Protein 6R3A (pdb70)

Foldseek 3Di:
DDPDCVPPDDDDDDDDDDDDDDDFDFDPDDAPVDDADVVLVVAFDDDPHDFWDKDKAWDDDDDDDDDDDPPDDDDDDDTDMGMFIFGWDWDKDKDKDFDVCQVVVRHHPVVVCVVVVVCVCRVVVVLLVLLLVLQQPPPDVLCVLQEAEPDPPDDAPDDPVVVCNQCSVPPDGPLFAEKFDEDLQLVLHQVVVQDPPHDPDDDDRDDPPDPNHHYDYGHDADWDADPPGFIKGKIKGFSHPYFYKDFHADPCQKDKDADPPGGMIMIMGIGIMTGDFLWWHADDDDADDPPDGDSCRSRPHDIGGPDDRADRDIHMYMDTHDD/DDPPVVPDDDDDDDDDDDDDDDDQDFDPDDEPVDDADVQLVVAFEDDPHDDWDKDKDKDDDDDDDDDDDPPDDDDDDDTDMDMFIFGWDWDKDKDKDADVCCVPVPHHVCVVCVVVVPCVVRVVVVVQVQQLVLQVPPPDVVCVLQEAEPDPPDDAPDDPVVVCNQCSLPPDHPLFAEWEDEDLQLVLHQVVPQDPPHDPDDDDRDDPDDPNHGYDYGHDFDWDADPVGFIKGKIKRFSHPYFYKDWHADPCQWDKDADPVHGMIMIMGMGIMIGDFPAWHADDDPADDDPDGDRVRSHDHGIGGPDDSQDRDIHMYMDTHHD/DDPDPVVDDDDDDDDDDDDDDDDFDFDPDDAPVDDADVVLVVAFDDDPHDFWDKDKAWDDDDDDDDDDDPPDDDDDDDTDMGMFIFGWDWDKDKDKDFDVCQVVVRHHPVVVCVVVVVCVCRVVVVLLVLLLVLQQPPPDVLCVLQEAEPDPPDDAPDDPVVVCNQCSVPPDGPLFAEKFDEDLQLVLHQVVVQDPPHDPDDDDRDDPPDPNHHYDYGHDADWDADPPGFIKGKIKGFSHPYFYKDFHADPCQKDKDADDVHGMIMIMGIGIMTGDFLWWHADDDDADDPPDGDSCRSRPHDIGGPDDRADRDIHMYMDTHDD/DDPPCVPDDDDDDDDDDDDDDDDFDFDPDDAPVDDADVVLVVAFDDDPHDFWDKDKAWDDDDDDDDDDDPPDDDDDDDTDMGMFIFGWDWDKDKDKDFDVCQVVVRHHPVVVCVVVVVCVCRVVVVLLVLLLVLQQPPPDVLCVLQEAEPDPPDDAPDDPVVVCNQCSVPPDGPLFAEKFDEDLQLVLHQVVVQDPPHDPDDDDRDDPPDPNHHYDYGHDADWDADPPGFIKGKIKGFSHPYFYKDFHADPCQKDKDADDVGGMIMIMGIGIMTGDFLWWHADDDDADDPPDGDSCRSRPHDIGGPDDRADRDIHMYMDTHDD/DDCDVVDDDDDDDDDDDDDDDDDFDFDPDDAPVDDADVVLVVAFDDDPHDFWDKDKAWDDDDDDDDDDDPPDDDDDDDTDMGMFIFGWDWDKDKDKDFDVCQVVVRHHPVVVCVVVVVCVCRVVVVLLVLLLVLQQPPPDVLCVLQEAEPDPPDDAPDDPVVVCNQCSVPPDGPLFAEKFDEDLQLVLHQVVVQDPPHDPDDDDRDDPPDPNHHYDYGHDADWDADPPGFIKGKIKGFSHPYFYKDFHADPCQKDKDADDVGGMIMIMGIGIMTGDFLWWHADDDDADDPPDGDSCRSRPHDIGGPDDRADRDIHMYMDTHDD/DDVDPPPDDDDDDDDDDDDDDDDFDFDPDDAPVDDADVVLVVAFDDDPHDFWDKDKAWDDDDDDDDDDDPPDDDDDDDTDMGMFIFGWDWDKDKDKDFDVCQVVVRHHPVVVCVVVVVCVCRVVVVLLVLLLVLQQPPPDVLCVLQEAEPDPPDDAPDDPVVVCNQCSVPPDGPLFAEKFDEDLQLVLHQVVVQDPPHDPDDDDRDDPPDPNHHYDYGHDADWDADPPGFIKGKIKGFSHPYFYKDFHADPCQKDKDADDVGGMIMIMGIGIMTGDFLWWHADDDDADDPPDGDSCRSRPHDIGGPDDRADRDIHMYMDTHDD/DDPDPVDDDDDDDDDDDDDDDDDDDDDPPDEVVDDADCVVVVAFADDPYDFKDKDKDKDDDDDDDDDDDPPDDDDDDDTDMDMFIFGWDWDKDKDKDFPPCCVVVPHHVVVVVVVVVPCVCRVVVVLLVQQLVLQVVPPDVVCVLFEAEPDPPDDAPDDPVVVCNQCSPPPDHPLAAEWFDEDVQVVLVVVDHPFDFDADPPGDPTQIHRPNHGYDYHHDHDKDADPPGFIKGKTKRGSHPYFHKDFHADPCQWDKDADVVHGMIMIIGITIMTHDFLDWHADPDPADDPDDGDSCRSHDHDIGHDDDDDDSTIHIYMDGHDD

Structure (mmCIF, N/CA/C/O backbone):
data_6R3A
#
_entry.id   6R3A
#
_cell.length_a   1.00
_cell.length_b   1.00
_cell.length_c   1.00
_cell.angle_alpha   90.00
_cell.angle_beta   90.00
_cell.angle_gamma   90.00
#
_symmetry.space_group_name_H-M   'P 1'
#
loop_
_atom_site.group_PDB
_atom_site.id
_atom_site.type_symbol
_atom_site.label_atom_id
_atom_site.label_alt_id
_atom_site.label_comp_id
_atom_site.label_asym_id
_atom_site.label_entity_id
_atom_site.label_seq_id
_atom_site.pdbx_PDB_ins_code
_atom_site.Cartn_x
_atom_site.Cartn_y
_atom_site.Cartn_z
_atom_site.occupancy
_atom_site.B_iso_or_equiv
_atom_site.auth_seq_id
_atom_site.auth_comp_id
_atom_site.auth_asym_id
_atom_site.auth_atom_id
_atom_site.pdbx_PDB_model_num
ATOM 1 N N . ALA A 1 1 ? 128.788 142.907 237.323 0.00 0.00 2 ALA A N 1
ATOM 2 C CA . ALA A 1 1 ? 129.367 141.603 237.054 0.00 0.00 2 ALA A CA 1
ATOM 3 C C . ALA A 1 1 ? 128.277 140.555 236.919 0.00 0.00 2 ALA A C 1
ATOM 4 O O . ALA A 1 1 ? 128.385 139.627 236.129 0.00 0.00 2 ALA A O 1
ATOM 6 N N . TYR A 1 2 ? 127.219 140.713 237.701 0.00 0.00 3 TYR A N 1
ATOM 7 C CA . TYR A 1 2 ? 126.082 139.814 237.669 0.00 0.00 3 TYR A CA 1
ATOM 8 C C . TYR A 1 2 ? 124.814 140.637 237.597 0.00 0.00 3 TYR A C 1
ATOM 9 O O . TYR A 1 2 ? 124.826 141.860 237.741 0.00 0.00 3 TYR A O 1
ATOM 18 N N . THR A 1 3 ? 123.708 139.946 237.369 0.00 0.00 4 THR A N 1
ATOM 19 C CA . THR A 1 3 ? 122.416 140.562 237.599 0.00 0.00 4 THR A CA 1
ATOM 20 C C . THR A 1 3 ? 122.091 140.628 239.087 0.00 0.00 4 THR A C 1
ATOM 21 O O . THR A 1 3 ? 121.379 141.538 239.517 0.00 0.00 4 THR A O 1
ATOM 25 N N . LYS A 1 4 ? 122.605 139.684 239.881 0.00 0.00 5 LYS A N 1
ATOM 26 C CA . LYS A 1 4 ? 122.713 139.841 241.330 0.00 0.00 5 LYS A CA 1
ATOM 27 C C . LYS A 1 4 ? 121.385 140.069 242.049 0.00 0.00 5 LYS A C 1
ATOM 28 O O . LYS A 1 4 ? 121.000 141.216 242.286 0.00 0.00 5 LYS A O 1
ATOM 34 N N . ILE A 1 5 ? 120.669 138.990 242.372 0.00 0.00 6 ILE A N 1
ATOM 35 C CA . ILE A 1 5 ? 119.292 139.037 242.859 0.00 0.00 6 ILE A CA 1
ATOM 36 C C . ILE A 1 5 ? 119.066 140.103 243.920 0.00 0.00 6 ILE A C 1
ATOM 37 O O . ILE A 1 5 ? 117.989 140.704 243.970 0.00 0.00 6 ILE A O 1
ATOM 42 N N . SER A 1 6 ? 120.056 140.349 244.777 0.00 0.00 7 SER A N 1
ATOM 43 C CA . SER A 1 6 ? 119.868 141.413 245.750 0.00 0.00 7 SER A CA 1
ATOM 44 C C . SER A 1 6 ? 119.424 142.693 245.088 0.00 0.00 7 SER A C 1
ATOM 45 O O . SER A 1 6 ? 118.595 143.415 245.648 0.00 0.00 7 SER A O 1
ATOM 48 N N . ASP A 1 7 ? 119.927 142.969 243.894 0.00 0.00 8 ASP A N 1
ATOM 49 C CA . ASP A 1 7 ? 119.424 144.070 243.101 0.00 0.00 8 ASP A CA 1
ATOM 50 C C . ASP A 1 7 ? 117.961 143.891 242.746 0.00 0.00 8 ASP A C 1
ATOM 51 O O . ASP A 1 7 ? 117.250 144.887 242.609 0.00 0.00 8 ASP A O 1
ATOM 56 N N . VAL A 1 8 ? 117.474 142.664 242.568 0.00 0.00 9 VAL A N 1
ATOM 57 C CA . VAL A 1 8 ? 116.151 142.675 241.963 0.00 0.00 9 VAL A CA 1
ATOM 58 C C . VAL A 1 8 ? 115.087 142.438 243.021 0.00 0.00 9 VAL A C 1
ATOM 59 O O . VAL A 1 8 ? 115.287 141.678 243.972 0.00 0.00 9 VAL A O 1
ATOM 63 N N . ILE A 1 9 ? 113.912 143.049 242.756 0.00 0.00 10 ILE A N 1
ATOM 64 C CA . ILE A 1 9 ? 112.739 143.123 243.623 0.00 0.00 10 ILE A CA 1
ATOM 65 C C . ILE A 1 9 ? 112.066 141.769 243.740 0.00 0.00 10 ILE A C 1
ATOM 66 O O . ILE A 1 9 ? 111.690 141.174 242.725 0.00 0.00 10 ILE A O 1
ATOM 71 N N . VAL A 1 10 ? 111.813 141.319 244.965 0.00 0.00 11 VAL A N 1
ATOM 72 C CA . VAL A 1 10 ? 110.965 140.136 245.022 0.00 0.00 11 VAL A CA 1
ATOM 73 C C . VAL A 1 10 ? 109.545 140.545 245.383 0.00 0.00 11 VAL A C 1
ATOM 74 O O . VAL A 1 10 ? 109.345 141.294 246.346 0.00 0.00 11 VAL A O 1
ATOM 78 N N . PRO A 1 11 ? 108.559 140.111 244.644 0.00 0.00 12 PRO A N 1
ATOM 79 C CA . PRO A 1 11 ? 107.174 140.405 245.013 0.00 0.00 12 PRO A CA 1
ATOM 80 C C . PRO A 1 11 ? 106.712 139.568 246.189 0.00 0.00 12 PRO A C 1
ATOM 81 O O . PRO A 1 11 ? 107.519 138.889 246.827 0.00 0.00 12 PRO A O 1
ATOM 85 N N . GLU A 1 12 ? 105.420 139.626 246.490 0.00 0.00 13 GLU A N 1
ATOM 86 C CA . GLU A 1 12 ? 104.768 138.718 247.419 0.00 0.00 13 GLU A CA 1
ATOM 87 C C . GLU A 1 12 ? 103.461 138.265 246.791 0.00 0.00 13 GLU A C 1
ATOM 88 O O . GLU A 1 12 ? 103.105 138.691 245.692 0.00 0.00 13 GLU A O 1
ATOM 94 N N . LEU A 1 13 ? 102.734 137.394 247.481 0.00 0.00 14 LEU A N 1
ATOM 95 C CA . LEU A 1 13 ? 101.566 136.782 246.867 0.00 0.00 14 LEU A CA 1
ATOM 96 C C . LEU A 1 13 ? 100.433 136.647 247.867 0.00 0.00 14 LEU A C 1
ATOM 97 O O . LEU A 1 13 ? 100.638 136.697 249.078 0.00 0.00 14 LEU A O 1
ATOM 102 N N . PHE A 1 14 ? 99.229 136.468 247.333 0.00 0.00 15 PHE A N 1
ATOM 103 C CA . PHE A 1 14 ? 98.029 136.244 248.121 0.00 0.00 15 PHE A CA 1
ATOM 104 C C . PHE A 1 14 ? 97.036 135.450 247.292 0.00 0.00 15 PHE A C 1
ATOM 105 O O . PHE A 1 14 ? 97.145 135.370 246.068 0.00 0.00 15 PHE A O 1
ATOM 113 N N . ASN A 1 15 ? 96.073 134.857 247.979 0.00 0.00 16 ASN A N 1
ATOM 114 C CA . ASN A 1 15 ? 94.950 134.163 247.375 0.00 0.00 16 ASN A CA 1
ATOM 115 C C . ASN A 1 15 ? 93.709 134.474 248.191 0.00 0.00 16 ASN A C 1
ATOM 116 O O . ASN A 1 15 ? 93.818 134.969 249.315 0.00 0.00 16 ASN A O 1
ATOM 121 N N . PRO A 1 16 ? 92.525 134.204 247.662 0.00 0.00 17 PRO A N 1
ATOM 122 C CA . PRO A 1 16 ? 91.308 134.615 248.369 0.00 0.00 17 PRO A CA 1
ATOM 123 C C . PRO A 1 16 ? 91.128 133.934 249.712 0.00 0.00 17 PRO A C 1
ATOM 124 O O . PRO A 1 16 ? 91.910 133.065 250.102 0.00 0.00 17 PRO A O 1
ATOM 128 N N . TYR A 1 17 ? 90.076 134.329 250.415 0.00 0.00 18 TYR A N 1
ATOM 129 C CA . TYR A 1 17 ? 89.779 133.782 251.726 0.00 0.00 18 TYR A CA 1
ATOM 130 C C . TYR A 1 17 ? 89.146 132.402 251.622 0.00 0.00 18 TYR A C 1
ATOM 131 O O . TYR A 1 17 ? 88.565 132.027 250.605 0.00 0.00 18 TYR A O 1
ATOM 140 N N . VAL A 1 18 ? 89.271 131.643 252.705 0.00 0.00 19 VAL A N 1
ATOM 141 C CA . VAL A 1 18 ? 88.637 130.340 252.847 0.00 0.00 19 VAL A CA 1
ATOM 142 C C . VAL A 1 18 ? 88.048 130.254 254.243 0.00 0.00 19 VAL A C 1
ATOM 143 O O . VAL A 1 18 ? 88.681 130.660 255.220 0.00 0.00 19 VAL A O 1
ATOM 147 N N . ILE A 1 19 ? 86.837 129.721 254.342 0.00 0.00 20 ILE A N 1
AT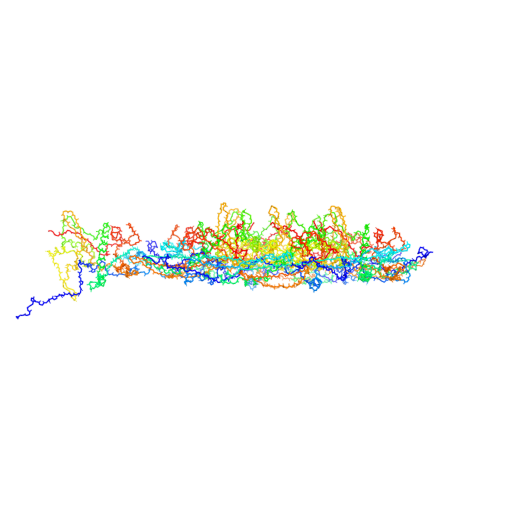OM 148 C CA . ILE A 1 19 ? 86.100 129.725 255.598 0.00 0.00 20 ILE A CA 1
ATOM 149 C C . ILE A 1 19 ? 86.575 128.567 256.461 0.00 0.00 20 ILE A C 1
ATOM 150 O O . ILE A 1 19 ? 86.466 127.404 256.067 0.00 0.00 20 ILE A O 1
ATOM 155 N N . ASN A 1 20 ? 87.090 128.884 257.640 0.00 0.00 21 ASN A N 1
ATOM 156 C CA . ASN A 1 20 ? 87.377 127.861 258.630 0.00 0.00 21 ASN A CA 1
ATOM 157 C C . ASN A 1 20 ? 86.089 127.359 259.263 0.00 0.00 21 ASN A C 1
ATOM 158 O O . ASN A 1 20 ? 85.055 128.028 259.241 0.00 0.00 21 ASN A O 1
ATOM 163 N N . THR A 1 21 ? 86.152 126.161 259.832 0.00 0.00 22 THR A N 1
ATOM 164 C CA . THR A 1 21 ? 85.017 125.594 260.547 0.00 0.00 22 THR A CA 1
ATOM 165 C C . THR A 1 21 ? 85.472 125.120 261.913 0.00 0.00 22 THR A C 1
ATOM 166 O O . THR A 1 21 ? 86.264 124.180 262.010 0.00 0.00 22 THR A O 1
ATOM 170 N N . THR A 1 22 ? 84.962 125.750 262.961 0.00 0.00 23 THR A N 1
ATOM 171 C CA . THR A 1 22 ? 85.219 125.253 264.303 0.00 0.00 23 THR A CA 1
ATOM 172 C C . THR A 1 22 ? 84.509 123.929 264.478 0.00 0.00 23 THR A C 1
ATOM 173 O O . THR A 1 22 ? 83.346 123.784 264.098 0.00 0.00 23 THR A O 1
ATOM 177 N N . THR A 1 23 ? 85.210 122.955 265.028 0.00 0.00 24 THR A N 1
ATOM 178 C CA . THR A 1 23 ? 84.646 121.626 265.176 0.00 0.00 24 THR A CA 1
ATOM 179 C C . THR A 1 23 ? 84.635 121.233 266.638 0.00 0.00 24 THR A C 1
ATOM 180 O O . THR A 1 23 ? 85.686 120.954 267.220 0.00 0.00 24 THR A O 1
ATOM 184 N N . GLN A 1 24 ? 83.449 121.216 267.222 0.00 0.00 25 GLN A N 1
ATOM 185 C CA . GLN A 1 24 ? 83.077 120.200 268.193 0.00 0.00 25 GLN A CA 1
ATOM 186 C C . GLN A 1 24 ? 81.720 119.716 267.719 0.00 0.00 25 GLN A C 1
ATOM 187 O O . GLN A 1 24 ? 80.752 120.479 267.697 0.00 0.00 25 GLN A O 1
ATOM 193 N N . LEU A 1 25 ? 81.667 118.474 267.267 0.00 0.00 26 LEU A N 1
ATOM 194 C CA . LEU A 1 25 ? 80.453 117.995 266.636 0.00 0.00 26 LEU A CA 1
ATOM 195 C C . LEU A 1 25 ? 79.322 118.013 267.640 0.00 0.00 26 LEU A C 1
ATOM 196 O O . LEU A 1 25 ? 79.426 117.429 268.719 0.00 0.00 26 LEU A O 1
ATOM 201 N N . SER A 1 26 ? 78.248 118.688 267.295 0.00 0.00 27 SER A N 1
ATOM 202 C CA . SER A 1 26 ? 77.093 118.764 268.169 0.00 0.00 27 SER A CA 1
ATOM 203 C C . SER A 1 26 ? 76.032 117.846 267.602 0.00 0.00 27 SER A C 1
ATOM 204 O O . SER A 1 26 ? 75.424 118.152 266.573 0.00 0.00 27 SER A O 1
ATOM 207 N N . ALA A 1 27 ? 75.821 116.718 268.259 0.00 0.00 28 ALA A N 1
ATOM 208 C CA . ALA A 1 27 ? 74.655 115.928 267.926 0.00 0.00 28 ALA A CA 1
ATOM 209 C C . ALA A 1 27 ? 73.825 115.672 269.165 0.00 0.00 28 ALA A C 1
ATOM 210 O O . ALA A 1 27 ? 72.818 116.342 269.412 0.00 0.00 28 ALA A O 1
ATOM 212 N N . PHE A 1 28 ? 74.265 114.699 269.949 0.00 0.00 29 PHE A N 1
ATOM 213 C CA . PHE A 1 28 ? 73.487 114.147 271.042 0.00 0.00 29 PHE A CA 1
ATOM 214 C C . PHE A 1 28 ? 72.052 113.956 270.574 0.00 0.00 29 PHE A C 1
ATOM 215 O O . PHE A 1 28 ? 71.109 114.042 271.361 0.00 0.00 29 PHE A O 1
ATOM 223 N N . PHE A 1 29 ? 71.898 113.687 269.285 0.00 0.00 30 PHE A N 1
ATOM 224 C CA . PHE A 1 29 ? 70.621 113.491 268.627 0.00 0.00 30 PHE A CA 1
ATOM 225 C C . PHE A 1 29 ? 70.771 112.202 267.836 0.00 0.00 30 PHE A C 1
ATOM 226 O O . PHE A 1 29 ? 71.871 111.889 267.393 0.00 0.00 30 PHE A O 1
ATOM 234 N N . GLN A 1 30 ? 69.699 111.439 267.664 0.00 0.00 31 GLN A N 1
ATOM 235 C CA . GLN A 1 30 ? 68.384 111.815 268.129 0.00 0.00 31 GLN A CA 1
ATOM 236 C C . GLN A 1 30 ? 68.058 111.056 269.388 0.00 0.00 31 GLN A C 1
ATOM 237 O O . GLN A 1 30 ? 68.504 109.933 269.594 0.00 0.00 31 GLN A O 1
ATOM 243 N N . SER A 1 31 ? 67.276 111.705 270.231 0.00 0.00 32 SER A N 1
ATOM 244 C CA . SER A 1 31 ? 67.013 111.267 271.588 0.00 0.00 32 SER A CA 1
ATOM 245 C C . SER A 1 31 ? 65.828 112.058 272.098 0.00 0.00 32 SER A C 1
ATOM 246 O O . SER A 1 31 ? 65.163 112.766 271.340 0.00 0.00 32 SER A O 1
ATOM 249 N N . GLY A 1 32 ? 65.548 111.914 273.379 0.00 0.00 33 GLY A N 1
ATOM 250 C CA . GLY A 1 32 ? 64.951 113.017 274.078 0.00 0.00 33 GLY A CA 1
ATOM 251 C C . GLY A 1 32 ? 66.097 113.983 273.946 0.00 0.00 33 GLY A C 1
ATOM 252 O O . GLY A 1 32 ? 67.208 113.671 274.365 0.00 0.00 33 GLY A O 1
ATOM 253 N N . ILE A 1 33 ? 65.850 115.152 273.376 0.00 0.00 34 ILE A N 1
ATOM 254 C CA . ILE A 1 33 ? 64.510 115.642 273.120 0.00 0.00 34 ILE A CA 1
ATOM 255 C C . ILE A 1 33 ? 64.090 115.317 271.695 0.00 0.00 34 ILE A C 1
ATOM 256 O O . ILE A 1 33 ? 64.900 115.387 270.777 0.00 0.00 34 ILE A O 1
ATOM 261 N N . ALA A 1 34 ? 62.832 114.958 271.510 0.00 0.00 35 ALA A N 1
ATOM 262 C CA . ALA A 1 34 ? 62.253 114.814 270.180 0.00 0.00 35 ALA A CA 1
ATOM 263 C C . ALA A 1 34 ? 60.741 114.828 270.342 0.00 0.00 35 ALA A C 1
ATOM 264 O O . ALA A 1 34 ? 60.221 115.173 271.407 0.00 0.00 35 ALA A O 1
ATOM 266 N N . ALA A 1 35 ? 60.030 114.488 269.268 0.00 0.00 36 ALA A N 1
ATOM 267 C CA . ALA A 1 35 ? 58.627 114.083 269.340 0.00 0.00 36 ALA A CA 1
ATOM 268 C C . ALA A 1 35 ? 57.745 115.187 269.937 0.00 0.00 36 ALA A C 1
ATOM 269 O O . ALA A 1 35 ? 57.249 115.101 271.062 0.00 0.00 36 ALA A O 1
ATOM 271 N N . THR A 1 36 ? 57.573 116.235 269.140 0.00 0.00 37 THR A N 1
ATOM 272 C CA . THR A 1 36 ? 56.610 117.276 269.464 0.00 0.00 37 THR A CA 1
ATOM 273 C C . THR A 1 36 ? 55.203 116.696 269.570 0.00 0.00 37 THR A C 1
ATOM 274 O O . THR A 1 36 ? 54.790 115.877 268.745 0.00 0.00 37 THR A O 1
ATOM 278 N N . ASP A 1 37 ? 54.461 117.121 270.592 0.00 0.00 38 ASP A N 1
ATOM 279 C CA . ASP A 1 37 ? 53.060 116.747 270.705 0.00 0.00 38 ASP A CA 1
ATOM 280 C C . ASP A 1 37 ? 52.193 117.825 270.066 0.00 0.00 38 ASP A C 1
ATOM 281 O O . ASP A 1 37 ? 52.681 118.839 269.563 0.00 0.00 38 ASP A O 1
ATOM 286 N N . ASP A 1 38 ? 50.882 117.608 270.101 0.00 0.00 39 ASP A N 1
ATOM 287 C CA . ASP A 1 38 ? 49.967 118.683 269.751 0.00 0.00 39 ASP A CA 1
ATOM 288 C C . ASP A 1 38 ? 49.800 119.656 270.909 0.00 0.00 39 ASP A C 1
ATOM 289 O O . ASP A 1 38 ? 49.456 120.825 270.700 0.00 0.00 39 ASP A O 1
ATOM 294 N N . GLU A 1 39 ? 50.033 119.196 272.135 0.00 0.00 40 GLU A N 1
ATOM 295 C CA . GLU A 1 39 ? 49.749 120.047 273.277 0.00 0.00 40 GLU A CA 1
ATOM 296 C C . GLU A 1 39 ? 50.763 121.173 273.389 0.00 0.00 40 GLU A C 1
ATOM 297 O O . GLU A 1 39 ? 50.409 122.361 273.401 0.00 0.00 40 GLU A O 1
ATOM 303 N N . LEU A 1 40 ? 52.039 120.821 273.448 0.00 0.00 41 LEU A N 1
ATOM 304 C CA . LEU A 1 40 ? 53.040 121.870 273.450 0.00 0.00 41 LEU A CA 1
ATOM 305 C C . LEU A 1 40 ? 52.898 122.753 272.220 0.00 0.00 41 LEU A C 1
ATOM 306 O O . LEU A 1 40 ? 53.358 123.900 272.234 0.00 0.00 41 LEU A O 1
ATOM 311 N N . ASN A 1 41 ? 52.240 122.257 271.171 0.00 0.00 42 ASN A N 1
ATOM 312 C CA . ASN A 1 41 ? 51.807 123.149 270.107 0.00 0.00 42 ASN A CA 1
ATOM 313 C C . ASN A 1 41 ? 50.759 124.122 270.621 0.00 0.00 42 ASN A C 1
ATOM 314 O O . ASN A 1 41 ? 50.789 125.310 270.283 0.00 0.00 42 ASN A O 1
ATOM 319 N N . ALA A 1 42 ? 49.831 123.646 271.452 0.00 0.00 43 ALA A N 1
ATOM 320 C CA . ALA A 1 42 ? 48.871 124.573 272.037 0.00 0.00 43 ALA A CA 1
ATOM 321 C C . ALA A 1 42 ? 49.565 125.637 272.866 0.00 0.00 43 ALA A C 1
ATOM 322 O O . ALA A 1 42 ? 49.015 126.723 273.058 0.00 0.00 43 ALA A O 1
ATOM 324 N N . LEU A 1 43 ? 50.768 125.357 273.357 0.00 0.00 44 LEU A N 1
ATOM 325 C CA . LEU A 1 43 ? 51.605 126.451 273.832 0.00 0.00 44 LEU A CA 1
ATOM 326 C C . LEU A 1 43 ? 52.191 127.251 272.692 0.00 0.00 44 LEU A C 1
ATOM 327 O O . LEU A 1 43 ? 52.408 128.458 272.829 0.00 0.00 44 LEU A O 1
ATOM 332 N N . ALA A 1 44 ? 52.471 126.600 271.572 0.00 0.00 45 ALA A N 1
ATOM 333 C CA . ALA A 1 44 ? 53.332 127.208 270.573 0.00 0.00 45 ALA A CA 1
ATOM 334 C C . ALA A 1 44 ? 52.620 128.340 269.862 0.00 0.00 45 ALA A C 1
ATOM 335 O O . ALA A 1 44 ? 52.956 129.512 270.055 0.00 0.00 45 ALA A O 1
ATOM 337 N N . LYS A 1 45 ? 51.626 128.004 269.058 0.00 0.00 46 LYS A N 1
ATOM 338 C CA . LYS A 1 45 ? 50.973 129.005 268.234 0.00 0.00 46 LYS A CA 1
ATOM 339 C C . LYS A 1 45 ? 50.147 129.954 269.087 0.00 0.00 46 LYS A C 1
ATOM 340 O O . LYS A 1 45 ? 49.519 129.552 270.068 0.00 0.00 46 LYS A O 1
ATOM 346 N N . LYS A 1 46 ? 50.164 131.225 268.708 0.00 0.00 47 LYS A N 1
ATOM 347 C CA . LYS A 1 46 ? 49.203 132.192 269.206 0.00 0.00 47 LYS A CA 1
ATOM 348 C C . LYS A 1 46 ? 47.842 131.767 268.663 0.00 0.00 47 LYS A C 1
ATOM 349 O O . LYS A 1 46 ? 47.795 131.053 267.664 0.00 0.00 47 LYS A O 1
ATOM 355 N N . ALA A 1 47 ? 46.734 132.181 269.275 0.00 0.00 48 ALA A N 1
ATOM 356 C CA . ALA A 1 47 ? 46.677 133.079 270.423 0.00 0.00 48 ALA A CA 1
ATOM 357 C C . ALA A 1 47 ? 46.656 132.325 271.737 0.00 0.00 48 ALA A C 1
ATOM 358 O O . ALA A 1 47 ? 46.949 131.137 271.790 0.00 0.00 48 ALA A O 1
ATOM 360 N N . GLY A 1 48 ? 46.309 133.035 272.804 0.00 0.00 49 GLY A N 1
ATOM 361 C CA . GLY A 1 48 ? 46.324 132.439 274.118 0.00 0.00 49 GLY A CA 1
ATOM 362 C C . GLY A 1 48 ? 47.743 132.168 274.548 0.00 0.00 49 GLY A C 1
ATOM 363 O O . GLY A 1 48 ? 48.109 131.029 274.842 0.00 0.00 49 GLY A O 1
ATOM 364 N N . GLY A 1 49 ? 48.554 133.213 274.577 0.00 0.00 50 GLY A N 1
ATOM 365 C CA . GLY A 1 49 ? 49.973 133.061 274.791 0.00 0.00 50 GLY A CA 1
ATOM 366 C C . GLY A 1 49 ? 50.318 132.644 276.204 0.00 0.00 50 GLY A C 1
ATOM 367 O O . GLY A 1 49 ? 49.463 132.287 277.016 0.00 0.00 50 GLY A O 1
ATOM 368 N N . GLY A 1 50 ? 51.611 132.698 276.497 0.00 0.00 51 GLY A N 1
ATOM 369 C CA . GLY A 1 50 ? 52.143 132.241 277.762 0.00 0.00 51 GLY A CA 1
ATOM 370 C C . GLY A 1 50 ? 51.660 133.066 278.930 0.00 0.00 51 GLY A C 1
ATOM 371 O O . GLY A 1 50 ? 50.911 134.020 278.743 0.00 0.00 51 GLY A O 1
ATOM 372 N N . SER A 1 51 ? 52.074 132.710 280.139 0.00 0.00 52 SER A N 1
ATOM 373 C CA . SER A 1 51 ? 53.042 131.653 280.356 0.00 0.00 52 SER A CA 1
ATOM 374 C C . SER A 1 51 ? 52.392 130.297 280.282 0.00 0.00 52 SER A C 1
ATOM 375 O O . SER A 1 51 ? 51.259 130.149 279.842 0.00 0.00 52 SER A O 1
ATOM 378 N N . THR A 1 52 ? 53.132 129.305 280.731 0.00 0.00 53 THR A N 1
ATOM 379 C CA . THR A 1 52 ? 52.931 127.955 280.257 0.00 0.00 53 THR A CA 1
ATOM 380 C C . THR A 1 52 ? 51.730 127.288 280.919 0.00 0.00 53 THR A C 1
ATOM 381 O O . THR A 1 52 ? 51.321 127.633 282.028 0.00 0.00 53 THR A O 1
ATOM 385 N N . LEU A 1 53 ? 51.173 126.310 280.207 0.00 0.00 54 LEU A N 1
ATOM 386 C CA . LEU A 1 53 ? 49.935 125.643 280.568 0.00 0.00 54 LEU A CA 1
ATOM 387 C C . LEU A 1 53 ? 50.159 124.601 281.651 0.00 0.00 54 LEU A C 1
ATOM 388 O O . LEU A 1 53 ? 51.259 124.422 282.177 0.00 0.00 54 LEU A O 1
ATOM 393 N N . ASN A 1 54 ? 49.090 123.870 281.948 0.00 0.00 55 ASN A N 1
ATOM 394 C CA . ASN A 1 54 ? 49.121 122.775 282.899 0.00 0.00 55 ASN A CA 1
ATOM 395 C C . ASN A 1 54 ? 48.071 121.745 282.507 0.00 0.00 55 ASN A C 1
ATOM 396 O O . ASN A 1 54 ? 47.047 122.086 281.912 0.00 0.00 55 ASN A O 1
ATOM 401 N N . MET A 1 55 ? 48.329 120.480 282.844 0.00 0.00 56 MET A N 1
ATOM 402 C CA . MET A 1 55 ? 47.470 119.391 282.403 0.00 0.00 56 MET A CA 1
ATOM 403 C C . MET A 1 55 ? 47.162 118.427 283.537 0.00 0.00 56 MET A C 1
ATOM 404 O O . MET A 1 55 ? 48.024 118.156 284.383 0.00 0.00 56 MET A O 1
ATOM 409 N N . PRO A 1 56 ? 45.938 117.924 283.603 0.00 0.00 57 PRO A N 1
ATOM 410 C CA . PRO A 1 56 ? 45.533 117.068 284.714 0.00 0.00 57 PRO A CA 1
ATOM 411 C C . PRO A 1 56 ? 45.678 115.585 284.408 0.00 0.00 57 PRO A C 1
ATOM 412 O O . PRO A 1 56 ? 46.029 115.191 283.295 0.00 0.00 57 PRO A O 1
ATOM 416 N N . TYR A 1 57 ? 45.360 114.763 285.406 0.00 0.00 58 TYR A N 1
ATOM 417 C CA . TYR A 1 57 ? 45.286 113.321 285.225 0.00 0.00 58 TYR A CA 1
ATOM 418 C C . TYR A 1 57 ? 44.475 112.706 286.354 0.00 0.00 58 TYR A C 1
ATOM 419 O O . TYR A 1 57 ? 44.288 113.315 287.409 0.00 0.00 58 TYR A O 1
ATOM 428 N N . TRP A 1 58 ? 44.016 111.476 286.124 0.00 0.00 59 TRP A N 1
ATOM 429 C CA . TRP A 1 58 ? 43.285 110.685 287.110 0.00 0.00 59 TRP A CA 1
ATOM 430 C C . TRP A 1 58 ? 44.050 109.422 287.466 0.00 0.00 59 TRP A C 1
ATOM 431 O O . TRP A 1 58 ? 44.180 108.514 286.641 0.00 0.00 59 TRP A O 1
ATOM 442 N N . ASN A 1 59 ? 44.531 109.361 288.701 0.00 0.00 60 ASN A N 1
ATOM 443 C CA . ASN A 1 59 ? 45.237 108.194 289.188 0.00 0.00 60 ASN A CA 1
ATOM 444 C C . ASN A 1 59 ? 44.271 107.037 289.378 0.00 0.00 60 ASN A C 1
ATOM 445 O O . ASN A 1 59 ? 43.101 107.221 289.707 0.00 0.00 60 ASN A O 1
ATOM 450 N N . ASP A 1 60 ? 44.776 105.836 289.147 0.00 0.00 61 ASP A N 1
ATOM 451 C CA . ASP A 1 60 ? 43.960 104.635 289.136 0.00 0.00 61 ASP A CA 1
ATOM 452 C C . ASP A 1 60 ? 43.646 104.165 290.548 0.00 0.00 61 ASP A C 1
ATOM 453 O O . ASP A 1 60 ? 44.332 104.504 291.513 0.00 0.00 61 ASP A O 1
ATOM 458 N N . LEU A 1 61 ? 42.591 103.366 290.649 0.00 0.00 62 LEU A N 1
ATOM 459 C CA . LEU A 1 61 ? 42.076 102.908 291.926 0.00 0.00 62 LEU A CA 1
ATOM 460 C C . LEU A 1 61 ? 42.912 101.770 292.488 0.00 0.00 62 LEU A C 1
ATOM 461 O O . LEU A 1 61 ? 43.578 101.037 291.756 0.00 0.00 62 LEU A O 1
ATOM 466 N N . ASP A 1 62 ? 42.862 101.624 293.808 0.00 0.00 63 ASP A N 1
ATOM 467 C CA . ASP A 1 62 ? 43.502 100.510 294.492 0.00 0.00 63 ASP A CA 1
ATOM 468 C C . ASP A 1 62 ? 42.855 100.334 295.856 0.00 0.00 63 ASP A C 1
ATOM 469 O O . ASP A 1 62 ? 42.247 101.260 296.396 0.00 0.00 63 ASP A O 1
ATOM 474 N N . GLY A 1 63 ? 42.996 99.144 296.410 0.00 0.00 64 GLY A N 1
ATOM 475 C CA . GLY A 1 63 ? 42.535 98.903 297.762 0.00 0.00 64 GLY A CA 1
ATOM 476 C C . GLY A 1 63 ? 42.185 97.449 297.982 0.00 0.00 64 GLY A C 1
ATOM 477 O O . GLY A 1 63 ? 42.174 96.635 297.063 0.00 0.00 64 GLY A O 1
ATOM 478 N N . ASP A 1 64 ? 41.880 97.143 299.236 0.00 0.00 65 ASP A N 1
ATOM 479 C CA . ASP A 1 64 ? 41.522 95.796 299.643 0.00 0.00 65 ASP A CA 1
ATOM 480 C C . ASP A 1 64 ? 40.152 95.411 299.102 0.00 0.00 65 ASP A C 1
ATOM 481 O O . ASP A 1 64 ? 39.375 96.251 298.645 0.00 0.00 65 ASP A O 1
ATOM 486 N N . SER A 1 65 ? 39.864 94.116 299.146 0.00 0.00 66 SER A N 1
ATOM 487 C CA . SER A 1 65 ? 38.554 93.645 298.737 0.00 0.00 66 SER A CA 1
ATOM 488 C C . SER A 1 65 ? 37.557 93.861 299.872 0.00 0.00 66 SER A C 1
ATOM 489 O O . SER A 1 65 ? 37.511 94.937 300.454 0.00 0.00 66 SER A O 1
ATOM 492 N N . GLN A 1 66 ? 36.477 93.112 299.466 0.00 0.00 67 GLN A N 1
ATOM 493 C CA . GLN A 1 66 ? 35.118 92.818 299.964 0.00 0.00 67 GLN A CA 1
ATOM 494 C C . GLN A 1 66 ? 34.594 91.512 299.332 0.00 0.00 67 GLN A C 1
ATOM 495 O O . GLN A 1 66 ? 35.151 91.025 298.345 0.00 0.00 67 GLN A O 1
ATOM 501 N N . VAL A 1 67 ? 33.492 90.969 299.877 0.00 0.00 68 VAL A N 1
ATOM 502 C CA . VAL A 1 67 ? 32.929 89.694 299.396 0.00 0.00 68 VAL A CA 1
ATOM 503 C C . VAL A 1 67 ? 31.465 89.864 298.997 0.00 0.00 68 VAL A C 1
ATOM 504 O O . VAL A 1 67 ? 30.804 90.817 299.421 0.00 0.00 68 VAL A O 1
ATOM 508 N N . LEU A 1 68 ? 30.936 88.928 298.191 0.00 0.00 69 LEU A N 1
ATOM 509 C CA . LEU A 1 68 ? 29.532 88.939 297.759 0.00 0.00 69 LEU A CA 1
ATOM 510 C C . LEU A 1 68 ? 28.706 87.897 298.511 0.00 0.00 69 LEU A C 1
ATOM 511 O O . LEU A 1 68 ? 29.009 86.703 298.464 0.00 0.00 69 LEU A O 1
ATOM 516 N N . ASN A 1 69 ? 27.641 88.343 299.169 0.00 0.00 70 ASN A N 1
ATOM 517 C CA . ASN A 1 69 ? 26.744 87.449 299.886 0.00 0.00 70 ASN A CA 1
ATOM 518 C C . ASN A 1 69 ? 25.409 88.134 300.128 0.00 0.00 70 ASN A C 1
ATOM 519 O O . ASN A 1 69 ? 25.301 89.356 300.024 0.00 0.00 70 ASN A O 1
ATOM 524 N N . ASP A 1 70 ? 24.396 87.345 300.478 0.00 0.00 71 ASP A N 1
ATOM 525 C CA . ASP A 1 70 ? 23.096 87.927 300.761 0.00 0.00 71 ASP A CA 1
ATOM 526 C C . ASP A 1 70 ? 23.126 88.672 302.093 0.00 0.00 71 ASP A C 1
ATOM 527 O O . ASP A 1 70 ? 24.129 88.689 302.810 0.00 0.00 71 ASP A O 1
ATOM 532 N N . THR A 1 71 ? 21.994 89.287 302.420 0.00 0.00 72 THR A N 1
ATOM 533 C CA . THR A 1 71 ? 21.806 90.094 303.624 0.00 0.00 72 THR A CA 1
ATOM 534 C C . THR A 1 71 ? 22.800 91.248 303.722 0.00 0.00 72 THR A C 1
ATOM 535 O O . THR A 1 71 ? 23.076 91.732 304.822 0.00 0.00 72 THR A O 1
ATOM 539 N N . ASP A 1 72 ? 23.357 91.696 302.595 0.00 0.00 73 ASP A N 1
ATOM 540 C CA . ASP A 1 72 ? 24.282 92.823 302.608 0.00 0.00 73 ASP A CA 1
ATOM 541 C C . ASP A 1 72 ? 24.427 93.397 301.199 0.00 0.00 73 ASP A C 1
ATOM 542 O O . ASP A 1 72 ? 24.061 92.757 300.212 0.00 0.00 73 ASP A O 1
ATOM 547 N N . ASP A 1 73 ? 24.969 94.616 301.122 0.00 0.00 74 ASP A N 1
ATOM 548 C CA . ASP A 1 73 ? 25.311 95.287 299.868 0.00 0.00 74 ASP A CA 1
ATOM 549 C C . ASP A 1 73 ? 26.650 95.995 300.058 0.00 0.00 74 ASP A C 1
ATOM 550 O O . ASP A 1 73 ? 27.178 96.052 301.168 0.00 0.00 74 ASP A O 1
ATOM 555 N N . LEU A 1 74 ? 27.225 96.528 298.978 0.00 0.00 75 LEU A N 1
ATOM 556 C CA . LEU A 1 74 ? 28.635 96.919 298.996 0.00 0.00 75 LEU A CA 1
ATOM 557 C C . LEU A 1 74 ? 28.853 98.297 299.651 0.00 0.00 75 LEU A C 1
ATOM 558 O O . LEU A 1 74 ? 27.910 99.051 299.891 0.00 0.00 75 LEU A O 1
ATOM 563 N N . VAL A 1 75 ? 30.121 98.651 299.910 0.00 0.00 76 VAL A N 1
ATOM 564 C CA . VAL A 1 75 ? 30.499 99.757 300.810 0.00 0.00 76 VAL A CA 1
ATOM 565 C C . VAL A 1 75 ? 31.734 100.494 300.280 0.00 0.00 76 VAL A C 1
ATOM 566 O O . VAL A 1 75 ? 32.670 99.816 299.836 0.00 0.00 76 VAL A O 1
ATOM 570 N N . PRO A 1 76 ? 31.796 101.839 300.244 0.00 0.00 77 PRO A N 1
ATOM 571 C CA . PRO A 1 76 ? 32.399 102.422 299.039 0.00 0.00 77 PRO A CA 1
ATOM 572 C C . PRO A 1 76 ? 33.743 103.112 299.286 0.00 0.00 77 PRO A C 1
ATOM 573 O O . PRO A 1 76 ? 34.233 103.203 300.408 0.00 0.00 77 PRO A O 1
ATOM 577 N N . GLN A 1 77 ? 34.327 103.625 298.196 0.00 0.00 78 GLN A N 1
ATOM 578 C CA . GLN A 1 77 ? 35.653 104.243 298.179 0.00 0.00 78 GLN A CA 1
ATOM 579 C C . GLN A 1 77 ? 35.666 105.365 297.142 0.00 0.00 78 GLN A C 1
ATOM 580 O O . GLN A 1 77 ? 34.623 105.753 296.612 0.00 0.00 78 GLN A O 1
ATOM 586 N N . LYS A 1 78 ? 36.859 105.889 296.841 0.00 0.00 79 LYS A N 1
ATOM 587 C CA . LYS A 1 78 ? 36.957 107.143 296.098 0.00 0.00 79 LYS A CA 1
ATOM 588 C C . LYS A 1 78 ? 37.981 107.118 294.970 0.00 0.00 79 LYS A C 1
ATOM 589 O O . LYS A 1 78 ? 38.553 106.076 294.649 0.00 0.00 79 LYS A O 1
ATOM 595 N N . ILE A 1 79 ? 38.198 108.285 294.358 0.00 0.00 80 ILE A N 1
ATOM 596 C CA . ILE A 1 79 ? 39.175 108.488 293.295 0.00 0.00 80 ILE A CA 1
ATOM 597 C C . ILE A 1 79 ? 39.851 109.830 293.556 0.00 0.00 80 ILE A C 1
ATOM 598 O O . ILE A 1 79 ? 39.298 110.685 294.249 0.00 0.00 80 ILE A O 1
ATOM 603 N N . ASN A 1 80 ? 41.050 110.017 293.013 0.00 0.00 81 ASN A N 1
ATOM 604 C CA . ASN A 1 80 ? 41.782 111.263 293.179 0.00 0.00 81 ASN A CA 1
ATOM 605 C C . ASN A 1 80 ? 42.058 111.901 291.828 0.00 0.00 81 ASN A C 1
ATOM 606 O O . ASN A 1 80 ? 41.633 111.406 290.788 0.00 0.00 81 ASN A O 1
ATOM 611 N N . ALA A 1 81 ? 42.788 113.014 291.848 0.00 0.00 82 ALA A N 1
ATOM 612 C CA . ALA A 1 81 ? 43.220 113.687 290.631 0.00 0.00 82 ALA A CA 1
ATOM 613 C C . ALA A 1 81 ? 44.625 114.227 290.848 0.00 0.00 82 ALA A C 1
ATOM 614 O O . ALA A 1 81 ? 45.182 114.134 291.943 0.00 0.00 82 ALA A O 1
ATOM 616 N N . GLY A 1 82 ? 45.197 114.818 289.801 0.00 0.00 83 GLY A N 1
ATOM 617 C CA . GLY A 1 82 ? 46.564 115.287 289.882 0.00 0.00 83 GLY A CA 1
ATOM 618 C C . GLY A 1 82 ? 46.884 116.322 288.827 0.00 0.00 83 GLY A C 1
ATOM 619 O O . GLY A 1 82 ? 46.136 116.522 287.869 0.00 0.00 83 GLY A O 1
ATOM 620 N N . GLN A 1 83 ? 48.040 116.954 288.998 0.00 0.00 84 GLN A N 1
ATOM 621 C CA . GLN A 1 83 ? 48.409 118.155 288.271 0.00 0.00 84 GLN A CA 1
ATOM 622 C C . GLN A 1 83 ? 49.691 117.910 287.487 0.00 0.00 84 GLN A C 1
ATOM 623 O O . GLN A 1 83 ? 50.477 117.023 287.818 0.00 0.00 84 GLN A O 1
ATOM 629 N N . ASP A 1 84 ? 49.899 118.705 286.441 0.00 0.00 85 ASP A N 1
ATOM 630 C CA . ASP A 1 84 ? 51.172 118.713 285.729 0.00 0.00 85 ASP A CA 1
ATOM 631 C C . ASP A 1 84 ? 51.378 120.083 285.102 0.00 0.00 85 ASP A C 1
ATOM 632 O O . ASP A 1 84 ? 50.419 120.752 284.730 0.00 0.00 85 ASP A O 1
ATOM 637 N N . LYS A 1 85 ? 52.644 120.486 284.963 0.00 0.00 86 LYS A N 1
ATOM 638 C CA . LYS A 1 85 ? 52.994 121.810 284.454 0.00 0.00 86 LYS A CA 1
ATOM 639 C C . LYS A 1 85 ? 53.956 121.677 283.282 0.00 0.00 86 LYS A C 1
ATOM 640 O O . LYS A 1 85 ? 54.273 120.575 282.831 0.00 0.00 86 LYS A O 1
ATOM 646 N N . ALA A 1 86 ? 54.426 122.821 282.799 0.00 0.00 87 ALA A N 1
ATOM 647 C CA . ALA A 1 86 ? 55.473 122.909 281.786 0.00 0.00 87 ALA A CA 1
ATOM 648 C C . ALA A 1 86 ? 56.009 124.337 281.814 0.00 0.00 87 ALA A C 1
ATOM 649 O O . ALA A 1 86 ? 55.602 125.145 282.652 0.00 0.00 87 ALA A O 1
ATOM 651 N N . VAL A 1 87 ? 56.919 124.660 280.894 0.00 0.00 88 VAL A N 1
ATOM 652 C CA . VAL A 1 87 ? 57.501 125.997 280.823 0.00 0.00 88 VAL A CA 1
ATOM 653 C C . VAL A 1 87 ? 57.670 126.409 279.372 0.00 0.00 88 VAL A C 1
ATOM 654 O O . VAL A 1 87 ? 57.978 125.583 278.510 0.00 0.00 88 VAL A O 1
ATOM 658 N N . LEU A 1 88 ? 57.455 127.692 279.105 0.00 0.00 89 LEU A N 1
ATOM 659 C CA . LEU A 1 88 ? 57.834 128.312 277.846 0.00 0.00 89 LEU A CA 1
ATOM 660 C C . LEU A 1 88 ? 59.110 129.109 278.053 0.00 0.00 89 LEU A C 1
ATOM 661 O O . LEU A 1 88 ? 59.270 129.778 279.076 0.00 0.00 89 LEU A O 1
ATOM 666 N N . ILE A 1 89 ? 60.014 129.049 277.081 0.00 0.00 90 ILE A N 1
ATOM 667 C CA . ILE A 1 89 ? 61.255 129.811 277.129 0.00 0.00 90 ILE A CA 1
ATOM 668 C C . ILE A 1 89 ? 61.511 130.399 275.753 0.00 0.00 90 ILE A C 1
ATOM 669 O O . ILE A 1 89 ? 61.008 129.897 274.745 0.00 0.00 90 ILE A O 1
ATOM 674 N N . LEU A 1 90 ? 62.306 131.464 275.708 0.00 0.00 91 LEU A N 1
ATOM 675 C CA . LEU A 1 90 ? 62.582 132.125 274.442 0.00 0.00 91 LEU A CA 1
ATOM 676 C C . LEU A 1 90 ? 63.921 132.850 274.480 0.00 0.00 91 LEU A C 1
ATOM 677 O O . LEU A 1 90 ? 64.335 133.347 275.528 0.00 0.00 91 LEU A O 1
ATOM 682 N N . ARG A 1 91 ? 64.588 132.906 273.325 0.00 0.00 92 ARG A N 1
ATOM 683 C CA . ARG A 1 91 ? 65.977 133.336 273.227 0.00 0.00 92 ARG A CA 1
ATOM 684 C C . ARG A 1 91 ? 66.237 133.965 271.866 0.00 0.00 92 ARG A C 1
ATOM 685 O O . ARG A 1 91 ? 65.448 133.820 270.931 0.00 0.00 92 ARG A O 1
ATOM 693 N N . GLY A 1 92 ? 67.367 134.656 271.763 0.00 0.00 93 GLY A N 1
ATOM 694 C CA . GLY A 1 92 ? 67.835 135.184 270.490 0.00 0.00 93 GLY A CA 1
ATOM 695 C C . GLY A 1 92 ? 69.087 136.007 270.702 0.00 0.00 93 GLY A C 1
ATOM 696 O O . GLY A 1 92 ? 69.435 136.362 271.829 0.00 0.00 93 GLY A O 1
ATOM 697 N N . ASN A 1 93 ? 69.767 136.308 269.595 0.00 0.00 94 ASN A N 1
ATOM 698 C CA . ASN A 1 93 ? 70.944 137.173 269.638 0.00 0.00 94 ASN A CA 1
ATOM 699 C C . ASN A 1 93 ? 71.108 137.855 268.287 0.00 0.00 94 ASN A C 1
ATOM 700 O O . ASN A 1 93 ? 70.209 137.826 267.443 0.00 0.00 94 ASN A O 1
ATOM 705 N N . ALA A 1 94 ? 72.264 138.483 268.091 0.00 0.00 95 ALA A N 1
ATOM 706 C CA . ALA A 1 94 ? 72.486 139.334 266.932 0.00 0.00 95 ALA A CA 1
ATOM 707 C C . ALA A 1 94 ? 73.979 139.470 266.681 0.00 0.00 95 ALA A C 1
ATOM 708 O O . ALA A 1 94 ? 74.798 139.140 267.539 0.00 0.00 95 ALA A O 1
ATOM 710 N N . TRP A 1 95 ? 74.324 139.956 265.493 0.00 0.00 96 TRP A N 1
ATOM 711 C CA . TRP A 1 95 ? 75.687 140.401 265.224 0.00 0.00 96 TRP A CA 1
ATOM 712 C C . TRP A 1 95 ? 75.720 141.324 264.016 0.00 0.00 96 TRP A C 1
ATOM 713 O O . TRP A 1 95 ? 74.718 141.513 263.322 0.00 0.00 96 TRP A O 1
ATOM 724 N N . SER A 1 96 ? 76.905 141.882 263.764 0.00 0.00 97 SER A N 1
ATOM 725 C CA . SER A 1 96 ? 77.059 143.019 262.867 0.00 0.00 97 SER A CA 1
ATOM 726 C C . SER A 1 96 ? 78.485 143.094 262.349 0.00 0.00 97 SER A C 1
ATOM 727 O O . SER A 1 96 ? 79.282 142.174 262.530 0.00 0.00 97 SER A O 1
ATOM 730 N N . SER A 1 97 ? 78.803 144.216 261.715 0.00 0.00 98 SER A N 1
ATOM 731 C CA . SER A 1 97 ? 80.116 144.448 261.139 0.00 0.00 98 SER A CA 1
ATOM 732 C C . SER A 1 97 ? 80.323 145.932 260.872 0.00 0.00 98 SER A C 1
ATOM 733 O O . SER A 1 97 ? 79.418 146.750 261.050 0.00 0.00 98 SER A O 1
ATOM 736 N N . HIS A 1 98 ? 81.520 146.287 260.418 0.00 0.00 99 HIS A N 1
ATOM 737 C CA . HIS A 1 98 ? 81.758 147.581 259.797 0.00 0.00 99 HIS A CA 1
ATOM 738 C C . HIS A 1 98 ? 81.613 147.448 258.296 0.00 0.00 99 HIS A C 1
ATOM 739 O O . HIS A 1 98 ? 81.138 146.432 257.788 0.00 0.00 99 HIS A O 1
ATOM 746 N N . ASP A 1 99 ? 82.035 148.487 257.591 0.00 0.00 100 ASP A N 1
ATOM 747 C CA . ASP A 1 99 ? 81.808 148.565 256.162 0.00 0.00 100 ASP A CA 1
ATOM 748 C C . ASP A 1 99 ? 83.122 148.769 255.433 0.00 0.00 100 ASP A C 1
ATOM 749 O O . ASP A 1 99 ? 83.528 147.954 254.592 0.00 0.00 100 ASP A O 1
ATOM 754 N N . LEU A 1 100 ? 83.771 149.897 255.678 0.00 0.00 101 LEU A N 1
ATOM 755 C CA . LEU A 1 100 ? 85.028 150.103 254.986 0.00 0.00 101 LEU A CA 1
ATOM 756 C C . LEU A 1 100 ? 85.997 148.949 255.225 0.00 0.00 101 LEU A C 1
ATOM 757 O O . LEU A 1 100 ? 86.819 148.669 254.353 0.00 0.00 101 LEU A O 1
ATOM 762 N N . ALA A 1 101 ? 85.928 148.251 256.364 0.00 0.00 102 ALA A N 1
ATOM 763 C CA . ALA A 1 101 ? 86.681 147.011 256.466 0.00 0.00 102 ALA A CA 1
ATOM 764 C C . ALA A 1 101 ? 86.273 146.044 255.369 0.00 0.00 102 ALA A C 1
ATOM 765 O O . ALA A 1 101 ? 87.124 145.412 254.736 0.00 0.00 102 ALA A O 1
ATOM 767 N N . ALA A 1 102 ? 84.973 145.929 255.120 0.00 0.00 103 ALA A N 1
ATOM 768 C CA . ALA A 1 102 ? 84.516 145.006 254.094 0.00 0.00 103 ALA A CA 1
ATOM 769 C C . ALA A 1 102 ? 85.118 145.360 252.747 0.00 0.00 103 ALA A C 1
ATOM 770 O O . ALA A 1 102 ? 85.681 144.499 252.064 0.00 0.00 103 ALA A O 1
ATOM 772 N N . THR A 1 103 ? 85.032 146.627 252.350 0.00 0.00 104 THR A N 1
ATOM 773 C CA . THR A 1 103 ? 85.557 146.961 251.031 0.00 0.00 104 THR A CA 1
ATOM 774 C C . THR A 1 103 ? 87.068 146.897 250.978 0.00 0.00 104 THR A C 1
ATOM 775 O O . THR A 1 103 ? 87.632 146.716 249.896 0.00 0.00 104 THR A O 1
ATOM 779 N N . LEU A 1 104 ? 87.738 147.066 252.103 0.00 0.00 105 LEU A N 1
ATOM 780 C CA . LEU A 1 104 ? 89.184 147.085 252.079 0.00 0.00 105 LEU A CA 1
ATOM 781 C C . LEU A 1 104 ? 89.786 145.695 252.190 0.00 0.00 105 LEU A C 1
ATOM 782 O O . LEU A 1 104 ? 90.960 145.515 251.858 0.00 0.00 105 LEU A O 1
ATOM 787 N N . SER A 1 105 ? 89.008 144.707 252.624 0.00 0.00 106 SER A N 1
ATOM 788 C CA . SER A 1 105 ? 89.528 143.381 252.927 0.00 0.00 106 SER A CA 1
ATOM 789 C C . SER A 1 105 ? 89.506 142.418 251.752 0.00 0.00 106 SER A C 1
ATOM 790 O O . SER A 1 105 ? 90.159 141.376 251.821 0.00 0.00 106 SER A O 1
ATOM 793 N N . GLY A 1 106 ? 88.774 142.714 250.691 0.00 0.00 107 GLY A N 1
ATOM 794 C CA . GLY A 1 106 ? 88.757 141.844 249.540 0.00 0.00 107 GLY A CA 1
ATOM 795 C C . GLY A 1 106 ? 87.608 140.863 249.474 0.00 0.00 107 GLY A C 1
ATOM 796 O O . GLY A 1 106 ? 87.460 140.184 248.454 0.00 0.00 107 GLY A O 1
ATOM 797 N N . SER A 1 107 ? 86.794 140.760 250.516 0.00 0.00 108 SER A N 1
ATOM 798 C CA . SER A 1 107 ? 85.603 139.922 250.470 0.00 0.00 108 SER A CA 1
ATOM 799 C C . SER A 1 107 ? 84.637 140.410 251.541 0.00 0.00 108 SER A C 1
ATOM 800 O O . SER A 1 107 ? 84.943 141.332 252.300 0.00 0.00 108 SER A O 1
ATOM 803 N N . ASP A 1 108 ? 83.471 139.779 251.614 0.00 0.00 109 ASP A N 1
ATOM 804 C CA . ASP A 1 108 ? 82.369 140.333 252.393 0.00 0.00 109 ASP A CA 1
ATOM 805 C C . ASP A 1 108 ? 82.141 139.542 253.666 0.00 0.00 109 ASP A C 1
ATOM 806 O O . ASP A 1 108 ? 81.720 138.378 253.600 0.00 0.00 109 ASP A O 1
ATOM 811 N N . PRO A 1 109 ? 82.380 140.123 254.836 0.00 0.00 110 PRO A N 1
ATOM 812 C CA . PRO A 1 109 ? 82.123 139.385 256.076 0.00 0.00 110 PRO A CA 1
ATOM 813 C C . PRO A 1 109 ? 80.679 138.975 256.228 0.00 0.00 110 PRO A C 1
ATOM 814 O O . PRO A 1 109 ? 80.385 137.813 256.552 0.00 0.00 110 PRO A O 1
ATOM 818 N N . MET A 1 110 ? 79.762 139.910 255.991 0.00 0.00 111 MET A N 1
ATOM 819 C CA . MET A 1 110 ? 78.356 139.634 256.225 0.00 0.00 111 MET A CA 1
ATOM 820 C C . MET A 1 110 ? 77.906 138.405 255.455 0.00 0.00 111 MET A C 1
ATOM 821 O O . MET A 1 110 ? 77.148 137.582 255.977 0.00 0.00 111 MET A O 1
ATOM 826 N N . GLN A 1 111 ? 78.389 138.247 254.225 0.00 0.00 112 GLN A N 1
ATOM 827 C CA . GLN A 1 111 ? 78.042 137.066 253.449 0.00 0.00 112 GLN A CA 1
ATOM 828 C C . GLN A 1 111 ? 78.441 135.799 254.180 0.00 0.00 112 GLN A C 1
ATOM 829 O O . GLN A 1 111 ? 77.622 134.898 254.379 0.00 0.00 112 GLN A O 1
ATOM 835 N N . ALA A 1 112 ? 79.700 135.718 254.596 0.00 0.00 113 ALA A N 1
ATOM 836 C CA . ALA A 1 112 ? 80.182 134.506 255.238 0.00 0.00 113 ALA A CA 1
ATOM 837 C C . ALA A 1 112 ? 79.379 134.202 256.489 0.00 0.00 113 ALA A C 1
ATOM 838 O O . ALA A 1 112 ? 78.796 133.119 256.626 0.00 0.00 113 ALA A O 1
ATOM 840 N N . ILE A 1 113 ? 79.324 135.161 257.410 0.00 0.00 114 ILE A N 1
ATOM 841 C CA . ILE A 1 113 ? 78.664 134.889 258.678 0.00 0.00 114 ILE A CA 1
ATOM 842 C C . ILE A 1 113 ? 77.214 134.502 258.452 0.00 0.00 114 ILE A C 1
ATOM 843 O O . ILE A 1 113 ? 76.698 133.566 259.080 0.00 0.00 114 ILE A O 1
ATOM 848 N N . GLY A 1 114 ? 76.541 135.186 257.533 0.00 0.00 115 GLY A N 1
ATOM 849 C CA . GLY A 1 114 ? 75.204 134.769 257.177 0.00 0.00 115 GLY A CA 1
ATOM 850 C C . GLY A 1 114 ? 75.171 133.338 256.694 0.00 0.00 115 GLY A C 1
ATOM 851 O O . GLY A 1 114 ? 74.231 132.600 256.983 0.00 0.00 115 GLY A O 1
ATOM 852 N N . SER A 1 115 ? 76.204 132.921 255.972 0.00 0.00 116 SER A N 1
ATOM 853 C CA . SER A 1 115 ? 76.229 131.552 255.481 0.00 0.00 116 SER A CA 1
ATOM 854 C C . SER A 1 115 ? 76.352 130.565 256.625 0.00 0.00 116 SER A C 1
ATOM 855 O O . SER A 1 115 ? 75.759 129.483 256.588 0.00 0.00 116 SER A O 1
ATOM 858 N N . ARG A 1 116 ? 77.111 130.915 257.648 0.00 0.00 117 ARG A N 1
ATOM 859 C CA . ARG A 1 116 ? 77.324 129.972 258.729 0.00 0.00 117 ARG A CA 1
ATOM 860 C C . ARG A 1 116 ? 76.198 129.964 259.753 0.00 0.00 117 ARG A C 1
ATOM 861 O O . ARG A 1 116 ? 76.062 128.979 260.483 0.00 0.00 117 ARG A O 1
ATOM 869 N N . VAL A 1 117 ? 75.355 130.998 259.791 0.00 0.00 118 VAL A N 1
ATOM 870 C CA . VAL 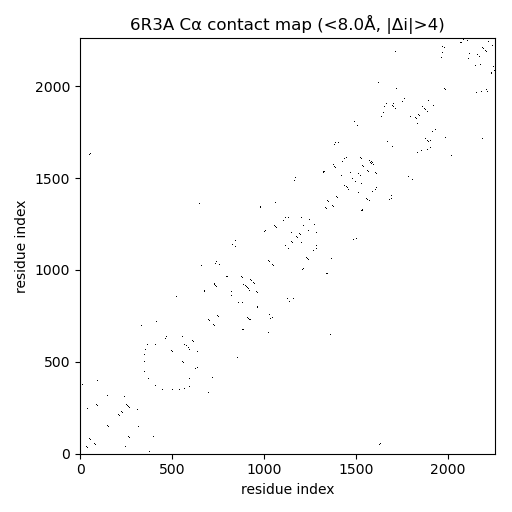A 1 117 ? 74.444 131.172 260.925 0.00 0.00 118 VAL A CA 1
ATOM 871 C C . VAL A 1 117 ? 73.641 129.911 261.219 0.00 0.00 118 VAL A C 1
ATOM 872 O O . VAL A 1 117 ? 73.329 129.622 262.377 0.00 0.00 118 VAL A O 1
ATOM 876 N N . ALA A 1 118 ? 73.304 129.136 260.190 0.00 0.00 119 ALA A N 1
ATOM 877 C CA . ALA A 1 118 ? 72.301 128.091 260.355 0.00 0.00 119 ALA A CA 1
ATOM 878 C C . ALA A 1 118 ? 72.702 127.073 261.413 0.00 0.00 119 ALA A C 1
ATOM 879 O O . ALA A 1 118 ? 72.004 126.904 262.416 0.00 0.00 119 ALA A O 1
ATOM 881 N N . ALA A 1 119 ? 73.831 126.403 261.224 0.00 0.00 120 ALA A N 1
ATOM 882 C CA . ALA A 1 119 ? 74.207 125.332 262.131 0.00 0.00 120 ALA A CA 1
ATOM 883 C C . ALA A 1 119 ? 74.520 125.827 263.527 0.00 0.00 120 ALA A C 1
ATOM 884 O O . ALA A 1 119 ? 74.666 125.010 264.438 0.00 0.00 120 ALA A O 1
ATOM 886 N N . TYR A 1 120 ? 74.626 127.137 263.715 0.00 0.00 121 TYR A N 1
ATOM 887 C CA . TYR A 1 120 ? 74.957 127.672 265.025 0.00 0.00 121 TYR A CA 1
ATOM 888 C C . TYR A 1 120 ? 73.965 127.228 266.088 0.00 0.00 121 TYR A C 1
ATOM 889 O O . TYR A 1 120 ? 74.365 126.757 267.156 0.00 0.00 121 TYR A O 1
ATOM 898 N N . TRP A 1 121 ? 72.667 127.368 265.819 0.00 0.00 122 TRP A N 1
ATOM 899 C CA . TRP A 1 121 ? 71.688 127.159 266.880 0.00 0.00 122 TRP A CA 1
ATOM 900 C C . TRP A 1 121 ? 71.767 125.770 267.486 0.00 0.00 122 TRP A C 1
ATOM 901 O O . TRP A 1 121 ? 71.412 125.593 268.658 0.00 0.00 122 TRP A O 1
ATOM 912 N N . ALA A 1 122 ? 72.217 124.784 266.717 0.00 0.00 123 ALA A N 1
ATOM 913 C CA . ALA A 1 122 ? 72.281 123.422 267.216 0.00 0.00 123 ALA A CA 1
ATOM 914 C C . ALA A 1 122 ? 72.954 123.377 268.577 0.00 0.00 123 ALA A C 1
ATOM 915 O O . ALA A 1 122 ? 72.320 123.057 269.592 0.00 0.00 123 ALA A O 1
ATOM 917 N N . ARG A 1 123 ? 74.236 123.730 268.617 0.00 0.00 124 ARG A N 1
ATOM 918 C CA . ARG A 1 123 ? 74.978 123.612 269.861 0.00 0.00 124 ARG A CA 1
ATOM 919 C C . ARG A 1 123 ? 74.327 124.396 270.988 0.00 0.00 124 ARG A C 1
ATOM 920 O O . ARG A 1 123 ? 74.454 124.010 272.154 0.00 0.00 124 ARG A O 1
ATOM 928 N N . GLU A 1 124 ? 73.598 125.463 270.673 0.00 0.00 125 GLU A N 1
ATOM 929 C CA . GLU A 1 124 ? 72.844 126.146 271.713 0.00 0.00 125 GLU A CA 1
ATOM 930 C C . GLU A 1 124 ? 71.766 125.241 272.280 0.00 0.00 125 GLU A C 1
ATOM 931 O O . GLU A 1 124 ? 71.685 125.039 273.498 0.00 0.00 125 GLU A O 1
ATOM 937 N N . MET A 1 125 ? 70.929 124.686 271.407 0.00 0.00 126 MET A N 1
ATOM 938 C CA . MET A 1 125 ? 69.892 123.772 271.865 0.00 0.00 126 MET A CA 1
ATOM 939 C C . MET A 1 125 ? 70.489 122.700 272.759 0.00 0.00 126 MET A C 1
ATOM 940 O O . MET A 1 125 ? 70.009 122.458 273.873 0.00 0.00 126 MET A O 1
ATOM 945 N N . GLN A 1 126 ? 71.566 122.068 272.295 0.00 0.00 127 GLN A N 1
ATOM 946 C CA . GLN A 1 126 ? 72.225 121.052 273.106 0.00 0.00 127 GLN A CA 1
ATOM 947 C C . GLN A 1 126 ? 72.588 121.601 274.476 0.00 0.00 127 GLN A C 1
ATOM 948 O O . GLN A 1 126 ? 72.270 120.994 275.513 0.00 0.00 127 GLN A O 1
ATOM 954 N N . LYS A 1 127 ? 73.231 122.765 274.496 0.00 0.00 128 LYS A N 1
ATOM 955 C CA . LYS A 1 127 ? 73.603 123.394 275.752 0.00 0.00 128 LYS A CA 1
ATOM 956 C C . LYS A 1 127 ? 72.413 123.483 276.690 0.00 0.00 128 LYS A C 1
ATOM 957 O O . LYS A 1 127 ? 72.525 123.151 277.877 0.00 0.00 128 LYS A O 1
ATOM 963 N N . ILE A 1 128 ? 71.259 123.889 276.169 0.00 0.00 129 ILE A N 1
ATOM 964 C CA . ILE A 1 128 ? 70.050 123.907 276.982 0.00 0.00 129 ILE A CA 1
ATOM 965 C C . ILE A 1 128 ? 69.749 122.522 277.521 0.00 0.00 129 ILE A C 1
ATOM 966 O O . ILE A 1 128 ? 69.485 122.348 278.715 0.00 0.00 129 ILE A O 1
ATOM 971 N N . VAL A 1 129 ? 69.778 121.516 276.651 0.00 0.00 130 VAL A N 1
ATOM 972 C CA . VAL A 1 129 ? 69.326 120.190 277.054 0.00 0.00 130 VAL A CA 1
ATOM 973 C C . VAL A 1 129 ? 70.141 119.684 278.232 0.00 0.00 130 VAL A C 1
ATOM 974 O O . VAL A 1 129 ? 69.591 119.336 279.286 0.00 0.00 130 VAL A O 1
ATOM 978 N N . PHE A 1 130 ? 71.465 119.633 278.075 0.00 0.00 131 PHE A N 1
ATOM 979 C CA . PHE A 1 130 ? 72.290 119.150 279.178 0.00 0.00 131 PHE A CA 1
ATOM 980 C C . PHE A 1 130 ? 72.016 119.928 280.446 0.00 0.00 131 PHE A C 1
ATOM 981 O O . PHE A 1 130 ? 71.903 119.347 281.534 0.00 0.00 131 PHE A O 1
ATOM 989 N N . ALA A 1 131 ? 71.887 121.245 280.325 0.00 0.00 132 ALA A N 1
ATOM 990 C CA . ALA A 1 131 ? 71.519 122.039 281.484 0.00 0.00 132 ALA A CA 1
ATOM 991 C C . ALA A 1 131 ? 70.287 121.460 282.159 0.00 0.00 132 ALA A C 1
ATOM 992 O O . ALA A 1 131 ? 70.309 121.123 283.350 0.00 0.00 132 ALA A O 1
ATOM 994 N N . GLU A 1 132 ? 69.218 121.274 281.394 0.00 0.00 133 GLU A N 1
ATOM 995 C CA . GLU A 1 132 ? 67.945 120.943 282.013 0.00 0.00 133 GLU A CA 1
ATOM 996 C C . GLU A 1 132 ? 67.972 119.560 282.640 0.00 0.00 133 GLU A C 1
ATOM 997 O O . GLU A 1 132 ? 67.475 119.376 283.752 0.00 0.00 133 GLU A O 1
ATOM 1003 N N . LEU A 1 133 ? 68.536 118.570 281.951 0.00 0.00 134 LEU A N 1
ATOM 1004 C CA . LEU A 1 133 ? 68.675 117.270 282.597 0.00 0.00 134 LEU A CA 1
ATOM 1005 C C . LEU A 1 133 ? 69.425 117.407 283.907 0.00 0.00 134 LEU A C 1
ATOM 1006 O O . LEU A 1 133 ? 68.971 116.923 284.957 0.00 0.00 134 LEU A O 1
ATOM 1011 N N . ALA A 1 134 ? 70.570 118.092 283.863 0.00 0.00 135 ALA A N 1
ATOM 1012 C CA . ALA A 1 134 ? 71.336 118.321 285.078 0.00 0.00 135 ALA A CA 1
ATOM 1013 C C . ALA A 1 134 ? 70.448 118.857 286.177 0.00 0.00 135 ALA A C 1
ATOM 1014 O O . ALA A 1 134 ? 70.572 118.453 287.335 0.00 0.00 135 ALA A O 1
ATOM 1016 N N . GLY A 1 135 ? 69.516 119.738 285.829 0.00 0.00 136 GLY A N 1
ATOM 1017 C CA . GLY A 1 135 ? 68.564 120.200 286.818 0.00 0.00 136 GLY A CA 1
ATOM 1018 C C . GLY A 1 135 ? 67.661 119.090 287.317 0.00 0.00 136 GLY A C 1
ATOM 1019 O O . GLY A 1 135 ? 67.506 118.900 288.524 0.00 0.00 136 GLY A O 1
ATOM 1020 N N . VAL A 1 136 ? 67.055 118.346 286.392 0.00 0.00 137 VAL A N 1
ATOM 1021 C CA . VAL A 1 136 ? 66.071 117.339 286.771 0.00 0.00 137 VAL A CA 1
ATOM 1022 C C . VAL A 1 136 ? 66.643 116.412 287.818 0.00 0.00 137 VAL A C 1
ATOM 1023 O O . VAL A 1 136 ? 66.046 116.195 288.875 0.00 0.00 137 VAL A O 1
ATOM 1027 N N . PHE A 1 137 ? 67.815 115.865 287.557 0.00 0.00 138 PHE A N 1
ATOM 1028 C CA . PHE A 1 137 ? 68.320 114.925 288.539 0.00 0.00 138 PHE A CA 1
ATOM 1029 C C . PHE A 1 137 ? 69.038 115.602 289.681 0.00 0.00 138 PHE A C 1
ATOM 1030 O O . PHE A 1 137 ? 69.535 114.910 290.573 0.00 0.00 138 PHE A O 1
ATOM 1038 N N . SER A 1 138 ? 69.105 116.923 289.687 0.00 0.00 139 SER A N 1
ATOM 1039 C CA . SER A 1 138 ? 69.901 117.597 290.694 0.00 0.00 139 SER A CA 1
ATOM 1040 C C . SER A 1 138 ? 69.317 117.350 292.070 0.00 0.00 139 SER A C 1
ATOM 1041 O O . SER A 1 138 ? 68.134 117.608 292.307 0.00 0.00 139 SER A O 1
ATOM 1044 N N . ASN A 1 139 ? 70.138 116.791 292.952 0.00 0.00 140 ASN A N 1
ATOM 1045 C CA . ASN A 1 139 ? 70.014 116.958 294.393 0.00 0.00 140 ASN A CA 1
ATOM 1046 C C . ASN A 1 139 ? 68.584 116.815 294.892 0.00 0.00 140 ASN A C 1
ATOM 1047 O O . ASN A 1 139 ? 68.190 117.472 295.857 0.00 0.00 140 ASN A O 1
ATOM 1052 N N . ASP A 1 140 ? 67.791 115.972 294.250 0.00 0.00 141 ASP A N 1
ATOM 1053 C CA . ASP A 1 140 ? 66.419 115.760 294.682 0.00 0.00 141 ASP A CA 1
ATOM 1054 C C . ASP A 1 140 ? 66.238 114.292 295.007 0.00 0.00 141 ASP A C 1
ATOM 1055 O O . ASP A 1 140 ? 66.237 113.446 294.109 0.00 0.00 141 ASP A O 1
ATOM 1060 N N . ASP A 1 141 ? 66.068 114.002 296.291 0.00 0.00 142 ASP A N 1
ATOM 1061 C CA . ASP A 1 141 ? 65.941 112.624 296.725 0.00 0.00 142 ASP A CA 1
ATOM 1062 C C . ASP A 1 141 ? 64.773 111.928 296.061 0.00 0.00 142 ASP A C 1
ATOM 1063 O O . ASP A 1 141 ? 64.783 110.699 295.948 0.00 0.00 142 ASP A O 1
ATOM 1068 N N . MET A 1 142 ? 63.783 112.687 295.598 0.00 0.00 143 MET A N 1
ATOM 1069 C CA . MET A 1 142 ? 62.647 112.096 294.912 0.00 0.00 143 MET A CA 1
ATOM 1070 C C . MET A 1 142 ? 63.065 111.274 293.707 0.00 0.00 143 MET A C 1
ATOM 1071 O O . MET A 1 142 ? 62.307 110.406 293.271 0.00 0.00 143 MET A O 1
ATOM 1076 N N . LYS A 1 143 ? 64.243 111.522 293.154 0.00 0.00 144 LYS A N 1
ATOM 1077 C CA . LYS A 1 143 ? 64.678 110.805 291.971 0.00 0.00 144 LYS A CA 1
ATOM 1078 C C . LYS A 1 143 ? 65.613 109.645 292.263 0.00 0.00 144 LYS A C 1
ATOM 1079 O O . LYS A 1 143 ? 66.028 108.968 291.320 0.00 0.00 144 LYS A O 1
ATOM 1085 N N . ASP A 1 144 ? 65.945 109.389 293.529 0.00 0.00 145 ASP A N 1
ATOM 1086 C CA . ASP A 1 144 ? 67.060 108.494 293.823 0.00 0.00 145 ASP A CA 1
ATOM 1087 C C . ASP A 1 144 ? 66.950 107.165 293.100 0.00 0.00 145 ASP A C 1
ATOM 1088 O O . ASP A 1 144 ? 67.974 106.576 292.743 0.00 0.00 145 ASP A O 1
ATOM 1093 N N . ASN A 1 145 ? 65.737 106.693 292.847 0.00 0.00 146 ASN A N 1
ATOM 1094 C CA . ASN A 1 145 ? 65.571 105.377 292.261 0.00 0.00 146 ASN A CA 1
ATOM 1095 C C . ASN A 1 145 ? 66.078 105.293 290.836 0.00 0.00 146 ASN A C 1
ATOM 1096 O O . ASN A 1 145 ? 66.329 104.189 290.350 0.00 0.00 146 ASN A O 1
ATOM 1101 N N . LYS A 1 146 ? 66.221 106.414 290.145 0.00 0.00 147 LYS A N 1
ATOM 1102 C CA . LYS A 1 146 ? 66.669 106.377 288.765 0.00 0.00 147 LYS A CA 1
ATOM 1103 C C . LYS A 1 146 ? 68.149 106.675 288.591 0.00 0.00 147 LYS A C 1
ATOM 1104 O O . LYS A 1 146 ? 68.610 106.765 287.452 0.00 0.00 147 LYS A O 1
ATOM 1110 N N . LEU A 1 147 ? 68.905 106.846 289.666 0.00 0.00 148 LEU A N 1
ATOM 1111 C CA . LEU A 1 147 ? 70.314 107.180 289.543 0.00 0.00 148 LEU A CA 1
ATOM 1112 C C . LEU A 1 147 ? 71.174 106.151 290.259 0.00 0.00 148 LEU A C 1
ATOM 1113 O O . LEU A 1 147 ? 70.686 105.331 291.036 0.00 0.00 148 LEU A O 1
ATOM 1118 N N . ASP A 1 148 ? 72.467 106.198 289.967 0.00 0.00 149 ASP A N 1
ATOM 1119 C CA . ASP A 1 148 ? 73.445 105.291 290.542 0.00 0.00 149 ASP A CA 1
ATOM 1120 C C . ASP A 1 148 ? 74.766 106.034 290.654 0.00 0.00 149 ASP A C 1
ATOM 1121 O O . ASP A 1 148 ? 75.071 106.874 289.808 0.00 0.00 149 ASP A O 1
ATOM 1126 N N . ILE A 1 149 ? 75.545 105.740 291.688 0.00 0.00 150 ILE A N 1
ATOM 1127 C CA . ILE A 1 149 ? 76.816 106.424 291.908 0.00 0.00 150 ILE A CA 1
ATOM 1128 C C . ILE A 1 149 ? 77.892 105.395 292.215 0.00 0.00 150 ILE A C 1
ATOM 1129 O O . ILE A 1 149 ? 77.738 104.560 293.112 0.00 0.00 150 ILE A O 1
ATOM 1134 N N . SER A 1 150 ? 78.954 105.416 291.424 0.00 0.00 151 SER A N 1
ATOM 1135 C CA . SER A 1 150 ? 80.101 104.554 291.628 0.00 0.00 151 SER A CA 1
ATOM 1136 C C . SER A 1 150 ? 81.266 105.255 292.310 0.00 0.00 151 SER A C 1
ATOM 1137 O O . SER A 1 150 ? 82.343 104.664 292.404 0.00 0.00 151 SER A O 1
ATOM 1140 N N . GLY A 1 151 ? 81.098 106.497 292.760 0.00 0.00 152 GLY A N 1
ATOM 1141 C CA . GLY A 1 151 ? 82.216 107.243 293.314 0.00 0.00 152 GLY A CA 1
ATOM 1142 C C . GLY A 1 151 ? 82.786 106.566 294.547 0.00 0.00 152 GLY A C 1
ATOM 1143 O O . GLY A 1 151 ? 82.306 105.509 294.956 0.00 0.00 152 GLY A O 1
ATOM 1144 N N . THR A 1 152 ? 83.822 107.181 295.142 0.00 0.00 153 THR A N 1
ATOM 1145 C CA . THR A 1 152 ? 84.605 106.671 296.279 0.00 0.00 153 THR A CA 1
ATOM 1146 C C . THR A 1 152 ? 85.793 105.795 295.885 0.00 0.00 153 THR A C 1
ATOM 1147 O O . THR A 1 152 ? 86.367 105.126 296.750 0.00 0.00 153 THR A O 1
ATOM 1151 N N . ALA A 1 153 ? 86.110 105.712 294.593 0.00 0.00 154 ALA A N 1
ATOM 1152 C CA . ALA A 1 153 ? 87.373 105.199 294.023 0.00 0.00 154 ALA A CA 1
ATOM 1153 C C . ALA A 1 153 ? 87.399 103.709 293.722 0.00 0.00 154 ALA A C 1
ATOM 1154 O O . ALA A 1 153 ? 88.425 103.223 293.245 0.00 0.00 154 ALA A O 1
ATOM 1156 N N . ASP A 1 154 ? 86.342 102.967 293.995 0.00 0.00 155 ASP A N 1
ATOM 1157 C CA . ASP A 1 154 ? 86.237 101.598 293.517 0.00 0.00 155 ASP A CA 1
ATOM 1158 C C . ASP A 1 154 ? 85.125 101.494 292.479 0.00 0.00 155 ASP A C 1
ATOM 1159 O O . ASP A 1 154 ? 84.080 102.138 292.601 0.00 0.00 155 ASP A O 1
ATOM 1164 N N . GLY A 1 155 ? 85.368 100.684 291.458 0.00 0.00 156 GLY A N 1
ATOM 1165 C CA . GLY A 1 155 ? 84.468 100.433 290.348 0.00 0.00 156 GLY A CA 1
ATOM 1166 C C . GLY A 1 155 ? 84.840 101.211 289.104 0.00 0.00 156 GLY A C 1
ATOM 1167 O O . GLY A 1 155 ? 85.091 102.416 289.141 0.00 0.00 156 GLY A O 1
ATOM 1168 N N . ILE A 1 156 ? 84.844 100.499 287.981 0.00 0.00 157 ILE A N 1
ATOM 1169 C CA . ILE A 1 156 ? 85.545 100.932 286.782 0.00 0.00 157 ILE A CA 1
ATOM 1170 C C . ILE A 1 156 ? 84.636 101.291 285.627 0.00 0.00 157 ILE A C 1
ATOM 1171 O O . ILE A 1 156 ? 85.147 101.696 284.576 0.00 0.00 157 ILE A O 1
ATOM 1176 N N . TYR A 1 157 ? 83.322 101.137 285.755 0.00 0.00 158 TYR A N 1
ATOM 1177 C CA . TYR A 1 157 ? 82.472 101.074 284.568 0.00 0.00 158 TYR A CA 1
ATOM 1178 C C . TYR A 1 157 ? 82.889 99.922 283.665 0.00 0.00 158 TYR A C 1
ATOM 1179 O O . TYR A 1 157 ? 83.617 100.106 282.691 0.00 0.00 158 TYR A O 1
ATOM 1188 N N . SER A 1 158 ? 82.528 98.708 284.044 0.00 0.00 159 SER A N 1
ATOM 1189 C CA . SER A 1 158 ? 82.664 97.596 283.120 0.00 0.00 159 SER A CA 1
ATOM 1190 C C . SER A 1 158 ? 81.506 96.641 283.308 0.00 0.00 159 SER A C 1
ATOM 1191 O O . SER A 1 158 ? 81.160 96.313 284.444 0.00 0.00 159 SER A O 1
ATOM 1194 N N . ALA A 1 159 ? 80.841 96.290 282.217 0.00 0.00 160 ALA A N 1
ATOM 1195 C CA . ALA A 1 159 ? 80.331 94.942 282.013 0.00 0.00 160 ALA A CA 1
ATOM 1196 C C . ALA A 1 159 ? 79.370 94.459 283.089 0.00 0.00 160 ALA A C 1
ATOM 1197 O O . ALA A 1 159 ? 78.690 93.448 282.902 0.00 0.00 160 ALA A O 1
ATOM 1199 N N . GLU A 1 160 ? 79.302 95.158 284.211 0.00 0.00 161 GLU A N 1
ATOM 1200 C CA . GLU A 1 160 ? 78.430 94.754 285.301 0.00 0.00 161 GLU A CA 1
ATOM 1201 C C . GLU A 1 160 ? 77.605 95.937 285.749 0.00 0.00 161 GLU A C 1
ATOM 1202 O O . GLU A 1 160 ? 76.375 95.935 285.638 0.00 0.00 161 GLU A O 1
ATOM 1208 N N . THR A 1 161 ? 78.292 96.946 286.273 0.00 0.00 162 THR A N 1
ATOM 1209 C CA . THR A 1 161 ? 77.620 98.177 286.638 0.00 0.00 162 THR A CA 1
ATOM 1210 C C . THR A 1 161 ? 76.685 98.611 285.531 0.00 0.00 162 THR A C 1
ATOM 1211 O O . THR A 1 161 ? 75.557 99.044 285.791 0.00 0.00 162 THR A O 1
ATOM 1215 N N . PHE A 1 162 ? 77.124 98.456 284.287 0.00 0.00 163 PHE A N 1
ATOM 1216 C CA . PHE A 1 162 ? 76.240 98.713 283.165 0.00 0.00 163 PHE A CA 1
ATOM 1217 C C . PHE A 1 162 ? 74.968 97.898 283.280 0.00 0.00 163 PHE A C 1
ATOM 1218 O O . PHE A 1 162 ? 73.871 98.398 283.010 0.00 0.00 163 PHE A O 1
ATOM 1226 N N . VAL A 1 163 ? 75.087 96.639 283.689 0.00 0.00 164 VAL A N 1
ATOM 1227 C CA . VAL A 1 163 ? 73.892 95.825 283.829 0.00 0.00 164 VAL A CA 1
ATOM 1228 C C . VAL A 1 163 ? 73.007 96.384 284.928 0.00 0.00 164 VAL A C 1
ATOM 1229 O O . VAL A 1 163 ? 71.788 96.496 284.765 0.00 0.00 164 VAL A O 1
ATOM 1233 N N . ASP A 1 164 ? 73.606 96.762 286.056 0.00 0.00 165 ASP A N 1
ATOM 1234 C CA . ASP A 1 164 ? 72.814 97.363 287.123 0.00 0.00 165 ASP A CA 1
ATOM 1235 C C . ASP A 1 164 ? 72.019 98.546 286.607 0.00 0.00 165 ASP A C 1
ATOM 1236 O O . ASP A 1 164 ? 70.796 98.604 286.768 0.00 0.00 165 ASP A O 1
ATOM 1241 N N . ALA A 1 165 ? 72.699 99.494 285.968 0.00 0.00 166 ALA A N 1
ATOM 1242 C CA . ALA A 1 165 ? 71.992 100.626 285.393 0.00 0.00 166 ALA A CA 1
ATOM 1243 C C . ALA A 1 165 ? 70.878 100.159 284.479 0.00 0.00 166 ALA A C 1
ATOM 1244 O O . ALA A 1 165 ? 69.784 100.727 284.481 0.00 0.00 166 ALA A O 1
ATOM 1246 N N . SER A 1 166 ? 71.128 99.106 283.710 0.00 0.00 167 SER A N 1
ATOM 1247 C CA . SER A 1 166 ? 70.108 98.630 282.791 0.00 0.00 167 SER A CA 1
ATOM 1248 C C . SER A 1 166 ? 68.865 98.182 283.538 0.00 0.00 167 SER A C 1
ATOM 1249 O O . SER A 1 166 ? 67.746 98.555 283.176 0.00 0.00 167 SER A O 1
ATOM 1252 N N . TYR A 1 167 ? 69.038 97.406 284.597 0.00 0.00 168 TYR A N 1
ATOM 1253 C CA . TYR A 1 167 ? 67.899 96.882 285.334 0.00 0.00 168 TYR A CA 1
ATOM 1254 C C . TYR A 1 167 ? 67.408 97.808 286.422 0.00 0.00 168 TYR A C 1
ATOM 1255 O O . TYR A 1 167 ? 66.535 97.409 287.195 0.00 0.00 168 TYR A O 1
ATOM 1264 N N . LYS A 1 168 ? 67.938 99.021 286.517 0.00 0.00 169 LYS A N 1
ATOM 1265 C CA . LYS A 1 168 ? 67.478 99.898 287.578 0.00 0.00 169 LYS A CA 1
ATOM 1266 C C . LYS A 1 168 ? 65.990 100.181 287.457 0.00 0.00 169 LYS A C 1
ATOM 1267 O O . LYS A 1 168 ? 65.375 100.646 288.419 0.00 0.00 169 LYS A O 1
ATOM 1273 N N . LEU A 1 169 ? 65.397 99.907 286.304 0.00 0.00 170 LEU A N 1
ATOM 1274 C CA . LEU A 1 169 ? 63.954 99.779 286.184 0.00 0.00 170 LEU A CA 1
ATOM 1275 C C . LEU A 1 169 ? 63.625 98.303 286.321 0.00 0.00 170 LEU A C 1
ATOM 1276 O O . LEU A 1 169 ? 63.931 97.513 285.425 0.00 0.00 170 LEU A O 1
ATOM 1281 N N . GLY A 1 170 ? 62.983 97.929 287.422 0.00 0.00 171 GLY A N 1
ATOM 1282 C CA . GLY A 1 170 ? 62.936 96.527 287.786 0.00 0.00 171 GLY A CA 1
ATOM 1283 C C . GLY A 1 170 ? 62.177 95.624 286.838 0.00 0.00 171 GLY A C 1
ATOM 1284 O O . GLY A 1 170 ? 62.756 94.700 286.263 0.00 0.00 171 GLY A O 1
ATOM 1285 N N . ASP A 1 171 ? 60.892 95.882 286.635 0.00 0.00 172 ASP A N 1
ATOM 1286 C CA . ASP A 1 171 ? 60.119 94.992 285.780 0.00 0.00 172 ASP A CA 1
ATOM 1287 C C . ASP A 1 171 ? 60.193 95.444 284.333 0.00 0.00 172 ASP A C 1
ATOM 1288 O O . ASP A 1 171 ? 60.776 94.762 283.488 0.00 0.00 172 ASP A O 1
ATOM 1293 N N . HIS A 1 172 ? 59.585 96.584 284.040 0.00 0.00 173 HIS A N 1
ATOM 1294 C CA . HIS A 1 172 ? 59.747 97.184 282.732 0.00 0.00 173 HIS A CA 1
ATOM 1295 C C . HIS A 1 172 ? 61.222 97.298 282.409 0.00 0.00 173 HIS A C 1
ATOM 1296 O O . HIS A 1 172 ? 62.021 97.754 283.229 0.00 0.00 173 HIS A O 1
ATOM 1303 N N . GLU A 1 173 ? 61.575 96.844 281.221 0.00 0.00 174 GLU A N 1
ATOM 1304 C CA . GLU A 1 173 ? 62.921 96.963 280.699 0.00 0.00 174 GLU A CA 1
ATOM 1305 C C . GLU A 1 173 ? 62.775 96.984 279.192 0.00 0.00 174 GLU A C 1
ATOM 1306 O O . GLU A 1 173 ? 61.665 96.892 278.664 0.00 0.00 174 GLU A O 1
ATOM 1312 N N . SER A 1 174 ? 63.891 97.121 278.497 0.00 0.00 175 SER A N 1
ATOM 1313 C CA . SER A 1 174 ? 63.888 97.257 277.049 0.00 0.00 175 SER A CA 1
ATOM 1314 C C . SER A 1 174 ? 63.044 98.431 276.607 0.00 0.00 175 SER A C 1
ATOM 1315 O O . SER A 1 174 ? 62.615 98.499 275.455 0.00 0.00 175 SER A O 1
ATOM 1318 N N . LEU A 1 175 ? 62.791 99.354 277.513 0.00 0.00 176 LEU A N 1
ATOM 1319 C CA . LEU A 1 175 ? 62.398 100.690 277.135 0.00 0.00 176 LEU A CA 1
ATOM 1320 C C . LEU A 1 175 ? 63.616 101.574 277.041 0.00 0.00 176 LEU A C 1
ATOM 1321 O O . LEU A 1 175 ? 63.492 102.777 276.809 0.00 0.00 176 LEU A O 1
ATOM 1326 N N . LEU A 1 176 ? 64.785 100.987 277.228 0.00 0.00 177 LEU A N 1
ATOM 1327 C CA . LEU A 1 176 ? 66.056 101.652 277.052 0.00 0.00 177 LEU A CA 1
ATOM 1328 C C . LEU A 1 176 ? 66.648 101.171 275.738 0.00 0.00 177 LEU A C 1
ATOM 1329 O O . LEU A 1 176 ? 66.551 99.991 275.399 0.00 0.00 177 LEU A O 1
ATOM 1334 N N . THR A 1 177 ? 67.237 102.090 274.992 0.00 0.00 178 THR A N 1
ATOM 1335 C CA . THR A 1 177 ? 67.720 101.802 273.652 0.00 0.00 178 THR A CA 1
ATOM 1336 C C . THR A 1 177 ? 69.141 102.304 273.430 0.00 0.00 178 THR A C 1
ATOM 1337 O O . THR A 1 177 ? 70.033 101.517 273.121 0.00 0.00 178 THR A O 1
ATOM 1341 N N . ALA A 1 178 ? 69.362 103.605 273.532 0.00 0.00 179 ALA A N 1
ATOM 1342 C CA . ALA A 1 178 ? 70.648 104.192 273.193 0.00 0.00 179 ALA A CA 1
ATOM 1343 C C . ALA A 1 178 ? 71.350 104.723 274.435 0.00 0.00 179 ALA A C 1
ATOM 1344 O O . ALA A 1 178 ? 70.715 105.113 275.415 0.00 0.00 179 ALA A O 1
ATOM 1346 N N . ILE A 1 179 ? 72.677 104.754 274.369 0.00 0.00 180 ILE A N 1
ATOM 1347 C CA . ILE A 1 179 ? 73.524 105.083 275.503 0.00 0.00 180 ILE A CA 1
ATOM 1348 C C . ILE A 1 179 ? 74.316 106.335 275.177 0.00 0.00 180 ILE A C 1
ATOM 1349 O O . ILE A 1 179 ? 74.888 106.446 274.089 0.00 0.00 180 ILE A O 1
ATOM 1354 N N . GLY A 1 180 ? 74.360 107.269 276.115 0.00 0.00 181 GLY A N 1
ATOM 1355 C CA . GLY A 1 180 ? 75.272 108.384 275.995 0.00 0.00 181 GLY A CA 1
ATOM 1356 C C . GLY A 1 180 ? 76.682 107.960 276.344 0.00 0.00 181 GLY A C 1
ATOM 1357 O O . GLY A 1 180 ? 76.902 106.957 277.012 0.00 0.00 181 GLY A O 1
ATOM 1358 N N . MET A 1 181 ? 77.658 108.727 275.876 0.00 0.00 182 MET A N 1
ATOM 1359 C CA . MET A 1 181 ? 79.026 108.271 276.043 0.00 0.00 182 MET A CA 1
ATOM 1360 C C . MET A 1 181 ? 79.965 109.457 275.929 0.00 0.00 182 MET A C 1
ATOM 1361 O O . MET A 1 181 ? 79.601 110.509 275.403 0.00 0.00 182 MET A O 1
ATOM 1366 N N . HIS A 1 182 ? 81.178 109.277 276.432 0.00 0.00 183 HIS A N 1
ATOM 1367 C CA . HIS A 1 182 ? 82.285 110.169 276.139 0.00 0.00 183 HIS A CA 1
ATOM 1368 C C . HIS A 1 182 ? 83.440 109.360 275.576 0.00 0.00 183 HIS A C 1
ATOM 1369 O O . HIS A 1 182 ? 83.549 108.155 275.812 0.00 0.00 183 HIS A O 1
ATOM 1376 N N . SER A 1 183 ? 84.305 110.042 274.832 0.00 0.00 184 SER A N 1
ATOM 1377 C CA . SER A 1 183 ? 85.422 109.406 274.156 0.00 0.00 184 SER A CA 1
ATOM 1378 C C . SER A 1 183 ? 86.178 108.457 275.068 0.00 0.00 184 SER A C 1
ATOM 1379 O O . SER A 1 183 ? 86.099 107.235 274.905 0.00 0.00 184 SER A O 1
ATOM 1382 N N . ALA A 1 184 ? 86.888 109.019 276.044 0.00 0.00 185 ALA A N 1
ATOM 1383 C CA . ALA A 1 184 ? 87.768 108.213 276.880 0.00 0.00 185 ALA A CA 1
ATOM 1384 C C . ALA A 1 184 ? 87.039 107.013 277.450 0.00 0.00 185 ALA A C 1
ATOM 1385 O O . ALA A 1 184 ? 87.614 105.927 277.579 0.00 0.00 185 ALA A O 1
ATOM 1387 N N . THR A 1 185 ? 85.763 107.183 277.779 0.00 0.00 186 THR A N 1
ATOM 1388 C CA . THR A 1 185 ? 84.982 106.053 278.248 0.00 0.00 186 THR A CA 1
ATOM 1389 C C . THR A 1 185 ? 84.999 104.941 277.219 0.00 0.00 186 THR A C 1
ATOM 1390 O O . THR A 1 185 ? 85.458 103.827 277.492 0.00 0.00 186 THR A O 1
ATOM 1394 N N . MET A 1 186 ? 84.536 105.243 276.009 0.00 0.00 187 MET A N 1
ATOM 1395 C CA . MET A 1 186 ? 84.523 104.233 274.964 0.00 0.00 187 MET A CA 1
ATOM 1396 C C . MET A 1 186 ? 85.898 103.627 274.779 0.00 0.00 187 MET A C 1
ATOM 1397 O O . MET A 1 186 ? 86.027 102.422 274.542 0.00 0.00 187 MET A O 1
ATOM 1402 N N . ALA A 1 187 ? 86.940 104.442 274.910 0.00 0.00 188 ALA A N 1
ATOM 1403 C CA . ALA A 1 187 ? 88.290 103.907 274.861 0.00 0.00 188 ALA A CA 1
ATOM 1404 C C . ALA A 1 187 ? 88.462 102.787 275.874 0.00 0.00 188 ALA A C 1
ATOM 1405 O O . ALA A 1 187 ? 88.689 101.628 275.506 0.00 0.00 188 ALA A O 1
ATOM 1407 N N . SER A 1 188 ? 88.339 103.116 277.160 0.00 0.00 189 SER A N 1
ATOM 1408 C CA . SER A 1 188 ? 88.525 102.105 278.192 0.00 0.00 189 SER A CA 1
ATOM 1409 C C . SER A 1 188 ? 87.682 100.878 277.913 0.00 0.00 189 SER A C 1
ATOM 1410 O O . SER A 1 188 ? 88.143 99.742 278.083 0.00 0.00 189 SER A O 1
ATOM 1413 N N . ALA A 1 189 ? 86.450 101.087 277.459 0.00 0.00 190 ALA A N 1
ATOM 1414 C CA . ALA A 1 189 ? 85.640 99.958 277.036 0.00 0.00 190 ALA A CA 1
ATOM 1415 C C . ALA A 1 189 ? 86.412 99.090 276.063 0.00 0.00 190 ALA A C 1
ATOM 1416 O O . ALA A 1 189 ? 86.577 97.888 276.286 0.00 0.00 190 ALA A O 1
ATOM 1418 N N . VAL A 1 190 ? 86.948 99.698 275.008 0.00 0.00 191 VAL A N 1
ATOM 1419 C CA . VAL A 1 190 ? 87.677 98.927 274.012 0.00 0.00 191 VAL A CA 1
ATOM 1420 C C . VAL A 1 190 ? 88.819 98.169 274.659 0.00 0.00 191 VAL A C 1
ATOM 1421 O O . VAL A 1 190 ? 88.975 96.963 274.450 0.00 0.00 191 VAL A O 1
ATOM 1425 N N . LYS A 1 191 ? 89.633 98.852 275.458 0.00 0.00 192 LYS A N 1
ATOM 1426 C CA . LYS A 1 191 ? 90.802 98.145 275.960 0.00 0.00 192 LYS A CA 1
ATOM 1427 C C . LYS A 1 191 ? 90.429 97.012 276.898 0.00 0.00 192 LYS A C 1
ATOM 1428 O O . LYS A 1 191 ? 91.231 96.093 277.077 0.00 0.00 192 LYS A O 1
ATOM 1434 N N . GLN A 1 192 ? 89.240 97.029 277.490 0.00 0.00 193 GLN A N 1
ATOM 1435 C CA . GLN A 1 192 ? 88.790 95.804 278.132 0.00 0.00 193 GLN A CA 1
ATOM 1436 C C . GLN A 1 192 ? 88.122 94.855 277.164 0.00 0.00 193 GLN A C 1
ATOM 1437 O O . GLN A 1 192 ? 87.948 93.679 277.490 0.00 0.00 193 GLN A O 1
ATOM 1443 N N . ASP A 1 193 ? 87.753 95.324 275.983 0.00 0.00 194 ASP A N 1
ATOM 1444 C CA . ASP A 1 193 ? 87.065 94.465 275.040 0.00 0.00 194 ASP A CA 1
ATOM 1445 C C . ASP A 1 193 ? 87.972 93.415 274.430 0.00 0.00 194 ASP A C 1
ATOM 1446 O O . ASP A 1 193 ? 87.473 92.507 273.763 0.00 0.00 194 ASP A O 1
ATOM 1451 N N . LEU A 1 194 ? 89.282 93.510 274.622 0.00 0.00 195 LEU A N 1
ATOM 1452 C CA . LEU A 1 194 ? 90.187 92.651 273.874 0.00 0.00 195 LEU A CA 1
ATOM 1453 C C . LEU A 1 194 ? 90.048 91.225 274.382 0.00 0.00 195 LEU A C 1
ATOM 1454 O O . LEU A 1 194 ? 90.216 90.949 275.573 0.00 0.00 195 LEU A O 1
ATOM 1459 N N . ILE A 1 195 ? 89.708 90.328 273.471 0.00 0.00 196 ILE A N 1
ATOM 1460 C CA . ILE A 1 195 ? 89.528 88.931 273.808 0.00 0.00 196 ILE A CA 1
ATOM 1461 C C . ILE A 1 195 ? 90.896 88.292 273.998 0.00 0.00 196 ILE A C 1
ATOM 1462 O O . ILE A 1 195 ? 91.921 88.817 273.559 0.00 0.00 196 ILE A O 1
ATOM 1467 N N . GLU A 1 196 ? 90.924 87.159 274.681 0.00 0.00 197 GLU A N 1
ATOM 1468 C CA . GLU A 1 196 ? 92.147 86.385 274.795 0.00 0.00 197 GLU A CA 1
ATOM 1469 C C . GLU A 1 196 ? 92.222 85.250 273.776 0.00 0.00 197 GLU A C 1
ATOM 1470 O O . GLU A 1 196 ? 93.142 84.433 273.840 0.00 0.00 197 GLU A O 1
ATOM 1476 N N . PHE A 1 197 ? 91.281 85.158 272.847 0.00 0.00 198 PHE A N 1
ATOM 1477 C CA . PHE A 1 197 ? 91.112 83.872 272.190 0.00 0.00 198 PHE A CA 1
ATOM 1478 C C . PHE A 1 197 ? 92.076 83.529 271.026 0.00 0.00 198 PHE A C 1
ATOM 1479 O O . PHE A 1 197 ? 92.798 82.564 271.230 0.00 0.00 198 PHE A O 1
ATOM 1487 N N . VAL A 1 198 ? 92.184 84.183 269.853 0.00 0.00 199 VAL A N 1
ATOM 1488 C CA . VAL A 1 198 ? 91.492 85.359 269.312 0.00 0.00 199 VAL A CA 1
ATOM 1489 C C . VAL A 1 198 ? 91.524 86.556 270.232 0.00 0.00 199 VAL A C 1
ATOM 1490 O O . VAL A 1 198 ? 90.677 86.670 271.095 0.00 0.00 199 VAL A O 1
ATOM 1494 N N . LYS A 1 199 ? 92.551 87.405 270.146 0.00 0.00 200 LYS A N 1
ATOM 1495 C CA . LYS A 1 199 ? 93.587 87.457 269.100 0.00 0.00 200 LYS A CA 1
ATOM 1496 C C . LYS A 1 199 ? 94.432 88.684 269.379 0.00 0.00 200 LYS A C 1
ATOM 1497 O O . LYS A 1 199 ? 93.979 89.598 270.051 0.00 0.00 200 LYS A O 1
ATOM 1503 N N . ASP A 1 200 ? 95.644 88.725 268.849 0.00 0.00 201 ASP A N 1
ATOM 1504 C CA . ASP A 1 200 ? 96.300 89.999 268.617 0.00 0.00 201 ASP A CA 1
ATOM 1505 C C . ASP A 1 200 ? 96.935 90.053 267.243 0.00 0.00 201 ASP A C 1
ATOM 1506 O O . ASP A 1 200 ? 97.874 89.319 266.950 0.00 0.00 201 ASP A O 1
ATOM 1511 N N . SER A 1 201 ? 96.414 90.933 266.403 0.00 0.00 202 SER A N 1
ATOM 1512 C CA . SER A 1 201 ? 95.224 91.680 266.745 0.00 0.00 202 SER A CA 1
ATOM 1513 C C . SER A 1 201 ? 94.335 91.727 265.535 0.00 0.00 202 SER A C 1
ATOM 1514 O O . SER A 1 201 ? 94.818 91.846 264.419 0.00 0.00 202 SER A O 1
ATOM 1517 N N . GLN A 1 202 ? 93.029 91.618 265.753 0.00 0.00 203 GLN A N 1
ATOM 1518 C CA . GLN A 1 202 ? 92.076 91.744 264.661 0.00 0.00 203 GLN A CA 1
ATOM 1519 C C . GLN A 1 202 ? 91.004 92.761 265.018 0.00 0.00 203 GLN A C 1
ATOM 1520 O O . GLN A 1 202 ? 90.917 93.813 264.382 0.00 0.00 203 GLN A O 1
ATOM 1526 N N . SER A 1 203 ? 90.187 92.475 266.018 0.00 0.00 204 SER A N 1
ATOM 1527 C CA . SER A 1 203 ? 89.274 93.480 266.519 0.00 0.00 204 SER A CA 1
ATOM 1528 C C . SER A 1 203 ? 90.008 94.176 267.634 0.00 0.00 204 SER A C 1
ATOM 1529 O O . SER A 1 203 ? 90.764 93.539 268.361 0.00 0.00 204 SER A O 1
ATOM 1532 N N . GLY A 1 204 ? 89.813 95.480 267.767 0.00 0.00 205 GLY A N 1
ATOM 1533 C CA . GLY A 1 204 ? 88.913 96.257 266.937 0.00 0.00 205 GLY A CA 1
ATOM 1534 C C . GLY A 1 204 ? 88.867 97.609 267.610 0.00 0.00 205 GLY A C 1
ATOM 1535 O O . GLY A 1 204 ? 89.475 97.773 268.659 0.00 0.00 205 GLY A O 1
ATOM 1536 N N . ILE A 1 205 ? 88.179 98.591 267.041 0.00 0.00 206 ILE A N 1
ATOM 1537 C CA . ILE A 1 205 ? 88.149 99.883 267.709 0.00 0.00 206 ILE A CA 1
ATOM 1538 C C . ILE A 1 205 ? 86.724 100.347 267.980 0.00 0.00 206 ILE A C 1
ATOM 1539 O O . ILE A 1 205 ? 86.262 100.289 269.122 0.00 0.00 206 ILE A O 1
ATOM 1544 N N . ARG A 1 206 ? 85.998 100.786 266.957 0.00 0.00 207 ARG A N 1
ATOM 1545 C CA . ARG A 1 206 ? 84.655 101.304 267.163 0.00 0.00 207 ARG A CA 1
ATOM 1546 C C . ARG A 1 206 ? 83.649 100.156 267.133 0.00 0.00 207 ARG A C 1
ATOM 1547 O O . ARG A 1 206 ? 83.721 99.291 266.261 0.00 0.00 207 ARG A O 1
ATOM 1555 N N . PHE A 1 207 ? 82.699 100.152 268.067 0.00 0.00 208 PHE A N 1
ATOM 1556 C CA . PHE A 1 207 ? 81.833 98.994 268.288 0.00 0.00 208 PHE A CA 1
ATOM 1557 C C . PHE A 1 207 ? 80.394 99.402 268.583 0.00 0.00 208 PHE A C 1
ATOM 1558 O O . PHE A 1 207 ? 79.878 99.174 269.675 0.00 0.00 208 PHE A O 1
ATOM 1566 N N . PRO A 1 208 ? 79.707 100.015 267.625 0.00 0.00 209 PRO A N 1
ATOM 1567 C CA . PRO A 1 208 ? 78.258 99.933 267.817 0.00 0.00 209 PRO A CA 1
ATOM 1568 C C . PRO A 1 208 ? 77.783 98.572 267.354 0.00 0.00 209 PRO A C 1
ATOM 1569 O O . PRO A 1 208 ? 78.366 98.086 266.393 0.00 0.00 209 PRO A O 1
ATOM 1573 N N . THR A 1 209 ? 76.796 97.945 267.983 0.00 0.00 210 THR A N 1
ATOM 1574 C CA . THR A 1 209 ? 76.208 98.334 269.254 0.00 0.00 210 THR A CA 1
ATOM 1575 C C . THR A 1 209 ? 77.036 97.895 270.441 0.00 0.00 210 THR A C 1
ATOM 1576 O O . THR A 1 209 ? 78.113 97.345 270.272 0.00 0.00 210 THR A O 1
ATOM 1580 N N . TYR A 1 210 ? 76.513 98.091 271.650 0.00 0.00 211 TYR A N 1
ATOM 1581 C CA . TYR A 1 210 ? 77.240 97.661 272.841 0.00 0.00 211 TYR A CA 1
ATOM 1582 C C . TYR A 1 210 ? 76.681 96.330 273.318 0.00 0.00 211 TYR A C 1
ATOM 1583 O O . TYR A 1 210 ? 77.306 95.285 273.123 0.00 0.00 211 TYR A O 1
ATOM 1592 N N . MET A 1 211 ? 75.509 96.348 273.939 0.00 0.00 212 MET A N 1
ATOM 1593 C CA . MET A 1 211 ? 74.680 95.153 274.007 0.00 0.00 212 MET A CA 1
ATOM 1594 C C . MET A 1 211 ? 73.303 95.543 273.512 0.00 0.00 212 MET A C 1
ATOM 1595 O O . MET A 1 211 ? 72.545 96.190 274.237 0.00 0.00 212 MET A O 1
ATOM 1600 N N . ASN A 1 212 ? 72.973 95.113 272.302 0.00 0.00 213 ASN A N 1
ATOM 1601 C CA . ASN A 1 212 ? 71.653 95.324 271.729 0.00 0.00 213 ASN A CA 1
ATOM 1602 C C . ASN A 1 212 ? 71.165 96.751 271.940 0.00 0.00 213 ASN A C 1
ATOM 1603 O O . ASN A 1 212 ? 69.968 96.989 272.100 0.00 0.00 213 ASN A O 1
ATOM 1608 N N . LYS A 1 213 ? 72.082 97.712 271.952 0.00 0.00 214 LYS A N 1
ATOM 1609 C CA . LYS A 1 213 ? 71.735 99.084 272.289 0.00 0.00 214 LYS A CA 1
ATOM 1610 C C . LYS A 1 213 ? 72.566 100.061 271.476 0.00 0.00 214 LYS A C 1
ATOM 1611 O O . LYS A 1 213 ? 73.781 99.901 271.370 0.00 0.00 214 LYS A O 1
ATOM 1617 N N . ARG A 1 214 ? 71.920 101.089 270.940 0.00 0.00 215 ARG A N 1
ATOM 1618 C CA . ARG A 1 214 ? 72.651 102.079 270.169 0.00 0.00 215 ARG A CA 1
ATOM 1619 C C . ARG A 1 214 ? 73.669 102.794 271.043 0.00 0.00 215 ARG A C 1
ATOM 1620 O O . ARG A 1 214 ? 73.548 102.847 272.268 0.00 0.00 215 ARG A O 1
ATOM 1628 N N . VAL A 1 215 ? 74.684 103.352 270.399 0.00 0.00 216 VAL A N 1
ATOM 1629 C CA . VAL A 1 215 ? 75.704 104.121 271.089 0.00 0.00 216 VAL A CA 1
ATOM 1630 C C . VAL A 1 215 ? 75.981 105.384 270.293 0.00 0.00 216 VAL A C 1
ATOM 1631 O O . VAL A 1 215 ? 76.065 105.351 269.063 0.00 0.00 216 VAL A O 1
ATOM 1635 N N . ILE A 1 216 ? 76.099 106.501 270.995 0.00 0.00 217 ILE A N 1
ATOM 1636 C CA . ILE A 1 216 ? 76.344 107.794 270.381 0.00 0.00 217 ILE A CA 1
ATOM 1637 C C . ILE A 1 216 ? 77.560 108.401 271.047 0.00 0.00 217 ILE A C 1
ATOM 1638 O O . ILE A 1 216 ? 77.579 108.578 272.269 0.00 0.00 217 ILE A O 1
ATOM 1643 N N . VAL A 1 217 ? 78.561 108.733 270.254 0.00 0.00 218 VAL A N 1
ATOM 1644 C CA . VAL A 1 217 ? 79.824 109.224 270.774 0.00 0.00 218 VAL A CA 1
ATOM 1645 C C . VAL A 1 217 ? 79.844 110.733 270.637 0.00 0.00 218 VAL A C 1
ATOM 1646 O O . VAL A 1 217 ? 79.544 111.270 269.568 0.00 0.00 218 VAL A O 1
ATOM 1650 N N . ASP A 1 218 ? 80.206 111.419 271.711 0.00 0.00 219 ASP A N 1
ATOM 1651 C CA . ASP A 1 218 ? 80.394 112.857 271.660 0.00 0.00 219 ASP A CA 1
ATOM 1652 C C . ASP A 1 218 ? 81.490 113.274 272.619 0.00 0.00 219 ASP A C 1
ATOM 1653 O O . ASP A 1 218 ? 81.703 112.647 273.658 0.00 0.00 219 ASP A O 1
ATOM 1658 N N . ASP A 1 219 ? 82.179 114.351 272.265 0.00 0.00 220 ASP A N 1
ATOM 1659 C CA . ASP A 1 219 ? 83.247 114.862 273.100 0.00 0.00 220 ASP A CA 1
ATOM 1660 C C . ASP A 1 219 ? 82.752 115.724 274.247 0.00 0.00 220 ASP A C 1
ATOM 1661 O O . ASP A 1 219 ? 83.437 115.815 275.267 0.00 0.00 220 ASP A O 1
ATOM 1666 N N . SER A 1 220 ? 81.596 116.359 274.119 0.00 0.00 221 SER A N 1
ATOM 1667 C CA . SER A 1 220 ? 81.133 117.309 275.122 0.00 0.00 221 SER A CA 1
ATOM 1668 C C . SER A 1 220 ? 80.077 116.645 275.991 0.00 0.00 221 SER A C 1
ATOM 1669 O O . SER A 1 220 ? 78.939 116.443 275.560 0.00 0.00 221 SER A O 1
ATOM 1672 N N . MET A 1 221 ? 80.453 116.336 277.220 0.00 0.00 222 MET A N 1
ATOM 1673 C CA . MET A 1 221 ? 79.588 115.786 278.246 0.00 0.00 222 MET A CA 1
ATOM 1674 C C . MET A 1 221 ? 80.005 116.381 279.572 0.00 0.00 222 MET A C 1
ATOM 1675 O O . MET A 1 221 ? 81.168 116.759 279.746 0.00 0.00 222 MET A O 1
ATOM 1680 N N . PRO A 1 222 ? 79.093 116.480 280.525 0.00 0.00 223 PRO A N 1
ATOM 1681 C CA . PRO A 1 222 ? 79.471 117.024 281.825 0.00 0.00 223 PRO A CA 1
ATOM 1682 C C . PRO A 1 222 ? 80.621 116.222 282.399 0.00 0.00 223 PRO A C 1
ATOM 1683 O O . PRO A 1 222 ? 80.565 114.996 282.474 0.00 0.00 223 PRO A O 1
ATOM 1687 N N . VAL A 1 223 ? 81.679 116.923 282.775 0.00 0.00 224 VAL A N 1
ATOM 1688 C CA . VAL A 1 223 ? 82.830 116.313 283.416 0.00 0.00 224 VAL A CA 1
ATOM 1689 C C . VAL A 1 223 ? 83.260 117.207 284.564 0.00 0.00 224 VAL A C 1
ATOM 1690 O O . VAL A 1 223 ? 83.613 118.372 284.358 0.00 0.00 224 VAL A O 1
ATOM 1694 N N . GLU A 1 224 ? 83.211 116.677 285.772 0.00 0.00 225 GLU A N 1
ATOM 1695 C CA . GLU A 1 224 ? 83.604 117.453 286.931 0.00 0.00 225 GLU A CA 1
ATOM 1696 C C . GLU A 1 224 ? 85.054 117.158 287.264 0.00 0.00 225 GLU A C 1
ATOM 1697 O O . GLU A 1 224 ? 85.702 116.319 286.640 0.00 0.00 225 GLU A O 1
ATOM 1703 N N . THR A 1 225 ? 85.567 117.864 288.262 0.00 0.00 226 THR A N 1
ATOM 1704 C CA . THR A 1 225 ? 86.948 117.681 288.674 0.00 0.00 226 THR A CA 1
ATOM 1705 C C . THR A 1 225 ? 87.034 117.805 290.181 0.00 0.00 226 THR A C 1
ATOM 1706 O O . THR A 1 225 ? 86.550 118.784 290.754 0.00 0.00 226 THR A O 1
ATOM 1710 N N . LEU A 1 226 ? 87.653 116.826 290.818 0.00 0.00 227 LEU A N 1
ATOM 1711 C CA . LEU A 1 226 ? 88.005 116.956 292.217 0.00 0.00 227 LEU A CA 1
ATOM 1712 C C . LEU A 1 226 ? 89.489 117.263 292.328 0.00 0.00 227 LEU A C 1
ATOM 1713 O O . LEU A 1 226 ? 90.196 117.412 291.330 0.00 0.00 227 LEU A O 1
ATOM 1718 N N . GLU A 1 227 ? 89.974 117.348 293.559 0.00 0.00 228 GLU A N 1
ATOM 1719 C CA . GLU A 1 227 ? 91.408 117.401 293.758 0.00 0.00 228 GLU A CA 1
ATOM 1720 C C . GLU A 1 227 ? 92.004 116.037 293.433 0.00 0.00 228 GLU A C 1
ATOM 1721 O O . GLU A 1 227 ? 91.309 115.102 293.026 0.00 0.00 228 GLU A O 1
ATOM 1727 N N . ASP A 1 228 ? 93.316 115.928 293.602 0.00 0.00 229 ASP A N 1
ATOM 1728 C CA . ASP A 1 228 ? 94.049 114.695 293.346 0.00 0.00 229 ASP A CA 1
ATOM 1729 C C . ASP A 1 228 ? 93.931 114.247 291.896 0.00 0.00 229 ASP A C 1
ATOM 1730 O O . ASP A 1 228 ? 94.143 113.071 291.591 0.00 0.00 229 ASP A O 1
ATOM 1735 N N . GLY A 1 229 ? 93.610 115.173 290.995 0.00 0.00 230 GLY A N 1
ATOM 1736 C CA . GLY A 1 229 ? 93.483 114.872 289.583 0.00 0.00 230 GLY A CA 1
ATOM 1737 C C . GLY A 1 229 ? 92.617 113.670 289.269 0.00 0.00 230 GLY A C 1
ATOM 1738 O O . GLY A 1 229 ? 93.013 112.807 288.483 0.00 0.00 230 GLY A O 1
ATOM 1739 N N . THR A 1 230 ? 91.438 113.594 289.875 0.00 0.00 231 THR A N 1
ATOM 1740 C CA . THR A 1 230 ? 90.532 112.473 289.667 0.00 0.00 231 THR A CA 1
ATOM 1741 C C . THR A 1 230 ? 89.351 112.950 288.843 0.00 0.00 231 THR A C 1
ATOM 1742 O O . THR A 1 230 ? 88.520 113.719 289.334 0.00 0.00 231 THR A O 1
ATOM 1746 N N . LYS A 1 231 ? 89.274 112.499 287.600 0.00 0.00 232 LYS A N 1
ATOM 1747 C CA . LYS A 1 231 ? 88.161 112.878 286.752 0.00 0.00 232 LYS A CA 1
ATOM 1748 C C . LYS A 1 231 ? 86.926 112.048 287.074 0.00 0.00 232 LYS A C 1
ATOM 1749 O O . LYS A 1 231 ? 87.011 110.941 287.608 0.00 0.00 232 LYS A O 1
ATOM 1755 N N . VAL A 1 232 ? 85.761 112.607 286.752 0.00 0.00 233 VAL A N 1
ATOM 1756 C CA . VAL A 1 232 ? 84.475 111.947 286.946 0.00 0.00 233 VAL A CA 1
ATOM 1757 C C . VAL A 1 232 ? 83.625 112.179 285.709 0.00 0.00 233 VAL A C 1
ATOM 1758 O O . VAL A 1 232 ? 83.598 113.288 285.167 0.00 0.00 233 VAL A O 1
ATOM 1762 N N . PHE A 1 233 ? 82.918 111.144 285.270 0.00 0.00 234 PHE A N 1
ATOM 1763 C CA . PHE A 1 233 ? 82.132 111.197 284.049 0.00 0.00 234 PHE A CA 1
ATOM 1764 C C . PHE A 1 233 ? 80.668 110.904 284.344 0.00 0.00 234 PHE A C 1
ATOM 1765 O O . PHE A 1 233 ? 80.322 110.352 285.389 0.00 0.00 234 PHE A O 1
ATOM 1773 N N . THR A 1 234 ? 79.802 111.281 283.403 0.00 0.00 235 THR A N 1
ATOM 1774 C CA . THR A 1 234 ? 78.358 111.210 283.606 0.00 0.00 235 THR A CA 1
ATOM 1775 C C . THR A 1 234 ? 77.699 110.169 282.714 0.00 0.00 235 THR A C 1
ATOM 1776 O O . THR A 1 234 ? 77.230 109.146 283.213 0.00 0.00 235 THR A O 1
ATOM 1780 N N . SER A 1 235 ? 77.624 110.403 281.406 0.00 0.00 236 SER A N 1
ATOM 1781 C CA . SER A 1 235 ? 77.121 109.410 280.462 0.00 0.00 236 SER A CA 1
ATOM 1782 C C . SER A 1 235 ? 75.675 109.012 280.761 0.00 0.00 236 SER A C 1
ATOM 1783 O O . SER A 1 235 ? 75.403 107.933 281.285 0.00 0.00 236 SER A O 1
ATOM 1786 N N . TYR A 1 236 ? 74.754 109.917 280.441 0.00 0.00 237 TYR A N 1
ATOM 1787 C CA . TYR A 1 236 ? 73.335 109.600 280.510 0.00 0.00 237 TYR A CA 1
ATOM 1788 C C . TYR A 1 236 ? 73.003 108.351 279.712 0.00 0.00 237 TYR A C 1
ATOM 1789 O O . TYR A 1 236 ? 73.498 108.142 278.606 0.00 0.00 237 TYR A O 1
ATOM 1798 N N . LEU A 1 237 ? 72.154 107.518 280.294 0.00 0.00 238 LEU A N 1
ATOM 1799 C CA . LEU A 1 237 ? 71.571 106.368 279.621 0.00 0.00 238 LEU A CA 1
ATOM 1800 C C . LEU A 1 237 ? 70.081 106.617 279.496 0.00 0.00 238 LEU A C 1
ATOM 1801 O O . LEU A 1 237 ? 69.353 106.540 280.488 0.00 0.00 238 LEU A O 1
ATOM 1806 N N . PHE A 1 238 ? 69.621 106.890 278.281 0.00 0.00 239 PHE A N 1
ATOM 1807 C CA . PHE A 1 238 ? 68.234 107.283 278.085 0.00 0.00 239 PHE A CA 1
ATOM 1808 C C . PHE A 1 238 ? 67.450 106.210 277.347 0.00 0.00 239 PHE A C 1
ATOM 1809 O O . PHE A 1 238 ? 66.475 105.684 277.881 0.00 0.00 239 PHE A O 1
ATOM 1817 N N . GLY A 1 239 ? 67.839 105.897 276.121 0.00 0.00 240 GLY A N 1
ATOM 1818 C CA . GLY A 1 239 ? 67.073 105.013 275.282 0.00 0.00 240 GLY A CA 1
ATOM 1819 C C . GLY A 1 239 ? 65.613 105.380 275.213 0.00 0.00 240 GLY A C 1
ATOM 1820 O O . GLY A 1 239 ? 64.764 104.516 274.981 0.00 0.00 240 GLY A O 1
ATOM 1821 N N . ALA A 1 240 ? 65.302 106.653 275.414 0.00 0.00 241 ALA A N 1
ATOM 1822 C CA . ALA A 1 240 ? 63.911 107.032 275.592 0.00 0.00 241 ALA A CA 1
ATOM 1823 C C . ALA A 1 240 ? 63.178 107.048 274.263 0.00 0.00 241 ALA A C 1
ATOM 1824 O O . ALA A 1 240 ? 62.368 106.163 273.980 0.00 0.00 241 ALA A O 1
ATOM 1826 N N . GLY A 1 241 ? 63.476 108.031 273.432 0.00 0.00 242 GLY A N 1
ATOM 1827 C CA . GLY A 1 241 ? 62.621 108.279 272.302 0.00 0.00 242 GLY A CA 1
ATOM 1828 C C . GLY A 1 241 ? 61.203 108.522 272.791 0.00 0.00 242 GLY A C 1
ATOM 1829 O O . GLY A 1 241 ? 60.318 107.759 272.414 0.00 0.00 242 GLY A O 1
ATOM 1830 N N . ALA A 1 242 ? 60.948 109.544 273.616 0.00 0.00 243 ALA A N 1
ATOM 1831 C CA . ALA A 1 242 ? 61.873 110.628 273.945 0.00 0.00 243 ALA A CA 1
ATOM 1832 C C . ALA A 1 242 ? 61.331 111.477 275.090 0.00 0.00 243 ALA A C 1
ATOM 1833 O O . ALA A 1 242 ? 60.375 111.106 275.757 0.00 0.00 243 ALA A O 1
ATOM 1835 N N . LEU A 1 243 ? 61.988 112.607 275.325 0.00 0.00 244 LEU A N 1
ATOM 1836 C CA . LEU A 1 243 ? 61.346 113.774 275.914 0.00 0.00 244 LEU A CA 1
ATOM 1837 C C . LEU A 1 243 ? 60.632 114.525 274.796 0.00 0.00 244 LEU A C 1
ATOM 1838 O O . LEU A 1 243 ? 60.440 113.973 273.712 0.00 0.00 244 LEU A O 1
ATOM 1843 N N . GLY A 1 244 ? 60.223 115.769 275.017 0.00 0.00 245 GLY A N 1
ATOM 1844 C CA . GLY A 1 244 ? 59.470 116.466 273.986 0.00 0.00 245 GLY A CA 1
ATOM 1845 C C . GLY A 1 244 ? 59.719 117.956 273.946 0.00 0.00 245 GLY A C 1
ATOM 1846 O O . GLY A 1 244 ? 60.133 118.565 274.936 0.00 0.00 245 GLY A O 1
ATOM 1847 N N . TYR A 1 245 ? 59.477 118.540 272.771 0.00 0.00 246 TYR A N 1
ATOM 1848 C CA . TYR A 1 245 ? 59.577 119.981 272.595 0.00 0.00 246 TYR A CA 1
ATOM 1849 C C . TYR A 1 245 ? 58.781 120.368 271.360 0.00 0.00 246 TYR A C 1
ATOM 1850 O O . TYR A 1 245 ? 58.541 119.542 270.482 0.00 0.00 246 TYR A O 1
ATOM 1859 N N . ALA A 1 246 ? 58.428 121.647 271.276 0.00 0.00 247 ALA A N 1
ATOM 1860 C CA . ALA A 1 246 ? 57.674 122.176 270.149 0.00 0.00 247 ALA A CA 1
ATOM 1861 C C . ALA A 1 246 ? 58.328 123.451 269.645 0.00 0.00 247 ALA A C 1
ATOM 1862 O O . ALA A 1 246 ? 58.951 124.189 270.412 0.00 0.00 247 ALA A O 1
ATOM 1864 N N . GLU A 1 247 ? 58.172 123.709 268.347 0.00 0.00 248 GLU A N 1
ATOM 1865 C CA . GLU A 1 247 ? 58.901 124.806 267.721 0.00 0.00 248 GLU A CA 1
ATOM 1866 C C . GLU A 1 247 ? 58.422 126.171 268.204 0.00 0.00 248 GLU A C 1
ATOM 1867 O O . GLU A 1 247 ? 59.202 126.939 268.767 0.00 0.00 248 GLU A O 1
ATOM 1873 N N . GLY A 1 248 ? 57.147 126.491 268.014 0.00 0.00 249 GLY A N 1
ATOM 1874 C CA . GLY A 1 248 ? 56.671 127.826 268.325 0.00 0.00 249 GLY A CA 1
ATOM 1875 C C . GLY A 1 248 ? 57.148 128.852 267.316 0.00 0.00 249 GLY A C 1
ATOM 1876 O O . GLY A 1 248 ? 58.054 128.584 266.526 0.00 0.00 249 GLY A O 1
ATOM 1877 N N . GLN A 1 249 ? 56.542 130.041 267.330 0.00 0.00 250 GLN A N 1
ATOM 1878 C CA . GLN A 1 249 ? 56.949 131.094 266.416 0.00 0.00 250 GLN A CA 1
ATOM 1879 C C . GLN A 1 249 ? 56.859 132.477 267.045 0.00 0.00 250 GLN A C 1
ATOM 1880 O O . GLN A 1 249 ? 55.937 132.752 267.824 0.00 0.00 250 GLN A O 1
ATOM 1886 N N . PRO A 1 250 ? 57.787 133.343 266.733 0.00 0.00 251 PRO A N 1
ATOM 1887 C CA . PRO A 1 250 ? 57.645 134.753 267.094 0.00 0.00 251 PRO A CA 1
ATOM 1888 C C . PRO A 1 250 ? 56.927 135.495 265.999 0.00 0.00 251 PRO A C 1
ATOM 1889 O O . PRO A 1 250 ? 56.404 134.889 265.063 0.00 0.00 251 PRO A O 1
ATOM 1893 N N . GLU A 1 251 ? 56.934 136.816 266.149 0.00 0.00 252 GLU A N 1
ATOM 1894 C CA . GLU A 1 251 ? 56.786 137.782 265.078 0.00 0.00 252 GLU A CA 1
ATOM 1895 C C . GLU A 1 251 ? 58.139 138.405 264.782 0.00 0.00 252 GLU A C 1
ATOM 1896 O O . GLU A 1 251 ? 58.975 138.551 265.689 0.00 0.00 252 GLU A O 1
ATOM 1902 N N . VAL A 1 252 ? 58.336 138.778 263.506 0.00 0.00 253 VAL A N 1
ATOM 1903 C CA . VAL A 1 252 ? 59.633 139.288 263.074 0.00 0.00 253 VAL A CA 1
ATOM 1904 C C . VAL A 1 252 ? 60.694 138.237 263.377 0.00 0.00 253 VAL A C 1
ATOM 1905 O O . VAL A 1 252 ? 61.493 138.406 264.306 0.00 0.00 253 VAL A O 1
ATOM 1909 N N . PRO A 1 253 ? 60.705 137.115 262.660 0.00 0.00 254 PRO A N 1
ATOM 1910 C CA . PRO A 1 253 ? 61.744 136.109 262.897 0.00 0.00 254 PRO A CA 1
ATOM 1911 C C . PRO A 1 253 ? 63.110 136.531 262.417 0.00 0.00 254 PRO A C 1
ATOM 1912 O O . PRO A 1 253 ? 64.110 136.022 262.927 0.00 0.00 254 PRO A O 1
ATOM 1916 N N . THR A 1 254 ? 63.197 137.405 261.421 0.00 0.00 255 THR A N 1
ATOM 1917 C CA . THR A 1 254 ? 64.489 137.830 260.909 0.00 0.00 255 THR A CA 1
ATOM 1918 C C . THR A 1 254 ? 64.361 139.247 260.380 0.00 0.00 255 THR A C 1
ATOM 1919 O O . THR A 1 254 ? 63.348 139.599 259.774 0.00 0.00 255 THR A O 1
ATOM 1923 N N . GLU A 1 255 ? 65.392 140.053 260.602 0.00 0.00 256 GLU A N 1
ATOM 1924 C CA . GLU A 1 255 ? 65.311 141.454 260.236 0.00 0.00 256 GLU A CA 1
ATOM 1925 C C . GLU A 1 255 ? 66.720 141.980 260.044 0.00 0.00 256 GLU A C 1
ATOM 1926 O O . GLU A 1 255 ? 67.686 141.399 260.537 0.00 0.00 256 GLU A O 1
ATOM 1932 N N . THR A 1 256 ? 66.825 143.081 259.310 0.00 0.00 257 THR A N 1
ATOM 1933 C CA . THR A 1 256 ? 68.107 143.706 259.040 0.00 0.00 257 THR A CA 1
ATOM 1934 C C . THR A 1 256 ? 67.938 145.214 259.071 0.00 0.00 257 THR A C 1
ATOM 1935 O O . THR A 1 256 ? 67.015 145.752 258.457 0.00 0.00 257 THR A O 1
ATOM 1939 N N . ALA A 1 257 ? 68.829 145.893 259.781 0.00 0.00 258 ALA A N 1
ATOM 1940 C CA . ALA A 1 257 ? 68.793 147.343 259.843 0.00 0.00 258 ALA A CA 1
ATOM 1941 C C . ALA A 1 257 ? 70.203 147.874 259.692 0.00 0.00 258 ALA A C 1
ATOM 1942 O O . ALA A 1 257 ? 71.168 147.113 259.600 0.00 0.00 258 ALA A O 1
ATOM 1944 N N . ARG A 1 258 ? 70.319 149.196 259.676 0.00 0.00 259 ARG A N 1
ATOM 1945 C CA . ARG A 1 258 ? 71.629 149.805 259.561 0.00 0.00 259 ARG A CA 1
ATOM 1946 C C . ARG A 1 258 ? 71.608 151.194 260.172 0.00 0.00 259 ARG A C 1
ATOM 1947 O O . ARG A 1 258 ? 70.583 151.875 260.190 0.00 0.00 259 ARG A O 1
ATOM 1955 N N . ASN A 1 259 ? 72.766 151.601 260.663 0.00 0.00 260 ASN A N 1
ATOM 1956 C CA . ASN A 1 259 ? 73.027 152.971 261.071 0.00 0.00 260 ASN A CA 1
ATOM 1957 C C . ASN A 1 259 ? 73.389 153.747 259.815 0.00 0.00 260 ASN A C 1
ATOM 1958 O O . ASN A 1 259 ? 74.196 153.286 259.008 0.00 0.00 260 ASN A O 1
ATOM 1963 N N . ALA A 1 260 ? 72.609 154.780 259.505 0.00 0.00 261 ALA A N 1
ATOM 1964 C CA . ALA A 1 260 ? 72.736 155.368 258.175 0.00 0.00 261 ALA A CA 1
ATOM 1965 C C . ALA A 1 260 ? 73.931 156.298 258.102 0.00 0.00 261 ALA A C 1
ATOM 1966 O O . ALA A 1 260 ? 74.595 156.397 257.069 0.00 0.00 261 ALA A O 1
ATOM 1968 N N . LEU A 1 261 ? 74.218 156.990 259.192 0.00 0.00 262 LEU A N 1
ATOM 1969 C CA . LEU A 1 261 ? 75.332 157.923 259.197 0.00 0.00 262 LEU A CA 1
ATOM 1970 C C . LEU A 1 261 ? 76.644 157.205 259.480 0.00 0.00 262 LEU A C 1
ATOM 1971 O O . LEU A 1 261 ? 77.565 157.247 258.658 0.00 0.00 262 LEU A O 1
ATOM 1976 N N . GLY A 1 262 ? 76.766 156.541 260.631 0.00 0.00 263 GLY A N 1
ATOM 1977 C CA . GLY A 1 262 ? 77.886 155.637 260.720 0.00 0.00 263 GLY A CA 1
ATOM 1978 C C . GLY A 1 262 ? 77.707 154.547 259.686 0.00 0.00 263 GLY A C 1
ATOM 1979 O O . GLY A 1 262 ? 76.681 154.462 259.010 0.00 0.00 263 GLY A O 1
ATOM 1980 N N . SER A 1 263 ? 78.718 153.701 259.551 0.00 0.00 264 SER A N 1
ATOM 1981 C CA . SER A 1 263 ? 78.642 152.613 258.585 0.00 0.00 264 SER A CA 1
ATOM 1982 C C . SER A 1 263 ? 78.583 151.300 259.339 0.00 0.00 264 SER A C 1
ATOM 1983 O O . SER A 1 263 ? 79.601 150.826 259.851 0.00 0.00 264 SER A O 1
ATOM 1986 N N . GLN A 1 264 ? 77.401 150.700 259.373 0.00 0.00 265 GLN A N 1
ATOM 1987 C CA . GLN A 1 264 ? 77.185 149.426 260.035 0.00 0.00 265 GLN A CA 1
ATOM 1988 C C . GLN A 1 264 ? 76.003 148.738 259.380 0.00 0.00 265 GLN A C 1
ATOM 1989 O O . GLN A 1 264 ? 75.215 149.355 258.663 0.00 0.00 265 GLN A O 1
ATOM 1995 N N . ASP A 1 265 ? 75.902 147.440 259.629 0.00 0.00 266 ASP A N 1
ATOM 1996 C CA . ASP A 1 265 ? 74.720 146.669 259.293 0.00 0.00 266 ASP A CA 1
ATOM 1997 C C . ASP A 1 265 ? 74.688 145.469 260.221 0.00 0.00 266 ASP A C 1
ATOM 1998 O O . ASP A 1 265 ? 75.721 145.041 260.732 0.00 0.00 266 ASP A O 1
ATOM 2003 N N . ILE A 1 266 ? 73.492 144.941 260.450 0.00 0.00 267 ILE A N 1
ATOM 2004 C CA . ILE A 1 266 ? 73.259 144.027 261.555 0.00 0.00 267 ILE A CA 1
ATOM 2005 C C . ILE A 1 266 ? 72.375 142.873 261.099 0.00 0.00 267 ILE A C 1
ATOM 2006 O O . ILE A 1 266 ? 71.739 142.925 260.047 0.00 0.00 267 ILE A O 1
ATOM 2011 N N . LEU A 1 267 ? 72.351 141.818 261.909 0.00 0.00 268 LEU A N 1
ATOM 2012 C CA . LEU A 1 267 ? 71.391 140.734 261.766 0.00 0.00 268 LEU A CA 1
ATOM 2013 C C . LEU A 1 267 ? 70.860 140.355 263.136 0.00 0.00 268 LEU A C 1
ATOM 2014 O O . LEU A 1 267 ? 71.496 140.618 264.153 0.00 0.00 268 LEU A O 1
ATOM 2019 N N . ILE A 1 268 ? 69.688 139.719 263.149 0.00 0.00 269 ILE A N 1
ATOM 2020 C CA . ILE A 1 268 ? 69.015 139.311 264.373 0.00 0.00 269 ILE A CA 1
ATOM 2021 C C . ILE A 1 268 ? 68.253 138.019 264.103 0.00 0.00 269 ILE A C 1
ATOM 2022 O O . ILE A 1 268 ? 67.957 137.682 262.957 0.00 0.00 269 ILE A O 1
ATOM 2027 N N . ASN A 1 269 ? 67.932 137.290 265.171 0.00 0.00 270 ASN A N 1
ATOM 2028 C CA . ASN A 1 269 ? 67.213 136.032 264.993 0.00 0.00 270 ASN A CA 1
ATOM 2029 C C . ASN A 1 269 ? 66.000 135.845 265.901 0.00 0.00 270 ASN A C 1
ATOM 2030 O O . ASN A 1 269 ? 64.888 135.670 265.402 0.00 0.00 270 ASN A O 1
ATOM 2035 N N . ARG A 1 270 ? 66.201 135.796 267.218 0.00 0.00 271 ARG A N 1
ATOM 2036 C CA . ARG A 1 270 ? 65.109 135.812 268.194 0.00 0.00 271 ARG A CA 1
ATOM 2037 C C . ARG A 1 270 ? 64.037 134.744 267.955 0.00 0.00 271 ARG A C 1
ATOM 2038 O O . ARG A 1 270 ? 62.955 135.041 267.446 0.00 0.00 271 ARG A O 1
ATOM 2046 N N . LYS A 1 271 ? 64.322 133.489 268.290 0.00 0.00 272 LYS A N 1
ATOM 2047 C CA . LYS A 1 271 ? 63.353 132.415 268.112 0.00 0.00 272 LYS A CA 1
ATOM 2048 C C . LYS A 1 271 ? 62.849 131.875 269.447 0.00 0.00 272 LYS A C 1
ATOM 2049 O O . LYS A 1 271 ? 63.566 131.885 270.451 0.00 0.00 272 LYS A O 1
ATOM 2055 N N . HIS A 1 272 ? 61.602 131.395 269.446 0.00 0.00 273 HIS A N 1
ATOM 2056 C CA . HIS A 1 272 ? 60.963 130.778 270.604 0.00 0.00 273 HIS A CA 1
ATOM 2057 C C . HIS A 1 272 ? 60.990 129.264 270.468 0.00 0.00 273 HIS A C 1
ATOM 2058 O O . HIS A 1 272 ? 60.943 128.736 269.358 0.00 0.00 273 HIS A O 1
ATOM 2065 N N . PHE A 1 273 ? 61.072 128.563 271.599 0.00 0.00 274 PHE A N 1
ATOM 2066 C CA . PHE A 1 273 ? 60.747 127.142 271.603 0.00 0.00 274 PHE A CA 1
ATOM 2067 C C . PHE A 1 273 ? 60.427 126.690 273.017 0.00 0.00 274 PHE A C 1
ATOM 2068 O O . PHE A 1 273 ? 60.874 127.291 273.995 0.00 0.00 274 PHE A O 1
ATOM 2076 N N . VAL A 1 274 ? 59.687 125.586 273.107 0.00 0.00 275 VAL A N 1
ATOM 2077 C CA . VAL A 1 274 ? 59.195 125.045 274.370 0.00 0.00 275 VAL A CA 1
ATOM 2078 C C . VAL A 1 274 ? 59.674 123.613 274.511 0.00 0.00 275 VAL A C 1
ATOM 2079 O O . VAL A 1 274 ? 59.486 122.809 273.597 0.00 0.00 275 VAL A O 1
ATOM 2083 N N . LEU A 1 275 ? 60.261 123.286 275.662 0.00 0.00 276 LEU A N 1
ATOM 2084 C CA . LEU A 1 275 ? 60.877 121.982 275.860 0.00 0.00 276 LEU A CA 1
ATOM 2085 C C . LEU A 1 275 ? 60.761 121.555 277.313 0.00 0.00 276 LEU A C 1
ATOM 2086 O O . LEU A 1 275 ? 61.025 122.361 278.206 0.00 0.00 276 LEU A O 1
ATOM 2091 N N . HIS A 1 276 ? 60.441 120.271 277.546 0.00 0.00 277 HIS A N 1
ATOM 2092 C CA . HIS A 1 276 ? 60.499 119.713 278.897 0.00 0.00 277 HIS A CA 1
ATOM 2093 C C . HIS A 1 276 ? 60.146 118.234 278.887 0.00 0.00 277 HIS A C 1
ATOM 2094 O O . HIS A 1 276 ? 59.447 117.766 277.984 0.00 0.00 277 HIS A O 1
ATOM 2101 N N . PRO A 1 277 ? 60.607 117.473 279.872 0.00 0.00 278 PRO A N 1
ATOM 2102 C CA . PRO A 1 277 ? 60.174 116.082 280.008 0.00 0.00 278 PRO A CA 1
ATOM 2103 C C . PRO A 1 277 ? 58.821 115.992 280.675 0.00 0.00 278 PRO A C 1
ATOM 2104 O O . PRO A 1 277 ? 58.507 116.773 281.572 0.00 0.00 278 PRO A O 1
ATOM 2108 N N . ARG A 1 278 ? 58.028 115.003 280.277 0.00 0.00 279 ARG A N 1
ATOM 2109 C CA . ARG A 1 278 ? 56.903 114.676 281.134 0.00 0.00 279 ARG A CA 1
ATOM 2110 C C . ARG A 1 278 ? 56.834 113.199 281.453 0.00 0.00 279 ARG A C 1
ATOM 2111 O O . ARG A 1 278 ? 56.544 112.363 280.606 0.00 0.00 279 ARG A O 1
ATOM 2119 N N . GLY A 1 279 ? 57.172 112.884 282.691 0.00 0.00 280 GLY A N 1
ATOM 2120 C CA . GLY A 1 279 ? 58.042 113.761 283.439 0.00 0.00 280 GLY A CA 1
ATOM 2121 C C . GLY A 1 279 ? 57.598 114.596 284.612 0.00 0.00 280 GLY A C 1
ATOM 2122 O O . GLY A 1 279 ? 56.424 114.823 284.869 0.00 0.00 280 GLY A O 1
ATOM 2123 N N . VAL A 1 280 ? 58.630 115.052 285.318 0.00 0.00 281 VAL A N 1
ATOM 2124 C CA . VAL A 1 280 ? 58.488 115.877 286.503 0.00 0.00 281 VAL A CA 1
ATOM 2125 C C . VAL A 1 280 ? 57.662 117.119 286.215 0.00 0.00 281 VAL A C 1
ATOM 2126 O O . VAL A 1 280 ? 57.736 117.711 285.134 0.00 0.00 281 VAL A O 1
ATOM 2130 N N . LYS A 1 281 ? 56.856 117.512 287.195 0.00 0.00 282 LYS A N 1
ATOM 2131 C CA . LYS A 1 281 ? 56.119 118.763 287.136 0.00 0.00 282 LYS A CA 1
ATOM 2132 C C . LYS A 1 281 ? 57.040 119.931 287.434 0.00 0.00 282 LYS A C 1
ATOM 2133 O O . LYS A 1 281 ? 57.877 119.863 288.335 0.00 0.00 282 LYS A O 1
ATOM 2139 N N . PHE A 1 282 ? 56.878 121.009 286.679 0.00 0.00 283 PHE A N 1
ATOM 2140 C CA . PHE A 1 282 ? 57.649 122.214 286.930 0.00 0.00 283 PHE A CA 1
ATOM 2141 C C . PHE A 1 282 ? 57.030 122.988 288.083 0.00 0.00 283 PHE A C 1
ATOM 2142 O O . PHE A 1 282 ? 55.827 122.902 288.330 0.00 0.00 283 PHE A O 1
ATOM 2150 N N . THR A 1 283 ? 57.854 123.748 288.793 0.00 0.00 284 THR A N 1
ATOM 2151 C CA . THR A 1 283 ? 57.385 124.503 289.943 0.00 0.00 284 THR A CA 1
ATOM 2152 C C . THR A 1 283 ? 57.873 125.934 289.855 0.00 0.00 284 THR A C 1
ATOM 2153 O O . THR A 1 283 ? 58.862 126.237 289.190 0.00 0.00 284 THR A O 1
ATOM 2157 N N . GLU A 1 284 ? 57.194 126.808 290.580 0.00 0.00 285 GLU A N 1
ATOM 2158 C CA . GLU A 1 284 ? 57.532 128.221 290.602 0.00 0.00 285 GLU A CA 1
ATOM 2159 C C . GLU A 1 284 ? 58.132 128.547 291.959 0.00 0.00 285 GLU A C 1
ATOM 2160 O O . GLU A 1 284 ? 57.416 128.578 292.962 0.00 0.00 285 GLU A O 1
ATOM 2166 N N . ASN A 1 285 ? 59.437 128.785 291.984 0.00 0.00 286 ASN A N 1
ATOM 2167 C CA . ASN A 1 285 ? 60.136 129.285 293.155 0.00 0.00 286 ASN A CA 1
ATOM 2168 C C . ASN A 1 285 ? 61.441 129.912 292.711 0.00 0.00 286 ASN A C 1
ATOM 2169 O O . ASN A 1 285 ? 61.947 129.624 291.625 0.00 0.00 286 ASN A O 1
ATOM 2174 N N . ALA A 1 286 ? 61.972 130.775 293.572 0.00 0.00 287 ALA A N 1
ATOM 2175 C CA . ALA A 1 286 ? 63.354 131.232 293.503 0.00 0.00 287 ALA A CA 1
ATOM 2176 C C . ALA A 1 286 ? 63.728 131.739 292.116 0.00 0.00 287 ALA A C 1
ATOM 2177 O O . ALA A 1 286 ? 64.875 131.623 291.687 0.00 0.00 287 ALA A O 1
ATOM 2179 N N . MET A 1 287 ? 62.767 132.314 291.408 0.00 0.00 288 MET A N 1
ATOM 2180 C CA . MET A 1 287 ? 63.036 132.800 290.066 0.00 0.00 288 MET A CA 1
ATOM 2181 C C . MET A 1 287 ? 62.570 134.238 289.923 0.00 0.00 288 MET A C 1
ATOM 2182 O O . MET A 1 287 ? 61.472 134.595 290.356 0.00 0.00 288 MET A O 1
ATOM 2187 N N . ALA A 1 288 ? 63.426 135.062 289.336 0.00 0.00 289 ALA A N 1
ATOM 2188 C CA . ALA A 1 288 ? 62.994 136.339 288.799 0.00 0.00 289 ALA A CA 1
ATOM 2189 C C . ALA A 1 288 ? 62.303 136.055 287.474 0.00 0.00 289 ALA A C 1
ATOM 2190 O O . ALA A 1 288 ? 62.011 134.906 287.138 0.00 0.00 289 ALA A O 1
ATOM 2192 N N . GLY A 1 289 ? 62.008 137.090 286.708 0.00 0.00 290 GLY A N 1
ATOM 2193 C CA . GLY A 1 289 ? 61.363 136.857 285.438 0.00 0.00 290 GLY A CA 1
ATOM 2194 C C . GLY A 1 289 ? 60.504 138.019 285.016 0.00 0.00 290 GLY A C 1
ATOM 2195 O O . GLY A 1 289 ? 60.781 139.156 285.385 0.00 0.00 290 GLY A O 1
ATOM 2196 N N . THR A 1 290 ? 59.461 137.743 284.241 0.00 0.00 291 THR A N 1
ATOM 2197 C CA . THR A 1 290 ? 59.117 136.395 283.822 0.00 0.00 291 THR A CA 1
ATOM 2198 C C . THR A 1 290 ? 58.236 136.542 282.601 0.00 0.00 291 THR A C 1
ATOM 2199 O O . THR A 1 290 ? 57.638 137.596 282.412 0.00 0.00 291 THR A O 1
ATOM 2203 N N . THR A 1 291 ? 58.151 135.529 281.749 0.00 0.00 292 THR A N 1
ATOM 2204 C CA . THR A 1 291 ? 59.056 134.395 281.702 0.00 0.00 292 THR A CA 1
ATOM 2205 C C . THR A 1 291 ? 60.156 134.850 280.765 0.00 0.00 292 THR A C 1
ATOM 2206 O O . THR A 1 291 ? 60.180 136.023 280.410 0.00 0.00 292 THR A O 1
ATOM 2210 N N . PRO A 1 292 ? 61.095 133.976 280.368 0.00 0.00 293 PRO A N 1
ATOM 2211 C CA . PRO A 1 292 ? 61.511 132.593 280.617 0.00 0.00 293 PRO A CA 1
ATOM 2212 C C . PRO A 1 292 ? 62.124 132.479 281.966 0.00 0.00 293 PRO A C 1
ATOM 2213 O O . PRO A 1 292 ? 61.965 133.372 282.786 0.00 0.00 293 PRO A O 1
ATOM 2217 N N . THR A 1 293 ? 62.794 131.368 282.212 0.00 0.00 294 THR A N 1
ATOM 2218 C CA . THR A 1 293 ? 63.624 131.325 283.396 0.00 0.00 294 THR A CA 1
ATOM 2219 C C . THR A 1 293 ? 65.014 131.910 283.169 0.00 0.00 294 THR A C 1
ATOM 2220 O O . THR A 1 293 ? 65.225 133.091 283.447 0.00 0.00 294 THR A O 1
ATOM 2224 N N . ASP A 1 294 ? 65.933 131.124 282.613 0.00 0.00 295 ASP A N 1
ATOM 2225 C CA . ASP A 1 294 ? 67.358 131.424 282.474 0.00 0.00 295 ASP A CA 1
ATOM 2226 C C . ASP A 1 294 ? 68.089 130.172 282.044 0.00 0.00 295 ASP A C 1
ATOM 2227 O O . ASP A 1 294 ? 67.465 129.146 281.777 0.00 0.00 295 ASP A O 1
ATOM 2232 N N . GLU A 1 295 ? 69.404 130.252 281.939 0.00 0.00 296 GLU A N 1
ATOM 2233 C CA . GLU A 1 295 ? 70.196 129.032 281.930 0.00 0.00 296 GLU A CA 1
ATOM 2234 C C . GLU A 1 295 ? 70.413 128.585 283.369 0.00 0.00 296 GLU A C 1
ATOM 2235 O O . GLU A 1 295 ? 69.817 127.602 283.825 0.00 0.00 296 GLU A O 1
ATOM 2241 N N . GLU A 1 296 ? 71.239 129.336 284.098 0.00 0.00 297 GLU A N 1
ATOM 2242 C CA . GLU A 1 296 ? 71.535 128.999 285.483 0.00 0.00 297 GLU A CA 1
ATOM 2243 C C . GLU A 1 296 ? 70.264 128.747 286.273 0.00 0.00 297 GLU A C 1
ATOM 2244 O O . GLU A 1 296 ? 70.121 127.716 286.940 0.00 0.00 297 GLU A O 1
ATOM 2250 N N . LEU A 1 297 ? 69.320 129.675 286.191 0.00 0.00 298 LEU A N 1
ATOM 2251 C CA . LEU A 1 297 ? 68.097 129.516 286.955 0.00 0.00 298 LEU A CA 1
ATOM 2252 C C . LEU A 1 297 ? 67.318 128.291 286.503 0.00 0.00 298 LEU A C 1
ATOM 2253 O O . LEU A 1 297 ? 66.773 127.565 287.340 0.00 0.00 298 LEU A O 1
ATOM 2258 N N . ALA A 1 298 ? 67.279 128.019 285.197 0.00 0.00 299 ALA A N 1
ATOM 2259 C CA . ALA A 1 298 ? 66.653 126.783 284.747 0.00 0.00 299 ALA A CA 1
ATOM 2260 C C . ALA A 1 298 ? 67.342 125.570 285.325 0.00 0.00 299 ALA A C 1
ATOM 2261 O O . ALA A 1 298 ? 66.757 124.486 285.342 0.00 0.00 299 ALA A O 1
ATOM 2263 N N . ASN A 1 299 ? 68.581 125.715 285.769 0.00 0.00 300 ASN A N 1
ATOM 2264 C CA . ASN A 1 299 ? 69.259 124.596 286.397 0.00 0.00 300 ASN A CA 1
ATOM 2265 C C . ASN A 1 299 ? 69.218 124.643 287.912 0.00 0.00 300 ASN A C 1
ATOM 2266 O O . ASN A 1 299 ? 69.679 123.698 288.557 0.00 0.00 300 ASN A O 1
ATOM 2271 N N . GLY A 1 300 ? 68.677 125.702 288.496 0.00 0.00 301 GLY A N 1
ATOM 2272 C CA . GLY A 1 300 ? 68.995 125.957 289.885 0.00 0.00 301 GLY A CA 1
ATOM 2273 C C . GLY A 1 300 ? 68.523 124.926 290.884 0.00 0.00 301 GLY A C 1
ATOM 2274 O O . GLY A 1 300 ? 69.349 124.286 291.536 0.00 0.00 301 GLY A O 1
ATOM 2275 N N . ALA A 1 301 ? 67.218 124.721 290.991 0.00 0.00 302 ALA A N 1
ATOM 2276 C CA . ALA A 1 301 ? 66.685 123.794 291.979 0.00 0.00 302 ALA A CA 1
ATOM 2277 C C . ALA A 1 301 ? 65.190 123.657 291.768 0.00 0.00 302 ALA A C 1
ATOM 2278 O O . ALA A 1 301 ? 64.612 124.247 290.851 0.00 0.00 302 ALA A O 1
ATOM 2280 N N . ASN A 1 302 ? 64.562 122.885 292.645 0.00 0.00 303 ASN A N 1
ATOM 2281 C CA . ASN A 1 302 ? 63.117 122.905 292.810 0.00 0.00 303 ASN A CA 1
ATOM 2282 C C . ASN A 1 302 ? 62.381 122.489 291.535 0.00 0.00 303 ASN A C 1
ATOM 2283 O O . ASN A 1 302 ? 61.700 123.287 290.891 0.00 0.00 303 ASN A O 1
ATOM 2288 N N . TRP A 1 303 ? 62.526 121.212 291.195 0.00 0.00 304 TRP A N 1
ATOM 2289 C CA . TRP A 1 303 ? 61.542 120.500 290.394 0.00 0.00 304 TRP A CA 1
ATOM 2290 C C . TRP A 1 303 ? 60.988 119.345 291.213 0.00 0.00 304 TRP A C 1
ATOM 2291 O O . TRP A 1 303 ? 61.697 118.762 292.035 0.00 0.00 304 TRP A O 1
ATOM 2302 N N . GLN A 1 304 ? 59.720 119.024 290.990 0.00 0.00 305 GLN A N 1
ATOM 2303 C CA . GLN A 1 304 ? 59.008 118.044 291.798 0.00 0.00 305 GLN A CA 1
ATOM 2304 C C . GLN A 1 304 ? 58.273 117.088 290.878 0.00 0.00 305 GLN A C 1
ATOM 2305 O O . GLN A 1 304 ? 57.372 117.500 290.145 0.00 0.00 305 GLN A O 1
ATOM 2311 N N . ARG A 1 305 ? 58.658 115.823 290.906 0.00 0.00 306 ARG A N 1
ATOM 2312 C CA . ARG A 1 305 ? 58.061 114.834 290.027 0.00 0.00 306 ARG A CA 1
ATOM 2313 C C . ARG A 1 305 ? 56.735 114.347 290.579 0.00 0.00 306 ARG A C 1
ATOM 2314 O O . ARG A 1 305 ? 56.518 114.342 291.791 0.00 0.00 306 ARG A O 1
ATOM 2322 N N . VAL A 1 306 ? 55.825 113.962 289.686 0.00 0.00 307 VAL A N 1
ATOM 2323 C CA . VAL A 1 306 ? 54.756 113.054 290.071 0.00 0.00 307 VAL A CA 1
ATOM 2324 C C . VAL A 1 306 ? 54.469 112.072 288.940 0.00 0.00 307 VAL A C 1
ATOM 2325 O O . VAL A 1 306 ? 53.979 112.465 287.877 0.00 0.00 307 VAL A O 1
ATOM 2329 N N . TYR A 1 307 ? 54.793 110.806 289.160 0.00 0.00 308 TYR A N 1
ATOM 2330 C CA . TYR A 1 307 ? 54.107 109.673 288.551 0.00 0.00 308 TYR A CA 1
ATOM 2331 C C . TYR A 1 307 ? 53.879 108.607 289.616 0.00 0.00 308 TYR A C 1
ATOM 2332 O O . TYR A 1 307 ? 52.746 108.169 289.779 0.00 0.00 308 TYR A O 1
ATOM 2341 N N . ASP A 1 308 ? 54.904 108.150 290.341 0.00 0.00 309 ASP A N 1
ATOM 2342 C CA . ASP A 1 308 ? 56.341 108.134 290.035 0.00 0.00 309 ASP A CA 1
ATOM 2343 C C . ASP A 1 308 ? 56.907 107.045 289.142 0.00 0.00 309 ASP A C 1
ATOM 2344 O O . ASP A 1 308 ? 57.522 107.295 288.111 0.00 0.00 309 ASP A O 1
ATOM 2349 N N . PRO A 1 309 ? 56.659 105.808 289.565 0.00 0.00 310 PRO A N 1
ATOM 2350 C CA . PRO A 1 309 ? 57.661 104.750 289.662 0.00 0.00 310 PRO A CA 1
ATOM 2351 C C . PRO A 1 309 ? 58.534 104.567 288.456 0.00 0.00 310 PRO A C 1
ATOM 2352 O O . PRO A 1 309 ? 59.713 104.299 288.584 0.00 0.00 310 PRO A O 1
ATOM 2356 N N . LYS A 1 310 ? 57.949 104.702 287.282 0.00 0.00 311 LYS A N 1
ATOM 2357 C CA . LYS A 1 310 ? 58.607 104.270 286.070 0.00 0.00 311 LYS A CA 1
ATOM 2358 C C . LYS A 1 310 ? 58.226 105.243 284.978 0.00 0.00 311 LYS A C 1
ATOM 2359 O O . LYS A 1 310 ? 57.768 106.354 285.252 0.00 0.00 311 LYS A O 1
ATOM 2365 N N . LYS A 1 311 ? 58.464 104.834 283.741 0.00 0.00 312 LYS A N 1
ATOM 2366 C CA . LYS A 1 311 ? 58.024 105.549 282.551 0.00 0.00 312 LYS A CA 1
ATOM 2367 C C . LYS A 1 311 ? 58.407 107.023 282.625 0.00 0.00 312 LYS A C 1
ATOM 2368 O O . LYS A 1 311 ? 57.580 107.924 282.502 0.00 0.00 312 LYS A O 1
ATOM 2374 N N . ILE A 1 312 ? 59.691 107.259 282.838 0.00 0.00 313 ILE A N 1
ATOM 2375 C CA . ILE A 1 312 ? 60.185 108.614 282.817 0.00 0.00 313 ILE A CA 1
ATOM 2376 C C . ILE A 1 312 ? 60.626 109.078 281.419 0.00 0.00 313 ILE A C 1
ATOM 2377 O O . ILE A 1 312 ? 60.048 110.049 280.935 0.00 0.00 313 ILE A O 1
ATOM 2382 N N . ARG A 1 313 ? 61.596 108.462 280.733 0.00 0.00 314 ARG A N 1
ATOM 2383 C CA . ARG A 1 313 ? 62.351 107.281 281.106 0.00 0.00 314 ARG A CA 1
ATOM 2384 C C . ARG A 1 313 ? 63.812 107.584 280.889 0.00 0.00 314 ARG A C 1
ATOM 2385 O O . ARG A 1 313 ? 64.257 107.528 279.756 0.00 0.00 314 ARG A O 1
ATOM 2393 N N . ILE A 1 314 ? 64.591 107.814 281.940 0.00 0.00 315 ILE A N 1
ATOM 2394 C CA . ILE A 1 314 ? 66.011 108.109 281.786 0.00 0.00 315 ILE A CA 1
ATOM 2395 C C . ILE A 1 314 ? 66.713 107.736 283.076 0.00 0.00 315 ILE A C 1
ATOM 2396 O O . ILE A 1 314 ? 66.118 107.776 284.153 0.00 0.00 315 ILE A O 1
ATOM 2401 N N . VAL A 1 315 ? 67.990 107.392 282.969 0.00 0.00 316 VAL A N 1
ATOM 2402 C CA . VAL A 1 315 ? 68.819 107.084 284.126 0.00 0.00 316 VAL A CA 1
ATOM 2403 C C . VAL A 1 315 ? 70.229 107.574 283.858 0.00 0.00 316 VAL A C 1
ATOM 2404 O O . VAL A 1 315 ? 70.722 107.499 282.730 0.00 0.00 316 VAL A O 1
ATOM 2408 N N . GLN A 1 316 ? 70.886 108.075 284.896 0.00 0.00 317 GLN A N 1
ATOM 2409 C CA . GLN A 1 316 ? 72.281 108.465 284.793 0.00 0.00 317 GLN A CA 1
ATOM 2410 C C . GLN A 1 316 ? 73.072 107.737 285.860 0.00 0.00 317 GLN A C 1
ATOM 2411 O O . GLN A 1 316 ? 72.534 107.386 286.912 0.00 0.00 317 GLN A O 1
ATOM 2417 N N . PHE A 1 317 ? 74.350 107.493 285.587 0.00 0.00 318 PHE A N 1
ATOM 2418 C CA . PHE A 1 317 ? 75.224 106.979 286.629 0.00 0.00 318 PHE A CA 1
ATOM 2419 C C . PHE A 1 317 ? 76.618 107.548 286.445 0.00 0.00 318 PHE A C 1
ATOM 2420 O O . PHE A 1 317 ? 77.145 107.559 285.332 0.00 0.00 318 PHE A O 1
ATOM 2428 N N . LYS A 1 318 ? 77.213 107.996 287.542 0.00 0.00 319 LYS A N 1
ATOM 2429 C CA . LYS A 1 318 ? 78.546 108.571 287.530 0.00 0.00 319 LYS A CA 1
ATOM 2430 C C . LYS A 1 318 ? 79.575 107.493 287.833 0.00 0.00 319 LYS A C 1
ATOM 2431 O O . LYS A 1 318 ? 79.344 106.619 288.670 0.00 0.00 319 LYS A O 1
ATOM 2437 N N . HIS A 1 319 ? 80.716 107.558 287.154 0.00 0.00 320 HIS A N 1
ATOM 2438 C CA . HIS A 1 319 ? 81.735 106.539 287.346 0.00 0.00 320 HIS A CA 1
ATOM 2439 C C . HIS A 1 319 ? 83.115 107.101 287.060 0.00 0.00 320 HIS A C 1
ATOM 2440 O O . HIS A 1 319 ? 83.279 107.965 286.198 0.00 0.00 320 HIS A O 1
ATOM 2447 N N . ARG A 1 320 ? 84.103 106.578 287.777 0.00 0.00 321 ARG A N 1
ATOM 2448 C CA . ARG A 1 320 ? 85.496 106.847 287.465 0.00 0.00 321 ARG A CA 1
ATOM 2449 C C . ARG A 1 320 ? 85.937 106.004 286.282 0.00 0.00 321 ARG A C 1
ATOM 2450 O O . ARG A 1 320 ? 85.449 104.895 286.062 0.00 0.00 321 ARG A O 1
ATOM 2458 N N . LEU A 1 321 ? 86.886 106.535 285.530 0.00 0.00 322 LEU A N 1
ATOM 2459 C CA . LEU A 1 321 ? 87.416 105.844 284.375 0.00 0.00 322 LEU A CA 1
ATOM 2460 C C . LEU A 1 321 ? 88.417 104.793 284.830 0.00 0.00 322 LEU A C 1
ATOM 2461 O O . LEU A 1 321 ? 89.017 104.910 285.898 0.00 0.00 322 LEU A O 1
ATOM 2466 N N . GLN A 1 322 ? 88.582 103.755 284.018 0.00 0.00 323 GLN A N 1
ATOM 2467 C CA . GLN A 1 322 ? 89.555 102.714 284.323 0.00 0.00 323 GLN A CA 1
ATOM 2468 C C . GLN A 1 322 ? 90.937 103.295 284.545 0.00 0.00 323 GLN A C 1
ATOM 2469 O O . GLN A 1 322 ? 91.442 104.068 283.728 0.00 0.00 323 GLN A O 1
ATOM 2475 N N . ALA A 1 323 ? 91.509 102.909 285.676 0.00 0.00 324 ALA A N 1
ATOM 2476 C CA . ALA A 1 323 ? 92.836 103.242 286.111 0.00 0.00 324 ALA A CA 1
ATOM 2477 C C . ALA A 1 323 ? 93.167 102.282 287.261 0.00 0.00 324 ALA A C 1
ATOM 2478 O O . ALA A 1 323 ? 92.551 101.210 287.359 0.00 0.00 324 ALA A O 1
ATOM 2481 N N . ALA B 1 1 ? 166.206 68.423 245.184 0.00 0.00 2 ALA B N 1
ATOM 2482 C CA . ALA B 1 1 ? 165.453 67.240 245.564 0.00 0.00 2 ALA B CA 1
ATOM 2483 C C . ALA B 1 1 ? 164.037 67.319 245.025 0.00 0.00 2 ALA B C 1
ATOM 2484 O O . ALA B 1 1 ? 163.457 66.319 244.631 0.00 0.00 2 ALA B O 1
ATOM 2486 N N . TYR B 1 2 ? 163.491 68.527 244.998 0.00 0.00 3 TYR B N 1
ATOM 2487 C CA . TYR B 1 2 ? 162.133 68.756 244.546 0.00 0.00 3 TYR B CA 1
ATOM 2488 C C . TYR B 1 2 ? 162.086 70.016 243.705 0.00 0.00 3 TYR B C 1
ATOM 2489 O O . TYR B 1 2 ? 163.056 70.769 243.614 0.00 0.00 3 TYR B O 1
ATOM 2498 N N . THR B 1 3 ? 160.939 70.231 243.079 0.00 0.00 4 THR B N 1
ATOM 2499 C CA . THR B 1 3 ? 160.648 71.537 242.513 0.00 0.00 4 THR B CA 1
ATOM 2500 C C . THR B 1 3 ? 160.175 72.510 243.586 0.00 0.00 4 THR B C 1
ATOM 2501 O O . THR B 1 3 ? 160.432 73.712 243.484 0.00 0.00 4 THR B O 1
ATOM 2505 N N . LYS B 1 4 ? 159.486 72.013 244.618 0.00 0.00 5 LYS B N 1
ATOM 2506 C CA . LYS B 1 4 ? 159.384 72.731 245.887 0.00 0.00 5 LYS B CA 1
ATOM 2507 C C . LYS B 1 4 ? 158.722 74.101 245.771 0.00 0.00 5 LYS B C 1
ATOM 2508 O O . LYS B 1 4 ? 159.410 75.116 245.634 0.00 0.00 5 LYS B O 1
ATOM 2514 N N . ILE B 1 5 ? 157.390 74.137 245.815 0.00 0.00 6 ILE B N 1
ATOM 2515 C CA . ILE B 1 5 ? 156.554 75.275 245.433 0.00 0.00 6 ILE B CA 1
ATOM 2516 C C . ILE B 1 5 ? 157.072 76.605 245.957 0.00 0.00 6 ILE B C 1
ATOM 2517 O O . ILE B 1 5 ? 156.772 77.662 245.395 0.00 0.00 6 ILE B O 1
ATOM 2522 N N . SER B 1 6 ? 157.865 76.577 247.021 0.00 0.00 7 SER B N 1
ATOM 2523 C CA . SER B 1 6 ? 158.440 77.812 247.528 0.00 0.00 7 SER B CA 1
ATOM 2524 C C . SER B 1 6 ? 159.248 78.567 246.483 0.00 0.00 7 SER B C 1
ATOM 2525 O O . SER B 1 6 ? 159.621 79.716 246.731 0.00 0.00 7 SER B O 1
ATOM 2528 N N . ASP B 1 7 ? 159.538 77.960 245.339 0.00 0.00 8 ASP B N 1
ATOM 2529 C CA . ASP B 1 7 ? 160.347 78.624 244.330 0.00 0.00 8 ASP B CA 1
ATOM 2530 C C . ASP B 1 7 ? 159.523 79.207 243.196 0.00 0.00 8 ASP B C 1
ATOM 2531 O O . ASP B 1 7 ? 159.474 80.427 243.029 0.00 0.00 8 ASP B O 1
ATOM 2536 N N . VAL B 1 8 ? 158.879 78.344 242.411 0.00 0.00 9 VAL B N 1
ATOM 2537 C CA . VAL B 1 8 ? 158.254 78.786 241.174 0.00 0.00 9 VAL B CA 1
ATOM 2538 C C . VAL B 1 8 ? 157.278 79.924 241.433 0.00 0.00 9 VAL B C 1
ATOM 2539 O O . VAL B 1 8 ? 156.597 79.968 242.463 0.00 0.00 9 VAL B O 1
ATOM 2543 N N . ILE B 1 9 ? 157.228 80.870 240.497 0.00 0.00 10 ILE B N 1
ATOM 2544 C CA . ILE B 1 9 ? 156.418 82.063 240.667 0.00 0.00 10 ILE B CA 1
ATOM 2545 C C . ILE B 1 9 ? 154.946 81.716 240.558 0.00 0.00 10 ILE B C 1
ATOM 2546 O O . ILE B 1 9 ? 154.538 80.932 239.693 0.00 0.00 10 ILE B O 1
ATOM 2551 N N . VAL B 1 10 ? 154.135 82.318 241.421 0.00 0.00 11 VAL B N 1
ATOM 2552 C CA . VAL B 1 10 ? 152.685 82.178 241.335 0.00 0.00 11 VAL B CA 1
ATOM 2553 C C . VAL B 1 10 ? 152.082 83.463 240.787 0.00 0.00 11 VAL B C 1
ATOM 2554 O O . VAL B 1 10 ? 152.355 84.554 241.305 0.00 0.00 11 VAL B O 1
ATOM 2558 N N . PRO B 1 11 ? 151.297 83.392 239.748 0.00 0.00 12 PRO B N 1
ATOM 2559 C CA . PRO B 1 11 ? 150.636 84.595 239.249 0.00 0.00 12 PRO B CA 1
ATOM 2560 C C . PRO B 1 11 ? 149.534 85.044 240.182 0.00 0.00 12 PRO B C 1
ATOM 2561 O O . PRO B 1 11 ? 149.401 84.524 241.290 0.00 0.00 12 PRO B O 1
ATOM 2565 N N . GLU B 1 12 ? 148.744 86.015 239.742 0.00 0.00 13 GLU B N 1
ATOM 2566 C CA . GLU B 1 12 ? 147.522 86.412 240.424 0.00 0.00 13 GLU B CA 1
ATOM 2567 C C . GLU B 1 12 ? 146.478 86.657 239.348 0.00 0.00 13 GLU B C 1
ATOM 2568 O O . GLU B 1 12 ? 146.706 86.363 238.172 0.00 0.00 13 GLU B O 1
ATOM 2574 N N . LEU B 1 13 ? 145.340 87.223 239.735 0.00 0.00 14 LEU B N 1
ATOM 2575 C CA . LEU B 1 13 ? 144.313 87.509 238.744 0.00 0.00 14 LEU B CA 1
ATOM 2576 C C . LEU B 1 13 ? 143.168 88.260 239.404 0.00 0.00 14 LEU B C 1
ATOM 2577 O O . LEU B 1 13 ? 142.995 88.212 240.623 0.00 0.00 14 LEU B O 1
ATOM 2582 N N . PHE B 1 14 ? 142.373 88.929 238.574 0.00 0.00 15 PHE B N 1
ATOM 2583 C CA . PHE B 1 14 ? 141.227 89.712 239.007 0.00 0.00 15 PHE B CA 1
ATOM 2584 C C . PHE B 1 14 ? 140.045 89.337 238.136 0.00 0.00 15 PHE B C 1
ATOM 2585 O O . PHE B 1 14 ? 140.233 88.903 236.999 0.00 0.00 15 PHE B O 1
ATOM 2593 N N . ASN B 1 15 ? 138.833 89.509 238.649 0.00 0.00 16 ASN B N 1
ATOM 2594 C CA . ASN B 1 15 ? 137.649 89.463 237.793 0.00 0.00 16 ASN B CA 1
ATOM 2595 C C . ASN B 1 15 ? 136.927 90.797 237.812 0.00 0.00 16 ASN B C 1
ATOM 2596 O O . ASN B 1 15 ? 136.288 91.151 238.816 0.00 0.00 16 ASN B O 1
ATOM 2601 N N . PRO B 1 16 ? 136.985 91.571 236.742 0.00 0.00 17 PRO B N 1
ATOM 2602 C CA . PRO B 1 16 ? 136.090 92.713 236.662 0.00 0.00 17 PRO B CA 1
ATOM 2603 C C . PRO B 1 16 ? 134.729 92.214 236.237 0.00 0.00 17 PRO B C 1
ATOM 2604 O O . PRO B 1 16 ? 134.687 91.131 235.682 0.00 0.00 17 PRO B O 1
ATOM 2608 N N . TYR B 1 17 ? 133.641 92.919 236.518 0.00 0.00 18 TYR B N 1
ATOM 2609 C CA . TYR B 1 17 ? 133.618 94.024 237.458 0.00 0.00 18 TYR B CA 1
ATOM 2610 C C . TYR B 1 17 ? 132.194 94.185 238.040 0.00 0.00 18 TYR B C 1
ATOM 2611 O O . TYR B 1 17 ? 131.227 93.967 237.322 0.00 0.00 18 TYR B O 1
ATOM 2620 N N . VAL B 1 18 ? 132.040 94.612 239.301 0.00 0.00 19 VAL B N 1
ATOM 2621 C CA . VAL B 1 18 ? 130.738 94.604 239.970 0.00 0.00 19 VAL B CA 1
ATOM 2622 C C . VAL B 1 18 ? 130.515 95.893 240.750 0.00 0.00 19 VAL B C 1
ATOM 2623 O O . VAL B 1 18 ? 131.448 96.437 241.346 0.00 0.00 19 VAL B O 1
ATOM 2627 N N . ILE B 1 19 ? 129.265 96.359 240.773 0.00 0.00 20 ILE B N 1
ATOM 2628 C CA . ILE B 1 19 ? 128.874 97.568 241.492 0.00 0.00 20 ILE B CA 1
ATOM 2629 C C . ILE B 1 19 ? 128.117 97.182 242.753 0.00 0.00 20 ILE B C 1
ATOM 2630 O O . ILE B 1 19 ? 127.075 96.533 242.687 0.00 0.00 20 ILE B O 1
ATOM 2635 N N . ASN B 1 20 ? 128.611 97.628 243.900 0.00 0.00 21 ASN B N 1
ATOM 2636 C CA . ASN B 1 20 ? 127.913 97.393 245.150 0.00 0.00 21 ASN B CA 1
ATOM 2637 C C . ASN B 1 20 ? 126.694 98.296 245.261 0.00 0.00 21 ASN B C 1
ATOM 2638 O O . ASN B 1 20 ? 126.565 99.297 244.555 0.00 0.00 21 ASN B O 1
ATOM 2643 N N . THR B 1 21 ? 125.790 97.925 246.154 0.00 0.00 22 THR B N 1
ATOM 2644 C CA . THR B 1 21 ? 124.668 98.765 246.522 0.00 0.00 22 THR B CA 1
ATOM 2645 C C . THR B 1 21 ? 124.810 99.120 247.996 0.00 0.00 22 THR B C 1
ATOM 2646 O O . THR B 1 21 ? 125.678 98.601 248.696 0.00 0.00 22 THR B O 1
ATOM 2650 N N . THR B 1 22 ? 123.940 100.002 248.467 0.00 0.00 23 THR B N 1
ATOM 2651 C CA . THR B 1 22 ? 123.773 100.291 249.877 0.00 0.00 23 THR B CA 1
ATOM 2652 C C . THR B 1 22 ? 122.350 99.946 250.245 0.00 0.00 23 THR B C 1
ATOM 2653 O O . THR B 1 22 ? 121.422 100.264 249.501 0.00 0.00 23 THR B O 1
ATOM 2657 N N . THR B 1 23 ? 122.168 99.292 251.370 0.00 0.00 24 THR B N 1
ATOM 2658 C CA . THR B 1 23 ? 120.826 99.068 251.864 0.00 0.00 24 THR B CA 1
ATOM 2659 C C . THR B 1 23 ? 120.627 99.977 253.057 0.00 0.00 24 THR B C 1
ATOM 2660 O O . THR B 1 23 ? 121.070 99.679 254.167 0.00 0.00 24 THR B O 1
ATOM 2664 N N . GLN B 1 24 ? 119.949 101.085 252.812 0.00 0.00 25 GLN B N 1
ATOM 2665 C CA . GLN B 1 24 ? 119.171 101.796 253.810 0.00 0.00 25 GLN B CA 1
ATOM 2666 C C . GLN B 1 24 ? 117.868 102.041 253.071 0.00 0.00 25 GLN B C 1
ATOM 2667 O O . GLN B 1 24 ? 117.802 102.906 252.197 0.00 0.00 25 GLN B O 1
ATOM 2673 N N . LEU B 1 25 ? 116.827 101.313 253.423 0.00 0.00 26 LEU B N 1
ATOM 2674 C CA . LEU B 1 25 ? 115.655 101.293 252.569 0.00 0.00 26 LEU B CA 1
ATOM 2675 C C . LEU B 1 25 ? 114.850 102.547 252.828 0.00 0.00 26 LEU B C 1
ATOM 2676 O O . LEU B 1 25 ? 114.379 102.762 253.946 0.00 0.00 26 LEU B O 1
ATOM 2681 N N . SER B 1 26 ? 114.683 103.372 251.815 0.00 0.00 27 SER B N 1
ATOM 2682 C CA . SER B 1 26 ? 114.045 104.662 252.008 0.00 0.00 27 SER B CA 1
ATOM 2683 C C . SER B 1 26 ? 112.620 104.571 251.504 0.00 0.00 27 SER B C 1
ATOM 2684 O O . SER B 1 26 ? 112.380 104.566 250.295 0.00 0.00 27 SER B O 1
ATOM 2687 N N . ALA B 1 27 ? 111.677 104.500 252.429 0.00 0.00 28 ALA B N 1
ATOM 2688 C CA . ALA B 1 27 ? 110.300 104.690 252.026 0.00 0.00 28 ALA B CA 1
ATOM 2689 C C . ALA B 1 27 ? 109.632 105.753 252.875 0.00 0.00 28 ALA B C 1
ATOM 2690 O O . ALA B 1 27 ? 109.562 106.923 252.490 0.00 0.00 28 ALA B O 1
ATOM 2692 N N . PHE B 1 28 ? 109.172 105.345 254.054 0.00 0.00 29 PHE B N 1
ATOM 2693 C CA . PHE B 1 28 ? 108.286 106.164 254.866 0.00 0.00 29 PHE B CA 1
ATOM 2694 C C . PHE B 1 28 ? 107.159 106.694 253.983 0.00 0.00 29 PHE B C 1
ATOM 2695 O O . PHE B 1 28 ? 106.536 107.711 254.287 0.00 0.00 29 PHE B O 1
ATOM 2703 N N . PHE B 1 29 ? 106.852 105.976 252.911 0.00 0.00 30 PHE B N 1
ATOM 2704 C CA . PHE B 1 29 ? 105.877 106.420 251.928 0.00 0.00 30 PHE B CA 1
ATOM 2705 C C . PHE B 1 29 ? 104.869 105.301 251.716 0.00 0.00 30 PHE B C 1
ATOM 2706 O O . PHE B 1 29 ? 105.173 104.142 251.984 0.00 0.00 30 PHE B O 1
ATOM 2714 N N . GLN B 1 30 ? 103.671 105.629 251.251 0.00 0.00 31 GLN B N 1
ATOM 2715 C CA . GLN B 1 30 ? 103.203 106.998 251.167 0.00 0.00 31 GLN B CA 1
ATOM 2716 C C . GLN B 1 30 ? 102.645 107.439 252.490 0.00 0.00 31 GLN B C 1
ATOM 2717 O O . GLN B 1 30 ? 102.244 106.625 253.310 0.00 0.00 31 GLN B O 1
ATOM 2723 N N . SER B 1 31 ? 102.632 108.743 252.677 0.00 0.00 32 SER B N 1
ATOM 2724 C CA . SER B 1 31 ? 102.178 109.397 253.892 0.00 0.00 32 SER B CA 1
ATOM 2725 C C . SER B 1 31 ? 102.028 110.871 253.588 0.00 0.00 32 SER B C 1
ATOM 2726 O O . SER B 1 31 ? 102.139 111.297 252.435 0.00 0.00 32 SER B O 1
ATOM 2729 N N . GLY B 1 32 ? 101.757 111.646 254.621 0.00 0.00 33 GLY B N 1
ATOM 2730 C CA . GLY B 1 32 ? 102.213 113.006 254.604 0.00 0.00 33 GLY B CA 1
ATOM 2731 C C . GLY B 1 32 ? 103.681 112.700 254.549 0.00 0.00 33 GLY B C 1
ATOM 2732 O O . GLY B 1 32 ? 104.188 111.987 255.410 0.00 0.00 33 GLY B O 1
ATOM 2733 N N . ILE B 1 33 ? 104.365 113.230 253.549 0.00 0.00 34 ILE B N 1
ATOM 2734 C CA . ILE B 1 33 ? 103.814 114.262 252.696 0.00 0.00 34 ILE B CA 1
ATOM 2735 C C . ILE B 1 33 ? 103.290 113.649 251.395 0.00 0.00 34 ILE B C 1
ATOM 2736 O O . ILE B 1 33 ? 103.886 112.711 250.867 0.00 0.00 34 ILE B O 1
ATOM 2741 N N . ALA B 1 34 ? 102.186 114.177 250.883 0.00 0.00 35 ALA B N 1
ATOM 2742 C CA . ALA B 1 34 ? 101.617 113.788 249.590 0.00 0.00 35 ALA B CA 1
ATOM 2743 C C . ALA B 1 34 ? 100.653 114.895 249.171 0.00 0.00 35 ALA B C 1
ATOM 2744 O O . ALA B 1 34 ? 100.668 115.988 249.742 0.00 0.00 35 ALA B O 1
ATOM 2746 N N . ALA B 1 35 ? 99.854 114.640 248.135 0.00 0.00 36 ALA B N 1
ATOM 2747 C CA . ALA B 1 35 ? 98.610 115.377 247.885 0.00 0.00 36 ALA B CA 1
ATOM 2748 C C . ALA B 1 35 ? 98.844 116.891 247.795 0.00 0.00 36 ALA B C 1
ATOM 2749 O O . ALA B 1 35 ? 98.513 117.662 248.697 0.00 0.00 36 ALA B O 1
ATOM 2751 N N . THR B 1 36 ? 99.439 117.288 246.676 0.00 0.00 37 THR B N 1
ATOM 2752 C CA . THR B 1 36 ? 99.633 118.701 246.374 0.00 0.00 37 THR B CA 1
ATOM 2753 C C . THR B 1 36 ? 98.300 119.450 246.359 0.00 0.00 37 THR B C 1
ATOM 2754 O O . THR B 1 36 ? 97.273 118.921 245.928 0.00 0.00 37 THR B O 1
ATOM 2758 N N . ASP B 1 37 ? 98.320 120.698 246.835 0.00 0.00 38 ASP B N 1
ATOM 2759 C CA . ASP B 1 37 ? 97.157 121.567 246.753 0.00 0.00 38 ASP B CA 1
ATOM 2760 C C . ASP B 1 37 ? 97.304 122.511 245.564 0.00 0.00 38 ASP B C 1
ATOM 2761 O O . ASP B 1 37 ? 98.303 122.485 244.842 0.00 0.00 38 ASP B O 1
ATOM 2766 N N . ASP B 1 38 ? 96.317 123.382 245.372 0.00 0.00 39 ASP B N 1
ATOM 2767 C CA . ASP B 1 38 ? 96.445 124.397 244.336 0.00 0.00 39 ASP B CA 1
ATOM 2768 C C . ASP B 1 38 ? 97.318 125.562 244.782 0.00 0.00 39 ASP B C 1
ATOM 2769 O O . ASP B 1 38 ? 97.950 126.214 243.943 0.00 0.00 39 ASP B O 1
ATOM 2774 N N . GLU B 1 39 ? 97.369 125.851 246.081 0.00 0.00 40 GLU B N 1
ATOM 2775 C CA . GLU B 1 39 ? 98.129 127.014 246.512 0.00 0.00 40 GLU B CA 1
ATOM 2776 C C . GLU B 1 39 ? 99.618 126.771 246.329 0.00 0.00 40 GLU B C 1
ATOM 2777 O O . GLU B 1 39 ? 100.318 127.548 245.661 0.00 0.00 40 GLU B O 1
ATOM 2783 N N . LEU B 1 40 ? 100.110 125.665 246.878 0.00 0.00 41 LEU B N 1
ATOM 2784 C CA . LEU B 1 40 ? 101.497 125.318 246.638 0.00 0.00 41 LEU B CA 1
ATOM 2785 C C . LEU B 1 40 ? 101.787 125.232 245.150 0.00 0.00 41 LEU B C 1
ATOM 2786 O O . LEU B 1 40 ? 102.939 125.405 244.740 0.00 0.00 41 LEU B O 1
ATOM 2791 N N . ASN B 1 41 ? 100.765 124.997 244.326 0.00 0.00 42 ASN B N 1
ATOM 2792 C CA . ASN B 1 41 ? 100.951 125.130 242.887 0.00 0.00 42 ASN B CA 1
ATOM 2793 C C . ASN B 1 41 ? 101.194 126.579 242.500 0.00 0.00 42 ASN B C 1
ATOM 2794 O O . ASN B 1 41 ? 102.079 126.868 241.688 0.00 0.00 42 ASN B O 1
ATOM 2799 N N . ALA B 1 42 ? 100.423 127.506 243.071 0.00 0.00 43 ALA B N 1
ATOM 2800 C CA . ALA B 1 42 ? 100.676 128.913 242.798 0.00 0.00 43 ALA B CA 1
ATOM 2801 C C . ALA B 1 42 ? 102.105 129.293 243.148 0.00 0.00 43 ALA B C 1
ATOM 2802 O O . ALA B 1 42 ? 102.673 130.200 242.537 0.00 0.00 43 ALA B O 1
ATOM 2804 N N . LEU B 1 43 ? 102.705 128.613 244.116 0.00 0.00 44 LEU B N 1
ATOM 2805 C CA . LEU B 1 43 ? 104.140 128.770 244.284 0.00 0.00 44 LEU B CA 1
ATOM 2806 C C . LEU B 1 43 ? 104.942 127.991 243.270 0.00 0.00 44 LEU B C 1
ATOM 2807 O O . LEU B 1 43 ? 106.080 128.365 242.984 0.00 0.00 44 LEU B O 1
ATOM 2812 N N . ALA B 1 44 ? 104.388 126.909 242.738 0.00 0.00 45 ALA B N 1
ATOM 2813 C CA . ALA B 1 44 ? 105.222 125.947 242.036 0.00 0.00 45 ALA B CA 1
ATOM 2814 C C . ALA B 1 44 ? 105.729 126.492 240.715 0.00 0.00 45 ALA B C 1
ATOM 2815 O O . ALA B 1 44 ? 106.850 126.176 240.310 0.00 0.00 45 ALA B O 1
ATOM 2817 N N . LYS B 1 45 ? 104.939 127.306 240.036 0.00 0.00 46 LYS B N 1
ATOM 2818 C CA . LYS B 1 45 ? 105.265 127.721 238.686 0.00 0.00 46 LYS B CA 1
ATOM 2819 C C . LYS B 1 45 ? 105.471 129.224 238.626 0.00 0.00 46 LYS B C 1
ATOM 2820 O O . LYS B 1 45 ? 104.741 129.987 239.262 0.00 0.00 46 LYS B O 1
ATOM 2826 N N . LYS B 1 46 ? 106.468 129.633 237.856 0.00 0.00 47 LYS B N 1
ATOM 2827 C CA . LYS B 1 46 ? 106.699 131.031 237.557 0.00 0.00 47 LYS B CA 1
ATOM 2828 C C . LYS B 1 46 ? 105.498 131.543 236.778 0.00 0.00 47 LYS B C 1
ATOM 2829 O O . LYS B 1 46 ? 104.800 130.747 236.158 0.00 0.00 47 LYS B O 1
ATOM 2835 N N . ALA B 1 47 ? 105.229 132.846 236.791 0.00 0.00 48 ALA B N 1
ATOM 2836 C CA . ALA B 1 47 ? 106.024 133.853 237.480 0.00 0.00 48 ALA B CA 1
ATOM 2837 C C . ALA B 1 47 ? 105.500 134.104 238.872 0.00 0.00 48 ALA B C 1
ATOM 2838 O O . ALA B 1 47 ? 104.686 133.347 239.386 0.00 0.00 48 ALA B O 1
ATOM 2840 N N . GLY B 1 48 ? 105.977 135.182 239.479 0.00 0.00 49 GLY B N 1
ATOM 2841 C CA . GLY B 1 48 ? 105.620 135.465 240.846 0.00 0.00 49 GLY B CA 1
ATOM 2842 C C . GLY B 1 48 ? 106.222 134.425 241.758 0.00 0.00 49 GLY B C 1
ATOM 2843 O O . GLY B 1 48 ? 105.509 133.735 242.488 0.00 0.00 49 GLY B O 1
ATOM 2844 N N . GLY B 1 49 ? 107.534 134.284 241.705 0.00 0.00 50 GLY B N 1
ATOM 2845 C CA . GLY B 1 49 ? 108.216 133.257 242.459 0.00 0.00 50 GLY B CA 1
ATOM 2846 C C . GLY B 1 49 ? 108.422 133.638 243.909 0.00 0.00 50 GLY B C 1
ATOM 2847 O O . GLY B 1 49 ? 107.700 134.457 244.482 0.00 0.00 50 GLY B O 1
ATOM 2848 N N . GLY B 1 50 ? 109.437 133.023 244.504 0.00 0.00 51 GLY B N 1
ATOM 2849 C CA . GLY B 1 50 ? 109.776 133.242 245.893 0.00 0.00 51 GLY B CA 1
ATOM 2850 C C . GLY B 1 50 ? 110.031 134.703 246.186 0.00 0.00 51 GLY B C 1
ATOM 2851 O O . GLY B 1 50 ? 110.258 135.488 245.270 0.00 0.00 51 GLY B O 1
ATOM 2852 N N . SER B 1 51 ? 109.987 135.081 247.456 0.00 0.00 52 SER B N 1
ATOM 2853 C CA . SER B 1 51 ? 109.793 134.136 248.533 0.00 0.00 52 SER B CA 1
ATOM 2854 C C . SER B 1 51 ? 108.344 133.747 248.648 0.00 0.00 52 SER B C 1
ATOM 2855 O O . SER B 1 51 ? 107.524 134.091 247.811 0.00 0.00 52 SER B O 1
ATOM 2858 N N . THR B 1 52 ? 108.048 133.027 249.709 0.00 0.00 53 THR B N 1
ATOM 2859 C CA . THR B 1 52 ? 106.833 132.248 249.760 0.00 0.00 53 THR B CA 1
ATOM 2860 C C . THR B 1 52 ? 105.633 133.107 250.148 0.00 0.00 53 THR B C 1
ATOM 2861 O O . THR B 1 52 ? 105.760 134.142 250.803 0.00 0.00 53 THR B O 1
ATOM 2865 N N . LEU B 1 53 ? 104.455 132.649 249.729 0.00 0.00 54 LEU B N 1
ATOM 2866 C CA . LEU B 1 53 ? 103.194 133.349 249.898 0.00 0.00 54 LEU B CA 1
ATOM 2867 C C . LEU B 1 53 ? 102.577 133.089 251.262 0.00 0.00 54 LEU B C 1
ATOM 2868 O O . LEU B 1 53 ? 103.174 132.476 252.148 0.00 0.00 54 LEU B O 1
ATOM 2873 N N . ASN B 1 54 ? 101.330 133.526 251.404 0.00 0.00 55 ASN B N 1
ATOM 2874 C CA . ASN B 1 54 ? 100.553 133.367 252.615 0.00 0.00 55 ASN B CA 1
ATOM 2875 C C . ASN B 1 54 ? 99.090 133.182 252.241 0.00 0.00 55 ASN B C 1
ATOM 2876 O O . ASN B 1 54 ? 98.692 133.448 251.105 0.00 0.00 55 ASN B O 1
ATOM 2881 N N . MET B 1 55 ? 98.280 132.716 253.201 0.00 0.00 56 MET B N 1
ATOM 2882 C CA . MET B 1 55 ? 96.845 132.610 252.964 0.00 0.00 56 MET B CA 1
ATOM 2883 C C . MET B 1 55 ? 96.033 133.196 254.112 0.00 0.00 56 MET B C 1
ATOM 2884 O O . MET B 1 55 ? 96.362 132.986 255.284 0.00 0.00 56 MET B O 1
ATOM 2889 N N . PRO B 1 56 ? 94.995 133.955 253.794 0.00 0.00 57 PRO B N 1
ATOM 2890 C CA . PRO B 1 56 ? 94.053 134.434 254.807 0.00 0.00 57 PRO B CA 1
ATOM 2891 C C . PRO B 1 56 ? 92.952 133.430 255.109 0.00 0.00 57 PRO B C 1
ATOM 2892 O O . PRO B 1 56 ? 92.667 132.526 254.326 0.00 0.00 57 PRO B O 1
ATOM 2896 N N . TYR B 1 57 ? 92.304 133.631 256.257 0.00 0.00 58 TYR B N 1
ATOM 2897 C CA . TYR B 1 57 ? 91.117 132.864 256.614 0.00 0.00 58 TYR B CA 1
ATOM 2898 C C . TYR B 1 57 ? 90.265 133.645 257.605 0.00 0.00 58 TYR B C 1
ATOM 2899 O O . TYR B 1 57 ? 90.770 134.512 258.320 0.00 0.00 58 TYR B O 1
ATOM 2908 N N . TRP B 1 58 ? 88.979 133.300 257.667 0.00 0.00 59 TRP B N 1
ATOM 2909 C CA . TRP B 1 58 ? 88.034 133.897 258.607 0.00 0.00 59 TRP B CA 1
ATOM 2910 C C . TRP B 1 58 ? 87.627 132.862 259.644 0.00 0.00 59 TRP B C 1
ATOM 2911 O O . TRP B 1 58 ? 87.015 131.847 259.299 0.00 0.00 59 TRP B O 1
ATOM 2922 N N . ASN B 1 59 ? 87.942 133.124 260.908 0.00 0.00 60 ASN B N 1
ATOM 2923 C CA . ASN B 1 59 ? 87.610 132.171 261.952 0.00 0.00 60 ASN B CA 1
ATOM 2924 C C . ASN B 1 59 ? 86.148 132.295 262.347 0.00 0.00 60 ASN B C 1
ATOM 2925 O O . ASN B 1 59 ? 85.524 133.344 262.183 0.00 0.00 60 ASN B O 1
ATOM 2930 N N . ASP B 1 60 ? 85.603 131.203 262.863 0.00 0.00 61 ASP B N 1
ATOM 2931 C CA . ASP B 1 60 ? 84.181 131.109 263.131 0.00 0.00 61 ASP B CA 1
ATOM 2932 C C . ASP B 1 60 ? 83.817 131.847 264.406 0.00 0.00 61 ASP B C 1
ATOM 2933 O O . ASP B 1 60 ? 84.639 132.064 265.294 0.00 0.00 61 ASP B O 1
ATOM 2938 N N . LEU B 1 61 ? 82.550 132.223 264.485 0.00 0.00 62 LEU B N 1
ATOM 2939 C CA . LEU B 1 61 ? 82.040 132.935 265.635 0.00 0.00 62 LEU B CA 1
ATOM 2940 C C . LEU B 1 61 ? 81.863 131.994 266.808 0.00 0.00 62 LEU B C 1
ATOM 2941 O O . LEU B 1 61 ? 81.643 130.795 266.638 0.00 0.00 62 LEU B O 1
ATOM 2946 N N . ASP B 1 62 ? 81.967 132.553 268.005 0.00 0.00 63 ASP B N 1
ATOM 2947 C CA . ASP B 1 62 ? 81.630 131.833 269.221 0.00 0.00 63 ASP B CA 1
ATOM 2948 C C . ASP B 1 62 ? 81.357 132.842 270.320 0.00 0.00 63 ASP B C 1
ATOM 2949 O O . ASP B 1 62 ? 81.714 134.016 270.213 0.00 0.00 63 ASP B O 1
ATOM 2954 N N . GLY B 1 63 ? 80.731 132.365 271.376 0.00 0.00 64 GLY B N 1
ATOM 2955 C CA . GLY B 1 63 ? 80.339 133.218 272.482 0.00 0.00 64 GLY B CA 1
ATOM 2956 C C . GLY B 1 63 ? 79.297 132.506 273.317 0.00 0.00 64 GLY B C 1
ATOM 2957 O O . GLY B 1 63 ? 79.225 131.279 273.322 0.00 0.00 64 GLY B O 1
ATOM 2958 N N . ASP B 1 64 ? 78.496 133.296 274.018 0.00 0.00 65 ASP B N 1
ATOM 2959 C CA . ASP B 1 64 ? 77.358 132.768 274.748 0.00 0.00 65 ASP B CA 1
ATOM 2960 C C . ASP B 1 64 ? 76.106 133.527 274.358 0.00 0.00 65 ASP B C 1
ATOM 2961 O O . ASP B 1 64 ? 76.158 134.707 274.009 0.00 0.00 65 ASP B O 1
ATOM 2966 N N . SER B 1 65 ? 74.980 132.837 274.419 0.00 0.00 66 SER B N 1
ATOM 2967 C CA . SER B 1 65 ? 73.718 133.506 274.190 0.00 0.00 66 SER B CA 1
ATOM 2968 C C . SER B 1 65 ? 73.468 134.532 275.289 0.00 0.00 66 SER B C 1
ATOM 2969 O O . SER B 1 65 ? 74.023 134.455 276.385 0.00 0.00 66 SER B O 1
ATOM 2972 N N . GLN B 1 66 ? 72.632 135.514 274.979 0.00 0.00 67 GLN B N 1
ATOM 2973 C CA . GLN B 1 66 ? 72.302 136.577 275.914 0.00 0.00 67 GLN B CA 1
ATOM 2974 C C . GLN B 1 66 ? 70.900 136.350 276.443 0.00 0.00 67 GLN B C 1
ATOM 2975 O O . GLN B 1 66 ? 69.997 136.003 275.680 0.00 0.00 67 GLN B O 1
ATOM 2981 N N . VAL B 1 67 ? 70.724 136.538 277.749 0.00 0.00 68 VAL B N 1
ATOM 2982 C CA . VAL B 1 67 ? 69.402 136.420 278.339 0.00 0.00 68 VAL B CA 1
ATOM 2983 C C . VAL B 1 67 ? 68.486 137.439 277.706 0.00 0.00 68 VAL B C 1
ATOM 2984 O O . VAL B 1 67 ? 68.802 138.630 277.657 0.00 0.00 68 VAL B O 1
ATOM 2988 N N . LEU B 1 68 ? 67.347 136.985 277.219 0.00 0.00 69 LEU B N 1
ATOM 2989 C CA . LEU B 1 68 ? 66.415 137.875 276.557 0.00 0.00 69 LEU B CA 1
ATOM 2990 C C . LEU B 1 68 ? 65.498 138.484 277.606 0.00 0.00 69 LEU B C 1
ATOM 2991 O O . LEU B 1 68 ? 64.808 137.762 278.326 0.00 0.00 69 LEU B O 1
ATOM 2996 N N . ASN B 1 69 ? 65.521 139.805 277.716 0.00 0.00 70 ASN B N 1
ATOM 2997 C CA . ASN B 1 69 ? 64.753 140.496 278.740 0.00 0.00 70 ASN B CA 1
ATOM 2998 C C . ASN B 1 69 ? 64.569 141.942 278.317 0.00 0.00 70 ASN B C 1
ATOM 2999 O O . ASN B 1 69 ? 65.236 142.430 277.404 0.00 0.00 70 ASN B O 1
ATOM 3004 N N . ASP B 1 70 ? 63.649 142.622 278.981 0.00 0.00 71 ASP B N 1
ATOM 3005 C CA . ASP B 1 70 ? 63.484 144.049 278.776 0.00 0.00 71 ASP B CA 1
ATOM 3006 C C . ASP B 1 70 ? 64.510 144.806 279.614 0.00 0.00 71 ASP B C 1
ATOM 3007 O O . ASP B 1 70 ? 65.448 144.221 280.163 0.00 0.00 71 ASP B O 1
ATOM 3012 N N . THR B 1 71 ? 64.342 146.127 279.699 0.00 0.00 72 THR B N 1
ATOM 3013 C CA . THR B 1 71 ? 65.190 147.029 280.474 0.00 0.00 72 THR B CA 1
ATOM 3014 C C . THR B 1 71 ? 66.605 147.100 279.918 0.00 0.00 72 THR B C 1
ATOM 3015 O O . THR B 1 71 ? 67.439 147.844 280.437 0.00 0.00 72 THR B O 1
ATOM 3019 N N . ASP B 1 72 ? 66.894 146.325 278.882 0.00 0.00 73 ASP B N 1
ATOM 3020 C CA . ASP B 1 72 ? 68.209 146.339 278.270 0.00 0.00 73 ASP B CA 1
ATOM 3021 C C . ASP B 1 72 ? 68.057 146.008 276.791 0.00 0.00 73 ASP B C 1
ATOM 3022 O O . ASP B 1 72 ? 66.969 145.681 276.319 0.00 0.00 73 ASP B O 1
ATOM 3027 N N . ASP B 1 73 ? 69.164 146.081 276.063 0.00 0.00 74 ASP B N 1
ATOM 3028 C CA . ASP B 1 73 ? 69.221 145.611 274.689 0.00 0.00 74 ASP B CA 1
ATOM 3029 C C . ASP B 1 73 ? 70.558 144.929 274.490 0.00 0.00 74 ASP B C 1
ATOM 3030 O O . ASP B 1 73 ? 71.539 145.249 275.159 0.00 0.00 74 ASP B O 1
ATOM 3035 N N . LEU B 1 74 ? 70.591 143.998 273.550 0.00 0.00 75 LEU B N 1
ATOM 3036 C CA . LEU B 1 74 ? 71.787 143.206 273.370 0.00 0.00 75 LEU B CA 1
ATOM 3037 C C . LEU B 1 74 ? 72.898 144.062 272.772 0.00 0.00 75 LEU B C 1
ATOM 3038 O O . LEU B 1 74 ? 72.719 145.243 272.477 0.00 0.00 75 LEU B O 1
ATOM 3043 N N . VAL B 1 75 ? 74.064 143.453 272.602 0.00 0.00 76 VAL B N 1
ATOM 3044 C CA . VAL B 1 75 ? 75.158 144.103 271.892 0.00 0.00 76 VAL B CA 1
ATOM 3045 C C . VAL B 1 75 ? 75.762 143.091 270.932 0.00 0.00 76 VAL B C 1
ATOM 3046 O O . VAL B 1 75 ? 75.950 141.925 271.306 0.00 0.00 76 VAL B O 1
ATOM 3050 N N . PRO B 1 76 ? 76.101 143.480 269.724 0.00 0.00 77 PRO B N 1
ATOM 3051 C CA . PRO B 1 76 ? 76.646 142.512 268.769 0.00 0.00 77 PRO B CA 1
ATOM 3052 C C . PRO B 1 76 ? 78.120 142.257 269.002 0.00 0.00 77 PRO B C 1
ATOM 3053 O O . PRO B 1 76 ? 78.686 142.758 269.976 0.00 0.00 77 PRO B O 1
ATOM 3057 N N . GLN B 1 77 ? 78.753 141.485 268.123 0.00 0.00 78 GLN B N 1
ATOM 3058 C CA . GLN B 1 77 ? 80.160 141.143 268.259 0.00 0.00 78 GLN B CA 1
ATOM 3059 C C . GLN B 1 77 ? 80.822 141.190 266.890 0.00 0.00 78 GLN B C 1
ATOM 3060 O O . GLN B 1 77 ? 80.182 141.498 265.881 0.00 0.00 78 GLN B O 1
ATOM 3066 N N . LYS B 1 78 ? 82.105 140.868 266.849 0.00 0.00 79 LYS B N 1
ATOM 3067 C CA . LYS B 1 78 ? 82.943 141.088 265.680 0.00 0.00 79 LYS B CA 1
ATOM 3068 C C . LYS B 1 78 ? 83.378 139.761 265.071 0.00 0.00 79 LYS B C 1
ATOM 3069 O O . LYS B 1 78 ? 82.953 138.686 265.493 0.00 0.00 79 LYS B O 1
ATOM 3075 N N . ILE B 1 79 ? 84.228 139.843 264.050 0.00 0.00 80 ILE B N 1
ATOM 3076 C CA . ILE B 1 79 ? 84.816 138.668 263.418 0.00 0.00 80 ILE B CA 1
ATOM 3077 C C . ILE B 1 79 ? 86.280 138.958 263.141 0.00 0.00 80 ILE B C 1
ATOM 3078 O O . ILE B 1 79 ? 86.598 139.955 262.488 0.00 0.00 80 ILE B O 1
ATOM 3083 N N . ASN B 1 80 ? 87.167 138.084 263.601 0.00 0.00 81 ASN B N 1
ATOM 3084 C CA . ASN B 1 80 ? 88.591 138.291 263.397 0.00 0.00 81 ASN B CA 1
ATOM 3085 C C . ASN B 1 80 ? 89.047 137.675 262.083 0.00 0.00 81 ASN B C 1
ATOM 3086 O O . ASN B 1 80 ? 88.256 137.139 261.307 0.00 0.00 81 ASN B O 1
ATOM 3091 N N . ALA B 1 81 ? 90.349 137.755 261.828 0.00 0.00 82 ALA B N 1
ATOM 3092 C CA . ALA B 1 81 ? 90.934 137.113 260.663 0.00 0.00 82 ALA B CA 1
ATOM 3093 C C . ALA B 1 81 ? 92.371 136.729 260.973 0.00 0.00 82 ALA B C 1
ATOM 3094 O O . ALA B 1 81 ? 93.085 137.477 261.640 0.00 0.00 82 ALA B O 1
ATOM 3096 N N . GLY B 1 82 ? 92.786 135.559 260.489 0.00 0.00 83 GLY B N 1
ATOM 3097 C CA . GLY B 1 82 ? 94.130 135.073 260.678 0.00 0.00 83 GLY B CA 1
ATOM 3098 C C . GLY B 1 82 ? 94.943 135.051 259.399 0.00 0.00 83 GLY B C 1
ATOM 3099 O O . GLY B 1 82 ? 94.567 135.615 258.371 0.00 0.00 83 GLY B O 1
ATOM 3100 N N . GLN B 1 83 ? 96.081 134.373 259.476 0.00 0.00 84 GLN B N 1
ATOM 3101 C CA . GLN B 1 83 ? 96.998 134.308 258.352 0.00 0.00 84 GLN B CA 1
ATOM 3102 C C . GLN B 1 83 ? 97.857 133.062 258.503 0.00 0.00 84 GLN B C 1
ATOM 3103 O O . GLN B 1 83 ? 98.072 132.587 259.617 0.00 0.00 84 GLN B O 1
ATOM 3109 N N . ASP B 1 84 ? 98.348 132.534 257.384 0.00 0.00 85 ASP B N 1
ATOM 3110 C CA . ASP B 1 84 ? 99.303 131.437 257.454 0.00 0.00 85 ASP B CA 1
ATOM 3111 C C . ASP B 1 84 ? 100.255 131.516 256.274 0.00 0.00 85 ASP B C 1
ATOM 3112 O O . ASP B 1 84 ? 99.889 131.993 255.202 0.00 0.00 85 ASP B O 1
ATOM 3117 N N . LYS B 1 85 ? 101.474 131.033 256.474 0.00 0.00 86 LYS B N 1
ATOM 3118 C CA . LYS B 1 85 ? 102.538 131.172 255.491 0.00 0.00 86 LYS B CA 1
ATOM 3119 C C . LYS B 1 85 ? 103.053 129.807 255.059 0.00 0.00 86 LYS B C 1
ATOM 3120 O O . LYS B 1 85 ? 102.523 128.763 255.433 0.00 0.00 86 LYS B O 1
ATOM 3126 N N . ALA B 1 86 ? 104.104 129.834 254.246 0.00 0.00 87 ALA B N 1
ATOM 3127 C CA . ALA B 1 86 ? 104.750 128.628 253.760 0.00 0.00 87 ALA B CA 1
ATOM 3128 C C . ALA B 1 86 ? 106.213 128.944 253.488 0.00 0.00 87 ALA B C 1
ATOM 3129 O O . ALA B 1 86 ? 106.708 130.020 253.824 0.00 0.00 87 ALA B O 1
ATOM 3131 N N . VAL B 1 87 ? 106.919 128.009 252.865 0.00 0.00 88 VAL B N 1
ATOM 3132 C CA . VAL B 1 87 ? 108.323 128.207 252.539 0.00 0.00 88 VAL B CA 1
ATOM 3133 C C . VAL B 1 87 ? 108.589 127.610 251.172 0.00 0.00 88 VAL B C 1
ATOM 3134 O O . VAL B 1 87 ? 108.080 126.535 250.847 0.00 0.00 88 VAL B O 1
ATOM 3138 N N . LEU B 1 88 ? 109.389 128.299 250.376 0.00 0.00 89 LEU B N 1
ATOM 3139 C CA . LEU B 1 88 ? 109.946 127.727 249.163 0.00 0.00 89 LEU B CA 1
ATOM 3140 C C . LEU B 1 88 ? 111.410 127.419 249.412 0.00 0.00 89 LEU B C 1
ATOM 3141 O O . LEU B 1 88 ? 112.154 128.286 249.871 0.00 0.00 89 LEU B O 1
ATOM 3146 N N . ILE B 1 89 ? 111.825 126.196 249.109 0.00 0.00 90 ILE B N 1
ATOM 3147 C CA . ILE B 1 89 ? 113.211 125.810 249.315 0.00 0.00 90 ILE B CA 1
ATOM 3148 C C . ILE B 1 89 ? 113.783 125.309 248.001 0.00 0.00 90 ILE B C 1
ATOM 3149 O O . ILE B 1 89 ? 113.054 124.982 247.065 0.00 0.00 90 ILE B O 1
ATOM 3154 N N . LEU B 1 90 ? 115.109 125.252 247.935 0.00 0.00 91 LEU B N 1
ATOM 3155 C CA . LEU B 1 90 ? 115.758 124.795 246.719 0.00 0.00 91 LEU B CA 1
ATOM 3156 C C . LEU B 1 90 ? 117.114 124.184 247.037 0.00 0.00 91 LEU B C 1
ATOM 3157 O O . LEU B 1 90 ? 117.790 124.597 247.980 0.00 0.00 91 LEU B O 1
ATOM 3162 N N . ARG B 1 91 ? 117.504 123.196 246.232 0.00 0.00 92 ARG B N 1
ATOM 3163 C CA . ARG B 1 91 ? 118.647 122.344 246.522 0.00 0.00 92 ARG B CA 1
ATOM 3164 C C . ARG B 1 91 ? 119.241 121.826 245.223 0.00 0.00 92 ARG B C 1
ATOM 3165 O O . ARG B 1 91 ? 118.626 121.906 244.158 0.00 0.00 92 ARG B O 1
ATOM 3173 N N . GLY B 1 92 ? 120.448 121.280 245.329 0.00 0.00 93 GLY B N 1
ATOM 3174 C CA . GLY B 1 92 ? 121.087 120.578 244.231 0.00 0.00 93 GLY B CA 1
ATOM 3175 C C . GLY B 1 92 ? 122.551 120.371 244.541 0.00 0.00 93 GLY B C 1
ATOM 3176 O O . GLY B 1 92 ? 123.106 120.982 245.453 0.00 0.00 93 GLY B O 1
ATOM 3177 N N . ASN B 1 93 ? 123.182 119.496 243.766 0.00 0.00 94 ASN B N 1
ATOM 3178 C CA . ASN B 1 93 ? 124.610 119.271 243.959 0.00 0.00 94 ASN B CA 1
ATOM 3179 C C . ASN B 1 93 ? 125.243 118.892 242.634 0.00 0.00 94 ASN B C 1
ATOM 3180 O O . ASN B 1 93 ? 124.562 118.708 241.623 0.00 0.00 94 ASN B O 1
ATOM 3185 N N . ALA B 1 94 ? 126.563 118.750 242.666 0.00 0.00 95 ALA B N 1
ATOM 3186 C CA . ALA B 1 94 ? 127.336 118.326 241.516 0.00 0.00 95 ALA B CA 1
ATOM 3187 C C . ALA B 1 94 ? 128.597 117.634 242.000 0.00 0.00 95 ALA B C 1
ATOM 3188 O O . ALA B 1 94 ? 129.232 118.087 242.955 0.00 0.00 95 ALA B O 1
ATOM 3190 N N . TRP B 1 95 ? 128.979 116.567 241.317 0.00 0.00 96 TRP B N 1
ATOM 3191 C CA . TRP B 1 95 ? 130.211 115.860 241.624 0.00 0.00 96 TRP B CA 1
ATOM 3192 C C . TRP B 1 95 ? 130.915 115.582 240.311 0.00 0.00 96 TRP B C 1
ATOM 3193 O O . TRP B 1 95 ? 130.265 115.269 239.310 0.00 0.00 96 TRP B O 1
ATOM 3204 N N . SER B 1 96 ? 132.229 115.725 240.308 0.00 0.00 97 SER B N 1
ATOM 3205 C CA . SER B 1 96 ? 132.999 115.504 239.097 0.00 0.00 97 SER B CA 1
ATOM 3206 C C . SER B 1 96 ? 133.463 114.061 239.065 0.00 0.00 97 SER B C 1
ATOM 3207 O O . SER B 1 96 ? 133.067 113.231 239.882 0.00 0.00 97 SER B O 1
ATOM 3210 N N . SER B 1 97 ? 134.328 113.755 238.117 0.00 0.00 98 SER B N 1
ATOM 3211 C CA . SER B 1 97 ? 134.962 112.459 238.057 0.00 0.00 98 SER B CA 1
ATOM 3212 C C . SER B 1 97 ? 136.441 112.678 237.827 0.00 0.00 98 SER B C 1
ATOM 3213 O O . SER B 1 97 ? 136.912 113.809 237.709 0.00 0.00 98 SER B O 1
ATOM 3216 N N . HIS B 1 98 ? 137.172 111.584 237.756 0.00 0.00 99 HIS B N 1
ATOM 3217 C CA . HIS B 1 98 ? 138.585 111.620 237.442 0.00 0.00 99 HIS B CA 1
ATOM 3218 C C . HIS B 1 98 ? 138.767 111.020 236.054 0.00 0.00 99 HIS B C 1
ATOM 3219 O O . HIS B 1 98 ? 137.984 110.164 235.635 0.00 0.00 99 HIS B O 1
ATOM 3226 N N . ASP B 1 99 ? 139.772 111.484 235.319 0.00 0.00 100 ASP B N 1
ATOM 3227 C CA . ASP B 1 99 ? 139.872 111.023 233.942 0.00 0.00 100 ASP B CA 1
ATOM 3228 C C . ASP B 1 99 ? 140.882 109.901 233.769 0.00 0.00 100 ASP B C 1
ATOM 3229 O O . ASP B 1 99 ? 140.531 108.778 233.378 0.00 0.00 100 ASP B O 1
ATOM 3234 N N . LEU B 1 100 ? 142.150 110.212 234.017 0.00 0.00 101 LEU B N 1
ATOM 3235 C CA . LEU B 1 100 ? 143.168 109.182 233.946 0.00 0.00 101 LEU B CA 1
ATOM 3236 C C . LEU B 1 100 ? 142.792 107.978 234.787 0.00 0.00 101 LEU B C 1
ATOM 3237 O O . LEU B 1 100 ? 143.186 106.857 234.460 0.00 0.00 101 LEU B O 1
ATOM 3242 N N . ALA B 1 101 ? 142.031 108.179 235.858 0.00 0.00 102 ALA B N 1
ATOM 3243 C CA . ALA B 1 101 ? 141.458 107.045 236.567 0.00 0.00 102 ALA B CA 1
ATOM 3244 C C . ALA B 1 101 ? 140.607 106.210 235.629 0.00 0.00 102 ALA B C 1
ATOM 3245 O O . ALA B 1 101 ? 140.833 105.008 235.462 0.00 0.00 102 ALA B O 1
ATOM 3247 N N . ALA B 1 102 ? 139.632 106.845 234.988 0.00 0.00 103 ALA B N 1
ATOM 3248 C CA . ALA B 1 102 ? 138.743 106.123 234.094 0.00 0.00 103 ALA B CA 1
ATOM 3249 C C . ALA B 1 102 ? 139.514 105.334 233.053 0.00 0.00 103 ALA B C 1
ATOM 3250 O O . ALA B 1 102 ? 139.128 104.213 232.714 0.00 0.00 103 ALA B O 1
ATOM 3252 N N . THR B 1 103 ? 140.605 105.884 232.534 0.00 0.00 104 THR B N 1
ATOM 3253 C CA . THR B 1 103 ? 141.323 105.087 231.549 0.00 0.00 104 THR B CA 1
ATOM 3254 C C . THR B 1 103 ? 142.166 104.009 232.198 0.00 0.00 104 THR B C 1
ATOM 3255 O O . THR B 1 103 ? 142.457 102.990 231.569 0.00 0.00 104 THR B O 1
ATOM 3259 N N . LEU B 1 104 ? 142.583 104.218 233.435 0.00 0.00 105 LEU B N 1
ATOM 3260 C CA . LEU B 1 104 ? 143.537 103.303 234.034 0.00 0.00 105 LEU B CA 1
ATOM 3261 C C . LEU B 1 104 ? 142.860 102.077 234.632 0.00 0.00 105 LEU B C 1
ATOM 3262 O O . LEU B 1 104 ? 143.399 100.970 234.550 0.00 0.00 105 LEU B O 1
ATOM 3267 N N . SER B 1 105 ? 141.685 102.246 235.230 0.00 0.00 106 SER B N 1
ATOM 3268 C CA . SER B 1 105 ? 141.139 101.232 236.123 0.00 0.00 106 SER B CA 1
ATOM 3269 C C . SER B 1 105 ? 140.227 100.218 235.452 0.00 0.00 106 SER B C 1
ATOM 3270 O O . SER B 1 105 ? 139.861 99.233 236.094 0.00 0.00 106 SER B O 1
ATOM 3273 N N . GLY B 1 106 ? 139.832 100.421 234.207 0.00 0.00 107 GLY B N 1
ATOM 3274 C CA . GLY B 1 106 ? 139.125 99.392 233.474 0.00 0.00 107 GLY B CA 1
ATOM 3275 C C . GLY B 1 106 ? 137.649 99.623 233.266 0.00 0.00 107 GLY B C 1
ATOM 3276 O O . GLY B 1 106 ? 137.037 98.887 232.487 0.00 0.00 107 GLY B O 1
ATOM 3277 N N . SER B 1 107 ? 137.046 100.605 233.924 0.00 0.00 108 SER B N 1
ATOM 3278 C CA . SER B 1 107 ? 135.651 100.920 233.664 0.00 0.00 108 SER B CA 1
ATOM 3279 C C . SER B 1 107 ? 135.429 102.400 233.922 0.00 0.00 108 SER B C 1
ATOM 3280 O O . SER B 1 107 ? 136.330 103.113 234.362 0.00 0.00 108 SER B O 1
ATOM 3283 N N . ASP B 1 108 ? 134.210 102.860 233.659 0.00 0.00 109 ASP B N 1
ATOM 3284 C CA . ASP B 1 108 ? 133.944 104.288 233.710 0.00 0.00 109 ASP B CA 1
ATOM 3285 C C . ASP B 1 108 ? 133.200 104.640 234.979 0.00 0.00 109 ASP B C 1
ATOM 3286 O O . ASP B 1 108 ? 131.990 104.385 235.063 0.00 0.00 109 ASP B O 1
ATOM 3291 N N . PRO B 1 109 ? 133.851 105.262 235.959 0.00 0.00 110 PRO B N 1
ATOM 3292 C CA . PRO B 1 109 ? 133.125 105.667 237.162 0.00 0.00 110 PRO B CA 1
ATOM 3293 C C . PRO B 1 109 ? 131.947 106.547 236.840 0.00 0.00 110 PRO B C 1
ATOM 3294 O O . PRO B 1 109 ? 130.877 106.405 237.445 0.00 0.00 110 PRO B O 1
ATOM 3298 N N . MET B 1 110 ? 132.119 107.449 235.877 0.00 0.00 111 MET B N 1
ATOM 3299 C CA . MET B 1 110 ? 131.019 108.310 235.481 0.00 0.00 111 MET B CA 1
ATOM 3300 C C . MET B 1 110 ? 129.792 107.493 235.126 0.00 0.00 111 MET B C 1
ATOM 3301 O O . MET B 1 110 ? 128.673 107.842 235.511 0.00 0.00 111 MET B O 1
ATOM 3306 N N . GLN B 1 111 ? 129.981 106.381 234.419 0.00 0.00 112 GLN B N 1
ATOM 3307 C CA . GLN B 1 111 ? 128.837 105.561 234.045 0.00 0.00 112 GLN B CA 1
ATOM 3308 C C . GLN B 1 111 ? 128.134 105.011 235.273 0.00 0.00 112 GLN B C 1
ATOM 3309 O O . GLN B 1 111 ? 126.922 105.184 235.437 0.00 0.00 112 GLN B O 1
ATOM 3315 N N . ALA B 1 112 ? 128.882 104.345 236.145 0.00 0.00 113 ALA B N 1
ATOM 3316 C CA . ALA B 1 112 ? 128.302 103.804 237.364 0.00 0.00 113 ALA B CA 1
ATOM 3317 C C . ALA B 1 112 ? 127.519 104.871 238.110 0.00 0.00 113 ALA B C 1
ATOM 3318 O O . ALA B 1 112 ? 126.305 104.754 238.307 0.00 0.00 113 ALA B O 1
ATOM 3320 N N . ILE B 1 113 ? 128.210 105.927 238.530 0.00 0.00 114 ILE B N 1
ATOM 3321 C CA . ILE B 1 113 ? 127.572 106.920 239.380 0.00 0.00 114 ILE B CA 1
ATOM 3322 C C . ILE B 1 113 ? 126.355 107.511 238.686 0.00 0.00 114 ILE B C 1
ATOM 3323 O O . ILE B 1 113 ? 125.279 107.640 239.286 0.00 0.00 114 ILE B O 1
ATOM 3328 N N . GLY B 1 114 ? 126.479 107.805 237.396 0.00 0.00 115 GLY B N 1
ATOM 3329 C CA . GLY B 1 114 ? 125.336 108.286 236.653 0.00 0.00 115 GLY B CA 1
ATOM 3330 C C . GLY B 1 114 ? 124.174 107.324 236.694 0.00 0.00 115 GLY B C 1
ATOM 3331 O O . GLY B 1 114 ? 123.017 107.740 236.642 0.00 0.00 115 GLY B O 1
ATOM 3332 N N . SER B 1 115 ? 124.455 106.028 236.783 0.00 0.00 116 SER B N 1
ATOM 3333 C CA . SER B 1 115 ? 123.364 105.073 236.916 0.00 0.00 116 SER B CA 1
ATOM 3334 C C . SER B 1 115 ? 122.736 105.155 238.297 0.00 0.00 116 SER B C 1
ATOM 3335 O O . SER B 1 115 ? 121.519 105.313 238.431 0.00 0.00 116 SER B O 1
ATOM 3338 N N . ARG B 1 116 ? 123.555 105.060 239.336 0.00 0.00 117 ARG B N 1
ATOM 3339 C CA . ARG B 1 116 ? 123.017 104.997 240.682 0.00 0.00 117 ARG B CA 1
ATOM 3340 C C . ARG B 1 116 ? 122.299 106.273 241.100 0.00 0.00 117 ARG B C 1
ATOM 3341 O O . ARG B 1 116 ? 121.501 106.226 242.039 0.00 0.00 117 ARG B O 1
ATOM 3349 N N . VAL B 1 117 ? 122.530 107.398 240.419 0.00 0.00 118 VAL B N 1
ATOM 3350 C CA . VAL B 1 117 ? 122.067 108.685 240.939 0.00 0.00 118 VAL B CA 1
ATOM 3351 C C . VAL B 1 117 ? 120.571 108.673 241.209 0.00 0.00 118 VAL B C 1
ATOM 3352 O O . VAL B 1 117 ? 120.099 109.279 242.175 0.00 0.00 118 VAL B O 1
ATOM 3356 N N . ALA B 1 118 ? 119.807 107.970 240.379 0.00 0.00 119 ALA B N 1
ATOM 3357 C CA . ALA B 1 118 ? 118.366 108.182 240.335 0.00 0.00 119 ALA B CA 1
ATOM 3358 C C . ALA B 1 118 ? 117.720 108.069 241.704 0.00 0.00 119 ALA B C 1
ATOM 3359 O O . ALA B 1 118 ? 116.802 108.830 242.019 0.00 0.00 119 ALA B O 1
ATOM 3361 N N . ALA B 1 119 ? 118.173 107.144 242.529 0.00 0.00 120 ALA B N 1
ATOM 3362 C CA . ALA B 1 119 ? 117.564 106.959 243.830 0.00 0.00 120 ALA B CA 1
ATOM 3363 C C . ALA B 1 119 ? 118.162 107.858 244.887 0.00 0.00 120 ALA B C 1
ATOM 3364 O O . ALA B 1 119 ? 117.630 107.917 245.995 0.00 0.00 120 ALA B O 1
ATOM 3366 N N . TYR B 1 120 ? 119.256 108.548 244.580 0.00 0.00 121 TYR B N 1
ATOM 3367 C CA . TYR B 1 120 ? 119.899 109.365 245.600 0.00 0.00 121 TYR B CA 1
ATOM 3368 C C . TYR B 1 120 ? 118.931 110.352 246.209 0.00 0.00 121 TYR B C 1
ATOM 3369 O O . TYR B 1 120 ? 118.984 110.613 247.415 0.00 0.00 121 TYR B O 1
ATOM 3378 N N . TRP B 1 121 ? 118.031 110.893 245.404 0.00 0.00 122 TRP B N 1
ATOM 3379 C CA . TRP B 1 121 ? 117.194 111.972 245.893 0.00 0.00 122 TRP B CA 1
ATOM 3380 C C . TRP B 1 121 ? 116.228 111.486 246.953 0.00 0.00 122 TRP B C 1
ATOM 3381 O O . TRP B 1 121 ? 115.944 112.213 247.910 0.00 0.00 122 TRP B O 1
ATOM 3392 N N . ALA B 1 122 ? 115.733 110.263 246.813 0.00 0.00 123 ALA B N 1
ATOM 3393 C CA . ALA B 1 122 ? 114.757 109.737 247.750 0.00 0.00 123 ALA B CA 1
ATOM 3394 C C . ALA B 1 122 ? 115.196 109.997 249.180 0.00 0.00 123 ALA B C 1
ATOM 3395 O O . ALA B 1 122 ? 114.588 110.807 249.894 0.00 0.00 123 ALA B O 1
ATOM 3397 N N . ARG B 1 123 ? 116.284 109.349 249.586 0.00 0.00 124 ARG B N 1
ATOM 3398 C CA . ARG B 1 123 ? 116.711 109.463 250.969 0.00 0.00 124 ARG B CA 1
ATOM 3399 C C . ARG B 1 123 ? 116.983 110.903 251.364 0.00 0.00 124 ARG B C 1
ATOM 3400 O O . ARG B 1 123 ? 116.953 111.223 252.555 0.00 0.00 124 ARG B O 1
ATOM 3408 N N . GLU B 1 124 ? 117.215 111.788 250.402 0.00 0.00 125 GLU B N 1
ATOM 3409 C CA . GLU B 1 124 ? 117.350 113.187 250.769 0.00 0.00 125 GLU B CA 1
ATOM 3410 C C . GLU B 1 124 ? 116.004 113.800 251.104 0.00 0.00 125 GLU B C 1
ATOM 3411 O O . GLU B 1 124 ? 115.875 114.502 252.110 0.00 0.00 125 GLU B O 1
ATOM 3417 N N . MET B 1 125 ? 114.995 113.552 250.273 0.00 0.00 126 MET B N 1
ATOM 3418 C CA . MET B 1 125 ? 113.655 114.013 250.600 0.00 0.00 126 MET B CA 1
ATOM 3419 C C . MET B 1 125 ? 113.251 113.531 251.979 0.00 0.00 126 MET B C 1
ATOM 3420 O O . MET B 1 125 ? 112.881 114.327 252.850 0.00 0.00 126 MET B O 1
ATOM 3425 N N . GLN B 1 126 ? 113.340 112.222 252.202 0.00 0.00 127 GLN B N 1
ATOM 3426 C CA . GLN B 1 126 ? 113.028 111.692 253.520 0.00 0.00 127 GLN B CA 1
ATOM 3427 C C . GLN B 1 126 ? 113.826 112.415 254.591 0.00 0.00 127 GLN B C 1
ATOM 3428 O O . GLN B 1 126 ? 113.267 112.873 255.602 0.00 0.00 127 GLN B O 1
ATOM 3434 N N . LYS B 1 127 ? 115.127 112.568 254.354 0.00 0.00 128 LYS B N 1
ATOM 3435 C CA . LYS B 1 127 ? 115.982 113.289 255.281 0.00 0.00 128 LYS B CA 1
ATOM 3436 C C . LYS B 1 127 ? 115.403 114.646 255.626 0.00 0.00 128 LYS B C 1
ATOM 3437 O O . LYS B 1 127 ? 115.513 115.095 256.769 0.00 0.00 128 LYS B O 1
ATOM 3443 N N . ILE B 1 128 ? 114.769 115.307 254.664 0.00 0.00 129 ILE B N 1
ATOM 3444 C CA . ILE B 1 128 ? 114.118 116.568 254.977 0.00 0.00 129 ILE B CA 1
ATOM 3445 C C . ILE B 1 128 ? 112.914 116.329 255.865 0.00 0.00 129 ILE B C 1
ATOM 3446 O O . ILE B 1 128 ? 112.753 116.975 256.905 0.00 0.00 129 ILE B O 1
ATOM 3451 N N . VAL B 1 129 ? 112.057 115.387 255.476 0.00 0.00 130 VAL B N 1
ATOM 3452 C CA . VAL B 1 129 ? 110.789 115.216 256.176 0.00 0.00 130 VAL B CA 1
ATOM 3453 C C . VAL B 1 129 ? 111.023 115.014 257.662 0.00 0.00 130 VAL B C 1
ATOM 3454 O O . VAL B 1 129 ? 110.463 115.738 258.497 0.00 0.00 130 VAL B O 1
ATOM 3458 N N . PHE B 1 130 ? 111.861 114.036 258.015 0.00 0.00 131 PHE B N 1
ATOM 3459 C CA . PHE B 1 130 ? 112.111 113.788 259.432 0.00 0.00 131 PHE B CA 1
ATOM 3460 C C . PHE B 1 130 ? 112.516 115.064 260.135 0.00 0.00 131 PHE B C 1
ATOM 3461 O O . PHE B 1 130 ? 111.959 115.423 261.178 0.00 0.00 131 PHE B O 1
ATOM 3469 N N . ALA B 1 131 ? 113.489 115.765 259.565 0.00 0.00 132 ALA B N 1
ATOM 3470 C CA . ALA B 1 131 ? 113.931 117.017 260.148 0.00 0.00 132 ALA B CA 1
ATOM 3471 C C . ALA B 1 131 ? 112.744 117.924 260.426 0.00 0.00 132 ALA B C 1
ATOM 3472 O O . ALA B 1 131 ? 112.551 118.395 261.552 0.00 0.00 132 ALA B O 1
ATOM 3474 N N . GLU B 1 132 ? 111.904 118.131 259.418 0.00 0.00 133 GLU B N 1
ATOM 3475 C CA . GLU B 1 132 ? 110.815 119.082 259.566 0.00 0.00 133 GLU B CA 1
ATOM 3476 C C . GLU B 1 132 ? 109.902 118.689 260.711 0.00 0.00 133 GLU B C 1
ATOM 3477 O O . GLU B 1 132 ? 109.700 119.470 261.642 0.00 0.00 133 GLU B O 1
ATOM 3483 N N . LEU B 1 133 ? 109.357 117.473 260.675 0.00 0.00 134 LEU B N 1
ATOM 3484 C CA . LEU B 1 133 ? 108.452 117.059 261.744 0.00 0.00 134 LEU B CA 1
ATOM 3485 C C . LEU B 1 133 ? 109.105 117.242 263.099 0.00 0.00 134 LEU B C 1
ATOM 3486 O O . LEU B 1 133 ? 108.558 117.910 263.993 0.00 0.00 134 LEU B O 1
ATOM 3491 N N . ALA B 1 134 ? 110.309 116.687 263.247 0.00 0.00 135 ALA B N 1
ATOM 3492 C CA . ALA B 1 134 ? 111.046 116.834 264.491 0.00 0.00 135 ALA B CA 1
ATOM 3493 C C . ALA B 1 134 ? 111.124 118.288 264.898 0.00 0.00 135 ALA B C 1
ATOM 3494 O O . ALA B 1 134 ? 111.227 118.596 266.086 0.00 0.00 135 ALA B O 1
ATOM 3496 N N . GLY B 1 135 ? 111.055 119.196 263.930 0.00 0.00 136 GLY B N 1
ATOM 3497 C CA . GLY B 1 135 ? 110.874 120.592 264.270 0.00 0.00 136 GLY B CA 1
ATOM 3498 C C . GLY B 1 135 ? 109.473 120.891 264.763 0.00 0.00 136 GLY B C 1
ATOM 3499 O O . GLY B 1 135 ? 109.300 121.544 265.793 0.00 0.00 136 GLY B O 1
ATOM 3500 N N . VAL B 1 136 ? 108.457 120.418 264.037 0.00 0.00 137 VAL B N 1
ATOM 3501 C CA . VAL B 1 136 ? 107.081 120.764 264.371 0.00 0.00 137 VAL B CA 1
ATOM 3502 C C . VAL B 1 136 ? 106.823 120.515 265.837 0.00 0.00 137 VAL B C 1
ATOM 3503 O O . VAL B 1 136 ? 106.211 121.336 266.526 0.00 0.00 137 VAL B O 1
ATOM 3507 N N . PHE B 1 137 ? 107.288 119.390 266.341 0.00 0.00 138 PHE B N 1
ATOM 3508 C CA . PHE B 1 137 ? 106.990 119.062 267.722 0.00 0.00 138 PHE B CA 1
ATOM 3509 C C . PHE B 1 137 ? 108.076 119.490 268.680 0.00 0.00 138 PHE B C 1
ATOM 3510 O O . PHE B 1 137 ? 107.989 119.183 269.871 0.00 0.00 138 PHE B O 1
ATOM 3518 N N . SER B 1 138 ? 109.088 120.193 268.208 0.00 0.00 139 SER B N 1
ATOM 3519 C CA . SER B 1 138 ? 110.201 120.504 269.083 0.00 0.00 139 SER B CA 1
ATOM 3520 C C . SER B 1 138 ? 109.784 121.573 270.076 0.00 0.00 139 SER B C 1
ATOM 3521 O O . SER B 1 138 ? 109.373 122.669 269.685 0.00 0.00 139 SER B O 1
ATOM 3524 N N . ASN B 1 139 ? 109.835 121.221 271.356 0.00 0.00 140 ASN B N 1
ATOM 3525 C CA . ASN B 1 139 ? 109.898 122.178 272.457 0.00 0.00 140 ASN B CA 1
ATOM 3526 C C . ASN B 1 139 ? 108.858 123.282 272.330 0.00 0.00 140 ASN B C 1
ATOM 3527 O O . ASN B 1 139 ? 109.058 124.398 272.810 0.00 0.00 140 ASN B O 1
ATOM 3532 N N . ASP B 1 140 ? 107.738 122.996 271.688 0.00 0.00 141 ASP B N 1
ATOM 3533 C CA . ASP B 1 140 ? 106.663 123.971 271.604 0.00 0.00 141 ASP B CA 1
ATOM 3534 C C . ASP B 1 140 ? 105.467 123.408 272.341 0.00 0.00 141 ASP B C 1
ATOM 3535 O O . ASP B 1 140 ? 104.784 122.512 271.838 0.00 0.00 141 ASP B O 1
ATOM 3540 N N . ASP B 1 141 ? 105.192 123.961 273.518 0.00 0.00 142 ASP B N 1
ATOM 3541 C CA . ASP B 1 141 ? 104.077 123.461 274.295 0.00 0.00 142 ASP B CA 1
ATOM 3542 C C . ASP B 1 141 ? 102.759 123.644 273.581 0.00 0.00 142 ASP B C 1
ATOM 3543 O O . ASP B 1 141 ? 101.756 123.066 274.006 0.00 0.00 142 ASP B O 1
ATOM 3548 N N . MET B 1 142 ? 102.735 124.423 272.508 0.00 0.00 143 MET B N 1
ATOM 3549 C CA . MET B 1 142 ? 101.529 124.502 271.715 0.00 0.00 143 MET B CA 1
ATOM 3550 C C . MET B 1 142 ? 101.082 123.131 271.235 0.00 0.00 143 MET B C 1
ATOM 3551 O O . MET B 1 142 ? 99.887 122.836 271.271 0.00 0.00 143 MET B O 1
ATOM 3556 N N . LYS B 1 143 ? 102.005 122.261 270.854 0.00 0.00 144 LYS B N 1
ATOM 3557 C CA . LYS B 1 143 ? 101.633 120.990 270.255 0.00 0.00 144 LYS B CA 1
ATOM 3558 C C . LYS B 1 143 ? 101.316 119.896 271.263 0.00 0.00 144 LYS B C 1
ATOM 3559 O O . LYS B 1 143 ? 100.952 118.794 270.843 0.00 0.00 144 LYS B O 1
ATOM 3565 N N . ASP B 1 144 ? 101.424 120.163 272.568 0.00 0.00 145 ASP B N 1
ATOM 3566 C CA . ASP B 1 144 ? 101.486 119.072 273.542 0.00 0.00 145 ASP B CA 1
ATOM 3567 C C . ASP B 1 144 ? 100.330 118.097 273.388 0.00 0.00 145 ASP B C 1
ATOM 3568 O O . ASP B 1 144 ? 100.527 116.879 273.438 0.00 0.00 145 ASP B O 1
ATOM 3573 N N . ASN B 1 145 ? 99.121 118.607 273.163 0.00 0.00 146 ASN B N 1
ATOM 3574 C CA . ASN B 1 145 ? 97.962 117.730 273.123 0.00 0.00 146 ASN B CA 1
ATOM 3575 C C . ASN B 1 145 ? 98.054 116.677 272.042 0.00 0.00 146 ASN B C 1
ATOM 3576 O O . ASN B 1 145 ? 97.233 115.759 272.031 0.00 0.00 146 ASN B O 1
ATOM 3581 N N . LYS B 1 146 ? 98.988 116.796 271.114 0.00 0.00 147 LYS B N 1
ATOM 3582 C CA . LYS B 1 146 ? 99.188 115.745 270.136 0.00 0.00 147 LYS B CA 1
ATOM 3583 C C . LYS B 1 146 ? 100.365 114.838 270.451 0.00 0.00 147 LYS B C 1
ATOM 3584 O O . LYS B 1 146 ? 100.645 113.927 269.668 0.00 0.00 147 LYS B O 1
ATOM 3590 N N . LEU B 1 147 ? 101.062 115.050 271.559 0.00 0.00 148 LEU B N 1
ATOM 3591 C CA . LEU B 1 147 ? 102.188 114.200 271.908 0.00 0.00 148 LEU B CA 1
ATOM 3592 C C . LEU B 1 147 ? 101.918 113.486 273.220 0.00 0.00 148 LEU B C 1
ATOM 3593 O O . LEU B 1 147 ? 101.162 113.968 274.063 0.00 0.00 148 LEU B O 1
ATOM 3598 N N . ASP B 1 148 ? 102.531 112.320 273.371 0.00 0.00 149 ASP B N 1
ATOM 3599 C CA . ASP B 1 148 ? 102.377 111.498 274.562 0.00 0.00 149 ASP B CA 1
ATOM 3600 C C . ASP B 1 148 ? 103.723 110.891 274.909 0.00 0.00 149 ASP B C 1
ATOM 3601 O O . ASP B 1 148 ? 104.300 110.179 274.090 0.00 0.00 149 ASP B O 1
ATOM 3606 N N . ILE B 1 149 ? 104.216 111.133 276.118 0.00 0.00 150 ILE B N 1
ATOM 3607 C CA . ILE B 1 149 ? 105.516 110.610 276.529 0.00 0.00 150 ILE B CA 1
ATOM 3608 C C . ILE B 1 149 ? 105.296 109.622 277.665 0.00 0.00 150 ILE B C 1
ATOM 3609 O O . ILE B 1 149 ? 104.710 109.962 278.699 0.00 0.00 150 ILE B O 1
ATOM 3614 N N . SER B 1 150 ? 105.689 108.376 277.438 0.00 0.00 151 SER B N 1
ATOM 3615 C CA . SER B 1 150 ? 105.534 107.318 278.418 0.00 0.00 151 SER B CA 1
ATOM 3616 C C . SER B 1 150 ? 106.812 107.000 279.183 0.00 0.00 151 SER B C 1
ATOM 3617 O O . SER B 1 150 ? 106.833 106.009 279.916 0.00 0.00 151 SER B O 1
ATOM 3620 N N . GLY B 1 151 ? 107.880 107.782 279.022 0.00 0.00 152 GLY B N 1
ATOM 3621 C CA . GLY B 1 151 ? 109.143 107.463 279.675 0.00 0.00 152 GLY B CA 1
ATOM 3622 C C . GLY B 1 151 ? 109.000 107.509 281.184 0.00 0.00 152 GLY B C 1
ATOM 3623 O O . GLY B 1 151 ? 107.880 107.731 281.648 0.00 0.00 152 GLY B O 1
ATOM 3624 N N . THR B 1 152 ? 110.099 107.350 281.948 0.00 0.00 153 THR B N 1
ATOM 3625 C CA . THR B 1 152 ? 110.140 107.074 283.397 0.00 0.00 153 THR B CA 1
ATOM 3626 C C . THR B 1 152 ? 110.203 105.593 283.765 0.00 0.00 153 THR B C 1
ATOM 3627 O O . THR B 1 152 ? 109.937 105.239 284.917 0.00 0.00 153 THR B O 1
ATOM 3631 N N . ALA B 1 153 ? 110.453 104.722 282.790 0.00 0.00 154 ALA B N 1
ATOM 3632 C CA . ALA B 1 153 ? 111.001 103.363 282.961 0.00 0.00 154 ALA B CA 1
ATOM 3633 C C . ALA B 1 153 ? 110.007 102.216 283.106 0.00 0.00 154 ALA B C 1
ATOM 3634 O O . ALA B 1 153 ? 110.459 101.080 283.264 0.00 0.00 154 ALA B O 1
ATOM 3636 N N . ASP B 1 154 ? 108.704 102.443 283.083 0.00 0.00 155 ASP B N 1
ATOM 3637 C CA . ASP B 1 154 ? 107.792 101.331 282.872 0.00 0.00 155 ASP B CA 1
ATOM 3638 C C . ASP B 1 154 ? 106.840 101.639 281.724 0.00 0.00 155 ASP B C 1
ATOM 3639 O O . ASP B 1 154 ? 106.715 102.778 281.268 0.00 0.00 155 ASP B O 1
ATOM 3644 N N . GLY B 1 155 ? 106.186 100.589 281.252 0.00 0.00 156 GLY B N 1
ATOM 3645 C CA . GLY B 1 155 ? 105.294 100.592 280.109 0.00 0.00 156 GLY B CA 1
ATOM 3646 C C . GLY B 1 155 ? 105.993 100.073 278.874 0.00 0.00 156 GLY B C 1
ATOM 3647 O O . GLY B 1 155 ? 107.106 100.484 278.543 0.00 0.00 156 GLY B O 1
ATOM 3648 N N . ILE B 1 156 ? 105.312 99.178 278.167 0.00 0.00 157 ILE B N 1
ATOM 3649 C CA . ILE B 1 156 ? 105.960 98.300 277.206 0.00 0.00 157 ILE B CA 1
ATOM 3650 C C . ILE B 1 156 ? 105.616 98.606 275.764 0.00 0.00 157 ILE B C 1
ATOM 3651 O O . ILE B 1 156 ? 106.153 97.938 274.872 0.00 0.00 157 ILE B O 1
ATOM 3656 N N . TYR B 1 157 ? 104.734 99.561 275.494 0.00 0.00 158 TYR B N 1
ATOM 3657 C CA . TYR B 1 157 ? 104.121 99.630 274.172 0.00 0.00 158 TYR B CA 1
ATOM 3658 C C . TYR B 1 157 ? 103.399 98.338 273.844 0.00 0.00 158 TYR B C 1
ATOM 3659 O O . TYR B 1 157 ? 103.935 97.485 273.140 0.00 0.00 158 TYR B O 1
ATOM 3668 N N . SER B 1 158 ? 102.235 98.122 274.426 0.00 0.00 159 SER B N 1
ATOM 3669 C CA . SER B 1 158 ? 101.380 97.072 273.909 0.00 0.00 159 SER B CA 1
ATOM 3670 C C . SER B 1 158 ? 99.949 97.461 274.176 0.00 0.00 159 SER B C 1
ATOM 3671 O O . SER B 1 158 ? 99.670 98.139 275.163 0.00 0.00 159 SER B O 1
ATOM 3674 N N . ALA B 1 159 ? 99.073 97.154 273.233 0.00 0.00 160 ALA B N 1
ATOM 3675 C CA . ALA B 1 159 ? 97.714 96.738 273.542 0.00 0.00 160 ALA B CA 1
ATOM 3676 C C . ALA B 1 159 ? 96.922 97.747 274.357 0.00 0.00 160 ALA B C 1
ATOM 3677 O O . ALA B 1 159 ? 95.698 97.650 274.447 0.00 0.00 160 ALA B O 1
ATOM 3679 N N . GLU B 1 160 ? 97.601 98.703 274.969 0.00 0.00 161 GLU B N 1
ATOM 3680 C CA . GLU B 1 160 ? 96.926 99.703 275.770 0.00 0.00 161 GLU B CA 1
ATOM 3681 C C . GLU B 1 160 ? 97.474 101.064 275.413 0.00 0.00 161 GLU B C 1
ATOM 3682 O O . GLU B 1 160 ? 96.755 101.920 274.895 0.00 0.00 161 GLU B O 1
ATOM 3688 N N . THR B 1 161 ? 98.751 101.271 275.714 0.00 0.00 162 THR B N 1
ATOM 3689 C CA . THR B 1 161 ? 99.379 102.533 275.375 0.00 0.00 162 THR B CA 1
ATOM 3690 C C . THR B 1 161 ? 99.097 102.902 273.930 0.00 0.00 162 THR B C 1
ATOM 3691 O O . THR B 1 161 ? 98.762 104.051 273.626 0.00 0.00 162 THR B O 1
ATOM 3695 N N . PHE B 1 162 ? 99.181 101.927 273.031 0.00 0.00 163 PHE B N 1
ATOM 3696 C CA . PHE B 1 162 ? 98.834 102.190 271.643 0.00 0.00 163 PHE B CA 1
ATOM 3697 C C . PHE B 1 162 ? 97.400 102.667 271.525 0.00 0.00 163 PHE B C 1
ATOM 3698 O O . PHE B 1 162 ? 97.092 103.562 270.731 0.00 0.00 163 PHE B O 1
ATOM 3706 N N . VAL B 1 163 ? 96.510 102.072 272.305 0.00 0.00 164 VAL B N 1
ATOM 3707 C CA . VAL B 1 163 ? 95.119 102.487 272.279 0.00 0.00 164 VAL B CA 1
ATOM 3708 C C . VAL B 1 163 ? 94.998 103.951 272.672 0.00 0.00 164 VAL B C 1
ATOM 3709 O O . VAL B 1 163 ? 94.526 104.782 271.885 0.00 0.00 164 VAL B O 1
ATOM 3713 N N . ASP B 1 164 ? 95.467 104.296 273.871 0.00 0.00 165 ASP B N 1
ATOM 3714 C CA . ASP B 1 164 ? 95.394 105.681 274.325 0.00 0.00 165 ASP B CA 1
ATOM 3715 C C . ASP B 1 164 ? 95.962 106.630 273.288 0.00 0.00 165 ASP B C 1
ATOM 3716 O O . ASP B 1 164 ? 95.356 107.660 272.971 0.00 0.00 165 ASP B O 1
ATOM 3721 N N . ALA B 1 165 ? 97.130 106.298 272.748 0.00 0.00 166 ALA B N 1
ATOM 3722 C CA . ALA B 1 165 ? 97.679 107.105 271.671 0.00 0.00 166 ALA B CA 1
ATOM 3723 C C . ALA B 1 165 ? 96.639 107.311 270.586 0.00 0.00 166 ALA B C 1
ATOM 3724 O O . ALA B 1 165 ? 96.323 108.445 270.215 0.00 0.00 166 ALA B O 1
ATOM 3726 N N . SER B 1 166 ? 96.049 106.221 270.107 0.00 0.00 167 SER B N 1
ATOM 3727 C CA . SER B 1 166 ? 95.096 106.338 269.017 0.00 0.00 167 SER B CA 1
ATOM 3728 C C . SER B 1 166 ? 93.879 107.162 269.393 0.00 0.00 167 SER B C 1
ATOM 3729 O O . SER B 1 166 ? 93.195 107.666 268.501 0.00 0.00 167 SER B O 1
ATOM 3732 N N . TYR B 1 167 ? 93.571 107.302 270.676 0.00 0.00 168 TYR B N 1
ATOM 3733 C CA . TYR B 1 167 ? 92.462 108.159 271.072 0.00 0.00 168 TYR B CA 1
ATOM 3734 C C . TYR B 1 167 ? 92.897 109.542 271.501 0.00 0.00 168 TYR B C 1
ATOM 3735 O O . TYR B 1 167 ? 92.048 110.337 271.905 0.00 0.00 168 TYR B O 1
ATOM 3744 N N . LYS B 1 168 ? 94.188 109.853 271.440 0.00 0.00 169 LYS B N 1
ATOM 3745 C CA . LYS B 1 168 ? 94.609 111.157 271.927 0.00 0.00 169 LYS B CA 1
ATOM 3746 C C . LYS B 1 168 ? 93.896 112.296 271.213 0.00 0.00 169 LYS B C 1
ATOM 3747 O O . LYS B 1 168 ? 93.826 113.398 271.759 0.00 0.00 169 LYS B O 1
ATOM 3753 N N . LEU B 1 169 ? 93.333 112.052 270.037 0.00 0.00 170 LEU B N 1
ATOM 3754 C CA . LEU B 1 169 ? 92.327 112.937 269.472 0.00 0.00 170 LEU B CA 1
ATOM 3755 C C . LEU B 1 169 ? 90.994 112.454 270.003 0.00 0.00 170 LEU B C 1
ATOM 3756 O O . LEU B 1 169 ? 90.528 111.378 269.626 0.00 0.00 170 LEU B O 1
ATOM 3761 N N . GLY B 1 170 ? 90.370 113.248 270.860 0.00 0.00 171 GLY B N 1
ATOM 3762 C CA . GLY B 1 170 ? 89.322 112.690 271.686 0.00 0.00 171 GLY B CA 1
ATOM 3763 C C . GLY B 1 170 ? 88.080 112.244 270.951 0.00 0.00 171 GLY B C 1
ATOM 3764 O O . GLY B 1 170 ? 87.766 111.052 270.928 0.00 0.00 171 GLY B O 1
ATOM 3765 N N . ASP B 1 171 ? 87.385 113.167 270.303 0.00 0.00 172 ASP B N 1
ATOM 3766 C CA . ASP B 1 171 ? 86.172 112.763 269.611 0.00 0.00 172 ASP B CA 1
ATOM 3767 C C . ASP B 1 171 ? 86.495 112.142 268.271 0.00 0.00 172 ASP B C 1
ATOM 3768 O O . ASP B 1 171 ? 85.972 111.081 267.923 0.00 0.00 172 ASP B O 1
ATOM 3773 N N . HIS B 1 172 ? 87.351 112.794 267.507 0.00 0.00 173 HIS B N 1
ATOM 3774 C CA . HIS B 1 172 ? 87.664 112.321 266.177 0.00 0.00 173 HIS B CA 1
ATOM 3775 C C . HIS B 1 172 ? 88.671 111.196 266.269 0.00 0.00 173 HIS B C 1
ATOM 3776 O O . HIS B 1 172 ? 89.784 111.377 266.771 0.00 0.00 173 HIS B O 1
ATOM 3783 N N . GLU B 1 173 ? 88.267 110.035 265.800 0.00 0.00 174 GLU B N 1
ATOM 3784 C CA . GLU B 1 173 ? 89.190 108.960 265.531 0.00 0.00 174 GLU B CA 1
ATOM 3785 C C . GLU B 1 173 ? 88.854 108.556 264.115 0.00 0.00 174 GLU B C 1
ATOM 3786 O O . GLU B 1 173 ? 88.046 109.222 263.467 0.00 0.00 174 GLU B O 1
ATOM 3792 N N . SER B 1 174 ? 89.477 107.507 263.610 0.00 0.00 175 SER B N 1
ATOM 3793 C CA . SER B 1 174 ? 89.231 107.030 262.259 0.00 0.00 175 SER B CA 1
ATOM 3794 C C . SER B 1 174 ? 89.475 108.121 261.238 0.00 0.00 175 SER B C 1
ATOM 3795 O O . SER B 1 174 ? 89.001 108.038 260.104 0.00 0.00 175 SER B O 1
ATOM 3798 N N . LEU B 1 175 ? 90.204 109.151 261.632 0.00 0.00 176 LEU B N 1
ATOM 3799 C CA . LEU B 1 175 ? 90.899 109.999 260.691 0.00 0.00 176 LEU B CA 1
ATOM 3800 C C . LEU B 1 175 ? 92.348 109.590 260.590 0.00 0.00 176 LEU B C 1
ATOM 3801 O O . LEU B 1 175 ? 93.100 110.175 259.807 0.00 0.00 176 LEU B O 1
ATOM 3806 N N . LEU B 1 176 ? 92.746 108.599 261.370 0.00 0.00 177 LEU B N 1
ATOM 3807 C CA . LEU B 1 176 ? 94.090 108.070 261.365 0.00 0.00 177 LEU B CA 1
ATOM 3808 C C . LEU B 1 176 ? 94.056 106.675 260.768 0.00 0.00 177 LEU B C 1
ATOM 3809 O O . LEU B 1 176 ? 93.134 105.904 261.039 0.00 0.00 177 LEU B O 1
ATOM 3814 N N . THR B 1 177 ? 95.047 106.356 259.948 0.00 0.00 178 THR B N 1
ATOM 3815 C CA . THR B 1 177 ? 95.096 105.034 259.348 0.00 0.00 178 THR B CA 1
ATOM 3816 C C . THR B 1 177 ? 96.459 104.372 259.485 0.00 0.00 178 THR B C 1
ATOM 3817 O O . THR B 1 177 ? 96.614 103.414 260.237 0.00 0.00 178 THR B O 1
ATOM 3821 N N . ALA B 1 178 ? 97.457 104.867 258.772 0.00 0.00 179 ALA B N 1
ATOM 3822 C CA . ALA B 1 178 ? 98.753 104.214 258.776 0.00 0.00 179 ALA B CA 1
ATOM 3823 C C . ALA B 1 178 ? 99.484 104.448 260.095 0.00 0.00 179 ALA B C 1
ATOM 3824 O O . ALA B 1 178 ? 99.168 105.358 260.862 0.00 0.00 179 ALA B O 1
ATOM 3826 N N . ILE B 1 179 ? 100.482 103.602 260.349 0.00 0.00 180 ILE B N 1
ATOM 3827 C CA . ILE B 1 179 ? 101.249 103.617 261.588 0.00 0.00 180 ILE B CA 1
ATOM 3828 C C . ILE B 1 179 ? 102.726 103.532 261.255 0.00 0.00 180 ILE B C 1
ATOM 3829 O O . ILE B 1 179 ? 103.155 102.602 260.566 0.00 0.00 180 ILE B O 1
ATOM 3834 N N . GLY B 1 180 ? 103.506 104.476 261.753 0.00 0.00 181 GLY B N 1
ATOM 3835 C CA . GLY B 1 180 ? 104.943 104.343 261.673 0.00 0.00 181 GLY B CA 1
ATOM 3836 C C . GLY B 1 180 ? 105.466 103.353 262.689 0.00 0.00 181 GLY B C 1
ATOM 3837 O O . GLY B 1 180 ? 104.822 103.052 263.689 0.00 0.00 181 GLY B O 1
ATOM 3838 N N . MET B 1 181 ? 106.657 102.827 262.437 0.00 0.00 182 MET B N 1
ATOM 3839 C CA . MET B 1 181 ? 107.125 101.713 263.244 0.00 0.00 182 MET B CA 1
ATOM 3840 C C . MET B 1 181 ? 108.638 101.629 263.141 0.00 0.00 182 MET B C 1
ATOM 3841 O O . MET B 1 181 ? 109.248 102.205 262.239 0.00 0.00 182 MET B O 1
ATOM 3846 N N . HIS B 1 182 ? 109.243 100.916 264.085 0.00 0.00 183 HIS B N 1
ATOM 3847 C CA . HIS B 1 182 ? 110.611 100.448 263.930 0.00 0.00 183 HIS B CA 1
ATOM 3848 C C . HIS B 1 182 ? 110.665 98.950 264.175 0.00 0.00 183 HIS B C 1
ATOM 3849 O O . HIS B 1 182 ? 109.816 98.379 264.863 0.00 0.00 183 HIS B O 1
ATOM 3856 N N . SER B 1 183 ? 111.693 98.329 263.607 0.00 0.00 184 SER B N 1
ATOM 3857 C CA . SER B 1 183 ? 111.872 96.888 263.638 0.00 0.00 184 SER B CA 1
ATOM 3858 C C . SER B 1 183 ? 111.659 96.307 265.023 0.00 0.00 184 SER B C 1
ATOM 3859 O O . SER B 1 183 ? 110.647 95.645 265.275 0.00 0.00 184 SER B O 1
ATOM 3862 N N . ALA B 1 184 ? 112.600 96.577 265.929 0.00 0.00 185 ALA B N 1
ATOM 3863 C CA . ALA B 1 184 ? 112.603 95.897 267.216 0.00 0.00 185 ALA B CA 1
ATOM 3864 C C . ALA B 1 184 ? 111.244 95.987 267.885 0.00 0.00 185 ALA B C 1
ATOM 3865 O O . ALA B 1 184 ? 110.793 95.040 268.541 0.00 0.00 185 ALA B O 1
ATOM 3867 N N . THR B 1 185 ? 110.567 97.112 267.706 0.00 0.00 186 THR B N 1
ATOM 3868 C CA . THR B 1 185 ? 109.213 97.249 268.202 0.00 0.00 186 THR B CA 1
ATOM 3869 C C . THR B 1 185 ? 108.365 96.130 267.637 0.00 0.00 186 THR B C 1
ATOM 3870 O O . THR B 1 185 ? 107.878 95.279 268.384 0.00 0.00 186 THR B O 1
ATOM 3874 N N . MET B 1 186 ? 108.210 96.115 266.314 0.00 0.00 187 MET B N 1
ATOM 3875 C CA . MET B 1 186 ? 107.378 95.101 265.685 0.00 0.00 187 MET B CA 1
ATOM 3876 C C . MET B 1 186 ? 107.741 93.717 266.183 0.00 0.00 187 MET B C 1
ATOM 3877 O O . MET B 1 186 ? 106.869 92.860 266.356 0.00 0.00 187 MET B O 1
ATOM 3882 N N . ALA B 1 187 ? 109.023 93.491 266.455 0.00 0.00 188 ALA B N 1
ATOM 3883 C CA . ALA B 1 187 ? 109.419 92.238 267.079 0.00 0.00 188 ALA B CA 1
ATOM 3884 C C . ALA B 1 187 ? 108.675 92.038 268.389 0.00 0.00 188 ALA B C 1
ATOM 3885 O O . ALA B 1 187 ? 107.990 91.028 268.587 0.00 0.00 188 ALA B O 1
ATOM 3887 N N . SER B 1 188 ? 108.784 93.011 269.293 0.00 0.00 189 SER B N 1
ATOM 3888 C CA . SER B 1 188 ? 108.098 92.881 270.572 0.00 0.00 189 SER B CA 1
ATOM 3889 C C . SER B 1 188 ? 106.612 92.642 270.373 0.00 0.00 189 SER B C 1
ATOM 3890 O O . SER B 1 188 ? 106.011 91.806 271.061 0.00 0.00 189 SER B O 1
ATOM 3893 N N . ALA B 1 189 ? 106.008 93.349 269.423 0.00 0.00 190 ALA B N 1
ATOM 3894 C CA . ALA B 1 189 ? 104.615 93.090 269.102 0.00 0.00 190 ALA B CA 1
ATOM 3895 C C . ALA B 1 189 ? 104.400 91.612 268.843 0.00 0.00 190 ALA B C 1
ATOM 3896 O O . ALA B 1 189 ? 103.565 90.974 269.490 0.00 0.00 190 ALA B O 1
ATOM 3898 N N . VAL B 1 190 ? 105.178 91.043 267.925 0.00 0.00 191 VAL B N 1
ATOM 3899 C CA . VAL B 1 190 ? 105.028 89.626 267.617 0.00 0.00 191 VAL B CA 1
ATOM 3900 C C . VAL B 1 190 ? 105.100 88.806 268.889 0.00 0.00 191 VAL B C 1
ATOM 3901 O O . VAL B 1 190 ? 104.171 88.072 269.233 0.00 0.00 191 VAL B O 1
ATOM 3905 N N . LYS B 1 191 ? 106.196 88.947 269.629 0.00 0.00 192 LYS B N 1
ATOM 3906 C CA . LYS B 1 191 ? 106.402 88.035 270.741 0.00 0.00 192 LYS B CA 1
ATOM 3907 C C . LYS B 1 191 ? 105.348 88.205 271.815 0.00 0.00 192 LYS B C 1
ATOM 3908 O O . LYS B 1 191 ? 105.168 87.305 272.637 0.00 0.00 192 LYS B O 1
ATOM 3914 N N . GLN B 1 192 ? 104.637 89.320 271.830 0.00 0.00 193 GLN B N 1
ATOM 3915 C CA . GLN B 1 192 ? 103.528 89.437 272.758 0.00 0.00 193 GLN B CA 1
ATOM 3916 C C . GLN B 1 192 ? 102.220 88.967 272.161 0.00 0.00 193 GLN B C 1
ATOM 3917 O O . GLN B 1 192 ? 101.191 89.033 272.836 0.00 0.00 193 GLN B O 1
ATOM 3923 N N . ASP B 1 193 ? 102.231 88.501 270.917 0.00 0.00 194 ASP B N 1
ATOM 3924 C CA . ASP B 1 193 ? 100.975 88.152 270.271 0.00 0.00 194 ASP B CA 1
ATOM 3925 C C . ASP B 1 193 ? 100.484 86.770 270.664 0.00 0.00 194 ASP B C 1
ATOM 3926 O O . ASP B 1 193 ? 99.290 86.592 270.916 0.00 0.00 194 ASP B O 1
ATOM 3931 N N . LEU B 1 194 ? 101.374 85.785 270.717 0.00 0.00 195 LEU B N 1
ATOM 3932 C CA . LEU B 1 194 ? 100.934 84.399 270.629 0.00 0.00 195 LEU B CA 1
ATOM 3933 C C . LEU B 1 194 ? 100.039 84.030 271.798 0.00 0.00 195 LEU B C 1
ATOM 3934 O O . LEU B 1 194 ? 100.394 84.221 272.962 0.00 0.00 195 LEU B O 1
ATOM 3939 N N . ILE B 1 195 ? 98.851 83.561 271.474 0.00 0.00 196 ILE B N 1
ATOM 3940 C CA . ILE B 1 195 ? 97.905 83.146 272.489 0.00 0.00 196 ILE B CA 1
ATOM 3941 C C . ILE B 1 195 ? 98.176 81.706 272.897 0.00 0.00 196 ILE B C 1
ATOM 3942 O O . ILE B 1 195 ? 98.696 80.898 272.130 0.00 0.00 196 ILE B O 1
ATOM 3947 N N . GLU B 1 196 ? 97.810 81.389 274.128 0.00 0.00 197 GLU B N 1
ATOM 3948 C CA . GLU B 1 196 ? 98.014 80.078 274.709 0.00 0.00 197 GLU B CA 1
ATOM 3949 C C . GLU B 1 196 ? 97.097 79.010 274.131 0.00 0.00 197 GLU B C 1
ATOM 3950 O O . GLU B 1 196 ? 97.354 77.821 274.341 0.00 0.00 197 GLU B O 1
ATOM 3956 N N . PHE B 1 197 ? 96.063 79.381 273.391 0.00 0.00 198 PHE B N 1
ATOM 3957 C CA . PHE B 1 197 ? 94.932 78.469 273.266 0.00 0.00 198 PHE B CA 1
ATOM 3958 C C . PHE B 1 197 ? 95.086 77.238 272.326 0.00 0.00 198 PHE B C 1
ATOM 3959 O O . PHE B 1 197 ? 95.056 76.140 272.874 0.00 0.00 198 PHE B O 1
ATOM 3967 N N . VAL B 1 198 ? 95.255 77.282 270.991 0.00 0.00 199 VAL B N 1
ATOM 3968 C CA . VAL B 1 198 ? 95.457 78.388 270.049 0.00 0.00 199 VAL B CA 1
ATOM 3969 C C . VAL B 1 198 ? 96.424 79.433 270.555 0.00 0.00 199 VAL B C 1
ATOM 3970 O O . VAL B 1 198 ? 96.022 80.423 271.150 0.00 0.00 199 VAL B O 1
ATOM 3974 N N . LYS B 1 199 ? 97.717 79.169 270.417 0.00 0.00 200 LYS B N 1
ATOM 3975 C CA . LYS B 1 199 ? 98.284 78.033 269.689 0.00 0.00 200 LYS B CA 1
ATOM 3976 C C . LYS B 1 199 ? 99.775 78.179 269.821 0.00 0.00 200 LYS B C 1
ATOM 3977 O O . LYS B 1 199 ? 100.272 79.297 269.895 0.00 0.00 200 LYS B O 1
ATOM 3983 N N . ASP B 1 200 ? 100.494 77.070 269.763 0.00 0.00 201 ASP B N 1
ATOM 3984 C CA . ASP B 1 200 ? 101.939 77.091 269.650 0.00 0.00 201 ASP B CA 1
ATOM 3985 C C . ASP B 1 200 ? 102.315 75.921 268.775 0.00 0.00 201 ASP B C 1
ATOM 3986 O O . ASP B 1 200 ? 101.873 74.806 269.024 0.00 0.00 201 ASP B O 1
ATOM 3991 N N . SER B 1 201 ? 103.106 76.156 267.742 0.00 0.00 202 SER B N 1
ATOM 3992 C CA . SER B 1 201 ? 103.388 77.489 267.275 0.00 0.00 202 SER B CA 1
ATOM 3993 C C . SER B 1 201 ? 103.221 77.445 265.785 0.00 0.00 202 SER B C 1
ATOM 3994 O O . SER B 1 201 ? 103.893 76.676 265.104 0.00 0.00 202 SER B O 1
ATOM 3997 N N . GLN B 1 202 ? 102.289 78.241 265.278 0.00 0.00 203 GLN B N 1
ATOM 3998 C CA . GLN B 1 202 ? 102.053 78.261 263.846 0.00 0.00 203 GLN B CA 1
ATOM 3999 C C . GLN B 1 202 ? 102.206 79.666 263.296 0.00 0.00 203 GLN B C 1
ATOM 4000 O O . GLN B 1 202 ? 103.215 79.985 262.664 0.00 0.00 203 GLN B O 1
ATOM 4006 N N . SER B 1 203 ? 101.224 80.516 263.532 0.00 0.00 204 SER B N 1
ATOM 4007 C CA . SER B 1 203 ? 101.391 81.908 263.186 0.00 0.00 204 SER B CA 1
ATOM 4008 C C . SER B 1 203 ? 102.183 82.509 264.315 0.00 0.00 204 SER B C 1
ATOM 4009 O O . SER B 1 203 ? 102.058 82.063 265.450 0.00 0.00 204 SER B O 1
ATOM 4012 N N . GLY B 1 204 ? 103.022 83.491 264.025 0.00 0.00 205 GLY B N 1
ATOM 4013 C CA . GLY B 1 204 ? 103.250 84.008 262.691 0.00 0.00 205 GLY B CA 1
ATOM 4014 C C . GLY B 1 204 ? 104.161 85.181 262.942 0.00 0.00 205 GLY B C 1
ATOM 4015 O O . GLY B 1 204 ? 104.252 85.627 264.079 0.00 0.00 205 GLY B O 1
ATOM 4016 N N . ILE B 1 205 ? 104.848 85.697 261.932 0.00 0.00 206 ILE B N 1
ATOM 4017 C CA . ILE B 1 205 ? 105.793 86.761 262.232 0.00 0.00 206 ILE B CA 1
ATOM 4018 C C . ILE B 1 205 ? 105.335 88.092 261.650 0.00 0.00 206 ILE B C 1
ATOM 4019 O O . ILE B 1 205 ? 104.912 88.981 262.392 0.00 0.00 206 ILE B O 1
ATOM 4024 N N . ARG B 1 206 ? 105.397 88.246 260.338 0.00 0.00 207 ARG B N 1
ATOM 4025 C CA . ARG B 1 206 ? 105.005 89.499 259.713 0.00 0.00 207 ARG B CA 1
ATOM 4026 C C . ARG B 1 206 ? 103.488 89.635 259.753 0.00 0.00 207 ARG B C 1
ATOM 4027 O O . ARG B 1 206 ? 102.773 88.717 259.348 0.00 0.00 207 ARG B O 1
ATOM 4035 N N . PHE B 1 207 ? 102.979 90.765 260.248 0.00 0.00 208 PHE B N 1
ATOM 4036 C CA . PHE B 1 207 ? 101.542 90.913 260.489 0.00 0.00 208 PHE B CA 1
ATOM 4037 C C . PHE B 1 207 ? 100.997 92.249 260.004 0.00 0.00 208 PHE B C 1
ATOM 4038 O O . PHE B 1 207 ? 100.436 93.023 260.776 0.00 0.00 208 PHE B O 1
ATOM 4046 N N . PRO B 1 208 ? 101.093 92.534 258.709 0.00 0.00 209 PRO B N 1
ATOM 4047 C CA . PRO B 1 208 ? 100.138 93.595 258.384 0.00 0.00 209 PRO B CA 1
ATOM 4048 C C . PRO B 1 208 ? 98.756 92.986 258.318 0.00 0.00 209 PRO B C 1
ATOM 4049 O O . PRO B 1 208 ? 98.654 91.847 257.880 0.00 0.00 209 PRO B O 1
ATOM 4053 N N . THR B 1 209 ? 97.712 93.678 258.757 0.00 0.00 210 THR B N 1
ATOM 4054 C CA . THR B 1 209 ? 97.787 94.959 259.431 0.00 0.00 210 THR B CA 1
ATOM 4055 C C . THR B 1 209 ? 97.827 94.803 260.942 0.00 0.00 210 THR B C 1
ATOM 4056 O O . THR B 1 209 ? 97.961 93.692 261.440 0.00 0.00 210 THR B O 1
ATOM 4060 N N . TYR B 1 210 ? 97.680 95.899 261.687 0.00 0.00 211 TYR B N 1
ATOM 4061 C CA . TYR B 1 210 ? 97.711 95.767 263.138 0.00 0.00 211 TYR B CA 1
ATOM 4062 C C . TYR B 1 210 ? 96.312 95.786 263.728 0.00 0.00 211 TYR B C 1
ATOM 4063 O O . TYR B 1 210 ? 95.796 94.734 264.111 0.00 0.00 211 TYR B O 1
ATOM 4072 N N . MET B 1 211 ? 95.683 96.951 263.829 0.00 0.00 212 MET B N 1
ATOM 4073 C CA . MET B 1 211 ? 94.241 96.994 264.047 0.00 0.00 212 MET B CA 1
ATOM 4074 C C . MET B 1 211 ? 93.652 97.934 263.012 0.00 0.00 212 MET B C 1
ATOM 4075 O O . MET B 1 211 ? 93.683 99.151 263.196 0.00 0.00 212 MET B O 1
ATOM 4080 N N . ASN B 1 212 ? 93.058 97.365 261.970 0.00 0.00 213 ASN B N 1
ATOM 4081 C CA . ASN B 1 212 ? 92.392 98.138 260.933 0.00 0.00 213 ASN B CA 1
ATOM 4082 C C . ASN B 1 212 ? 93.205 99.360 260.542 0.00 0.00 213 ASN B C 1
ATOM 4083 O O . ASN B 1 212 ? 92.643 100.399 260.189 0.00 0.00 213 ASN B O 1
ATOM 4088 N N . LYS B 1 213 ? 94.526 99.253 260.623 0.00 0.00 214 LYS B N 1
ATOM 4089 C CA . LYS B 1 213 ? 95.412 100.379 260.389 0.00 0.00 214 LYS B CA 1
ATOM 4090 C C . LYS B 1 213 ? 96.677 99.872 259.722 0.00 0.00 214 LYS B C 1
ATOM 4091 O O . LYS B 1 213 ? 97.289 98.919 260.205 0.00 0.00 214 LYS B O 1
ATOM 4097 N N . ARG B 1 214 ? 97.084 100.519 258.640 0.00 0.00 215 ARG B N 1
ATOM 4098 C CA . ARG B 1 214 ? 98.235 100.025 257.905 0.00 0.00 215 ARG B CA 1
ATOM 4099 C C . ARG B 1 214 ? 99.490 100.123 258.756 0.00 0.00 215 ARG B C 1
ATOM 4100 O O . ARG B 1 214 ? 99.558 100.879 259.726 0.00 0.00 215 ARG B O 1
ATOM 4108 N N . VAL B 1 215 ? 100.497 99.344 258.387 0.00 0.00 216 VAL B N 1
ATOM 4109 C CA . VAL B 1 215 ? 101.762 99.355 259.105 0.00 0.00 216 VAL B CA 1
ATOM 4110 C C . VAL B 1 215 ? 102.890 99.495 258.100 0.00 0.00 216 VAL B C 1
ATOM 4111 O O . VAL B 1 215 ? 102.899 98.823 257.066 0.00 0.00 216 VAL B O 1
ATOM 4115 N N . ILE B 1 216 ? 103.826 100.388 258.390 0.00 0.00 217 ILE B N 1
ATOM 4116 C CA . ILE B 1 216 ? 104.958 100.661 257.522 0.00 0.00 217 ILE B CA 1
ATOM 4117 C C . ILE B 1 216 ? 106.223 100.463 258.328 0.00 0.00 217 ILE B C 1
ATOM 4118 O O . ILE B 1 216 ? 106.379 101.056 259.399 0.00 0.00 217 ILE B O 1
ATOM 4123 N N . VAL B 1 217 ? 107.126 99.641 257.817 0.00 0.00 218 VAL B N 1
ATOM 4124 C CA . VAL B 1 217 ? 108.328 99.261 258.537 0.00 0.00 218 VAL B CA 1
ATOM 4125 C C . VAL B 1 217 ? 109.511 99.979 257.924 0.00 0.00 218 VAL B C 1
ATOM 4126 O O . VAL B 1 217 ? 109.672 99.987 256.700 0.00 0.00 218 VAL B O 1
ATOM 4130 N N . ASP B 1 218 ? 110.338 100.581 258.770 0.00 0.00 219 ASP B N 1
ATOM 4131 C CA . ASP B 1 218 ? 111.633 101.077 258.335 0.00 0.00 219 ASP B CA 1
ATOM 4132 C C . ASP B 1 218 ? 112.593 101.056 259.507 0.00 0.00 219 ASP B C 1
ATOM 4133 O O . ASP B 1 218 ? 112.186 101.163 260.664 0.00 0.00 219 ASP B O 1
ATOM 4138 N N . ASP B 1 219 ? 113.873 100.935 259.195 0.00 0.00 220 ASP B N 1
ATOM 4139 C CA . ASP B 1 219 ? 114.872 100.883 260.241 0.00 0.00 220 ASP B CA 1
ATOM 4140 C C . ASP B 1 219 ? 115.368 102.252 260.671 0.00 0.00 220 ASP B C 1
ATOM 4141 O O . ASP B 1 219 ? 115.993 102.356 261.728 0.00 0.00 220 ASP B O 1
ATOM 4146 N N . SER B 1 220 ? 115.107 103.303 259.909 0.00 0.00 221 SER B N 1
ATOM 4147 C CA . SER B 1 220 ? 115.583 104.628 260.276 0.00 0.00 221 SER B CA 1
ATOM 4148 C C . SER B 1 220 ? 114.410 105.435 260.796 0.00 0.00 221 SER B C 1
ATOM 4149 O O . SER B 1 220 ? 113.548 105.864 260.025 0.00 0.00 221 SER B O 1
ATOM 4152 N N . MET B 1 221 ? 114.387 105.635 262.105 0.00 0.00 222 MET B N 1
ATOM 4153 C CA . MET B 1 221 ? 113.490 106.536 262.803 0.00 0.00 222 MET B CA 1
ATOM 4154 C C . MET B 1 221 ? 114.287 107.063 263.971 0.00 0.00 222 MET B C 1
ATOM 4155 O O . MET B 1 221 ? 115.158 106.354 264.481 0.00 0.00 222 MET B O 1
ATOM 4160 N N . PRO B 1 222 ? 114.033 108.281 264.413 0.00 0.00 223 PRO B N 1
ATOM 4161 C CA . PRO B 1 222 ? 114.870 108.868 265.456 0.00 0.00 223 PRO B CA 1
ATOM 4162 C C . PRO B 1 222 ? 114.954 107.949 266.659 0.00 0.00 223 PRO B C 1
ATOM 4163 O O . PRO B 1 222 ? 113.950 107.412 267.125 0.00 0.00 223 PRO B O 1
ATOM 4167 N N . VAL B 1 223 ? 116.169 107.727 267.132 0.00 0.00 224 VAL B N 1
ATOM 4168 C CA . VAL B 1 223 ? 116.400 107.009 268.369 0.00 0.00 224 VAL B CA 1
ATOM 4169 C C . VAL B 1 223 ? 117.421 107.793 269.174 0.00 0.00 224 VAL B C 1
ATOM 4170 O O . VAL B 1 223 ? 118.561 107.972 268.737 0.00 0.00 224 VAL B O 1
ATOM 4174 N N . GLU B 1 224 ? 117.007 108.295 270.326 0.00 0.00 225 GLU B N 1
ATOM 4175 C CA . GLU B 1 224 ? 117.948 108.930 271.223 0.00 0.00 225 GLU B CA 1
ATOM 4176 C C . GLU B 1 224 ? 118.553 107.868 272.126 0.00 0.00 225 GLU B C 1
ATOM 4177 O O . GLU B 1 224 ? 118.228 106.684 272.034 0.00 0.00 225 GLU B O 1
ATOM 4183 N N . THR B 1 225 ? 119.467 108.284 272.994 0.00 0.00 226 THR B N 1
ATOM 4184 C CA . THR B 1 225 ? 120.012 107.373 273.985 0.00 0.00 226 THR B CA 1
ATOM 4185 C C . THR B 1 225 ? 120.314 108.150 275.252 0.00 0.00 226 THR B C 1
ATOM 4186 O O . THR B 1 225 ? 120.930 109.215 275.192 0.00 0.00 226 THR B O 1
ATOM 4190 N N . LEU B 1 226 ? 119.893 107.613 276.387 0.00 0.00 227 LEU B N 1
ATOM 4191 C CA . LEU B 1 226 ? 120.270 108.167 277.676 0.00 0.00 227 LEU B CA 1
ATOM 4192 C C . LEU B 1 226 ? 121.637 107.613 278.052 0.00 0.00 227 LEU B C 1
ATOM 4193 O O . LEU B 1 226 ? 122.330 107.005 277.234 0.00 0.00 227 LEU B O 1
ATOM 4198 N N . GLU B 1 227 ? 122.054 107.824 279.290 0.00 0.00 228 GLU B N 1
ATOM 4199 C CA . GLU B 1 227 ? 123.025 106.915 279.866 0.00 0.00 228 GLU B CA 1
ATOM 4200 C C . GLU B 1 227 ? 122.261 105.732 280.451 0.00 0.00 228 GLU B C 1
ATOM 4201 O O . GLU B 1 227 ? 121.043 105.615 280.296 0.00 0.00 228 GLU B O 1
ATOM 4207 N N . ASP B 1 228 ? 122.976 104.830 281.114 0.00 0.00 229 ASP B N 1
ATOM 4208 C CA . ASP B 1 228 ? 122.423 103.563 281.587 0.00 0.00 229 ASP B CA 1
ATOM 4209 C C . ASP B 1 228 ? 121.885 102.710 280.447 0.00 0.00 229 ASP B C 1
ATOM 4210 O O . ASP B 1 228 ? 121.068 101.818 280.677 0.00 0.00 229 ASP B O 1
ATOM 4215 N N . GLY B 1 229 ? 122.335 102.968 279.222 0.00 0.00 230 GLY B N 1
ATOM 4216 C CA . GLY B 1 229 ? 122.022 102.137 278.075 0.00 0.00 230 GLY B CA 1
ATOM 4217 C C . GLY B 1 229 ? 120.570 101.748 277.883 0.00 0.00 230 GLY B C 1
ATOM 4218 O O . GLY B 1 229 ? 120.272 100.575 277.652 0.00 0.00 230 GLY B O 1
ATOM 4219 N N . THR B 1 230 ? 119.655 102.703 277.975 0.00 0.00 231 THR B N 1
ATOM 4220 C CA . THR B 1 230 ? 118.234 102.436 277.796 0.00 0.00 231 THR B CA 1
ATOM 4221 C C . THR B 1 230 ? 117.764 103.158 276.544 0.00 0.00 231 THR B C 1
ATOM 4222 O O . THR B 1 230 ? 117.674 104.388 276.532 0.00 0.00 231 THR B O 1
ATOM 4226 N N . LYS B 1 231 ? 117.446 102.398 275.505 0.00 0.00 232 LYS B N 1
ATOM 4227 C CA . LYS B 1 231 ? 117.061 103.005 274.244 0.00 0.00 232 LYS B CA 1
ATOM 4228 C C . LYS B 1 231 ? 115.655 103.594 274.327 0.00 0.00 232 LYS B C 1
ATOM 4229 O O . LYS B 1 231 ? 114.843 103.218 275.171 0.00 0.00 232 LYS B O 1
ATOM 4235 N N . VAL B 1 232 ? 115.379 104.540 273.433 0.00 0.00 233 VAL B N 1
ATOM 4236 C CA . VAL B 1 232 ? 114.101 105.241 273.374 0.00 0.00 233 VAL B CA 1
ATOM 4237 C C . VAL B 1 232 ? 113.721 105.408 271.913 0.00 0.00 233 VAL B C 1
ATOM 4238 O O . VAL B 1 232 ? 114.557 105.798 271.096 0.00 0.00 233 VAL B O 1
ATOM 4242 N N . PHE B 1 233 ? 112.459 105.151 271.587 0.00 0.00 234 PHE B N 1
ATOM 4243 C CA . PHE B 1 233 ? 111.994 105.161 270.212 0.00 0.00 234 PHE B CA 1
ATOM 4244 C C . PHE B 1 233 ? 110.883 106.186 270.044 0.00 0.00 234 PHE B C 1
ATOM 4245 O O . PHE B 1 233 ? 110.308 106.667 271.019 0.00 0.00 234 PHE B O 1
ATOM 4253 N N . THR B 1 234 ? 110.587 106.527 268.791 0.00 0.00 235 THR B N 1
ATOM 4254 C CA . THR B 1 234 ? 109.658 107.607 268.481 0.00 0.00 235 THR B CA 1
ATOM 4255 C C . THR B 1 234 ? 108.361 107.114 267.854 0.00 0.00 235 THR B C 1
ATOM 4256 O O . THR B 1 234 ? 107.288 107.336 268.414 0.00 0.00 235 THR B O 1
ATOM 4260 N N . SER B 1 235 ? 108.424 106.498 266.680 0.00 0.00 236 SER B N 1
ATOM 4261 C CA . SER B 1 235 ? 107.244 105.881 266.086 0.00 0.00 236 SER B CA 1
ATOM 4262 C C . SER B 1 235 ? 106.106 106.863 265.849 0.00 0.00 236 SER B C 1
ATOM 4263 O O . SER B 1 235 ? 105.124 106.858 266.593 0.00 0.00 236 SER B O 1
ATOM 4266 N N . TYR B 1 236 ? 106.242 107.723 264.845 0.00 0.00 237 TYR B N 1
ATOM 4267 C CA . TYR B 1 236 ? 105.148 108.603 264.461 0.00 0.00 237 TYR B CA 1
ATOM 4268 C C . TYR B 1 236 ? 103.908 107.807 264.117 0.00 0.00 237 TYR B C 1
ATOM 4269 O O . TYR B 1 236 ? 103.957 106.871 263.318 0.00 0.00 237 TYR B O 1
ATOM 4278 N N . LEU B 1 237 ? 102.792 108.191 264.708 0.00 0.00 238 LEU B N 1
ATOM 4279 C CA . LEU B 1 237 ? 101.487 107.703 264.300 0.00 0.00 238 LEU B CA 1
ATOM 4280 C C . LEU B 1 237 ? 100.813 108.822 263.528 0.00 0.00 238 LEU B C 1
ATOM 4281 O O . LEU B 1 237 ? 100.336 109.790 264.124 0.00 0.00 238 LEU B O 1
ATOM 4286 N N . PHE B 1 238 ? 100.747 108.684 262.208 0.00 0.00 239 PHE B N 1
ATOM 4287 C CA . PHE B 1 238 ? 100.268 109.765 261.358 0.00 0.00 239 PHE B CA 1
ATOM 4288 C C . PHE B 1 238 ? 98.917 109.432 260.748 0.00 0.00 239 PHE B C 1
ATOM 4289 O O . PHE B 1 238 ? 97.971 110.202 260.901 0.00 0.00 239 PHE B O 1
ATOM 4297 N N . GLY B 1 239 ? 98.836 108.345 259.999 0.00 0.00 240 GLY B N 1
ATOM 4298 C CA . GLY B 1 239 ? 97.611 107.934 259.362 0.00 0.00 240 GLY B CA 1
ATOM 4299 C C . GLY B 1 239 ? 96.984 109.067 258.596 0.00 0.00 240 GLY B C 1
ATOM 4300 O O . GLY B 1 239 ? 95.767 109.101 258.402 0.00 0.00 240 GLY B O 1
ATOM 4301 N N . ALA B 1 240 ? 97.812 110.004 258.154 0.00 0.00 241 ALA B N 1
ATOM 4302 C CA . ALA B 1 240 ? 97.279 111.278 257.710 0.00 0.00 241 ALA B CA 1
ATOM 4303 C C . ALA B 1 240 ? 96.650 111.163 256.336 0.00 0.00 241 ALA B C 1
ATOM 4304 O O . ALA B 1 240 ? 95.423 111.172 256.204 0.00 0.00 241 ALA B O 1
ATOM 4306 N N . GLY B 1 241 ? 97.475 111.022 255.315 0.00 0.00 242 GLY B N 1
ATOM 4307 C CA . GLY B 1 241 ? 96.966 111.147 253.975 0.00 0.00 242 GLY B CA 1
ATOM 4308 C C . GLY B 1 241 ? 96.264 112.483 253.808 0.00 0.00 242 GLY B C 1
ATOM 4309 O O . GLY B 1 241 ? 95.078 112.483 253.502 0.00 0.00 242 GLY B O 1
ATOM 4310 N N . ALA B 1 242 ? 96.935 113.622 254.005 0.00 0.00 243 ALA B N 1
ATOM 4311 C CA . ALA B 1 242 ? 98.380 113.758 254.199 0.00 0.00 243 ALA B CA 1
ATOM 4312 C C . ALA B 1 242 ? 98.717 115.180 254.650 0.00 0.00 243 ALA B C 1
ATOM 4313 O O . ALA B 1 242 ? 97.838 115.944 255.025 0.00 0.00 243 ALA B O 1
ATOM 4315 N N . LEU B 1 243 ? 100.011 115.496 254.657 0.00 0.00 244 LEU B N 1
ATOM 4316 C CA . LEU B 1 243 ? 100.509 116.861 254.512 0.00 0.00 244 LEU B CA 1
ATOM 4317 C C . LEU B 1 243 ? 100.685 117.110 253.019 0.00 0.00 244 LEU B C 1
ATOM 4318 O O . LEU B 1 243 ? 100.190 116.302 252.234 0.00 0.00 244 LEU B O 1
ATOM 4323 N N . GLY B 1 244 ? 101.381 118.165 252.581 0.00 0.00 245 GLY B N 1
ATOM 4324 C CA . GLY B 1 244 ? 101.430 118.426 251.148 0.00 0.00 245 GLY B CA 1
ATOM 4325 C C . GLY B 1 244 ? 102.714 119.030 250.614 0.00 0.00 245 GLY B C 1
ATOM 4326 O O . GLY B 1 244 ? 103.475 119.675 251.342 0.00 0.00 245 GLY B O 1
ATOM 4327 N N . TYR B 1 245 ? 102.943 118.808 249.314 0.00 0.00 246 TYR B N 1
ATOM 4328 C CA . TYR B 1 245 ? 104.091 119.361 248.599 0.00 0.00 246 TYR B CA 1
ATOM 4329 C C . TYR B 1 245 ? 103.786 119.458 247.116 0.00 0.00 246 TYR B C 1
ATOM 4330 O O . TYR B 1 245 ? 102.964 118.717 246.584 0.00 0.00 246 TYR B O 1
ATOM 4339 N N . ALA B 1 246 ? 104.517 120.347 246.452 0.00 0.00 247 ALA B N 1
ATOM 4340 C CA . ALA B 1 246 ? 104.451 120.525 245.012 0.00 0.00 247 ALA B CA 1
ATOM 4341 C C . ALA B 1 246 ? 105.862 120.590 244.461 0.00 0.00 247 ALA B C 1
ATOM 4342 O O . ALA B 1 246 ? 106.794 121.006 245.154 0.00 0.00 247 ALA B O 1
ATOM 4344 N N . GLU B 1 247 ? 106.016 120.196 243.200 0.00 0.00 248 GLU B N 1
ATOM 4345 C CA . GLU B 1 247 ? 107.360 120.066 242.643 0.00 0.00 248 GLU B CA 1
ATOM 4346 C C . GLU B 1 247 ? 107.903 121.405 242.143 0.00 0.00 248 GLU B C 1
ATOM 4347 O O . GLU B 1 247 ? 108.833 121.961 242.732 0.00 0.00 248 GLU B O 1
ATOM 4353 N N . GLY B 1 248 ? 107.336 121.942 241.075 0.00 0.00 249 GLY B N 1
ATOM 4354 C CA . GLY B 1 248 ? 107.878 123.127 240.451 0.00 0.00 249 GLY B CA 1
ATOM 4355 C C . GLY B 1 248 ? 109.050 122.815 239.538 0.00 0.00 249 GLY B C 1
ATOM 4356 O O . GLY B 1 248 ? 109.660 121.749 239.598 0.00 0.00 249 GLY B O 1
ATOM 4357 N N . GLN B 1 249 ? 109.361 123.777 238.669 0.00 0.00 250 GLN B N 1
ATOM 4358 C CA . GLN B 1 249 ? 110.438 123.545 237.730 0.00 0.00 250 GLN B CA 1
ATOM 4359 C C . GLN B 1 249 ? 111.438 124.693 237.732 0.00 0.00 250 GLN B C 1
ATOM 4360 O O . GLN B 1 249 ? 111.046 125.863 237.779 0.00 0.00 250 GLN B O 1
ATOM 4366 N N . PRO B 1 250 ? 112.723 124.392 237.689 0.00 0.00 251 PRO B N 1
ATOM 4367 C CA . PRO B 1 250 ? 113.724 125.431 237.485 0.00 0.00 251 PRO B CA 1
ATOM 4368 C C . PRO B 1 250 ? 113.957 125.626 236.008 0.00 0.00 251 PRO B C 1
ATOM 4369 O O . PRO B 1 250 ? 113.262 125.028 235.185 0.00 0.00 251 PRO B O 1
ATOM 4373 N N . GLU B 1 251 ? 114.949 126.434 235.662 0.00 0.00 252 GLU B N 1
ATOM 4374 C CA . GLU B 1 251 ? 115.552 126.387 234.343 0.00 0.00 252 GLU B CA 1
ATOM 4375 C C . GLU B 1 251 ? 116.903 125.705 234.464 0.00 0.00 252 GLU B C 1
ATOM 4376 O O . GLU B 1 251 ? 117.563 125.784 235.501 0.00 0.00 252 GLU B O 1
ATOM 4382 N N . VAL B 1 252 ? 117.296 125.019 233.399 0.00 0.00 253 VAL B N 1
ATOM 4383 C CA . VAL B 1 252 ? 118.473 124.157 233.407 0.00 0.00 253 VAL B CA 1
ATOM 4384 C C . VAL B 1 252 ? 118.318 123.142 234.533 0.00 0.00 253 VAL B C 1
ATOM 4385 O O . VAL B 1 252 ? 119.000 123.242 235.561 0.00 0.00 253 VAL B O 1
ATOM 4389 N N . PRO B 1 253 ? 117.394 122.189 234.417 0.00 0.00 254 PRO B N 1
ATOM 4390 C CA . PRO B 1 253 ? 117.339 121.111 235.404 0.00 0.00 254 PRO B CA 1
ATOM 4391 C C . PRO B 1 253 ? 118.481 120.138 235.295 0.00 0.00 254 PRO B C 1
ATOM 4392 O O . PRO B 1 253 ? 118.687 119.354 236.223 0.00 0.00 254 PRO B O 1
ATOM 4396 N N . THR B 1 254 ? 119.194 120.103 234.177 0.00 0.00 255 THR B N 1
ATOM 4397 C CA . THR B 1 254 ? 120.331 119.199 234.074 0.00 0.00 255 THR B CA 1
ATOM 4398 C C . THR B 1 254 ? 121.318 119.760 233.066 0.00 0.00 255 THR B C 1
ATOM 4399 O O . THR B 1 254 ? 120.925 120.383 232.078 0.00 0.00 255 THR B O 1
ATOM 4403 N N . GLU B 1 255 ? 122.601 119.527 233.318 0.00 0.00 256 GLU B N 1
ATOM 4404 C CA . GLU B 1 255 ? 123.634 120.074 232.457 0.00 0.00 256 GLU B CA 1
ATOM 4405 C C . GLU B 1 255 ? 124.893 119.245 232.642 0.00 0.00 256 GLU B C 1
ATOM 4406 O O . GLU B 1 255 ? 125.033 118.513 233.622 0.00 0.00 256 GLU B O 1
ATOM 4412 N N . THR B 1 256 ? 125.795 119.358 231.675 0.00 0.00 257 THR B N 1
ATOM 4413 C CA . THR B 1 256 ? 127.078 118.680 231.727 0.00 0.00 257 THR B CA 1
ATOM 4414 C C . THR B 1 256 ? 128.119 119.568 231.070 0.00 0.00 257 THR B C 1
ATOM 4415 O O . THR B 1 256 ? 127.849 120.190 230.043 0.00 0.00 257 THR B O 1
ATOM 4419 N N . ALA B 1 257 ? 129.308 119.621 231.661 0.00 0.00 258 ALA B N 1
ATOM 4420 C CA . ALA B 1 257 ? 130.380 120.435 231.116 0.00 0.00 258 ALA B CA 1
ATOM 4421 C C . ALA B 1 257 ? 131.704 119.797 231.482 0.00 0.00 258 ALA B C 1
ATOM 4422 O O . ALA B 1 257 ? 131.773 118.929 232.354 0.00 0.00 258 ALA B O 1
ATOM 4424 N N . ARG B 1 258 ? 132.762 120.233 230.803 0.00 0.00 259 ARG B N 1
ATOM 4425 C CA . ARG B 1 258 ? 134.078 119.658 231.020 0.00 0.00 259 ARG B CA 1
ATOM 4426 C C . ARG B 1 258 ? 135.143 120.738 230.981 0.00 0.00 259 ARG B C 1
ATOM 4427 O O . ARG B 1 258 ? 135.010 121.754 230.298 0.00 0.00 259 ARG B O 1
ATOM 4435 N N . ASN B 1 259 ? 136.213 120.496 231.724 0.00 0.00 260 ASN B N 1
ATOM 4436 C CA . ASN B 1 259 ? 137.363 121.382 231.763 0.00 0.00 260 ASN B CA 1
ATOM 4437 C C . ASN B 1 259 ? 138.339 120.943 230.682 0.00 0.00 260 ASN B C 1
ATOM 4438 O O . ASN B 1 259 ? 138.755 119.783 230.655 0.00 0.00 260 ASN B O 1
ATOM 4443 N N . ALA B 1 260 ? 138.689 121.856 229.784 0.00 0.00 261 ALA B N 1
ATOM 4444 C CA . ALA B 1 260 ? 139.501 121.469 228.640 0.00 0.00 261 ALA B CA 1
ATOM 4445 C C . ALA B 1 260 ? 140.954 121.237 229.021 0.00 0.00 261 ALA B C 1
ATOM 4446 O O . ALA B 1 260 ? 141.506 120.168 228.756 0.00 0.00 261 ALA B O 1
ATOM 4448 N N . LEU B 1 261 ? 141.589 122.226 229.643 0.00 0.00 262 LEU B N 1
ATOM 4449 C CA . LEU B 1 261 ? 143.023 122.141 229.877 0.00 0.00 262 LEU B CA 1
ATOM 4450 C C . LEU B 1 261 ? 143.351 120.977 230.793 0.00 0.00 262 LEU B C 1
ATOM 4451 O O . LEU B 1 261 ? 144.112 120.077 230.429 0.00 0.00 262 LEU B O 1
ATOM 4456 N N . GLY B 1 262 ? 142.782 120.975 231.986 0.00 0.00 263 GLY B N 1
ATOM 4457 C CA . GLY B 1 262 ? 142.788 119.784 232.795 0.00 0.00 263 GLY B CA 1
ATOM 4458 C C . GLY B 1 262 ? 141.866 118.767 232.171 0.00 0.00 263 GLY B C 1
ATOM 4459 O O . GLY B 1 262 ? 141.198 119.019 231.170 0.00 0.00 263 GLY B O 1
ATOM 4460 N N . SER B 1 263 ? 141.838 117.581 232.760 0.00 0.00 264 SER B N 1
ATOM 4461 C CA . SER B 1 263 ? 140.930 116.539 232.303 0.00 0.00 264 SER B CA 1
ATOM 4462 C C . SER B 1 263 ? 139.937 116.249 233.415 0.00 0.00 264 SER B C 1
ATOM 4463 O O . SER B 1 263 ? 140.279 115.583 234.397 0.00 0.00 264 SER B O 1
ATOM 4466 N N . GLN B 1 264 ? 138.705 116.721 233.246 0.00 0.00 265 GLN B N 1
ATOM 4467 C CA . GLN B 1 264 ? 137.645 116.555 234.229 0.00 0.00 265 GLN B CA 1
ATOM 4468 C C . GLN B 1 264 ? 136.311 116.641 233.512 0.00 0.00 265 GLN B C 1
ATOM 4469 O O . GLN B 1 264 ? 136.229 117.100 232.374 0.00 0.00 265 GLN B O 1
ATOM 4475 N N . ASP B 1 265 ? 135.264 116.201 234.201 0.00 0.00 266 ASP B N 1
ATOM 4476 C CA . ASP B 1 265 ? 133.906 116.451 233.743 0.00 0.00 266 ASP B CA 1
ATOM 4477 C C . ASP B 1 265 ? 132.971 116.354 234.936 0.00 0.00 266 ASP B C 1
ATOM 4478 O O . ASP B 1 265 ? 133.327 115.806 235.979 0.00 0.00 266 ASP B O 1
ATOM 4483 N N . ILE B 1 266 ? 131.772 116.911 234.776 0.00 0.00 267 ILE B N 1
ATOM 4484 C CA . ILE B 1 266 ? 130.873 117.127 235.898 0.00 0.00 267 ILE B CA 1
ATOM 4485 C C . ILE B 1 266 ? 129.433 116.839 235.496 0.00 0.00 267 ILE B C 1
ATOM 4486 O O . ILE B 1 266 ? 129.091 116.789 234.315 0.00 0.00 267 ILE B O 1
ATOM 4491 N N . LEU B 1 267 ? 128.585 116.660 236.509 0.00 0.00 268 LEU B N 1
ATOM 4492 C CA . LEU B 1 267 ? 127.145 116.516 236.350 0.00 0.00 268 LEU B CA 1
ATOM 4493 C C . LEU B 1 267 ? 126.447 117.340 237.418 0.00 0.00 268 LEU B C 1
ATOM 4494 O O . LEU B 1 267 ? 126.935 117.444 238.542 0.00 0.00 268 LEU B O 1
ATOM 4499 N N . ILE B 1 268 ? 125.288 117.906 237.072 0.00 0.00 269 ILE B N 1
ATOM 4500 C CA . ILE B 1 268 ? 124.555 118.794 237.969 0.00 0.00 269 ILE B CA 1
ATOM 4501 C C . ILE B 1 268 ? 123.077 118.426 237.967 0.00 0.00 269 ILE B C 1
ATOM 4502 O O . ILE B 1 268 ? 122.585 117.761 237.056 0.00 0.00 269 ILE B O 1
ATOM 4507 N N . ASN B 1 269 ? 122.361 118.873 239.003 0.00 0.00 270 ASN B N 1
ATOM 4508 C CA . ASN B 1 269 ? 120.937 118.567 239.119 0.00 0.00 270 ASN B CA 1
ATOM 4509 C C . ASN B 1 269 ? 120.036 119.752 239.467 0.00 0.00 270 ASN B C 1
ATOM 4510 O O . ASN B 1 269 ? 119.173 120.117 238.669 0.00 0.00 270 ASN B O 1
ATOM 4515 N N . ARG B 1 270 ? 120.168 120.310 240.672 0.00 0.00 271 ARG B N 1
ATOM 4516 C CA . ARG B 1 270 ? 119.527 121.570 241.065 0.00 0.00 271 ARG B CA 1
ATOM 4517 C C . ARG B 1 270 ? 118.006 121.619 240.885 0.00 0.00 271 ARG B C 1
ATOM 4518 O O . ARG B 1 270 ? 117.510 122.201 239.918 0.00 0.00 271 ARG B O 1
ATOM 4526 N N . LYS B 1 271 ? 117.244 121.004 241.788 0.00 0.00 272 LYS B N 1
ATOM 4527 C CA . LYS B 1 271 ? 115.788 121.016 241.699 0.00 0.00 272 LYS B CA 1
ATOM 4528 C C . LYS B 1 271 ? 115.141 121.808 242.833 0.00 0.00 272 LYS B C 1
ATOM 4529 O O . LYS B 1 271 ? 115.704 121.936 243.923 0.00 0.00 272 LYS B O 1
ATOM 4535 N N . HIS B 1 272 ? 113.939 122.328 242.565 0.00 0.00 273 HIS B N 1
ATOM 4536 C CA . HIS B 1 272 ? 113.124 123.081 243.513 0.00 0.00 273 HIS B CA 1
ATOM 4537 C C . HIS B 1 272 ? 111.965 122.235 244.025 0.00 0.00 273 HIS B C 1
ATOM 4538 O O . HIS B 1 272 ? 111.463 121.368 243.311 0.00 0.00 273 HIS B O 1
ATOM 4545 N N . PHE B 1 273 ? 111.534 122.490 245.262 0.00 0.00 274 PHE B N 1
ATOM 4546 C CA . PHE B 1 273 ? 110.218 122.023 245.686 0.00 0.00 274 PHE B CA 1
ATOM 4547 C C . PHE B 1 273 ? 109.743 122.795 246.908 0.00 0.00 274 PHE B C 1
ATOM 4548 O O . PHE B 1 273 ? 110.528 123.456 247.589 0.00 0.00 274 PHE B O 1
ATOM 4556 N N . VAL B 1 274 ? 108.440 122.689 247.178 0.00 0.00 275 VAL B N 1
ATOM 4557 C CA . VAL B 1 274 ? 107.765 123.415 248.250 0.00 0.00 275 VAL B CA 1
ATOM 4558 C C . VAL B 1 274 ? 106.980 122.431 249.097 0.00 0.00 275 VAL B C 1
ATOM 4559 O O . VAL B 1 274 ? 106.164 121.679 248.563 0.00 0.00 275 VAL B O 1
ATOM 4563 N N . LEU B 1 275 ? 107.198 122.452 250.410 0.00 0.00 276 LEU B N 1
ATOM 4564 C CA . LEU B 1 275 ? 106.596 121.447 251.271 0.00 0.00 276 LEU B CA 1
ATOM 4565 C C . LEU B 1 275 ? 106.385 121.988 252.674 0.00 0.00 276 LEU B C 1
ATOM 4566 O O . LEU B 1 275 ? 107.248 122.696 253.194 0.00 0.00 276 LEU B O 1
ATOM 4571 N N . HIS B 1 276 ? 105.258 121.596 253.306 0.00 0.00 277 HIS B N 1
ATOM 4572 C CA . HIS B 1 276 ? 104.964 121.890 254.713 0.00 0.00 277 HIS B CA 1
ATOM 4573 C C . HIS B 1 276 ? 103.570 121.445 255.126 0.00 0.00 277 HIS B C 1
ATOM 4574 O O . HIS B 1 276 ? 102.656 121.423 254.293 0.00 0.00 277 HIS B O 1
ATOM 4581 N N . PRO B 1 277 ? 103.357 121.156 256.405 0.00 0.00 278 PRO B N 1
ATOM 4582 C CA . PRO B 1 277 ? 102.004 120.901 256.897 0.00 0.00 278 PRO B CA 1
ATOM 4583 C C . PRO B 1 277 ? 101.156 122.151 256.817 0.00 0.00 278 PRO B C 1
ATOM 4584 O O . PRO B 1 277 ? 101.641 123.263 257.031 0.00 0.00 278 PRO B O 1
ATOM 4588 N N . ARG B 1 278 ? 99.883 121.975 256.493 0.00 0.00 279 ARG B N 1
ATOM 4589 C CA . ARG B 1 278 ? 98.950 123.021 256.852 0.00 0.00 279 ARG B CA 1
ATOM 4590 C C . ARG B 1 278 ? 97.662 122.496 257.443 0.00 0.00 279 ARG B C 1
ATOM 4591 O O . ARG B 1 278 ? 96.851 121.864 256.780 0.00 0.00 279 ARG B O 1
ATOM 4599 N N . GLY B 1 279 ? 97.522 122.714 258.736 0.00 0.00 280 GLY B N 1
ATOM 4600 C CA . GLY B 1 279 ? 98.700 122.821 259.571 0.00 0.00 280 GLY B CA 1
ATOM 4601 C C . GLY B 1 279 ? 99.311 124.141 259.963 0.00 0.00 280 GLY B C 1
ATOM 4602 O O . GLY B 1 279 ? 98.882 125.214 259.566 0.00 0.00 280 GLY B O 1
ATOM 4603 N N . VAL B 1 280 ? 100.386 124.002 260.726 0.00 0.00 281 VAL B N 1
ATOM 4604 C CA . VAL B 1 280 ? 101.012 125.101 261.422 0.00 0.00 281 VAL B CA 1
ATOM 4605 C C . VAL B 1 280 ? 101.526 126.143 260.435 0.00 0.00 281 VAL B C 1
ATOM 4606 O O . VAL B 1 280 ? 101.753 125.869 259.254 0.00 0.00 281 VAL B O 1
ATOM 4610 N N . LYS B 1 281 ? 101.679 127.368 260.925 0.00 0.00 282 LYS B N 1
ATOM 4611 C CA . LYS B 1 281 ? 102.206 128.483 260.156 0.00 0.00 282 LYS B CA 1
ATOM 4612 C C . LYS B 1 281 ? 103.692 128.670 260.417 0.00 0.00 282 LYS B C 1
ATOM 4613 O O . LYS B 1 281 ? 104.175 128.478 261.533 0.00 0.00 282 LYS B O 1
ATOM 4619 N N . PHE B 1 282 ? 104.411 129.063 259.372 0.00 0.00 283 PHE B N 1
ATOM 4620 C CA . PHE B 1 282 ? 105.837 129.336 259.438 0.00 0.00 283 PHE B CA 1
ATOM 4621 C C . PHE B 1 282 ? 106.075 130.836 259.496 0.00 0.00 283 PHE B C 1
ATOM 4622 O O . PHE B 1 282 ? 105.404 131.604 258.805 0.00 0.00 283 PHE B O 1
ATOM 4630 N N . THR B 1 283 ? 107.042 131.251 260.310 0.00 0.00 284 THR B N 1
ATOM 4631 C CA . THR B 1 283 ? 107.347 132.671 260.424 0.00 0.00 284 THR B CA 1
ATOM 4632 C C . THR B 1 283 ? 108.824 132.924 260.218 0.00 0.00 284 THR B C 1
ATOM 4633 O O . THR B 1 283 ? 109.570 132.027 259.829 0.00 0.00 284 THR B O 1
ATOM 4637 N N . GLU B 1 284 ? 109.244 134.152 260.466 0.00 0.00 285 GLU B N 1
ATOM 4638 C CA . GLU B 1 284 ? 110.635 134.548 260.326 0.00 0.00 285 GLU B CA 1
ATOM 4639 C C . GLU B 1 284 ? 111.113 135.071 261.668 0.00 0.00 285 GLU B C 1
ATOM 4640 O O . GLU B 1 284 ? 110.756 136.183 262.062 0.00 0.00 285 GLU B O 1
ATOM 4646 N N . ASN B 1 285 ? 111.953 134.297 262.338 0.00 0.00 286 ASN B N 1
ATOM 4647 C CA . ASN B 1 285 ? 112.628 134.721 263.553 0.00 0.00 286 ASN B CA 1
ATOM 4648 C C . ASN B 1 285 ? 113.918 133.939 263.633 0.00 0.00 286 ASN B C 1
ATOM 4649 O O . ASN B 1 285 ? 114.037 132.863 263.043 0.00 0.00 286 ASN B O 1
ATOM 4654 N N . ALA B 1 286 ? 114.875 134.488 264.378 0.00 0.00 287 ALA B N 1
ATOM 4655 C CA . ALA B 1 286 ? 116.055 133.748 264.812 0.00 0.00 287 ALA B CA 1
ATOM 4656 C C . ALA B 1 286 ? 116.653 132.924 263.685 0.00 0.00 287 ALA B C 1
ATOM 4657 O O . ALA B 1 286 ? 117.084 131.788 263.899 0.00 0.00 287 ALA B O 1
ATOM 4659 N N . MET B 1 287 ? 116.661 133.470 262.478 0.00 0.00 288 MET B N 1
ATOM 4660 C CA . MET B 1 287 ? 117.074 132.692 261.328 0.00 0.00 288 MET B CA 1
ATOM 4661 C C . MET B 1 287 ? 117.887 133.541 260.370 0.00 0.00 288 MET B C 1
ATOM 4662 O O . MET B 1 287 ? 117.516 134.677 260.058 0.00 0.00 288 MET B O 1
ATOM 4667 N N . ALA B 1 288 ? 118.997 132.982 259.913 0.00 0.00 289 ALA B N 1
ATOM 4668 C CA . ALA B 1 288 ? 119.792 133.611 258.877 0.00 0.00 289 ALA B CA 1
ATOM 4669 C C . ALA B 1 288 ? 119.132 133.316 257.542 0.00 0.00 289 ALA B C 1
ATOM 4670 O O . ALA B 1 288 ? 117.996 132.841 257.470 0.00 0.00 289 ALA B O 1
ATOM 4672 N N . GLY B 1 289 ? 119.835 133.617 256.468 0.00 0.00 290 GLY B N 1
ATOM 4673 C CA . GLY B 1 289 ? 119.308 133.372 255.150 0.00 0.00 290 GLY B CA 1
ATOM 4674 C C . GLY B 1 289 ? 119.926 134.386 254.231 0.00 0.00 290 GLY B C 1
ATOM 4675 O O . GLY B 1 289 ? 121.012 134.881 254.523 0.00 0.00 290 GLY B O 1
ATOM 4676 N N . THR B 1 290 ? 119.239 134.738 253.149 0.00 0.00 291 THR B N 1
ATOM 4677 C CA . THR B 1 290 ? 117.905 134.245 252.831 0.00 0.00 291 THR B CA 1
ATOM 4678 C C . THR B 1 290 ? 117.709 134.544 251.353 0.00 0.00 291 THR B C 1
ATOM 4679 O O . THR B 1 290 ? 118.438 135.366 250.817 0.00 0.00 291 THR B O 1
ATOM 4683 N N . THR B 1 291 ? 116.781 133.902 250.654 0.00 0.00 292 THR B N 1
ATOM 4684 C CA . THR B 1 291 ? 116.074 132.704 251.048 0.00 0.00 292 THR B CA 1
ATOM 4685 C C . THR B 1 291 ? 116.851 131.603 250.365 0.00 0.00 292 THR B C 1
ATOM 4686 O O . THR B 1 291 ? 117.884 131.896 249.771 0.00 0.00 292 THR B O 1
ATOM 4690 N N . PRO B 1 292 ? 116.406 130.338 250.440 0.00 0.00 293 PRO B N 1
ATOM 4691 C CA . PRO B 1 292 ? 115.433 129.535 251.187 0.00 0.00 293 PRO B CA 1
ATOM 4692 C C . PRO B 1 292 ? 115.954 129.263 252.553 0.00 0.00 293 PRO B C 1
ATOM 4693 O O . PRO B 1 292 ? 116.935 129.902 252.895 0.00 0.00 293 PRO B O 1
ATOM 4697 N N . THR B 1 293 ? 115.367 128.362 253.329 0.00 0.00 294 THR B N 1
ATOM 4698 C CA . THR B 1 293 ? 115.864 128.353 254.687 0.00 0.00 294 THR B CA 1
ATOM 4699 C C . THR B 1 293 ? 117.155 127.550 254.865 0.00 0.00 294 THR B C 1
ATOM 4700 O O . THR B 1 293 ? 118.232 128.110 254.664 0.00 0.00 294 THR B O 1
ATOM 4704 N N . ASP B 1 294 ? 117.090 126.244 255.084 0.00 0.00 295 ASP B N 1
ATOM 4705 C CA . ASP B 1 294 ? 118.215 125.491 255.645 0.00 0.00 295 ASP B CA 1
ATOM 4706 C C . ASP B 1 294 ? 117.774 124.079 255.944 0.00 0.00 295 ASP B C 1
ATOM 4707 O O . ASP B 1 294 ? 116.618 123.727 255.706 0.00 0.00 295 ASP B O 1
ATOM 4712 N N . GLU B 1 295 ? 118.680 123.266 256.467 0.00 0.00 296 GLU B N 1
ATOM 4713 C CA . GLU B 1 295 ? 118.266 122.066 257.198 0.00 0.00 296 GLU B CA 1
ATOM 4714 C C . GLU B 1 295 ? 118.147 122.402 258.679 0.00 0.00 296 GLU B C 1
ATOM 4715 O O . GLU B 1 295 ? 117.044 122.474 259.231 0.00 0.00 296 GLU B O 1
ATOM 4721 N N . GLU B 1 296 ? 119.294 122.606 259.323 0.00 0.00 297 GLU B N 1
ATOM 4722 C CA . GLU B 1 296 ? 119.325 122.887 260.749 0.00 0.00 297 GLU B CA 1
ATOM 4723 C C . GLU B 1 296 ? 118.332 123.972 261.117 0.00 0.00 297 GLU B C 1
ATOM 4724 O O . GLU B 1 296 ? 117.583 123.853 262.093 0.00 0.00 297 GLU B O 1
ATOM 4730 N N . LEU B 1 297 ? 118.301 125.040 260.332 0.00 0.00 298 LEU B N 1
ATOM 4731 C CA . LEU B 1 297 ? 117.337 126.088 260.607 0.00 0.00 298 LEU B CA 1
ATOM 4732 C C . LEU B 1 297 ? 115.921 125.598 260.362 0.00 0.00 298 LEU B C 1
ATOM 4733 O O . LEU B 1 297 ? 115.000 125.954 261.102 0.00 0.00 298 LEU B O 1
ATOM 4738 N N . ALA B 1 298 ? 115.729 124.744 259.357 0.00 0.00 299 ALA B N 1
ATOM 4739 C CA . ALA B 1 298 ? 114.418 124.136 259.191 0.00 0.00 299 ALA B CA 1
ATOM 4740 C C . ALA B 1 298 ? 114.055 123.264 260.373 0.00 0.00 299 ALA B C 1
ATOM 4741 O O . ALA B 1 298 ? 112.922 122.785 260.446 0.00 0.00 299 ALA B O 1
ATOM 4743 N N . ASN B 1 299 ? 114.989 123.041 261.290 0.00 0.00 300 ASN B N 1
ATOM 4744 C CA . ASN B 1 299 ? 114.694 122.346 262.535 0.00 0.00 300 ASN B CA 1
ATOM 4745 C C . ASN B 1 299 ? 114.401 123.307 263.679 0.00 0.00 300 ASN B C 1
ATOM 4746 O O . ASN B 1 299 ? 113.323 123.259 264.273 0.00 0.00 300 ASN B O 1
ATOM 4751 N N . GLY B 1 300 ? 115.350 124.178 263.997 0.00 0.00 301 GLY B N 1
ATOM 4752 C CA . GLY B 1 300 ? 115.497 124.685 265.348 0.00 0.00 301 GLY B CA 1
ATOM 4753 C C . GLY B 1 300 ? 114.289 125.179 266.113 0.00 0.00 301 GLY B C 1
ATOM 4754 O O . GLY B 1 300 ? 114.017 124.652 267.191 0.00 0.00 301 GLY B O 1
ATOM 4755 N N . ALA B 1 301 ? 113.536 126.141 265.600 0.00 0.00 302 ALA B N 1
ATOM 4756 C CA . ALA B 1 301 ? 112.494 126.737 266.425 0.00 0.00 302 ALA B CA 1
ATOM 4757 C C . ALA B 1 301 ? 111.590 127.607 265.567 0.00 0.00 302 ALA B C 1
ATOM 4758 O O . ALA B 1 301 ? 111.682 127.615 264.336 0.00 0.00 302 ALA B O 1
ATOM 4760 N N . ASN B 1 302 ? 110.710 128.345 266.237 0.00 0.00 303 ASN B N 1
ATOM 4761 C CA . ASN B 1 302 ? 109.893 129.385 265.629 0.00 0.00 303 ASN B CA 1
ATOM 4762 C C . ASN B 1 302 ? 108.949 128.821 264.565 0.00 0.00 303 ASN B C 1
ATOM 4763 O O . ASN B 1 302 ? 108.999 129.188 263.396 0.00 0.00 303 ASN B O 1
ATOM 4768 N N . TRP B 1 303 ? 108.053 127.954 265.027 0.00 0.00 304 TRP B N 1
ATOM 4769 C CA . TRP B 1 303 ? 106.862 127.557 264.286 0.00 0.00 304 TRP B CA 1
ATOM 4770 C C . TRP B 1 303 ? 105.681 127.684 265.236 0.00 0.00 304 TRP B C 1
ATOM 4771 O O . TRP B 1 303 ? 105.799 127.329 266.410 0.00 0.00 304 TRP B O 1
ATOM 4782 N N . GLN B 1 304 ? 104.553 128.182 264.741 0.00 0.00 305 GLN B N 1
ATOM 4783 C CA . GLN B 1 304 ? 103.441 128.550 265.610 0.00 0.00 305 GLN B CA 1
ATOM 4784 C C . GLN B 1 304 ? 102.135 128.120 264.970 0.00 0.00 305 GLN B C 1
ATOM 4785 O O . GLN B 1 304 ? 101.879 128.452 263.812 0.00 0.00 305 GLN B O 1
ATOM 4791 N N . ARG B 1 305 ? 101.311 127.397 265.718 0.00 0.00 306 ARG B N 1
ATOM 4792 C CA . ARG B 1 305 ? 100.130 126.787 265.135 0.00 0.00 306 ARG B CA 1
ATOM 4793 C C . ARG B 1 305 ? 98.879 127.616 265.379 0.00 0.00 306 ARG B C 1
ATOM 4794 O O . ARG B 1 305 ? 98.705 128.221 266.437 0.00 0.00 306 ARG B O 1
ATOM 4802 N N . VAL B 1 306 ? 98.018 127.683 264.365 0.00 0.00 307 VAL B N 1
ATOM 4803 C CA . VAL B 1 306 ? 96.661 128.136 264.633 0.00 0.00 307 VAL B CA 1
ATOM 4804 C C . VAL B 1 306 ? 95.599 127.309 263.906 0.00 0.00 307 VAL B C 1
ATOM 4805 O O . VAL B 1 306 ? 95.409 127.439 262.693 0.00 0.00 307 VAL B O 1
ATOM 4809 N N . TYR B 1 307 ? 94.893 126.457 264.649 0.00 0.00 308 TYR B N 1
ATOM 4810 C CA . TYR B 1 307 ? 93.573 125.948 264.282 0.00 0.00 308 TYR B CA 1
ATOM 4811 C C . TYR B 1 307 ? 92.660 125.928 265.530 0.00 0.00 308 TYR B C 1
ATOM 4812 O O . TYR B 1 307 ? 91.588 126.532 265.477 0.00 0.00 308 TYR B O 1
ATOM 4821 N N . ASP B 1 308 ? 93.021 125.244 266.631 0.00 0.00 309 ASP B N 1
ATOM 4822 C CA . ASP B 1 308 ? 93.802 124.000 266.725 0.00 0.00 309 ASP B CA 1
ATOM 4823 C C . ASP B 1 308 ? 93.179 122.641 266.639 0.00 0.00 309 ASP B C 1
ATOM 4824 O O . ASP B 1 308 ? 93.569 121.834 265.805 0.00 0.00 309 ASP B O 1
ATOM 4829 N N . PRO B 1 309 ? 92.226 122.401 267.538 0.00 0.00 310 PRO B N 1
ATOM 4830 C CA . PRO B 1 309 ? 92.250 121.161 268.334 0.00 0.00 310 PRO B CA 1
ATOM 4831 C C . PRO B 1 309 ? 92.487 119.897 267.552 0.00 0.00 310 PRO B C 1
ATOM 4832 O O . PRO B 1 309 ? 93.051 118.941 268.089 0.00 0.00 310 PRO B O 1
ATOM 4836 N N . LYS B 1 310 ? 92.081 119.856 266.298 0.00 0.00 311 LYS B N 1
ATOM 4837 C CA . LYS B 1 310 ? 92.068 118.636 265.528 0.00 0.00 311 LYS B CA 1
ATOM 4838 C C . LYS B 1 310 ? 92.559 118.983 264.140 0.00 0.00 311 LYS B C 1
ATOM 4839 O O . LYS B 1 310 ? 93.167 120.032 263.923 0.00 0.00 311 LYS B O 1
ATOM 4845 N N . LYS B 1 311 ? 92.337 118.064 263.216 0.00 0.00 312 LYS B N 1
ATOM 4846 C CA . LYS B 1 311 ? 92.590 118.269 261.798 0.00 0.00 312 LYS B CA 1
ATOM 4847 C C . LYS B 1 311 ? 93.981 118.852 261.584 0.00 0.00 312 LYS B C 1
ATOM 4848 O O . LYS B 1 311 ? 94.172 119.890 260.955 0.00 0.00 312 LYS B O 1
ATOM 4854 N N . ILE B 1 312 ? 94.962 118.159 262.139 0.00 0.00 313 ILE B N 1
ATOM 4855 C CA . ILE B 1 312 ? 96.330 118.548 261.919 0.00 0.00 313 ILE B CA 1
ATOM 4856 C C . ILE B 1 312 ? 96.975 117.774 260.752 0.00 0.00 313 ILE B C 1
ATOM 4857 O O . ILE B 1 312 ? 97.409 118.436 259.814 0.00 0.00 313 ILE B O 1
ATOM 4862 N N . ARG B 1 313 ? 97.087 116.438 260.736 0.00 0.00 314 ARG B N 1
ATOM 4863 C CA . ARG B 1 313 ? 96.792 115.483 261.789 0.00 0.00 314 ARG B CA 1
ATOM 4864 C C . ARG B 1 313 ? 97.946 114.530 261.953 0.00 0.00 314 ARG B C 1
ATOM 4865 O O . ARG B 1 313 ? 98.103 113.646 261.127 0.00 0.00 314 ARG B O 1
ATOM 4873 N N . ILE B 1 314 ? 98.699 114.624 263.040 0.00 0.00 315 ILE B N 1
ATOM 4874 C CA . ILE B 1 314 ? 99.727 113.642 263.344 0.00 0.00 315 ILE B CA 1
ATOM 4875 C C . ILE B 1 314 ? 99.900 113.621 264.848 0.00 0.00 315 ILE B C 1
ATOM 4876 O O . ILE B 1 314 ? 99.630 114.610 265.528 0.00 0.00 315 ILE B O 1
ATOM 4881 N N . VAL B 1 315 ? 100.342 112.487 265.372 0.00 0.00 316 VAL B N 1
ATOM 4882 C CA . VAL B 1 315 ? 100.660 112.377 266.790 0.00 0.00 316 VAL B CA 1
ATOM 4883 C C . VAL B 1 315 ? 101.899 111.519 266.927 0.00 0.00 316 VAL B C 1
ATOM 4884 O O . VAL B 1 315 ? 102.136 110.621 266.118 0.00 0.00 316 VAL B O 1
ATOM 4888 N N . GLN B 1 316 ? 102.689 111.791 267.954 0.00 0.00 317 GLN B N 1
ATOM 4889 C CA . GLN B 1 316 ? 103.887 111.017 268.218 0.00 0.00 317 GLN B CA 1
ATOM 4890 C C . GLN B 1 316 ? 103.913 110.598 269.675 0.00 0.00 317 GLN B C 1
ATOM 4891 O O . GLN B 1 316 ? 103.470 111.340 270.554 0.00 0.00 317 GLN B O 1
ATOM 4897 N N . PHE B 1 317 ? 104.429 109.401 269.935 0.00 0.00 318 PHE B N 1
ATOM 4898 C CA . PHE B 1 317 ? 104.641 109.003 271.315 0.00 0.00 318 PHE B CA 1
ATOM 4899 C C . PHE B 1 317 ? 105.937 108.233 271.469 0.00 0.00 318 PHE B C 1
ATOM 4900 O O . PHE B 1 317 ? 106.165 107.239 270.779 0.00 0.00 318 PHE B O 1
ATOM 4908 N N . LYS B 1 318 ? 106.769 108.693 272.392 0.00 0.00 319 LYS B N 1
ATOM 4909 C CA . LYS B 1 318 ? 107.994 108.002 272.742 0.00 0.00 319 LYS B CA 1
ATOM 4910 C C . LYS B 1 318 ? 107.694 106.890 273.733 0.00 0.00 319 LYS B C 1
ATOM 4911 O O . LYS B 1 318 ? 106.818 107.020 274.588 0.00 0.00 319 LYS B O 1
ATOM 4917 N N . HIS B 1 319 ? 108.428 105.787 273.620 0.00 0.00 320 HIS B N 1
ATOM 4918 C CA . HIS B 1 319 ? 108.201 104.682 274.537 0.00 0.00 320 HIS B CA 1
ATOM 4919 C C . HIS B 1 319 ? 109.420 103.781 274.584 0.00 0.00 320 HIS B C 1
ATOM 4920 O O . HIS B 1 319 ? 110.236 103.763 273.662 0.00 0.00 320 HIS B O 1
ATOM 4927 N N . ARG B 1 320 ? 109.508 103.005 275.659 0.00 0.00 321 ARG B N 1
ATOM 4928 C CA . ARG B 1 320 ? 110.586 102.049 275.847 0.00 0.00 321 ARG B CA 1
ATOM 4929 C C . ARG B 1 320 ? 110.237 100.713 275.221 0.00 0.00 321 ARG B C 1
ATOM 4930 O O . ARG B 1 320 ? 109.081 100.289 275.230 0.00 0.00 321 ARG B O 1
ATOM 4938 N N . LEU B 1 321 ? 111.256 100.053 274.690 0.00 0.00 322 LEU B N 1
ATOM 4939 C CA . LEU B 1 321 ? 111.107 98.726 274.131 0.00 0.00 322 LEU B CA 1
ATOM 4940 C C . LEU B 1 321 ? 110.889 97.709 275.243 0.00 0.00 322 LEU B C 1
ATOM 4941 O O . LEU B 1 321 ? 111.228 97.936 276.404 0.00 0.00 322 LEU B O 1
ATOM 4946 N N . GLN B 1 322 ? 110.300 96.577 274.872 0.00 0.00 323 GLN B N 1
ATOM 4947 C CA . GLN B 1 322 ? 110.048 95.503 275.821 0.00 0.00 323 GLN B CA 1
ATOM 4948 C C . GLN B 1 322 ? 111.326 95.066 276.511 0.00 0.00 323 GLN B C 1
ATOM 4949 O O . GLN B 1 322 ? 112.303 94.694 275.860 0.00 0.00 323 GLN B O 1
ATOM 4955 N N . ALA B 1 323 ? 111.299 95.071 277.833 0.00 0.00 324 ALA B N 1
ATOM 4956 C CA . ALA B 1 323 ? 112.466 94.689 278.606 0.00 0.00 324 ALA B CA 1
ATOM 4957 C C . ALA B 1 323 ? 112.078 94.469 280.056 0.00 0.00 324 ALA B C 1
ATOM 4958 O O . ALA B 1 323 ? 110.935 94.714 280.437 0.00 0.00 324 ALA B O 1
ATOM 4961 N N . ALA C 1 1 ? 122.769 0.509 274.192 0.00 0.00 2 ALA C N 1
ATOM 4962 C CA . ALA C 1 1 ? 121.471 0.868 274.751 0.00 0.00 2 ALA C CA 1
ATOM 4963 C C . ALA C 1 1 ? 120.722 1.882 273.890 0.00 0.00 2 ALA C C 1
ATOM 4964 O O . ALA C 1 1 ? 119.501 1.871 273.817 0.00 0.00 2 ALA C O 1
ATOM 4966 N N . TYR C 1 2 ? 121.489 2.682 273.164 0.00 0.00 3 TYR C N 1
ATOM 4967 C CA . TYR C 1 2 ? 121.057 3.942 272.596 0.00 0.00 3 TYR C CA 1
ATOM 4968 C C . TYR C 1 2 ? 122.193 4.481 271.741 0.00 0.00 3 TYR C C 1
ATOM 4969 O O . TYR C 1 2 ? 123.349 4.154 271.970 0.00 0.00 3 TYR C O 1
ATOM 4978 N N . THR C 1 3 ? 121.889 5.378 270.803 0.00 0.00 4 THR C N 1
ATOM 4979 C CA . THR C 1 3 ? 122.982 6.043 270.098 0.00 0.00 4 THR C CA 1
ATOM 4980 C C . THR C 1 3 ? 123.568 7.202 270.897 0.00 0.00 4 THR C C 1
ATOM 4981 O O . THR C 1 3 ? 124.778 7.436 270.841 0.00 0.00 4 THR C O 1
ATOM 4985 N N . LYS C 1 4 ? 122.750 7.915 271.669 0.00 0.00 5 LYS C N 1
ATOM 4986 C CA . LYS C 1 4 ? 123.287 8.862 272.643 0.00 0.00 5 LYS C CA 1
ATOM 4987 C C . LYS C 1 4 ? 124.106 9.999 272.036 0.00 0.00 5 LYS C C 1
ATOM 4988 O O . LYS C 1 4 ? 125.328 9.897 271.893 0.00 0.00 5 LYS C O 1
ATOM 4994 N N . ILE C 1 5 ? 123.415 11.077 271.680 0.00 0.00 6 ILE C N 1
ATOM 4995 C CA . ILE C 1 5 ? 123.921 12.276 271.019 0.00 0.00 6 ILE C CA 1
ATOM 4996 C C . ILE C 1 5 ? 125.304 12.681 271.505 0.00 0.00 6 ILE C C 1
ATOM 4997 O O . ILE C 1 5 ? 126.085 13.271 270.755 0.00 0.00 6 ILE C O 1
ATOM 5002 N N . SER C 1 6 ? 125.614 12.382 272.764 0.00 0.00 7 SER C N 1
ATOM 5003 C CA . SER C 1 6 ? 126.915 12.706 273.328 0.00 0.00 7 SER C CA 1
ATOM 5004 C C . SER C 1 6 ? 128.091 12.116 272.556 0.00 0.00 7 SER C C 1
ATOM 5005 O O . SER C 1 6 ? 129.193 12.659 272.648 0.00 0.00 7 SER C O 1
ATOM 5008 N N . ASP C 1 7 ? 127.906 11.021 271.824 0.00 0.00 8 ASP C N 1
ATOM 5009 C CA . ASP C 1 7 ? 129.008 10.317 271.179 0.00 0.00 8 ASP C CA 1
ATOM 5010 C C . ASP C 1 7 ? 129.409 10.914 269.835 0.00 0.00 8 ASP C C 1
ATOM 5011 O O . ASP C 1 7 ? 130.589 10.918 269.475 0.00 0.00 8 ASP C O 1
ATOM 5016 N N . VAL C 1 8 ? 128.438 11.415 269.093 0.00 0.00 9 VAL C N 1
ATOM 5017 C CA . VAL C 1 8 ? 128.514 11.822 267.698 0.00 0.00 9 VAL C CA 1
ATOM 5018 C C . VAL C 1 8 ? 128.934 13.279 267.597 0.00 0.00 9 VAL C C 1
ATOM 5019 O O . VAL C 1 8 ? 128.563 14.111 268.429 0.00 0.00 9 VAL C O 1
ATOM 5023 N N . ILE C 1 9 ? 129.715 13.588 266.580 0.00 0.00 10 ILE C N 1
ATOM 5024 C CA . ILE C 1 9 ? 130.395 14.864 266.469 0.00 0.00 10 ILE C CA 1
ATOM 5025 C C . ILE C 1 9 ? 129.452 15.880 265.859 0.00 0.00 10 ILE C C 1
ATOM 5026 O O . ILE C 1 9 ? 128.796 15.602 264.849 0.00 0.00 10 ILE C O 1
ATOM 5031 N N . VAL C 1 10 ? 129.382 17.059 266.472 0.00 0.00 11 VAL C N 1
ATOM 5032 C CA . VAL C 1 10 ? 128.524 18.124 265.966 0.00 0.00 11 VAL C CA 1
ATOM 5033 C C . VAL C 1 10 ? 129.343 19.061 265.090 0.00 0.00 11 VAL C C 1
ATOM 5034 O O . VAL C 1 10 ? 130.422 19.501 265.500 0.00 0.00 11 VAL C O 1
ATOM 5038 N N . PRO C 1 11 ? 128.893 19.363 263.901 0.00 0.00 12 PRO C N 1
ATOM 5039 C CA . PRO C 1 11 ? 129.602 20.333 263.067 0.00 0.00 12 PRO C CA 1
ATOM 5040 C C . PRO C 1 11 ? 129.393 21.753 263.550 0.00 0.00 12 PRO C C 1
ATOM 5041 O O . PRO C 1 11 ? 128.842 21.972 264.630 0.00 0.00 12 PRO C O 1
ATOM 5045 N N . GLU C 1 12 ? 129.844 22.722 262.761 0.00 0.00 13 GLU C N 1
ATOM 5046 C CA . GLU C 1 12 ? 129.519 24.127 262.946 0.00 0.00 13 GLU C CA 1
ATOM 5047 C C . GLU C 1 12 ? 129.164 24.708 261.587 0.00 0.00 13 GLU C C 1
ATOM 5048 O O . GLU C 1 12 ? 129.215 24.017 260.571 0.00 0.00 13 GLU C O 1
ATOM 5054 N N . LEU C 1 13 ? 128.801 25.985 261.557 0.00 0.00 14 LEU C N 1
ATOM 5055 C CA . LEU C 1 13 ? 128.278 26.557 260.327 0.00 0.00 14 LEU C CA 1
ATOM 5056 C C . LEU C 1 13 ? 128.781 27.975 260.128 0.00 0.00 14 LEU C C 1
ATOM 5057 O O . LEU C 1 13 ? 129.236 28.630 261.064 0.00 0.00 14 LEU C O 1
ATOM 5062 N N . PHE C 1 14 ? 128.687 28.436 258.885 0.00 0.00 15 PHE C N 1
ATOM 5063 C CA . PHE C 1 14 ? 129.047 29.793 258.507 0.00 0.00 15 PHE C CA 1
ATOM 5064 C C . PHE C 1 14 ? 128.241 30.192 257.284 0.00 0.00 15 PHE C C 1
ATOM 5065 O O . PHE C 1 14 ? 127.687 29.348 256.579 0.00 0.00 15 PHE C O 1
ATOM 5073 N N . ASN C 1 15 ? 128.178 31.494 257.050 0.00 0.00 16 ASN C N 1
ATOM 5074 C CA . ASN C 1 15 ? 127.575 32.080 255.866 0.00 0.00 16 ASN C CA 1
ATOM 5075 C C . ASN C 1 15 ? 128.436 33.250 255.430 0.00 0.00 16 ASN C C 1
ATOM 5076 O O . ASN C 1 15 ? 129.279 33.718 256.199 0.00 0.00 16 ASN C O 1
ATOM 5081 N N . PRO C 1 16 ? 128.257 33.744 254.213 0.00 0.00 17 PRO C N 1
ATOM 5082 C CA . PRO C 1 16 ? 129.161 34.785 253.715 0.00 0.00 17 PRO C CA 1
ATOM 5083 C C . PRO C 1 16 ? 129.092 36.076 254.507 0.00 0.00 17 PRO C C 1
ATOM 5084 O O . PRO C 1 16 ? 128.284 36.226 255.424 0.00 0.00 17 PRO C O 1
ATOM 5088 N N . TYR C 1 17 ? 129.943 37.021 254.132 0.00 0.00 18 TYR C N 1
ATOM 5089 C CA . TYR C 1 17 ? 130.009 38.305 254.801 0.00 0.00 18 TYR C CA 1
ATOM 5090 C C . TYR C 1 17 ? 128.868 39.216 254.372 0.00 0.00 18 TYR C C 1
ATOM 5091 O O . TYR C 1 17 ? 128.278 39.059 253.304 0.00 0.00 18 TYR C O 1
ATOM 5100 N N . VAL C 1 18 ? 128.563 40.182 255.231 0.00 0.00 19 VAL C N 1
ATOM 5101 C CA . VAL C 1 18 ? 127.584 41.222 254.952 0.00 0.00 19 VAL C CA 1
ATOM 5102 C C . VAL C 1 18 ? 128.160 42.546 255.418 0.00 0.00 19 VAL C C 1
ATOM 5103 O O . VAL C 1 18 ? 128.752 42.631 256.497 0.00 0.00 19 VAL C O 1
ATOM 5107 N N . ILE C 1 19 ? 127.986 43.583 254.611 0.00 0.00 20 ILE C N 1
ATOM 5108 C CA . ILE C 1 19 ? 128.625 44.868 254.866 0.00 0.00 20 ILE C CA 1
ATOM 5109 C C . ILE C 1 19 ? 127.800 45.643 255.881 0.00 0.00 20 ILE C C 1
ATOM 5110 O O . ILE C 1 19 ? 126.629 45.947 255.642 0.00 0.00 20 ILE C O 1
ATOM 5115 N N . ASN C 1 20 ? 128.413 45.974 257.008 0.00 0.00 21 ASN C N 1
ATOM 5116 C CA . ASN C 1 20 ? 127.802 46.890 257.953 0.00 0.00 21 ASN C CA 1
ATOM 5117 C C . ASN C 1 20 ? 127.872 48.316 257.430 0.00 0.00 21 ASN C C 1
ATOM 5118 O O . ASN C 1 20 ? 128.694 48.651 256.577 0.00 0.00 21 ASN C O 1
ATOM 5123 N N . THR C 1 21 ? 126.993 49.167 257.948 0.00 0.00 22 THR C N 1
ATOM 5124 C CA . THR C 1 21 ? 127.002 50.580 257.599 0.00 0.00 22 THR C CA 1
ATOM 5125 C C . THR C 1 21 ? 126.987 51.409 258.868 0.00 0.00 22 THR C C 1
ATOM 5126 O O . THR C 1 21 ? 126.002 51.387 259.610 0.00 0.00 22 THR C O 1
ATOM 5130 N N . THR C 1 22 ? 128.060 52.148 259.109 0.00 0.00 23 THR C N 1
ATOM 5131 C CA . THR C 1 22 ? 128.060 53.092 260.213 0.00 0.00 23 THR C CA 1
ATOM 5132 C C . THR C 1 22 ? 127.091 54.210 259.901 0.00 0.00 23 THR C C 1
ATOM 5133 O O . THR C 1 22 ? 127.075 54.735 258.787 0.00 0.00 23 THR C O 1
ATOM 5137 N N . THR C 1 23 ? 126.265 54.561 260.870 0.00 0.00 24 THR C N 1
ATOM 5138 C CA . THR C 1 23 ? 125.248 55.573 260.650 0.00 0.00 24 THR C CA 1
ATOM 5139 C C . THR C 1 23 ? 125.447 56.717 261.623 0.00 0.00 24 THR C C 1
ATOM 5140 O O . THR C 1 23 ? 125.181 56.576 262.819 0.00 0.00 24 THR C O 1
ATOM 5144 N N . GLN C 1 24 ? 125.912 57.841 261.104 0.00 0.00 25 GLN C N 1
ATOM 5145 C CA . GLN C 1 24 ? 125.445 59.146 261.536 0.00 0.00 25 GLN C CA 1
ATOM 5146 C C . GLN C 1 24 ? 125.131 59.874 260.242 0.00 0.00 25 GLN C C 1
ATOM 5147 O O . GLN C 1 24 ? 126.024 60.129 259.432 0.00 0.00 25 GLN C O 1
ATOM 5153 N N . LEU C 1 25 ? 123.856 60.138 260.013 0.00 0.00 26 LEU C N 1
ATOM 5154 C CA . LEU C 1 25 ? 123.455 60.671 258.727 0.00 0.00 26 LEU C CA 1
ATOM 5155 C C . LEU C 1 25 ? 124.099 62.023 258.518 0.00 0.00 26 LEU C C 1
ATOM 5156 O O . LEU C 1 25 ? 123.955 62.925 259.345 0.00 0.00 26 LEU C O 1
ATOM 5161 N N . SER C 1 26 ? 124.815 62.166 257.425 0.00 0.00 27 SER C N 1
ATOM 5162 C CA . SER C 1 26 ? 125.467 63.423 257.110 0.00 0.00 27 SER C CA 1
ATOM 5163 C C . SER C 1 26 ? 124.663 64.092 256.017 0.00 0.00 27 SER C C 1
ATOM 5164 O O . SER C 1 26 ? 124.686 63.653 254.864 0.00 0.00 27 SER C O 1
ATOM 5167 N N . ALA C 1 27 ? 123.941 65.140 256.378 0.00 0.00 28 ALA C N 1
ATOM 5168 C CA . ALA C 1 27 ? 123.363 65.973 255.346 0.00 0.00 28 ALA C CA 1
ATOM 5169 C C . ALA C 1 27 ? 123.781 67.415 255.541 0.00 0.00 28 ALA C C 1
ATOM 5170 O O . ALA C 1 27 ? 124.700 67.910 254.883 0.00 0.00 28 ALA C O 1
ATOM 5172 N N . PHE C 1 28 ? 123.101 68.079 256.464 0.00 0.00 29 PHE C N 1
ATOM 5173 C CA . PHE C 1 28 ? 123.188 69.519 256.629 0.00 0.00 29 PHE C CA 1
ATOM 5174 C C . PHE C 1 28 ? 123.158 70.171 255.256 0.00 0.00 29 PHE C C 1
ATOM 5175 O O . PHE C 1 28 ? 123.739 71.235 255.044 0.00 0.00 29 PHE C O 1
ATOM 5183 N N . PHE C 1 29 ? 122.465 69.527 254.326 0.00 0.00 30 PHE C N 1
ATOM 5184 C CA . PHE C 1 29 ? 122.325 69.959 252.949 0.00 0.00 30 PHE C CA 1
ATOM 5185 C C . PHE C 1 29 ? 120.834 69.894 252.660 0.00 0.00 30 PHE C C 1
ATOM 5186 O O . PHE C 1 29 ? 120.143 69.057 253.231 0.00 0.00 30 PHE C O 1
ATOM 5194 N N . GLN C 1 30 ? 120.320 70.764 251.800 0.00 0.00 31 GLN C N 1
ATOM 5195 C CA . GLN C 1 30 ? 121.124 71.720 251.075 0.00 0.00 31 GLN C CA 1
ATOM 5196 C C . GLN C 1 30 ? 120.985 73.080 251.706 0.00 0.00 31 GLN C C 1
ATOM 5197 O O . GLN C 1 30 ? 119.953 73.422 252.273 0.00 0.00 31 GLN C O 1
ATOM 5203 N N . SER C 1 31 ? 122.060 73.841 251.607 0.00 0.00 32 SER C N 1
ATOM 5204 C CA . SER C 1 31 ? 122.232 75.090 252.323 0.00 0.00 32 SER C CA 1
ATOM 5205 C C . SER C 1 31 ? 123.398 75.818 251.690 0.00 0.00 32 SER C C 1
ATOM 5206 O O . SER C 1 31 ? 123.898 75.422 250.636 0.00 0.00 32 SER C O 1
ATOM 5209 N N . GLY C 1 32 ? 123.810 76.901 252.321 0.00 0.00 33 GLY C N 1
ATOM 5210 C CA . GLY C 1 32 ? 125.199 77.261 252.228 0.00 0.00 33 GLY C CA 1
ATOM 5211 C C . GLY C 1 32 ? 125.764 76.055 252.931 0.00 0.00 33 GLY C C 1
ATOM 5212 O O . GLY C 1 32 ? 125.395 75.783 254.069 0.00 0.00 33 GLY C O 1
ATOM 5213 N N . ILE C 1 33 ? 126.657 75.330 252.275 0.00 0.00 34 ILE C N 1
ATOM 5214 C CA . ILE C 1 33 ? 127.299 75.775 251.054 0.00 0.00 34 ILE C CA 1
ATOM 5215 C C . ILE C 1 33 ? 126.566 75.226 249.840 0.00 0.00 34 ILE C C 1
ATOM 5216 O O . ILE C 1 33 ? 126.104 74.091 249.853 0.00 0.00 34 ILE C O 1
ATOM 5221 N N . ALA C 1 34 ? 126.451 76.030 248.798 0.00 0.00 35 ALA C N 1
ATOM 5222 C CA . ALA C 1 34 ? 125.950 75.566 247.510 0.00 0.00 35 ALA C CA 1
ATOM 5223 C C . ALA C 1 34 ? 126.358 76.597 246.469 0.00 0.00 35 ALA C C 1
ATOM 5224 O O . ALA C 1 34 ? 127.183 77.475 246.737 0.00 0.00 35 ALA C O 1
ATOM 5226 N N . ALA C 1 35 ? 125.808 76.468 245.263 0.00 0.00 36 ALA C N 1
ATOM 5227 C CA . ALA C 1 35 ? 125.780 77.551 244.280 0.00 0.00 36 ALA C CA 1
ATOM 5228 C C . ALA C 1 35 ? 127.192 78.016 243.908 0.00 0.00 36 ALA C C 1
ATOM 5229 O O . ALA C 1 35 ? 127.647 79.104 244.268 0.00 0.00 36 ALA C O 1
ATOM 5231 N N . THR C 1 36 ? 127.875 77.147 243.173 0.00 0.00 37 THR C N 1
ATOM 5232 C CA . THR C 1 36 ? 129.147 77.508 242.566 0.00 0.00 37 THR C CA 1
ATOM 5233 C C . THR C 1 36 ? 128.976 78.691 241.619 0.00 0.00 37 THR C C 1
ATOM 5234 O O . THR C 1 36 ? 128.021 78.748 240.840 0.00 0.00 37 THR C O 1
ATOM 5238 N N . ASP C 1 37 ? 129.906 79.643 241.684 0.00 0.00 38 ASP C N 1
ATOM 5239 C CA . ASP C 1 37 ? 129.922 80.738 240.727 0.00 0.00 38 ASP C CA 1
ATOM 5240 C C . ASP C 1 37 ? 130.844 80.387 239.566 0.00 0.00 38 ASP C C 1
ATOM 5241 O O . ASP C 1 37 ? 131.460 79.321 239.526 0.00 0.00 38 ASP C O 1
ATOM 5246 N N . ASP C 1 38 ? 130.952 81.309 238.615 0.00 0.00 39 ASP C N 1
ATOM 5247 C CA . ASP C 1 38 ? 131.991 81.180 237.606 0.00 0.00 39 ASP C CA 1
ATOM 5248 C C . ASP C 1 38 ? 133.338 81.635 238.148 0.00 0.00 39 ASP C C 1
ATOM 5249 O O . ASP C 1 38 ? 134.389 81.208 237.653 0.00 0.00 39 ASP C O 1
ATOM 5254 N N . GLU C 1 39 ? 133.332 82.501 239.158 0.00 0.00 40 GLU C N 1
ATOM 5255 C CA . GLU C 1 39 ? 134.590 83.068 239.611 0.00 0.00 40 GLU C CA 1
ATOM 5256 C C . GLU C 1 39 ? 135.422 82.039 240.356 0.00 0.00 40 GLU C C 1
ATOM 5257 O O . GLU C 1 39 ? 136.574 81.756 239.996 0.00 0.00 40 GLU C O 1
ATOM 5263 N N . LEU C 1 40 ? 134.845 81.444 241.391 0.00 0.00 41 LEU C N 1
ATOM 5264 C CA . LEU C 1 40 ? 135.568 80.382 242.061 0.00 0.00 41 LEU C CA 1
ATOM 5265 C C . LEU C 1 40 ? 135.932 79.276 241.084 0.00 0.00 41 LEU C C 1
ATOM 5266 O O . LEU C 1 40 ? 136.869 78.512 241.344 0.00 0.00 41 LEU C O 1
ATOM 5271 N N . ASN C 1 41 ? 135.238 79.197 239.946 0.00 0.00 42 ASN C N 1
ATOM 5272 C CA . ASN C 1 41 ? 135.738 78.375 238.855 0.00 0.00 42 ASN C CA 1
ATOM 5273 C C . ASN C 1 41 ? 137.038 78.945 238.312 0.00 0.00 42 ASN C C 1
ATOM 5274 O O . ASN C 1 41 ? 137.974 78.195 238.017 0.00 0.00 42 ASN C O 1
ATOM 5279 N N . ALA C 1 42 ? 137.127 80.271 238.189 0.00 0.00 43 ALA C N 1
ATOM 5280 C CA . ALA C 1 42 ? 138.393 80.852 237.763 0.00 0.00 43 ALA C CA 1
ATOM 5281 C C . ALA C 1 42 ? 139.508 80.519 238.736 0.00 0.00 43 ALA C C 1
ATOM 5282 O O . ALA C 1 42 ? 140.679 80.522 238.352 0.00 0.00 43 ALA C O 1
ATOM 5284 N N . LEU C 1 43 ? 139.175 80.226 239.989 0.00 0.00 44 LEU C N 1
ATOM 5285 C CA . LEU C 1 43 ? 140.152 79.558 240.839 0.00 0.00 44 LEU C CA 1
ATOM 5286 C C . LEU C 1 43 ? 140.315 78.101 240.476 0.00 0.00 44 LEU C C 1
ATOM 5287 O O . LEU C 1 43 ? 141.404 77.542 240.627 0.00 0.00 44 LEU C O 1
ATOM 5292 N N . ALA C 1 44 ? 139.247 77.465 240.017 0.00 0.00 45 ALA C N 1
ATOM 5293 C CA . ALA C 1 44 ? 139.229 76.013 239.971 0.00 0.00 45 ALA C CA 1
ATOM 5294 C C . ALA C 1 44 ? 140.139 75.496 238.876 0.00 0.00 45 ALA C C 1
ATOM 5295 O O . ALA C 1 44 ? 141.191 74.917 239.156 0.00 0.00 45 ALA C O 1
ATOM 5297 N N . LYS C 1 45 ? 139.754 75.717 237.630 0.00 0.00 46 LYS C N 1
ATOM 5298 C CA . LYS C 1 45 ? 140.490 75.144 236.520 0.00 0.00 46 LYS C CA 1
ATOM 5299 C C . LYS C 1 45 ? 141.848 75.811 236.366 0.00 0.00 46 LYS C C 1
ATOM 5300 O O . LYS C 1 45 ? 141.993 77.020 236.560 0.00 0.00 46 LYS C O 1
ATOM 5306 N N . LYS C 1 46 ? 142.845 75.007 236.027 0.00 0.00 47 LYS C N 1
ATOM 5307 C CA . LYS C 1 46 ? 144.116 75.514 235.541 0.00 0.00 47 LYS C CA 1
ATOM 5308 C C . LYS C 1 46 ? 143.831 76.172 234.194 0.00 0.00 47 LYS C C 1
ATOM 5309 O O . LYS C 1 46 ? 142.824 75.845 233.571 0.00 0.00 47 LYS C O 1
ATOM 5315 N N . ALA C 1 47 ? 144.678 77.083 233.717 0.00 0.00 48 ALA C N 1
ATOM 5316 C CA . ALA C 1 47 ? 145.930 77.494 234.342 0.00 0.00 48 ALA C CA 1
ATOM 5317 C C . ALA C 1 47 ? 145.749 78.701 235.241 0.00 0.00 48 ALA C C 1
ATOM 5318 O O . ALA C 1 47 ? 144.635 79.064 235.597 0.00 0.00 48 ALA C O 1
ATOM 5320 N N . GLY C 1 48 ? 146.866 79.318 235.610 0.00 0.00 49 GLY C N 1
ATOM 5321 C CA . GLY C 1 48 ? 146.818 80.434 236.522 0.00 0.00 49 GLY C CA 1
ATOM 5322 C C . GLY C 1 48 ? 146.422 79.963 237.898 0.00 0.00 49 GLY C C 1
ATOM 5323 O O . GLY C 1 48 ? 145.426 80.420 238.462 0.00 0.00 49 GLY C O 1
ATOM 5324 N N . GLY C 1 49 ? 147.193 79.037 238.445 0.00 0.00 50 GLY C N 1
ATOM 5325 C CA . GLY C 1 49 ? 146.824 78.372 239.669 0.00 0.00 50 GLY C CA 1
ATOM 5326 C C . GLY C 1 49 ? 146.902 79.275 240.881 0.00 0.00 50 GLY C C 1
ATOM 5327 O O . GLY C 1 49 ? 147.074 80.491 240.790 0.00 0.00 50 GLY C O 1
ATOM 5328 N N . GLY C 1 50 ? 146.775 78.651 242.045 0.00 0.00 51 GLY C N 1
ATOM 5329 C CA . GLY C 1 50 ? 146.719 79.358 243.306 0.00 0.00 51 GLY C CA 1
ATOM 5330 C C . GLY C 1 50 ? 148.007 80.077 243.627 0.00 0.00 51 GLY C C 1
ATOM 5331 O O . GLY C 1 50 ? 148.961 80.005 242.860 0.00 0.00 51 GLY C O 1
ATOM 5332 N N . SER C 1 51 ? 148.049 80.776 244.755 0.00 0.00 52 SER C N 1
ATOM 5333 C CA . SER C 1 51 ? 146.965 80.777 245.716 0.00 0.00 52 SER C CA 1
ATOM 5334 C C . SER C 1 51 ? 145.859 81.706 245.289 0.00 0.00 52 SER C C 1
ATOM 5335 O O . SER C 1 51 ? 145.812 82.176 244.160 0.00 0.00 52 SER C O 1
ATOM 5338 N N . THR C 1 52 ? 144.971 81.974 246.225 0.00 0.00 53 THR C N 1
ATOM 5339 C CA . THR C 1 52 ? 143.622 82.360 245.879 0.00 0.00 53 THR C CA 1
ATOM 5340 C C . THR C 1 52 ? 143.536 83.822 245.454 0.00 0.00 53 THR C C 1
ATOM 5341 O O . THR C 1 52 ? 144.354 84.662 245.834 0.00 0.00 53 THR C O 1
ATOM 5345 N N . LEU C 1 53 ? 142.512 84.111 244.653 0.00 0.00 54 LEU C N 1
ATOM 5346 C CA . LEU C 1 53 ? 142.321 85.396 244.006 0.00 0.00 54 LEU C CA 1
ATOM 5347 C C . LEU C 1 53 ? 141.740 86.422 244.965 0.00 0.00 54 LEU C C 1
ATOM 5348 O O . LEU C 1 53 ? 141.533 86.170 246.153 0.00 0.00 54 LEU C O 1
ATOM 5353 N N . ASN C 1 54 ? 141.430 87.589 244.409 0.00 0.00 55 ASN C N 1
ATOM 5354 C CA . ASN C 1 54 ? 140.794 88.667 245.140 0.00 0.00 55 ASN C CA 1
ATOM 5355 C C . ASN C 1 54 ? 139.953 89.493 244.177 0.00 0.00 55 ASN C C 1
ATOM 5356 O O . ASN C 1 54 ? 140.264 89.582 242.988 0.00 0.00 55 ASN C O 1
ATOM 5361 N N . MET C 1 55 ? 138.884 90.099 244.698 0.00 0.00 56 MET C N 1
ATOM 5362 C CA . MET C 1 55 ? 137.927 90.799 243.853 0.00 0.00 56 MET C CA 1
ATOM 5363 C C . MET C 1 55 ? 137.554 92.153 244.436 0.00 0.00 56 MET C C 1
ATOM 5364 O O . MET C 1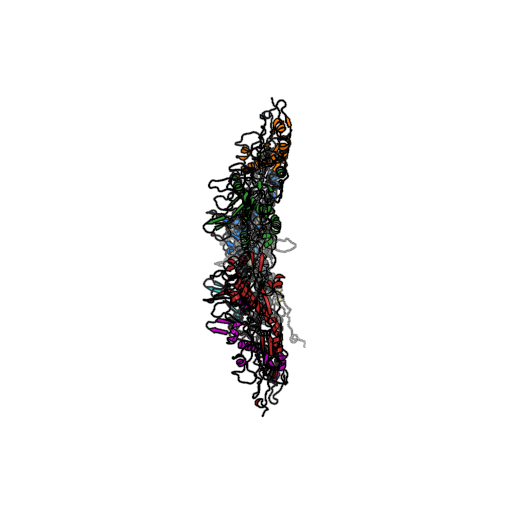 55 ? 137.436 92.300 245.659 0.00 0.00 56 MET C O 1
ATOM 5369 N N . PRO C 1 56 ? 137.397 93.164 243.594 0.00 0.00 57 PRO C N 1
ATOM 5370 C CA . PRO C 1 56 ? 137.132 94.516 244.078 0.00 0.00 57 PRO C CA 1
ATOM 5371 C C . PRO C 1 56 ? 135.651 94.857 244.114 0.00 0.00 57 PRO C C 1
ATOM 5372 O O . PRO C 1 56 ? 134.801 94.072 243.692 0.00 0.00 57 PRO C O 1
ATOM 5376 N N . TYR C 1 57 ? 135.355 96.065 244.589 0.00 0.00 58 TYR C N 1
ATOM 5377 C CA . TYR C 1 57 ? 134.006 96.608 244.536 0.00 0.00 58 TYR C CA 1
ATOM 5378 C C . TYR C 1 57 ? 134.054 98.118 244.706 0.00 0.00 58 TYR C C 1
ATOM 5379 O O . TYR C 1 57 ? 135.040 98.672 245.197 0.00 0.00 58 TYR C O 1
ATOM 5388 N N . TRP C 1 58 ? 132.964 98.773 244.312 0.00 0.00 59 TRP C N 1
ATOM 5389 C CA . TRP C 1 58 ? 132.783 100.214 244.464 0.00 0.00 59 TRP C CA 1
ATOM 5390 C C . TRP C 1 58 ? 131.611 100.519 245.380 0.00 0.00 59 TRP C C 1
ATOM 5391 O O . TRP C 1 58 ? 130.455 100.281 245.020 0.00 0.00 59 TRP C O 1
ATOM 5402 N N . ASN C 1 59 ? 131.913 101.069 246.549 0.00 0.00 60 ASN C N 1
ATOM 5403 C CA . ASN C 1 59 ? 130.888 101.455 247.497 0.00 0.00 60 ASN C CA 1
ATOM 5404 C C . ASN C 1 59 ? 130.132 102.670 246.986 0.00 0.00 60 ASN C C 1
ATOM 5405 O O . ASN C 1 59 ? 130.680 103.530 246.298 0.00 0.00 60 ASN C O 1
ATOM 5410 N N . ASP C 1 60 ? 128.852 102.721 247.319 0.00 0.00 61 ASP C N 1
ATOM 5411 C CA . ASP C 1 60 ? 127.947 103.728 246.795 0.00 0.00 61 ASP C CA 1
ATOM 5412 C C . ASP C 1 60 ? 128.124 105.059 247.512 0.00 0.00 61 ASP C C 1
ATOM 5413 O O . ASP C 1 60 ? 128.639 105.132 248.628 0.00 0.00 61 ASP C O 1
ATOM 5418 N N . LEU C 1 61 ? 127.677 106.115 246.846 0.00 0.00 62 LEU C N 1
ATOM 5419 C CA . LEU C 1 61 ? 127.857 107.473 247.321 0.00 0.00 62 LEU C CA 1
ATOM 5420 C C . LEU C 1 61 ? 126.859 107.819 248.415 0.00 0.00 62 LEU C C 1
ATOM 5421 O O . LEU C 1 61 ? 125.777 107.237 248.505 0.00 0.00 62 LEU C O 1
ATOM 5426 N N . ASP C 1 62 ? 127.233 108.788 249.244 0.00 0.00 63 ASP C N 1
ATOM 5427 C CA . ASP C 1 62 ? 126.346 109.323 250.264 0.00 0.00 63 ASP C CA 1
ATOM 5428 C C . ASP C 1 62 ? 126.842 110.700 250.674 0.00 0.00 63 ASP C C 1
ATOM 5429 O O . ASP C 1 62 ? 128.012 111.036 250.485 0.00 0.00 63 ASP C O 1
ATOM 5434 N N . GLY C 1 63 ? 125.946 111.490 251.239 0.00 0.00 64 GLY C N 1
ATOM 5435 C CA . GLY C 1 63 ? 126.340 112.772 251.787 0.00 0.00 64 GLY C CA 1
ATOM 5436 C C . GLY C 1 63 ? 125.191 113.754 251.786 0.00 0.00 64 GLY C C 1
ATOM 5437 O O . GLY C 1 63 ? 124.117 113.500 251.249 0.00 0.00 64 GLY C O 1
ATOM 5438 N N . ASP C 1 64 ? 125.454 114.905 252.392 0.00 0.00 65 ASP C N 1
ATOM 5439 C CA . ASP C 1 64 ? 124.473 115.970 252.498 0.00 0.00 65 ASP C CA 1
ATOM 5440 C C . ASP C 1 64 ? 124.227 116.618 251.143 0.00 0.00 65 ASP C C 1
ATOM 5441 O O . ASP C 1 64 ? 124.983 116.434 250.189 0.00 0.00 65 ASP C O 1
ATOM 5446 N N . SER C 1 65 ? 123.142 117.377 251.062 0.00 0.00 66 SER C N 1
ATOM 5447 C CA . SER C 1 65 ? 122.853 118.114 249.844 0.00 0.00 66 SER C CA 1
ATOM 5448 C C . SER C 1 65 ? 123.695 119.387 249.808 0.00 0.00 66 SER C C 1
ATOM 5449 O O . SER C 1 65 ? 124.893 119.340 250.060 0.00 0.00 66 SER C O 1
ATOM 5452 N N . GLN C 1 66 ? 123.217 120.451 249.158 0.00 0.00 67 GLN C N 1
ATOM 5453 C CA . GLN C 1 66 ? 123.755 121.792 249.406 0.00 0.00 67 GLN C CA 1
ATOM 5454 C C . GLN C 1 66 ? 122.672 122.848 249.328 0.00 0.00 67 GLN C C 1
ATOM 5455 O O . GLN C 1 66 ? 121.607 122.642 248.747 0.00 0.00 67 GLN C O 1
ATOM 5461 N N . VAL C 1 67 ? 123.015 124.021 249.840 0.00 0.00 68 VAL C N 1
ATOM 5462 C CA . VAL C 1 67 ? 122.137 125.176 249.785 0.00 0.00 68 VAL C CA 1
ATOM 5463 C C . VAL C 1 67 ? 122.477 125.936 248.520 0.00 0.00 68 VAL C C 1
ATOM 5464 O O . VAL C 1 67 ? 123.507 126.606 248.446 0.00 0.00 68 VAL C O 1
ATOM 5468 N N . LEU C 1 68 ? 121.588 125.876 247.544 0.00 0.00 69 LEU C N 1
ATOM 5469 C CA . LEU C 1 68 ? 121.845 126.521 246.270 0.00 0.00 69 LEU C CA 1
ATOM 5470 C C . LEU C 1 68 ? 121.558 128.002 246.422 0.00 0.00 69 LEU C C 1
ATOM 5471 O O . LEU C 1 68 ? 120.538 128.390 246.988 0.00 0.00 69 LEU C O 1
ATOM 5476 N N . ASN C 1 69 ? 122.485 128.828 245.967 0.00 0.00 70 ASN C N 1
ATOM 5477 C CA . ASN C 1 69 ? 122.419 130.245 246.265 0.00 0.00 70 ASN C CA 1
ATOM 5478 C C . ASN C 1 69 ? 123.258 130.987 245.247 0.00 0.00 70 ASN C C 1
ATOM 5479 O O . ASN C 1 69 ? 124.106 130.398 244.577 0.00 0.00 70 ASN C O 1
ATOM 5484 N N . ASP C 1 70 ? 123.024 132.287 245.136 0.00 0.00 71 ASP C N 1
ATOM 5485 C CA . ASP C 1 70 ? 123.919 133.105 244.333 0.00 0.00 71 ASP C CA 1
ATOM 5486 C C . ASP C 1 70 ? 125.145 133.436 245.171 0.00 0.00 71 ASP C C 1
ATOM 5487 O O . ASP C 1 70 ? 125.323 132.925 246.280 0.00 0.00 71 ASP C O 1
ATOM 5492 N N . THR C 1 71 ? 125.989 134.325 244.654 0.00 0.00 72 THR C N 1
ATOM 5493 C CA . THR C 1 71 ? 127.203 134.756 245.344 0.00 0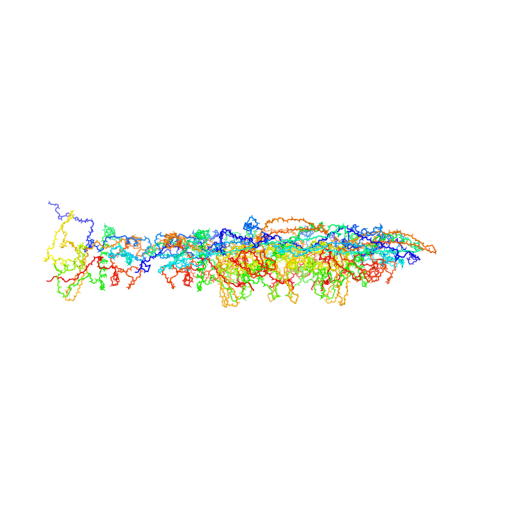.00 72 THR C CA 1
ATOM 5494 C C . THR C 1 71 ? 128.024 133.568 245.829 0.00 0.00 72 THR C C 1
ATOM 5495 O O . THR C 1 71 ? 128.640 133.621 246.894 0.00 0.00 72 THR C O 1
ATOM 5499 N N . ASP C 1 72 ? 128.036 132.492 245.045 0.00 0.00 73 ASP C N 1
ATOM 5500 C CA . ASP C 1 72 ? 128.697 131.249 245.419 0.00 0.00 73 ASP C CA 1
ATOM 5501 C C . ASP C 1 72 ? 128.519 130.246 244.288 0.00 0.00 73 ASP C C 1
ATOM 5502 O O . ASP C 1 72 ? 127.643 130.407 243.437 0.00 0.00 73 ASP C O 1
ATOM 5507 N N . ASP C 1 73 ? 129.350 129.208 244.291 0.00 0.00 74 ASP C N 1
ATOM 5508 C CA . ASP C 1 73 ? 129.179 128.078 243.388 0.00 0.00 74 ASP C CA 1
ATOM 5509 C C . ASP C 1 73 ? 129.161 126.804 244.220 0.00 0.00 74 ASP C C 1
ATOM 5510 O O . ASP C 1 73 ? 129.343 126.835 245.439 0.00 0.00 74 ASP C O 1
ATOM 5515 N N . LEU C 1 74 ? 128.948 125.672 243.563 0.00 0.00 75 LEU C N 1
ATOM 5516 C CA . LEU C 1 74 ? 128.786 124.413 244.264 0.00 0.00 75 LEU C CA 1
ATOM 5517 C C . LEU C 1 74 ? 130.133 123.729 244.474 0.00 0.00 75 LEU C C 1
ATOM 5518 O O . LEU C 1 74 ? 131.172 124.187 244.002 0.00 0.00 75 LEU C O 1
ATOM 5523 N N . VAL C 1 75 ? 130.121 122.607 245.186 0.00 0.00 76 VAL C N 1
ATOM 5524 C CA . VAL C 1 75 ? 131.366 121.947 245.570 0.00 0.00 76 VAL C CA 1
ATOM 5525 C C . VAL C 1 75 ? 131.242 120.431 245.454 0.00 0.00 76 VAL C C 1
ATOM 5526 O O . VAL C 1 75 ? 130.193 119.854 245.762 0.00 0.00 76 VAL C O 1
ATOM 5530 N N . PRO C 1 76 ? 132.291 119.763 245.018 0.00 0.00 77 PRO C N 1
ATOM 5531 C CA . PRO C 1 76 ? 132.230 118.346 244.645 0.00 0.00 77 PRO C CA 1
ATOM 5532 C C . PRO C 1 76 ? 132.646 117.387 245.764 0.00 0.00 77 PRO C C 1
ATOM 5533 O O . PRO C 1 76 ? 133.041 117.791 246.854 0.00 0.00 77 PRO C O 1
ATOM 5537 N N . GLN C 1 77 ? 132.570 116.088 245.457 0.00 0.00 78 GLN C N 1
ATOM 5538 C CA . GLN C 1 77 ? 132.827 114.998 246.398 0.00 0.00 78 GLN C CA 1
ATOM 5539 C C . GLN C 1 77 ? 133.445 113.822 245.642 0.00 0.00 78 GLN C C 1
ATOM 5540 O O . GLN C 1 77 ? 133.826 113.945 244.476 0.00 0.00 78 GLN C O 1
ATOM 5546 N N . LYS C 1 78 ? 133.540 112.665 246.306 0.00 0.00 79 LYS C N 1
ATOM 5547 C CA . LYS C 1 78 ? 134.367 111.576 245.793 0.00 0.00 79 LYS C CA 1
ATOM 5548 C C . LYS C 1 78 ? 133.695 110.209 245.840 0.00 0.00 79 LYS C C 1
ATOM 5549 O O . LYS C 1 78 ? 132.510 110.090 246.153 0.00 0.00 79 LYS C O 1
ATOM 5555 N N . ILE C 1 79 ? 134.468 109.173 245.510 0.00 0.00 80 ILE C N 1
ATOM 5556 C CA . ILE C 1 79 ? 134.036 107.780 245.544 0.00 0.00 80 ILE C CA 1
ATOM 5557 C C . ILE C 1 79 ? 135.191 106.964 246.113 0.00 0.00 80 ILE C C 1
ATOM 5558 O O . ILE C 1 79 ? 136.345 107.397 246.071 0.00 0.00 80 ILE C O 1
ATOM 5563 N N . ASN C 1 80 ? 134.892 105.787 246.652 0.00 0.00 81 ASN C N 1
ATOM 5564 C CA . ASN C 1 80 ? 135.913 104.914 247.210 0.00 0.00 81 ASN C CA 1
ATOM 5565 C C . ASN C 1 80 ? 135.920 103.576 246.490 0.00 0.00 81 ASN C C 1
ATOM 5566 O O . ASN C 1 80 ? 135.176 103.359 245.536 0.00 0.00 81 ASN C O 1
ATOM 5571 N N . ALA C 1 81 ? 136.767 102.665 246.962 0.00 0.00 82 ALA C N 1
ATOM 5572 C CA . ALA C 1 81 ? 136.821 101.305 246.445 0.00 0.00 82 ALA C CA 1
ATOM 5573 C C . ALA C 1 81 ? 137.077 100.354 247.604 0.00 0.00 82 ALA C C 1
ATOM 5574 O O . ALA C 1 81 ? 137.282 100.777 248.743 0.00 0.00 82 ALA C O 1
ATOM 5576 N N . GLY C 1 82 ? 137.090 99.057 247.308 0.00 0.00 83 GLY C N 1
ATOM 5577 C CA . GLY C 1 82 ? 137.240 98.069 248.356 0.00 0.00 83 GLY C CA 1
ATOM 5578 C C . GLY C 1 82 ? 137.704 96.730 247.828 0.00 0.00 83 GLY C C 1
ATOM 5579 O O . GLY C 1 82 ? 137.691 96.470 246.624 0.00 0.00 83 GLY C O 1
ATOM 5580 N N . GLN C 1 83 ? 138.082 95.864 248.762 0.00 0.00 84 GLN C N 1
ATOM 5581 C CA . GLN C 1 83 ? 138.809 94.641 248.470 0.00 0.00 84 GLN C CA 1
ATOM 5582 C C . GLN C 1 83 ? 138.009 93.439 248.952 0.00 0.00 84 GLN C C 1
ATOM 5583 O O . GLN C 1 83 ? 137.162 93.553 249.837 0.00 0.00 84 GLN C O 1
ATOM 5589 N N . ASP C 1 84 ? 138.287 92.276 248.365 0.00 0.00 85 ASP C N 1
ATOM 5590 C CA . ASP C 1 84 ? 137.745 91.019 248.867 0.00 0.00 85 ASP C CA 1
ATOM 5591 C C . ASP C 1 84 ? 138.698 89.891 248.502 0.00 0.00 85 ASP C C 1
ATOM 5592 O O . ASP C 1 84 ? 139.373 89.949 247.479 0.00 0.00 85 ASP C O 1
ATOM 5597 N N . LYS C 1 85 ? 138.728 88.849 249.336 0.00 0.00 86 LYS C N 1
ATOM 5598 C CA . LYS C 1 85 ? 139.652 87.731 249.161 0.00 0.00 86 LYS C CA 1
ATOM 5599 C C . LYS C 1 85 ? 138.879 86.419 249.142 0.00 0.00 86 LYS C C 1
ATOM 5600 O O . LYS C 1 85 ? 137.648 86.397 249.181 0.00 0.00 86 LYS C O 1
ATOM 5606 N N . ALA C 1 86 ? 139.625 85.321 249.088 0.00 0.00 87 ALA C N 1
ATOM 5607 C CA . ALA C 1 86 ? 139.092 83.968 249.217 0.00 0.00 87 ALA C CA 1
ATOM 5608 C C . ALA C 1 86 ? 140.269 83.047 249.522 0.00 0.00 87 ALA C C 1
ATOM 5609 O O . ALA C 1 86 ? 141.402 83.507 249.688 0.00 0.00 87 ALA C O 1
ATOM 5611 N N . VAL C 1 87 ? 140.013 81.740 249.587 0.00 0.00 88 VAL C N 1
ATOM 5612 C CA . VAL C 1 87 ? 141.062 80.763 249.870 0.00 0.00 88 VAL C CA 1
ATOM 5613 C C . VAL C 1 87 ? 140.850 79.521 249.023 0.00 0.00 88 VAL C C 1
ATOM 5614 O O . VAL C 1 87 ? 139.715 79.113 248.767 0.00 0.00 88 VAL C O 1
ATOM 5618 N N . LEU C 1 88 ? 141.953 78.928 248.580 0.00 0.00 89 LEU C N 1
ATOM 5619 C CA . LEU C 1 88 ? 141.955 77.596 247.998 0.00 0.00 89 LEU C CA 1
ATOM 5620 C C . LEU C 1 88 ? 142.468 76.607 249.032 0.00 0.00 89 LEU C C 1
ATOM 5621 O O . LEU C 1 88 ? 143.418 76.902 249.759 0.00 0.00 89 LEU C O 1
ATOM 5626 N N . ILE C 1 89 ? 141.848 75.433 249.092 0.00 0.00 90 ILE C N 1
ATOM 5627 C CA . ILE C 1 89 ? 142.278 74.376 249.998 0.00 0.00 90 ILE C CA 1
ATOM 5628 C C . ILE C 1 89 ? 142.234 73.056 249.251 0.00 0.00 90 ILE C C 1
ATOM 5629 O O . ILE C 1 89 ? 141.516 72.912 248.260 0.00 0.00 90 ILE C O 1
ATOM 5634 N N . LEU C 1 90 ? 143.000 72.082 249.735 0.00 0.00 91 LEU C N 1
ATOM 5635 C CA . LEU C 1 90 ? 143.059 70.791 249.067 0.00 0.00 91 LEU C CA 1
ATOM 5636 C C . LEU C 1 90 ? 143.430 69.684 250.045 0.00 0.00 91 LEU C C 1
ATOM 5637 O O . LEU C 1 90 ? 144.179 69.911 250.996 0.00 0.00 91 LEU C O 1
ATOM 5642 N N . ARG C 1 91 ? 142.899 68.483 249.798 0.00 0.00 92 ARG C N 1
ATOM 5643 C CA . ARG C 1 91 ? 142.942 67.381 250.750 0.00 0.00 92 ARG C CA 1
ATOM 5644 C C . ARG C 1 91 ? 142.939 66.050 250.012 0.00 0.00 92 ARG C C 1
ATOM 5645 O O . ARG C 1 91 ? 142.633 65.976 248.821 0.00 0.00 92 ARG C O 1
ATOM 5653 N N . GLY C 1 92 ? 143.273 64.992 250.743 0.00 0.00 93 GLY C N 1
ATOM 5654 C CA . GLY C 1 92 ? 143.167 63.634 250.228 0.00 0.00 93 GLY C CA 1
ATOM 5655 C C . GLY C 1 92 ? 143.710 62.654 251.244 0.00 0.00 93 GLY C C 1
ATOM 5656 O O . GLY C 1 92 ? 144.376 63.035 252.208 0.00 0.00 93 GLY C O 1
ATOM 5657 N N . ASN C 1 93 ? 143.415 61.373 251.017 0.00 0.00 94 ASN C N 1
ATOM 5658 C CA . ASN C 1 93 ? 143.950 60.308 251.863 0.00 0.00 94 ASN C CA 1
ATOM 5659 C C . ASN C 1 93 ? 144.020 59.020 251.054 0.00 0.00 94 ASN C C 1
ATOM 5660 O O . ASN C 1 93 ? 143.876 59.026 249.829 0.00 0.00 94 ASN C O 1
ATOM 5665 N N . ALA C 1 94 ? 144.256 57.911 251.750 0.00 0.00 95 ALA C N 1
ATOM 5666 C CA . ALA C 1 94 ? 144.538 56.643 251.096 0.00 0.00 95 ALA C CA 1
ATOM 5667 C C . ALA C 1 94 ? 144.236 55.501 252.053 0.00 0.00 95 ALA C C 1
ATOM 5668 O O . ALA C 1 94 ? 144.080 55.707 253.256 0.00 0.00 95 ALA C O 1
ATOM 5670 N N . TRP C 1 95 ? 144.153 54.292 251.503 0.00 0.00 96 TRP C N 1
ATOM 5671 C CA . TRP C 1 95 ? 144.150 53.087 252.323 0.00 0.00 96 TRP C CA 1
ATOM 5672 C C . TRP C 1 95 ? 144.520 51.871 251.488 0.00 0.00 96 TRP C C 1
ATOM 5673 O O . TRP C 1 95 ? 144.651 51.947 250.265 0.00 0.00 96 TRP C O 1
ATOM 5684 N N . SER C 1 96 ? 144.665 50.737 252.175 0.00 0.00 97 SER C N 1
ATOM 5685 C CA . SER C 1 96 ? 145.319 49.562 251.615 0.00 0.00 97 SER C CA 1
ATOM 5686 C C . SER C 1 96 ? 144.877 48.310 252.354 0.00 0.00 97 SER C C 1
ATOM 5687 O O . SER C 1 96 ? 143.940 48.334 253.152 0.00 0.00 97 SER C O 1
ATOM 5690 N N . SER C 1 97 ? 145.578 47.215 252.089 0.00 0.00 98 SER C N 1
ATOM 5691 C CA . SER C 1 97 ? 145.280 45.927 252.690 0.00 0.00 98 SER C CA 1
ATOM 5692 C C . SER C 1 97 ? 146.469 44.988 252.549 0.00 0.00 98 SER C C 1
ATOM 5693 O O . SER C 1 97 ? 147.473 45.312 251.912 0.00 0.00 98 SER C O 1
ATOM 5696 N N . HIS C 1 98 ? 146.354 43.799 253.132 0.00 0.00 99 HIS C N 1
ATOM 5697 C CA . HIS C 1 98 ? 147.234 42.688 252.801 0.00 0.00 99 HIS C CA 1
ATOM 5698 C C . HIS C 1 98 ? 146.583 41.840 251.731 0.00 0.00 99 HIS C C 1
ATOM 5699 O O . HIS C 1 98 ? 145.583 42.230 251.126 0.00 0.00 99 HIS C O 1
ATOM 5706 N N . ASP C 1 99 ? 147.160 40.669 251.506 0.00 0.00 100 ASP C N 1
ATOM 5707 C CA . ASP C 1 99 ? 146.744 39.827 250.402 0.00 0.00 100 ASP C CA 1
ATOM 5708 C C . ASP C 1 99 ? 146.364 38.449 250.907 0.00 0.00 100 ASP C C 1
ATOM 5709 O O . ASP C 1 99 ? 145.225 37.991 250.738 0.00 0.00 100 ASP C O 1
ATOM 5714 N N . LEU C 1 100 ? 147.347 37.798 251.528 0.00 0.00 101 LEU C N 1
ATOM 5715 C CA . LEU C 1 100 ? 147.150 36.497 252.149 0.00 0.00 101 LEU C CA 1
ATOM 5716 C C . LEU C 1 100 ? 145.877 36.478 252.965 0.00 0.00 101 LEU C C 1
ATOM 5717 O O . LEU C 1 100 ? 145.110 35.509 252.934 0.00 0.00 101 LEU C O 1
ATOM 5722 N N . ALA C 1 101 ? 145.626 37.563 253.677 0.00 0.00 102 ALA C N 1
ATOM 5723 C CA . ALA C 1 101 ? 144.381 37.697 254.418 0.00 0.00 102 ALA C CA 1
ATOM 5724 C C . ALA C 1 101 ? 143.190 37.636 253.480 0.00 0.00 102 ALA C C 1
ATOM 5725 O O . ALA C 1 101 ? 142.194 36.962 253.766 0.00 0.00 102 ALA C O 1
ATOM 5727 N N . ALA C 1 102 ? 143.280 38.319 252.344 0.00 0.00 103 ALA C N 1
ATOM 5728 C CA . ALA C 1 102 ? 142.165 38.314 251.411 0.00 0.00 103 ALA C CA 1
ATOM 5729 C C . ALA C 1 102 ? 141.846 36.899 250.963 0.00 0.00 103 ALA C C 1
ATOM 5730 O O . ALA C 1 102 ? 140.690 36.468 251.020 0.00 0.00 103 ALA C O 1
ATOM 5732 N N . THR C 1 103 ? 142.856 36.147 250.535 0.00 0.00 104 THR C N 1
ATOM 5733 C CA . THR C 1 103 ? 142.546 34.808 250.050 0.00 0.00 104 THR C CA 1
ATOM 5734 C C . THR C 1 103 ? 142.134 33.870 251.165 0.00 0.00 104 THR C C 1
ATOM 5735 O O . THR C 1 103 ? 141.440 32.885 250.907 0.00 0.00 104 THR C O 1
ATOM 5739 N N . LEU C 1 104 ? 142.560 34.132 252.386 0.00 0.00 105 LEU C N 1
ATOM 5740 C CA . LEU C 1 104 ? 142.249 33.219 253.465 0.00 0.00 105 LEU C CA 1
ATOM 5741 C C . LEU C 1 104 ? 140.904 33.518 254.108 0.00 0.00 105 LEU C C 1
ATOM 5742 O O . LEU C 1 104 ? 140.359 32.652 254.797 0.00 0.00 105 LEU C O 1
ATOM 5747 N N . SER C 1 105 ? 140.350 34.705 253.885 0.00 0.00 106 SER C N 1
ATOM 5748 C CA . SER C 1 105 ? 139.156 35.152 254.586 0.00 0.00 106 SER C CA 1
ATOM 5749 C C . SER C 1 105 ? 137.852 34.799 253.888 0.00 0.00 106 SER C C 1
ATOM 5750 O O . SER C 1 105 ? 136.797 34.889 254.514 0.00 0.00 106 SER C O 1
ATOM 5753 N N . GLY C 1 106 ? 137.884 34.419 252.622 0.00 0.00 107 GLY C N 1
ATOM 5754 C CA . GLY C 1 106 ? 136.672 34.038 251.936 0.00 0.00 107 GLY C CA 1
ATOM 5755 C C . GLY C 1 106 ? 136.019 35.121 251.106 0.00 0.00 107 GLY C C 1
ATOM 5756 O O . GLY C 1 106 ? 135.058 34.826 250.390 0.00 0.00 107 GLY C O 1
ATOM 5757 N N . SER C 1 107 ? 136.496 36.356 251.174 0.00 0.00 108 SER C N 1
ATOM 5758 C CA . SER C 1 107 ? 135.989 37.415 250.311 0.00 0.00 108 SER C CA 1
ATOM 5759 C C . SER C 1 107 ? 137.044 38.511 250.234 0.00 0.00 108 SER C C 1
ATOM 5760 O O . SER C 1 107 ? 138.091 38.433 250.879 0.00 0.00 108 SER C O 1
ATOM 5763 N N . ASP C 1 108 ? 136.761 39.546 249.450 0.00 0.00 109 ASP C N 1
ATOM 5764 C CA . ASP C 1 108 ? 137.796 40.502 249.075 0.00 0.00 109 ASP C CA 1
ATOM 5765 C C . ASP C 1 108 ? 137.612 41.825 249.793 0.00 0.00 109 ASP C C 1
ATOM 5766 O O . ASP C 1 108 ? 136.633 42.537 249.529 0.00 0.00 109 ASP C O 1
ATOM 5771 N N . PRO C 1 109 ? 138.522 42.206 250.684 0.00 0.00 110 PRO C N 1
ATOM 5772 C CA . PRO C 1 109 ? 138.379 43.501 251.354 0.00 0.00 110 PRO C CA 1
ATOM 5773 C C . PRO C 1 109 ? 138.386 44.665 250.394 0.00 0.00 110 PRO C C 1
ATOM 5774 O O . PRO C 1 109 ? 137.527 45.556 250.479 0.00 0.00 110 PRO C O 1
ATOM 5778 N N . MET C 1 110 ? 139.342 44.671 249.468 0.00 0.00 111 MET C N 1
ATOM 5779 C CA . MET C 1 110 ? 139.493 45.808 248.578 0.00 0.00 111 MET C CA 1
ATOM 5780 C C . MET C 1 110 ? 138.197 46.100 247.842 0.00 0.00 111 MET C C 1
ATOM 5781 O O . MET C 1 110 ? 137.820 47.263 247.675 0.00 0.00 111 MET C O 1
ATOM 5786 N N . GLN C 1 111 ? 137.488 45.055 247.423 0.00 0.00 112 GLN C N 1
ATOM 5787 C CA . GLN C 1 111 ? 136.209 45.258 246.757 0.00 0.00 112 GLN C CA 1
ATOM 5788 C C . GLN C 1 111 ? 135.255 46.040 247.639 0.00 0.00 112 GLN C C 1
ATOM 5789 O O . GLN C 1 111 ? 134.699 47.061 247.223 0.00 0.00 112 GLN C O 1
ATOM 5795 N N . ALA C 1 112 ? 135.059 45.577 248.868 0.00 0.00 113 ALA C N 1
ATOM 5796 C CA . ALA C 1 112 ? 134.103 46.224 249.751 0.00 0.00 113 ALA C CA 1
ATOM 5797 C C . ALA C 1 112 ? 134.476 47.677 249.979 0.00 0.00 113 ALA C C 1
ATOM 5798 O O . ALA C 1 112 ? 133.681 48.588 249.718 0.00 0.00 113 ALA C O 1
ATOM 5800 N N . ILE C 1 113 ? 135.697 47.910 250.454 0.00 0.00 114 ILE C N 1
ATOM 5801 C CA . ILE C 1 113 ? 136.074 49.274 250.799 0.00 0.00 114 ILE C CA 1
ATOM 5802 C C . ILE C 1 113 ? 135.961 50.180 249.587 0.00 0.00 114 ILE C C 1
ATOM 5803 O O . ILE C 1 113 ? 135.469 51.313 249.681 0.00 0.00 114 ILE C O 1
ATOM 5808 N N . GLY C 1 114 ? 136.380 49.692 248.424 0.00 0.00 115 GLY C N 1
ATOM 5809 C CA . GLY C 1 114 ? 136.169 50.457 247.217 0.00 0.00 115 GLY C CA 1
ATOM 5810 C C . GLY C 1 114 ? 134.707 50.768 246.999 0.00 0.00 115 GLY C C 1
ATOM 5811 O O . GLY C 1 114 ? 134.359 51.854 246.537 0.00 0.00 115 GLY C O 1
ATOM 5812 N N . SER C 1 115 ? 133.830 49.832 247.348 0.00 0.00 116 SER C N 1
ATOM 5813 C CA . SER C 1 115 ? 132.410 50.076 247.163 0.00 0.00 116 SER C CA 1
ATOM 5814 C C . SER C 1 115 ? 131.923 51.181 248.081 0.00 0.00 116 SER C C 1
ATOM 5815 O O . SER C 1 115 ? 131.067 51.983 247.699 0.00 0.00 116 SER C O 1
ATOM 5818 N N . ARG C 1 116 ? 132.454 51.244 249.289 0.00 0.00 117 ARG C N 1
ATOM 5819 C CA . ARG C 1 116 ? 131.964 52.233 250.230 0.00 0.00 117 ARG C CA 1
ATOM 5820 C C . ARG C 1 116 ? 132.589 53.608 250.041 0.00 0.00 117 ARG C C 1
ATOM 5821 O O . ARG C 1 116 ? 132.006 54.596 250.494 0.00 0.00 117 ARG C O 1
ATOM 5829 N N . VAL C 1 117 ? 133.721 53.709 249.340 0.00 0.00 118 VAL C N 1
ATOM 5830 C CA . VAL C 1 117 ? 134.505 54.946 249.371 0.00 0.00 118 VAL C CA 1
ATOM 5831 C C . VAL C 1 117 ? 133.658 56.173 249.058 0.00 0.00 118 VAL C C 1
ATOM 5832 O O . VAL C 1 117 ? 133.901 57.256 249.597 0.00 0.00 118 VAL C O 1
ATOM 5836 N N . ALA C 1 118 ? 132.648 56.029 248.203 0.00 0.00 119 ALA C N 1
ATOM 5837 C CA . ALA C 1 118 ? 131.992 57.203 247.638 0.00 0.00 119 ALA C CA 1
ATOM 5838 C C . ALA C 1 118 ? 131.384 58.092 248.712 0.00 0.00 119 ALA C C 1
ATOM 5839 O O . ALA C 1 118 ? 131.762 59.258 248.847 0.00 0.00 119 ALA C O 1
ATOM 5841 N N . ALA C 1 119 ? 130.461 57.560 249.500 0.00 0.00 120 ALA C N 1
ATOM 5842 C CA . ALA C 1 119 ? 129.752 58.387 250.462 0.00 0.00 120 ALA C CA 1
ATOM 5843 C C . ALA C 1 119 ? 130.653 58.908 251.563 0.00 0.00 120 ALA C C 1
ATOM 5844 O O . ALA C 1 119 ? 130.228 59.773 252.332 0.00 0.00 120 ALA C O 1
ATOM 5846 N N . TYR C 1 120 ? 131.879 58.407 251.654 0.00 0.00 121 TYR C N 1
ATOM 5847 C CA . TYR C 1 120 ? 132.779 58.845 252.710 0.00 0.00 121 TYR C CA 1
ATOM 5848 C C . TYR C 1 120 ? 132.997 60.349 252.685 0.00 0.00 121 TYR C C 1
ATOM 5849 O O . TYR C 1 120 ? 132.885 61.013 253.719 0.00 0.00 121 TYR C O 1
ATOM 5858 N N . TRP C 1 121 ? 133.309 60.909 251.515 0.00 0.00 122 TRP C N 1
ATOM 5859 C CA . TRP C 1 121 ? 133.737 62.302 251.480 0.00 0.00 122 TRP C CA 1
ATOM 5860 C C . TRP C 1 121 ? 132.696 63.249 252.048 0.00 0.00 122 TRP C C 1
ATOM 5861 O O . TRP C 1 121 ? 133.054 64.320 252.554 0.00 0.00 122 TRP C O 1
ATOM 5872 N N . ALA C 1 122 ? 131.420 62.884 251.973 0.00 0.00 123 ALA C N 1
ATOM 5873 C CA . ALA C 1 122 ? 130.367 63.758 252.460 0.00 0.00 123 ALA C CA 1
ATOM 5874 C C . ALA C 1 122 ? 130.688 64.267 253.855 0.00 0.00 123 ALA C C 1
ATOM 5875 O O . ALA C 1 122 ? 130.922 65.465 254.058 0.00 0.00 123 ALA C O 1
ATOM 5877 N N . ARG C 1 123 ? 130.737 63.354 254.822 0.00 0.00 124 ARG C N 1
ATOM 5878 C CA . ARG C 1 123 ? 130.933 63.773 256.199 0.00 0.00 124 ARG C CA 1
ATOM 5879 C C . ARG C 1 123 ? 132.207 64.585 256.370 0.00 0.00 124 ARG C C 1
ATOM 5880 O O . ARG C 1 123 ? 132.268 65.445 257.255 0.00 0.00 124 ARG C O 1
ATOM 5888 N N . GLU C 1 124 ? 133.211 64.367 255.525 0.00 0.00 125 GLU C N 1
ATOM 5889 C CA . GLU C 1 124 ? 134.382 65.229 255.572 0.00 0.00 125 GLU C CA 1
ATOM 5890 C C . GLU C 1 124 ? 134.019 66.654 255.198 0.00 0.00 125 GLU C C 1
ATOM 5891 O O . GLU C 1 124 ? 134.312 67.598 255.943 0.00 0.00 125 GLU C O 1
ATOM 5897 N N . MET C 1 125 ? 133.377 66.828 254.045 0.00 0.00 126 MET C N 1
ATOM 5898 C CA . MET C 1 125 ? 132.955 68.159 253.634 0.00 0.00 126 MET C CA 1
ATOM 5899 C C . MET C 1 125 ? 132.194 68.844 254.755 0.00 0.00 126 MET C C 1
ATOM 5900 O O . MET C 1 125 ? 132.500 69.980 255.133 0.00 0.00 126 MET C O 1
ATOM 5905 N N . GLN C 1 126 ? 131.212 68.144 255.323 0.00 0.00 127 GLN C N 1
ATOM 5906 C CA . GLN C 1 126 ? 130.456 68.710 256.432 0.00 0.00 127 GLN C CA 1
ATOM 5907 C C . GLN C 1 126 ? 131.383 69.162 257.548 0.00 0.00 127 GLN C C 1
ATOM 5908 O O . GLN C 1 126 ? 131.297 70.303 258.030 0.00 0.00 127 GLN C O 1
ATOM 5914 N N . LYS C 1 127 ? 132.297 68.280 257.950 0.00 0.00 128 LYS C N 1
ATOM 5915 C CA . LYS C 1 127 ? 133.252 68.618 258.994 0.00 0.00 128 LYS C CA 1
ATOM 5916 C C . LYS C 1 127 ? 133.948 69.933 258.693 0.00 0.00 128 LYS C C 1
ATOM 5917 O O . LYS C 1 127 ? 134.069 70.792 259.574 0.00 0.00 128 LYS C O 1
ATOM 5923 N N . ILE C 1 128 ? 134.374 70.123 257.447 0.00 0.00 129 ILE C N 1
ATOM 5924 C CA . ILE C 1 128 ? 134.962 71.396 257.057 0.00 0.00 129 ILE C CA 1
ATOM 5925 C C . ILE C 1 128 ? 133.983 72.531 257.294 0.00 0.00 129 ILE C C 1
ATOM 5926 O O . ILE C 1 128 ? 134.333 73.559 257.883 0.00 0.00 129 ILE C O 1
ATOM 5931 N N . VAL C 1 129 ? 132.745 72.366 256.838 0.00 0.00 130 VAL C N 1
ATOM 5932 C CA . VAL C 1 129 ? 131.803 73.479 256.868 0.00 0.00 130 VAL C CA 1
ATOM 5933 C C . VAL C 1 129 ? 131.609 73.975 258.290 0.00 0.00 130 VAL C C 1
ATOM 5934 O O . VAL C 1 129 ? 131.814 75.160 258.586 0.00 0.00 130 VAL C O 1
ATOM 5938 N N . PHE C 1 130 ? 131.211 73.079 259.194 0.00 0.00 131 PHE C N 1
ATOM 5939 C CA . PHE C 1 130 ? 131.008 73.509 260.574 0.00 0.00 131 PHE C CA 1
ATOM 5940 C C . PHE C 1 130 ? 132.245 74.186 261.124 0.00 0.00 131 PHE C C 1
ATOM 5941 O O . PHE C 1 130 ? 132.154 75.224 261.793 0.00 0.00 131 PHE C O 1
ATOM 5949 N N . ALA C 1 131 ? 133.413 73.622 260.836 0.00 0.00 132 ALA C N 1
ATOM 5950 C CA . ALA C 1 131 ? 134.644 74.276 261.242 0.00 0.00 132 ALA C CA 1
ATOM 5951 C C . ALA C 1 131 ? 134.649 75.730 260.796 0.00 0.00 132 ALA C C 1
ATOM 5952 O O . ALA C 1 131 ? 134.787 76.649 261.613 0.00 0.00 132 ALA C O 1
ATOM 5954 N N . GLU C 1 132 ? 134.431 75.958 259.506 0.00 0.00 133 GLU C N 1
ATOM 5955 C CA . GLU C 1 132 ? 134.647 77.293 258.971 0.00 0.00 133 GLU C CA 1
ATOM 5956 C C . GLU C 1 132 ? 133.631 78.282 259.514 0.00 0.00 133 GLU C C 1
ATOM 5957 O O . GLU C 1 132 ? 133.994 79.404 259.873 0.00 0.00 133 GLU C O 1
ATOM 5963 N N . LEU C 1 133 ? 132.356 77.902 259.578 0.00 0.00 134 LEU C N 1
ATOM 5964 C CA . LEU C 1 133 ? 131.399 78.801 260.212 0.00 0.00 134 LEU C CA 1
ATOM 5965 C C . LEU C 1 133 ? 131.848 79.150 261.616 0.00 0.00 134 LEU C C 1
ATOM 5966 O O . LEU C 1 133 ? 131.906 80.332 261.992 0.00 0.00 134 LEU C O 1
ATOM 5971 N N . ALA C 1 134 ? 132.193 78.124 262.397 0.00 0.00 135 ALA C N 1
ATOM 5972 C CA . ALA C 1 134 ? 132.686 78.361 263.744 0.00 0.00 135 ALA C CA 1
ATOM 5973 C C . ALA C 1 134 ? 133.778 79.406 263.738 0.00 0.00 135 ALA C C 1
ATOM 5974 O O . ALA C 1 134 ? 133.821 80.269 264.617 0.00 0.00 135 ALA C O 1
ATOM 5976 N N . GLY C 1 135 ? 134.647 79.371 262.734 0.00 0.00 136 GLY C N 1
ATOM 5977 C CA . GLY C 1 135 ? 135.644 80.415 262.616 0.00 0.00 136 GLY C CA 1
ATOM 5978 C C . GLY C 1 135 ? 135.032 81.775 262.348 0.00 0.00 136 GLY C C 1
ATOM 5979 O O . GLY C 1 135 ? 135.349 82.752 263.029 0.00 0.00 136 GLY C O 1
ATOM 5980 N N . VAL C 1 136 ? 134.149 81.853 261.353 0.00 0.00 137 VAL C N 1
ATOM 5981 C CA . VAL C 1 136 ? 133.603 83.139 260.937 0.00 0.00 137 VAL C CA 1
ATOM 5982 C C . VAL C 1 136 ? 133.034 83.878 262.127 0.00 0.00 137 VAL C C 1
ATOM 5983 O O . VAL C 1 136 ? 133.368 85.039 262.378 0.00 0.00 137 VAL C O 1
ATOM 5987 N N . PHE C 1 137 ? 132.185 83.218 262.891 0.00 0.00 138 PHE C N 1
ATOM 5988 C CA . PHE C 1 137 ? 131.594 83.961 263.988 0.00 0.00 138 PHE C CA 1
ATOM 5989 C C . PHE C 1 137 ? 132.474 83.987 265.215 0.00 0.00 138 PHE C C 1
ATOM 5990 O O . PHE C 1 137 ? 132.075 84.568 266.227 0.00 0.00 138 PHE C O 1
ATOM 5998 N N . SER C 1 138 ? 133.651 83.386 265.159 0.00 0.00 139 SER C N 1
ATOM 5999 C CA . SER C 1 138 ? 134.458 83.275 266.358 0.00 0.00 139 SER C CA 1
ATOM 6000 C C . SER C 1 138 ? 134.882 84.652 266.828 0.00 0.00 139 SER C C 1
ATOM 6001 O O . SER C 1 138 ? 135.465 85.426 266.063 0.00 0.00 139 SER C O 1
ATOM 6004 N N . ASN C 1 139 ? 134.528 84.971 268.067 0.00 0.00 140 ASN C N 1
ATOM 6005 C CA . ASN C 1 139 ? 135.247 85.931 268.893 0.00 0.00 140 ASN C CA 1
ATOM 6006 C C . ASN C 1 139 ? 135.622 87.202 268.146 0.00 0.00 140 ASN C C 1
ATOM 6007 O O . ASN C 1 139 ? 136.663 87.804 268.417 0.00 0.00 140 ASN C O 1
ATOM 6012 N N . ASP C 1 140 ? 134.798 87.624 267.199 0.00 0.00 141 ASP C N 1
ATOM 6013 C CA . ASP C 1 140 ? 135.073 88.844 266.459 0.00 0.00 141 ASP C CA 1
ATOM 6014 C C . ASP C 1 140 ? 133.913 89.799 266.656 0.00 0.00 141 ASP C C 1
ATOM 6015 O O . ASP C 1 140 ? 132.814 89.567 266.143 0.00 0.00 141 ASP C O 1
ATOM 6020 N N . ASP C 1 141 ? 134.171 90.879 267.383 0.00 0.00 142 ASP C N 1
ATOM 6021 C CA . ASP C 1 141 ? 133.122 91.833 267.684 0.00 0.00 142 ASP C CA 1
ATOM 6022 C C . ASP C 1 141 ? 132.505 92.409 266.427 0.00 0.00 142 ASP C C 1
ATOM 6023 O O . ASP C 1 141 ? 131.353 92.853 266.465 0.00 0.00 142 ASP C O 1
ATOM 6028 N N . MET C 1 142 ? 133.233 92.386 265.314 0.00 0.00 143 MET C N 1
ATOM 6029 C CA . MET C 1 142 ? 132.695 92.881 264.060 0.00 0.00 143 MET C CA 1
ATOM 6030 C C . MET C 1 142 ? 131.411 92.178 263.665 0.00 0.00 143 MET C C 1
ATOM 6031 O O . MET C 1 142 ? 130.633 92.726 262.881 0.00 0.00 143 MET C O 1
ATOM 6036 N N . LYS C 1 143 ? 131.166 90.981 264.177 0.00 0.00 144 LYS C N 1
ATOM 6037 C CA . LYS C 1 143 ? 129.980 90.235 263.801 0.00 0.00 144 LYS C CA 1
ATOM 6038 C C . LYS C 1 143 ? 128.839 90.351 264.794 0.00 0.00 144 LYS C C 1
ATOM 6039 O O . LYS C 1 143 ? 127.783 89.759 264.555 0.00 0.00 144 LYS C O 1
ATOM 6045 N N . ASP C 1 144 ? 129.009 91.096 265.888 0.00 0.00 145 ASP C N 1
ATOM 6046 C CA . ASP C 1 144 ? 128.068 90.988 266.997 0.00 0.00 145 ASP C CA 1
ATOM 6047 C C . ASP C 1 144 ? 126.624 91.143 266.557 0.00 0.00 145 ASP C C 1
ATOM 6048 O O . ASP C 1 144 ? 125.734 90.529 267.152 0.00 0.00 145 ASP C O 1
ATOM 6053 N N . ASN C 1 145 ? 126.374 91.922 265.514 0.00 0.00 146 ASN C N 1
ATOM 6054 C CA . ASN C 1 145 ? 125.006 92.199 265.119 0.00 0.00 146 ASN C CA 1
ATOM 6055 C C . ASN C 1 145 ? 124.283 90.978 264.587 0.00 0.00 146 ASN C C 1
ATOM 6056 O O . ASN C 1 145 ? 123.051 90.973 264.555 0.00 0.00 146 ASN C O 1
ATOM 6061 N N . LYS C 1 146 ? 125.002 89.954 264.154 0.00 0.00 147 LYS C N 1
ATOM 6062 C CA . LYS C 1 146 ? 124.352 88.779 263.603 0.00 0.00 147 LYS C CA 1
ATOM 6063 C C . LYS C 1 146 ? 124.226 87.627 264.585 0.00 0.00 147 LYS C C 1
ATOM 6064 O O . LYS C 1 146 ? 123.778 86.550 264.187 0.00 0.00 147 LYS C O 1
ATOM 6070 N N . LEU C 1 147 ? 124.616 87.801 265.840 0.00 0.00 148 LEU C N 1
ATOM 6071 C CA . LEU C 1 147 ? 124.559 86.711 266.798 0.00 0.00 148 LEU C CA 1
ATOM 6072 C C . LEU C 1 147 ? 123.711 87.097 268.000 0.00 0.00 148 LEU C C 1
ATOM 6073 O O . LEU C 1 147 ? 123.372 88.262 268.203 0.00 0.00 148 LEU C O 1
ATOM 6078 N N . ASP C 1 148 ? 123.357 86.089 268.786 0.00 0.00 149 ASP C N 1
ATOM 6079 C CA . ASP C 1 148 ? 122.540 86.256 269.975 0.00 0.00 149 ASP C CA 1
ATOM 6080 C C . ASP C 1 148 ? 122.959 85.201 270.984 0.00 0.00 149 ASP C C 1
ATOM 6081 O O . ASP C 1 148 ? 123.330 84.093 270.596 0.00 0.00 149 ASP C O 1
ATOM 6086 N N . ILE C 1 149 ? 122.910 85.534 272.270 0.00 0.00 150 ILE C N 1
ATOM 6087 C CA . ILE C 1 149 ? 123.326 84.606 273.316 0.00 0.00 150 ILE C CA 1
ATOM 6088 C C . ILE C 1 149 ? 122.278 84.587 274.417 0.00 0.00 150 ILE C C 1
ATOM 6089 O O . ILE C 1 149 ? 121.897 85.634 274.952 0.00 0.00 150 ILE C O 1
ATOM 6094 N N . SER C 1 150 ? 121.766 83.401 274.706 0.00 0.00 151 SER C N 1
ATOM 6095 C CA . SER C 1 150 ? 120.811 83.199 275.779 0.00 0.00 151 SER C CA 1
ATOM 6096 C C . SER C 1 150 ? 121.440 82.636 277.044 0.00 0.00 151 SER C C 1
ATOM 6097 O O . SER C 1 150 ? 120.706 82.289 277.970 0.00 0.00 151 SER C O 1
ATOM 6100 N N . GLY C 1 151 ? 122.764 82.508 277.105 0.00 0.00 152 GLY C N 1
ATOM 6101 C CA . GLY C 1 151 ? 123.396 81.868 278.247 0.00 0.00 152 GLY C CA 1
ATOM 6102 C C . GLY C 1 151 ? 123.124 82.625 279.534 0.00 0.00 152 GLY C C 1
ATOM 6103 O O . GLY C 1 151 ? 122.431 83.643 279.525 0.00 0.00 152 GLY C O 1
ATOM 6104 N N . THR C 1 152 ? 123.670 82.120 280.653 0.00 0.00 153 THR C N 1
ATOM 6105 C CA . THR C 1 152 ? 123.465 82.610 282.026 0.00 0.00 153 THR C CA 1
ATOM 6106 C C . THR C 1 152 ? 122.265 81.993 282.742 0.00 0.00 153 THR C C 1
ATOM 6107 O O . THR C 1 152 ? 121.862 82.499 283.793 0.00 0.00 153 THR C O 1
ATOM 6111 N N . ALA C 1 153 ? 121.636 80.977 282.153 0.00 0.00 154 ALA C N 1
ATOM 6112 C CA . ALA C 1 153 ? 120.682 80.043 282.783 0.00 0.00 154 ALA C CA 1
ATOM 6113 C C . ALA C 1 153 ? 119.221 80.464 282.732 0.00 0.00 154 ALA C C 1
ATOM 6114 O O . ALA C 1 153 ? 118.378 79.725 283.240 0.00 0.00 154 ALA C O 1
ATOM 6116 N N . ASP C 1 154 ? 118.890 81.611 282.170 0.00 0.00 155 ASP C N 1
ATOM 6117 C CA . ASP C 1 154 ? 117.502 81.945 281.896 0.00 0.00 155 ASP C CA 1
ATOM 6118 C C . ASP C 1 154 ? 117.264 81.983 280.390 0.00 0.00 155 ASP C C 1
ATOM 6119 O O . ASP C 1 154 ? 118.121 82.431 279.625 0.00 0.00 155 ASP C O 1
ATOM 6124 N N . GLY C 1 155 ? 116.098 81.505 279.981 0.00 0.00 156 GLY C N 1
ATOM 6125 C CA . GLY C 1 155 ? 115.655 81.428 278.602 0.00 0.00 156 GLY C CA 1
ATOM 6126 C C . GLY C 1 155 ? 115.806 80.043 278.012 0.00 0.00 156 GLY C C 1
ATOM 6127 O O . GLY C 1 155 ? 116.849 79.397 278.125 0.00 0.00 156 GLY C O 1
ATOM 6128 N N . ILE C 1 156 ? 114.743 79.600 277.347 0.00 0.00 157 ILE C N 1
ATOM 6129 C CA . ILE C 1 156 ? 114.528 78.190 277.066 0.00 0.00 157 ILE C CA 1
ATOM 6130 C C . ILE C 1 156 ? 114.618 77.829 275.598 0.00 0.00 157 ILE C C 1
ATOM 6131 O O . ILE C 1 156 ? 114.477 76.645 275.270 0.00 0.00 157 ILE C O 1
ATOM 6136 N N . TYR C 1 157 ? 114.820 78.788 274.699 0.00 0.00 158 TYR C N 1
ATOM 6137 C CA . TYR C 1 157 ? 114.505 78.550 273.291 0.00 0.00 158 TYR C CA 1
ATOM 6138 C C . TYR C 1 157 ? 113.037 78.187 273.119 0.00 0.00 158 TYR C C 1
ATOM 6139 O O . TYR C 1 157 ? 112.677 77.015 273.024 0.00 0.00 158 TYR C O 1
ATOM 6148 N N . SER C 1 158 ? 112.166 79.178 273.194 0.00 0.00 159 SER C N 1
ATOM 6149 C CA . SER C 1 158 ? 110.789 78.958 272.791 0.00 0.00 159 SER C CA 1
ATOM 6150 C C . SER C 1 158 ? 110.256 80.203 272.117 0.00 0.00 159 SER C C 1
ATOM 6151 O O . SER C 1 158 ? 110.464 81.309 272.617 0.00 0.00 159 SER C O 1
ATOM 6154 N N . ALA C 1 159 ? 109.678 80.038 270.935 0.00 0.00 160 ALA C N 1
ATOM 6155 C CA . ALA C 1 159 ? 108.502 80.793 270.530 0.00 0.00 160 ALA C CA 1
ATOM 6156 C C . ALA C 1 159 ? 108.682 82.303 270.540 0.00 0.00 160 ALA C C 1
ATOM 6157 O O . ALA C 1 159 ? 107.853 83.029 269.989 0.00 0.00 160 ALA C O 1
ATOM 6159 N N . GLU C 1 160 ? 109.748 82.791 271.157 0.00 0.00 161 GLU C N 1
ATOM 6160 C CA . GLU C 1 160 ? 109.986 84.222 271.237 0.00 0.00 161 GLU C CA 1
ATOM 6161 C C . GLU C 1 160 ? 111.402 84.520 270.803 0.00 0.00 161 GLU C C 1
ATOM 6162 O O . GLU C 1 160 ? 111.631 85.203 269.799 0.00 0.00 161 GLU C O 1
ATOM 6168 N N . THR C 1 161 ? 112.355 84.014 271.578 0.00 0.00 162 THR C N 1
ATOM 6169 C CA . THR C 1 161 ? 113.748 84.144 271.202 0.00 0.00 162 THR C CA 1
ATOM 6170 C C . THR C 1 161 ? 113.930 83.798 269.741 0.00 0.00 162 THR C C 1
ATOM 6171 O O . THR C 1 161 ? 114.667 84.478 269.020 0.00 0.00 162 THR C O 1
ATOM 6175 N N . PHE C 1 162 ? 113.227 82.769 269.281 0.00 0.00 163 PHE C N 1
ATOM 6176 C CA . PHE C 1 162 ? 113.233 82.458 267.863 0.00 0.00 163 PHE C CA 1
ATOM 6177 C C . PHE C 1 162 ? 112.824 83.667 267.043 0.00 0.00 163 PHE C C 1
ATOM 6178 O O . PHE C 1 162 ? 113.415 83.947 265.995 0.00 0.00 163 PHE C O 1
ATOM 6186 N N . VAL C 1 163 ? 111.818 84.402 267.503 0.00 0.00 164 VAL C N 1
ATOM 6187 C CA . VAL C 1 163 ? 111.402 85.579 266.758 0.00 0.00 164 VAL C CA 1
ATOM 6188 C C . VAL C 1 163 ? 112.513 86.611 266.753 0.00 0.00 164 VAL C C 1
ATOM 6189 O O . VAL C 1 163 ? 112.823 87.204 265.715 0.00 0.00 164 VAL C O 1
ATOM 6193 N N . ASP C 1 164 ? 113.145 86.829 267.905 0.00 0.00 165 ASP C N 1
ATOM 6194 C CA . ASP C 1 164 ? 114.261 87.766 267.947 0.00 0.00 165 ASP C CA 1
ATOM 6195 C C . ASP C 1 164 ? 115.308 87.407 266.911 0.00 0.00 165 ASP C C 1
ATOM 6196 O O . ASP C 1 164 ? 115.692 88.241 266.084 0.00 0.00 165 ASP C O 1
ATOM 6201 N N . ALA C 1 165 ? 115.771 86.162 266.933 0.00 0.00 166 ALA C N 1
ATOM 6202 C CA . ALA C 1 165 ? 116.731 85.730 265.930 0.00 0.00 166 ALA C CA 1
ATOM 6203 C C . ALA C 1 165 ? 116.214 86.008 264.534 0.00 0.00 166 ALA C C 1
ATOM 6204 O O . ALA C 1 165 ? 116.969 86.440 263.659 0.00 0.00 166 ALA C O 1
ATOM 6206 N N . SER C 1 166 ? 114.923 85.795 264.312 0.00 0.00 167 SER C N 1
ATOM 6207 C CA . SER C 1 166 ? 114.375 86.015 262.985 0.00 0.00 167 SER C CA 1
ATOM 6208 C C . SER C 1 166 ? 114.527 87.466 262.565 0.00 0.00 167 SER C C 1
ATOM 6209 O O . SER C 1 166 ? 114.975 87.755 261.453 0.00 0.00 167 SER C O 1
ATOM 6212 N N . TYR C 1 167 ? 114.188 88.395 263.447 0.00 0.00 168 TYR C N 1
ATOM 6213 C CA . TYR C 1 167 ? 114.245 89.807 263.107 0.00 0.00 168 TYR C CA 1
ATOM 6214 C C . TYR C 1 167 ? 115.595 90.434 263.362 0.00 0.00 168 TYR C C 1
ATOM 6215 O O . TYR C 1 167 ? 115.720 91.654 263.236 0.00 0.00 168 TYR C O 1
ATOM 6224 N N . LYS C 1 168 ? 116.605 89.653 263.724 0.00 0.00 169 LYS C N 1
ATOM 6225 C CA . LYS C 1 168 ? 117.895 90.264 263.988 0.00 0.00 169 LYS C CA 1
ATOM 6226 C C . LYS C 1 168 ? 118.433 90.978 262.760 0.00 0.00 169 LYS C C 1
ATOM 6227 O O . LYS C 1 168 ? 119.348 91.794 262.878 0.00 0.00 169 LYS C O 1
ATOM 6233 N N . LEU C 1 169 ? 117.885 90.695 261.587 0.00 0.00 170 LEU C N 1
ATOM 6234 C CA . LEU C 1 169 ? 118.045 91.557 260.427 0.00 0.00 170 LEU C CA 1
ATOM 6235 C C . LEU C 1 169 ? 116.839 92.481 260.391 0.00 0.00 170 LEU C C 1
ATOM 6236 O O . LEU C 1 169 ? 115.724 92.036 260.109 0.00 0.00 170 LEU C O 1
ATOM 6241 N N . GLY C 1 170 ? 117.058 93.764 260.649 0.00 0.00 171 GLY C N 1
ATOM 6242 C CA . GLY C 1 170 ? 115.944 94.635 260.967 0.00 0.00 171 GLY C CA 1
ATOM 6243 C C . GLY C 1 170 ? 114.943 94.858 259.854 0.00 0.00 171 GLY C C 1
ATOM 6244 O O . GLY C 1 170 ? 113.768 94.517 259.998 0.00 0.00 171 GLY C O 1
ATOM 6245 N N . ASP C 1 171 ? 115.383 95.403 258.729 0.00 0.00 172 ASP C N 1
ATOM 6246 C CA . ASP C 1 171 ? 114.433 95.693 257.663 0.00 0.00 172 ASP C CA 1
ATOM 6247 C C . ASP C 1 171 ? 114.280 94.495 256.746 0.00 0.00 172 ASP C C 1
ATOM 6248 O O . ASP C 1 171 ? 113.220 93.868 256.695 0.00 0.00 172 ASP C O 1
ATOM 6253 N N . HIS C 1 172 ? 115.330 94.187 255.998 0.00 0.00 173 HIS C N 1
ATOM 6254 C CA . HIS C 1 172 ? 115.344 92.964 255.223 0.00 0.00 173 HIS C CA 1
ATOM 6255 C C . HIS C 1 172 ? 115.000 91.794 256.121 0.00 0.00 173 HIS C C 1
ATOM 6256 O O . HIS C 1 172 ? 115.541 91.652 257.220 0.00 0.00 173 HIS C O 1
ATOM 6263 N N . GLU C 1 173 ? 114.067 90.984 255.658 0.00 0.00 174 GLU C N 1
ATOM 6264 C CA . GLU C 1 173 ? 113.680 89.760 256.328 0.00 0.00 174 GLU C CA 1
ATOM 6265 C C . GLU C 1 173 ? 113.167 88.841 255.239 0.00 0.00 174 GLU C C 1
ATOM 6266 O O . GLU C 1 173 ? 113.131 89.213 254.065 0.00 0.00 174 GLU C O 1
ATOM 6272 N N . SER C 1 174 ? 112.782 87.636 255.622 0.00 0.00 175 SER C N 1
ATOM 6273 C CA . SER C 1 174 ? 112.361 86.620 254.671 0.00 0.00 175 SER C CA 1
ATOM 6274 C C . SER C 1 174 ? 113.440 86.344 253.647 0.00 0.00 175 SER C C 1
ATOM 6275 O O . SER C 1 174 ? 113.164 85.814 252.570 0.00 0.00 175 SER C O 1
ATOM 6278 N N . LEU C 1 175 ? 114.666 86.705 253.966 0.00 0.00 176 LEU C N 1
ATOM 6279 C CA . LEU C 1 175 ? 115.814 86.126 253.311 0.00 0.00 176 LEU C CA 1
ATOM 6280 C C . LEU C 1 175 ? 116.305 84.937 254.097 0.00 0.00 176 LEU C C 1
ATOM 6281 O O . LEU C 1 175 ? 117.329 84.343 253.753 0.00 0.00 176 LEU C O 1
ATOM 6286 N N . LEU C 1 176 ? 115.588 84.592 255.153 0.00 0.00 177 LEU C N 1
ATOM 6287 C CA . LEU C 1 176 ? 115.840 83.410 255.945 0.00 0.00 177 LEU C CA 1
ATOM 6288 C C . LEU C 1 176 ? 114.782 82.381 255.583 0.00 0.00 177 LEU C C 1
ATOM 6289 O O . LEU C 1 176 ? 113.614 82.720 255.389 0.00 0.00 177 LEU C O 1
ATOM 6294 N N . THR C 1 177 ? 115.199 81.131 255.468 0.00 0.00 178 THR C N 1
ATOM 6295 C CA . THR C 1 177 ? 114.331 80.070 254.990 0.00 0.00 178 THR C CA 1
ATOM 6296 C C . THR C 1 177 ? 114.384 78.834 255.880 0.00 0.00 178 THR C C 1
ATOM 6297 O O . THR C 1 177 ? 113.363 78.417 256.421 0.00 0.00 178 THR C O 1
ATOM 6301 N N . ALA C 1 178 ? 115.546 78.210 256.004 0.00 0.00 179 ALA C N 1
ATOM 6302 C CA . ALA C 1 178 ? 115.661 76.944 256.709 0.00 0.00 179 ALA C CA 1
ATOM 6303 C C . ALA C 1 178 ? 116.450 77.108 258.000 0.00 0.00 179 ALA C C 1
ATOM 6304 O O . ALA C 1 178 ? 117.309 77.983 258.122 0.00 0.00 179 ALA C O 1
ATOM 6306 N N . ILE C 1 179 ? 116.159 76.236 258.959 0.00 0.00 180 ILE C N 1
ATOM 6307 C CA . ILE C 1 179 ? 116.693 76.328 260.308 0.00 0.00 180 ILE C CA 1
ATOM 6308 C C . ILE C 1 179 ? 117.522 75.089 260.591 0.00 0.00 180 ILE C C 1
ATOM 6309 O O . ILE C 1 179 ? 117.088 73.968 260.310 0.00 0.00 180 ILE C O 1
ATOM 6314 N N . GLY C 1 180 ? 118.705 75.284 261.154 0.00 0.00 181 GLY C N 1
ATOM 6315 C CA . GLY C 1 180 ? 119.463 74.168 261.673 0.00 0.00 181 GLY C CA 1
ATOM 6316 C C . GLY C 1 180 ? 118.900 73.712 263.003 0.00 0.00 181 GLY C C 1
ATOM 6317 O O . GLY C 1 180 ? 118.200 74.449 263.685 0.00 0.00 181 GLY C O 1
ATOM 6318 N N . MET C 1 181 ? 119.200 72.476 263.374 0.00 0.00 182 MET C N 1
ATOM 6319 C CA . MET C 1 181 ? 118.548 71.940 264.556 0.00 0.00 182 MET C CA 1
ATOM 6320 C C . MET C 1 181 ? 119.365 70.781 265.094 0.00 0.00 182 MET C C 1
ATOM 6321 O O . MET C 1 181 ? 120.195 70.206 264.390 0.00 0.00 182 MET C O 1
ATOM 6326 N N . HIS C 1 182 ? 119.122 70.446 266.354 0.00 0.00 183 HIS C N 1
ATOM 6327 C CA . HIS C 1 182 ? 119.571 69.189 266.926 0.00 0.00 183 HIS C CA 1
ATOM 6328 C C . HIS C 1 182 ? 118.376 68.452 267.505 0.00 0.00 183 HIS C C 1
ATOM 6329 O O . HIS C 1 182 ? 117.356 69.057 267.840 0.00 0.00 183 HIS C O 1
ATOM 6336 N N . SER C 1 183 ? 118.520 67.136 267.619 0.00 0.00 184 SER C N 1
ATOM 6337 C CA . SER C 1 183 ? 117.446 66.273 268.080 0.00 0.00 184 SER C CA 1
ATOM 6338 C C . SER C 1 183 ? 116.767 66.818 269.323 0.00 0.00 184 SER C C 1
ATOM 6339 O O . SER C 1 183 ? 115.623 67.281 269.261 0.00 0.00 184 SER C O 1
ATOM 6342 N N . ALA C 1 184 ? 117.482 66.788 270.446 0.00 0.00 185 ALA C N 1
ATOM 6343 C CA . ALA C 1 184 ? 116.876 67.145 271.721 0.00 0.00 185 ALA C CA 1
ATOM 6344 C C . ALA C 1 184 ? 116.170 68.486 271.640 0.00 0.00 185 ALA C C 1
ATOM 6345 O O . ALA C 1 184 ? 115.113 68.682 272.250 0.00 0.00 185 ALA C O 1
ATOM 6347 N N . THR C 1 185 ? 116.729 69.414 270.873 0.00 0.00 186 THR C N 1
ATOM 6348 C CA . THR C 1 185 ? 116.061 70.689 270.681 0.00 0.00 186 THR C CA 1
ATOM 6349 C C . THR C 1 185 ? 114.670 70.472 270.120 0.00 0.00 186 THR C C 1
ATOM 6350 O O . THR C 1 185 ? 113.668 70.847 270.738 0.00 0.00 186 THR C O 1
ATOM 6354 N N . MET C 1 186 ? 114.590 69.824 268.960 0.00 0.00 187 MET C N 1
ATOM 6355 C CA . MET C 1 186 ? 113.292 69.572 268.356 0.00 0.00 187 MET C CA 1
ATOM 6356 C C . MET C 1 186 ? 112.373 68.863 269.330 0.00 0.00 187 MET C C 1
ATOM 6357 O O . MET C 1 186 ? 111.171 69.142 269.374 0.00 0.00 187 MET C O 1
ATOM 6362 N N . ALA C 1 187 ? 112.925 67.962 270.136 0.00 0.00 188 ALA C N 1
ATOM 6363 C CA . ALA C 1 187 ? 112.126 67.326 271.171 0.00 0.00 188 ALA C CA 1
ATOM 6364 C C . ALA C 1 187 ? 111.460 68.372 272.050 0.00 0.00 188 ALA C C 1
ATOM 6365 O O . ALA C 1 187 ? 110.228 68.485 272.081 0.00 0.00 188 ALA C O 1
ATOM 6367 N N . SER C 1 188 ? 112.266 69.160 272.763 0.00 0.00 189 SER C N 1
ATOM 6368 C CA . SER C 1 188 ? 111.702 70.162 273.657 0.00 0.00 189 SER C CA 1
ATOM 6369 C C . SER C 1 188 ? 110.679 71.018 272.941 0.00 0.00 189 SER C C 1
ATOM 6370 O O . SER C 1 188 ? 109.618 71.334 273.496 0.00 0.00 189 SER C O 1
ATOM 6373 N N . ALA C 1 189 ? 110.969 71.386 271.696 0.00 0.00 190 ALA C N 1
ATOM 6374 C CA . ALA C 1 189 ? 109.975 72.086 270.904 0.00 0.00 190 ALA C CA 1
ATOM 6375 C C . ALA C 1 189 ? 108.657 71.338 270.932 0.00 0.00 190 ALA C C 1
ATOM 6376 O O . ALA C 1 189 ? 107.621 71.898 271.301 0.00 0.00 190 ALA C O 1
ATOM 6378 N N . VAL C 1 190 ? 108.690 70.049 270.602 0.00 0.00 191 VAL C N 1
ATOM 6379 C CA . VAL C 1 190 ? 107.461 69.271 270.573 0.00 0.00 191 VAL C CA 1
ATOM 6380 C C . VAL C 1 190 ? 106.768 69.321 271.920 0.00 0.00 191 VAL C C 1
ATOM 6381 O O . VAL C 1 190 ? 105.570 69.601 272.006 0.00 0.00 191 VAL C O 1
ATOM 6385 N N . LYS C 1 191 ? 107.503 69.058 272.998 0.00 0.00 192 LYS C N 1
ATOM 6386 C CA . LYS C 1 191 ? 106.796 68.975 274.267 0.00 0.00 192 LYS C CA 1
ATOM 6387 C C . LYS C 1 191 ? 106.210 70.311 274.687 0.00 0.00 192 LYS C C 1
ATOM 6388 O O . LYS C 1 191 ? 105.273 70.329 275.487 0.00 0.00 192 LYS C O 1
ATOM 6394 N N . GLN C 1 192 ? 106.711 71.426 274.170 0.00 0.00 193 GLN C N 1
ATOM 6395 C CA . GLN C 1 192 ? 105.948 72.652 274.348 0.00 0.00 193 GLN C CA 1
ATOM 6396 C C . GLN C 1 192 ? 104.879 72.827 273.294 0.00 0.00 193 GLN C C 1
ATOM 6397 O O . GLN C 1 192 ? 103.981 73.652 273.473 0.00 0.00 193 GLN C O 1
ATOM 6403 N N . ASP C 1 193 ? 104.940 72.070 272.211 0.00 0.00 194 ASP C N 1
ATOM 6404 C CA . ASP C 1 193 ? 103.965 72.235 271.151 0.00 0.00 194 ASP C CA 1
ATOM 6405 C C . ASP C 1 193 ? 102.590 71.723 271.532 0.00 0.00 194 ASP C C 1
ATOM 6406 O O . ASP C 1 193 ? 101.633 71.975 270.797 0.00 0.00 194 ASP C O 1
ATOM 6411 N N . LEU C 1 194 ? 102.458 71.002 272.638 0.00 0.00 195 LEU C N 1
ATOM 6412 C CA . LEU C 1 194 ? 101.204 70.319 272.911 0.00 0.00 195 LEU C CA 1
ATOM 6413 C C . LEU C 1 194 ? 100.141 71.350 273.255 0.00 0.00 195 LEU C C 1
ATOM 6414 O O . LEU C 1 194 ? 100.303 72.154 274.177 0.00 0.00 195 LEU C O 1
ATOM 6419 N N . ILE C 1 195 ? 99.068 71.339 272.482 0.00 0.00 196 ILE C N 1
ATOM 6420 C CA . ILE C 1 195 ? 97.975 72.270 272.681 0.00 0.00 196 ILE C CA 1
ATOM 6421 C C . ILE C 1 195 ? 97.170 71.828 273.895 0.00 0.00 196 ILE C C 1
ATOM 6422 O O . ILE C 1 195 ? 97.251 70.683 274.341 0.00 0.00 196 ILE C O 1
ATOM 6427 N N . GLU C 1 196 ? 96.400 72.748 274.452 0.00 0.00 197 GLU C N 1
ATOM 6428 C CA . GLU C 1 196 ? 95.475 72.402 275.517 0.00 0.00 197 GLU C CA 1
ATOM 6429 C C . GLU C 1 196 ? 94.055 72.166 275.009 0.00 0.00 197 GLU C C 1
ATOM 6430 O O . GLU C 1 196 ? 93.141 71.992 275.816 0.00 0.00 197 GLU C O 1
ATOM 6436 N N . PHE C 1 197 ? 93.831 72.167 273.702 0.00 0.00 198 PHE C N 1
ATOM 6437 C CA . PHE C 1 197 ? 92.465 72.385 273.257 0.00 0.00 198 PHE C CA 1
ATOM 6438 C C . PHE C 1 197 ? 91.507 71.168 273.262 0.00 0.00 198 PHE C C 1
ATOM 6439 O O . PHE C 1 197 ? 90.555 71.272 274.021 0.00 0.00 198 PHE C O 1
ATOM 6447 N N . VAL C 1 198 ? 91.631 70.045 272.527 0.00 0.00 199 VAL C N 1
ATOM 6448 C CA . VAL C 1 198 ? 92.640 69.608 271.556 0.00 0.00 199 VAL C CA 1
ATOM 6449 C C . VAL C 1 198 ? 94.056 69.687 272.074 0.00 0.00 199 VAL C C 1
ATOM 6450 O O . VAL C 1 198 ? 94.669 70.733 271.984 0.00 0.00 199 VAL C O 1
ATOM 6454 N N . LYS C 1 199 ? 94.559 68.636 272.726 0.00 0.00 200 LYS C N 1
ATOM 6455 C CA . LYS C 1 199 ? 93.986 67.284 272.827 0.00 0.00 200 LYS C CA 1
ATOM 6456 C C . LYS C 1 199 ? 95.006 66.425 273.546 0.00 0.00 200 LYS C C 1
ATOM 6457 O O . LYS C 1 199 ? 96.182 66.758 273.561 0.00 0.00 200 LYS C O 1
ATOM 6463 N N . ASP C 1 200 ? 94.577 65.311 274.117 0.00 0.00 201 ASP C N 1
ATOM 6464 C CA . ASP C 1 200 ? 95.492 64.210 274.356 0.00 0.00 201 ASP C CA 1
ATOM 6465 C C . ASP C 1 200 ? 94.885 62.884 273.942 0.00 0.00 201 ASP C C 1
ATOM 6466 O O . ASP C 1 200 ? 93.907 62.427 274.524 0.00 0.00 201 ASP C O 1
ATOM 6471 N N . SER C 1 201 ? 95.477 62.272 272.928 0.00 0.00 202 SER C N 1
ATOM 6472 C CA . SER C 1 201 ? 96.541 62.911 272.188 0.00 0.00 202 SER C CA 1
ATOM 6473 C C . SER C 1 201 ? 96.326 62.635 270.727 0.00 0.00 202 SER C C 1
ATOM 6474 O O . SER C 1 201 ? 95.907 61.548 270.359 0.00 0.00 202 SER C O 1
ATOM 6477 N N . GLN C 1 202 ? 96.599 63.629 269.889 0.00 0.00 203 GLN C N 1
ATOM 6478 C CA . GLN C 1 202 ? 96.513 63.437 268.448 0.00 0.00 203 GLN C CA 1
ATOM 6479 C C . GLN C 1 202 ? 97.799 63.898 267.783 0.00 0.00 203 GLN C C 1
ATOM 6480 O O . GLN C 1 202 ? 98.528 63.081 267.217 0.00 0.00 203 GLN C O 1
ATOM 6486 N N . SER C 1 203 ? 98.098 65.185 267.836 0.00 0.00 204 SER C N 1
ATOM 6487 C CA . SER C 1 203 ? 99.392 65.649 267.386 0.00 0.00 204 SER C CA 1
ATOM 6488 C C . SER C 1 203 ? 100.275 65.640 268.604 0.00 0.00 204 SER C C 1
ATOM 6489 O O . SER C 1 203 ? 99.807 65.929 269.702 0.00 0.00 204 SER C O 1
ATOM 6492 N N . GLY C 1 204 ? 101.542 65.291 268.434 0.00 0.00 205 GLY C N 1
ATOM 6493 C CA . GLY C 1 204 ? 102.130 64.962 267.149 0.00 0.00 205 GLY C CA 1
ATOM 6494 C C . GLY C 1 204 ? 103.609 64.858 267.437 0.00 0.00 205 GLY C C 1
ATOM 6495 O O . GLY C 1 204 ? 104.016 65.110 268.563 0.00 0.00 205 GLY C O 1
ATOM 6496 N N . ILE C 1 205 ? 104.431 64.484 266.466 0.00 0.00 206 ILE C N 1
ATOM 6497 C CA . ILE C 1 205 ? 105.852 64.393 266.768 0.00 0.00 206 ILE C CA 1
ATOM 6498 C C . ILE C 1 205 ? 106.687 65.250 265.825 0.00 0.00 206 ILE C C 1
ATOM 6499 O O . ILE C 1 205 ? 107.164 66.316 266.220 0.00 0.00 206 ILE C O 1
ATOM 6504 N N . ARG C 1 206 ? 106.880 64.829 264.586 0.00 0.00 207 ARG C N 1
ATOM 6505 C CA . ARG C 1 206 ? 107.715 65.621 263.700 0.00 0.00 207 ARG C CA 1
ATOM 6506 C C . ARG C 1 206 ? 106.871 66.678 263.020 0.00 0.00 207 ARG C C 1
ATOM 6507 O O . ARG C 1 206 ? 105.721 66.426 262.661 0.00 0.00 207 ARG C O 1
ATOM 6515 N N . PHE C 1 207 ? 107.434 67.865 262.851 0.00 0.00 208 PHE C N 1
ATOM 6516 C CA . PHE C 1 207 ? 106.667 69.038 262.435 0.00 0.00 208 PHE C CA 1
ATOM 6517 C C . PHE C 1 207 ? 107.463 69.944 261.503 0.00 0.00 208 PHE C C 1
ATOM 6518 O O . PHE C 1 207 ? 107.781 71.083 261.838 0.00 0.00 208 PHE C O 1
ATOM 6526 N N . PRO C 1 208 ? 107.807 69.470 260.310 0.00 0.00 209 PRO C N 1
ATOM 6527 C CA . PRO C 1 208 ? 108.126 70.524 259.344 0.00 0.00 209 PRO C CA 1
ATOM 6528 C C . PRO C 1 208 ? 106.833 71.090 258.799 0.00 0.00 209 PRO C C 1
ATOM 6529 O O . PRO C 1 208 ? 105.906 70.303 258.658 0.00 0.00 209 PRO C O 1
ATOM 6533 N N . THR C 1 209 ? 106.723 72.381 258.512 0.00 0.00 210 THR C N 1
ATOM 6534 C CA . THR C 1 209 ? 107.681 73.419 258.858 0.00 0.00 210 THR C CA 1
ATOM 6535 C C . THR C 1 209 ? 107.547 73.884 260.290 0.00 0.00 210 THR C C 1
ATOM 6536 O O . THR C 1 209 ? 106.749 73.346 261.043 0.00 0.00 210 THR C O 1
ATOM 6540 N N . TYR C 1 210 ? 108.293 74.923 260.662 0.00 0.00 211 TYR C N 1
ATOM 6541 C CA . TYR C 1 210 ? 108.190 75.451 262.019 0.00 0.00 211 TYR C CA 1
ATOM 6542 C C . TYR C 1 210 ? 107.296 76.679 262.017 0.00 0.00 211 TYR C C 1
ATOM 6543 O O . TYR C 1 210 ? 106.144 76.612 262.451 0.00 0.00 211 TYR C O 1
ATOM 6552 N N . MET C 1 211 ? 107.805 77.803 261.531 0.00 0.00 212 MET C N 1
ATOM 6553 C CA . MET C 1 211 ? 106.938 78.869 261.048 0.00 0.00 212 MET C CA 1
ATOM 6554 C C . MET C 1 211 ? 107.408 79.221 259.651 0.00 0.00 212 MET C C 1
ATOM 6555 O O . MET C 1 211 ? 108.429 79.889 259.492 0.00 0.00 212 MET C O 1
ATOM 6560 N N . ASN C 1 212 ? 106.640 78.805 258.653 0.00 0.00 213 ASN C N 1
ATOM 6561 C CA . ASN C 1 212 ? 106.907 79.147 257.265 0.00 0.00 213 ASN C CA 1
ATOM 6562 C C . ASN C 1 212 ? 108.379 78.976 256.912 0.00 0.00 213 ASN C C 1
ATOM 6563 O O . ASN C 1 212 ? 108.918 79.717 256.090 0.00 0.00 213 ASN C O 1
ATOM 6568 N N . LYS C 1 213 ? 109.045 78.009 257.534 0.00 0.00 214 LYS C N 1
ATOM 6569 C CA . LYS C 1 213 ? 110.483 77.859 257.374 0.00 0.00 214 LYS C CA 1
ATOM 6570 C C . LYS C 1 213 ? 110.874 76.393 257.395 0.00 0.00 214 LYS C C 1
ATOM 6571 O O . LYS C 1 213 ? 110.422 75.642 258.260 0.00 0.00 214 LYS C O 1
ATOM 6577 N N . ARG C 1 214 ? 111.741 75.995 256.473 0.00 0.00 215 ARG C N 1
ATOM 6578 C CA . ARG C 1 214 ? 112.182 74.611 256.443 0.00 0.00 215 ARG C CA 1
ATOM 6579 C C . ARG C 1 214 ? 112.927 74.260 257.720 0.00 0.00 215 ARG C C 1
ATOM 6580 O O . ARG C 1 214 ? 113.462 75.124 258.417 0.00 0.00 215 ARG C O 1
ATOM 6588 N N . VAL C 1 215 ? 112.964 72.970 258.024 0.00 0.00 216 VAL C N 1
ATOM 6589 C CA . VAL C 1 215 ? 113.690 72.472 259.180 0.00 0.00 216 VAL C CA 1
ATOM 6590 C C . VAL C 1 215 ? 114.466 71.235 258.767 0.00 0.00 216 VAL C C 1
ATOM 6591 O O . VAL C 1 215 ? 113.957 70.381 258.037 0.00 0.00 216 VAL C O 1
ATOM 6595 N N . ILE C 1 216 ? 115.709 71.149 259.218 0.00 0.00 217 ILE C N 1
ATOM 6596 C CA . ILE C 1 216 ? 116.588 70.039 258.897 0.00 0.00 217 ILE C CA 1
ATOM 6597 C C . ILE C 1 216 ? 117.115 69.474 260.198 0.00 0.00 217 ILE C C 1
ATOM 6598 O O . ILE C 1 216 ? 117.729 70.196 260.990 0.00 0.00 217 ILE C O 1
ATOM 6603 N N . VAL C 1 217 ? 116.896 68.191 260.414 0.00 0.00 218 VAL C N 1
ATOM 6604 C CA . VAL C 1 217 ? 117.254 67.549 261.666 0.00 0.00 218 VAL C CA 1
ATOM 6605 C C . VAL C 1 217 ? 118.555 66.801 261.467 0.00 0.00 218 VAL C C 1
ATOM 6606 O O . VAL C 1 217 ? 118.703 66.047 260.501 0.00 0.00 218 VAL C O 1
ATOM 6610 N N . ASP C 1 218 ? 119.496 66.998 262.378 0.00 0.00 219 ASP C N 1
ATOM 6611 C CA . ASP C 1 218 ? 120.729 66.233 262.367 0.00 0.00 219 ASP C CA 1
ATOM 6612 C C . ASP C 1 218 ? 121.223 66.017 263.783 0.00 0.00 219 ASP C C 1
ATOM 6613 O O . ASP C 1 218 ? 121.000 66.842 264.671 0.00 0.00 219 ASP C O 1
ATOM 6618 N N . ASP C 1 219 ? 121.906 64.899 263.984 0.00 0.00 220 ASP C N 1
ATOM 6619 C CA . ASP C 1 219 ? 122.442 64.578 265.292 0.00 0.00 220 ASP C CA 1
ATOM 6620 C C . ASP C 1 219 ? 123.758 65.274 265.588 0.00 0.00 220 ASP C C 1
ATOM 6621 O O . ASP C 1 219 ? 124.072 65.489 266.761 0.00 0.00 220 ASP C O 1
ATOM 6626 N N . SER C 1 220 ? 124.538 65.628 264.575 0.00 0.00 221 SER C N 1
ATOM 6627 C CA . SER C 1 220 ? 125.872 66.171 264.796 0.00 0.00 221 SER C CA 1
ATOM 6628 C C . SER C 1 220 ? 125.833 67.681 264.616 0.00 0.00 221 SER C C 1
ATOM 6629 O O . SER C 1 220 ? 125.742 68.181 263.492 0.00 0.00 221 SER C O 1
ATOM 6632 N N . MET C 1 221 ? 125.933 68.395 265.723 0.00 0.00 222 MET C N 1
ATOM 6633 C CA . MET C 1 221 ? 126.016 69.843 265.778 0.00 0.00 222 MET C CA 1
ATOM 6634 C C . MET C 1 221 ? 126.956 70.212 266.904 0.00 0.00 222 MET C C 1
ATOM 6635 O O . MET C 1 221 ? 127.103 69.450 267.865 0.00 0.00 222 MET C O 1
ATOM 6640 N N . PRO C 1 222 ? 127.605 71.361 266.822 0.00 0.00 223 PRO C N 1
ATOM 6641 C CA . PRO C 1 222 ? 128.498 71.759 267.905 0.00 0.00 223 PRO C CA 1
ATOM 6642 C C . PRO C 1 222 ? 127.738 71.776 269.214 0.00 0.00 223 PRO C C 1
ATOM 6643 O O . PRO C 1 222 ? 126.674 72.383 269.324 0.00 0.00 223 PRO C O 1
ATOM 6647 N N . VAL C 1 223 ? 128.275 71.074 270.201 0.00 0.00 224 VAL C N 1
ATOM 6648 C CA . VAL C 1 223 ? 127.712 71.052 271.539 0.00 0.00 224 VAL C CA 1
ATOM 6649 C C . VAL C 1 223 ? 128.852 71.166 272.533 0.00 0.00 224 VAL C C 1
ATOM 6650 O O . VAL C 1 223 ? 129.745 70.316 272.569 0.00 0.00 224 VAL C O 1
ATOM 6654 N N . GLU C 1 224 ? 128.839 72.225 273.323 0.00 0.00 225 GLU C N 1
ATOM 6655 C CA . GLU C 1 224 ? 129.884 72.420 274.305 0.00 0.00 225 GLU C CA 1
ATOM 6656 C C . GLU C 1 224 ? 129.423 71.875 275.644 0.00 0.00 225 GLU C C 1
ATOM 6657 O O . GLU C 1 224 ? 128.290 71.421 275.801 0.00 0.00 225 GLU C O 1
ATOM 6663 N N . THR C 1 225 ? 130.320 71.920 276.619 0.00 0.00 226 THR C N 1
ATOM 6664 C CA . THR C 1 225 ? 130.003 71.422 277.947 0.00 0.00 226 THR C CA 1
ATOM 6665 C C . THR C 1 225 ? 130.663 72.315 278.978 0.00 0.00 226 THR C C 1
ATOM 6666 O O . THR C 1 225 ? 131.865 72.575 278.901 0.00 0.00 226 THR C O 1
ATOM 6670 N N . LEU C 1 226 ? 129.883 72.776 279.943 0.00 0.00 227 LEU C N 1
ATOM 6671 C CA . LEU C 1 226 ? 130.447 73.431 281.105 0.00 0.00 227 LEU C CA 1
ATOM 6672 C C . LEU C 1 226 ? 130.436 72.461 282.275 0.00 0.00 227 LEU C C 1
ATOM 6673 O O . LEU C 1 226 ? 130.040 71.301 282.150 0.00 0.00 227 LEU C O 1
ATOM 6678 N N . GLU C 1 227 ? 130.868 72.943 283.431 0.00 0.00 228 GLU C N 1
ATOM 6679 C CA . GLU C 1 227 ? 130.672 72.171 284.642 0.00 0.00 228 GLU C CA 1
ATOM 6680 C C . GLU C 1 227 ? 129.190 72.172 284.997 0.00 0.00 228 GLU C C 1
ATOM 6681 O O . GLU C 1 227 ? 128.350 72.730 284.287 0.00 0.00 228 GLU C O 1
ATOM 6687 N N . ASP C 1 228 ? 128.866 71.524 286.108 0.00 0.00 229 ASP C N 1
ATOM 6688 C CA . ASP C 1 228 ? 127.497 71.432 286.602 0.00 0.00 229 ASP C CA 1
ATOM 6689 C C . ASP C 1 228 ? 126.576 70.732 285.610 0.00 0.00 229 ASP C C 1
ATOM 6690 O O . ASP C 1 228 ? 125.356 70.904 285.671 0.00 0.00 229 ASP C O 1
ATOM 6695 N N . GLY C 1 229 ? 127.143 69.938 284.705 0.00 0.00 230 GLY C N 1
ATOM 6696 C CA . GLY C 1 229 ? 126.370 69.209 283.721 0.00 0.00 230 GLY C CA 1
ATOM 6697 C C . GLY C 1 229 ? 125.362 70.046 282.962 0.00 0.00 230 GLY C C 1
ATOM 6698 O O . GLY C 1 229 ? 124.203 69.651 282.825 0.00 0.00 230 GLY C O 1
ATOM 6699 N N . THR C 1 230 ? 125.782 71.205 282.468 0.00 0.00 231 THR C N 1
ATOM 6700 C CA . THR C 1 230 ? 124.895 72.104 281.741 0.00 0.00 231 THR C CA 1
ATOM 6701 C C . THR C 1 230 ? 125.277 72.079 280.274 0.00 0.00 231 THR C C 1
ATOM 6702 O O . THR C 1 230 ? 126.337 72.586 279.898 0.00 0.00 231 THR C O 1
ATOM 6706 N N . LYS C 1 231 ? 124.421 71.495 279.448 0.00 0.00 232 LYS C N 1
ATOM 6707 C CA . LYS C 1 231 ? 124.691 71.455 278.024 0.00 0.00 232 LYS C CA 1
ATOM 6708 C C . LYS C 1 231 ? 124.338 72.784 277.366 0.00 0.00 232 LYS C C 1
ATOM 6709 O O . LYS C 1 231 ? 123.524 73.558 277.871 0.00 0.00 232 LYS C O 1
ATOM 6715 N N . VAL C 1 232 ? 124.977 73.047 276.230 0.00 0.00 233 VAL C N 1
ATOM 6716 C CA . VAL C 1 232 ? 124.742 74.248 275.437 0.00 0.00 233 VAL C CA 1
ATOM 6717 C C . VAL C 1 232 ? 124.675 73.851 273.972 0.00 0.00 233 VAL C C 1
ATOM 6718 O O . VAL C 1 232 ? 125.475 73.034 273.508 0.00 0.00 233 VAL C O 1
ATOM 6722 N N . PHE C 1 233 ? 123.735 74.437 273.241 0.00 0.00 234 PHE C N 1
ATOM 6723 C CA . PHE C 1 233 ? 123.499 74.087 271.849 0.00 0.00 234 PHE C CA 1
ATOM 6724 C C . PHE C 1 233 ? 123.669 75.308 270.957 0.00 0.00 234 PHE C C 1
ATOM 6725 O O . PHE C 1 233 ? 123.641 76.450 271.418 0.00 0.00 234 PHE C O 1
ATOM 6733 N N . THR C 1 234 ? 123.846 75.056 269.660 0.00 0.00 235 THR C N 1
ATOM 6734 C CA . THR C 1 234 ? 124.179 76.108 268.703 0.00 0.00 235 THR C CA 1
ATOM 6735 C C . THR C 1 234 ? 123.052 76.367 267.714 0.00 0.00 235 THR C C 1
ATOM 6736 O O . THR C 1 234 ? 122.424 77.423 267.769 0.00 0.00 235 THR C O 1
ATOM 6740 N N . SER C 1 235 ? 122.790 75.445 266.791 0.00 0.00 236 SER C N 1
ATOM 6741 C CA . SER C 1 235 ? 121.653 75.554 265.881 0.00 0.00 236 SER C CA 1
ATOM 6742 C C . SER C 1 235 ? 121.727 76.811 265.013 0.00 0.00 236 SER C C 1
ATOM 6743 O O . SER C 1 235 ? 121.012 77.787 265.237 0.00 0.00 236 SER C O 1
ATOM 6746 N N . TYR C 1 236 ? 122.625 76.778 264.032 0.00 0.00 237 TYR C N 1
ATOM 6747 C CA . TYR C 1 236 ? 122.680 77.832 263.030 0.00 0.00 237 TYR C CA 1
ATOM 6748 C C . TYR C 1 236 ? 121.330 78.040 262.368 0.00 0.00 237 TYR C C 1
ATOM 6749 O O . TYR C 1 236 ? 120.616 77.092 262.042 0.00 0.00 237 TYR C O 1
ATOM 6758 N N . LEU C 1 237 ? 120.986 79.304 262.170 0.00 0.00 238 LEU C N 1
ATOM 6759 C CA . LEU C 1 237 ? 119.827 79.708 261.389 0.00 0.00 238 LEU C CA 1
ATOM 6760 C C . LEU C 1 237 ? 120.334 80.434 260.160 0.00 0.00 238 LEU C C 1
ATOM 6761 O O . LEU C 1 237 ? 120.798 81.572 260.257 0.00 0.00 238 LEU C O 1
ATOM 6766 N N . PHE C 1 238 ? 120.226 79.795 259.001 0.00 0.00 239 PHE C N 1
ATOM 6767 C CA . PHE C 1 238 ? 120.814 80.350 257.792 0.00 0.00 239 PHE C CA 1
ATOM 6768 C C . PHE C 1 238 ? 119.744 80.801 256.810 0.00 0.00 239 PHE C C 1
ATOM 6769 O O . PHE C 1 238 ? 119.687 81.980 256.462 0.00 0.00 239 PHE C O 1
ATOM 6777 N N . GLY C 1 239 ? 118.917 79.883 256.336 0.00 0.00 240 GLY C N 1
ATOM 6778 C CA . GLY C 1 239 ? 117.975 80.175 255.286 0.00 0.00 240 GLY C CA 1
ATOM 6779 C C . GLY C 1 239 ? 118.602 80.870 254.106 0.00 0.00 240 GLY C C 1
ATOM 6780 O O . GLY C 1 239 ? 117.926 81.607 253.385 0.00 0.00 240 GLY C O 1
ATOM 6781 N N . ALA C 1 240 ? 119.892 80.651 253.894 0.00 0.00 241 ALA C N 1
ATOM 6782 C CA . ALA C 1 240 ? 120.610 81.460 252.924 0.00 0.00 241 ALA C CA 1
ATOM 6783 C C . ALA C 1 240 ? 120.287 81.024 251.507 0.00 0.00 241 ALA C C 1
ATOM 6784 O O . ALA C 1 240 ? 119.563 81.713 250.784 0.00 0.00 241 ALA C O 1
ATOM 6786 N N . GLY C 1 241 ? 120.793 79.869 251.111 0.00 0.00 242 GLY C N 1
ATOM 6787 C CA . GLY C 1 241 ? 120.782 79.540 249.711 0.00 0.00 242 GLY C CA 1
ATOM 6788 C C . GLY C 1 241 ? 121.499 80.632 248.934 0.00 0.00 242 GLY C C 1
ATOM 6789 O O . GLY C 1 241 ? 120.865 81.253 248.084 0.00 0.00 242 GLY C O 1
ATOM 6790 N N . ALA C 1 242 ? 122.785 80.899 249.190 0.00 0.00 243 ALA C N 1
ATOM 6791 C CA . ALA C 1 242 ? 123.680 80.085 250.013 0.00 0.00 243 ALA C CA 1
ATOM 6792 C C . ALA C 1 242 ? 124.993 80.815 250.272 0.00 0.00 243 ALA C C 1
ATOM 6793 O O . ALA C 1 242 ? 125.121 82.003 250.012 0.00 0.00 243 ALA C O 1
ATOM 6795 N N . LEU C 1 243 ? 125.952 80.084 250.828 0.00 0.00 244 LEU C N 1
ATOM 6796 C CA . LEU C 1 243 ? 127.367 80.369 250.626 0.00 0.00 244 LEU C CA 1
ATOM 6797 C C . LEU C 1 243 ? 127.780 79.746 249.298 0.00 0.00 244 LEU C C 1
ATOM 6798 O O . LEU C 1 243 ? 126.920 79.382 248.497 0.00 0.00 244 LEU C O 1
ATOM 6803 N N . GLY C 1 244 ? 129.073 79.612 249.026 0.00 0.00 245 GLY C N 1
ATOM 6804 C CA . GLY C 1 244 ? 129.481 79.094 247.731 0.00 0.00 245 GLY C CA 1
ATOM 6805 C C . GLY C 1 244 ? 130.752 78.277 247.768 0.00 0.00 245 GLY C C 1
ATOM 6806 O O . GLY C 1 244 ? 131.581 78.419 248.671 0.00 0.00 245 GLY C O 1
ATOM 6807 N N . TYR C 1 245 ? 130.890 77.397 246.774 0.00 0.00 246 TYR C N 1
ATOM 6808 C CA . TYR C 1 245 ? 132.100 76.604 246.614 0.00 0.00 246 TYR C CA 1
ATOM 6809 C C . TYR C 1 245 ? 132.161 76.109 245.181 0.00 0.00 246 TYR C C 1
ATOM 6810 O O . TYR C 1 245 ? 131.142 76.028 244.498 0.00 0.00 246 TYR C O 1
ATOM 6819 N N . ALA C 1 246 ? 133.359 75.723 244.750 0.00 0.00 247 ALA C N 1
ATOM 6820 C CA . ALA C 1 246 ? 133.578 75.213 243.406 0.00 0.00 247 ALA C CA 1
ATOM 6821 C C . ALA C 1 246 ? 134.393 73.933 243.467 0.00 0.00 247 ALA C C 1
ATOM 6822 O O . ALA C 1 246 ? 135.207 73.742 244.373 0.00 0.00 247 ALA C O 1
ATOM 6824 N N . GLU C 1 247 ? 134.171 73.057 242.487 0.00 0.00 248 GLU C N 1
ATOM 6825 C CA . GLU C 1 247 ? 134.764 71.727 242.541 0.00 0.00 248 GLU C CA 1
ATOM 6826 C C . GLU C 1 247 ? 136.280 71.757 242.375 0.00 0.00 248 GLU C C 1
ATOM 6827 O O . GLU C 1 247 ? 137.010 71.322 243.267 0.00 0.00 248 GLU C O 1
ATOM 6833 N N . GLY C 1 248 ? 136.779 72.278 241.261 0.00 0.00 249 GLY C N 1
ATOM 6834 C CA . GLY C 1 248 ? 138.203 72.206 240.990 0.00 0.00 249 GLY C CA 1
ATOM 6835 C C . GLY C 1 248 ? 138.643 70.806 240.613 0.00 0.00 249 GLY C C 1
ATOM 6836 O O . GLY C 1 248 ? 137.904 69.840 240.808 0.00 0.00 249 GLY C O 1
ATOM 6837 N N . GLN C 1 249 ? 139.851 70.679 240.062 0.00 0.00 250 GLN C N 1
ATOM 6838 C CA . GLN C 1 249 ? 140.367 69.373 239.689 0.00 0.00 250 GLN C CA 1
ATOM 6839 C C . GLN C 1 249 ? 141.867 69.255 239.913 0.00 0.00 250 GLN C C 1
ATOM 6840 O O . GLN C 1 249 ? 142.611 70.219 239.696 0.00 0.00 250 GLN C O 1
ATOM 6846 N N . PRO C 1 250 ? 142.325 68.107 240.341 0.00 0.00 251 PRO C N 1
ATOM 6847 C CA . PRO C 1 250 ? 143.761 67.831 240.349 0.00 0.00 251 PRO C CA 1
ATOM 6848 C C . PRO C 1 250 ? 144.176 67.228 239.034 0.00 0.00 251 PRO C C 1
ATOM 6849 O O . PRO C 1 250 ? 143.395 67.189 238.082 0.00 0.00 251 PRO C O 1
ATOM 6853 N N . GLU C 1 251 ? 145.415 66.754 238.990 0.00 0.00 252 GLU C N 1
ATOM 6854 C CA . GLU C 1 251 ? 145.845 65.728 238.053 0.00 0.00 252 GLU C CA 1
ATOM 6855 C C . GLU C 1 251 ? 146.104 64.452 238.840 0.00 0.00 252 GLU C C 1
ATOM 6856 O O . GLU C 1 251 ? 146.498 64.509 240.001 0.00 0.00 252 GLU C O 1
ATOM 6862 N N . VAL C 1 252 ? 145.885 63.307 238.209 0.00 0.00 253 VAL C N 1
ATOM 6863 C CA . VAL C 1 252 ? 145.895 62.005 238.870 0.00 0.00 253 VAL C CA 1
ATOM 6864 C C . VAL C 1 252 ? 144.827 62.003 239.957 0.00 0.00 253 VAL C C 1
ATOM 6865 O O . VAL C 1 252 ? 145.151 62.056 241.151 0.00 0.00 253 VAL C O 1
ATOM 6869 N N . PRO C 1 253 ? 143.545 62.001 239.595 0.00 0.00 254 PRO C N 1
ATOM 6870 C CA . PRO C 1 253 ? 142.499 61.949 240.619 0.00 0.00 254 PRO C CA 1
ATOM 6871 C C . PRO C 1 253 ? 142.396 60.610 241.308 0.00 0.00 254 PRO C C 1
ATOM 6872 O O . PRO C 1 253 ? 141.908 60.552 242.438 0.00 0.00 254 PRO C O 1
ATOM 6876 N N . THR C 1 254 ? 142.791 59.524 240.655 0.00 0.00 255 THR C N 1
ATOM 6877 C CA . THR C 1 254 ? 142.695 58.207 241.265 0.00 0.00 255 THR C CA 1
ATOM 6878 C C . THR C 1 254 ? 143.800 57.330 240.707 0.00 0.00 255 THR C C 1
ATOM 6879 O O . THR C 1 254 ? 144.115 57.401 239.518 0.00 0.00 255 THR C O 1
ATOM 6883 N N . GLU C 1 255 ? 144.381 56.499 241.564 0.00 0.00 256 GLU C N 1
ATOM 6884 C CA . GLU C 1 255 ? 145.524 55.708 241.148 0.00 0.00 256 GLU C CA 1
ATOM 6885 C C . GLU C 1 255 ? 145.612 54.490 242.046 0.00 0.00 256 GLU C C 1
ATOM 6886 O O . GLU C 1 255 ? 145.061 54.471 243.147 0.00 0.00 256 GLU C O 1
ATOM 6892 N N . THR C 1 256 ? 146.305 53.468 241.558 0.00 0.00 257 THR C N 1
ATOM 6893 C CA . THR C 1 256 ? 146.482 52.233 242.300 0.00 0.00 257 THR C CA 1
ATOM 6894 C C . THR C 1 256 ? 147.888 51.714 242.066 0.00 0.00 257 THR C C 1
ATOM 6895 O O . THR C 1 256 ? 148.347 51.645 240.925 0.00 0.00 257 THR C O 1
ATOM 6899 N N . ALA C 1 257 ? 148.570 51.347 243.145 0.00 0.00 258 ALA C N 1
ATOM 6900 C CA . ALA C 1 257 ? 149.906 50.790 243.035 0.00 0.00 258 ALA C CA 1
ATOM 6901 C C . ALA C 1 257 ? 150.015 49.595 243.960 0.00 0.00 258 ALA C C 1
ATOM 6902 O O . ALA C 1 257 ? 149.081 49.268 244.695 0.00 0.00 258 ALA C O 1
ATOM 6904 N N . ARG C 1 258 ? 151.173 48.950 243.927 0.00 0.00 259 ARG C N 1
ATOM 6905 C CA . ARG C 1 258 ? 151.389 47.807 244.794 0.00 0.00 259 ARG C CA 1
ATOM 6906 C C . ARG C 1 258 ? 152.872 47.632 245.056 0.00 0.00 259 ARG C C 1
ATOM 6907 O O . ARG C 1 258 ? 153.719 47.983 244.235 0.00 0.00 259 ARG C O 1
ATOM 6915 N N . ASN C 1 259 ? 153.167 47.071 246.218 0.00 0.00 260 ASN C N 1
ATOM 6916 C CA . ASN C 1 259 ? 154.495 46.596 246.564 0.00 0.00 260 ASN C CA 1
ATOM 6917 C C . ASN C 1 259 ? 154.643 45.210 245.960 0.00 0.00 260 ASN C C 1
ATOM 6918 O O . ASN C 1 259 ? 153.745 44.375 246.087 0.00 0.00 260 ASN C O 1
ATOM 6923 N N . ALA C 1 260 ? 155.863 44.900 245.525 0.00 0.00 261 ALA C N 1
ATOM 6924 C CA . ALA C 1 260 ? 156.201 43.539 245.131 0.00 0.00 261 ALA C CA 1
ATOM 6925 C C . ALA C 1 260 ? 156.959 42.801 246.228 0.00 0.00 261 ALA C C 1
ATOM 6926 O O . ALA C 1 260 ? 156.570 41.689 246.597 0.00 0.00 261 ALA C O 1
ATOM 6928 N N . LEU C 1 261 ? 158.046 43.382 246.761 0.00 0.00 262 LEU C N 1
ATOM 6929 C CA . LEU C 1 261 ? 158.856 42.688 247.766 0.00 0.00 262 LEU C CA 1
ATOM 6930 C C . LEU C 1 261 ? 157.972 42.085 248.833 0.00 0.00 262 LEU C C 1
ATOM 6931 O O . LEU C 1 261 ? 158.407 41.281 249.653 0.00 0.00 262 LEU C O 1
ATOM 6936 N N . GLY C 1 262 ? 156.716 42.480 248.811 0.00 0.00 263 GLY C N 1
ATOM 6937 C CA . GLY C 1 262 ? 155.688 42.238 249.791 0.00 0.00 263 GLY C CA 1
ATOM 6938 C C . GLY C 1 262 ? 154.358 42.127 249.078 0.00 0.00 263 GLY C C 1
ATOM 6939 O O . GLY C 1 262 ? 154.255 42.346 247.869 0.00 0.00 263 GLY C O 1
ATOM 6940 N N . SER C 1 263 ? 153.323 41.778 249.827 0.00 0.00 264 SER C N 1
ATOM 6941 C CA . SER C 1 263 ? 151.999 41.648 249.234 0.00 0.00 264 SER C CA 1
ATOM 6942 C C . SER C 1 263 ? 151.112 42.747 249.790 0.00 0.00 264 SER C C 1
ATOM 6943 O O . SER C 1 263 ? 150.652 42.663 250.930 0.00 0.00 264 SER C O 1
ATOM 6946 N N . GLN C 1 264 ? 150.847 43.752 248.966 0.00 0.00 265 GLN C N 1
ATOM 6947 C CA . GLN C 1 264 ? 149.995 44.868 249.339 0.00 0.00 265 GLN C CA 1
ATOM 6948 C C . GLN C 1 264 ? 149.392 45.455 248.076 0.00 0.00 265 GLN C C 1
ATOM 6949 O O . GLN C 1 264 ? 149.854 45.200 246.964 0.00 0.00 265 GLN C O 1
ATOM 6955 N N . ASP C 1 265 ? 148.339 46.237 248.271 0.00 0.00 266 ASP C N 1
ATOM 6956 C CA . ASP C 1 265 ? 147.781 47.070 247.223 0.00 0.00 266 ASP C CA 1
ATOM 6957 C C . ASP C 1 265 ? 147.055 48.218 247.899 0.00 0.00 266 ASP C C 1
ATOM 6958 O O . ASP C 1 265 ? 146.633 48.105 249.050 0.00 0.00 266 ASP C O 1
ATOM 6963 N N . ILE C 1 266 ? 146.931 49.331 247.187 0.00 0.00 267 ILE C N 1
ATOM 6964 C CA . ILE C 1 266 ? 146.575 50.597 247.804 0.00 0.00 267 ILE C CA 1
ATOM 6965 C C . ILE C 1 266 ? 145.560 51.331 246.936 0.00 0.00 267 ILE C C 1
ATOM 6966 O O . ILE C 1 266 ? 145.352 51.003 245.769 0.00 0.00 267 ILE C O 1
ATOM 6971 N N . LEU C 1 267 ? 144.921 52.334 247.531 0.00 0.00 268 LEU C N 1
ATOM 6972 C CA . LEU C 1 267 ? 144.104 53.293 246.803 0.00 0.00 268 LEU C CA 1
ATOM 6973 C C . LEU C 1 267 ? 144.393 54.689 247.319 0.00 0.00 268 LEU C C 1
ATOM 6974 O O . LEU C 1 267 ? 144.872 54.860 248.438 0.00 0.00 268 LEU C O 1
ATOM 6979 N N . ILE C 1 268 ? 144.085 55.689 246.494 0.00 0.00 269 ILE C N 1
ATOM 6980 C CA . ILE C 1 268 ? 144.326 57.091 246.812 0.00 0.00 269 ILE C CA 1
ATOM 6981 C C . ILE C 1 268 ? 143.231 57.930 246.168 0.00 0.00 269 ILE C C 1
ATOM 6982 O O . ILE C 1 268 ? 142.563 57.497 245.231 0.00 0.00 269 ILE C O 1
ATOM 6987 N N . ASN C 1 269 ? 143.046 59.148 246.678 0.00 0.00 270 ASN C N 1
ATOM 6988 C CA . ASN C 1 269 ? 142.006 60.011 246.124 0.00 0.00 270 ASN C CA 1
ATOM 6989 C C . ASN C 1 269 ? 142.446 61.438 245.810 0.00 0.00 270 ASN C C 1
ATOM 6990 O O . ASN C 1 269 ? 142.349 61.865 244.659 0.00 0.00 270 ASN C O 1
ATOM 6995 N N . ARG C 1 270 ? 142.853 62.207 246.820 0.00 0.00 271 ARG C N 1
ATOM 6996 C CA . ARG C 1 270 ? 143.474 63.519 246.624 0.00 0.00 271 ARG C CA 1
ATOM 6997 C C . ARG C 1 270 ? 142.660 64.476 245.747 0.00 0.00 271 ARG C C 1
ATOM 6998 O O . ARG C 1 270 ? 142.976 64.677 244.573 0.00 0.00 271 ARG C O 1
ATOM 7006 N N . LYS C 1 271 ? 141.593 65.060 246.286 0.00 0.00 272 LYS C N 1
ATOM 7007 C CA . LYS C 1 271 ? 140.775 65.996 245.527 0.00 0.00 272 LYS C CA 1
ATOM 7008 C C . LYS C 1 271 ? 140.901 67.422 246.055 0.00 0.00 272 LYS C C 1
ATOM 7009 O O . LYS C 1 271 ? 141.128 67.642 247.246 0.00 0.00 272 LYS C O 1
ATOM 7015 N N . HIS C 1 272 ? 140.744 68.392 245.150 0.00 0.00 273 HIS C N 1
ATOM 7016 C CA . HIS C 1 272 ? 140.765 69.816 245.469 0.00 0.00 273 HIS C CA 1
ATOM 7017 C C . HIS C 1 272 ? 139.344 70.357 245.528 0.00 0.00 273 HIS C C 1
ATOM 7018 O O . HIS C 1 272 ? 138.463 69.876 244.818 0.00 0.00 273 HIS C O 1
ATOM 7025 N N . PHE C 1 273 ? 139.120 71.356 246.381 0.00 0.00 274 PHE C N 1
ATOM 7026 C CA . PHE C 1 273 ? 137.914 72.166 246.257 0.00 0.00 274 PHE C CA 1
ATOM 7027 C C . PHE C 1 273 ? 138.109 73.494 246.969 0.00 0.00 274 PHE C C 1
ATOM 7028 O O . PHE C 1 273 ? 138.917 73.610 247.891 0.00 0.00 274 PHE C O 1
ATOM 7036 N N . VAL C 1 274 ? 137.314 74.480 246.560 0.00 0.00 275 VAL C N 1
ATOM 7037 C CA . VAL C 1 274 ? 137.408 75.850 247.050 0.00 0.00 275 VAL C CA 1
ATOM 7038 C C . VAL C 1 274 ? 136.068 76.262 247.625 0.00 0.00 275 VAL C C 1
ATOM 7039 O O . VAL C 1 274 ? 135.042 76.115 246.958 0.00 0.00 275 VAL C O 1
ATOM 7043 N N . LEU C 1 275 ? 136.075 76.803 248.843 0.00 0.00 276 LEU C N 1
ATOM 7044 C CA . LEU C 1 275 ? 134.839 77.115 249.547 0.00 0.00 276 LEU C CA 1
ATOM 7045 C C . LEU C 1 275 ? 135.024 78.331 250.436 0.00 0.00 276 LEU C C 1
ATOM 7046 O O . LEU C 1 275 ? 136.026 78.417 251.147 0.00 0.00 276 LEU C O 1
ATOM 7051 N N . HIS C 1 276 ? 134.027 79.230 250.452 0.00 0.00 277 HIS C N 1
ATOM 7052 C CA . HIS C 1 276 ? 134.018 80.328 251.418 0.00 0.00 277 HIS C CA 1
ATOM 7053 C C . HIS C 1 276 ? 132.761 81.172 251.269 0.00 0.00 277 HIS C C 1
ATOM 7054 O O . HIS C 1 276 ? 132.157 81.203 250.194 0.00 0.00 277 HIS C O 1
ATOM 7061 N N . PRO C 1 277 ? 132.343 81.867 252.320 0.00 0.00 278 PRO C N 1
ATOM 7062 C CA . PRO C 1 277 ? 131.239 82.818 252.197 0.00 0.00 278 PRO C CA 1
ATOM 7063 C C . PRO C 1 277 ? 131.708 84.131 251.611 0.00 0.00 278 PRO C C 1
ATOM 7064 O O . PRO C 1 277 ? 132.818 84.585 251.891 0.00 0.00 278 PRO C O 1
ATOM 7068 N N . ARG C 1 278 ? 130.843 84.776 250.837 0.00 0.00 279 ARG C N 1
ATOM 7069 C CA . ARG C 1 278 ? 131.121 86.175 250.567 0.00 0.00 279 ARG C CA 1
ATOM 7070 C C . ARG C 1 278 ? 129.925 87.061 250.846 0.00 0.00 279 ARG C C 1
ATOM 7071 O O . ARG C 1 278 ? 128.919 87.036 250.148 0.00 0.00 279 ARG C O 1
ATOM 7079 N N . GLY C 1 279 ? 130.032 87.808 251.930 0.00 0.00 280 GLY C N 1
ATOM 7080 C CA . GLY C 1 279 ? 130.909 87.394 253.000 0.00 0.00 280 GLY C CA 1
ATOM 7081 C C . GLY C 1 279 ? 132.199 88.087 253.355 0.00 0.00 280 GLY C C 1
ATOM 7082 O O . GLY C 1 279 ? 132.759 88.884 252.614 0.00 0.00 280 GLY C O 1
ATOM 7083 N N . VAL C 1 280 ? 132.645 87.727 254.554 0.00 0.00 281 VAL C N 1
ATOM 7084 C CA . VAL C 1 280 ? 133.864 88.247 255.145 0.00 0.00 281 VAL C CA 1
ATOM 7085 C C . VAL C 1 280 ? 135.058 88.034 254.229 0.00 0.00 281 VAL C C 1
ATOM 7086 O O . VAL C 1 280 ? 135.169 87.018 253.535 0.00 0.00 281 VAL C O 1
ATOM 7090 N N . LYS C 1 281 ? 135.956 89.010 254.221 0.00 0.00 282 LYS C N 1
ATOM 7091 C CA . LYS C 1 281 ? 137.224 88.890 253.520 0.00 0.00 282 LYS C CA 1
ATOM 7092 C C . LYS C 1 281 ? 138.184 88.021 254.312 0.00 0.00 282 LYS C C 1
ATOM 7093 O O . LYS C 1 281 ? 138.275 88.134 255.535 0.00 0.00 282 LYS C O 1
ATOM 7099 N N . PHE C 1 282 ? 138.907 87.160 253.610 0.00 0.00 283 PHE C N 1
ATOM 7100 C CA . PHE C 1 282 ? 139.914 86.338 254.256 0.00 0.00 283 PHE C CA 1
ATOM 7101 C C . PHE C 1 282 ? 141.181 87.152 254.469 0.00 0.00 283 PHE C C 1
ATOM 7102 O O . PHE C 1 282 ? 141.463 88.092 253.725 0.00 0.00 283 PHE C O 1
ATOM 7110 N N . THR C 1 283 ? 141.950 86.790 255.488 0.00 0.00 284 THR C N 1
ATOM 7111 C CA . THR C 1 283 ? 143.164 87.519 255.815 0.00 0.00 284 THR C CA 1
ATOM 7112 C C . THR C 1 283 ? 144.312 86.550 256.008 0.00 0.00 284 THR C C 1
ATOM 7113 O O . THR C 1 283 ? 144.116 85.370 256.300 0.00 0.00 284 THR C O 1
ATOM 7117 N N . GLU C 1 284 ? 145.520 87.074 255.890 0.00 0.00 285 GLU C N 1
ATOM 7118 C CA . GLU C 1 284 ? 146.724 86.276 256.042 0.00 0.00 285 GLU C CA 1
ATOM 7119 C C . GLU C 1 284 ? 147.394 86.668 257.348 0.00 0.00 285 GLU C C 1
ATOM 7120 O O . GLU C 1 284 ? 147.957 87.760 257.454 0.00 0.00 285 GLU C O 1
ATOM 7126 N N . ASN C 1 285 ? 147.330 85.780 258.332 0.00 0.00 286 ASN C N 1
ATOM 7127 C CA . ASN C 1 285 ? 148.065 85.913 259.578 0.00 0.00 286 ASN C CA 1
ATOM 7128 C C . ASN C 1 285 ? 148.174 84.549 260.226 0.00 0.00 286 ASN C C 1
ATOM 7129 O O . ASN C 1 285 ? 147.394 83.640 259.931 0.00 0.00 286 ASN C O 1
ATOM 7134 N N . ALA C 1 286 ? 149.156 84.425 261.114 0.00 0.00 287 ALA C N 1
ATOM 7135 C CA . ALA C 1 286 ? 149.236 83.333 262.076 0.00 0.00 287 ALA C CA 1
ATOM 7136 C C . ALA C 1 286 ? 149.089 81.968 261.419 0.00 0.00 287 ALA C C 1
ATOM 7137 O O . ALA C 1 286 ? 148.570 81.028 262.020 0.00 0.00 287 ALA C O 1
ATOM 7139 N N . MET C 1 287 ? 149.553 81.843 260.184 0.00 0.00 288 MET C N 1
ATOM 7140 C CA . MET C 1 287 ? 149.428 80.582 259.479 0.00 0.00 288 MET C CA 1
ATOM 7141 C C . MET C 1 287 ? 150.771 80.158 258.912 0.00 0.00 288 MET C C 1
ATOM 7142 O O . MET C 1 287 ? 151.498 80.967 258.331 0.00 0.00 288 MET C O 1
ATOM 7147 N N . ALA C 1 288 ? 151.104 78.891 259.110 0.00 0.00 289 ALA C N 1
ATOM 7148 C CA . ALA C 1 288 ? 152.149 78.254 258.328 0.00 0.00 289 ALA C CA 1
ATOM 7149 C C . ALA C 1 288 ? 151.547 77.921 256.970 0.00 0.00 289 ALA C C 1
ATOM 7150 O O . ALA C 1 288 ? 150.452 78.369 256.627 0.00 0.00 289 ALA C O 1
ATOM 7152 N N . GLY C 1 289 ? 152.258 77.153 256.163 0.00 0.00 290 GLY C N 1
ATOM 7153 C CA . GLY C 1 289 ? 151.713 76.807 254.873 0.00 0.00 290 GLY C CA 1
ATOM 7154 C C . GLY C 1 289 ? 152.791 76.558 253.852 0.00 0.00 290 GLY C C 1
ATOM 7155 O O . GLY C 1 289 ? 153.893 76.147 254.205 0.00 0.00 290 GLY C O 1
ATOM 7156 N N . THR C 1 290 ? 152.484 76.804 252.582 0.00 0.00 291 THR C N 1
ATOM 7157 C CA . THR C 1 290 ? 151.189 77.314 252.164 0.00 0.00 291 THR C CA 1
ATOM 7158 C C . THR C 1 290 ? 151.058 76.982 250.693 0.00 0.00 291 THR C C 1
ATOM 7159 O O . THR C 1 290 ? 152.068 76.775 250.030 0.00 0.00 291 THR C O 1
ATOM 7163 N N . THR C 1 291 ? 149.845 76.903 250.162 0.00 0.00 292 THR C N 1
ATOM 7164 C CA . THR C 1 291 ? 148.607 76.801 250.911 0.00 0.00 292 THR C CA 1
ATOM 7165 C C . THR C 1 291 ? 148.422 75.309 251.100 0.00 0.00 292 THR C C 1
ATOM 7166 O O . THR C 1 291 ? 149.339 74.557 250.789 0.00 0.00 292 THR C O 1
ATOM 7170 N N . PRO C 1 292 ? 147.277 74.842 251.626 0.00 0.00 293 PRO C N 1
ATOM 7171 C CA . PRO C 1 292 ? 146.035 75.342 252.218 0.00 0.00 293 PRO C CA 1
ATOM 7172 C C . PRO C 1 292 ? 146.302 75.909 253.566 0.00 0.00 293 PRO C C 1
ATOM 7173 O O . PRO C 1 292 ? 147.448 76.168 253.902 0.00 0.00 293 PRO C O 1
ATOM 7177 N N . THR C 1 293 ? 145.246 76.135 254.326 0.00 0.00 294 THR C N 1
ATOM 7178 C CA . THR C 1 293 ? 145.468 76.428 255.725 0.00 0.00 294 THR C CA 1
ATOM 7179 C C . THR C 1 293 ? 145.602 75.172 256.581 0.00 0.00 294 THR C C 1
ATOM 7180 O O . THR C 1 293 ? 146.722 74.722 256.822 0.00 0.00 294 THR C O 1
ATOM 7184 N N . ASP C 1 294 ? 144.482 74.575 256.983 0.00 0.00 295 ASP C N 1
ATOM 7185 C CA . ASP C 1 294 ? 144.385 73.479 257.947 0.00 0.00 295 ASP C CA 1
ATOM 7186 C C . ASP C 1 294 ? 142.935 73.280 258.326 0.00 0.00 295 ASP C C 1
ATOM 7187 O O . ASP C 1 294 ? 142.048 73.925 257.767 0.00 0.00 295 ASP C O 1
ATOM 7192 N N . GLU C 1 295 ? 142.676 72.368 259.247 0.00 0.00 296 GLU C N 1
ATOM 7193 C CA . GLU C 1 295 ? 141.399 72.397 259.944 0.00 0.00 296 GLU C CA 1
ATOM 7194 C C . GLU C 1 295 ? 141.488 73.408 261.077 0.00 0.00 296 GLU C C 1
ATOM 7195 O O . GLU C 1 295 ? 140.906 74.497 261.003 0.00 0.00 296 GLU C O 1
ATOM 7201 N N . GLU C 1 296 ? 142.255 73.062 262.112 0.00 0.00 297 GLU C N 1
ATOM 7202 C CA . GLU C 1 296 ? 142.405 73.943 263.261 0.00 0.00 297 GLU C CA 1
ATOM 7203 C C . GLU C 1 296 ? 142.757 75.355 262.833 0.00 0.00 297 GLU C C 1
ATOM 7204 O O . GLU C 1 296 ? 142.111 76.326 263.243 0.00 0.00 297 GLU C O 1
ATOM 7210 N N . LEU C 1 297 ? 143.770 75.485 261.986 0.00 0.00 298 LEU C N 1
ATOM 7211 C CA . LEU C 1 297 ? 144.184 76.812 261.569 0.00 0.00 298 LEU C CA 1
ATOM 7212 C C . LEU C 1 297 ? 143.085 77.514 260.789 0.00 0.00 298 LEU C C 1
ATOM 7213 O O . LEU C 1 297 ? 142.865 78.713 260.981 0.00 0.00 298 LEU C O 1
ATOM 7218 N N . ALA C 1 298 ? 142.358 76.788 259.937 0.00 0.00 299 ALA C N 1
ATOM 7219 C CA . ALA C 1 298 ? 141.216 77.403 259.275 0.00 0.00 299 ALA C CA 1
ATOM 7220 C C . ALA C 1 298 ? 140.188 77.882 260.273 0.00 0.00 299 ALA C C 1
ATOM 7221 O O . ALA C 1 298 ? 139.348 78.715 259.931 0.00 0.00 299 ALA C O 1
ATOM 7223 N N . ASN C 1 299 ? 140.211 77.353 261.486 0.00 0.00 300 ASN C N 1
ATOM 7224 C CA . ASN C 1 299 ? 139.289 77.830 262.500 0.00 0.00 300 ASN C CA 1
ATOM 7225 C C . ASN C 1 299 ? 139.908 78.840 263.448 0.00 0.00 300 ASN C C 1
ATOM 7226 O O . ASN C 1 299 ? 139.198 79.387 264.293 0.00 0.00 300 ASN C O 1
ATOM 7231 N N . GLY C 1 300 ? 141.200 79.107 263.327 0.00 0.00 301 GLY C N 1
ATOM 7232 C CA . GLY C 1 300 ? 141.882 79.723 264.446 0.00 0.00 301 GLY C CA 1
ATOM 7233 C C . GLY C 1 300 ? 141.432 81.116 264.822 0.00 0.00 301 GLY C C 1
ATOM 7234 O O . GLY C 1 300 ? 140.918 81.314 265.924 0.00 0.00 301 GLY C O 1
ATOM 7235 N N . ALA C 1 301 ? 141.577 82.076 263.921 0.00 0.00 302 ALA C N 1
ATOM 7236 C CA . ALA C 1 301 ? 141.231 83.455 264.235 0.00 0.00 302 ALA C CA 1
ATOM 7237 C C . ALA C 1 301 ? 141.359 84.294 262.978 0.00 0.00 302 ALA C C 1
ATOM 7238 O O . ALA C 1 301 ? 141.675 83.788 261.897 0.00 0.00 302 ALA C O 1
ATOM 7240 N N . ASN C 1 302 ? 141.132 85.591 263.135 0.00 0.00 303 ASN C N 1
ATOM 7241 C CA . ASN C 1 302 ? 141.532 86.578 262.147 0.00 0.00 303 ASN C CA 1
ATOM 7242 C C . ASN C 1 302 ? 140.842 86.365 260.799 0.00 0.00 303 ASN C C 1
ATOM 7243 O O . ASN C 1 302 ? 141.470 86.015 259.799 0.00 0.00 303 ASN C O 1
ATOM 7248 N N . TRP C 1 303 ? 139.533 86.595 260.795 0.00 0.00 304 TRP C N 1
ATOM 7249 C CA . TRP C 1 303 ? 138.808 86.974 259.590 0.00 0.00 304 TRP C CA 1
ATOM 7250 C C . TRP C 1 303 ? 138.200 88.351 259.799 0.00 0.00 304 TRP C C 1
ATOM 7251 O O . TRP C 1 303 ? 137.826 88.709 260.917 0.00 0.00 304 TRP C O 1
ATOM 7262 N N . GLN C 1 304 ? 138.108 89.120 258.721 0.00 0.00 305 GLN C N 1
ATOM 7263 C CA . GLN C 1 304 ? 137.686 90.512 258.788 0.00 0.00 305 GLN C CA 1
ATOM 7264 C C . GLN C 1 304 ? 136.643 90.763 257.716 0.00 0.00 305 GLN C C 1
ATOM 7265 O O . GLN C 1 304 ? 136.939 90.654 256.524 0.00 0.00 305 GLN C O 1
ATOM 7271 N N . ARG C 1 305 ? 135.430 91.085 258.132 0.00 0.00 306 ARG C N 1
ATOM 7272 C CA . ARG C 1 305 ? 134.342 91.293 257.192 0.00 0.00 306 ARG C CA 1
ATOM 7273 C C . ARG C 1 305 ? 134.405 92.682 256.587 0.00 0.00 306 ARG C C 1
ATOM 7274 O O . ARG C 1 305 ? 134.902 93.620 257.208 0.00 0.00 306 ARG C O 1
ATOM 7282 N N . VAL C 1 306 ? 133.924 92.812 255.353 0.00 0.00 307 VAL C N 1
ATOM 7283 C CA . VAL C 1 306 ? 133.488 94.113 254.868 0.00 0.00 307 VAL C CA 1
ATOM 7284 C C . VAL C 1 306 ? 132.243 93.960 254.001 0.00 0.00 307 VAL C C 1
ATOM 7285 O O . VAL C 1 306 ? 132.306 93.389 252.908 0.00 0.00 307 VAL C O 1
ATOM 7289 N N . TYR C 1 307 ? 131.114 94.448 254.494 0.00 0.00 308 TYR C N 1
ATOM 7290 C CA . TYR C 1 307 ? 130.018 94.949 253.676 0.00 0.00 308 TYR C CA 1
ATOM 7291 C C . TYR C 1 307 ? 129.508 96.252 254.283 0.00 0.00 308 TYR C C 1
ATOM 7292 O O . TYR C 1 307 ? 129.427 97.244 253.568 0.00 0.00 308 TYR C O 1
ATOM 7301 N N . ASP C 1 308 ? 129.142 96.298 255.567 0.00 0.00 309 ASP C N 1
ATOM 7302 C CA . ASP C 1 308 ? 128.694 95.218 256.457 0.00 0.00 309 ASP C CA 1
ATOM 7303 C C . ASP C 1 308 ? 127.254 94.744 256.399 0.00 0.00 309 ASP C C 1
ATOM 7304 O O . ASP C 1 308 ? 126.957 93.575 256.176 0.00 0.00 309 ASP C O 1
ATOM 7309 N N . PRO C 1 309 ? 126.355 95.705 256.589 0.00 0.00 310 PRO C N 1
ATOM 7310 C CA . PRO C 1 309 ? 125.217 95.607 257.500 0.00 0.00 310 PRO C CA 1
ATOM 7311 C C . PRO C 1 309 ? 124.407 94.348 257.395 0.00 0.00 310 PRO C C 1
ATOM 7312 O O . PRO C 1 309 ? 123.951 93.823 258.392 0.00 0.00 310 PRO C O 1
ATOM 7316 N N . LYS C 1 310 ? 124.217 93.872 256.180 0.00 0.00 311 LYS C N 1
ATOM 7317 C CA . LYS C 1 310 ? 123.227 92.849 255.929 0.00 0.00 311 LYS C CA 1
ATOM 7318 C C . LYS C 1 310 ? 123.779 91.943 254.851 0.00 0.00 311 LYS C C 1
ATOM 7319 O O . LYS C 1 310 ? 124.983 91.931 254.589 0.00 0.00 311 LYS C O 1
ATOM 7325 N N . LYS C 1 311 ? 122.892 91.152 254.264 0.00 0.00 312 LYS C N 1
ATOM 7326 C CA . LYS C 1 311 ? 123.187 90.327 253.101 0.00 0.00 312 LYS C CA 1
ATOM 7327 C C . LYS C 1 311 ? 124.458 89.511 253.315 0.00 0.00 312 LYS C C 1
ATOM 7328 O O . LYS C 1 311 ? 125.406 89.553 252.534 0.00 0.00 312 LYS C O 1
ATOM 7334 N N . ILE C 1 312 ? 124.466 88.762 254.405 0.00 0.00 313 ILE C N 1
ATOM 7335 C CA . ILE C 1 312 ? 125.567 87.865 254.652 0.00 0.00 313 ILE C CA 1
ATOM 7336 C C . ILE C 1 312 ? 125.364 86.470 254.040 0.00 0.00 313 ILE C C 1
ATOM 7337 O O . ILE C 1 312 ? 126.185 86.089 253.209 0.00 0.00 313 ILE C O 1
ATOM 7342 N N . ARG C 1 313 ? 124.337 85.681 254.382 0.00 0.00 314 ARG C N 1
ATOM 7343 C CA . ARG C 1 313 ? 123.247 85.969 255.293 0.00 0.00 314 ARG C CA 1
ATOM 7344 C C . ARG C 1 313 ? 123.115 84.798 256.235 0.00 0.00 314 ARG C C 1
ATOM 7345 O O . ARG C 1 313 ? 122.541 83.797 255.842 0.00 0.00 314 ARG C O 1
ATOM 7353 N N . ILE C 1 314 ? 123.544 84.918 257.486 0.00 0.00 315 ILE C N 1
ATOM 7354 C CA . ILE C 1 314 ? 123.438 83.816 258.436 0.00 0.00 315 ILE C CA 1
ATOM 7355 C C . ILE C 1 314 ? 123.430 84.400 259.835 0.00 0.00 315 ILE C C 1
ATOM 7356 O O . ILE C 1 314 ? 124.001 85.462 260.079 0.00 0.00 315 ILE C O 1
ATOM 7361 N N . VAL C 1 315 ? 122.798 83.691 260.763 0.00 0.00 316 VAL C N 1
ATOM 7362 C CA . VAL C 1 315 ? 122.771 84.080 262.165 0.00 0.00 316 VAL C CA 1
ATOM 7363 C C . VAL C 1 315 ? 122.799 82.826 263.018 0.00 0.00 316 VAL C C 1
ATOM 7364 O O . VAL C 1 315 ? 122.199 81.807 262.667 0.00 0.00 316 VAL C O 1
ATOM 7368 N N . GLN C 1 316 ? 123.496 82.897 264.145 0.00 0.00 317 GLN C N 1
ATOM 7369 C CA . GLN C 1 316 ? 123.498 81.805 265.102 0.00 0.00 317 GLN C CA 1
ATOM 7370 C C . GLN C 1 316 ? 123.068 82.336 266.454 0.00 0.00 317 GLN C C 1
ATOM 7371 O O . GLN C 1 316 ? 123.267 83.515 266.757 0.00 0.00 317 GLN C O 1
ATOM 7377 N N . PHE C 1 317 ? 122.463 81.474 267.265 0.00 0.00 318 PHE C N 1
ATOM 7378 C CA . PHE C 1 317 ? 122.197 81.847 268.645 0.00 0.00 318 PHE C CA 1
ATOM 7379 C C . PHE C 1 317 ? 122.333 80.624 269.532 0.00 0.00 318 PHE C C 1
ATOM 7380 O O . PHE C 1 317 ? 121.809 79.558 269.210 0.00 0.00 318 PHE C O 1
ATOM 7388 N N . LYS C 1 318 ? 123.016 80.795 270.657 0.00 0.00 319 LYS C N 1
ATOM 7389 C CA . LYS C 1 318 ? 123.235 79.723 271.610 0.00 0.00 319 LYS C CA 1
ATOM 7390 C C . LYS C 1 318 ? 122.150 79.751 272.675 0.00 0.00 319 LYS C C 1
ATOM 7391 O O . LYS C 1 318 ? 121.727 80.821 273.117 0.00 0.00 319 LYS C O 1
ATOM 7397 N N . HIS C 1 319 ? 121.701 78.572 273.094 0.00 0.00 320 HIS C N 1
ATOM 7398 C CA . HIS C 1 319 ? 120.630 78.508 274.076 0.00 0.00 320 HIS C CA 1
ATOM 7399 C C . HIS C 1 319 ? 120.723 77.231 274.888 0.00 0.00 320 HIS C C 1
ATOM 7400 O O . HIS C 1 319 ? 121.141 76.189 274.381 0.00 0.00 320 HIS C O 1
ATOM 7407 N N . ARG C 1 320 ? 120.304 77.322 276.145 0.00 0.00 321 ARG C N 1
ATOM 7408 C CA . ARG C 1 320 ? 120.120 76.144 276.973 0.00 0.00 321 ARG C CA 1
ATOM 7409 C C . ARG C 1 320 ? 118.819 75.449 276.612 0.00 0.00 321 ARG C C 1
ATOM 7410 O O . ARG C 1 320 ? 117.846 76.078 276.193 0.00 0.00 321 ARG C O 1
ATOM 7418 N N . LEU C 1 321 ? 118.805 74.140 276.799 0.00 0.00 322 LEU C N 1
ATOM 7419 C CA . LEU C 1 321 ? 117.633 73.344 276.510 0.00 0.00 322 LEU C CA 1
ATOM 7420 C C . LEU C 1 321 ? 116.637 73.479 277.651 0.00 0.00 322 LEU C C 1
ATOM 7421 O O . LEU C 1 321 ? 117.009 73.769 278.787 0.00 0.00 322 LEU C O 1
ATOM 7426 N N . GLN C 1 322 ? 115.360 73.284 277.337 0.00 0.00 323 GLN C N 1
ATOM 7427 C CA . GLN C 1 322 ? 114.322 73.332 278.358 0.00 0.00 323 GLN C CA 1
ATOM 7428 C C . GLN C 1 322 ? 114.623 72.382 279.499 0.00 0.00 323 GLN C C 1
ATOM 7429 O O . GLN C 1 322 ? 114.900 71.200 279.288 0.00 0.00 323 GLN C O 1
ATOM 7435 N N . ALA C 1 323 ? 114.657 72.905 280.714 0.00 0.00 324 ALA C N 1
ATOM 7436 C CA . ALA C 1 323 ? 115.233 72.145 281.820 0.00 0.00 324 ALA C CA 1
ATOM 7437 C C . ALA C 1 323 ? 115.147 72.886 283.146 0.00 0.00 324 ALA C C 1
ATOM 7438 O O . ALA C 1 323 ? 115.204 74.110 283.220 0.00 0.00 324 ALA C O 1
ATOM 7441 N N . ALA D 1 1 ? 40.694 12.300 299.212 0.00 0.00 2 ALA D N 1
ATOM 7442 C CA . ALA D 1 1 ? 41.473 13.489 299.523 0.00 0.00 2 ALA D CA 1
ATOM 7443 C C . ALA D 1 1 ? 42.004 14.176 298.265 0.00 0.00 2 ALA D C 1
ATOM 7444 O O . ALA D 1 1 ? 41.357 15.059 297.720 0.00 0.00 2 ALA D O 1
ATOM 7446 N N . TYR D 1 2 ? 43.134 13.700 297.759 0.00 0.00 3 TYR D N 1
ATOM 7447 C CA . TYR D 1 2 ? 43.935 14.384 296.754 0.00 0.00 3 TYR D CA 1
ATOM 7448 C C . TYR D 1 2 ? 45.017 13.444 296.270 0.00 0.00 3 TYR D C 1
ATOM 7449 O O . TYR D 1 2 ? 45.424 12.530 296.979 0.00 0.00 3 TYR D O 1
ATOM 7458 N N . THR D 1 3 ? 45.570 13.741 295.100 0.00 0.00 4 THR D N 1
ATOM 7459 C CA . THR D 1 3 ? 46.720 12.976 294.646 0.00 0.00 4 THR D CA 1
ATOM 7460 C C . THR D 1 3 ? 48.002 13.425 295.331 0.00 0.00 4 THR D C 1
ATOM 7461 O O . THR D 1 3 ? 48.870 12.593 295.604 0.00 0.00 4 THR D O 1
ATOM 7465 N N . LYS D 1 4 ? 48.142 14.719 295.620 0.00 0.00 5 LYS D N 1
ATOM 7466 C CA . LYS D 1 4 ? 49.162 15.169 296.565 0.00 0.00 5 LYS D CA 1
ATOM 7467 C C . LYS D 1 4 ? 50.592 14.818 296.163 0.00 0.00 5 LYS D C 1
ATOM 7468 O O . LYS D 1 4 ? 51.094 13.750 296.524 0.00 0.00 5 LYS D O 1
ATOM 7474 N N . ILE D 1 5 ? 51.247 15.709 295.422 0.00 0.00 6 ILE D N 1
ATOM 7475 C CA . ILE D 1 5 ? 52.500 15.480 294.706 0.00 0.00 6 ILE D CA 1
ATOM 7476 C C . ILE D 1 5 ? 53.469 14.574 295.454 0.00 0.00 6 ILE D C 1
ATOM 7477 O O . ILE D 1 5 ? 54.269 13.868 294.835 0.00 0.00 6 ILE D O 1
ATOM 7482 N N . SER D 1 6 ? 53.391 14.559 296.777 0.00 0.00 7 SER D N 1
ATOM 7483 C CA . SER D 1 6 ? 54.253 13.713 297.584 0.00 0.00 7 SER D CA 1
ATOM 7484 C C . SER D 1 6 ? 54.245 12.252 297.153 0.00 0.00 7 SER D C 1
ATOM 7485 O O . SER D 1 6 ? 55.139 11.495 297.535 0.00 0.00 7 SER D O 1
ATOM 7488 N N . ASP D 1 7 ? 53.241 11.832 296.391 0.00 0.00 8 ASP D N 1
ATOM 7489 C CA . ASP D 1 7 ? 53.143 10.431 295.985 0.00 0.00 8 ASP D CA 1
ATOM 7490 C C . ASP D 1 7 ? 54.005 10.078 294.776 0.00 0.00 8 ASP D C 1
ATOM 7491 O O . ASP D 1 7 ? 54.539 8.970 294.689 0.00 0.00 8 ASP D O 1
ATOM 7496 N N . VAL D 1 8 ? 54.148 11.006 293.838 0.00 0.00 9 VAL D N 1
ATOM 7497 C CA . VAL D 1 8 ? 54.589 10.651 292.498 0.00 0.00 9 VAL D CA 1
ATOM 7498 C C . VAL D 1 8 ? 56.047 11.033 292.305 0.00 0.00 9 VAL D C 1
ATOM 7499 O O . VAL D 1 8 ? 56.517 12.049 292.825 0.00 0.00 9 VAL D O 1
ATOM 7503 N N . ILE D 1 9 ? 56.761 10.208 291.558 0.00 0.00 10 ILE D N 1
ATOM 7504 C CA . ILE D 1 9 ? 58.206 10.301 291.453 0.00 0.00 10 ILE D CA 1
ATOM 7505 C C . ILE D 1 9 ? 58.574 11.359 290.433 0.00 0.00 10 ILE D C 1
ATOM 7506 O O . ILE D 1 9 ? 58.018 11.394 289.332 0.00 0.00 10 ILE D O 1
ATOM 7511 N N . VAL D 1 10 ? 59.522 12.213 290.794 0.00 0.00 11 VAL D N 1
ATOM 7512 C CA . VAL D 1 10 ? 59.983 13.243 289.872 0.00 0.00 11 VAL D CA 1
ATOM 7513 C C . VAL D 1 10 ? 61.247 12.769 289.172 0.00 0.00 11 VAL D C 1
ATOM 7514 O O . VAL D 1 10 ? 62.180 12.302 289.834 0.00 0.00 11 VAL D O 1
ATOM 7518 N N . PRO D 1 11 ? 61.311 12.844 287.869 0.00 0.00 12 PRO D N 1
ATOM 7519 C CA . PRO D 1 11 ? 62.544 12.487 287.167 0.00 0.00 12 PRO D CA 1
ATOM 7520 C C . PRO D 1 11 ? 63.610 13.552 287.319 0.00 0.00 12 PRO D C 1
ATOM 7521 O O . PRO D 1 11 ? 63.455 14.484 288.111 0.00 0.00 12 PRO D O 1
ATOM 7525 N N . GLU D 1 12 ? 64.702 13.412 286.576 0.00 0.00 13 GLU D N 1
ATOM 7526 C CA . GLU D 1 12 ? 65.706 14.450 286.415 0.00 0.00 13 GLU D CA 1
ATOM 7527 C C . GLU D 1 12 ? 66.062 14.534 284.941 0.00 0.00 13 GLU D C 1
ATOM 7528 O O . GLU D 1 12 ? 65.548 13.773 284.121 0.00 0.00 13 GLU D O 1
ATOM 7534 N N . LEU D 1 13 ? 66.946 15.460 284.587 0.00 0.00 14 LEU D N 1
ATOM 7535 C CA . LEU D 1 13 ? 67.200 15.716 283.180 0.00 0.00 14 LEU D CA 1
ATOM 7536 C C . LEU D 1 13 ? 68.674 15.977 282.930 0.00 0.00 14 LEU D C 1
ATOM 7537 O O . LEU D 1 13 ? 69.431 16.296 283.843 0.00 0.00 14 LEU D O 1
ATOM 7542 N N . PHE D 1 14 ? 69.064 15.838 281.667 0.00 0.00 15 PHE D N 1
ATOM 7543 C CA . PHE D 1 14 ? 70.416 16.115 281.212 0.00 0.00 15 PHE D CA 1
ATOM 7544 C C . PHE D 1 14 ? 70.373 16.506 279.747 0.00 0.00 15 PHE D C 1
ATOM 7545 O O . PHE D 1 14 ? 69.393 16.252 279.045 0.00 0.00 15 PHE D O 1
ATOM 7553 N N . ASN D 1 15 ? 71.447 17.137 279.299 0.00 0.00 16 ASN D N 1
ATOM 7554 C CA . ASN D 1 15 ? 71.667 17.479 277.905 0.00 0.00 16 ASN D CA 1
ATOM 7555 C C . ASN D 1 15 ? 73.133 17.250 277.590 0.00 0.00 16 ASN D C 1
ATOM 7556 O O . ASN D 1 15 ? 73.947 17.110 278.507 0.00 0.00 16 ASN D O 1
ATOM 7561 N N . PRO D 1 16 ? 73.504 17.203 276.320 0.00 0.00 17 PRO D N 1
ATOM 7562 C CA . PRO D 1 16 ? 74.886 16.851 275.982 0.00 0.00 17 PRO D CA 1
ATOM 7563 C C . PRO D 1 16 ? 75.907 17.851 276.489 0.00 0.00 17 PRO D C 1
ATOM 7564 O O . PRO D 1 16 ? 75.563 18.890 277.055 0.00 0.00 17 PRO D O 1
ATOM 7568 N N . TYR D 1 17 ? 77.176 17.536 276.265 0.00 0.00 18 TYR D N 1
ATOM 7569 C CA . TYR D 1 17 ? 78.267 18.384 276.704 0.00 0.00 18 TYR D CA 1
ATOM 7570 C C . TYR D 1 17 ? 78.442 19.585 275.785 0.00 0.00 18 TYR D C 1
ATOM 7571 O O . TYR D 1 17 ? 78.038 19.578 274.622 0.00 0.00 18 TYR D O 1
ATOM 7580 N N . VAL D 1 18 ? 79.059 20.628 276.330 0.00 0.00 19 VAL D N 1
ATOM 7581 C CA . VAL D 1 18 ? 79.424 21.822 275.584 0.00 0.00 19 VAL D CA 1
ATOM 7582 C C . VAL D 1 18 ? 80.831 22.219 275.992 0.00 0.00 19 VAL D C 1
ATOM 7583 O O . VAL D 1 18 ? 81.175 22.190 277.175 0.00 0.00 19 VAL D O 1
ATOM 7587 N N . ILE D 1 19 ? 81.646 22.594 275.016 0.00 0.00 20 ILE D N 1
ATOM 7588 C CA . ILE D 1 19 ? 83.061 22.846 275.255 0.00 0.00 20 ILE D CA 1
ATOM 7589 C C . ILE D 1 19 ? 83.233 24.252 275.807 0.00 0.00 20 ILE D C 1
ATOM 7590 O O . ILE D 1 19 ? 82.872 25.234 275.154 0.00 0.00 20 ILE D O 1
ATOM 7595 N N . ASN D 1 20 ? 83.793 24.350 277.004 0.00 0.00 21 ASN D N 1
ATOM 7596 C CA . ASN D 1 20 ? 84.200 25.638 277.536 0.00 0.00 21 ASN D CA 1
ATOM 7597 C C . ASN D 1 20 ? 85.463 26.124 276.842 0.00 0.00 21 ASN D C 1
ATOM 7598 O O . ASN D 1 20 ? 86.220 25.347 276.262 0.00 0.00 21 ASN D O 1
ATOM 7603 N N . THR D 1 21 ? 85.688 27.431 276.900 0.00 0.00 22 THR D N 1
ATOM 7604 C CA . THR D 1 21 ? 86.900 28.022 276.352 0.00 0.00 22 THR D CA 1
ATOM 7605 C C . THR D 1 21 ? 87.539 28.916 277.395 0.00 0.00 22 THR D C 1
ATOM 7606 O O . THR D 1 21 ? 86.964 29.940 277.769 0.00 0.00 22 THR D O 1
ATOM 7610 N N . THR D 1 22 ? 88.728 28.545 277.850 0.00 0.00 23 THR D N 1
ATOM 7611 C CA . THR D 1 22 ? 89.478 29.426 278.727 0.00 0.00 23 THR D CA 1
ATOM 7612 C C . THR D 1 22 ? 89.916 30.642 277.940 0.00 0.00 23 THR D C 1
ATOM 7613 O O . THR D 1 22 ? 90.396 30.521 276.812 0.00 0.00 23 THR D O 1
ATOM 7617 N N . THR D 1 23 ? 89.731 31.815 278.517 0.00 0.00 24 THR D N 1
ATOM 7618 C CA . THR D 1 23 ? 90.049 33.046 277.818 0.00 0.00 24 THR D CA 1
ATOM 7619 C C . THR D 1 23 ? 91.081 33.828 278.604 0.00 0.00 24 THR D C 1
ATOM 7620 O O . THR D 1 23 ? 90.771 34.395 279.655 0.00 0.00 24 THR D O 1
ATOM 7624 N N . GLN D 1 24 ? 92.300 33.853 278.092 0.00 0.00 25 GLN D N 1
ATOM 7625 C CA . GLN D 1 24 ? 93.133 35.042 278.133 0.00 0.00 25 GLN D CA 1
ATOM 7626 C C . GLN D 1 24 ? 93.633 35.192 276.707 0.00 0.00 25 GLN D C 1
ATOM 7627 O O . GLN D 1 24 ? 94.359 34.333 276.201 0.00 0.00 25 GLN D O 1
ATOM 7633 N N . LEU D 1 25 ? 93.183 36.238 276.036 0.00 0.00 26 LEU D N 1
ATOM 7634 C CA . LEU D 1 25 ? 93.472 36.358 274.621 0.00 0.00 26 LEU D CA 1
ATOM 7635 C C . LEU D 1 25 ? 94.966 36.474 274.418 0.00 0.00 26 LEU D C 1
ATOM 7636 O O . LEU D 1 25 ? 95.614 37.346 274.996 0.00 0.00 26 LEU D O 1
ATOM 7641 N N . SER D 1 26 ? 95.514 35.593 273.610 0.00 0.00 27 SER D N 1
ATOM 7642 C CA . SER D 1 26 ? 96.936 35.615 273.327 0.00 0.00 27 SER D CA 1
ATOM 7643 C C . SER D 1 26 ? 97.115 36.189 271.938 0.00 0.00 27 SER D C 1
ATOM 7644 O O . SER D 1 26 ? 96.805 35.530 270.942 0.00 0.00 27 SER D O 1
ATOM 7647 N N . ALA D 1 27 ? 97.599 37.419 271.871 0.00 0.00 28 ALA D N 1
ATOM 7648 C CA . ALA D 1 27 ? 98.035 37.924 270.586 0.00 0.00 28 ALA D CA 1
ATOM 7649 C C . ALA D 1 27 ? 99.467 38.406 270.673 0.00 0.00 28 ALA D C 1
ATOM 7650 O O . ALA D 1 27 ? 100.404 37.706 270.278 0.00 0.00 28 ALA D O 1
ATOM 7652 N N . PHE D 1 28 ? 99.626 39.610 271.203 0.00 0.00 29 PHE D N 1
ATOM 7653 C CA . PHE D 1 28 ? 100.880 40.339 271.153 0.00 0.00 29 PHE D CA 1
ATOM 7654 C C . PHE D 1 28 ? 101.471 40.200 269.759 0.00 0.00 29 PHE D C 1
ATOM 7655 O O . PHE D 1 28 ? 102.689 40.216 269.580 0.00 0.00 29 PHE D O 1
ATOM 7663 N N . PHE D 1 29 ? 100.595 40.075 268.771 0.00 0.00 30 PHE D N 1
ATOM 7664 C CA . PHE D 1 29 ? 100.943 39.907 267.374 0.00 0.00 30 PHE D CA 1
ATOM 7665 C C . PHE D 1 29 ? 100.101 40.931 266.629 0.00 0.00 30 PHE D C 1
ATOM 7666 O O . PHE D 1 29 ? 99.002 41.248 267.070 0.00 0.00 30 PHE D O 1
ATOM 7674 N N . GLN D 1 30 ? 100.596 41.467 265.520 0.00 0.00 31 GLN D N 1
ATOM 7675 C CA . GLN D 1 30 ? 101.862 41.068 264.951 0.00 0.00 31 GLN D CA 1
ATOM 7676 C C . GLN D 1 30 ? 102.910 42.100 265.276 0.00 0.00 31 GLN D C 1
ATOM 7677 O O . GLN D 1 30 ? 102.623 43.284 265.413 0.00 0.00 31 GLN D O 1
ATOM 7683 N N . SER D 1 31 ? 104.131 41.616 265.411 0.00 0.00 32 SER D N 1
ATOM 7684 C CA . SER D 1 31 ? 105.248 42.380 265.933 0.00 0.00 32 SER D CA 1
ATOM 7685 C C . SER D 1 31 ? 106.512 41.616 265.606 0.00 0.00 32 SER D C 1
ATOM 7686 O O . SER D 1 31 ? 106.488 40.642 264.850 0.00 0.00 32 SER D O 1
ATOM 7689 N N . GLY D 1 32 ? 107.621 42.075 266.153 0.00 0.00 33 GLY D N 1
ATOM 7690 C CA . GLY D 1 32 ? 108.670 41.145 266.461 0.00 0.00 33 GLY D CA 1
ATOM 7691 C C . GLY D 1 32 ? 107.928 40.341 267.494 0.00 0.00 33 GLY D C 1
ATOM 7692 O O . GLY D 1 32 ? 107.453 40.900 268.478 0.00 0.00 33 GLY D O 1
ATOM 7693 N N . ILE D 1 33 ? 107.819 39.036 267.292 0.00 0.00 34 ILE D N 1
ATOM 7694 C CA . ILE D 1 33 ? 108.588 38.323 266.291 0.00 0.00 34 ILE D CA 1
ATOM 7695 C C . ILE D 1 33 ? 107.783 38.176 265.010 0.00 0.00 34 ILE D C 1
ATOM 7696 O O . ILE D 1 33 ? 106.578 37.958 265.054 0.00 0.00 34 ILE D O 1
ATOM 7701 N N . ALA D 1 34 ? 108.443 38.299 263.872 0.00 0.00 35 ALA D N 1
ATOM 7702 C CA . ALA D 1 34 ? 107.837 37.987 262.584 0.00 0.00 35 ALA D CA 1
ATOM 7703 C C . ALA D 1 34 ? 108.968 37.821 261.580 0.00 0.00 35 ALA D C 1
ATOM 7704 O O . ALA D 1 34 ? 110.140 37.724 261.957 0.00 0.00 35 ALA D O 1
ATOM 7706 N N . ALA D 1 35 ? 108.614 37.748 260.299 0.00 0.00 36 ALA D N 1
ATOM 7707 C CA . ALA D 1 35 ? 109.553 37.970 259.201 0.00 0.00 36 ALA D CA 1
ATOM 7708 C C . ALA D 1 35 ? 110.717 36.973 259.239 0.00 0.00 36 ALA D C 1
ATOM 7709 O O . ALA D 1 35 ? 111.863 37.305 259.547 0.00 0.00 36 ALA D O 1
ATOM 7711 N N . THR D 1 36 ? 110.379 35.730 258.916 0.00 0.00 37 THR D N 1
ATOM 7712 C CA . THR D 1 36 ? 111.390 34.703 258.707 0.00 0.00 37 THR D CA 1
ATOM 7713 C C . THR D 1 36 ? 112.335 35.101 257.579 0.00 0.00 37 THR D C 1
ATOM 7714 O O . THR D 1 36 ? 111.905 35.593 256.532 0.00 0.00 37 THR D O 1
ATOM 7718 N N . ASP D 1 37 ? 113.634 34.887 257.789 0.00 0.00 38 ASP D N 1
ATOM 7719 C CA . ASP D 1 37 ? 114.606 35.090 256.726 0.00 0.00 38 ASP D CA 1
ATOM 7720 C C . ASP D 1 37 ? 114.851 33.771 256.002 0.00 0.00 38 ASP D C 1
ATOM 7721 O O . ASP D 1 37 ? 114.282 32.730 256.336 0.00 0.00 38 ASP D O 1
ATOM 7726 N N . ASP D 1 38 ? 115.725 33.816 255.002 0.00 0.00 39 ASP D N 1
ATOM 7727 C CA . ASP D 1 38 ? 116.214 32.575 254.420 0.00 0.00 39 ASP D CA 1
ATOM 7728 C C . ASP D 1 38 ? 117.296 31.954 255.291 0.00 0.00 39 ASP D C 1
ATOM 7729 O O . ASP D 1 38 ? 117.519 30.738 255.242 0.00 0.00 39 ASP D O 1
ATOM 7734 N N . GLU D 1 39 ? 117.982 32.766 256.091 0.00 0.00 40 GLU D N 1
ATOM 7735 C CA . GLU D 1 39 ? 119.115 32.240 256.830 0.00 0.00 40 GLU D CA 1
ATOM 7736 C C . GLU D 1 39 ? 118.661 31.334 257.962 0.00 0.00 40 GLU D C 1
ATOM 7737 O O . GLU D 1 39 ? 119.054 30.162 258.048 0.00 0.00 40 GLU D O 1
ATOM 7743 N N . LEU D 1 40 ? 117.808 31.853 258.834 0.00 0.00 41 LEU D N 1
ATOM 7744 C CA . LEU D 1 40 ? 117.270 30.988 259.865 0.00 0.00 41 LEU D CA 1
ATOM 7745 C C . LEU D 1 40 ? 116.573 29.784 259.251 0.00 0.00 41 LEU D C 1
ATOM 7746 O O . LEU D 1 40 ? 116.418 28.757 259.922 0.00 0.00 41 LEU D O 1
ATOM 7751 N N . ASN D 1 41 ? 116.182 29.874 257.979 0.00 0.00 42 ASN D N 1
ATOM 7752 C CA . ASN D 1 41 ? 115.800 28.670 257.256 0.00 0.00 42 ASN D CA 1
ATOM 7753 C C . ASN D 1 41 ? 116.999 27.752 257.083 0.00 0.00 42 ASN D C 1
ATOM 7754 O O . ASN D 1 41 ? 116.879 26.532 257.234 0.00 0.00 42 ASN D O 1
ATOM 7759 N N . ALA D 1 42 ? 118.170 28.317 256.784 0.00 0.00 43 ALA D N 1
ATOM 7760 C CA . ALA D 1 42 ? 119.356 27.474 256.705 0.00 0.00 43 ALA D CA 1
ATOM 7761 C C . ALA D 1 42 ? 119.632 26.786 258.030 0.00 0.00 43 ALA D C 1
ATOM 7762 O O . ALA D 1 42 ? 120.276 25.736 258.054 0.00 0.00 43 ALA D O 1
ATOM 7764 N N . LEU D 1 43 ? 119.154 27.348 259.135 0.00 0.00 44 LEU D N 1
ATOM 7765 C CA . LEU D 1 43 ? 119.080 26.551 260.353 0.00 0.00 44 LEU D CA 1
ATOM 7766 C C . LEU D 1 43 ? 117.951 25.547 260.303 0.00 0.00 44 LEU D C 1
ATOM 7767 O O . LEU D 1 43 ? 118.056 24.467 260.889 0.00 0.00 44 LEU D O 1
ATOM 7772 N N . ALA D 1 44 ? 116.861 25.888 259.630 0.00 0.00 45 ALA D N 1
ATOM 7773 C CA . ALA D 1 44 ? 115.630 25.143 259.815 0.00 0.00 45 ALA D CA 1
ATOM 7774 C C . ALA D 1 44 ? 115.724 23.773 259.175 0.00 0.00 45 ALA D C 1
ATOM 7775 O O . ALA D 1 44 ? 115.788 22.759 259.873 0.00 0.00 45 ALA D O 1
ATOM 7777 N N . LYS D 1 45 ? 115.756 23.737 257.854 0.00 0.00 46 LYS D N 1
ATOM 7778 C CA . LYS D 1 45 ? 115.713 22.469 257.150 0.00 0.00 46 LYS D CA 1
ATOM 7779 C C . LYS D 1 45 ? 117.008 21.697 257.343 0.00 0.00 46 LYS D C 1
ATOM 7780 O O . LYS D 1 45 ? 118.099 22.272 257.375 0.00 0.00 46 LYS D O 1
ATOM 7786 N N . LYS D 1 46 ? 116.877 20.385 257.481 0.00 0.00 47 LYS D N 1
ATOM 7787 C CA . LYS D 1 46 ? 118.005 19.479 257.360 0.00 0.00 47 LYS D CA 1
ATOM 7788 C C . LYS D 1 46 ? 118.463 19.550 255.908 0.00 0.00 47 LYS D C 1
ATOM 7789 O O . LYS D 1 46 ? 117.674 19.943 255.051 0.00 0.00 47 LYS D O 1
ATOM 7795 N N . ALA D 1 47 ? 119.705 19.184 255.592 0.00 0.00 48 ALA D N 1
ATOM 7796 C CA . ALA D 1 47 ? 120.697 18.645 256.516 0.00 0.00 48 ALA D CA 1
ATOM 7797 C C . ALA D 1 47 ? 121.581 19.728 257.100 0.00 0.00 48 ALA D C 1
ATOM 7798 O O . ALA D 1 47 ? 121.276 20.911 257.010 0.00 0.00 48 ALA D O 1
ATOM 7800 N N . GLY D 1 48 ? 122.683 19.307 257.708 0.00 0.00 49 GLY D N 1
ATOM 7801 C CA . GLY D 1 48 ? 123.563 20.245 258.363 0.00 0.00 49 GLY D CA 1
ATOM 7802 C C . GLY D 1 48 ? 122.896 20.810 259.591 0.00 0.00 49 GLY D C 1
ATOM 7803 O O . GLY D 1 48 ? 122.725 22.023 259.718 0.00 0.00 49 GLY D O 1
ATOM 7804 N N . GLY D 1 49 ? 122.506 19.931 260.500 0.00 0.00 50 GLY D N 1
ATOM 7805 C CA . GLY D 1 49 ? 121.696 20.321 261.629 0.00 0.00 50 GLY D CA 1
ATOM 7806 C C . GLY D 1 49 ? 122.449 21.161 262.637 0.00 0.00 50 GLY D C 1
ATOM 7807 O O . GLY D 1 49 ? 123.572 21.615 262.412 0.00 0.00 50 GLY D O 1
ATOM 7808 N N . GLY D 1 50 ? 121.806 21.361 263.781 0.00 0.00 51 GLY D N 1
ATOM 7809 C CA . GLY D 1 50 ? 122.322 22.221 264.824 0.00 0.00 51 GLY D CA 1
ATOM 7810 C C . GLY D 1 50 ? 123.605 21.701 265.426 0.00 0.00 51 GLY D C 1
ATOM 7811 O O . GLY D 1 50 ? 124.087 20.644 265.034 0.00 0.00 51 GLY D O 1
ATOM 7812 N N . SER D 1 51 ? 124.170 22.434 266.377 0.00 0.00 52 SER D N 1
ATOM 7813 C CA . SER D 1 51 ? 123.551 23.627 266.921 0.00 0.00 52 SER D CA 1
ATOM 7814 C C . SER D 1 51 ? 123.762 24.809 266.013 0.00 0.00 52 SER D C 1
ATOM 7815 O O . SER D 1 51 ? 124.179 24.677 264.870 0.00 0.00 52 SER D O 1
ATOM 7818 N N . THR D 1 52 ? 123.474 25.977 266.551 0.00 0.00 53 THR D N 1
ATOM 7819 C CA . THR D 1 52 ? 123.092 27.101 265.727 0.00 0.00 53 THR D CA 1
ATOM 7820 C C . THR D 1 52 ? 124.298 27.763 265.068 0.00 0.00 53 THR D C 1
ATOM 7821 O O . THR D 1 52 ? 125.428 27.693 265.554 0.00 0.00 53 THR D O 1
ATOM 7825 N N . LEU D 1 53 ? 124.026 28.419 263.942 0.00 0.00 54 LEU D N 1
ATOM 7826 C CA . LEU D 1 53 ? 125.035 28.992 263.070 0.00 0.00 54 LEU D CA 1
ATOM 7827 C C . LEU D 1 53 ? 125.549 30.317 263.608 0.00 0.00 54 LEU D C 1
ATOM 7828 O O . LEU D 1 53 ? 125.178 30.778 264.689 0.00 0.00 54 LEU D O 1
ATOM 7833 N N . ASN D 1 54 ? 126.392 30.955 262.802 0.00 0.00 55 ASN D N 1
ATOM 7834 C CA . ASN D 1 54 ? 126.932 32.267 263.101 0.00 0.00 55 ASN D CA 1
ATOM 7835 C C . ASN D 1 54 ? 127.218 32.998 261.797 0.00 0.00 55 ASN D C 1
ATOM 7836 O O . ASN D 1 54 ? 127.509 32.372 260.777 0.00 0.00 55 ASN D O 1
ATOM 7841 N N . MET D 1 55 ? 127.136 34.329 261.836 0.00 0.00 56 MET D N 1
ATOM 7842 C CA . MET D 1 55 ? 127.251 35.128 260.626 0.00 0.00 56 MET D CA 1
ATOM 7843 C C . MET D 1 55 ? 128.168 36.322 260.828 0.00 0.00 56 MET D C 1
ATOM 7844 O O . MET D 1 55 ? 128.178 36.931 261.906 0.00 0.00 56 MET D O 1
ATOM 7849 N N . PRO D 1 56 ? 128.972 36.658 259.829 0.00 0.00 57 PRO D N 1
ATOM 7850 C CA . PRO D 1 56 ? 129.951 37.731 259.977 0.00 0.00 57 PRO D CA 1
ATOM 7851 C C . PRO D 1 56 ? 129.445 39.074 259.473 0.00 0.00 57 PRO D C 1
ATOM 7852 O O . PRO D 1 56 ? 128.346 39.181 258.929 0.00 0.00 57 PRO D O 1
ATOM 7856 N N . TYR D 1 57 ? 130.286 40.095 259.624 0.00 0.00 58 TYR D N 1
ATOM 7857 C CA . TYR D 1 57 ? 130.025 41.404 259.048 0.00 0.00 58 TYR D CA 1
ATOM 7858 C C . TYR D 1 57 ? 131.319 42.201 258.979 0.00 0.00 58 TYR D C 1
ATOM 7859 O O . TYR D 1 57 ? 132.293 41.893 259.667 0.00 0.00 58 TYR D O 1
ATOM 7868 N N . TRP D 1 58 ? 131.303 43.244 258.151 0.00 0.00 59 TRP D N 1
ATOM 7869 C CA . TRP D 1 58 ? 132.417 44.177 258.001 0.00 0.00 59 TRP D CA 1
ATOM 7870 C C . TRP D 1 58 ? 132.010 45.579 258.422 0.00 0.00 59 TRP D C 1
ATOM 7871 O O . TRP D 1 58 ? 131.204 46.227 257.750 0.00 0.00 59 TRP D O 1
ATOM 7882 N N . ASN D 1 59 ? 132.587 46.046 259.522 0.00 0.00 60 ASN D N 1
ATOM 7883 C CA . ASN D 1 59 ? 132.326 47.385 260.009 0.00 0.00 60 ASN D CA 1
ATOM 7884 C C . ASN D 1 59 ? 132.967 48.413 259.092 0.00 0.00 60 ASN D C 1
ATOM 7885 O O . ASN D 1 59 ? 134.014 48.177 258.490 0.00 0.00 60 ASN D O 1
ATOM 7890 N N . ASP D 1 60 ? 132.311 49.556 258.977 0.00 0.00 61 ASP D N 1
ATOM 7891 C CA . ASP D 1 60 ? 132.699 50.587 258.032 0.00 0.00 61 ASP D CA 1
ATOM 7892 C C . ASP D 1 60 ? 133.886 51.390 258.542 0.00 0.00 61 ASP D C 1
ATOM 7893 O O . ASP D 1 60 ? 134.178 51.428 259.737 0.00 0.00 61 ASP D O 1
ATOM 7898 N N . LEU D 1 61 ? 134.566 52.038 257.605 0.00 0.00 62 LEU D N 1
ATOM 7899 C CA . LEU D 1 61 ? 135.789 52.765 257.888 0.00 0.00 62 LEU D CA 1
ATOM 7900 C C . LEU D 1 61 ? 135.502 54.115 258.526 0.00 0.00 62 LEU D C 1
ATOM 7901 O O . LEU D 1 61 ? 134.428 54.693 258.352 0.00 0.00 62 LEU D O 1
ATOM 7906 N N . ASP D 1 62 ? 136.485 54.618 259.265 0.00 0.00 63 ASP D N 1
ATOM 7907 C CA . ASP D 1 62 ? 136.421 55.953 259.839 0.00 0.00 63 ASP D CA 1
ATOM 7908 C C . ASP D 1 62 ? 137.831 56.419 260.161 0.00 0.00 63 ASP D C 1
ATOM 7909 O O . ASP D 1 62 ? 138.748 55.610 260.312 0.00 0.00 63 ASP D O 1
ATOM 7914 N N . GLY D 1 63 ? 137.995 57.724 260.268 0.00 0.00 64 GLY D N 1
ATOM 7915 C CA . GLY D 1 63 ? 139.265 58.272 260.700 0.00 0.00 64 GLY D CA 1
ATOM 7916 C C . GLY D 1 63 ? 139.479 59.670 260.167 0.00 0.00 64 GLY D C 1
ATOM 7917 O O . GLY D 1 63 ? 138.711 60.184 259.358 0.00 0.00 64 GLY D O 1
ATOM 7918 N N . ASP D 1 64 ? 140.565 60.274 260.632 0.00 0.00 65 ASP D N 1
ATOM 7919 C CA . ASP D 1 64 ? 140.935 61.622 260.239 0.00 0.00 65 ASP D CA 1
ATOM 7920 C C . ASP D 1 64 ? 141.406 61.655 258.792 0.00 0.00 65 ASP D C 1
ATOM 7921 O O . ASP D 1 64 ? 141.694 60.627 258.179 0.00 0.00 65 ASP D O 1
ATOM 7926 N N . SER D 1 65 ? 141.469 62.861 258.240 0.00 0.00 66 SER D N 1
ATOM 7927 C CA . SER D 1 65 ? 141.987 63.023 256.895 0.00 0.00 66 SER D CA 1
ATOM 7928 C C . SER D 1 65 ? 143.512 63.005 256.929 0.00 0.00 66 SER D C 1
ATOM 7929 O O . SER D 1 65 ? 144.104 62.139 257.561 0.00 0.00 66 SER D O 1
ATOM 7932 N N . GLN D 1 66 ? 144.077 63.682 255.930 0.00 0.00 67 GLN D N 1
ATOM 7933 C CA . GLN D 1 66 ? 145.371 64.335 256.014 0.00 0.00 67 GLN D CA 1
ATOM 7934 C C . GLN D 1 66 ? 145.329 65.625 255.215 0.00 0.00 67 GLN D C 1
ATOM 7935 O O . GLN D 1 66 ? 144.452 65.823 254.372 0.00 0.00 67 GLN D O 1
ATOM 7941 N N . VAL D 1 67 ? 146.318 66.481 255.454 0.00 0.00 68 VAL D N 1
ATOM 7942 C CA . VAL D 1 67 ? 146.473 67.666 254.629 0.00 0.00 68 VAL D CA 1
ATOM 7943 C C . VAL D 1 67 ? 147.309 67.317 253.418 0.00 0.00 68 VAL D C 1
ATOM 7944 O O . VAL D 1 67 ? 148.491 66.977 253.539 0.00 0.00 68 VAL D O 1
ATOM 7948 N N . LEU D 1 68 ? 146.723 67.436 252.242 0.00 0.00 69 LEU D N 1
ATOM 7949 C CA . LEU D 1 68 ? 147.506 67.250 251.039 0.00 0.00 69 LEU D CA 1
ATOM 7950 C C . LEU D 1 68 ? 148.492 68.400 250.957 0.00 0.00 69 LEU D C 1
ATOM 7951 O O . LEU D 1 68 ? 148.100 69.565 251.002 0.00 0.00 69 LEU D O 1
ATOM 7956 N N . ASN D 1 69 ? 149.770 68.075 250.905 0.00 0.00 70 ASN D N 1
ATOM 7957 C CA . ASN D 1 69 ? 150.785 69.107 250.883 0.00 0.00 70 ASN D CA 1
ATOM 7958 C C . ASN D 1 69 ? 152.080 68.502 250.385 0.00 0.00 70 ASN D C 1
ATOM 7959 O O . ASN D 1 69 ? 152.250 67.282 250.377 0.00 0.00 70 ASN D O 1
ATOM 7964 N N . ASP D 1 70 ? 152.999 69.364 249.982 0.00 0.00 71 ASP D N 1
ATOM 7965 C CA . ASP D 1 70 ? 154.349 68.896 249.730 0.00 0.00 71 ASP D CA 1
ATOM 7966 C C . ASP D 1 70 ? 155.040 68.712 251.073 0.00 0.00 71 ASP D C 1
ATOM 7967 O O . ASP D 1 70 ? 154.427 68.840 252.136 0.00 0.00 71 ASP D O 1
ATOM 7972 N N . THR D 1 71 ? 156.332 68.410 251.033 0.00 0.00 72 THR D N 1
ATOM 7973 C CA . THR D 1 71 ? 157.179 68.359 252.217 0.00 0.00 72 THR D CA 1
ATOM 7974 C C . THR D 1 71 ? 156.624 67.439 253.293 0.00 0.00 72 THR D C 1
ATOM 7975 O O . THR D 1 71 ? 156.864 67.662 254.482 0.00 0.00 72 THR D O 1
ATOM 7979 N N . ASP D 1 72 ? 155.887 66.408 252.893 0.00 0.00 73 ASP D N 1
ATOM 7980 C CA . ASP D 1 72 ? 155.282 65.452 253.809 0.00 0.00 73 ASP D CA 1
ATOM 7981 C C . ASP D 1 72 ? 154.566 64.414 252.955 0.00 0.00 73 ASP D C 1
ATOM 7982 O O . ASP D 1 72 ? 154.451 64.565 251.738 0.00 0.00 73 ASP D O 1
ATOM 7987 N N . ASP D 1 73 ? 154.081 63.360 253.605 0.00 0.00 74 ASP D N 1
ATOM 7988 C CA . ASP D 1 73 ? 153.533 62.212 252.904 0.00 0.00 74 ASP D CA 1
ATOM 7989 C C . ASP D 1 73 ? 152.294 61.723 253.644 0.00 0.00 74 ASP D C 1
ATOM 7990 O O . ASP D 1 73 ? 151.918 62.261 254.686 0.00 0.00 74 ASP D O 1
ATOM 7995 N N . LEU D 1 74 ? 151.662 60.688 253.100 0.00 0.00 75 LEU D N 1
ATOM 7996 C CA . LEU D 1 74 ? 150.426 60.131 253.618 0.00 0.00 75 LEU D CA 1
ATOM 7997 C C . LEU D 1 74 ? 150.695 58.839 254.387 0.00 0.00 75 LEU D C 1
ATOM 7998 O O . LEU D 1 74 ? 151.835 58.399 254.534 0.00 0.00 75 LEU D O 1
ATOM 8003 N N . VAL D 1 75 ? 149.624 58.218 254.877 0.00 0.00 76 VAL D N 1
ATOM 8004 C CA . VAL D 1 75 ? 149.704 56.970 255.638 0.00 0.00 76 VAL D CA 1
ATOM 8005 C C . VAL D 1 75 ? 148.510 56.087 255.287 0.00 0.00 76 VAL D C 1
ATOM 8006 O O . VAL D 1 75 ? 147.412 56.618 255.087 0.00 0.00 76 VAL D O 1
ATOM 8010 N N . PRO D 1 76 ? 148.627 54.768 255.207 0.00 0.00 77 PRO D N 1
ATOM 8011 C CA . PRO D 1 76 ? 147.413 53.955 255.067 0.00 0.00 77 PRO D CA 1
ATOM 8012 C C . PRO D 1 76 ? 146.782 53.545 256.400 0.00 0.00 77 PRO D C 1
ATOM 8013 O O . PRO D 1 76 ? 147.289 53.836 257.479 0.00 0.00 77 PRO D O 1
ATOM 8017 N N . GLN D 1 77 ? 145.656 52.828 256.299 0.00 0.00 78 GLN D N 1
ATOM 8018 C CA . GLN D 1 77 ? 144.835 52.409 257.435 0.00 0.00 78 GLN D CA 1
ATOM 8019 C C . GLN D 1 77 ? 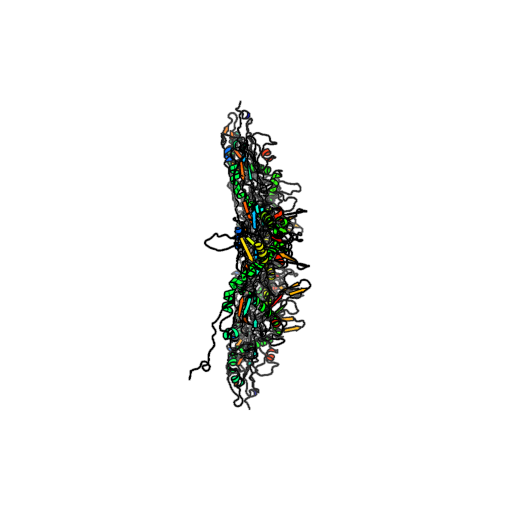144.205 51.052 257.122 0.00 0.00 78 GLN D C 1
ATOM 8020 O O . GLN D 1 77 ? 144.560 50.397 256.139 0.00 0.00 78 GLN D O 1
ATOM 8026 N N . LYS D 1 78 ? 143.252 50.626 257.957 0.00 0.00 79 LYS D N 1
ATOM 8027 C CA . LYS D 1 78 ? 142.797 49.238 257.925 0.00 0.00 79 LYS D CA 1
ATOM 8028 C C . LYS D 1 78 ? 141.282 49.079 257.969 0.00 0.00 79 LYS D C 1
ATOM 8029 O O . LYS D 1 78 ? 140.534 50.055 257.894 0.00 0.00 79 LYS D O 1
ATOM 8035 N N . ILE D 1 79 ? 140.834 47.828 258.081 0.00 0.00 80 ILE D N 1
ATOM 8036 C CA . ILE D 1 79 ? 139.426 47.464 258.196 0.00 0.00 80 ILE D CA 1
ATOM 8037 C C . ILE D 1 79 ? 139.332 46.351 259.233 0.00 0.00 80 ILE D C 1
ATOM 8038 O O . ILE D 1 79 ? 140.317 45.659 259.500 0.00 0.00 80 ILE D O 1
ATOM 8043 N N . ASN D 1 80 ? 138.157 46.177 259.829 0.00 0.00 81 ASN D N 1
ATOM 8044 C CA . ASN D 1 80 ? 137.943 45.135 260.823 0.00 0.00 81 ASN D CA 1
ATOM 8045 C C . ASN D 1 80 ? 136.849 44.185 260.368 0.00 0.00 81 ASN D C 1
ATOM 8046 O O . ASN D 1 80 ? 136.307 44.309 259.273 0.00 0.00 81 ASN D O 1
ATOM 8051 N N . ALA D 1 81 ? 136.513 43.228 261.231 0.00 0.00 82 ALA D N 1
ATOM 8052 C CA . ALA D 1 81 ? 135.417 42.304 260.986 0.00 0.00 82 ALA D CA 1
ATOM 8053 C C . ALA D 1 81 ? 134.703 42.036 262.303 0.00 0.00 82 ALA D C 1
ATOM 8054 O O . ALA D 1 81 ? 135.122 42.505 263.362 0.00 0.00 82 ALA D O 1
ATOM 8056 N N . GLY D 1 82 ? 133.627 41.256 262.241 0.00 0.00 83 GLY D N 1
ATOM 8057 C CA . GLY D 1 82 ? 132.831 41.012 263.425 0.00 0.00 83 GLY D CA 1
ATOM 8058 C C . GLY D 1 82 ? 131.972 39.773 263.300 0.00 0.00 83 GLY D C 1
ATOM 8059 O O . GLY D 1 82 ? 131.794 39.216 262.216 0.00 0.00 83 GLY D O 1
ATOM 8060 N N . GLN D 1 83 ? 131.404 39.373 264.433 0.00 0.00 84 GLN D N 1
ATOM 8061 C CA . GLN D 1 83 ? 130.773 38.074 264.594 0.00 0.00 84 GLN D CA 1
ATOM 8062 C C . GLN D 1 83 ? 129.311 38.256 264.977 0.00 0.00 84 GLN D C 1
ATOM 8063 O O . GLN D 1 83 ? 128.917 39.295 265.506 0.00 0.00 84 GLN D O 1
ATOM 8069 N N . ASP D 1 84 ? 128.503 37.234 264.708 0.00 0.00 85 ASP D N 1
ATOM 8070 C CA . ASP D 1 84 ? 127.132 37.193 265.201 0.00 0.00 85 ASP D CA 1
ATOM 8071 C C . ASP D 1 84 ? 126.705 35.741 265.354 0.00 0.00 85 ASP D C 1
ATOM 8072 O O . ASP D 1 84 ? 127.157 34.875 264.611 0.00 0.00 85 ASP D O 1
ATOM 8077 N N . LYS D 1 85 ? 125.806 35.486 266.309 0.00 0.00 86 LYS D N 1
ATOM 8078 C CA . LYS D 1 85 ? 125.365 34.130 266.626 0.00 0.00 86 LYS D CA 1
ATOM 8079 C C . LYS D 1 85 ? 123.846 34.054 266.567 0.00 0.00 86 LYS D C 1
ATOM 8080 O O . LYS D 1 85 ? 123.166 35.017 266.208 0.00 0.00 86 LYS D O 1
ATOM 8086 N N . ALA D 1 86 ? 123.319 32.892 266.938 0.00 0.00 87 ALA D N 1
ATOM 8087 C CA . ALA D 1 86 ? 121.887 32.660 267.102 0.00 0.00 87 ALA D CA 1
ATOM 8088 C C . ALA D 1 86 ? 121.728 31.381 267.919 0.00 0.00 87 ALA D C 1
ATOM 8089 O O . ALA D 1 86 ? 122.715 30.794 268.367 0.00 0.00 87 ALA D O 1
ATOM 8091 N N . VAL D 1 87 ? 120.485 30.936 268.106 0.00 0.00 88 VAL D N 1
ATOM 8092 C CA . VAL D 1 87 ? 120.210 29.720 268.869 0.00 0.00 88 VAL D CA 1
ATOM 8093 C C . VAL D 1 87 ? 119.084 28.944 268.211 0.00 0.00 88 VAL D C 1
ATOM 8094 O O . VAL D 1 87 ? 118.144 29.528 267.668 0.00 0.00 88 VAL D O 1
ATOM 8098 N N . LEU D 1 88 ? 119.191 27.621 268.253 0.00 0.00 89 LEU D N 1
ATOM 8099 C CA . LEU D 1 88 ? 118.093 26.727 267.927 0.00 0.00 89 LEU D CA 1
ATOM 8100 C C . LEU D 1 88 ? 117.490 26.194 269.216 0.00 0.00 89 LEU D C 1
ATOM 8101 O O . LEU D 1 88 ? 118.217 25.867 270.155 0.00 0.00 89 LEU D O 1
ATOM 8106 N N . ILE D 1 89 ? 116.165 26.098 269.259 0.00 0.00 90 ILE D N 1
ATOM 8107 C CA . ILE D 1 89 ? 115.467 25.550 270.414 0.00 0.00 90 ILE D CA 1
ATOM 8108 C C . ILE D 1 89 ? 114.358 24.640 269.917 0.00 0.00 90 ILE D C 1
ATOM 8109 O O . ILE D 1 89 ? 113.894 24.767 268.782 0.00 0.00 90 ILE D O 1
ATOM 8114 N N . LEU D 1 90 ? 113.927 23.718 270.774 0.00 0.00 91 LEU D N 1
ATOM 8115 C CA . LEU D 1 90 ? 112.897 22.769 270.378 0.00 0.00 91 LEU D CA 1
ATOM 8116 C C . LEU D 1 90 ? 112.121 22.267 271.589 0.00 0.00 91 LEU D C 1
ATOM 8117 O O . LEU D 1 90 ? 112.674 22.142 272.683 0.00 0.00 91 LEU D O 1
ATOM 8122 N N . ARG D 1 91 ? 110.834 21.976 271.378 0.00 0.00 92 ARG D N 1
ATOM 8123 C CA . ARG D 1 91 ? 109.887 21.723 272.458 0.00 0.00 92 ARG D CA 1
ATOM 8124 C C . ARG D 1 91 ? 108.794 20.776 271.984 0.00 0.00 92 ARG D C 1
ATOM 8125 O O . ARG D 1 91 ? 108.617 20.549 270.786 0.00 0.00 92 ARG D O 1
ATOM 8133 N N . GLY D 1 92 ? 108.049 20.240 272.944 0.00 0.00 93 GLY D N 1
ATOM 8134 C CA . GLY D 1 92 ? 106.868 19.442 272.648 0.00 0.00 93 GLY D CA 1
ATOM 8135 C C . GLY D 1 92 ? 106.290 18.883 273.929 0.00 0.00 93 GLY D C 1
ATOM 8136 O O . GLY D 1 92 ? 106.929 18.907 274.984 0.00 0.00 93 GLY D O 1
ATOM 8137 N N . ASN D 1 93 ? 105.060 18.376 273.828 0.00 0.00 94 ASN D N 1
ATOM 8138 C CA . ASN D 1 93 ? 104.413 17.719 274.962 0.00 0.00 94 ASN D CA 1
ATOM 8139 C C . ASN D 1 93 ? 103.397 16.713 274.440 0.00 0.00 94 ASN D C 1
ATOM 8140 O O . ASN D 1 93 ? 103.376 16.386 273.250 0.00 0.00 94 ASN D O 1
ATOM 8145 N N . ALA D 1 94 ? 102.559 16.212 275.343 0.00 0.00 95 ALA D N 1
ATOM 8146 C CA . ALA D 1 94 ? 101.666 15.107 275.030 0.00 0.00 95 ALA D CA 1
ATOM 8147 C C . ALA D 1 94 ? 100.502 15.103 276.007 0.00 0.00 95 ALA D C 1
ATOM 8148 O O . ALA D 1 94 ? 100.543 15.766 277.043 0.00 0.00 95 ALA D O 1
ATOM 8150 N N . TRP D 1 95 ? 99.460 14.352 275.662 0.00 0.00 96 TRP D N 1
ATOM 8151 C CA . TRP D 1 95 ? 98.408 14.033 276.619 0.00 0.00 96 TRP D CA 1
ATOM 8152 C C . TRP D 1 95 ? 97.615 12.821 276.158 0.00 0.00 96 TRP D C 1
ATOM 8153 O O . TRP D 1 95 ? 97.799 12.315 275.049 0.00 0.00 96 TRP D O 1
ATOM 8164 N N . SER D 1 96 ? 96.707 12.375 277.028 0.00 0.00 97 SER D N 1
ATOM 8165 C CA . SER D 1 96 ? 96.088 11.062 276.910 0.00 0.00 97 SER D CA 1
ATOM 8166 C C . SER D 1 96 ? 94.765 11.032 277.655 0.00 0.00 97 SER D C 1
ATOM 8167 O O . SER D 1 96 ? 94.250 12.063 278.089 0.00 0.00 97 SER D O 1
ATOM 8170 N N . SER D 1 97 ? 94.227 9.829 277.813 0.00 0.00 98 SER D N 1
ATOM 8171 C CA . SER D 1 97 ? 92.955 9.619 278.484 0.00 0.00 98 SER D CA 1
ATOM 8172 C C . SER D 1 97 ? 92.806 8.161 278.891 0.00 0.00 98 SER D C 1
ATOM 8173 O O . SER D 1 97 ? 93.643 7.314 278.572 0.00 0.00 98 SER D O 1
ATOM 8176 N N . HIS D 1 98 ? 91.717 7.853 279.589 0.00 0.00 99 HIS D N 1
ATOM 8177 C CA . HIS D 1 98 ? 91.264 6.479 279.745 0.00 0.00 99 HIS D CA 1
ATOM 8178 C C . HIS D 1 98 ? 90.243 6.166 278.673 0.00 0.00 99 HIS D C 1
ATOM 8179 O O . HIS D 1 98 ? 90.062 6.927 277.721 0.00 0.00 99 HIS D O 1
ATOM 8186 N N . ASP D 1 99 ? 89.573 5.036 278.839 0.00 0.00 100 ASP D N 1
ATOM 8187 C CA . ASP D 1 99 ? 88.687 4.530 277.812 0.00 0.00 100 ASP D CA 1
ATOM 8188 C C . ASP D 1 99 ? 87.299 4.304 278.380 0.00 0.00 100 ASP D C 1
ATOM 8189 O O . ASP D 1 99 ? 86.310 4.896 277.926 0.00 0.00 100 ASP D O 1
ATOM 8194 N N . LEU D 1 100 ? 87.225 3.414 279.366 0.00 0.00 101 LEU D N 1
ATOM 8195 C CA . LEU D 1 100 ? 85.952 3.146 280.010 0.00 0.00 101 LEU D CA 1
ATOM 8196 C C . LEU D 1 100 ? 85.270 4.443 280.402 0.00 0.00 101 LEU D C 1
ATOM 8197 O O . LEU D 1 100 ? 84.050 4.569 280.279 0.00 0.00 101 LEU D O 1
ATOM 8202 N N . ALA D 1 101 ? 86.042 5.426 280.864 0.00 0.00 102 ALA D N 1
ATOM 8203 C CA . ALA D 1 101 ? 85.459 6.732 281.126 0.00 0.00 102 ALA D CA 1
ATOM 8204 C C . ALA D 1 101 ? 84.808 7.291 279.874 0.00 0.00 102 ALA D C 1
ATOM 8205 O O . ALA D 1 101 ? 83.696 7.825 279.926 0.00 0.00 102 ALA D O 1
ATOM 8207 N N . ALA D 1 102 ? 85.480 7.159 278.735 0.00 0.00 103 ALA D N 1
ATOM 8208 C CA . ALA D 1 102 ? 84.917 7.688 277.504 0.00 0.00 103 ALA D CA 1
ATOM 8209 C C . ALA D 1 102 ? 83.572 7.052 277.210 0.00 0.00 103 ALA D C 1
ATOM 8210 O O . ALA D 1 102 ? 82.587 7.753 276.957 0.00 0.00 103 ALA D O 1
ATOM 8212 N N . THR D 1 103 ? 83.495 5.725 277.263 0.00 0.00 104 THR D N 1
ATOM 8213 C CA . THR D 1 103 ? 82.219 5.106 276.925 0.00 0.00 104 THR D CA 1
ATOM 8214 C C . THR D 1 103 ? 81.161 5.350 277.980 0.00 0.00 104 THR D C 1
ATOM 8215 O O . THR D 1 103 ? 79.969 5.293 277.672 0.00 0.00 104 THR D O 1
ATOM 8219 N N . LEU D 1 104 ? 81.560 5.593 279.215 0.00 0.00 105 LEU D N 1
ATOM 8220 C CA . LEU D 1 104 ? 80.579 5.758 280.265 0.00 0.00 105 LEU D CA 1
ATOM 8221 C C . LEU D 1 104 ? 80.084 7.191 280.379 0.00 0.00 105 LEU D C 1
ATOM 8222 O O . LEU D 1 104 ? 79.034 7.422 280.983 0.00 0.00 105 LEU D O 1
ATOM 8227 N N . SER D 1 105 ? 80.800 8.150 279.798 0.00 0.00 106 SER D N 1
ATOM 8228 C CA . SER D 1 105 ? 80.509 9.563 279.990 0.00 0.00 106 SER D CA 1
ATOM 8229 C C . SER D 1 105 ? 79.543 10.147 278.973 0.00 0.00 106 SER D C 1
ATOM 8230 O O . SER D 1 105 ? 79.028 11.241 279.198 0.00 0.00 106 SER D O 1
ATOM 8233 N N . GLY D 1 106 ? 79.291 9.470 277.864 0.00 0.00 107 GLY D N 1
ATOM 8234 C CA . GLY D 1 106 ? 78.349 9.973 276.893 0.00 0.00 107 GLY D CA 1
ATOM 8235 C C . GLY D 1 106 ? 78.947 10.734 275.731 0.00 0.00 107 GLY D C 1
ATOM 8236 O O . GLY D 1 106 ? 78.214 11.075 274.799 0.00 0.00 107 GLY D O 1
ATOM 8237 N N . SER D 1 107 ? 80.242 11.020 275.751 0.00 0.00 108 SER D N 1
ATOM 8238 C CA . SER D 1 107 ? 80.900 11.647 274.612 0.00 0.00 108 SER D CA 1
ATOM 8239 C C . SER D 1 107 ? 82.392 11.357 274.707 0.00 0.00 108 SER D C 1
ATOM 8240 O O . SER D 1 107 ? 82.860 10.733 275.662 0.00 0.00 108 SER D O 1
ATOM 8243 N N . ASP D 1 108 ? 83.147 11.823 273.718 0.00 0.00 109 ASP D N 1
ATOM 8244 C CA . ASP D 1 108 ? 84.522 11.371 273.551 0.00 0.00 109 ASP D CA 1
ATOM 8245 C C . ASP D 1 108 ? 85.511 12.451 273.948 0.00 0.00 109 ASP D C 1
ATOM 8246 O O . ASP D 1 108 ? 85.599 13.483 273.267 0.00 0.00 109 ASP D O 1
ATOM 8251 N N . PRO D 1 109 ? 86.282 12.258 275.012 0.00 0.00 110 PRO D N 1
ATOM 8252 C CA . PRO D 1 109 ? 87.271 13.274 275.381 0.00 0.00 110 PRO D CA 1
ATOM 8253 C C . PRO D 1 109 ? 88.297 13.518 274.302 0.00 0.00 110 PRO D C 1
ATOM 8254 O O . PRO D 1 109 ? 88.585 14.675 273.957 0.00 0.00 110 PRO D O 1
ATOM 8258 N N . MET D 1 110 ? 88.851 12.442 273.749 0.00 0.00 111 MET D N 1
ATOM 8259 C CA . MET D 1 110 ? 89.928 12.584 272.786 0.00 0.00 111 MET D CA 1
ATOM 8260 C C . MET D 1 110 ? 89.512 13.478 271.632 0.00 0.00 111 MET D C 1
ATOM 8261 O O . MET D 1 110 ? 90.298 14.308 271.166 0.00 0.00 111 MET D O 1
ATOM 8266 N N . GLN D 1 111 ? 88.267 13.346 271.179 0.00 0.00 112 GLN D N 1
ATOM 8267 C CA . GLN D 1 111 ? 87.782 14.205 270.108 0.00 0.00 112 GLN D CA 1
ATOM 8268 C C . GLN D 1 111 ? 87.894 15.668 270.494 0.00 0.00 112 GLN D C 1
ATOM 8269 O O . GLN D 1 111 ? 88.476 16.474 269.761 0.00 0.00 112 GLN D O 1
ATOM 8275 N N . ALA D 1 112 ? 87.348 16.027 271.649 0.00 0.00 113 ALA D N 1
ATOM 8276 C CA . ALA D 1 112 ? 87.347 17.423 272.057 0.00 0.00 113 ALA D CA 1
ATOM 8277 C C . ALA D 1 112 ? 88.763 17.958 272.155 0.00 0.00 113 ALA D C 1
ATOM 8278 O O . ALA D 1 112 ? 89.118 18.949 271.507 0.00 0.00 113 ALA D O 1
ATOM 8280 N N . ILE D 1 113 ? 89.594 17.297 272.959 0.00 0.00 114 ILE D N 1
ATOM 8281 C CA . ILE D 1 113 ? 90.932 17.825 273.183 0.00 0.00 114 ILE D CA 1
ATOM 8282 C C . ILE D 1 113 ? 91.687 17.939 271.871 0.00 0.00 114 ILE D C 1
ATOM 8283 O O . ILE D 1 113 ? 92.376 18.938 271.616 0.00 0.00 114 ILE D O 1
ATOM 8288 N N . GLY D 1 114 ? 91.547 16.943 271.004 0.00 0.00 115 GLY D N 1
ATOM 8289 C CA . GLY D 1 114 ? 92.128 17.064 269.686 0.00 0.00 115 GLY D CA 1
ATOM 8290 C C . GLY D 1 114 ? 91.618 18.284 268.957 0.00 0.00 115 GLY D C 1
ATOM 8291 O O . GLY D 1 114 ? 92.366 18.944 268.238 0.00 0.00 115 GLY D O 1
ATOM 8292 N N . SER D 1 115 ? 90.345 18.614 269.147 0.00 0.00 116 SER D N 1
ATOM 8293 C CA . SER D 1 115 ? 89.798 19.780 268.473 0.00 0.00 116 SER D CA 1
ATOM 8294 C C . SER D 1 115 ? 90.433 21.056 268.990 0.00 0.00 116 SER D C 1
ATOM 8295 O O . SER D 1 115 ? 90.667 21.996 268.227 0.00 0.00 116 SER D O 1
ATOM 8298 N N . ARG D 1 116 ? 90.720 21.111 270.279 0.00 0.00 117 ARG D N 1
ATOM 8299 C CA . ARG D 1 116 ? 91.253 22.339 270.836 0.00 0.00 117 ARG D CA 1
ATOM 8300 C C . ARG D 1 116 ? 92.755 22.486 270.643 0.00 0.00 117 ARG D C 1
ATOM 8301 O O . ARG D 1 116 ? 93.259 23.610 270.716 0.00 0.00 117 ARG D O 1
ATOM 8309 N N . VAL D 1 117 ? 93.476 21.403 270.343 0.00 0.00 118 VAL D N 1
ATOM 8310 C CA . VAL D 1 117 ? 94.939 21.436 270.427 0.00 0.00 118 VAL D CA 1
ATOM 8311 C C . VAL D 1 117 ? 95.532 22.612 269.662 0.00 0.00 118 VAL D C 1
ATOM 8312 O O . VAL D 1 117 ? 96.555 23.172 270.070 0.00 0.00 118 VAL D O 1
ATOM 8316 N N . ALA D 1 118 ? 94.906 23.016 268.560 0.00 0.00 119 ALA D N 1
ATOM 8317 C CA . ALA D 1 118 ? 95.568 23.924 267.631 0.00 0.00 119 ALA D CA 1
ATOM 8318 C C . ALA D 1 118 ? 95.949 25.242 268.290 0.00 0.00 119 ALA D C 1
ATOM 8319 O O . ALA D 1 118 ? 97.130 25.593 268.352 0.00 0.00 119 ALA D O 1
ATOM 8321 N N . ALA D 1 119 ? 94.973 25.974 268.809 0.00 0.00 120 ALA D N 1
ATOM 8322 C CA . ALA D 1 119 ? 95.253 27.296 269.341 0.00 0.00 120 ALA D CA 1
ATOM 8323 C C . ALA D 1 119 ? 96.130 27.258 270.576 0.00 0.00 120 ALA D C 1
ATOM 8324 O O . ALA D 1 119 ? 96.600 28.311 271.015 0.00 0.00 120 ALA D O 1
ATOM 8326 N N . TYR D 1 120 ? 96.359 26.080 271.141 0.00 0.00 121 TYR D N 1
ATOM 8327 C CA . TYR D 1 120 ? 97.166 25.983 272.347 0.00 0.00 121 TYR D CA 1
ATOM 8328 C C . TYR D 1 120 ? 98.553 26.574 272.153 0.00 0.00 121 TYR D C 1
ATOM 8329 O O . TYR D 1 120 ? 99.011 27.374 272.973 0.00 0.00 121 TYR D O 1
ATOM 8338 N N . TRP D 1 121 ? 99.241 26.195 271.075 0.00 0.00 122 TRP D N 1
ATOM 8339 C CA . TRP D 1 121 ? 100.647 26.562 270.956 0.00 0.00 122 TRP D CA 1
ATOM 8340 C C . TRP D 1 121 ? 100.866 28.064 270.994 0.00 0.00 122 TRP D C 1
ATOM 8341 O O . TRP D 1 121 ? 101.941 28.515 271.409 0.00 0.00 122 TRP D O 1
ATOM 8352 N N . ALA D 1 122 ? 99.879 28.843 270.568 0.00 0.00 123 ALA D N 1
ATOM 8353 C CA . ALA D 1 122 ? 100.033 30.288 270.537 0.00 0.00 123 ALA D CA 1
ATOM 8354 C C . ALA D 1 122 ? 100.576 30.801 271.860 0.00 0.00 123 ALA D C 1
ATOM 8355 O O . ALA D 1 122 ? 101.704 31.307 271.931 0.00 0.00 123 ALA D O 1
ATOM 8357 N N . ARG D 1 123 ? 99.792 30.646 272.923 0.00 0.00 124 ARG D N 1
ATOM 8358 C CA . ARG D 1 123 ? 100.194 31.204 274.202 0.00 0.00 124 ARG D CA 1
ATOM 8359 C C . ARG D 1 123 ? 101.553 30.689 274.647 0.00 0.00 124 ARG D C 1
ATOM 8360 O O . ARG D 1 123 ? 102.276 31.402 275.352 0.00 0.00 124 ARG D O 1
ATOM 8368 N N . GLU D 1 124 ? 101.942 29.491 274.220 0.00 0.00 125 GLU D N 1
ATOM 8369 C CA . GLU D 1 124 ? 103.293 29.035 274.507 0.00 0.00 125 GLU D CA 1
ATOM 8370 C C . GLU D 1 124 ? 104.317 29.913 273.811 0.00 0.00 125 GLU D C 1
ATOM 8371 O O . GLU D 1 124 ? 105.240 30.437 274.448 0.00 0.00 125 GLU D O 1
ATOM 8377 N N . MET D 1 125 ? 104.168 30.086 272.499 0.00 0.00 126 MET D N 1
ATOM 8378 C CA . MET D 1 125 ? 105.083 30.947 271.765 0.00 0.00 126 MET D CA 1
ATOM 8379 C C . MET D 1 125 ? 105.207 32.296 272.450 0.00 0.00 126 MET D C 1
ATOM 8380 O O . MET D 1 125 ? 106.314 32.776 272.720 0.00 0.00 126 MET D O 1
ATOM 8385 N N . GLN D 1 126 ? 104.067 32.908 272.772 0.00 0.00 127 GLN D N 1
ATOM 8386 C CA . GLN D 1 126 ? 104.096 34.188 273.469 0.00 0.00 127 GLN D CA 1
ATOM 8387 C C . GLN D 1 126 ? 104.926 34.100 274.738 0.00 0.00 127 GLN D C 1
ATOM 8388 O O . GLN D 1 126 ? 105.823 34.925 274.975 0.00 0.00 127 GLN D O 1
ATOM 8394 N N . LYS D 1 127 ? 104.655 33.081 275.553 0.00 0.00 128 LYS D N 1
ATOM 8395 C CA . LYS D 1 127 ? 105.407 32.886 276.781 0.00 0.00 128 LYS D CA 1
ATOM 8396 C C . LYS D 1 127 ? 106.901 32.909 276.516 0.00 0.00 128 LYS D C 1
ATOM 8397 O O . LYS D 1 127 ? 107.655 33.571 277.238 0.00 0.00 128 LYS D O 1
ATOM 8403 N N . ILE D 1 128 ? 107.341 32.224 275.463 0.00 0.00 129 ILE D N 1
ATOM 8404 C CA . ILE D 1 128 ? 108.746 32.276 275.085 0.00 0.00 129 ILE D CA 1
ATOM 8405 C C . ILE D 1 128 ? 109.171 33.705 274.805 0.00 0.00 129 ILE D C 1
ATOM 8406 O O . ILE D 1 128 ? 110.201 34.172 275.302 0.00 0.00 129 ILE D O 1
ATOM 8411 N N . VAL D 1 129 ? 108.389 34.422 274.003 0.00 0.00 130 VAL D N 1
ATOM 8412 C CA . VAL D 1 129 ? 108.821 35.736 273.545 0.00 0.00 130 VAL D CA 1
ATOM 8413 C C . VAL D 1 129 ? 109.078 36.655 274.727 0.00 0.00 130 VAL D C 1
ATOM 8414 O O . VAL D 1 129 ? 110.175 37.209 274.878 0.00 0.00 130 VAL D O 1
ATOM 8418 N N . PHE D 1 130 ? 108.072 36.833 275.584 0.00 0.00 131 PHE D N 1
ATOM 8419 C CA . PHE D 1 130 ? 108.269 37.711 276.733 0.00 0.00 131 PHE D CA 1
ATOM 8420 C C . PHE D 1 130 ? 109.480 37.291 277.540 0.00 0.00 131 PHE D C 1
ATOM 8421 O O . PHE D 1 130 ? 110.279 38.134 277.966 0.00 0.00 131 PHE D O 1
ATOM 8429 N N . ALA D 1 131 ? 109.640 35.988 277.743 0.00 0.00 132 ALA D N 1
ATOM 8430 C CA . ALA D 1 131 ? 110.835 35.510 278.417 0.00 0.00 132 ALA D CA 1
ATOM 8431 C C . ALA D 1 131 ? 112.081 36.089 277.769 0.00 0.00 132 ALA D C 1
ATOM 8432 O O . ALA D 1 131 ? 112.897 36.746 278.427 0.00 0.00 132 ALA D O 1
ATOM 8434 N N . GLU D 1 132 ? 112.212 35.910 276.460 0.00 0.00 133 GLU D N 1
ATOM 8435 C CA . GLU D 1 132 ? 113.474 36.232 275.816 0.00 0.00 133 GLU D CA 1
ATOM 8436 C C . GLU D 1 132 ? 113.744 37.725 275.832 0.00 0.00 133 GLU D C 1
ATOM 8437 O O . GLU D 1 132 ? 114.870 38.148 276.104 0.00 0.00 133 GLU D O 1
ATOM 8443 N N . LEU D 1 133 ? 112.739 38.548 275.538 0.00 0.00 134 LEU D N 1
ATOM 8444 C CA . LEU D 1 133 ? 112.959 39.983 275.670 0.00 0.00 134 LEU D CA 1
ATOM 8445 C C . LEU D 1 133 ? 113.436 40.319 277.069 0.00 0.00 134 LEU D C 1
ATOM 8446 O O . LEU D 1 133 ? 114.449 41.015 277.248 0.00 0.00 134 LEU D O 1
ATOM 8451 N N . ALA D 1 134 ? 112.722 39.807 278.075 0.00 0.00 135 ALA D N 1
ATOM 8452 C CA . ALA D 1 134 ? 113.130 40.031 279.452 0.00 0.00 135 ALA D CA 1
ATOM 8453 C C . ALA D 1 134 ? 114.597 39.712 279.634 0.00 0.00 135 ALA D C 1
ATOM 8454 O O . ALA D 1 134 ? 115.312 40.439 280.328 0.00 0.00 135 ALA D O 1
ATOM 8456 N N . GLY D 1 135 ? 115.073 38.655 278.987 0.00 0.00 136 GLY D N 1
ATOM 8457 C CA . GLY D 1 135 ? 116.493 38.368 279.034 0.00 0.00 136 GLY D CA 1
ATOM 8458 C C . GLY D 1 135 ? 117.324 39.445 278.366 0.00 0.00 136 GLY D C 1
ATOM 8459 O O . GLY D 1 135 ? 118.290 39.944 278.946 0.00 0.00 136 GLY D O 1
ATOM 8460 N N . VAL D 1 136 ? 116.957 39.813 277.138 0.00 0.00 137 VAL D N 1
ATOM 8461 C CA . VAL D 1 136 ? 117.769 40.748 276.367 0.00 0.00 137 VAL D CA 1
ATOM 8462 C C . VAL D 1 136 ? 118.040 41.999 277.171 0.00 0.00 137 VAL D C 1
ATOM 8463 O O . VAL D 1 136 ? 119.187 42.424 277.325 0.00 0.00 137 VAL D O 1
ATOM 8467 N N . PHE D 1 137 ? 116.996 42.600 277.711 0.00 0.00 138 PHE D N 1
ATOM 8468 C CA . PHE D 1 137 ? 117.261 43.836 278.422 0.00 0.00 138 PHE D CA 1
ATOM 8469 C C . PHE D 1 137 ? 117.705 43.607 279.847 0.00 0.00 138 PHE D C 1
ATOM 8470 O O . PHE D 1 137 ? 117.940 44.580 280.566 0.00 0.00 138 PHE D O 1
ATOM 8478 N N . SER D 1 138 ? 117.828 42.361 280.274 0.00 0.00 139 SER D N 1
ATOM 8479 C CA . SER D 1 138 ? 118.118 42.108 281.673 0.00 0.00 139 SER D CA 1
ATOM 8480 C C . SER D 1 138 ? 119.487 42.652 282.027 0.00 0.00 139 SER D C 1
ATOM 8481 O O . SER D 1 138 ? 120.483 42.319 281.380 0.00 0.00 139 SER D O 1
ATOM 8484 N N . ASN D 1 139 ? 119.516 43.539 283.014 0.00 0.00 140 ASN D N 1
ATOM 8485 C CA . ASN D 1 139 ? 120.677 43.769 283.863 0.00 0.00 140 ASN D CA 1
ATOM 8486 C C . ASN D 1 139 ? 121.980 43.858 283.084 0.00 0.00 140 ASN D C 1
ATOM 8487 O O . ASN D 1 139 ? 123.034 43.452 283.580 0.00 0.00 140 ASN D O 1
ATOM 8492 N N . ASP D 1 140 ? 121.934 44.374 281.867 0.00 0.00 141 ASP D N 1
ATOM 8493 C CA . ASP D 1 140 ? 123.143 44.517 281.069 0.00 0.00 141 ASP D CA 1
ATOM 8494 C C . ASP D 1 140 ? 123.318 45.981 280.722 0.00 0.00 141 ASP D C 1
ATOM 8495 O O . ASP D 1 140 ? 122.556 46.533 279.923 0.00 0.00 141 ASP D O 1
ATOM 8500 N N . ASP D 1 141 ? 124.338 46.595 281.309 0.00 0.00 142 ASP D N 1
ATOM 8501 C CA . ASP D 1 141 ? 124.570 48.010 281.093 0.00 0.00 142 ASP D CA 1
ATOM 8502 C C . ASP D 1 141 ? 124.777 48.332 279.629 0.00 0.00 142 ASP D C 1
ATOM 8503 O O . ASP D 1 141 ? 124.534 49.470 279.218 0.00 0.00 142 ASP D O 1
ATOM 8508 N N . MET D 1 142 ? 125.192 47.351 278.833 0.00 0.00 143 MET D N 1
ATOM 8509 C CA . MET D 1 142 ? 125.376 47.570 277.410 0.00 0.00 143 MET D CA 1
ATOM 8510 C C . MET D 1 142 ? 124.110 48.069 276.736 0.00 0.00 143 MET D C 1
ATOM 8511 O O . MET D 1 142 ? 124.189 48.672 275.664 0.00 0.00 143 MET D O 1
ATOM 8516 N N . LYS D 1 143 ? 122.949 47.832 277.327 0.00 0.00 144 LYS D N 1
ATOM 8517 C CA . LYS D 1 143 ? 121.700 48.238 276.709 0.00 0.00 144 LYS D CA 1
ATOM 8518 C C . LYS D 1 143 ? 121.146 49.545 277.245 0.00 0.00 144 LYS D C 1
ATOM 8519 O O . LYS D 1 143 ? 120.092 49.979 276.774 0.00 0.00 144 LYS D O 1
ATOM 8525 N N . ASP D 1 144 ? 121.820 50.188 278.199 0.00 0.00 145 ASP D N 1
ATOM 8526 C CA . ASP D 1 144 ? 121.181 51.268 278.943 0.00 0.00 145 ASP D CA 1
ATOM 8527 C C . ASP D 1 144 ? 120.557 52.314 278.038 0.00 0.00 145 ASP D C 1
ATOM 8528 O O . ASP D 1 144 ? 119.539 52.908 278.400 0.00 0.00 145 ASP D O 1
ATOM 8533 N N . ASN D 1 145 ? 121.125 52.532 276.859 0.00 0.00 146 ASN D N 1
ATOM 8534 C CA . ASN D 1 145 ? 120.641 53.596 276.002 0.00 0.00 146 ASN D CA 1
ATOM 8535 C C . ASN D 1 145 ? 119.246 53.343 275.466 0.00 0.00 146 ASN D C 1
ATOM 8536 O O . ASN D 1 145 ? 118.585 54.290 275.035 0.00 0.00 146 ASN D O 1
ATOM 8541 N N . LYS D 1 146 ? 118.785 52.102 275.462 0.00 0.00 147 LYS D N 1
ATOM 8542 C CA . LYS D 1 146 ? 117.468 51.808 274.926 0.00 0.00 147 LYS D CA 1
ATOM 8543 C C . LYS D 1 146 ? 116.388 51.671 275.985 0.00 0.00 147 LYS D C 1
ATOM 8544 O O . LYS D 1 146 ? 115.256 51.326 275.643 0.00 0.00 147 LYS D O 1
ATOM 8550 N N . LEU D 1 147 ? 116.693 51.909 277.254 0.00 0.00 148 LEU D N 1
ATOM 8551 C CA . LEU D 1 147 ? 115.703 51.742 278.304 0.00 0.00 148 LEU D CA 1
ATOM 8552 C C . LEU D 1 147 ? 115.526 53.035 279.085 0.00 0.00 148 LEU D C 1
ATOM 8553 O O . LEU D 1 147 ? 116.319 53.969 278.976 0.00 0.00 148 LEU D O 1
ATOM 8558 N N . ASP D 1 148 ? 114.453 53.078 279.864 0.00 0.00 149 ASP D N 1
ATOM 8559 C CA . ASP D 1 148 ? 114.107 54.231 280.679 0.00 0.00 149 ASP D CA 1
ATOM 8560 C C . ASP D 1 148 ? 113.400 53.728 281.925 0.00 0.00 149 ASP D C 1
ATOM 8561 O O . ASP D 1 148 ? 112.679 52.732 281.864 0.00 0.00 149 ASP D O 1
ATOM 8566 N N . ILE D 1 149 ? 113.601 54.401 283.054 0.00 0.00 150 ILE D N 1
ATOM 8567 C CA . ILE D 1 149 ? 112.999 53.980 284.313 0.00 0.00 150 ILE D CA 1
ATOM 8568 C C . ILE D 1 149 ? 112.376 55.184 285.001 0.00 0.00 150 ILE D C 1
ATOM 8569 O O . ILE D 1 149 ? 113.034 56.211 285.206 0.00 0.00 150 ILE D O 1
ATOM 8574 N N . SER D 1 150 ? 111.089 55.082 285.294 0.00 0.00 151 SER D N 1
ATOM 8575 C CA . SER D 1 150 ? 110.365 56.109 286.014 0.00 0.00 151 SER D CA 1
ATOM 8576 C C . SER D 1 150 ? 110.173 55.788 287.489 0.00 0.00 151 SER D C 1
ATOM 8577 O O . SER D 1 150 ? 109.450 56.517 288.169 0.00 0.00 151 SER D O 1
ATOM 8580 N N . GLY D 1 151 ? 110.771 54.712 287.998 0.00 0.00 152 GLY D N 1
ATOM 8581 C CA . GLY D 1 151 ? 110.522 54.305 289.370 0.00 0.00 152 GLY D CA 1
ATOM 8582 C C . GLY D 1 151 ? 110.962 55.368 290.359 0.00 0.00 152 GLY D C 1
ATOM 8583 O O . GLY D 1 151 ? 111.451 56.426 289.961 0.00 0.00 152 GLY D O 1
ATOM 8584 N N . THR D 1 152 ? 110.782 55.089 291.660 0.00 0.00 153 THR D N 1
ATOM 8585 C CA . THR D 1 152 ? 111.030 55.996 292.793 0.00 0.00 153 THR D CA 1
ATOM 8586 C C . THR D 1 152 ? 109.837 56.873 293.170 0.00 0.00 153 THR D C 1
ATOM 8587 O O . THR D 1 152 ? 110.006 57.827 293.936 0.00 0.00 153 THR D O 1
ATOM 8591 N N . ALA D 1 153 ? 108.668 56.630 292.580 0.00 0.00 154 ALA D N 1
ATOM 8592 C CA . ALA D 1 153 ? 107.342 57.123 293.006 0.00 0.00 154 ALA D CA 1
ATOM 8593 C C . ALA D 1 153 ? 106.918 58.459 292.415 0.00 0.00 154 ALA D C 1
ATOM 8594 O O . ALA D 1 153 ? 105.823 58.923 292.733 0.00 0.00 154 ALA D O 1
ATOM 8596 N N . ASP D 1 154 ? 107.733 59.102 291.598 0.00 0.00 155 ASP D N 1
ATOM 8597 C CA . ASP D 1 154 ? 107.282 60.256 290.838 0.00 0.00 155 ASP D CA 1
ATOM 8598 C C . ASP D 1 154 ? 107.250 59.917 289.351 0.00 0.00 155 ASP D C 1
ATOM 8599 O O . ASP D 1 154 ? 108.118 59.202 288.845 0.00 0.00 155 ASP D O 1
ATOM 8604 N N . GLY D 1 155 ? 106.239 60.433 288.667 0.00 0.00 156 GLY D N 1
ATOM 8605 C CA . GLY D 1 155 ? 105.995 60.241 287.249 0.00 0.00 156 GLY D CA 1
ATOM 8606 C C . GLY D 1 155 ? 104.930 59.201 286.973 0.00 0.00 156 GLY D C 1
ATOM 8607 O O . GLY D 1 155 ? 104.940 58.099 287.522 0.00 0.00 156 GLY D O 1
ATOM 8608 N N . ILE D 1 156 ? 104.016 59.563 286.079 0.00 0.00 157 ILE D N 1
ATOM 8609 C CA . ILE D 1 156 ? 102.722 58.908 285.974 0.00 0.00 157 ILE D CA 1
ATOM 8610 C C . ILE D 1 156 ? 102.527 58.121 284.694 0.00 0.00 157 ILE D C 1
ATOM 8611 O O . ILE D 1 156 ? 101.465 57.508 284.534 0.00 0.00 157 ILE D O 1
ATOM 8616 N N . TYR D 1 157 ? 103.480 58.132 283.767 0.00 0.00 158 TYR D N 1
ATOM 8617 C CA . TYR D 1 157 ? 103.169 57.746 282.392 0.00 0.00 158 TYR D CA 1
ATOM 8618 C C . TYR D 1 157 ? 102.085 58.643 281.811 0.00 0.00 158 TYR D C 1
ATOM 8619 O O . TYR D 1 157 ? 100.907 58.289 281.796 0.00 0.00 158 TYR D O 1
ATOM 8628 N N . SER D 1 158 ? 102.452 59.856 281.438 0.00 0.00 159 SER D N 1
ATOM 8629 C CA . SER D 1 158 ? 101.546 60.671 280.649 0.00 0.00 159 SER D CA 1
ATOM 8630 C C . SER D 1 158 ? 102.339 61.481 279.647 0.00 0.00 159 SER D C 1
ATOM 8631 O O . SER D 1 158 ? 103.363 62.065 280.002 0.00 0.00 159 SER D O 1
ATOM 8634 N N . ALA D 1 159 ? 101.940 61.419 278.384 0.00 0.00 160 ALA D N 1
ATOM 8635 C CA . ALA D 1 159 ? 101.963 62.577 277.502 0.00 0.00 160 ALA D CA 1
ATOM 8636 C C . ALA D 1 159 ? 103.335 63.213 277.326 0.00 0.00 160 ALA D C 1
ATOM 8637 O O . ALA D 1 159 ? 103.526 64.032 276.426 0.00 0.00 160 ALA D O 1
ATOM 8639 N N . GLU D 1 160 ? 104.290 62.854 278.171 0.00 0.00 161 GLU D N 1
ATOM 8640 C CA . GLU D 1 160 ? 105.622 63.430 278.092 0.00 0.00 161 GLU D CA 1
ATOM 8641 C C . GLU D 1 160 ? 106.649 62.322 278.101 0.00 0.00 161 GLU D C 1
ATOM 8642 O O . GLU D 1 160 ? 107.389 62.132 277.131 0.00 0.00 161 GLU D O 1
ATOM 8648 N N . THR D 1 161 ? 106.700 61.601 279.215 0.00 0.00 162 THR D N 1
ATOM 8649 C CA . THR D 1 161 ? 107.570 60.444 279.299 0.00 0.00 162 THR D CA 1
ATOM 8650 C C . THR D 1 161 ? 107.437 59.599 278.052 0.00 0.00 162 THR D C 1
ATOM 8651 O O . THR D 1 161 ? 108.434 59.113 277.509 0.00 0.00 162 THR D O 1
ATOM 8655 N N . PHE D 1 162 ? 106.211 59.454 277.559 0.00 0.00 163 PHE D N 1
ATOM 8656 C CA . PHE D 1 162 ? 106.010 58.778 276.291 0.00 0.00 163 PHE D CA 1
ATOM 8657 C C . PHE D 1 162 ? 106.845 59.419 275.198 0.00 0.00 163 PHE D C 1
ATOM 8658 O O . PHE D 1 162 ? 107.441 58.724 274.370 0.00 0.00 163 PHE D O 1
ATOM 8666 N N . VAL D 1 163 ? 106.909 60.746 275.181 0.00 0.00 164 VAL D N 1
ATOM 8667 C CA . VAL D 1 163 ? 107.709 61.404 274.162 0.00 0.00 164 VAL D CA 1
ATOM 8668 C C . VAL D 1 163 ? 109.175 61.064 274.353 0.00 0.00 164 VAL D C 1
ATOM 8669 O O . VAL D 1 163 ? 109.884 60.751 273.391 0.00 0.00 164 VAL D O 1
ATOM 8673 N N . ASP D 1 164 ? 109.650 61.099 275.598 0.00 0.00 165 ASP D N 1
ATOM 8674 C CA . ASP D 1 164 ? 111.035 60.724 275.849 0.00 0.00 165 ASP D CA 1
ATOM 8675 C C . ASP D 1 164 ? 111.336 59.349 275.283 0.00 0.00 165 ASP D C 1
ATOM 8676 O O . ASP D 1 164 ? 112.279 59.179 274.503 0.00 0.00 165 ASP D O 1
ATOM 8681 N N . ALA D 1 165 ? 110.532 58.358 275.654 0.00 0.00 166 ALA D N 1
ATOM 8682 C CA . ALA D 1 165 ? 110.722 57.028 275.102 0.00 0.00 166 ALA D CA 1
ATOM 8683 C C . ALA D 1 165 ? 110.738 57.069 273.589 0.00 0.00 166 ALA D C 1
ATOM 8684 O O . ALA D 1 165 ? 111.541 56.386 272.950 0.00 0.00 166 ALA D O 1
ATOM 8686 N N . SER D 1 166 ? 109.876 57.887 272.996 0.00 0.00 167 SER D N 1
ATOM 8687 C CA . SER D 1 166 ? 109.823 57.947 271.545 0.00 0.00 167 SER D CA 1
ATOM 8688 C C . SER D 1 166 ? 111.148 58.420 270.970 0.00 0.00 167 SER D C 1
ATOM 8689 O O . SER D 1 166 ? 111.675 57.817 270.033 0.00 0.00 167 SER D O 1
ATOM 8692 N N . TYR D 1 167 ? 111.712 59.477 271.531 0.00 0.00 168 TYR D N 1
ATOM 8693 C CA . TYR D 1 167 ? 112.949 60.033 271.005 0.00 0.00 168 TYR D CA 1
ATOM 8694 C C . TYR D 1 167 ? 114.189 59.395 271.582 0.00 0.00 168 TYR D C 1
ATOM 8695 O O . TYR D 1 167 ? 115.291 59.875 271.308 0.00 0.00 168 TYR D O 1
ATOM 8704 N N . LYS D 1 168 ? 114.056 58.338 272.374 0.00 0.00 169 LYS D N 1
ATOM 8705 C CA . LYS D 1 168 ? 115.251 57.741 272.943 0.00 0.00 169 LYS D CA 1
ATOM 8706 C C . LYS D 1 168 ? 116.192 57.242 271.858 0.00 0.00 169 LYS D C 1
ATOM 8707 O O . LYS D 1 168 ? 117.366 56.990 272.135 0.00 0.00 169 LYS D O 1
ATOM 8713 N N . LEU D 1 169 ? 115.708 57.101 270.632 0.00 0.00 170 LEU D N 1
ATOM 8714 C CA . LEU D 1 169 ? 116.569 57.000 269.465 0.00 0.00 170 LEU D CA 1
ATOM 8715 C C . LEU D 1 169 ? 116.705 58.398 268.890 0.00 0.00 170 LEU D C 1
ATOM 8716 O O . LEU D 1 169 ? 115.745 58.938 268.335 0.00 0.00 170 LEU D O 1
ATOM 8721 N N . GLY D 1 170 ? 117.894 58.979 268.995 0.00 0.00 171 GLY D N 1
ATOM 8722 C CA . GLY D 1 170 ? 118.020 60.408 268.788 0.00 0.00 171 GLY D CA 1
ATOM 8723 C C . GLY D 1 170 ? 117.719 60.900 267.388 0.00 0.00 171 GLY D C 1
ATOM 8724 O O . GLY D 1 170 ? 116.795 61.693 267.195 0.00 0.00 171 GLY D O 1
ATOM 8725 N N . ASP D 1 171 ? 118.460 60.429 266.396 0.00 0.00 172 ASP D N 1
ATOM 8726 C CA . ASP D 1 171 ? 118.240 60.934 265.048 0.00 0.00 172 ASP D CA 1
ATOM 8727 C C . ASP D 1 171 ? 117.184 60.108 264.336 0.00 0.00 172 ASP D C 1
ATOM 8728 O O . ASP D 1 171 ? 116.091 60.595 264.044 0.00 0.00 172 ASP D O 1
ATOM 8733 N N . HIS D 1 172 ? 117.518 58.862 264.031 0.00 0.00 173 HIS D N 1
ATOM 8734 C CA . HIS D 1 172 ? 116.525 57.945 263.511 0.00 0.00 173 HIS D CA 1
ATOM 8735 C C . HIS D 1 172 ? 115.317 57.939 264.423 0.00 0.00 173 HIS D C 1
ATOM 8736 O O . HIS D 1 172 ? 115.441 57.841 265.646 0.00 0.00 173 HIS D O 1
ATOM 8743 N N . GLU D 1 173 ? 114.153 58.084 263.818 0.00 0.00 174 GLU D N 1
ATOM 8744 C CA . GLU D 1 173 ? 112.885 58.000 264.515 0.00 0.00 174 GLU D CA 1
ATOM 8745 C C . GLU D 1 173 ? 111.881 57.538 263.480 0.00 0.00 174 GLU D C 1
ATOM 8746 O O . GLU D 1 173 ? 112.223 57.332 262.315 0.00 0.00 174 GLU D O 1
ATOM 8752 N N . SER D 1 174 ? 110.642 57.359 263.906 0.00 0.00 175 SER D N 1
ATOM 8753 C CA . SER D 1 174 ? 109.599 56.824 263.047 0.00 0.00 175 SER D CA 1
ATOM 8754 C C . SER D 1 174 ? 109.984 55.472 262.488 0.00 0.00 175 SER D C 1
ATOM 8755 O O . SER D 1 174 ? 109.435 55.027 261.480 0.00 0.00 175 SER D O 1
ATOM 8758 N N . LEU D 1 175 ? 110.933 54.816 263.127 0.00 0.00 176 LEU D N 1
ATOM 8759 C CA . LEU D 1 175 ? 111.085 53.389 262.984 0.00 0.00 176 LEU D CA 1
ATOM 8760 C C . LEU D 1 175 ? 110.312 52.680 264.068 0.00 0.00 176 LEU D C 1
ATOM 8761 O O . LEU D 1 175 ? 110.373 51.455 264.176 0.00 0.00 176 LEU D O 1
ATOM 8766 N N . LEU D 1 176 ? 109.595 53.445 264.873 0.00 0.00 177 LEU D N 1
ATOM 8767 C CA . LEU D 1 176 ? 108.698 52.929 265.884 0.00 0.00 177 LEU D CA 1
ATOM 8768 C C . LEU D 1 176 ? 107.280 53.097 265.368 0.00 0.00 177 LEU D C 1
ATOM 8769 O O . LEU D 1 176 ? 106.949 54.110 264.752 0.00 0.00 177 LEU D O 1
ATOM 8774 N N . THR D 1 177 ? 106.453 52.090 265.598 0.00 0.00 178 THR D N 1
ATOM 8775 C CA . THR D 1 177 ? 105.112 52.051 265.041 0.00 0.00 178 THR D CA 1
ATOM 8776 C C . THR D 1 177 ? 104.061 51.698 266.086 0.00 0.00 178 THR D C 1
ATOM 8777 O O . THR D 1 177 ? 103.141 52.476 266.326 0.00 0.00 178 THR D O 1
ATOM 8781 N N . ALA D 1 178 ? 104.151 50.518 266.682 0.00 0.00 179 ALA D N 1
ATOM 8782 C CA . ALA D 1 178 ? 103.116 50.035 267.579 0.00 0.00 179 ALA D CA 1
ATOM 8783 C C . ALA D 1 178 ? 103.623 49.970 269.013 0.00 0.00 179 ALA D C 1
ATOM 8784 O O . ALA D 1 178 ? 104.816 49.792 269.265 0.00 0.00 179 ALA D O 1
ATOM 8786 N N . ILE D 1 179 ? 102.692 50.097 269.952 0.00 0.00 180 ILE D N 1
ATOM 8787 C CA . ILE D 1 179 ? 103.000 50.214 271.368 0.00 0.00 180 ILE D CA 1
ATOM 8788 C C . ILE D 1 179 ? 102.386 49.036 272.101 0.00 0.00 180 ILE D C 1
ATOM 8789 O O . ILE D 1 179 ? 101.220 48.700 271.878 0.00 0.00 180 ILE D O 1
ATOM 8794 N N . GLY D 1 180 ? 103.161 48.418 272.979 0.00 0.00 181 GLY D N 1
ATOM 8795 C CA . GLY D 1 180 ? 102.603 47.443 273.890 0.00 0.00 181 GLY D CA 1
ATOM 8796 C C . GLY D 1 180 ? 101.863 48.129 275.019 0.00 0.00 181 GLY D C 1
ATOM 8797 O O . GLY D 1 180 ? 102.082 49.299 275.308 0.00 0.00 181 GLY D O 1
ATOM 8798 N N . MET D 1 181 ? 100.964 47.397 275.661 0.00 0.00 182 MET D N 1
ATOM 8799 C CA . MET D 1 181 ? 100.115 48.057 276.635 0.00 0.00 182 MET D CA 1
ATOM 8800 C C . MET D 1 181 ? 99.551 47.021 277.591 0.00 0.00 182 MET D C 1
ATOM 8801 O O . MET D 1 181 ? 99.540 45.825 277.298 0.00 0.00 182 MET D O 1
ATOM 8806 N N . HIS D 1 182 ? 99.087 47.494 278.739 0.00 0.00 183 HIS D N 1
ATOM 8807 C CA . HIS D 1 182 ? 98.243 46.707 279.621 0.00 0.00 183 HIS D CA 1
ATOM 8808 C C . HIS D 1 182 ? 96.958 47.471 279.889 0.00 0.00 183 HIS D C 1
ATOM 8809 O O . HIS D 1 182 ? 96.909 48.697 279.772 0.00 0.00 183 HIS D O 1
ATOM 8816 N N . SER D 1 183 ? 95.920 46.726 280.256 0.00 0.00 184 SER D N 1
ATOM 8817 C CA . SER D 1 183 ? 94.597 47.288 280.474 0.00 0.00 184 SER D CA 1
ATOM 8818 C C . SER D 1 183 ? 94.643 48.545 281.322 0.00 0.00 184 SER D C 1
ATOM 8819 O O . SER D 1 183 ? 94.425 49.651 280.818 0.00 0.00 184 SER D O 1
ATOM 8822 N N . ALA D 1 184 ? 94.955 48.379 282.606 0.00 0.00 185 ALA D N 1
ATOM 8823 C CA . ALA D 1 184 ? 94.879 49.494 283.539 0.00 0.00 185 ALA D CA 1
ATOM 8824 C C . ALA D 1 184 ? 95.636 50.700 283.018 0.00 0.00 185 ALA D C 1
ATOM 8825 O O . ALA D 1 184 ? 95.211 51.845 283.210 0.00 0.00 185 ALA D O 1
ATOM 8827 N N . THR D 1 185 ? 96.751 50.463 282.335 0.00 0.00 186 THR D N 1
ATOM 8828 C CA . THR D 1 185 ? 97.476 51.566 281.733 0.00 0.00 186 THR D CA 1
ATOM 8829 C C . THR D 1 185 ? 96.572 52.338 280.792 0.00 0.00 186 THR D C 1
ATOM 8830 O O . THR D 1 185 ? 96.327 53.534 280.981 0.00 0.00 186 THR D O 1
ATOM 8834 N N . MET D 1 186 ? 96.031 51.649 279.790 0.00 0.00 187 MET D N 1
ATOM 8835 C CA . MET D 1 186 ? 95.147 52.314 278.847 0.00 0.00 187 MET D CA 1
ATOM 8836 C C . MET D 1 186 ? 94.018 53.020 279.567 0.00 0.00 187 MET D C 1
ATOM 8837 O O . MET D 1 186 ? 93.608 54.115 279.172 0.00 0.00 187 MET D O 1
ATOM 8842 N N . ALA D 1 187 ? 93.519 52.419 280.642 0.00 0.00 188 ALA D N 1
ATOM 8843 C CA . ALA D 1 187 ? 92.513 53.091 281.449 0.00 0.00 188 ALA D CA 1
ATOM 8844 C C . ALA D 1 187 ? 93.003 54.462 281.884 0.00 0.00 188 ALA D C 1
ATOM 8845 O O . ALA D 1 187 ? 92.438 55.491 281.494 0.00 0.00 188 ALA D O 1
ATOM 8847 N N . SER D 1 188 ? 94.069 54.494 282.683 0.00 0.00 189 SER D N 1
ATOM 8848 C CA . SER D 1 188 ? 94.576 55.770 283.171 0.00 0.00 189 SER D CA 1
ATOM 8849 C C . SER D 1 188 ? 94.781 56.748 282.032 0.00 0.00 189 SER D C 1
ATOM 8850 O O . SER D 1 188 ? 94.458 57.937 282.153 0.00 0.00 189 SER D O 1
ATOM 8853 N N . ALA D 1 189 ? 95.297 56.260 280.909 0.00 0.00 190 ALA D N 1
ATOM 8854 C CA . ALA D 1 189 ? 95.389 57.107 279.733 0.00 0.00 190 ALA D CA 1
ATOM 8855 C C . ALA D 1 189 ? 94.051 57.761 279.450 0.00 0.00 190 ALA D C 1
ATOM 8856 O O . ALA D 1 189 ? 93.956 58.989 279.368 0.00 0.00 190 ALA D O 1
ATOM 8858 N N . VAL D 1 190 ? 92.996 56.957 279.361 0.00 0.00 191 VAL D N 1
ATOM 8859 C CA . VAL D 1 190 ? 91.682 57.506 279.060 0.00 0.00 191 VAL D CA 1
ATOM 8860 C C . VAL D 1 190 ? 91.299 58.559 280.081 0.00 0.00 191 VAL D C 1
ATOM 8861 O O . VAL D 1 190 ? 90.890 59.666 279.725 0.00 0.00 191 VAL D O 1
ATOM 8865 N N . LYS D 1 191 ? 91.425 58.240 281.367 0.00 0.00 192 LYS D N 1
ATOM 8866 C CA . LYS D 1 191 ? 90.926 59.206 282.332 0.00 0.00 192 LYS D CA 1
ATOM 8867 C C . LYS D 1 191 ? 91.722 60.499 282.317 0.00 0.00 192 LYS D C 1
ATOM 8868 O O . LYS D 1 191 ? 91.202 61.528 282.755 0.00 0.00 192 LYS D O 1
ATOM 8874 N N . GLN D 1 192 ? 92.952 60.493 281.818 0.00 0.00 193 GLN D N 1
ATOM 8875 C CA . GLN D 1 192 ? 93.571 61.778 281.539 0.00 0.00 193 GLN D CA 1
ATOM 8876 C C . GLN D 1 192 ? 93.190 62.322 280.180 0.00 0.00 193 GLN D C 1
ATOM 8877 O O . GLN D 1 192 ? 93.399 63.508 279.921 0.00 0.00 193 GLN D O 1
ATOM 8883 N N . ASP D 1 193 ? 92.629 61.495 279.313 0.00 0.00 194 ASP D N 1
ATOM 8884 C CA . ASP D 1 193 ? 92.290 61.957 277.982 0.00 0.00 194 ASP D CA 1
ATOM 8885 C C . ASP D 1 193 ? 91.105 62.903 277.971 0.00 0.00 194 ASP D C 1
ATOM 8886 O O . ASP D 1 193 ? 90.837 63.513 276.933 0.00 0.00 194 ASP D O 1
ATOM 8891 N N . LEU D 1 194 ? 90.382 63.038 279.075 0.00 0.00 195 LEU D N 1
ATOM 8892 C CA . LEU D 1 194 ? 89.123 63.763 279.030 0.00 0.00 195 LEU D CA 1
ATOM 8893 C C . LEU D 1 194 ? 89.410 65.244 278.838 0.00 0.00 195 LEU D C 1
ATOM 8894 O O . LEU D 1 194 ? 90.138 65.862 279.621 0.00 0.00 195 LEU D O 1
ATOM 8899 N N . ILE D 1 195 ? 88.858 65.796 277.771 0.00 0.00 196 ILE D N 1
ATOM 8900 C CA . ILE D 1 195 ? 89.051 67.196 277.449 0.00 0.00 196 ILE D CA 1
ATOM 8901 C C . ILE D 1 195 ? 88.197 68.036 278.389 0.00 0.00 196 ILE D C 1
ATOM 8902 O O . ILE D 1 195 ? 87.256 67.547 279.015 0.00 0.00 196 ILE D O 1
ATOM 8907 N N . GLU D 1 196 ? 88.539 69.309 278.509 0.00 0.00 197 GLU D N 1
ATOM 8908 C CA . GLU D 1 196 ? 87.709 70.237 279.256 0.00 0.00 197 GLU D CA 1
ATOM 8909 C C . GLU D 1 196 ? 86.769 71.039 278.358 0.00 0.00 197 GLU D C 1
ATOM 8910 O O . GLU D 1 196 ? 86.101 71.954 278.840 0.00 0.00 197 GLU D O 1
ATOM 8916 N N . PHE D 1 197 ? 86.705 70.743 277.067 0.00 0.00 198 PHE D N 1
ATOM 8917 C CA . PHE D 1 197 ? 86.177 71.758 276.173 0.00 0.00 198 PHE D CA 1
ATOM 8918 C C . PHE D 1 197 ? 84.637 71.884 276.061 0.00 0.00 198 PHE D C 1
ATOM 8919 O O . PHE D 1 197 ? 84.183 72.953 276.441 0.00 0.00 198 PHE D O 1
ATOM 8927 N N . VAL D 1 198 ? 83.785 70.947 275.599 0.00 0.00 199 VAL D N 1
ATOM 8928 C CA . VAL D 1 198 ? 83.997 69.586 275.092 0.00 0.00 199 VAL D CA 1
ATOM 8929 C C . VAL D 1 198 ? 84.799 68.710 276.024 0.00 0.00 199 VAL D C 1
ATOM 8930 O O . VAL D 1 198 ? 86.013 68.734 275.969 0.00 0.00 199 VAL D O 1
ATOM 8934 N N . LYS D 1 199 ? 84.156 68.015 276.964 0.00 0.00 200 LYS D N 1
ATOM 8935 C CA . LYS D 1 199 ? 82.703 67.807 277.089 0.00 0.00 200 LYS D CA 1
ATOM 8936 C C . LYS D 1 199 ? 82.495 66.831 278.230 0.00 0.00 200 LYS D C 1
ATOM 8937 O O . LYS D 1 199 ? 83.405 66.090 278.573 0.00 0.00 200 LYS D O 1
ATOM 8943 N N . ASP D 1 200 ? 81.302 66.801 278.802 0.00 0.00 201 ASP D N 1
ATOM 8944 C CA . ASP D 1 200 ? 80.852 65.610 279.499 0.00 0.00 201 ASP D CA 1
ATOM 8945 C C . ASP D 1 200 ? 79.426 65.257 279.130 0.00 0.00 201 ASP D C 1
ATOM 8946 O O . ASP D 1 200 ? 78.493 65.996 279.427 0.00 0.00 201 ASP D O 1
ATOM 8951 N N . SER D 1 201 ? 79.267 64.115 278.478 0.00 0.00 202 SER D N 1
ATOM 8952 C CA . SER D 1 201 ? 80.407 63.345 278.031 0.00 0.00 202 SER D CA 1
ATOM 8953 C C . SER D 1 201 ? 80.120 62.845 276.644 0.00 0.00 202 SER D C 1
ATOM 8954 O O . SER D 1 201 ? 78.992 62.482 276.340 0.00 0.00 202 SER D O 1
ATOM 8957 N N . GLN D 1 202 ? 81.138 62.837 275.792 0.00 0.00 203 GLN D N 1
ATOM 8958 C CA . GLN D 1 202 ? 80.991 62.286 274.452 0.00 0.00 203 GLN D CA 1
ATOM 8959 C C . GLN D 1 202 ? 82.095 61.278 274.178 0.00 0.00 203 GLN D C 1
ATOM 8960 O O . GLN D 1 202 ? 81.817 60.089 274.019 0.00 0.00 203 GLN D O 1
ATOM 8966 N N . SER D 1 203 ? 83.338 61.724 274.116 0.00 0.00 204 SER D N 1
ATOM 8967 C CA . SER D 1 203 ? 84.441 60.790 274.045 0.00 0.00 204 SER D CA 1
ATOM 8968 C C . SER D 1 203 ? 84.855 60.537 275.468 0.00 0.00 204 SER D C 1
ATOM 8969 O O . SER D 1 203 ? 84.804 61.447 276.292 0.00 0.00 204 SER D O 1
ATOM 8972 N N . GLY D 1 204 ? 85.245 59.310 275.780 0.00 0.00 205 GLY D N 1
ATOM 8973 C CA . GLY D 1 204 ? 85.334 58.219 274.828 0.00 0.00 205 GLY D CA 1
ATOM 8974 C C . GLY D 1 204 ? 86.027 57.117 275.594 0.00 0.00 205 GLY D C 1
ATOM 8975 O O . GLY D 1 204 ? 86.411 57.336 276.736 0.00 0.00 205 GLY D O 1
ATOM 8976 N N . ILE D 1 205 ? 86.191 55.934 275.017 0.00 0.00 206 ILE D N 1
ATOM 8977 C CA . ILE D 1 205 ? 86.862 54.889 275.776 0.00 0.00 206 ILE D CA 1
ATOM 8978 C C . ILE D 1 205 ? 88.071 54.336 275.032 0.00 0.00 206 ILE D C 1
ATOM 8979 O O . ILE D 1 205 ? 89.210 54.653 275.383 0.00 0.00 206 ILE D O 1
ATOM 8984 N N . ARG D 1 206 ? 87.870 53.510 274.016 0.00 0.00 207 ARG D N 1
ATOM 8985 C CA . ARG D 1 206 ? 89.029 52.964 273.335 0.00 0.00 207 ARG D CA 1
ATOM 8986 C C . ARG D 1 206 ? 89.492 53.916 272.251 0.00 0.00 207 ARG D C 1
ATOM 8987 O O . ARG D 1 206 ? 88.685 54.552 271.575 0.00 0.00 207 ARG D O 1
ATOM 8995 N N . PHE D 1 207 ? 90.800 54.018 272.083 0.00 0.00 208 PHE D N 1
ATOM 8996 C CA . PHE D 1 207 ? 91.397 55.067 271.257 0.00 0.00 208 PHE D CA 1
ATOM 8997 C C . PHE D 1 207 ? 92.626 54.573 270.503 0.00 0.00 208 PHE D C 1
ATOM 8998 O O . PHE D 1 207 ? 93.743 55.029 270.735 0.00 0.00 208 PHE D O 1
ATOM 9006 N N . PRO D 1 208 ? 92.458 53.630 269.580 0.00 0.00 209 PRO D N 1
ATOM 9007 C CA . PRO D 1 208 ? 93.558 53.573 268.614 0.00 0.00 209 PRO D CA 1
ATOM 9008 C C . PRO D 1 208 ? 93.366 54.674 267.594 0.00 0.00 209 PRO D C 1
ATOM 9009 O O . PRO D 1 208 ? 92.211 54.943 267.287 0.00 0.00 209 PRO D O 1
ATOM 9013 N N . THR D 1 209 ? 94.409 55.317 267.081 0.00 0.00 210 THR D N 1
ATOM 9014 C CA . THR D 1 209 ? 95.783 55.227 267.549 0.00 0.00 210 THR D CA 1
ATOM 9015 C C . THR D 1 209 ? 96.045 56.086 268.766 0.00 0.00 210 THR D C 1
ATOM 9016 O O . THR D 1 209 ? 95.133 56.704 269.292 0.00 0.00 210 THR D O 1
ATOM 9020 N N . TYR D 1 210 ? 97.306 56.171 269.186 0.00 0.00 211 TYR D N 1
ATOM 9021 C CA . TYR D 1 210 ? 97.640 57.011 270.333 0.00 0.00 211 TYR D CA 1
ATOM 9022 C C . TYR D 1 210 ? 98.198 58.336 269.841 0.00 0.00 211 TYR D C 1
ATOM 9023 O O . TYR D 1 210 ? 97.507 59.357 269.881 0.00 0.00 211 TYR D O 1
ATOM 9032 N N . MET D 1 211 ? 99.439 58.340 269.373 0.00 0.00 212 MET D N 1
ATOM 9033 C CA . MET D 1 211 ? 99.894 59.386 268.469 0.00 0.00 212 MET D CA 1
ATOM 9034 C C . MET D 1 211 ? 100.499 58.695 267.264 0.00 0.00 212 MET D C 1
ATOM 9035 O O . MET D 1 211 ? 101.617 58.185 267.342 0.00 0.00 212 MET D O 1
ATOM 9040 N N . ASN D 1 212 ? 99.779 58.721 266.150 0.00 0.00 213 ASN D N 1
ATOM 9041 C CA . ASN D 1 212 ? 100.267 58.186 264.891 0.00 0.00 213 ASN D CA 1
ATOM 9042 C C . ASN D 1 212 ? 100.926 56.825 265.069 0.00 0.00 213 ASN D C 1
ATOM 9043 O O . ASN D 1 212 ? 101.873 56.487 264.359 0.00 0.00 213 ASN D O 1
ATOM 9048 N N . LYS D 1 213 ? 100.441 56.035 266.021 0.00 0.00 214 LYS D N 1
ATOM 9049 C CA . LYS D 1 213 ? 101.090 54.779 266.365 0.00 0.00 214 LYS D CA 1
ATOM 9050 C C . LYS D 1 213 ? 100.060 53.731 266.747 0.00 0.00 214 LYS D C 1
ATOM 9051 O O . LYS D 1 213 ? 99.151 54.013 267.527 0.00 0.00 214 LYS D O 1
ATOM 9057 N N . ARG D 1 214 ? 100.227 52.520 266.235 0.00 0.00 215 ARG D N 1
ATOM 9058 C CA . ARG D 1 214 ? 99.297 51.457 266.574 0.00 0.00 215 ARG D CA 1
ATOM 9059 C C . ARG D 1 214 ? 99.346 51.156 268.063 0.00 0.00 215 ARG D C 1
ATOM 9060 O O . ARG D 1 214 ? 100.332 51.434 268.748 0.00 0.00 215 ARG D O 1
ATOM 9068 N N . VAL D 1 215 ? 98.265 50.578 268.565 0.00 0.00 216 VAL D N 1
ATOM 9069 C CA . VAL D 1 215 ? 98.185 50.174 269.960 0.00 0.00 216 VAL D CA 1
ATOM 9070 C C . VAL D 1 215 ? 97.573 48.787 270.028 0.00 0.00 216 VAL D C 1
ATOM 9071 O O . VAL D 1 215 ? 96.611 48.483 269.319 0.00 0.00 216 VAL D O 1
ATOM 9075 N N . ILE D 1 216 ? 98.148 47.938 270.866 0.00 0.00 217 ILE D N 1
ATOM 9076 C CA . ILE D 1 216 ? 97.695 46.568 271.033 0.00 0.00 217 ILE D CA 1
ATOM 9077 C C . ILE D 1 216 ? 97.447 46.337 272.507 0.00 0.00 217 ILE D C 1
ATOM 9078 O O . ILE D 1 216 ? 98.352 46.515 273.328 0.00 0.00 217 ILE D O 1
ATOM 9083 N N . VAL D 1 217 ? 96.237 45.931 272.844 0.00 0.00 218 VAL D N 1
ATOM 9084 C CA . VAL D 1 217 ? 95.836 45.774 274.230 0.00 0.00 218 VAL D CA 1
ATOM 9085 C C . VAL D 1 217 ? 95.909 44.306 274.588 0.00 0.00 218 VAL D C 1
ATOM 9086 O O . VAL D 1 217 ? 95.392 43.455 273.860 0.00 0.00 218 VAL D O 1
ATOM 9090 N N . ASP D 1 218 ? 96.541 44.002 275.713 0.00 0.00 219 ASP D N 1
ATOM 9091 C CA . ASP D 1 218 ? 96.556 42.645 276.227 0.00 0.00 219 ASP D CA 1
ATOM 9092 C C . ASP D 1 218 ? 96.580 42.661 277.743 0.00 0.00 219 ASP D C 1
ATOM 9093 O O . ASP D 1 218 ? 97.120 43.577 278.364 0.00 0.00 219 ASP D O 1
ATOM 9098 N N . ASP D 1 219 ? 95.993 41.629 278.333 0.00 0.00 220 ASP D N 1
ATOM 9099 C CA . ASP D 1 219 ? 95.955 41.518 279.777 0.00 0.00 220 ASP D CA 1
ATOM 9100 C C . ASP D 1 219 ? 97.235 40.956 280.369 0.00 0.00 220 ASP D C 1
ATOM 9101 O O . ASP D 1 219 ? 97.537 41.246 281.530 0.00 0.00 220 ASP D O 1
ATOM 9106 N N . SER D 1 220 ? 97.992 40.164 279.624 0.00 0.00 221 SER D N 1
ATOM 9107 C CA . SER D 1 220 ? 99.155 39.482 280.176 0.00 0.00 221 SER D CA 1
ATOM 9108 C C . SER D 1 220 ? 100.415 40.220 279.752 0.00 0.00 221 SER D C 1
ATOM 9109 O O . SER D 1 220 ? 100.835 40.141 278.595 0.00 0.00 221 SER D O 1
ATOM 9112 N N . MET D 1 221 ? 101.027 40.907 280.701 0.00 0.00 222 MET D N 1
ATOM 9113 C CA . MET D 1 221 ? 102.290 41.604 280.546 0.00 0.00 222 MET D CA 1
ATOM 9114 C C . MET D 1 221 ? 103.058 41.467 281.841 0.00 0.00 222 MET D C 1
ATOM 9115 O O . MET D 1 221 ? 102.456 41.309 282.907 0.00 0.00 222 MET D O 1
ATOM 9120 N N . PRO D 1 222 ? 104.378 41.520 281.791 0.00 0.00 223 PRO D N 1
ATOM 9121 C CA . PRO D 1 222 ? 105.148 41.418 283.027 0.00 0.00 223 PRO D CA 1
ATOM 9122 C C . PRO D 1 222 ? 104.701 42.493 283.997 0.00 0.00 223 PRO D C 1
ATOM 9123 O O . PRO D 1 222 ? 104.640 43.671 283.654 0.00 0.00 223 PRO D O 1
ATOM 9127 N N . VAL D 1 223 ? 104.356 42.070 285.204 0.00 0.00 224 VAL D N 1
ATOM 9128 C CA . VAL D 1 223 ? 103.981 42.982 286.270 0.00 0.00 224 VAL D CA 1
ATOM 9129 C C . VAL D 1 223 ? 104.647 42.510 287.550 0.00 0.00 224 VAL D C 1
ATOM 9130 O O . VAL D 1 223 ? 104.405 41.392 288.012 0.00 0.00 224 VAL D O 1
ATOM 9134 N N . GLU D 1 224 ? 105.500 43.348 288.111 0.00 0.00 225 GLU D N 1
ATOM 9135 C CA . GLU D 1 224 ? 106.184 42.987 289.336 0.00 0.00 225 GLU D CA 1
ATOM 9136 C C . GLU D 1 224 ? 105.422 43.551 290.519 0.00 0.00 225 GLU D C 1
ATOM 9137 O O . GLU D 1 224 ? 104.426 44.259 290.370 0.00 0.00 225 GLU D O 1
ATOM 9143 N N . THR D 1 225 ? 105.900 43.228 291.714 0.00 0.00 226 THR D N 1
ATOM 9144 C CA . THR D 1 225 ? 105.256 43.699 292.927 0.00 0.00 226 THR D CA 1
ATOM 9145 C C . THR D 1 225 ? 106.320 44.015 293.960 0.00 0.00 226 THR D C 1
ATOM 9146 O O . THR D 1 225 ? 107.184 43.182 294.237 0.00 0.00 226 THR D O 1
ATOM 9150 N N . LEU D 1 226 ? 106.250 45.206 294.529 0.00 0.00 227 LEU D N 1
ATOM 9151 C CA . LEU D 1 226 ? 107.057 45.522 295.690 0.00 0.00 227 LEU D CA 1
ATOM 9152 C C . LEU D 1 226 ? 106.185 45.456 296.932 0.00 0.00 227 LEU D C 1
ATOM 9153 O O . LEU D 1 226 ? 104.999 45.127 296.874 0.00 0.00 227 LEU D O 1
ATOM 9158 N N . GLU D 1 227 ? 106.775 45.785 298.073 0.00 0.00 228 GLU D N 1
ATOM 9159 C CA . GLU D 1 227 ? 105.969 45.979 299.262 0.00 0.00 228 GLU D CA 1
ATOM 9160 C C . GLU D 1 227 ? 105.162 47.262 299.109 0.00 0.00 228 GLU D C 1
ATOM 9161 O O . GLU D 1 227 ? 105.214 47.946 298.084 0.00 0.00 228 GLU D O 1
ATOM 9167 N N . ASP D 1 228 ? 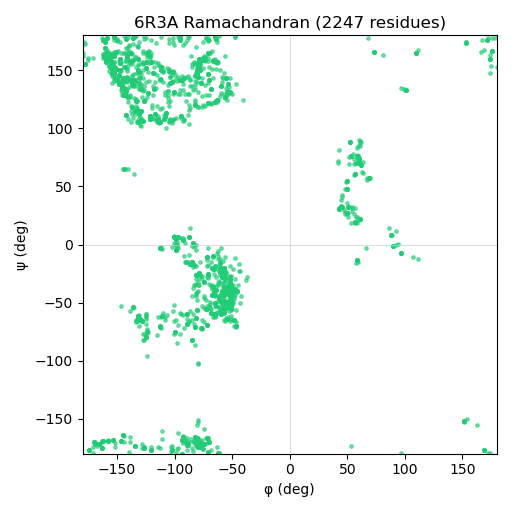104.396 47.585 300.143 0.00 0.00 229 ASP D N 1
ATOM 9168 C CA . ASP D 1 228 ? 103.566 48.783 300.173 0.00 0.00 229 ASP D CA 1
ATOM 9169 C C . ASP D 1 228 ? 102.524 48.786 299.062 0.00 0.00 229 ASP D C 1
ATOM 9170 O O . ASP D 1 228 ? 102.014 49.846 298.693 0.00 0.00 229 ASP D O 1
ATOM 9175 N N . GLY D 1 229 ? 102.194 47.610 298.531 0.00 0.00 230 GLY D N 1
ATOM 9176 C CA . GLY D 1 229 ? 101.206 47.483 297.479 0.00 0.00 230 GLY D CA 1
ATOM 9177 C C . GLY D 1 229 ? 101.404 48.423 296.309 0.00 0.00 230 GLY D C 1
ATOM 9178 O O . GLY D 1 229 ? 100.456 49.075 295.867 0.00 0.00 230 GLY D O 1
ATOM 9179 N N . THR D 1 230 ? 102.627 48.511 295.798 0.00 0.00 231 THR D N 1
ATOM 9180 C CA . THR D 1 230 ? 102.942 49.400 294.688 0.00 0.00 231 THR D CA 1
ATOM 9181 C C . THR D 1 230 ? 103.185 48.559 293.448 0.00 0.00 231 THR D C 1
ATOM 9182 O O . THR D 1 230 ? 104.195 47.857 293.363 0.00 0.00 231 THR D O 1
ATOM 9186 N N . LYS D 1 231 ? 102.269 48.630 292.495 0.00 0.00 232 LYS D N 1
ATOM 9187 C CA . LYS D 1 231 ? 102.437 47.884 291.263 0.00 0.00 232 LYS D CA 1
ATOM 9188 C C . LYS D 1 231 ? 103.396 48.603 290.321 0.00 0.00 232 LYS D C 1
ATOM 9189 O O . LYS D 1 231 ? 103.593 49.815 290.401 0.00 0.00 232 LYS D O 1
ATOM 9195 N N . VAL D 1 232 ? 104.008 47.827 289.428 0.00 0.00 233 VAL D N 1
ATOM 9196 C CA . VAL D 1 232 ? 104.928 48.340 288.419 0.00 0.00 233 VAL D CA 1
ATOM 9197 C C . VAL D 1 232 ? 104.618 47.660 287.097 0.00 0.00 233 VAL D C 1
ATOM 9198 O O . VAL D 1 232 ? 104.376 46.451 287.056 0.00 0.00 233 VAL D O 1
ATOM 9202 N N . PHE D 1 233 ? 104.639 48.429 286.014 0.00 0.00 234 PHE D N 1
ATOM 9203 C CA . PHE D 1 233 ? 104.275 47.932 284.698 0.00 0.00 234 PHE D CA 1
ATOM 9204 C C . PHE D 1 233 ? 105.433 48.101 283.725 0.00 0.00 234 PHE D C 1
ATOM 9205 O O . PHE D 1 233 ? 106.363 48.874 283.962 0.00 0.00 234 PHE D O 1
ATOM 9213 N N . THR D 1 234 ? 105.369 47.365 282.615 0.00 0.00 235 THR D N 1
ATOM 9214 C CA . THR D 1 234 ? 106.474 47.299 281.662 0.00 0.00 235 THR D CA 1
ATOM 9215 C C . THR D 1 234 ? 106.130 47.953 280.333 0.00 0.00 235 THR D C 1
ATOM 9216 O O . THR D 1 234 ? 106.683 49.003 280.008 0.00 0.00 235 THR D O 1
ATOM 9220 N N . SER D 1 235 ? 105.250 47.352 279.535 0.00 0.00 236 SER D N 1
ATOM 9221 C CA . SER D 1 235 ? 104.771 47.964 278.300 0.00 0.00 236 SER D CA 1
ATOM 9222 C C . SER D 1 235 ? 105.907 48.237 277.313 0.00 0.00 236 SER D C 1
ATOM 9223 O O . SER D 1 235 ? 106.339 49.375 277.132 0.00 0.00 236 SER D O 1
ATOM 9226 N N . TYR D 1 236 ? 106.400 47.167 276.698 0.00 0.00 237 TYR D N 1
ATOM 9227 C CA . TYR D 1 236 ? 107.360 47.301 275.611 0.00 0.00 237 TYR D CA 1
ATOM 9228 C C . TYR D 1 236 ? 106.840 48.221 274.520 0.00 0.00 237 TYR D C 1
ATOM 9229 O O . TYR D 1 236 ? 105.671 48.174 274.138 0.00 0.00 237 TYR D O 1
ATOM 9238 N N . LEU D 1 237 ? 107.731 49.065 274.021 0.00 0.00 238 LEU D N 1
ATOM 9239 C CA . LEU D 1 237 ? 107.484 49.893 272.851 0.00 0.00 238 LEU D CA 1
ATOM 9240 C C . LEU D 1 237 ? 108.418 49.426 271.754 0.00 0.00 238 LEU D C 1
ATOM 9241 O O . LEU D 1 237 ? 109.624 49.681 271.813 0.00 0.00 238 LEU D O 1
ATOM 9246 N N . PHE D 1 238 ? 107.870 48.763 270.742 0.00 0.00 239 PHE D N 1
ATOM 9247 C CA . PHE D 1 238 ? 108.702 48.153 269.718 0.00 0.00 239 PHE D CA 1
ATOM 9248 C C . PHE D 1 238 ? 108.551 48.863 268.382 0.00 0.00 239 PHE D C 1
ATOM 9249 O O . PHE D 1 238 ? 109.529 49.385 267.849 0.00 0.00 239 PHE D O 1
ATOM 9257 N N . GLY D 1 239 ? 107.353 48.867 267.819 0.00 0.00 240 GLY D N 1
ATOM 9258 C CA . GLY D 1 239 ? 107.139 49.371 266.487 0.00 0.00 240 GLY D CA 1
ATOM 9259 C C . GLY D 1 239 ? 108.110 48.812 265.480 0.00 0.00 240 GLY D C 1
ATOM 9260 O O . GLY D 1 239 ? 108.399 49.455 264.469 0.00 0.00 240 GLY D O 1
ATOM 9261 N N . ALA D 1 240 ? 108.624 47.617 265.738 0.00 0.00 241 ALA D N 1
ATOM 9262 C CA . ALA D 1 240 ? 109.731 47.123 264.938 0.00 0.00 241 ALA D CA 1
ATOM 9263 C C . ALA D 1 240 ? 109.248 46.638 263.583 0.00 0.00 241 ALA D C 1
ATOM 9264 O O . ALA D 1 240 ? 109.472 47.295 262.563 0.00 0.00 241 ALA D O 1
ATOM 9266 N N . GLY D 1 241 ? 108.561 45.510 263.565 0.00 0.00 242 GLY D N 1
ATOM 9267 C CA . GLY D 1 241 ? 108.334 44.844 262.310 0.00 0.00 242 GLY D CA 1
ATOM 9268 C C . GLY D 1 241 ? 109.671 44.564 261.644 0.00 0.00 242 GLY D C 1
ATOM 9269 O O . GLY D 1 241 ? 109.891 45.068 260.545 0.00 0.00 242 GLY D O 1
ATOM 9270 N N . ALA D 1 242 ? 110.574 43.791 262.258 0.00 0.00 243 ALA D N 1
ATOM 9271 C CA . ALA D 1 242 ? 110.332 42.974 263.448 0.00 0.00 243 ALA D CA 1
ATOM 9272 C C . ALA D 1 242 ? 111.639 42.418 264.000 0.00 0.00 243 ALA D C 1
ATOM 9273 O O . ALA D 1 242 ? 112.721 42.832 263.608 0.00 0.00 243 ALA D O 1
ATOM 9275 N N . LEU D 1 243 ? 111.514 41.496 264.948 0.00 0.00 244 LEU D N 1
ATOM 9276 C CA . LEU D 1 243 ? 112.520 40.467 265.174 0.00 0.00 244 LEU D CA 1
ATOM 9277 C C . LEU D 1 243 ? 112.270 39.346 264.172 0.00 0.00 244 LEU D C 1
ATOM 9278 O O . LEU D 1 243 ? 111.535 39.540 263.204 0.00 0.00 244 LEU D O 1
ATOM 9283 N N . GLY D 1 244 ? 112.860 38.171 264.362 0.00 0.00 245 GLY D N 1
ATOM 9284 C CA . GLY D 1 244 ? 112.694 37.121 263.371 0.00 0.00 245 GLY D CA 1
ATOM 9285 C C . GLY D 1 244 ? 112.682 35.726 263.952 0.00 0.00 245 GLY D C 1
ATOM 9286 O O . GLY D 1 244 ? 113.209 35.478 265.040 0.00 0.00 245 GLY D O 1
ATOM 9287 N N . TYR D 1 245 ? 112.056 34.808 263.212 0.00 0.00 246 TYR D N 1
ATOM 9288 C CA . TYR D 1 245 ? 112.040 33.402 263.586 0.00 0.00 246 TYR D CA 1
ATOM 9289 C C . TYR D 1 245 ? 111.715 32.582 262.350 0.00 0.00 246 TYR D C 1
ATOM 9290 O O . TYR D 1 245 ? 111.128 33.090 261.395 0.00 0.00 246 TYR D O 1
ATOM 9299 N N . ALA D 1 246 ? 112.047 31.296 262.402 0.00 0.00 247 ALA D N 1
ATOM 9300 C CA . ALA D 1 246 ? 111.790 30.378 261.303 0.00 0.00 247 ALA D CA 1
ATOM 9301 C C . ALA D 1 246 ? 111.142 29.110 261.831 0.00 0.00 247 ALA D C 1
ATOM 9302 O O . ALA D 1 246 ? 111.380 28.706 262.972 0.00 0.00 247 ALA D O 1
ATOM 9304 N N . GLU D 1 247 ? 110.326 28.481 260.987 0.00 0.00 248 GLU D N 1
ATOM 9305 C CA . GLU D 1 247 ? 109.517 27.358 261.445 0.00 0.00 248 GLU D CA 1
ATOM 9306 C C . GLU D 1 247 ? 110.361 26.132 261.780 0.00 0.00 248 GLU D C 1
ATOM 9307 O O . GLU D 1 247 ? 110.348 25.661 262.918 0.00 0.00 248 GLU D O 1
ATOM 9313 N N . GLY D 1 248 ? 111.113 25.606 260.820 0.00 0.00 249 GLY D N 1
ATOM 9314 C CA . GLY D 1 248 ? 111.826 24.362 261.043 0.00 0.00 249 GLY D CA 1
ATOM 9315 C C . GLY D 1 248 ? 110.896 23.166 261.061 0.00 0.00 249 GLY D C 1
ATOM 9316 O O . GLY D 1 248 ? 109.677 23.319 261.159 0.00 0.00 249 GLY D O 1
ATOM 9317 N N . GLN D 1 249 ? 111.458 21.961 260.962 0.00 0.00 250 GLN D N 1
ATOM 9318 C CA . GLN D 1 249 ? 110.646 20.755 260.994 0.00 0.00 250 GLN D CA 1
ATOM 9319 C C . GLN D 1 249 ? 111.341 19.606 261.710 0.00 0.00 250 GLN D C 1
ATOM 9320 O O . GLN D 1 249 ? 112.561 19.442 261.595 0.00 0.00 250 GLN D O 1
ATOM 9326 N N . PRO D 1 250 ? 110.599 18.816 262.443 0.00 0.00 251 PRO D N 1
ATOM 9327 C CA . PRO D 1 250 ? 111.134 17.559 262.963 0.00 0.00 251 PRO D CA 1
ATOM 9328 C C . PRO D 1 250 ? 110.902 16.451 261.970 0.00 0.00 251 PRO D C 1
ATOM 9329 O O . PRO D 1 250 ? 110.490 16.697 260.835 0.00 0.00 251 PRO D O 1
ATOM 9333 N N . GLU D 1 251 ? 111.174 15.235 262.413 0.00 0.00 252 GLU D N 1
ATOM 9334 C CA . GLU D 1 251 ? 110.565 14.031 261.879 0.00 0.00 252 GLU D CA 1
ATOM 9335 C C . GLU D 1 251 ? 109.564 13.499 262.890 0.00 0.00 252 GLU D C 1
ATOM 9336 O O . GLU D 1 251 ? 109.701 13.722 264.092 0.00 0.00 252 GLU D O 1
ATOM 9342 N N . VAL D 1 252 ? 108.542 12.815 262.390 0.00 0.00 253 VAL D N 1
ATOM 9343 C CA . VAL D 1 252 ? 107.421 12.379 263.219 0.00 0.00 253 VAL D CA 1
ATOM 9344 C C . VAL D 1 252 ? 106.803 13.602 263.884 0.00 0.00 253 VAL D C 1
ATOM 9345 O O . VAL D 1 252 ? 106.972 13.809 265.092 0.00 0.00 253 VAL D O 1
ATOM 9349 N N . PRO D 1 253 ? 106.130 14.470 263.129 0.00 0.00 254 PRO D N 1
ATOM 9350 C CA . PRO D 1 253 ? 105.485 15.629 263.751 0.00 0.00 254 PRO D CA 1
ATOM 9351 C C . PRO D 1 253 ? 104.272 15.272 264.574 0.00 0.00 254 PRO D C 1
ATOM 9352 O O . PRO D 1 253 ? 103.914 16.031 265.477 0.00 0.00 254 PRO D O 1
ATOM 9356 N N . THR D 1 254 ? 103.593 14.173 264.270 0.00 0.00 255 THR D N 1
ATOM 9357 C CA . THR D 1 254 ? 102.406 13.795 265.019 0.00 0.00 255 THR D CA 1
ATOM 9358 C C . THR D 1 254 ? 102.280 12.283 265.000 0.00 0.00 255 THR D C 1
ATOM 9359 O O . THR D 1 254 ? 102.557 11.644 263.983 0.00 0.00 255 THR D O 1
ATOM 9363 N N . GLU D 1 255 ? 101.854 11.714 266.121 0.00 0.00 256 GLU D N 1
ATOM 9364 C CA . GLU D 1 255 ? 101.815 10.268 266.234 0.00 0.00 256 GLU D CA 1
ATOM 9365 C C . GLU D 1 255 ? 100.797 9.900 267.295 0.00 0.00 256 GLU D C 1
ATOM 9366 O O . GLU D 1 255 ? 100.442 10.717 268.144 0.00 0.00 256 GLU D O 1
ATOM 9372 N N . THR D 1 256 ? 100.327 8.660 267.232 0.00 0.00 257 THR D N 1
ATOM 9373 C CA . THR D 1 256 ? 99.348 8.158 268.180 0.00 0.00 257 THR D CA 1
ATOM 9374 C C . THR D 1 256 ? 99.672 6.711 268.503 0.00 0.00 257 THR D C 1
ATOM 9375 O O . THR D 1 256 ? 99.906 5.906 267.602 0.00 0.00 257 THR D O 1
ATOM 9379 N N . ALA D 1 257 ? 99.682 6.383 269.789 0.00 0.00 258 ALA D N 1
ATOM 9380 C CA . ALA D 1 257 ? 99.932 5.017 270.213 0.00 0.00 258 ALA D CA 1
ATOM 9381 C C . ALA D 1 257 ? 98.944 4.655 271.302 0.00 0.00 258 ALA D C 1
ATOM 9382 O O . ALA D 1 257 ? 98.138 5.479 271.736 0.00 0.00 258 ALA D O 1
ATOM 9384 N N . ARG D 1 258 ? 99.020 3.408 271.754 0.00 0.00 259 ARG D N 1
ATOM 9385 C CA . ARG D 1 258 ? 98.136 2.969 272.815 0.00 0.00 259 ARG D CA 1
ATOM 9386 C C . ARG D 1 258 ? 98.771 1.817 273.571 0.00 0.00 259 ARG D C 1
ATOM 9387 O O . ARG D 1 258 ? 99.555 1.041 273.024 0.00 0.00 259 ARG D O 1
ATOM 9395 N N . ASN D 1 259 ? 98.408 1.721 274.840 0.00 0.00 260 ASN D N 1
ATOM 9396 C CA . ASN D 1 259 ? 98.703 0.567 275.671 0.00 0.00 260 ASN D CA 1
ATOM 9397 C C . ASN D 1 259 ? 97.637 -0.476 275.379 0.00 0.00 260 ASN D C 1
ATOM 9398 O O . ASN D 1 259 ? 96.448 -0.158 275.340 0.00 0.00 260 ASN D O 1
ATOM 9403 N N . ALA D 1 260 ? 98.075 -1.729 275.263 0.00 0.00 261 ALA D N 1
ATOM 9404 C CA . ALA D 1 260 ? 97.175 -2.814 274.903 0.00 0.00 261 ALA D CA 1
ATOM 9405 C C . ALA D 1 260 ? 96.502 -3.405 276.130 0.00 0.00 261 ALA D C 1
ATOM 9406 O O . ALA D 1 260 ? 95.281 -3.315 276.284 0.00 0.00 261 ALA D O 1
ATOM 9408 N N . LEU D 1 261 ? 97.279 -4.042 277.001 0.00 0.00 262 LEU D N 1
ATOM 9409 C CA . LEU D 1 261 ? 96.694 -4.664 278.175 0.00 0.00 262 LEU D CA 1
ATOM 9410 C C . LEU D 1 261 ? 95.868 -3.692 278.989 0.00 0.00 262 LEU D C 1
ATOM 9411 O O . LEU D 1 261 ? 94.784 -4.061 279.445 0.00 0.00 262 LEU D O 1
ATOM 9416 N N . GLY D 1 262 ? 96.326 -2.460 279.151 0.00 0.00 263 GLY D N 1
ATOM 9417 C CA . GLY D 1 262 ? 95.530 -1.427 279.769 0.00 0.00 263 GLY D CA 1
ATOM 9418 C C . GLY D 1 262 ? 94.755 -0.706 278.689 0.00 0.00 263 GLY D C 1
ATOM 9419 O O . GLY D 1 262 ? 94.935 -0.950 277.495 0.00 0.00 263 GLY D O 1
ATOM 9420 N N . SER D 1 263 ? 93.875 0.193 279.105 0.00 0.00 264 SER D N 1
ATOM 9421 C CA . SER D 1 263 ? 93.082 0.946 278.143 0.00 0.00 264 SER D CA 1
ATOM 9422 C C . SER D 1 263 ? 93.512 2.398 278.193 0.00 0.00 264 SER D C 1
ATOM 9423 O O . SER D 1 263 ? 93.148 3.127 279.121 0.00 0.00 264 SER D O 1
ATOM 9426 N N . GLN D 1 264 ? 94.253 2.823 277.179 0.00 0.00 265 GLN D N 1
ATOM 9427 C CA . GLN D 1 264 ? 94.724 4.193 277.068 0.00 0.00 265 GLN D CA 1
ATOM 9428 C C . GLN D 1 264 ? 94.948 4.507 275.602 0.00 0.00 265 GLN D C 1
ATOM 9429 O O . GLN D 1 264 ? 95.025 3.614 274.757 0.00 0.00 265 GLN D O 1
ATOM 9435 N N . ASP D 1 265 ? 95.036 5.798 275.314 0.00 0.00 266 ASP D N 1
ATOM 9436 C CA . ASP D 1 265 ? 95.484 6.281 274.022 0.00 0.00 266 ASP D CA 1
ATOM 9437 C C . ASP D 1 265 ? 96.036 7.678 274.230 0.00 0.00 266 ASP D C 1
ATOM 9438 O O . ASP D 1 265 ? 95.668 8.364 275.182 0.00 0.00 266 ASP D O 1
ATOM 9443 N N . ILE D 1 266 ? 96.939 8.088 273.347 0.00 0.00 267 ILE D N 1
ATOM 9444 C CA . ILE D 1 266 ? 97.791 9.236 273.601 0.00 0.00 267 ILE D CA 1
ATOM 9445 C C . ILE D 1 266 ? 97.903 10.089 272.344 0.00 0.00 267 ILE D C 1
ATOM 9446 O O . ILE D 1 266 ? 97.563 9.662 271.241 0.00 0.00 267 ILE D O 1
ATOM 9451 N N . LEU D 1 267 ? 98.383 11.317 272.527 0.00 0.00 268 LEU D N 1
ATOM 9452 C CA . LEU D 1 267 ? 98.784 12.182 271.428 0.00 0.00 268 LEU D CA 1
ATOM 9453 C C . LEU D 1 267 ? 100.096 12.856 271.779 0.00 0.00 268 LEU D C 1
ATOM 9454 O O . LEU D 1 267 ? 100.450 12.975 272.950 0.00 0.00 268 LEU D O 1
ATOM 9459 N N . ILE D 1 268 ? 100.809 13.310 270.749 0.00 0.00 269 ILE D N 1
ATOM 9460 C CA . ILE D 1 268 ? 102.107 13.954 270.898 0.00 0.00 269 ILE D CA 1
ATOM 9461 C C . ILE D 1 268 ? 102.257 15.006 269.807 0.00 0.00 269 ILE D C 1
ATOM 9462 O O . ILE D 1 268 ? 101.573 14.966 268.785 0.00 0.00 269 ILE D O 1
ATOM 9467 N N . ASN D 1 269 ? 103.164 15.958 270.025 0.00 0.00 270 ASN D N 1
ATOM 9468 C CA . ASN D 1 269 ? 103.358 17.010 269.031 0.00 0.00 270 ASN D CA 1
ATOM 9469 C C . ASN D 1 269 ? 104.811 17.283 268.652 0.00 0.00 270 ASN D C 1
ATOM 9470 O O . ASN D 1 269 ? 105.167 17.162 267.478 0.00 0.00 270 ASN D O 1
ATOM 9475 N N . ARG D 1 270 ? 105.637 17.726 269.600 0.00 0.00 271 ARG D N 1
ATOM 9476 C CA . ARG D 1 270 ? 107.084 17.841 269.409 0.00 0.00 271 ARG D CA 1
ATOM 9477 C C . ARG D 1 270 ? 107.492 18.648 268.173 0.00 0.00 271 ARG D C 1
ATOM 9478 O O . ARG D 1 270 ? 107.879 18.081 267.150 0.00 0.00 271 ARG D O 1
ATOM 9486 N N . LYS D 1 271 ? 107.392 19.974 268.234 0.00 0.00 272 LYS D N 1
ATOM 9487 C CA . LYS D 1 271 ? 107.775 20.817 267.108 0.00 0.00 272 LYS D CA 1
ATOM 9488 C C . LYS D 1 271 ? 109.024 21.639 267.413 0.00 0.00 272 LYS D C 1
ATOM 9489 O O . LYS D 1 271 ? 109.282 22.006 268.560 0.00 0.00 272 LYS D O 1
ATOM 9495 N N . HIS D 1 272 ? 109.796 21.932 266.361 0.00 0.00 273 HIS D N 1
ATOM 9496 C CA . HIS D 1 272 ? 110.996 22.759 266.436 0.00 0.00 273 HIS D CA 1
ATOM 9497 C C . HIS D 1 272 ? 110.690 24.165 265.942 0.00 0.00 273 HIS D C 1
ATOM 9498 O O . HIS D 1 272 ? 109.841 24.348 265.070 0.00 0.00 273 HIS D O 1
ATOM 9505 N N . PHE D 1 273 ? 111.377 25.159 266.502 0.00 0.00 274 PHE D N 1
ATOM 9506 C CA . PHE D 1 273 ? 111.421 26.469 265.863 0.00 0.00 274 PHE D CA 1
ATOM 9507 C C . PHE D 1 273 ? 112.616 27.253 266.376 0.00 0.00 274 PHE D C 1
ATOM 9508 O O . PHE D 1 273 ? 113.109 27.016 267.479 0.00 0.00 274 PHE D O 1
ATOM 9516 N N . VAL D 1 274 ? 113.039 28.231 265.576 0.00 0.00 275 VAL D N 1
ATOM 9517 C CA . VAL D 1 274 ? 114.226 29.035 265.843 0.00 0.00 275 VAL D CA 1
ATOM 9518 C C . VAL D 1 274 ? 113.832 30.499 265.875 0.00 0.00 275 VAL D C 1
ATOM 9519 O O . VAL D 1 274 ? 113.187 30.983 264.943 0.00 0.00 275 VAL D O 1
ATOM 9523 N N . LEU D 1 275 ? 114.243 31.210 266.925 0.00 0.00 276 LEU D N 1
ATOM 9524 C CA . LEU D 1 275 ? 113.815 32.587 267.128 0.00 0.00 276 LEU D CA 1
ATOM 9525 C C . LEU D 1 275 ? 114.905 33.385 267.821 0.00 0.00 276 LEU D C 1
ATOM 9526 O O . LEU D 1 275 ? 115.484 32.905 268.796 0.00 0.00 276 LEU D O 1
ATOM 9531 N N . HIS D 1 276 ? 115.129 34.630 267.367 0.00 0.00 277 HIS D N 1
ATOM 9532 C CA . HIS D 1 276 ? 116.012 35.548 268.087 0.00 0.00 277 HIS D CA 1
ATOM 9533 C C . HIS D 1 276 ? 116.057 36.905 267.402 0.00 0.00 277 HIS D C 1
ATOM 9534 O O . HIS D 1 276 ? 115.803 37.004 266.198 0.00 0.00 277 HIS D O 1
ATOM 9541 N N . PRO D 1 277 ? 116.377 37.966 268.132 0.00 0.00 278 PRO D N 1
ATOM 9542 C CA . PRO D 1 277 ? 116.593 39.270 267.505 0.00 0.00 278 PRO D CA 1
ATOM 9543 C C . PRO D 1 277 ? 117.975 39.364 266.901 0.00 0.00 278 PRO D C 1
ATOM 9544 O O . PRO D 1 277 ? 118.941 38.833 267.450 0.00 0.00 278 PRO D O 1
ATOM 9548 N N . ARG D 1 278 ? 118.090 40.089 265.794 0.00 0.00 279 ARG D N 1
ATOM 9549 C CA . ARG D 1 278 ? 119.430 40.492 265.407 0.00 0.00 279 ARG D CA 1
ATOM 9550 C C . ARG D 1 278 ? 119.526 41.978 265.135 0.00 0.00 279 ARG D C 1
ATOM 9551 O O . ARG D 1 278 ? 118.995 42.496 264.161 0.00 0.00 279 ARG D O 1
ATOM 9559 N N . GLY D 1 279 ? 120.168 42.668 266.059 0.00 0.00 280 GLY D N 1
ATOM 9560 C CA . GLY D 1 279 ? 120.246 42.159 267.408 0.00 0.00 280 GLY D CA 1
ATOM 9561 C C . GLY D 1 279 ? 121.505 41.636 268.047 0.00 0.00 280 GLY D C 1
ATOM 9562 O O . GLY D 1 279 ? 122.507 41.340 267.411 0.00 0.00 280 GLY D O 1
ATOM 9563 N N . VAL D 1 280 ? 121.391 41.537 269.369 0.00 0.00 281 VAL D N 1
ATOM 9564 C CA . VAL D 1 280 ? 122.457 41.068 270.232 0.00 0.00 281 VAL D CA 1
ATOM 9565 C C . VAL D 1 280 ? 122.953 39.697 269.802 0.00 0.00 281 VAL D C 1
ATOM 9566 O O . VAL D 1 280 ? 122.185 38.840 269.356 0.00 0.00 281 VAL D O 1
ATOM 9570 N N . LYS D 1 281 ? 124.259 39.493 269.930 0.00 0.00 282 LYS D N 1
ATOM 9571 C CA . LYS D 1 281 ? 124.864 38.191 269.710 0.00 0.00 282 LYS D CA 1
ATOM 9572 C C . LYS D 1 281 ? 124.613 37.284 270.900 0.00 0.00 282 LYS D C 1
ATOM 9573 O O . LYS D 1 281 ? 124.705 37.711 272.051 0.00 0.00 282 LYS D O 1
ATOM 9579 N N . PHE D 1 282 ? 124.301 36.026 270.620 0.00 0.00 283 PHE D N 1
ATOM 9580 C CA . PHE D 1 282 ? 124.119 35.053 271.682 0.00 0.00 283 PHE D CA 1
ATOM 9581 C C . PHE D 1 282 ? 125.476 34.559 272.162 0.00 0.00 283 PHE D C 1
ATOM 9582 O O . PHE D 1 282 ? 126.450 34.552 271.410 0.00 0.00 283 PHE D O 1
ATOM 9590 N N . THR D 1 283 ? 125.540 34.143 273.421 0.00 0.00 284 THR D N 1
ATOM 9591 C CA . THR D 1 283 ? 126.791 33.687 274.004 0.00 0.00 284 THR D CA 1
ATOM 9592 C C . THR D 1 283 ? 126.578 32.366 274.713 0.00 0.00 284 THR D C 1
ATOM 9593 O O . THR D 1 283 ? 125.467 32.021 275.112 0.00 0.00 284 THR D O 1
ATOM 9597 N N . GLU D 1 284 ? 127.673 31.650 274.913 0.00 0.00 285 GLU D N 1
ATOM 9598 C CA . GLU D 1 284 ? 127.638 30.358 275.576 0.00 0.00 285 GLU D CA 1
ATOM 9599 C C . GLU D 1 284 ? 128.274 30.508 276.947 0.00 0.00 285 GLU D C 1
ATOM 9600 O O . GLU D 1 284 ? 129.491 30.666 277.053 0.00 0.00 285 GLU D O 1
ATOM 9606 N N . ASN D 1 285 ? 127.449 30.459 277.985 0.00 0.00 286 ASN D N 1
ATOM 9607 C CA . ASN D 1 285 ? 127.904 30.404 279.365 0.00 0.00 286 ASN D CA 1
ATOM 9608 C C . ASN D 1 285 ? 126.783 29.854 280.224 0.00 0.00 286 ASN D C 1
ATOM 9609 O O . ASN D 1 285 ? 125.612 29.890 279.841 0.00 0.00 286 ASN D O 1
ATOM 9614 N N . ALA D 1 286 ? 127.168 29.347 281.390 0.00 0.00 287 ALA D N 1
ATOM 9615 C CA . ALA D 1 286 ? 126.250 29.073 282.490 0.00 0.00 287 ALA D CA 1
ATOM 9616 C C . ALA D 1 286 ? 125.046 28.251 282.050 0.00 0.00 287 ALA D C 1
ATOM 9617 O O . ALA D 1 286 ? 123.950 28.391 282.591 0.00 0.00 287 ALA D O 1
ATOM 9619 N N . MET D 1 287 ? 125.240 27.379 281.070 0.00 0.00 288 MET D N 1
ATOM 9620 C CA . MET D 1 287 ? 124.137 26.576 280.575 0.00 0.00 288 MET D CA 1
ATOM 9621 C C . MET D 1 287 ? 124.522 25.108 280.553 0.00 0.00 288 MET D C 1
ATOM 9622 O O . MET D 1 287 ? 125.618 24.746 280.119 0.00 0.00 288 MET D O 1
ATOM 9627 N N . ALA D 1 288 ? 123.623 24.272 281.050 0.00 0.00 289 ALA D N 1
ATOM 9628 C CA . ALA D 1 288 ? 123.676 22.849 280.765 0.00 0.00 289 ALA D CA 1
ATOM 9629 C C . ALA D 1 288 ? 123.130 22.656 279.357 0.00 0.00 289 ALA D C 1
ATOM 9630 O O . ALA D 1 288 ? 122.936 23.617 278.609 0.00 0.00 289 ALA D O 1
ATOM 9632 N N . GLY D 1 289 ? 122.895 21.419 278.961 0.00 0.00 290 GLY D N 1
ATOM 9633 C CA . GLY D 1 289 ? 122.365 21.200 277.637 0.00 0.00 290 GLY D CA 1
ATOM 9634 C C . GLY D 1 289 ? 122.774 19.863 277.076 0.00 0.00 290 GLY D C 1
ATOM 9635 O O . GLY D 1 289 ? 123.001 18.922 277.831 0.00 0.00 290 GLY D O 1
ATOM 9636 N N . THR D 1 290 ? 122.869 19.770 275.755 0.00 0.00 291 THR D N 1
ATOM 9637 C CA . THR D 1 290 ? 122.623 20.890 274.862 0.00 0.00 291 THR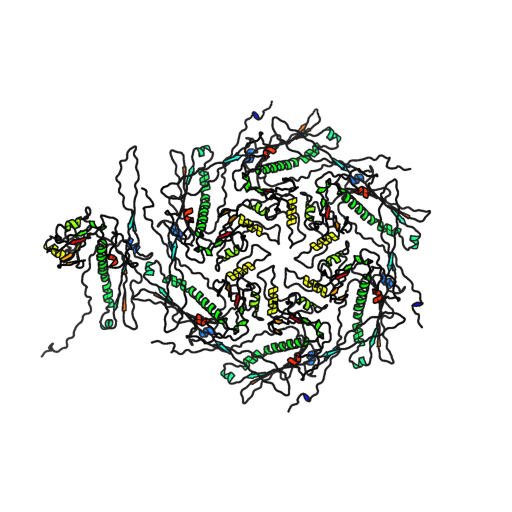 D CA 1
ATOM 9638 C C . THR D 1 290 ? 122.335 20.292 273.502 0.00 0.00 291 THR D C 1
ATOM 9639 O O . THR D 1 290 ? 122.727 19.158 273.246 0.00 0.00 291 THR D O 1
ATOM 9643 N N . THR D 1 291 ? 121.640 21.004 272.625 0.00 0.00 292 THR D N 1
ATOM 9644 C CA . THR D 1 291 ? 120.861 22.188 272.936 0.00 0.00 292 THR D CA 1
ATOM 9645 C C . THR D 1 291 ? 119.494 21.636 273.291 0.00 0.00 292 THR D C 1
ATOM 9646 O O . THR D 1 291 ? 119.365 20.424 273.422 0.00 0.00 292 THR D O 1
ATOM 9650 N N . PRO D 1 292 ? 118.467 22.479 273.484 0.00 0.00 293 PRO D N 1
ATOM 9651 C CA . PRO D 1 292 ? 118.200 23.918 273.550 0.00 0.00 293 PRO D CA 1
ATOM 9652 C C . PRO D 1 292 ? 118.766 24.486 274.802 0.00 0.00 293 PRO D C 1
ATOM 9653 O O . PRO D 1 292 ? 119.584 23.848 275.446 0.00 0.00 293 PRO D O 1
ATOM 9657 N N . THR D 1 293 ? 118.359 25.700 275.129 0.00 0.00 294 THR D N 1
ATOM 9658 C CA . THR D 1 293 ? 118.669 26.182 276.457 0.00 0.00 294 THR D CA 1
ATOM 9659 C C . THR D 1 293 ? 117.645 25.744 277.501 0.00 0.00 294 THR D C 1
ATOM 9660 O O . THR D 1 293 ? 117.856 24.728 278.163 0.00 0.00 294 THR D O 1
ATOM 9664 N N . ASP D 1 294 ? 116.526 26.457 277.607 0.00 0.00 295 ASP D N 1
ATOM 9665 C CA . ASP D 1 294 ? 115.509 26.319 278.650 0.00 0.00 295 ASP D CA 1
ATOM 9666 C C . ASP D 1 294 ? 114.550 27.485 278.563 0.00 0.00 295 ASP D C 1
ATOM 9667 O O . ASP D 1 294 ? 114.643 28.304 277.650 0.00 0.00 295 ASP D O 1
ATOM 9672 N N . GLU D 1 295 ? 113.604 27.552 279.484 0.00 0.00 296 GLU D N 1
ATOM 9673 C CA . GLU D 1 295 ? 112.917 28.814 279.711 0.00 0.00 296 GLU D CA 1
ATOM 9674 C C . GLU D 1 295 ? 113.770 29.670 280.634 0.00 0.00 296 GLU D C 1
ATOM 9675 O O . GLU D 1 295 ? 114.381 30.655 280.199 0.00 0.00 296 GLU D O 1
ATOM 9681 N N . GLU D 1 296 ? 113.846 29.270 281.903 0.00 0.00 297 GLU D N 1
ATOM 9682 C CA . GLU D 1 296 ? 114.623 30.018 282.882 0.00 0.00 297 GLU D CA 1
ATOM 9683 C C . GLU D 1 296 ? 116.019 30.312 282.369 0.00 0.00 297 GLU D C 1
ATOM 9684 O O . GLU D 1 296 ? 116.477 31.461 282.384 0.00 0.00 297 GLU D O 1
ATOM 9690 N N . LEU D 1 297 ? 116.707 29.284 281.889 0.00 0.00 298 LEU D N 1
ATOM 9691 C CA . LEU D 1 297 ? 118.065 29.490 281.421 0.00 0.00 298 LEU D CA 1
ATOM 9692 C C . LEU D 1 297 ? 118.102 30.425 280.224 0.00 0.00 298 LEU D C 1
ATOM 9693 O O . LEU D 1 297 ? 118.988 31.278 280.137 0.00 0.00 298 LEU D O 1
ATOM 9698 N N . ALA D 1 298 ? 117.136 30.311 279.310 0.00 0.00 299 ALA D N 1
ATOM 9699 C CA . ALA D 1 298 ? 117.070 31.278 278.222 0.00 0.00 299 ALA D CA 1
ATOM 9700 C C . ALA D 1 298 ? 116.883 32.683 278.739 0.00 0.00 299 ALA D C 1
ATOM 9701 O O . ALA D 1 298 ? 117.151 33.642 278.014 0.00 0.00 299 ALA D O 1
ATOM 9703 N N . ASN D 1 299 ? 116.399 32.833 279.963 0.00 0.00 300 ASN D N 1
ATOM 9704 C CA . ASN D 1 299 ? 116.267 34.163 280.530 0.00 0.00 300 ASN D CA 1
ATOM 9705 C C . ASN D 1 299 ? 117.411 34.538 281.452 0.00 0.00 300 ASN D C 1
ATOM 9706 O O . ASN D 1 299 ? 117.458 35.678 281.920 0.00 0.00 300 ASN D O 1
ATOM 9711 N N . GLY D 1 300 ? 118.333 33.624 281.718 0.00 0.00 301 GLY D N 1
ATOM 9712 C CA . GLY D 1 300 ? 119.170 33.813 282.882 0.00 0.00 301 GLY D CA 1
ATOM 9713 C C . GLY D 1 300 ? 120.090 35.012 282.862 0.00 0.00 301 GLY D C 1
ATOM 9714 O O . GLY D 1 300 ? 119.937 35.912 283.690 0.00 0.00 301 GLY D O 1
ATOM 9715 N N . ALA D 1 301 ? 121.015 35.066 281.915 0.00 0.00 302 ALA D N 1
ATOM 9716 C CA . ALA D 1 301 ? 121.982 36.155 281.872 0.00 0.00 302 ALA D CA 1
ATOM 9717 C C . ALA D 1 301 ? 122.809 36.029 280.608 0.00 0.00 302 ALA D C 1
ATOM 9718 O O . ALA D 1 301 ? 122.595 35.135 279.786 0.00 0.00 302 ALA D O 1
ATOM 9720 N N . ASN D 1 302 ? 123.775 36.928 280.472 0.00 0.00 303 ASN D N 1
ATOM 9721 C CA . ASN D 1 302 ? 124.863 36.764 279.522 0.00 0.00 303 ASN D CA 1
ATOM 9722 C C . ASN D 1 302 ? 124.369 36.706 278.075 0.00 0.00 303 ASN D C 1
ATOM 9723 O O . ASN D 1 302 ? 124.451 35.677 277.405 0.00 0.00 303 ASN D O 1
ATOM 9728 N N . TRP D 1 303 ? 123.864 37.843 277.609 0.00 0.00 304 TRP D N 1
ATOM 9729 C CA . TRP D 1 303 ? 123.846 38.166 276.189 0.00 0.00 304 TRP D CA 1
ATOM 9730 C C . TRP D 1 303 ? 124.672 39.421 275.964 0.00 0.00 304 TRP D C 1
ATOM 9731 O O . TRP D 1 303 ? 124.730 40.300 276.826 0.00 0.00 304 TRP D O 1
ATOM 9742 N N . GLN D 1 304 ? 125.317 39.498 274.806 0.00 0.00 305 GLN D N 1
ATOM 9743 C CA . GLN D 1 304 ? 126.263 40.563 274.506 0.00 0.00 305 GLN D CA 1
ATOM 9744 C C . GLN D 1 304 ? 125.961 41.116 273.127 0.00 0.00 305 GLN D C 1
ATOM 9745 O O . GLN D 1 304 ? 126.076 40.400 272.131 0.00 0.00 305 GLN D O 1
ATOM 9751 N N . ARG D 1 305 ? 125.566 42.378 273.067 0.00 0.00 306 ARG D N 1
ATOM 9752 C CA . ARG D 1 305 ? 125.199 42.992 271.805 0.00 0.00 306 ARG D CA 1
ATOM 9753 C C . ARG D 1 305 ? 126.429 43.435 271.036 0.00 0.00 306 ARG D C 1
ATOM 9754 O O . ARG D 1 305 ? 127.461 43.753 271.627 0.00 0.00 306 ARG D O 1
ATOM 9762 N N . VAL D 1 306 ? 126.333 43.432 269.709 0.00 0.00 307 VAL D N 1
ATOM 9763 C CA . VAL D 1 306 ? 127.218 44.263 268.906 0.00 0.00 307 VAL D CA 1
ATOM 9764 C C . VAL D 1 306 ? 126.457 44.841 267.718 0.00 0.00 307 VAL D C 1
ATOM 9765 O O . VAL D 1 306 ? 126.054 44.105 266.812 0.00 0.00 307 VAL D O 1
ATOM 9769 N N . TYR D 1 307 ? 126.245 46.149 267.731 0.00 0.00 308 TYR D N 1
ATOM 9770 C CA . TYR D 1 307 ? 126.116 46.965 266.530 0.00 0.00 308 TYR D CA 1
ATOM 9771 C C . TYR D 1 307 ? 126.916 48.249 266.720 0.00 0.00 308 TYR D C 1
ATOM 9772 O O . TYR D 1 307 ? 127.739 48.561 265.867 0.00 0.00 308 TYR D O 1
ATOM 9781 N N . ASP D 1 308 ? 126.707 49.021 267.790 0.00 0.00 309 ASP D N 1
ATOM 9782 C CA . ASP D 1 308 ? 125.520 49.139 268.648 0.00 0.00 309 ASP D CA 1
ATOM 9783 C C . ASP D 1 308 ? 124.351 49.998 268.199 0.00 0.00 309 ASP D C 1
ATOM 9784 O O . ASP D 1 308 ? 123.215 49.550 268.084 0.00 0.00 309 ASP D O 1
ATOM 9789 N N . PRO D 1 309 ? 124.673 51.259 267.929 0.00 0.00 310 PRO D N 1
ATOM 9790 C CA . PRO D 1 309 ? 123.944 52.425 268.422 0.00 0.00 310 PRO D CA 1
ATOM 9791 C C . PRO D 1 309 ? 122.453 52.374 268.264 0.00 0.00 310 PRO D C 1
ATOM 9792 O O . PRO D 1 309 ? 121.725 52.820 269.129 0.00 0.00 310 PRO D O 1
ATOM 9796 N N . LYS D 1 310 ? 121.999 51.839 267.146 0.00 0.00 311 LYS D N 1
ATOM 9797 C CA . LYS D 1 310 ? 120.617 51.996 266.755 0.00 0.00 311 LYS D CA 1
ATOM 9798 C C . LYS D 1 310 ? 120.192 50.713 266.077 0.00 0.00 311 LYS D C 1
ATOM 9799 O O . LYS D 1 310 ? 120.837 49.675 266.227 0.00 0.00 311 LYS D O 1
ATOM 9805 N N . LYS D 1 311 ? 119.075 50.788 265.369 0.00 0.00 312 LYS D N 1
ATOM 9806 C CA . LYS D 1 311 ? 118.583 49.715 264.513 0.00 0.00 312 LYS D CA 1
ATOM 9807 C C . LYS D 1 311 ? 118.566 48.385 265.259 0.00 0.00 312 LYS D C 1
ATOM 9808 O O . LYS D 1 311 ? 119.141 47.385 264.832 0.00 0.00 312 LYS D O 1
ATOM 9814 N N . ILE D 1 312 ? 117.893 48.389 266.398 0.00 0.00 313 ILE D N 1
ATOM 9815 C CA . ILE D 1 312 ? 117.716 47.160 267.131 0.00 0.00 313 ILE D CA 1
ATOM 9816 C C . ILE D 1 312 ? 116.454 46.384 266.720 0.00 0.00 313 ILE D C 1
ATOM 9817 O O . ILE D 1 312 ? 116.607 45.249 266.273 0.00 0.00 313 ILE D O 1
ATOM 9822 N N . ARG D 1 313 ? 115.226 46.903 266.831 0.00 0.00 314 ARG D N 1
ATOM 9823 C CA . ARG D 1 313 ? 114.848 48.230 267.278 0.00 0.00 314 ARG D CA 1
ATOM 9824 C C . ARG D 1 313 ? 113.751 48.074 268.300 0.00 0.00 314 ARG D C 1
ATOM 9825 O O . ARG D 1 313 ? 112.615 47.867 267.909 0.00 0.00 314 ARG D O 1
ATOM 9833 N N . ILE D 1 314 ? 114.030 48.252 269.587 0.00 0.00 315 ILE D N 1
ATOM 9834 C CA . ILE D 1 314 ? 113.005 48.115 270.615 0.00 0.00 315 ILE D CA 1
ATOM 9835 C C . ILE D 1 314 ? 113.435 48.924 271.821 0.00 0.00 315 ILE D C 1
ATOM 9836 O O . ILE D 1 314 ? 114.627 49.111 272.064 0.00 0.00 315 ILE D O 1
ATOM 9841 N N . VAL D 1 315 ? 112.460 49.389 272.594 0.00 0.00 316 VAL D N 1
ATOM 9842 C CA . VAL D 1 315 ? 112.717 50.116 273.829 0.00 0.00 316 VAL D CA 1
ATOM 9843 C C . VAL D 1 315 ? 111.638 49.760 274.835 0.00 0.00 316 VAL D C 1
ATOM 9844 O O . VAL D 1 315 ? 110.472 49.579 274.475 0.00 0.00 316 VAL D O 1
ATOM 9848 N N . GLN D 1 316 ? 112.024 49.660 276.100 0.00 0.00 317 GLN D N 1
ATOM 9849 C CA . GLN D 1 316 ? 111.064 49.446 277.168 0.00 0.00 317 GLN D CA 1
ATOM 9850 C C . GLN D 1 316 ? 111.227 50.541 278.202 0.00 0.00 317 GLN D C 1
ATOM 9851 O O . GLN D 1 316 ? 112.316 51.099 278.359 0.00 0.00 317 GLN D O 1
ATOM 9857 N N . PHE D 1 317 ? 110.143 50.863 278.900 0.00 0.00 318 PHE D N 1
ATOM 9858 C CA . PHE D 1 317 ? 110.259 51.760 280.038 0.00 0.00 318 PHE D CA 1
ATOM 9859 C C . PHE D 1 317 ? 109.264 51.349 281.106 0.00 0.00 318 PHE D C 1
ATOM 9860 O O . PHE D 1 317 ? 108.096 51.095 280.807 0.00 0.00 318 PHE D O 1
ATOM 9868 N N . LYS D 1 318 ? 109.725 51.311 282.348 0.00 0.00 319 LYS D N 1
ATOM 9869 C CA . LYS D 1 318 ? 108.898 50.935 283.481 0.00 0.00 319 LYS D CA 1
ATOM 9870 C C . LYS D 1 318 ? 108.299 52.180 284.115 0.00 0.00 319 LYS D C 1
ATOM 9871 O O . LYS D 1 318 ? 108.957 53.216 284.216 0.00 0.00 319 LYS D O 1
ATOM 9877 N N . HIS D 1 319 ? 107.047 52.078 284.550 0.00 0.00 320 HIS D N 1
ATOM 9878 C CA . HIS D 1 319 ? 106.379 53.235 285.125 0.00 0.00 320 HIS D CA 1
ATOM 9879 C C . HIS D 1 319 ? 105.317 52.801 286.117 0.00 0.00 320 HIS D C 1
ATOM 9880 O O . HIS D 1 319 ? 104.682 51.760 285.950 0.00 0.00 320 HIS D O 1
ATOM 9887 N N . ARG D 1 320 ? 105.118 53.629 287.137 0.00 0.00 321 ARG D N 1
ATOM 9888 C CA . ARG D 1 320 ? 103.992 53.468 288.039 0.00 0.00 321 ARG D CA 1
ATOM 9889 C C . ARG D 1 320 ? 102.724 53.996 287.391 0.00 0.00 321 ARG D C 1
ATOM 9890 O O . ARG D 1 320 ? 102.751 54.925 286.582 0.00 0.00 321 ARG D O 1
ATOM 9898 N N . LEU D 1 321 ? 101.605 53.403 287.771 0.00 0.00 322 LEU D N 1
ATOM 9899 C CA . LEU D 1 321 ? 100.317 53.807 287.248 0.00 0.00 322 LEU D CA 1
ATOM 9900 C C . LEU D 1 321 ? 99.851 55.064 287.964 0.00 0.00 322 LEU D C 1
ATOM 9901 O O . LEU D 1 321 ? 100.249 55.333 289.098 0.00 0.00 322 LEU D O 1
ATOM 9906 N N . GLN D 1 322 ? 99.016 55.845 287.287 0.00 0.00 323 GLN D N 1
ATOM 9907 C CA . GLN D 1 322 ? 98.460 57.048 287.893 0.00 0.00 323 GLN D CA 1
ATOM 9908 C C . GLN D 1 322 ? 97.772 56.739 289.208 0.00 0.00 323 GLN D C 1
ATOM 9909 O O . GLN D 1 322 ? 96.931 55.841 289.292 0.00 0.00 323 GLN D O 1
ATOM 9915 N N . ALA D 1 323 ? 98.142 57.512 290.218 0.00 0.00 324 ALA D N 1
ATOM 9916 C CA . ALA D 1 323 ? 97.580 57.423 291.545 0.00 0.00 324 ALA D CA 1
ATOM 9917 C C . ALA D 1 323 ? 98.151 58.551 292.392 0.00 0.00 324 ALA D C 1
ATOM 9918 O O . ALA D 1 323 ? 99.322 58.908 292.271 0.00 0.00 324 ALA D O 1
ATOM 9921 N N . ALA E 1 1 ? 9.840 90.503 302.979 0.00 0.00 2 ALA E N 1
ATOM 9922 C CA . ALA E 1 1 ? 11.004 89.689 303.304 0.00 0.00 2 ALA E CA 1
ATOM 9923 C C . ALA E 1 1 ? 11.836 89.397 302.069 0.00 0.00 2 ALA E C 1
ATOM 9924 O O . ALA E 1 1 ? 11.984 90.239 301.194 0.00 0.00 2 ALA E O 1
ATOM 9926 N N . TYR E 1 2 ? 12.373 88.188 302.002 0.00 0.00 3 TYR E N 1
ATOM 9927 C CA . TYR E 1 2 ? 13.254 87.804 300.916 0.00 0.00 3 TYR E CA 1
ATOM 9928 C C . TYR E 1 2 ? 12.836 86.461 300.359 0.00 0.00 3 TYR E C 1
ATOM 9929 O O . TYR E 1 2 ? 11.998 85.753 300.917 0.00 0.00 3 TYR E O 1
ATOM 9938 N N . THR E 1 3 ? 13.441 86.127 299.233 0.00 0.00 4 THR E N 1
ATOM 9939 C CA . THR E 1 3 ? 13.417 84.757 298.769 0.00 0.00 4 THR E CA 1
ATOM 9940 C C . THR E 1 3 ? 14.387 83.894 299.565 0.00 0.00 4 THR E C 1
ATOM 9941 O O . THR E 1 3 ? 14.166 82.689 299.692 0.00 0.00 4 THR E O 1
ATOM 9945 N N . LYS E 1 4 ? 15.447 84.492 300.116 0.00 0.00 5 LYS E N 1
ATOM 9946 C CA . LYS E 1 4 ? 16.147 83.920 301.264 0.00 0.00 5 LYS E CA 1
ATOM 9947 C C . LYS E 1 4 ? 16.760 82.542 301.032 0.00 0.00 5 LYS E C 1
ATOM 9948 O O . LYS E 1 4 ? 16.101 81.527 301.271 0.00 0.00 5 LYS E O 1
ATOM 9954 N N . ILE E 1 5 ? 18.011 82.492 300.567 0.00 0.00 6 ILE E N 1
ATOM 9955 C CA . ILE E 1 5 ? 18.705 81.280 300.124 0.00 0.00 6 ILE E CA 1
ATOM 9956 C C . ILE E 1 5 ? 18.489 80.110 301.073 0.00 0.00 6 ILE E C 1
ATOM 9957 O O . ILE E 1 5 ? 18.719 78.952 300.717 0.00 0.00 6 ILE E O 1
ATOM 9962 N N . SER E 1 6 ? 18.033 80.394 302.284 0.00 0.00 7 SER E N 1
ATOM 9963 C CA . SER E 1 6 ? 17.523 79.329 303.127 0.00 0.00 7 SER E CA 1
ATOM 9964 C C . SER E 1 6 ? 16.350 78.590 302.504 0.00 0.00 7 SER E C 1
ATOM 9965 O O . SER E 1 6 ? 15.835 77.664 303.136 0.00 0.00 7 SER E O 1
ATOM 9968 N N . ASP E 1 7 ? 15.866 78.994 301.327 0.00 0.00 8 ASP E N 1
ATOM 9969 C CA . ASP E 1 7 ? 14.614 78.435 300.837 0.00 0.00 8 ASP E CA 1
ATOM 9970 C C . ASP E 1 7 ? 14.717 77.612 299.554 0.00 0.00 8 ASP E C 1
ATOM 9971 O O . ASP E 1 7 ? 14.686 76.386 299.673 0.00 0.00 8 ASP E O 1
ATOM 9976 N N . VAL E 1 8 ? 14.822 78.203 298.341 0.00 0.00 9 VAL E N 1
ATOM 9977 C CA . VAL E 1 8 ? 14.739 77.236 297.256 0.00 0.00 9 VAL E CA 1
ATOM 9978 C C . VAL E 1 8 ? 15.842 76.199 297.392 0.00 0.00 9 VAL E C 1
ATOM 9979 O O . VAL E 1 8 ? 16.959 76.504 297.819 0.00 0.00 9 VAL E O 1
ATOM 9983 N N . ILE E 1 9 ? 15.532 74.940 297.121 0.00 0.00 10 ILE E N 1
ATOM 9984 C CA . ILE E 1 9 ? 16.451 73.864 297.474 0.00 0.00 10 ILE E CA 1
ATOM 9985 C C . ILE E 1 9 ? 17.404 73.560 296.330 0.00 0.00 10 ILE E C 1
ATOM 9986 O O . ILE E 1 9 ? 16.996 73.334 295.186 0.00 0.00 10 ILE E O 1
ATOM 9991 N N . VAL E 1 10 ? 18.681 73.522 296.668 0.00 0.00 11 VAL E N 1
ATOM 9992 C CA . VAL E 1 10 ? 19.784 73.374 295.727 0.00 0.00 11 VAL E CA 1
ATOM 9993 C C . VAL E 1 10 ? 20.054 71.895 295.489 0.00 0.00 11 VAL E C 1
ATOM 9994 O O . VAL E 1 10 ? 20.170 71.128 296.451 0.00 0.00 11 VAL E O 1
ATOM 9998 N N . PRO E 1 11 ? 20.132 71.459 294.260 0.00 0.00 12 PRO E N 1
ATOM 9999 C CA . PRO E 1 11 ? 20.482 70.064 293.990 0.00 0.00 12 PRO E CA 1
ATOM 10000 C C . PRO E 1 11 ? 21.956 69.798 294.220 0.00 0.00 12 PRO E C 1
ATOM 10001 O O . PRO E 1 11 ? 22.669 70.648 294.755 0.00 0.00 12 PRO E O 1
ATOM 10005 N N . GLU E 1 12 ? 22.412 68.611 293.835 0.00 0.00 13 GLU E N 1
ATOM 10006 C CA . GLU E 1 12 ? 23.826 68.280 293.756 0.00 0.00 13 GLU E CA 1
ATOM 10007 C C . GLU E 1 12 ? 24.064 67.558 292.441 0.00 0.00 13 GLU E C 1
ATOM 10008 O O . GLU E 1 12 ? 23.134 67.319 291.671 0.00 0.00 13 GLU E O 1
ATOM 10014 N N . LEU E 1 13 ? 25.315 67.202 292.170 0.00 0.00 14 LEU E N 1
ATOM 10015 C CA . LEU E 1 13 ? 25.647 66.672 290.859 0.00 0.00 14 LEU E CA 1
ATOM 10016 C C . LEU E 1 13 ? 26.655 65.542 290.966 0.00 0.00 14 LEU E C 1
ATOM 10017 O O . LEU E 1 13 ? 27.344 65.393 291.973 0.00 0.00 14 LEU E O 1
ATOM 10022 N N . PHE E 1 14 ? 26.728 64.750 289.901 0.00 0.00 15 PHE E N 1
ATOM 10023 C CA . PHE E 1 14 ? 27.683 63.661 289.780 0.00 0.00 15 PHE E CA 1
ATOM 10024 C C . PHE E 1 14 ? 27.967 63.416 288.310 0.00 0.00 15 PHE E C 1
ATOM 10025 O O . PHE E 1 14 ? 27.216 63.844 287.433 0.00 0.00 15 PHE E O 1
ATOM 10033 N N . ASN E 1 15 ? 29.068 62.729 288.054 0.00 0.00 16 ASN E N 1
ATOM 10034 C CA . ASN E 1 15 ? 29.455 62.272 286.731 0.00 0.00 16 ASN E CA 1
ATOM 10035 C C . ASN E 1 15 ? 30.044 60.880 286.866 0.00 0.00 16 ASN E C 1
ATOM 10036 O O . ASN E 1 15 ? 30.378 60.457 287.976 0.00 0.00 16 ASN E O 1
ATOM 10041 N N . PRO E 1 16 ? 30.185 60.148 285.773 0.00 0.00 17 PRO E N 1
ATOM 10042 C CA . PRO E 1 16 ? 30.626 58.754 285.887 0.00 0.00 17 PRO E CA 1
ATOM 10043 C C . PRO E 1 16 ? 32.025 58.607 286.451 0.00 0.00 17 PRO E C 1
ATOM 10044 O O . PRO E 1 16 ? 32.726 59.589 286.702 0.00 0.00 17 PRO E O 1
ATOM 10048 N N . TYR E 1 17 ? 32.437 57.360 286.636 0.00 0.00 18 TYR E N 1
ATOM 10049 C CA . TYR E 1 17 ? 33.746 57.056 287.184 0.00 0.00 18 TYR E CA 1
ATOM 10050 C C . TYR E 1 17 ? 34.839 57.223 286.137 0.00 0.00 18 TYR E C 1
ATOM 10051 O O . TYR E 1 17 ? 34.598 57.166 284.932 0.00 0.00 18 TYR E O 1
ATOM 10060 N N . VAL E 1 18 ? 36.057 57.432 286.623 0.00 0.00 19 VAL E N 1
ATOM 10061 C CA . VAL E 1 18 ? 37.250 57.500 285.792 0.00 0.00 19 VAL E CA 1
ATOM 10062 C C . VAL E 1 18 ? 38.347 56.706 286.478 0.00 0.00 19 VAL E C 1
ATOM 10063 O O . VAL E 1 18 ? 38.525 56.801 287.695 0.00 0.00 19 VAL E O 1
ATOM 10067 N N . ILE E 1 19 ? 39.086 55.927 285.702 0.00 0.00 20 ILE E N 1
ATOM 10068 C CA . ILE E 1 19 ? 40.062 54.999 286.258 0.00 0.00 20 ILE E CA 1
ATOM 10069 C C . ILE E 1 19 ? 41.348 55.749 286.564 0.00 0.00 20 ILE E C 1
ATOM 10070 O O . ILE E 1 19 ? 41.973 56.321 285.667 0.00 0.00 20 ILE E O 1
ATOM 10075 N N . ASN E 1 20 ? 41.750 55.739 287.827 0.00 0.00 21 ASN E N 1
ATOM 10076 C CA . ASN E 1 20 ? 43.062 56.236 288.199 0.00 0.00 21 ASN E CA 1
ATOM 10077 C C . ASN E 1 20 ? 44.141 55.244 287.788 0.00 0.00 21 ASN E C 1
ATOM 10078 O O . ASN E 1 20 ? 43.883 54.058 287.586 0.00 0.00 21 ASN E O 1
ATOM 10083 N N . THR E 1 21 ? 45.365 55.742 287.660 0.00 0.00 22 THR E N 1
ATOM 10084 C CA . THR E 1 21 ? 46.506 54.891 287.354 0.00 0.00 22 THR E CA 1
ATOM 10085 C C . THR E 1 21 ? 47.619 55.170 288.343 0.00 0.00 22 THR E C 1
ATOM 10086 O O . THR E 1 21 ? 48.179 56.267 288.352 0.00 0.00 22 THR E O 1
ATOM 10090 N N . THR E 1 22 ? 47.951 54.179 289.159 0.00 0.00 23 THR E N 1
ATOM 10091 C CA . THR E 1 22 ? 49.111 54.307 290.024 0.00 0.00 23 THR E CA 1
ATOM 10092 C C . THR E 1 22 ? 50.359 54.314 289.170 0.00 0.00 23 THR E C 1
ATOM 10093 O O . THR E 1 22 ? 50.499 53.502 288.254 0.00 0.00 23 THR E O 1
ATOM 10097 N N . THR E 1 23 ? 51.258 55.242 289.448 0.00 0.00 24 THR E N 1
ATOM 10098 C CA . THR E 1 23 ? 52.457 55.380 288.642 0.00 0.00 24 THR E CA 1
ATOM 10099 C C . THR E 1 23 ? 53.683 55.204 289.514 0.00 0.00 24 THR E C 1
ATOM 10100 O O . THR E 1 23 ? 54.010 56.079 290.319 0.00 0.00 24 THR E O 1
ATOM 10104 N N . GLN E 1 24 ? 54.350 54.075 289.350 0.00 0.00 25 GLN E N 1
ATOM 10105 C CA . GLN E 1 24 ? 55.802 54.020 289.389 0.00 0.00 25 GLN E CA 1
ATOM 10106 C C . GLN E 1 24 ? 56.175 53.233 288.145 0.00 0.00 25 GLN E C 1
ATOM 10107 O O . GLN E 1 24 ? 55.833 52.054 288.021 0.00 0.00 25 GLN E O 1
ATOM 10113 N N . LEU E 1 25 ? 56.806 53.903 287.196 0.00 0.00 26 LEU E N 1
ATOM 10114 C CA . LEU E 1 25 ? 57.041 53.273 285.912 0.00 0.00 26 LEU E CA 1
ATOM 10115 C C . LEU E 1 25 ? 57.938 52.070 286.097 0.00 0.00 26 LEU E C 1
ATOM 10116 O O . LEU E 1 25 ? 59.030 52.177 286.654 0.00 0.00 26 LEU E O 1
ATOM 10121 N N . SER E 1 26 ? 57.478 50.924 285.643 0.00 0.00 27 SER E N 1
ATOM 10122 C CA . SER E 1 26 ? 58.256 49.704 285.749 0.00 0.00 27 SER E CA 1
ATOM 10123 C C . SER E 1 26 ? 58.816 49.401 284.377 0.00 0.00 27 SER E C 1
ATOM 10124 O O . SER E 1 26 ? 58.079 48.994 283.476 0.00 0.00 27 SER E O 1
ATOM 10127 N N . ALA E 1 27 ? 60.111 49.612 284.213 0.00 0.00 28 ALA E N 1
ATOM 10128 C CA . ALA E 1 27 ? 60.753 49.100 283.020 0.00 0.00 28 ALA E CA 1
ATOM 10129 C C . ALA E 1 27 ? 61.929 48.225 283.393 0.00 0.00 28 ALA E C 1
ATOM 10130 O O . ALA E 1 27 ? 61.837 46.994 283.400 0.00 0.00 28 ALA E O 1
ATOM 10132 N N . PHE E 1 28 ? 63.038 48.877 283.713 0.00 0.00 29 PHE E N 1
ATOM 10133 C CA . PHE E 1 28 ? 64.326 48.224 283.864 0.00 0.00 29 PHE E CA 1
ATOM 10134 C C . PHE E 1 28 ? 64.506 47.228 282.730 0.00 0.00 29 PHE E C 1
ATOM 10135 O O . PHE E 1 28 ? 65.170 46.204 282.880 0.00 0.00 29 PHE E O 1
ATOM 10143 N N . PHE E 1 29 ? 63.914 47.546 281.585 0.00 0.00 30 PHE E N 1
ATOM 10144 C CA . PHE E 1 29 ? 63.939 46.730 280.386 0.00 0.00 30 PHE E CA 1
ATOM 10145 C C . PHE E 1 29 ? 64.339 47.677 279.267 0.00 0.00 30 PHE E C 1
ATOM 10146 O O . PHE E 1 29 ? 64.023 48.860 279.332 0.00 0.00 30 PHE E O 1
ATOM 10154 N N . GLN E 1 30 ? 65.040 47.192 278.251 0.00 0.00 31 GLN E N 1
ATOM 10155 C CA . GLN E 1 30 ? 65.376 45.792 278.124 0.00 0.00 31 GLN E CA 1
ATOM 10156 C C . GLN E 1 30 ? 66.813 45.579 278.518 0.00 0.00 31 GLN E C 1
ATOM 10157 O O . GLN E 1 30 ? 67.660 46.451 278.350 0.00 0.00 31 GLN E O 1
ATOM 10163 N N . SER E 1 31 ? 67.064 44.403 279.061 0.00 0.00 32 SER E N 1
ATOM 10164 C CA . SER E 1 31 ? 68.315 44.063 279.710 0.00 0.00 32 SER E CA 1
ATOM 10165 C C . SER E 1 31 ? 68.345 42.560 279.880 0.00 0.00 32 SER E C 1
ATOM 10166 O O . SER E 1 31 ? 67.500 41.842 279.340 0.00 0.00 32 SER E O 1
ATOM 10169 N N . GLY E 1 32 ? 69.337 42.083 280.606 0.00 0.00 33 GLY E N 1
ATOM 10170 C CA . GLY E 1 32 ? 69.120 40.873 281.350 0.00 0.00 33 GLY E CA 1
ATOM 10171 C C . GLY E 1 32 ? 68.059 41.398 282.280 0.00 0.00 33 GLY E C 1
ATOM 10172 O O . GLY E 1 32 ? 68.290 42.379 282.979 0.00 0.00 33 GLY E O 1
ATOM 10173 N N . ILE E 1 33 ? 66.897 40.761 282.302 0.00 0.00 34 ILE E N 1
ATOM 10174 C CA . ILE E 1 33 ? 66.694 39.461 281.693 0.00 0.00 34 ILE E CA 1
ATOM 10175 C C . ILE E 1 33 ? 66.118 39.615 280.295 0.00 0.00 34 ILE E C 1
ATOM 10176 O O . ILE E 1 33 ? 65.287 40.485 280.056 0.00 0.00 34 ILE E O 1
ATOM 10181 N N . ALA E 1 34 ? 66.560 38.780 279.372 0.00 0.00 35 ALA E N 1
ATOM 10182 C CA . ALA E 1 34 ? 65.952 38.689 278.050 0.00 0.00 35 ALA E CA 1
ATOM 10183 C C . ALA E 1 34 ? 66.405 37.375 277.434 0.00 0.00 35 ALA E C 1
ATOM 10184 O O . ALA E 1 34 ? 66.957 36.510 278.120 0.00 0.00 35 ALA E O 1
ATOM 10186 N N . ALA E 1 35 ? 66.134 37.205 276.141 0.00 0.00 36 ALA E N 1
ATOM 10187 C CA . ALA E 1 35 ? 66.808 36.209 275.311 0.00 0.00 36 ALA E CA 1
ATOM 10188 C C . ALA E 1 35 ? 66.595 34.786 275.842 0.00 0.00 36 ALA E C 1
ATOM 10189 O O . ALA E 1 35 ? 67.494 34.137 276.378 0.00 0.00 36 ALA E O 1
ATOM 10191 N N . THR E 1 36 ? 65.359 34.326 275.680 0.00 0.00 37 THR E N 1
ATOM 10192 C CA . THR E 1 36 ? 65.034 32.932 275.942 0.00 0.00 37 THR E CA 1
ATOM 10193 C C . THR E 1 36 ? 65.860 32.010 275.052 0.00 0.00 37 THR E C 1
ATOM 10194 O O . THR E 1 36 ? 66.028 32.262 273.856 0.00 0.00 37 THR E O 1
ATOM 10198 N N . ASP E 1 37 ? 66.380 30.931 275.637 0.00 0.00 38 ASP E N 1
ATOM 10199 C CA . ASP E 1 37 ? 67.058 29.909 274.853 0.00 0.00 38 ASP E CA 1
ATOM 10200 C C . ASP E 1 37 ? 66.067 28.813 274.479 0.00 0.00 38 ASP E C 1
ATOM 10201 O O . ASP E 1 37 ? 64.888 28.854 274.838 0.00 0.00 38 ASP E O 1
ATOM 10206 N N . ASP E 1 38 ? 66.560 27.812 273.758 0.00 0.00 39 ASP E N 1
ATOM 10207 C CA . ASP E 1 38 ? 65.766 26.606 273.569 0.00 0.00 39 ASP E CA 1
ATOM 10208 C C . ASP E 1 38 ? 65.838 25.710 274.796 0.00 0.00 39 ASP E C 1
ATOM 10209 O O . ASP E 1 38 ? 64.931 24.902 275.036 0.00 0.00 39 ASP E O 1
ATOM 10214 N N . GLU E 1 39 ? 66.902 25.830 275.584 0.00 0.00 40 GLU E N 1
ATOM 10215 C CA . GLU E 1 39 ? 67.079 24.898 276.684 0.00 0.00 40 GLU E CA 1
ATOM 10216 C C . GLU E 1 39 ? 66.088 25.173 277.802 0.00 0.00 40 GLU E C 1
ATOM 10217 O O . GLU E 1 39 ? 65.311 24.295 278.206 0.00 0.00 40 GLU E O 1
ATOM 10223 N N . LEU E 1 40 ? 66.080 26.399 278.302 0.00 0.00 41 LEU E N 1
ATOM 10224 C CA . LEU E 1 40 ? 65.078 26.729 279.295 0.00 0.00 41 LEU E CA 1
ATOM 10225 C C . LEU E 1 40 ? 63.678 26.481 278.754 0.00 0.00 41 LEU E C 1
ATOM 10226 O O . LEU E 1 40 ? 62.739 26.305 279.539 0.00 0.00 41 LEU E O 1
ATOM 10231 N N . ASN E 1 41 ? 63.525 26.426 277.429 0.00 0.00 42 ASN E N 1
ATOM 10232 C CA . ASN E 1 41 ? 62.294 25.890 276.869 0.00 0.00 42 ASN E CA 1
ATOM 10233 C C . ASN E 1 41 ? 62.161 24.412 277.195 0.00 0.00 42 ASN E C 1
ATOM 10234 O O . ASN E 1 41 ? 61.070 23.942 277.534 0.00 0.00 42 ASN E O 1
ATOM 10239 N N . ALA E 1 42 ? 63.262 23.662 277.119 0.00 0.00 43 ALA E N 1
ATOM 10240 C CA . ALA E 1 42 ? 63.187 22.263 277.518 0.00 0.00 43 ALA E CA 1
ATOM 10241 C C . ALA E 1 42 ? 62.775 22.124 278.972 0.00 0.00 43 ALA E C 1
ATOM 10242 O O . ALA E 1 42 ? 62.236 21.087 279.362 0.00 0.00 43 ALA E O 1
ATOM 10244 N N . LEU E 1 43 ? 63.008 23.149 279.785 0.00 0.00 44 LEU E N 1
ATOM 10245 C CA . LEU E 1 43 ? 62.314 23.203 281.066 0.00 0.00 44 LEU E CA 1
ATOM 10246 C C . LEU E 1 43 ? 60.861 23.583 280.904 0.00 0.00 44 LEU E C 1
ATOM 10247 O O . LEU E 1 43 ? 60.015 23.145 281.688 0.00 0.00 44 LEU E O 1
ATOM 10252 N N . ALA E 1 44 ? 60.553 24.408 279.915 0.00 0.00 45 ALA E N 1
ATOM 10253 C CA . ALA E 1 44 ? 59.266 25.079 279.901 0.00 0.00 45 ALA E CA 1
ATOM 10254 C C . ALA E 1 44 ? 58.152 24.105 279.576 0.00 0.00 45 ALA E C 1
ATOM 10255 O O . ALA E 1 44 ? 57.341 23.770 280.441 0.00 0.00 45 ALA E O 1
ATOM 10257 N N . LYS E 1 45 ? 58.119 23.632 278.342 0.00 0.00 46 LYS E N 1
ATOM 10258 C CA . LYS E 1 45 ? 57.015 22.800 277.901 0.00 0.00 46 LYS E CA 1
ATOM 10259 C C . LYS E 1 45 ? 57.064 21.435 278.573 0.00 0.00 46 LYS E C 1
ATOM 10260 O O . LYS E 1 45 ? 58.134 20.864 278.786 0.00 0.00 46 LYS E O 1
ATOM 10266 N N . LYS E 1 46 ? 55.889 20.924 278.913 0.00 0.00 47 LYS E N 1
ATOM 10267 C CA . LYS E 1 46 ? 55.728 19.526 279.268 0.00 0.00 47 LYS E CA 1
ATOM 10268 C C . LYS E 1 46 ? 56.014 18.723 278.002 0.00 0.00 47 LYS E C 1
ATOM 10269 O O . LYS E 1 46 ? 55.908 19.274 276.909 0.00 0.00 47 LYS E O 1
ATOM 10275 N N . ALA E 1 47 ? 56.367 17.443 278.102 0.00 0.00 48 ALA E N 1
ATOM 10276 C CA . ALA E 1 47 ? 56.459 16.677 279.340 0.00 0.00 48 ALA E CA 1
ATOM 10277 C C . ALA E 1 47 ? 57.856 16.705 279.928 0.00 0.00 48 ALA E C 1
ATOM 10278 O O . ALA E 1 47 ? 58.688 17.517 279.540 0.00 0.00 48 ALA E O 1
ATOM 10280 N N . GLY E 1 48 ? 58.102 15.808 280.874 0.00 0.00 49 GLY E N 1
ATOM 10281 C CA . GLY E 1 48 ? 59.376 15.789 281.553 0.00 0.00 49 GLY E CA 1
ATOM 10282 C C . GLY E 1 48 ? 59.513 17.006 282.431 0.00 0.00 49 GLY E C 1
ATOM 10283 O O . GLY E 1 48 ? 60.445 17.796 282.280 0.00 0.00 49 GLY E O 1
ATOM 10284 N N . GLY E 1 49 ? 58.575 17.172 283.351 0.00 0.00 50 GLY E N 1
ATOM 10285 C CA . GLY E 1 49 ? 58.486 18.383 284.129 0.00 0.00 50 GLY E CA 1
ATOM 10286 C C . GLY E 1 49 ? 59.614 18.530 285.128 0.00 0.00 50 GLY E C 1
ATOM 10287 O O . GLY E 1 49 ? 60.597 17.789 285.129 0.00 0.00 50 GLY E O 1
ATOM 10288 N N . GLY E 1 50 ? 59.454 19.516 286.001 0.00 0.00 51 GLY E N 1
ATOM 10289 C CA . GLY E 1 50 ? 60.472 19.877 286.964 0.00 0.00 51 GLY E CA 1
ATOM 10290 C C . GLY E 1 50 ? 60.732 18.784 287.972 0.00 0.00 51 GLY E C 1
ATOM 10291 O O . GLY E 1 50 ? 60.093 17.738 287.927 0.00 0.00 51 GLY E O 1
ATOM 10292 N N . SER E 1 51 ? 61.668 19.010 288.885 0.00 0.00 52 SER E N 1
ATOM 10293 C CA . SER E 1 51 ? 62.349 20.282 289.012 0.00 0.00 52 SER E CA 1
ATOM 10294 C C . SER E 1 51 ? 63.447 20.415 287.989 0.00 0.00 52 SER E C 1
ATOM 10295 O O . SER E 1 51 ? 63.543 19.644 287.043 0.00 0.00 52 SER E O 1
ATOM 10298 N N . THR E 1 52 ? 64.284 21.408 288.204 0.00 0.00 53 THR E N 1
ATOM 10299 C CA . THR E 1 52 ? 65.015 22.013 287.114 0.00 0.00 53 THR E CA 1
ATOM 10300 C C . THR E 1 52 ? 66.211 21.168 286.688 0.00 0.00 53 THR E C 1
ATOM 10301 O O . THR E 1 52 ? 66.765 20.387 287.462 0.00 0.00 53 THR E O 1
ATOM 10305 N N . LEU E 1 53 ? 66.602 21.351 285.429 0.00 0.00 54 LEU E N 1
ATOM 10306 C CA . LEU E 1 53 ? 67.613 20.549 284.765 0.00 0.00 54 LEU E CA 1
ATOM 10307 C C . LEU E 1 53 ? 69.016 20.980 285.165 0.00 0.00 54 LEU E C 1
ATOM 10308 O O . LEU E 1 53 ? 69.221 21.861 286.001 0.00 0.00 54 LEU E O 1
ATOM 10313 N N . ASN E 1 54 ? 69.993 20.366 284.507 0.00 0.00 55 ASN E N 1
ATOM 10314 C CA . ASN E 1 54 ? 71.395 20.692 284.690 0.00 0.00 55 ASN E CA 1
ATOM 10315 C C . ASN E 1 54 ? 72.145 20.408 283.397 0.00 0.00 55 ASN E C 1
ATOM 10316 O O . ASN E 1 54 ? 71.758 19.528 282.625 0.00 0.00 55 ASN E O 1
ATOM 10321 N N . MET E 1 55 ? 73.224 21.158 283.163 0.00 0.00 56 MET E N 1
ATOM 10322 C CA . MET E 1 55 ? 73.941 21.076 281.900 0.00 0.00 56 MET E CA 1
ATOM 10323 C C . MET E 1 55 ? 75.445 21.009 282.113 0.00 0.00 56 MET E C 1
ATOM 10324 O O . MET E 1 55 ? 75.980 21.657 283.022 0.00 0.00 56 MET E O 1
ATOM 10329 N N . PRO E 1 56 ? 76.145 20.211 281.320 0.00 0.00 57 PRO E N 1
ATOM 10330 C CA . PRO E 1 56 ? 77.578 20.016 281.520 0.00 0.00 57 PRO E CA 1
ATOM 10331 C C . PRO E 1 56 ? 78.431 20.934 280.660 0.00 0.00 57 PRO E C 1
ATOM 10332 O O . PRO E 1 56 ? 77.923 21.692 279.832 0.00 0.00 57 PRO E O 1
ATOM 10336 N N . TYR E 1 57 ? 79.746 20.823 280.837 0.00 0.00 58 TYR E N 1
ATOM 10337 C CA . TYR E 1 57 ? 80.702 21.507 279.977 0.00 0.00 58 TYR E CA 1
ATOM 10338 C C . TYR E 1 57 ? 82.066 20.850 280.108 0.00 0.00 58 TYR E C 1
ATOM 10339 O O . TYR E 1 57 ? 82.341 20.140 281.076 0.00 0.00 58 TYR E O 1
ATOM 10348 N N . TRP E 1 58 ? 82.926 21.120 279.126 0.00 0.00 59 TRP E N 1
ATOM 10349 C CA . TRP E 1 58 ? 84.309 20.651 279.107 0.00 0.00 59 TRP E CA 1
ATOM 10350 C C . TRP E 1 58 ? 85.279 21.820 279.136 0.00 0.00 59 TRP E C 1
ATOM 10351 O O . TRP E 1 58 ? 85.383 22.572 278.164 0.00 0.00 59 TRP E O 1
ATOM 10362 N N . ASN E 1 59 ? 85.999 21.951 280.242 0.00 0.00 60 ASN E N 1
ATOM 10363 C CA . ASN E 1 59 ? 86.995 22.993 280.384 0.00 0.00 60 ASN E CA 1
ATOM 10364 C C . ASN E 1 59 ? 88.192 22.699 279.496 0.00 0.00 60 ASN E C 1
ATOM 10365 O O . ASN E 1 59 ? 88.547 21.546 279.249 0.00 0.00 60 ASN E O 1
ATOM 10370 N N . ASP E 1 60 ? 88.803 23.763 278.999 0.00 0.00 61 ASP E N 1
ATOM 10371 C CA . ASP E 1 60 ? 89.866 23.666 278.017 0.00 0.00 61 ASP E CA 1
ATOM 10372 C C . ASP E 1 60 ? 91.189 23.285 278.666 0.00 0.00 61 ASP E C 1
ATOM 10373 O O . ASP E 1 60 ? 91.396 23.460 279.867 0.00 0.00 61 ASP E O 1
ATOM 10378 N N . LEU E 1 61 ? 92.086 22.765 277.840 0.00 0.00 62 LEU E N 1
ATOM 10379 C CA . LEU E 1 61 ? 93.361 22.244 278.298 0.00 0.00 62 LEU E CA 1
ATOM 10380 C C . LEU E 1 61 ? 94.355 23.362 278.573 0.00 0.00 62 LEU E C 1
ATOM 10381 O O . LEU E 1 61 ? 94.262 24.455 278.014 0.00 0.00 62 LEU E O 1
ATOM 10386 N N . ASP E 1 62 ? 95.318 23.068 279.440 0.00 0.00 63 ASP E N 1
ATOM 10387 C CA . ASP E 1 62 ? 96.417 23.979 279.717 0.00 0.00 63 ASP E CA 1
ATOM 10388 C C . ASP E 1 62 ? 97.572 23.189 280.309 0.00 0.00 63 ASP E C 1
ATOM 10389 O O . ASP E 1 62 ? 97.387 22.097 280.848 0.00 0.00 63 ASP E O 1
ATOM 10394 N N . GLY E 1 63 ? 98.764 23.752 280.212 0.00 0.00 64 GLY E N 1
ATOM 10395 C CA . GLY E 1 63 ? 99.914 23.151 280.856 0.00 0.00 64 GLY E CA 1
ATOM 10396 C C . GLY E 1 63 ? 101.201 23.512 280.148 0.00 0.00 64 GLY E C 1
ATOM 10397 O O . GLY E 1 63 ? 101.209 24.122 279.084 0.00 0.00 64 GLY E O 1
ATOM 10398 N N . ASP E 1 64 ? 102.299 23.098 280.766 0.00 0.00 65 ASP E N 1
ATOM 10399 C CA . ASP E 1 64 ? 103.630 23.353 280.240 0.00 0.00 65 ASP E CA 1
ATOM 10400 C C . ASP E 1 64 ? 103.889 22.524 278.991 0.00 0.00 65 ASP E C 1
ATOM 10401 O O . ASP E 1 64 ? 103.168 21.575 278.680 0.00 0.00 65 ASP E O 1
ATOM 10406 N N . SER E 1 65 ? 104.932 22.902 278.262 0.00 0.00 66 SER E N 1
ATOM 10407 C CA . SER E 1 65 ? 105.326 22.132 277.096 0.00 0.00 66 SER E CA 1
ATOM 10408 C C . SER E 1 65 ? 106.131 20.914 277.538 0.00 0.00 66 SER E C 1
ATOM 10409 O O . SER E 1 65 ? 105.728 20.208 278.456 0.00 0.00 66 SER E O 1
ATOM 10412 N N . GLN E 1 66 ? 107.441 21.030 277.374 0.00 0.00 67 GLN E N 1
ATOM 10413 C CA . GLN E 1 66 ? 108.481 20.364 278.154 0.00 0.00 67 GLN E CA 1
ATOM 10414 C C . GLN E 1 66 ? 109.815 20.773 277.576 0.00 0.00 67 GLN E C 1
ATOM 10415 O O . GLN E 1 66 ? 109.882 21.447 276.551 0.00 0.00 67 GLN E O 1
ATOM 10421 N N . VAL E 1 67 ? 110.884 20.302 278.201 0.00 0.00 68 VAL E N 1
ATOM 10422 C CA . VAL E 1 67 ? 112.205 20.430 277.614 0.00 0.00 68 VAL E CA 1
ATOM 10423 C C . VAL E 1 67 ? 112.438 19.161 276.819 0.00 0.00 68 VAL E C 1
ATOM 10424 O O . VAL E 1 67 ? 112.669 18.094 277.387 0.00 0.00 68 VAL E O 1
ATOM 10428 N N . LEU E 1 68 ? 112.398 19.275 275.507 0.00 0.00 69 LEU E N 1
ATOM 10429 C CA . LEU E 1 68 ? 112.528 18.087 274.689 0.00 0.00 69 LEU E CA 1
ATOM 10430 C C . LEU E 1 68 ? 113.981 17.670 274.687 0.00 0.00 69 LEU E C 1
ATOM 10431 O O . LEU E 1 68 ? 114.852 18.433 274.272 0.00 0.00 69 LEU E O 1
ATOM 10436 N N . ASN E 1 69 ? 114.247 16.467 275.166 0.00 0.00 70 ASN E N 1
ATOM 10437 C CA . ASN E 1 69 ? 115.625 16.064 275.349 0.00 0.00 70 ASN E CA 1
ATOM 10438 C C . ASN E 1 69 ? 115.698 14.555 275.414 0.00 0.00 70 ASN E C 1
ATOM 10439 O O . ASN E 1 69 ? 114.700 13.877 275.659 0.00 0.00 70 ASN E O 1
ATOM 10444 N N . ASP E 1 70 ? 116.897 14.038 275.206 0.00 0.00 71 ASP E N 1
ATOM 10445 C CA . ASP E 1 70 ? 117.149 12.627 275.427 0.00 0.00 71 ASP E CA 1
ATOM 10446 C C . ASP E 1 70 ? 117.273 12.384 276.926 0.00 0.00 71 ASP E C 1
ATOM 10447 O O . ASP E 1 70 ? 117.052 13.280 277.745 0.00 0.00 71 ASP E O 1
ATOM 10452 N N . THR E 1 71 ? 117.643 11.160 277.296 0.00 0.00 72 THR E N 1
ATOM 10453 C CA . THR E 1 71 ? 117.924 10.794 278.684 0.00 0.00 72 THR E CA 1
ATOM 10454 C C . THR E 1 71 ? 116.763 11.137 279.604 0.00 0.00 72 THR E C 1
ATOM 10455 O O . THR E 1 71 ? 116.960 11.460 280.775 0.00 0.00 72 THR E O 1
ATOM 10459 N N . ASP E 1 72 ? 115.548 11.061 279.077 0.00 0.00 73 ASP E N 1
ATOM 10460 C CA . ASP E 1 72 ? 114.332 11.396 279.804 0.00 0.00 73 ASP E CA 1
ATOM 10461 C C . ASP E 1 72 ? 113.177 11.143 278.845 0.00 0.00 73 ASP E C 1
ATOM 10462 O O . ASP E 1 72 ? 113.389 10.836 277.670 0.00 0.00 73 ASP E O 1
ATOM 10467 N N . ASP E 1 73 ? 111.955 11.269 279.348 0.00 0.00 74 ASP E N 1
ATOM 10468 C CA . ASP E 1 73 ? 110.795 10.981 278.524 0.00 0.00 74 ASP E CA 1
ATOM 10469 C C . ASP E 1 73 ? 109.673 11.944 278.880 0.00 0.00 74 ASP E C 1
ATOM 10470 O O . ASP E 1 73 ? 109.812 12.795 279.759 0.00 0.00 74 ASP E O 1
ATOM 10475 N N . LEU E 1 74 ? 108.552 11.791 278.184 0.00 0.00 75 LEU E N 1
ATOM 10476 C CA . LEU E 1 74 ? 107.412 12.677 278.281 0.00 0.00 75 LEU E CA 1
ATOM 10477 C C . LEU E 1 74 ? 106.310 12.073 279.143 0.00 0.00 75 LEU E C 1
ATOM 10478 O O . LEU E 1 74 ? 106.417 10.960 279.662 0.00 0.00 75 LEU E O 1
ATOM 10483 N N . VAL E 1 75 ? 105.245 12.845 279.317 0.00 0.00 76 VAL E N 1
ATOM 10484 C CA . VAL E 1 75 ? 104.070 12.476 280.101 0.00 0.00 76 VAL E CA 1
ATOM 10485 C C . VAL E 1 75 ? 102.789 12.960 279.424 0.00 0.00 76 VAL E C 1
ATOM 10486 O O . VAL E 1 75 ? 102.578 14.178 279.407 0.00 0.00 76 VAL E O 1
ATOM 10490 N N . PRO E 1 76 ? 101.907 12.109 278.808 0.00 0.00 77 PRO E N 1
ATOM 10491 C CA . PRO E 1 76 ? 100.567 12.625 278.503 0.00 0.00 77 PRO E CA 1
ATOM 10492 C C . PRO E 1 76 ? 99.902 13.356 279.672 0.00 0.00 77 PRO E C 1
ATOM 10493 O O . PRO E 1 76 ? 100.437 13.449 280.773 0.00 0.00 77 PRO E O 1
ATOM 10497 N N . GLN E 1 77 ? 98.691 13.863 279.410 0.00 0.00 78 GLN E N 1
ATOM 10498 C CA . GLN E 1 77 ? 97.914 14.679 280.344 0.00 0.00 78 GLN E CA 1
ATOM 10499 C C . GLN E 1 77 ? 96.426 14.397 280.133 0.00 0.00 78 GLN E C 1
ATOM 10500 O O . GLN E 1 77 ? 96.051 13.464 279.420 0.00 0.00 78 GLN E O 1
ATOM 10506 N N . LYS E 1 78 ? 95.568 15.216 280.748 0.00 0.00 79 LYS E N 1
ATOM 10507 C CA . LYS E 1 78 ? 94.153 14.869 280.856 0.00 0.00 79 LYS E CA 1
ATOM 10508 C C . LYS E 1 78 ? 93.205 16.016 280.524 0.00 0.00 79 LYS E C 1
ATOM 10509 O O . LYS E 1 78 ? 93.625 17.082 280.072 0.00 0.00 79 LYS E O 1
ATOM 10515 N N . ILE E 1 79 ? 91.911 15.781 280.743 0.00 0.00 80 ILE E N 1
ATOM 10516 C CA . ILE E 1 79 ? 90.849 16.760 280.546 0.00 0.00 80 ILE E CA 1
ATOM 10517 C C . ILE E 1 79 ? 89.876 16.612 281.709 0.00 0.00 80 ILE E C 1
ATOM 10518 O O . ILE E 1 79 ? 89.825 15.561 282.353 0.00 0.00 80 ILE E O 1
ATOM 10523 N N . ASN E 1 80 ? 89.107 17.658 281.991 0.00 0.00 81 ASN E N 1
ATOM 10524 C CA . ASN E 1 80 ? 88.128 17.626 283.068 0.00 0.00 81 ASN E CA 1
ATOM 10525 C C . ASN E 1 80 ? 86.731 17.877 282.525 0.00 0.00 81 ASN E C 1
ATOM 10526 O O . ASN E 1 80 ? 86.529 18.016 281.321 0.00 0.00 81 ASN E O 1
ATOM 10531 N N . ALA E 1 81 ? 85.758 17.943 283.430 0.00 0.00 82 ALA E N 1
ATOM 10532 C CA . ALA E 1 81 ? 84.385 18.274 283.078 0.00 0.00 82 ALA E CA 1
ATOM 10533 C C . ALA E 1 81 ? 83.796 19.138 284.183 0.00 0.00 82 ALA E C 1
ATOM 10534 O O . ALA E 1 81 ? 84.433 19.382 285.210 0.00 0.00 82 ALA E O 1
ATOM 10536 N N . GLY E 1 82 ? 82.559 19.585 283.984 0.00 0.00 83 GLY E N 1
ATOM 10537 C CA . GLY E 1 82 ? 81.943 20.485 284.937 0.00 0.00 83 GLY E CA 1
ATOM 10538 C C . GLY E 1 82 ? 80.434 20.507 284.820 0.00 0.00 83 GLY E C 1
ATOM 10539 O O . GLY E 1 82 ? 79.853 20.016 283.853 0.00 0.00 83 GLY E O 1
ATOM 10540 N N . GLN E 1 83 ? 79.810 21.128 285.815 0.00 0.00 84 GLN E N 1
ATOM 10541 C CA . GLN E 1 83 ? 78.378 21.030 286.042 0.00 0.00 84 GLN E CA 1
ATOM 10542 C C . GLN E 1 83 ? 77.751 22.416 285.981 0.00 0.00 84 GLN E C 1
ATOM 10543 O O . GLN E 1 83 ? 78.424 23.426 286.183 0.00 0.00 84 GLN E O 1
ATOM 10549 N N . ASP E 1 84 ? 76.451 22.460 285.702 0.00 0.00 85 ASP E N 1
ATOM 10550 C CA . ASP E 1 84 ? 75.688 23.697 285.811 0.00 0.00 85 ASP E CA 1
ATOM 10551 C C . ASP E 1 84 ? 74.236 23.357 286.113 0.00 0.00 85 ASP E C 1
ATOM 10552 O O . ASP E 1 84 ? 73.737 22.317 285.691 0.00 0.00 85 ASP E O 1
ATOM 10557 N N . LYS E 1 85 ? 73.552 24.257 286.824 0.00 0.00 86 LYS E N 1
ATOM 10558 C CA . LYS E 1 85 ? 72.176 24.030 287.259 0.00 0.00 86 LYS E CA 1
ATOM 10559 C C . LYS E 1 85 ? 71.295 25.188 286.813 0.00 0.00 86 LYS E C 1
ATOM 10560 O O . LYS E 1 85 ? 71.736 26.100 286.112 0.00 0.00 86 LYS E O 1
ATOM 10566 N N . ALA E 1 86 ? 70.038 25.143 287.239 0.00 0.00 87 ALA E N 1
ATOM 10567 C CA . ALA E 1 86 ? 69.076 26.226 287.057 0.00 0.00 87 ALA E CA 1
ATOM 10568 C C . ALA E 1 86 ? 67.924 25.975 288.025 0.00 0.00 87 ALA E C 1
ATOM 10569 O O . ALA E 1 86 ? 67.967 25.035 288.822 0.00 0.00 87 ALA E O 1
ATOM 10571 N N . VAL E 1 87 ? 66.884 26.805 287.955 0.00 0.00 88 VAL E N 1
ATOM 10572 C CA . VAL E 1 87 ? 65.722 26.661 288.829 0.00 0.00 88 VAL E CA 1
ATOM 10573 C C . VAL E 1 87 ? 64.453 26.956 288.052 0.00 0.00 88 VAL E C 1
ATOM 10574 O O . VAL E 1 87 ? 64.431 27.827 287.179 0.00 0.00 88 VAL E O 1
ATOM 10578 N N . LEU E 1 88 ? 63.395 26.218 288.368 0.00 0.00 89 LEU E N 1
ATOM 10579 C CA . LEU E 1 88 ? 62.045 26.540 287.933 0.00 0.00 89 LEU E CA 1
ATOM 10580 C C . LEU E 1 88 ? 61.293 27.172 289.090 0.00 0.00 89 LEU E C 1
ATOM 10581 O O . LEU E 1 88 ? 61.421 26.731 290.234 0.00 0.00 89 LEU E O 1
ATOM 10586 N N . ILE E 1 89 ? 60.500 28.198 288.796 0.00 0.00 90 ILE E N 1
ATOM 10587 C CA . ILE E 1 89 ? 59.680 28.855 289.804 0.00 0.00 90 ILE E CA 1
ATOM 10588 C C . ILE E 1 89 ? 58.309 29.122 289.209 0.00 0.00 90 ILE E C 1
ATOM 10589 O O . ILE E 1 89 ? 58.150 29.190 287.988 0.00 0.00 90 ILE E O 1
ATOM 10594 N N . LEU E 1 90 ? 57.313 29.281 290.076 0.00 0.00 91 LEU E N 1
ATOM 10595 C CA . LEU E 1 90 ? 55.954 29.499 289.605 0.00 0.00 91 LEU E CA 1
ATOM 10596 C C . LEU E 1 90 ? 55.131 30.260 290.637 0.00 0.00 91 LEU E C 1
ATOM 10597 O O . LEU E 1 90 ? 55.340 30.109 291.842 0.00 0.00 91 LEU E O 1
ATOM 10602 N N . ARG E 1 91 ? 54.192 31.075 290.150 0.00 0.00 92 ARG E N 1
ATOM 10603 C CA . ARG E 1 91 ? 53.486 32.055 290.966 0.00 0.00 92 ARG E CA 1
ATOM 10604 C C . ARG E 1 91 ? 52.094 32.300 290.402 0.00 0.00 92 ARG E C 1
ATOM 10605 O O . ARG E 1 91 ? 51.787 31.937 289.264 0.00 0.00 92 ARG E O 1
ATOM 10613 N N . GLY E 1 92 ? 51.255 32.938 291.211 0.00 0.00 93 GLY E N 1
ATOM 10614 C CA . GLY E 1 92 ? 49.943 33.384 290.767 0.00 0.00 93 GLY E CA 1
ATOM 10615 C C . GLY E 1 92 ? 49.180 33.981 291.928 0.00 0.00 93 GLY E C 1
ATOM 10616 O O . GLY E 1 92 ? 49.559 33.824 293.091 0.00 0.00 93 GLY E O 1
ATOM 10617 N N . ASN E 1 93 ? 48.090 34.676 291.600 0.00 0.00 94 ASN E N 1
ATOM 10618 C CA . ASN E 1 93 ? 47.206 35.231 292.622 0.00 0.00 94 ASN E CA 1
ATOM 10619 C C . ASN E 1 93 ? 45.804 35.367 292.045 0.00 0.00 94 ASN E C 1
ATOM 10620 O O . ASN E 1 93 ? 45.499 34.833 290.976 0.00 0.00 94 ASN E O 1
ATOM 10625 N N . ALA E 1 94 ? 44.944 36.079 292.770 0.00 0.00 95 ALA E N 1
ATOM 10626 C CA . ALA E 1 94 ? 43.528 36.135 292.442 0.00 0.00 95 ALA E CA 1
ATOM 10627 C C . ALA E 1 94 ? 42.914 37.381 293.056 0.00 0.00 95 ALA E C 1
ATOM 10628 O O . ALA E 1 94 ? 43.510 38.020 293.924 0.00 0.00 95 ALA E O 1
ATOM 10630 N N . TRP E 1 95 ? 41.715 37.725 292.594 0.00 0.00 96 TRP E N 1
ATOM 10631 C CA . TRP E 1 95 ? 40.896 38.717 293.278 0.00 0.00 96 TRP E CA 1
ATOM 10632 C C . TRP E 1 95 ? 39.441 38.592 292.856 0.00 0.00 96 TRP E C 1
ATOM 10633 O O . TRP E 1 95 ? 39.097 37.829 291.950 0.00 0.00 96 TRP E O 1
ATOM 10644 N N . SER E 1 96 ? 38.590 39.375 293.521 0.00 0.00 97 SER E N 1
ATOM 10645 C CA . SER E 1 96 ? 37.148 39.170 293.488 0.00 0.00 97 SER E CA 1
ATOM 10646 C C . SER E 1 96 ? 36.424 40.456 293.846 0.00 0.00 97 SER E C 1
ATOM 10647 O O . SER E 1 96 ? 37.023 41.529 293.927 0.00 0.00 97 SER E O 1
ATOM 10650 N N . SER E 1 97 ? 35.123 40.332 294.077 0.00 0.00 98 SER E N 1
ATOM 10651 C CA . SER E 1 97 ? 34.272 41.462 294.412 0.00 0.00 98 SER E CA 1
ATOM 10652 C C . SER E 1 97 ? 32.968 40.978 295.029 0.00 0.00 98 SER E C 1
ATOM 10653 O O . SER E 1 97 ? 32.699 39.778 295.108 0.00 0.00 98 SER E O 1
ATOM 10656 N N . HIS E 1 98 ? 32.133 41.921 295.456 0.00 0.00 99 HIS E N 1
ATOM 10657 C CA . HIS E 1 98 ? 30.734 41.642 295.740 0.00 0.00 99 HIS E CA 1
ATOM 10658 C C . HIS E 1 98 ? 29.906 41.952 294.513 0.00 0.00 99 HIS E C 1
ATOM 10659 O O . HIS E 1 98 ? 30.436 42.172 293.422 0.00 0.00 99 HIS E O 1
ATOM 10666 N N . ASP E 1 99 ? 28.596 41.973 294.703 0.00 0.00 100 ASP E N 1
ATOM 10667 C CA . ASP E 1 99 ? 27.677 42.093 293.588 0.00 0.00 100 ASP E CA 1
ATOM 10668 C C . ASP E 1 99 ? 26.749 43.275 293.799 0.00 0.00 100 ASP E C 1
ATOM 10669 O O . ASP E 1 99 ? 26.710 44.217 292.995 0.00 0.00 100 ASP E O 1
ATOM 10674 N N . LEU E 1 100 ? 25.946 43.218 294.853 0.00 0.00 101 LEU E N 1
ATOM 10675 C CA . LEU E 1 100 ? 25.045 44.328 295.090 0.00 0.00 101 LEU E CA 1
ATOM 10676 C C . LEU E 1 100 ? 25.804 45.645 295.125 0.00 0.00 101 LEU E C 1
ATOM 10677 O O . LEU E 1 100 ? 25.272 46.663 294.686 0.00 0.00 101 LEU E O 1
ATOM 10682 N N . ALA E 1 101 ? 27.058 45.653 295.604 0.00 0.00 102 ALA E N 1
ATOM 10683 C CA . ALA E 1 101 ? 27.849 46.863 295.453 0.00 0.00 102 ALA E CA 1
ATOM 10684 C C . ALA E 1 101 ? 27.953 47.259 293.991 0.00 0.00 102 ALA E C 1
ATOM 10685 O O . ALA E 1 101 ? 27.806 48.435 293.644 0.00 0.00 102 ALA E O 1
ATOM 10687 N N . ALA E 1 102 ? 28.185 46.286 293.117 0.00 0.00 103 ALA E N 1
ATOM 10688 C CA . ALA E 1 102 ? 28.311 46.603 291.705 0.00 0.00 103 ALA E CA 1
ATOM 10689 C C . ALA E 1 102 ? 27.047 47.263 291.186 0.00 0.00 103 ALA E C 1
ATOM 10690 O O . ALA E 1 102 ? 27.105 48.322 290.554 0.00 0.00 103 ALA E O 1
ATOM 10692 N N . THR E 1 103 ? 25.888 46.673 291.464 0.00 0.00 104 THR E N 1
ATOM 10693 C CA . THR E 1 103 ? 24.675 47.272 290.920 0.00 0.00 104 THR E CA 1
ATOM 10694 C C . THR E 1 103 ? 24.329 48.585 291.590 0.00 0.00 104 THR E C 1
ATOM 10695 O O . THR E 1 103 ? 23.635 49.410 290.993 0.00 0.00 104 THR E O 1
ATOM 10699 N N . LEU E 1 104 ? 24.767 48.789 292.820 0.00 0.00 105 LEU E N 1
ATOM 10700 C CA . LEU E 1 104 ? 24.393 49.997 293.521 0.00 0.00 105 LEU E CA 1
ATOM 10701 C C . LEU E 1 104 ? 25.338 51.153 293.229 0.00 0.00 105 LEU E C 1
ATOM 10702 O O . LEU E 1 104 ? 24.978 52.306 293.478 0.00 0.00 105 LEU E O 1
ATOM 10707 N N . SER E 1 105 ? 26.522 50.875 292.692 0.00 0.00 106 SER E N 1
ATOM 10708 C CA . SER E 1 105 ? 27.560 51.883 292.532 0.00 0.00 106 SER E CA 1
ATOM 10709 C C . SER E 1 105 ? 27.518 52.620 291.204 0.00 0.00 106 SER E C 1
ATOM 10710 O O . SER E 1 105 ? 28.168 53.657 291.076 0.00 0.00 106 SER E O 1
ATOM 10713 N N . GLY E 1 106 ? 26.796 52.121 290.216 0.00 0.00 107 GLY E N 1
ATOM 10714 C CA . GLY E 1 106 ? 26.699 52.811 288.952 0.00 0.00 107 GLY E CA 1
ATOM 10715 C C . GLY E 1 106 ? 27.646 52.341 287.871 0.00 0.00 107 GLY E C 1
ATOM 10716 O O . GLY E 1 106 ? 27.525 52.796 286.730 0.00 0.00 107 GLY E O 1
ATOM 10717 N N . SER E 1 107 ? 28.583 51.454 288.181 0.00 0.00 108 SER E N 1
ATOM 10718 C CA . SER E 1 107 ? 29.448 50.873 287.162 0.00 0.00 108 SER E CA 1
ATOM 10719 C C . SER E 1 107 ? 30.006 49.565 287.704 0.00 0.00 108 SER E C 1
ATOM 10720 O O . SER E 1 107 ? 29.745 49.186 288.848 0.00 0.00 108 SER E O 1
ATOM 10723 N N . ASP E 1 108 ? 30.790 48.875 286.882 0.00 0.00 109 ASP E N 1
ATOM 10724 C CA . ASP E 1 108 ? 31.146 47.491 287.175 0.00 0.00 109 ASP E CA 1
ATOM 10725 C C . ASP E 1 108 ? 32.592 47.373 287.612 0.00 0.00 109 ASP E C 1
ATOM 10726 O O . ASP E 1 108 ? 33.501 47.603 286.799 0.00 0.00 109 ASP E O 1
ATOM 10731 N N . PRO E 1 109 ? 32.860 47.006 288.860 0.00 0.00 110 PRO E N 1
ATOM 10732 C CA . PRO E 1 109 ? 34.254 46.845 289.284 0.00 0.00 110 PRO E CA 1
ATOM 10733 C C . PRO E 1 109 ? 34.994 45.797 288.490 0.00 0.00 110 PRO E C 1
ATOM 10734 O O . PRO E 1 109 ? 36.121 46.037 288.025 0.00 0.00 110 PRO E O 1
ATOM 10738 N N . MET E 1 110 ? 34.377 44.631 288.316 0.00 0.00 111 MET E N 1
ATOM 10739 C CA . MET E 1 110 ? 35.061 43.529 287.664 0.00 0.00 111 MET E CA 1
ATOM 10740 C C . MET E 1 110 ? 35.574 43.938 286.296 0.00 0.00 111 MET E C 1
ATOM 10741 O O . MET E 1 110 ? 36.689 43.575 285.909 0.00 0.00 111 MET E O 1
ATOM 10746 N N . GLN E 1 111 ? 34.787 44.720 285.560 0.00 0.00 112 GLN E N 1
ATOM 10747 C CA . GLN E 1 111 ? 35.236 45.193 284.259 0.00 0.00 112 GLN E CA 1
ATOM 10748 C C . GLN E 1 111 ? 36.535 45.966 284.381 0.00 0.00 112 GLN E C 1
ATOM 10749 O O . GLN E 1 111 ? 37.516 45.670 283.693 0.00 0.00 112 GLN E O 1
ATOM 10755 N N . ALA E 1 112 ? 36.561 46.959 285.261 0.00 0.00 113 ALA E N 1
ATOM 10756 C CA . ALA E 1 112 ? 37.744 47.797 285.385 0.00 0.00 113 ALA E CA 1
ATOM 10757 C C . ALA E 1 112 ? 38.957 46.965 285.757 0.00 0.00 113 ALA E C 1
ATOM 10758 O O . ALA E 1 112 ? 39.975 46.970 285.052 0.00 0.00 113 ALA E O 1
ATOM 10760 N N . ILE E 1 113 ? 38.859 46.227 286.860 0.00 0.00 114 ILE E N 1
ATOM 10761 C CA . ILE E 1 113 ? 40.026 45.496 287.330 0.00 0.00 114 ILE E CA 1
ATOM 10762 C C . ILE E 1 113 ? 40.508 44.523 286.270 0.00 0.00 114 ILE E C 1
ATOM 10763 O O . ILE E 1 113 ? 41.717 44.393 286.026 0.00 0.00 114 ILE E O 1
ATOM 10768 N N . GLY E 1 114 ? 39.580 43.851 285.598 0.00 0.00 115 GLY E N 1
ATOM 10769 C CA . GLY E 1 114 ? 39.974 43.019 284.484 0.00 0.00 115 GLY E CA 1
ATOM 10770 C C . GLY E 1 114 ? 40.718 43.806 283.431 0.00 0.00 115 GLY E C 1
ATOM 10771 O O . GLY E 1 114 ? 41.667 43.306 282.828 0.00 0.00 115 GLY E O 1
ATOM 10772 N N . SER E 1 115 ? 40.316 45.053 283.210 0.00 0.00 116 SER E N 1
ATOM 10773 C CA . SER E 1 115 ? 40.995 45.859 282.210 0.00 0.00 116 SER E CA 1
ATOM 10774 C C . SER E 1 115 ? 42.419 46.163 282.630 0.00 0.00 116 SER E C 1
ATOM 10775 O O . SER E 1 115 ? 43.327 46.201 281.796 0.00 0.00 116 SER E O 1
ATOM 10778 N N . ARG E 1 116 ? 42.639 46.379 283.916 0.00 0.00 117 ARG E N 1
ATOM 10779 C CA . ARG E 1 116 ? 43.969 46.752 284.356 0.00 0.00 117 ARG E CA 1
ATOM 10780 C C . ARG E 1 116 ? 44.899 45.561 284.545 0.00 0.00 117 ARG E C 1
ATOM 10781 O O . ARG E 1 116 ? 46.118 45.750 284.539 0.00 0.00 117 ARG E O 1
ATOM 10789 N N . VAL E 1 117 ? 44.367 44.342 284.655 0.00 0.00 118 VAL E N 1
ATOM 10790 C CA . VAL E 1 117 ? 45.182 43.216 285.118 0.00 0.00 118 VAL E CA 1
ATOM 10791 C C . VAL E 1 117 ? 46.481 43.084 284.334 0.00 0.00 118 VAL E C 1
ATOM 10792 O O . VAL E 1 117 ? 47.508 42.681 284.888 0.00 0.00 118 VAL E O 1
ATOM 10796 N N . ALA E 1 118 ? 46.469 43.431 283.049 0.00 0.00 119 ALA E N 1
ATOM 10797 C CA . ALA E 1 118 ? 47.578 43.057 282.177 0.00 0.00 119 ALA E CA 1
ATOM 10798 C C . ALA E 1 118 ? 48.903 43.630 282.657 0.00 0.00 119 ALA E C 1
ATOM 10799 O O . ALA E 1 118 ? 49.834 42.882 282.964 0.00 0.00 119 ALA E O 1
ATOM 10801 N N . ALA E 1 119 ? 49.004 44.949 282.751 0.00 0.00 120 ALA E N 1
ATOM 10802 C CA . ALA E 1 119 ? 50.277 45.565 283.083 0.00 0.00 120 ALA E CA 1
ATOM 10803 C C . ALA E 1 119 ? 50.735 45.245 284.491 0.00 0.00 120 ALA E C 1
ATOM 10804 O O . ALA E 1 119 ? 51.881 45.541 284.835 0.00 0.00 120 ALA E O 1
ATOM 10806 N N . TYR E 1 120 ? 49.872 44.651 285.307 0.00 0.00 121 TYR E N 1
ATOM 10807 C CA . TYR E 1 120 ? 50.243 44.348 286.680 0.00 0.00 121 TYR E CA 1
ATOM 10808 C C . TYR E 1 120 ? 51.482 43.472 286.755 0.00 0.00 121 TYR E C 1
ATOM 10809 O O . TYR E 1 120 ? 52.416 43.776 287.503 0.00 0.00 121 TYR E O 1
ATOM 10818 N N . TRP E 1 121 ? 51.517 42.381 285.990 0.00 0.00 122 TRP E N 1
ATOM 10819 C CA . TRP E 1 121 ? 52.580 41.401 286.183 0.00 0.00 122 TRP E CA 1
ATOM 10820 C C . TRP E 1 121 ? 53.965 41.996 285.997 0.00 0.00 122 TRP E C 1
ATOM 10821 O O . TRP E 1 121 ? 54.928 41.498 286.592 0.00 0.00 122 TRP E O 1
ATOM 10832 N N . ALA E 1 122 ? 54.085 43.041 285.186 0.00 0.00 123 ALA E N 1
ATOM 10833 C CA . ALA E 1 122 ? 55.386 43.636 284.929 0.00 0.00 123 ALA E CA 1
ATOM 10834 C C . ALA E 1 122 ? 56.130 43.890 286.228 0.00 0.00 123 ALA E C 1
ATOM 10835 O O . ALA E 1 122 ? 57.163 43.265 286.502 0.00 0.00 123 ALA E O 1
ATOM 10837 N N . ARG E 1 123 ? 55.593 44.784 287.054 0.00 0.00 124 ARG E N 1
ATOM 10838 C CA . ARG E 1 123 ? 56.299 45.159 288.267 0.00 0.00 124 ARG E CA 1
ATOM 10839 C C . ARG E 1 123 ? 56.602 43.956 289.145 0.00 0.00 124 ARG E C 1
ATOM 10840 O O . ARG E 1 123 ? 57.601 43.965 289.872 0.00 0.00 124 ARG E O 1
ATOM 10848 N N . GLU E 1 124 ? 55.794 42.902 289.070 0.00 0.00 125 GLU E N 1
ATOM 10849 C CA . GLU E 1 124 ? 56.140 41.683 289.786 0.00 0.00 125 GLU E CA 1
ATOM 10850 C C . GLU E 1 124 ? 57.420 41.081 289.236 0.00 0.00 125 GLU E C 1
ATOM 10851 O O . GLU E 1 124 ? 58.366 40.814 289.986 0.00 0.00 125 GLU E O 1
ATOM 10857 N N . MET E 1 125 ? 57.466 40.862 287.923 0.00 0.00 126 MET E N 1
ATOM 10858 C CA . MET E 1 125 ? 58.672 40.326 287.311 0.00 0.00 126 MET E CA 1
ATOM 10859 C C . MET E 1 125 ? 59.887 41.129 287.741 0.00 0.00 126 MET E C 1
ATOM 10860 O O . MET E 1 125 ? 60.891 40.571 288.202 0.00 0.00 126 MET E O 1
ATOM 10865 N N . GLN E 1 126 ? 59.796 42.454 287.629 0.00 0.00 127 GLN E N 1
ATOM 10866 C CA . GLN E 1 126 ? 60.901 43.302 288.056 0.00 0.00 127 GLN E CA 1
ATOM 10867 C C . GLN E 1 126 ? 61.292 43.005 289.494 0.00 0.00 127 GLN E C 1
ATOM 10868 O O . GLN E 1 126 ? 62.473 42.781 289.802 0.00 0.00 127 GLN E O 1
ATOM 10874 N N . LYS E 1 127 ? 60.300 42.973 290.381 0.00 0.00 128 LYS E N 1
ATOM 10875 C CA . LYS E 1 127 ? 60.557 42.672 291.780 0.00 0.00 128 LYS E CA 1
ATOM 10876 C C . LYS E 1 127 ? 61.375 41.401 291.923 0.00 0.00 128 LYS E C 1
ATOM 10877 O O . LYS E 1 127 ? 62.349 41.367 292.683 0.00 0.00 128 LYS E O 1
ATOM 10883 N N . ILE E 1 128 ? 61.018 40.362 291.172 0.00 0.00 129 ILE E N 1
ATOM 10884 C CA . ILE E 1 128 ? 61.811 39.142 291.179 0.00 0.00 129 ILE E CA 1
ATOM 10885 C C . ILE E 1 128 ? 63.241 39.431 290.762 0.00 0.00 129 ILE E C 1
ATOM 10886 O O . ILE E 1 128 ? 64.194 39.003 291.419 0.00 0.00 129 ILE E O 1
ATOM 10891 N N . VAL E 1 129 ? 63.412 40.158 289.661 0.00 0.00 130 VAL E N 1
ATOM 10892 C CA . VAL E 1 129 ? 64.746 40.326 289.098 0.00 0.00 130 VAL E CA 1
ATOM 10893 C C . VAL E 1 129 ? 65.677 40.966 290.113 0.00 0.00 130 VAL E C 1
ATOM 10894 O O . VAL E 1 129 ? 66.735 40.417 290.444 0.00 0.00 130 VAL E O 1
ATOM 10898 N N . PHE E 1 130 ? 65.299 42.140 290.622 0.00 0.00 131 PHE E N 1
ATOM 10899 C CA . PHE E 1 130 ? 66.162 42.798 291.598 0.00 0.00 131 PHE E CA 1
ATOM 10900 C C . PHE E 1 130 ? 66.471 41.879 292.761 0.00 0.00 131 PHE E C 1
ATOM 10901 O O . PHE E 1 130 ? 67.618 41.803 293.220 0.00 0.00 131 PHE E O 1
ATOM 10909 N N . ALA E 1 131 ? 65.461 41.160 293.240 0.00 0.00 132 ALA E N 1
ATOM 10910 C CA . ALA E 1 131 ? 65.710 40.183 294.284 0.00 0.00 132 ALA E CA 1
ATOM 10911 C C . ALA E 1 131 ? 66.858 39.266 293.895 0.00 0.00 132 ALA E C 1
ATOM 10912 O O . ALA E 1 131 ? 67.861 39.157 294.612 0.00 0.00 132 ALA E O 1
ATOM 10914 N N . GLU E 1 132 ? 66.758 38.646 292.724 0.00 0.00 133 GLU E N 1
ATOM 10915 C CA . GLU E 1 132 ? 67.698 37.589 292.392 0.00 0.00 133 GLU E CA 1
ATOM 10916 C C . GLU E 1 132 ? 69.103 38.131 292.201 0.00 0.00 133 GLU E C 1
ATOM 10917 O O . GLU E 1 132 ? 70.067 37.531 292.680 0.00 0.00 133 GLU E O 1
ATOM 10923 N N . LEU E 1 133 ? 69.252 39.254 291.501 0.00 0.00 134 LEU E N 1
ATOM 10924 C CA . LEU E 1 133 ? 70.583 39.845 291.418 0.00 0.00 134 LEU E CA 1
ATOM 10925 C C . LEU E 1 133 ? 71.143 40.087 292.805 0.00 0.00 134 LEU E C 1
ATOM 10926 O O . LEU E 1 133 ? 72.276 39.684 293.115 0.00 0.00 134 LEU E O 1
ATOM 10931 N N . ALA E 1 134 ? 70.343 40.726 293.662 0.00 0.00 135 ALA E N 1
ATOM 10932 C CA . ALA E 1 134 ? 70.771 40.960 295.031 0.00 0.00 135 ALA E CA 1
ATOM 10933 C C . ALA E 1 134 ? 71.293 39.684 295.653 0.00 0.00 135 ALA E C 1
ATOM 10934 O O . ALA E 1 134 ? 72.300 39.704 296.364 0.00 0.00 135 ALA E O 1
ATOM 10936 N N . GLY E 1 135 ? 70.649 38.560 295.366 0.00 0.00 136 GLY E N 1
ATOM 10937 C CA . GLY E 1 135 ? 71.170 37.295 295.840 0.00 0.00 136 GLY E CA 1
ATOM 10938 C C . GLY E 1 135 ? 72.515 36.955 295.230 0.00 0.00 136 GLY E C 1
ATOM 10939 O O . GLY E 1 135 ? 73.462 36.623 295.942 0.00 0.00 136 GLY E O 1
ATOM 10940 N N . VAL E 1 136 ? 72.610 37.036 293.902 0.00 0.00 137 VAL E N 1
ATOM 10941 C CA . VAL E 1 136 ? 73.822 36.607 293.214 0.00 0.00 137 VAL E CA 1
ATOM 10942 C C . VAL E 1 136 ? 75.034 37.282 293.814 0.00 0.00 137 VAL E C 1
ATOM 10943 O O . VAL E 1 136 ? 76.012 36.628 294.186 0.00 0.00 137 VAL E O 1
ATOM 10947 N N . PHE E 1 137 ? 74.988 38.596 293.935 0.00 0.00 138 PHE E N 1
ATOM 10948 C CA . PHE E 1 137 ? 76.184 39.237 294.447 0.00 0.00 138 PHE E CA 1
ATOM 10949 C C . PHE E 1 137 ? 76.251 39.230 295.956 0.00 0.00 138 PHE E C 1
ATOM 10950 O O . PHE E 1 137 ? 77.208 39.766 296.518 0.00 0.00 138 PHE E O 1
ATOM 10958 N N . SER E 1 138 ? 75.272 38.642 296.625 0.00 0.00 139 SER E N 1
ATOM 10959 C CA . SER E 1 138 ? 75.235 38.736 298.073 0.00 0.00 139 SER E CA 1
ATOM 10960 C C . SER E 1 138 ? 76.436 38.030 298.670 0.00 0.00 139 SER E C 1
ATOM 10961 O O . SER E 1 138 ? 76.679 36.854 298.386 0.00 0.00 139 SER E O 1
ATOM 10964 N N . ASN E 1 139 ? 77.214 38.775 299.446 0.00 0.00 140 ASN E N 1
ATOM 10965 C CA . ASN E 1 139 ? 78.044 38.237 300.515 0.00 0.00 140 ASN E CA 1
ATOM 10966 C C . ASN E 1 139 ? 78.807 36.985 300.109 0.00 0.00 140 ASN E C 1
ATOM 10967 O O . ASN E 1 139 ? 79.038 36.099 300.934 0.00 0.00 140 ASN E O 1
ATOM 10972 N N . ASP E 1 140 ? 79.200 36.887 298.849 0.00 0.00 141 ASP E N 1
ATOM 10973 C CA . ASP E 1 140 ? 79.958 35.734 298.391 0.00 0.00 141 ASP E CA 1
ATOM 10974 C C . ASP E 1 140 ? 81.281 36.217 297.835 0.00 0.00 141 ASP E C 1
ATOM 10975 O O . ASP E 1 140 ? 81.325 36.847 296.775 0.00 0.00 141 ASP E O 1
ATOM 10980 N N . ASP E 1 141 ? 82.356 35.903 298.548 0.00 0.00 142 ASP E N 1
ATOM 10981 C CA . ASP E 1 141 ? 83.670 36.359 298.142 0.00 0.00 142 ASP E CA 1
ATOM 10982 C C . ASP E 1 141 ? 84.031 35.881 296.752 0.00 0.00 142 ASP E C 1
ATOM 10983 O O . ASP E 1 141 ? 84.853 36.515 296.086 0.00 0.00 142 ASP E O 1
ATOM 10988 N N . MET E 1 142 ? 83.415 34.795 296.293 0.00 0.00 143 MET E N 1
ATOM 10989 C CA . MET E 1 142 ? 83.677 34.297 294.955 0.00 0.00 143 MET E CA 1
ATOM 10990 C C . MET E 1 142 ? 83.407 35.342 293.889 0.00 0.00 143 MET E C 1
ATOM 10991 O O . MET E 1 142 ? 83.943 35.235 292.783 0.00 0.00 143 MET E O 1
ATOM 10996 N N . LYS E 1 143 ? 82.592 36.344 294.182 0.00 0.00 144 LYS E N 1
ATOM 10997 C CA . LYS E 1 143 ? 82.256 37.348 293.190 0.00 0.00 144 LYS E CA 1
ATOM 10998 C C . LYS E 1 143 ? 83.068 38.624 293.304 0.00 0.00 144 LYS E C 1
ATOM 10999 O O . LYS E 1 143 ? 82.860 39.534 292.497 0.00 0.00 144 LYS E O 1
ATOM 11005 N N . ASP E 1 144 ? 83.988 38.718 294.266 0.00 0.00 145 ASP E N 1
ATOM 11006 C CA . ASP E 1 144 ? 84.565 40.017 294.599 0.00 0.00 145 ASP E CA 1
ATOM 11007 C C . ASP E 1 144 ? 85.099 40.749 293.382 0.00 0.00 145 ASP E C 1
ATOM 11008 O O . ASP E 1 144 ? 85.058 41.981 293.342 0.00 0.00 145 ASP E O 1
ATOM 11013 N N . ASN E 1 145 ? 85.570 40.022 292.377 0.00 0.00 146 ASN E N 1
ATOM 11014 C CA . ASN E 1 145 ? 86.195 40.666 291.239 0.00 0.00 146 ASN E CA 1
ATOM 11015 C C . ASN E 1 145 ? 85.223 41.482 290.410 0.00 0.00 146 ASN E C 1
ATOM 11016 O O . ASN E 1 145 ? 85.660 42.348 289.650 0.00 0.00 146 ASN E O 1
ATOM 11021 N N . LYS E 1 146 ? 83.929 41.225 290.513 0.00 0.00 147 LYS E N 1
ATOM 11022 C CA . LYS E 1 146 ? 82.966 41.955 289.711 0.00 0.00 147 LYS E CA 1
ATOM 11023 C C . LYS E 1 146 ? 82.286 43.095 290.451 0.00 0.00 147 LYS E C 1
ATOM 11024 O O . LYS E 1 146 ? 81.381 43.716 289.890 0.00 0.00 147 LYS E O 1
ATOM 11030 N N . LEU E 1 147 ? 82.670 43.383 291.686 0.00 0.00 148 LEU E N 1
ATOM 11031 C CA . LEU E 1 147 ? 82.012 44.432 292.447 0.00 0.00 148 LEU E CA 1
ATOM 11032 C C . LEU E 1 147 ? 83.019 45.478 292.898 0.00 0.00 148 LEU E C 1
ATOM 11033 O O . LEU E 1 147 ? 84.232 45.279 292.832 0.00 0.00 148 LEU E O 1
ATOM 11038 N N . ASP E 1 148 ? 82.490 46.612 293.340 0.00 0.00 149 ASP E N 1
ATOM 11039 C CA . ASP E 1 148 ? 83.289 47.734 293.804 0.00 0.00 149 ASP E CA 1
ATOM 11040 C C . ASP E 1 148 ? 82.504 48.452 294.888 0.00 0.00 149 ASP E C 1
ATOM 11041 O O . ASP E 1 148 ? 81.275 48.505 294.825 0.00 0.00 149 ASP E O 1
ATOM 11046 N N . ILE E 1 149 ? 83.196 48.996 295.885 0.00 0.00 150 ILE E N 1
ATOM 11047 C CA . ILE E 1 149 ? 82.536 49.675 296.994 0.00 0.00 150 ILE E CA 1
ATOM 11048 C C . ILE E 1 149 ? 83.228 51.004 297.253 0.00 0.00 150 ILE E C 1
ATOM 11049 O O . ILE E 1 149 ? 84.449 51.061 297.431 0.00 0.00 150 ILE E O 1
ATOM 11054 N N . SER E 1 150 ? 82.455 52.077 297.208 0.00 0.00 151 SER E N 1
ATOM 11055 C CA . SER E 1 150 ? 82.943 53.410 297.504 0.00 0.00 151 SER E CA 1
ATOM 11056 C C . SER E 1 150 ? 82.591 53.878 298.908 0.00 0.00 151 SER E C 1
ATOM 11057 O O . SER E 1 150 ? 82.828 55.046 299.222 0.00 0.00 151 SER E O 1
ATOM 11060 N N . GLY E 1 151 ? 82.012 53.024 299.748 0.00 0.00 152 GLY E N 1
ATOM 11061 C CA . GLY E 1 151 ? 81.555 53.462 301.056 0.00 0.00 152 GLY E CA 1
ATOM 11062 C C . GLY E 1 151 ? 82.704 53.968 301.910 0.00 0.00 152 GLY E C 1
ATOM 11063 O O . GLY E 1 151 ? 83.853 53.980 301.466 0.00 0.00 152 GLY E O 1
ATOM 11064 N N . THR E 1 152 ? 82.391 54.393 303.145 0.00 0.00 153 THR E N 1
ATOM 11065 C CA . THR E 1 152 ? 83.305 55.020 304.114 0.00 0.00 153 THR E CA 1
ATOM 11066 C C . THR E 1 152 ? 83.410 56.539 303.989 0.00 0.00 153 THR E C 1
ATOM 11067 O O . THR E 1 152 ? 84.316 57.133 304.580 0.00 0.00 153 THR E O 1
ATOM 11071 N N . ALA E 1 153 ? 82.568 57.161 303.163 0.00 0.00 154 ALA E N 1
ATOM 11072 C CA . ALA E 1 153 ? 82.279 58.609 303.122 0.00 0.00 154 ALA E CA 1
ATOM 11073 C C . ALA E 1 153 ? 83.169 59.429 302.201 0.00 0.00 154 ALA E C 1
ATOM 11074 O O . ALA E 1 153 ? 82.975 60.643 302.124 0.00 0.00 154 ALA E O 1
ATOM 11076 N N . ASP E 1 154 ? 84.135 58.836 301.526 0.00 0.00 155 ASP E N 1
ATOM 11077 C CA . ASP E 1 154 ? 84.856 59.531 300.472 0.00 0.00 155 ASP E CA 1
ATOM 11078 C C . ASP E 1 154 ? 84.531 58.904 299.121 0.00 0.00 155 ASP E C 1
ATOM 11079 O O . ASP E 1 154 ? 84.386 57.684 299.006 0.00 0.00 155 ASP E O 1
ATOM 11084 N N . GLY E 1 155 ? 84.411 59.751 298.108 0.00 0.00 156 GLY E N 1
ATOM 11085 C CA . GLY E 1 155 ? 84.097 59.390 296.738 0.00 0.00 156 GLY E CA 1
ATOM 11086 C C . GLY E 1 155 ? 82.645 59.628 296.387 0.00 0.00 156 GLY E C 1
ATOM 11087 O O . GLY E 1 155 ? 81.728 59.243 297.115 0.00 0.00 156 GLY E O 1
ATOM 11088 N N . ILE E 1 156 ? 82.445 60.252 295.231 0.00 0.00 157 ILE E N 1
ATOM 11089 C CA . ILE E 1 156 ? 81.195 60.922 294.908 0.00 0.00 157 ILE E CA 1
ATOM 11090 C C . ILE E 1 156 ? 80.409 60.267 293.793 0.00 0.00 157 ILE E C 1
ATOM 11091 O O . ILE E 1 156 ? 79.318 60.755 293.473 0.00 0.00 157 ILE E O 1
ATOM 11096 N N . TYR E 1 157 ? 80.916 59.208 293.168 0.00 0.00 158 TYR E N 1
ATOM 11097 C CA . TYR E 1 157 ? 80.404 58.816 291.858 0.00 0.00 158 TYR E CA 1
ATOM 11098 C C . TYR E 1 157 ? 80.567 59.948 290.852 0.00 0.00 158 TYR E C 1
ATOM 11099 O O . TYR E 1 157 ? 79.637 60.707 290.590 0.00 0.00 158 TYR E O 1
ATOM 11108 N N . SER E 1 158 ? 81.782 60.143 290.371 0.00 0.00 159 SER E N 1
ATOM 11109 C CA . SER E 1 158 ? 81.972 61.024 289.232 0.00 0.00 159 SER E CA 1
ATOM 11110 C C . SER E 1 158 ? 83.065 60.471 288.344 0.00 0.00 159 SER E C 1
ATOM 11111 O O . SER E 1 158 ? 84.114 60.063 288.844 0.00 0.00 159 SER E O 1
ATOM 11114 N N . ALA E 1 159 ? 82.780 60.351 287.055 0.00 0.00 160 ALA E N 1
ATOM 11115 C CA . ALA E 1 159 ? 83.756 60.629 286.011 0.00 0.00 160 ALA E CA 1
ATOM 11116 C C . ALA E 1 159 ? 85.026 59.795 286.092 0.00 0.00 160 ALA E C 1
ATOM 11117 O O . ALA E 1 159 ? 85.807 59.762 285.140 0.00 0.00 160 ALA E O 1
ATOM 11119 N N . GLU E 1 160 ? 85.250 59.123 287.212 0.00 0.00 161 GLU E N 1
ATOM 11120 C CA . GLU E 1 160 ? 86.450 58.323 287.384 0.00 0.00 161 GLU E CA 1
ATOM 11121 C C . GLU E 1 160 ? 86.068 56.945 287.874 0.00 0.00 161 GLU E C 1
ATOM 11122 O O . GLU E 1 160 ? 86.289 55.942 287.187 0.00 0.00 161 GLU E O 1
ATOM 11128 N N . THR E 1 161 ? 85.503 56.902 289.074 0.00 0.00 162 THR E N 1
ATOM 11129 C CA . THR E 1 161 ? 84.997 55.650 289.601 0.00 0.00 162 THR E CA 1
ATOM 11130 C C . THR E 1 161 ? 84.193 54.926 288.543 0.00 0.00 162 THR E C 1
ATOM 11131 O O . THR E 1 161 ? 84.311 53.707 288.387 0.00 0.00 162 THR E O 1
ATOM 11135 N N . PHE E 1 162 ? 83.405 55.674 287.778 0.00 0.00 163 PHE E N 1
ATOM 11136 C CA . PHE E 1 162 ? 82.709 55.081 286.651 0.00 0.00 163 PHE E CA 1
ATOM 11137 C C . PHE E 1 162 ? 83.681 54.383 285.720 0.00 0.00 163 PHE E C 1
ATOM 11138 O O . PHE E 1 162 ? 83.403 53.286 285.226 0.00 0.00 163 PHE E O 1
ATOM 11146 N N . VAL E 1 163 ? 84.834 54.996 285.474 0.00 0.00 164 VAL E N 1
ATOM 11147 C CA . VAL E 1 163 ? 85.803 54.355 284.601 0.00 0.00 164 VAL E CA 1
ATOM 11148 C C . VAL E 1 163 ? 86.307 53.072 285.235 0.00 0.00 164 VAL E C 1
ATOM 11149 O O . VAL E 1 163 ? 86.410 52.035 284.573 0.00 0.00 164 VAL E O 1
ATOM 11153 N N . ASP E 1 164 ? 86.611 53.114 286.532 0.00 0.00 165 ASP E N 1
ATOM 11154 C CA . ASP E 1 164 ? 87.042 51.897 287.208 0.00 0.00 165 ASP E CA 1
ATOM 11155 C C . ASP E 1 164 ? 86.036 50.781 287.010 0.00 0.00 165 ASP E C 1
ATOM 11156 O O . ASP E 1 164 ? 86.387 49.687 286.555 0.00 0.00 165 ASP E O 1
ATOM 11161 N N . ALA E 1 165 ? 84.775 51.046 287.331 0.00 0.00 166 ALA E N 1
ATOM 11162 C CA . ALA E 1 165 ? 83.746 50.043 287.109 0.00 0.00 166 ALA E CA 1
ATOM 11163 C C . ALA E 1 165 ? 83.767 49.560 285.672 0.00 0.00 166 ALA E C 1
ATOM 11164 O O . ALA E 1 165 ? 83.613 48.364 285.411 0.00 0.00 166 ALA E O 1
ATOM 11166 N N . SER E 1 166 ? 83.985 50.469 284.731 0.00 0.00 167 SER E N 1
ATOM 11167 C CA . SER E 1 166 ? 83.986 50.070 283.334 0.00 0.00 167 SER E CA 1
ATOM 11168 C C . SER E 1 166 ? 85.087 49.063 283.054 0.00 0.00 167 SER E C 1
ATOM 11169 O O . SER E 1 166 ? 84.848 48.032 282.421 0.00 0.00 167 SER E O 1
ATOM 11172 N N . TYR E 1 167 ? 86.290 49.326 283.538 0.00 0.00 168 TYR E N 1
ATOM 11173 C CA . TYR E 1 167 ? 87.416 48.445 283.266 0.00 0.00 168 TYR E CA 1
ATOM 11174 C C . TYR E 1 167 ? 87.553 47.318 284.261 0.00 0.00 168 TYR E C 1
ATOM 11175 O O . TYR E 1 167 ? 88.545 46.591 284.206 0.00 0.00 168 TYR E O 1
ATOM 11184 N N . LYS E 1 168 ? 86.601 47.149 285.172 0.00 0.00 169 LYS E N 1
ATOM 11185 C CA . LYS E 1 168 ? 86.748 46.077 286.139 0.00 0.00 169 LYS E CA 1
ATOM 11186 C C . LYS E 1 168 ? 86.817 44.720 285.457 0.00 0.00 169 LYS E C 1
ATOM 11187 O O . LYS E 1 168 ? 87.240 43.744 286.078 0.00 0.00 169 LYS E O 1
ATOM 11193 N N . LEU E 1 169 ? 86.420 44.639 284.195 0.00 0.00 170 LEU E N 1
ATOM 11194 C CA . LEU E 1 169 ? 86.779 43.519 283.339 0.00 0.00 170 LEU E CA 1
ATOM 11195 C C . LEU E 1 169 ? 88.023 43.929 282.571 0.00 0.00 170 LEU E C 1
ATOM 11196 O O . LEU E 1 169 ? 87.955 44.789 281.691 0.00 0.00 170 LEU E O 1
ATOM 11201 N N . GLY E 1 170 ? 89.153 43.304 282.879 0.00 0.00 171 GLY E N 1
ATOM 11202 C CA . GLY E 1 170 ? 90.423 43.857 282.450 0.00 0.00 171 GLY E CA 1
ATOM 11203 C C . GLY E 1 170 ? 90.655 43.892 280.955 0.00 0.00 171 GLY E C 1
ATOM 11204 O O . GLY E 1 170 ? 90.826 44.967 280.378 0.00 0.00 171 GLY E O 1
ATOM 11205 N N . ASP E 1 171 ? 90.642 42.738 280.301 0.00 0.00 172 ASP E N 1
ATOM 11206 C CA . ASP E 1 171 ? 90.928 42.731 278.873 0.00 0.00 172 ASP E CA 1
ATOM 11207 C C . ASP E 1 171 ? 89.655 42.928 278.073 0.00 0.00 172 ASP E C 1
ATOM 11208 O O . ASP E 1 171 ? 89.474 43.955 277.415 0.00 0.00 172 ASP E O 1
ATOM 11213 N N . HIS E 1 172 ? 88.778 41.934 278.106 0.00 0.00 173 HIS E N 1
ATOM 11214 C CA . HIS E 1 172 ? 87.465 42.097 277.521 0.00 0.00 173 HIS E CA 1
ATOM 11215 C C . HIS E 1 172 ? 86.823 43.357 278.062 0.00 0.00 173 HIS E C 1
ATOM 11216 O O . HIS E 1 172 ? 86.825 43.606 279.270 0.00 0.00 173 HIS E O 1
ATOM 11223 N N . GLU E 1 173 ? 86.312 44.166 277.153 0.00 0.00 174 GLU E N 1
ATOM 11224 C CA . GLU E 1 173 ? 85.570 45.364 277.490 0.00 0.00 174 GLU E CA 1
ATOM 11225 C C . GLU E 1 173 ? 84.626 45.600 276.331 0.00 0.00 174 GLU E C 1
ATOM 11226 O O . GLU E 1 173 ? 84.618 44.843 275.358 0.00 0.00 174 GLU E O 1
ATOM 11232 N N . SER E 1 174 ? 83.815 46.639 276.437 0.00 0.00 175 SER E N 1
ATOM 11233 C CA . SER E 1 174 ? 82.791 46.925 275.446 0.00 0.00 175 SER E CA 1
ATOM 11234 C C . SER E 1 174 ? 81.849 45.753 275.273 0.00 0.00 175 SER E C 1
ATOM 11235 O O . SER E 1 174 ? 81.164 45.642 274.256 0.00 0.00 175 SER E O 1
ATOM 11238 N N . LEU E 1 175 ? 81.815 44.871 276.251 0.00 0.00 176 LEU E N 1
ATOM 11239 C CA . LEU E 1 175 ? 80.691 43.984 276.423 0.00 0.00 176 LEU E CA 1
ATOM 11240 C C . LEU E 1 175 ? 79.695 44.597 277.374 0.00 0.00 176 LEU E C 1
ATOM 11241 O O . LEU E 1 175 ? 78.696 43.965 277.722 0.00 0.00 176 LEU E O 1
ATOM 11246 N N . LEU E 1 176 ? 79.966 45.818 277.803 0.00 0.00 177 LEU E N 1
ATOM 11247 C CA . LEU E 1 176 ? 79.065 46.603 278.616 0.00 0.00 177 LEU E CA 1
ATOM 11248 C C . LEU E 1 176 ? 78.436 47.656 277.719 0.00 0.00 177 LEU E C 1
ATOM 11249 O O . LEU E 1 176 ? 79.104 48.231 276.859 0.00 0.00 177 LEU E O 1
ATOM 11254 N N . THR E 1 177 ? 77.146 47.884 277.904 0.00 0.00 178 THR E N 1
ATOM 11255 C CA . THR E 1 177 ? 76.384 48.758 277.028 0.00 0.00 178 THR E CA 1
ATOM 11256 C C . THR E 1 177 ? 75.539 49.759 277.801 0.00 0.00 178 THR E C 1
ATOM 11257 O O . THR E 1 177 ? 75.704 50.965 277.638 0.00 0.00 178 THR E O 1
ATOM 11261 N N . ALA E 1 178 ? 74.601 49.287 278.608 0.00 0.00 179 ALA E N 1
ATOM 11262 C CA . ALA E 1 178 ? 73.650 50.163 279.272 0.00 0.00 179 ALA E CA 1
ATOM 11263 C C . ALA E 1 178 ? 73.889 50.189 280.775 0.00 0.00 179 ALA E C 1
ATOM 11264 O O . ALA E 1 178 ? 74.383 49.227 281.364 0.00 0.00 179 ALA E O 1
ATOM 11266 N N . ILE E 1 179 ? 73.510 51.303 281.391 0.00 0.00 180 ILE E N 1
ATOM 11267 C CA . ILE E 1 179 ? 73.795 51.577 282.790 0.00 0.00 180 ILE E CA 1
ATOM 11268 C C . ILE E 1 179 ? 72.484 51.711 283.540 0.00 0.00 180 ILE E C 1
ATOM 11269 O O . ILE E 1 179 ? 71.571 52.403 283.081 0.00 0.00 180 ILE E O 1
ATOM 11274 N N . GLY E 1 180 ? 72.391 51.065 284.693 0.00 0.00 181 GLY E N 1
ATOM 11275 C CA . GLY E 1 180 ? 71.283 51.316 285.587 0.00 0.00 181 GLY E CA 1
ATOM 11276 C C . GLY E 1 180 ? 71.481 52.619 286.329 0.00 0.00 181 GLY E C 1
ATOM 11277 O O . GLY E 1 180 ? 72.590 53.128 286.442 0.00 0.00 181 GLY E O 1
ATOM 11278 N N . MET E 1 181 ? 70.390 53.179 286.834 0.00 0.00 182 MET E N 1
ATOM 11279 C CA . MET E 1 181 ? 70.506 54.508 287.406 0.00 0.00 182 MET E CA 1
ATOM 11280 C C . MET E 1 181 ? 69.344 54.746 288.352 0.00 0.00 182 MET E C 1
ATOM 11281 O O . MET E 1 181 ? 68.324 54.058 288.294 0.00 0.00 182 MET E O 1
ATOM 11286 N N . HIS E 1 182 ? 69.509 55.729 289.226 0.00 0.00 183 HIS E N 1
ATOM 11287 C CA . HIS E 1 182 ? 68.406 56.294 289.983 0.00 0.00 183 HIS E CA 1
ATOM 11288 C C . HIS E 1 182 ? 68.363 57.794 289.752 0.00 0.00 183 HIS E C 1
ATOM 11289 O O . HIS E 1 182 ? 69.370 58.414 289.399 0.00 0.00 183 HIS E O 1
ATOM 11296 N N . SER E 1 183 ? 67.184 58.370 289.961 0.00 0.00 184 SER E N 1
ATOM 11297 C CA . SER E 1 183 ? 66.950 59.782 289.710 0.00 0.00 184 SER E CA 1
ATOM 11298 C C . SER E 1 183 ? 68.048 60.654 290.291 0.00 0.00 184 SER E C 1
ATOM 11299 O O . SER E 1 183 ? 68.855 61.223 289.548 0.00 0.00 184 SER E O 1
ATOM 11302 N N . ALA E 1 184 ? 68.094 60.737 291.619 0.00 0.00 185 ALA E N 1
ATOM 11303 C CA . ALA E 1 184 ? 69.007 61.663 292.273 0.00 0.00 185 ALA E CA 1
ATOM 11304 C C . ALA E 1 184 ? 70.423 61.496 291.757 0.00 0.00 185 ALA E C 1
ATOM 11305 O O . ALA E 1 184 ? 71.163 62.477 291.612 0.00 0.00 185 ALA E O 1
ATOM 11307 N N . THR E 1 185 ? 70.812 60.263 291.451 0.00 0.00 186 THR E N 1
ATOM 11308 C CA . THR E 1 185 ? 72.123 60.044 290.870 0.00 0.00 186 THR E CA 1
ATOM 11309 C C . THR E 1 185 ? 72.274 60.850 289.595 0.00 0.00 186 THR E C 1
ATOM 11310 O O . THR E 1 185 ? 73.153 61.711 289.486 0.00 0.00 186 THR E O 1
ATOM 11314 N N . MET E 1 186 ? 71.388 60.612 288.632 0.00 0.00 187 MET E N 1
ATOM 11315 C CA . MET E 1 186 ? 71.461 61.346 287.381 0.00 0.00 187 MET E CA 1
ATOM 11316 C C . MET E 1 186 ? 71.458 62.840 287.630 0.00 0.00 187 MET E C 1
ATOM 11317 O O . MET E 1 186 ? 72.157 63.592 286.943 0.00 0.00 187 MET E O 1
ATOM 11322 N N . ALA E 1 187 ? 70.700 63.285 288.627 0.00 0.00 188 ALA E N 1
ATOM 11323 C CA . ALA E 1 187 ? 70.738 64.691 288.996 0.00 0.00 188 ALA E CA 1
ATOM 11324 C C . ALA E 1 187 ? 72.164 65.132 289.282 0.00 0.00 188 ALA E C 1
ATOM 11325 O O . ALA E 1 187 ? 72.722 65.976 288.570 0.00 0.00 188 ALA E O 1
ATOM 11327 N N . SER E 1 188 ? 72.777 64.554 290.315 0.00 0.00 189 SER E N 1
ATOM 11328 C CA . SER E 1 188 ? 74.132 64.950 290.674 0.00 0.00 189 SER E CA 1
ATOM 11329 C C . SER E 1 188 ? 75.049 64.909 289.470 0.00 0.00 189 SER E C 1
ATOM 11330 O O . SER E 1 188 ? 75.880 65.807 289.276 0.00 0.00 189 SER E O 1
ATOM 11333 N N . ALA E 1 189 ? 74.898 63.885 288.636 0.00 0.00 190 ALA E N 1
ATOM 11334 C CA . ALA E 1 189 ? 75.645 63.857 287.390 0.00 0.00 190 ALA E CA 1
ATOM 11335 C C . ALA E 1 189 ? 75.474 65.166 286.644 0.00 0.00 190 ALA E C 1
ATOM 11336 O O . ALA E 1 189 ? 76.456 65.834 286.312 0.00 0.00 190 ALA E O 1
ATOM 11338 N N . VAL E 1 190 ? 74.227 65.577 286.430 0.00 0.00 191 VAL E N 1
ATOM 11339 C CA . VAL E 1 190 ? 73.979 66.806 285.692 0.00 0.00 191 VAL E CA 1
ATOM 11340 C C . VAL E 1 190 ? 74.676 67.975 286.359 0.00 0.00 191 VAL E C 1
ATOM 11341 O O . VAL E 1 190 ? 75.386 68.745 285.707 0.00 0.00 191 VAL E O 1
ATOM 11345 N N . LYS E 1 191 ? 74.495 68.131 287.668 0.00 0.00 192 LYS E N 1
ATOM 11346 C CA . LYS E 1 191 ? 75.056 69.332 288.268 0.00 0.00 192 LYS E CA 1
ATOM 11347 C C . LYS E 1 191 ? 76.573 69.341 288.226 0.00 0.00 192 LYS E C 1
ATOM 11348 O O . LYS E 1 191 ? 77.169 70.418 288.309 0.00 0.00 192 LYS E O 1
ATOM 11354 N N . GLN E 1 192 ? 77.221 68.191 288.082 0.00 0.00 193 GLN E N 1
ATOM 11355 C CA . GLN E 1 192 ? 78.634 68.254 287.743 0.00 0.00 193 GLN E CA 1
ATOM 11356 C C . GLN E 1 192 ? 78.867 68.391 286.255 0.00 0.00 193 GLN E C 1
ATOM 11357 O O . GLN E 1 192 ? 79.976 68.738 285.845 0.00 0.00 193 GLN E O 1
ATOM 11363 N N . ASP E 1 193 ? 77.856 68.143 285.441 0.00 0.00 194 ASP E N 1
ATOM 11364 C CA . ASP E 1 193 ? 78.044 68.214 284.004 0.00 0.00 194 ASP E CA 1
ATOM 11365 C C . ASP E 1 193 ? 78.205 69.634 283.502 0.00 0.00 194 ASP E C 1
ATOM 11366 O O . ASP E 1 193 ? 78.560 69.821 282.337 0.00 0.00 194 ASP E O 1
ATOM 11371 N N . LEU E 1 194 ? 77.946 70.640 284.329 0.00 0.00 195 LEU E N 1
ATOM 11372 C CA . LEU E 1 194 ? 77.881 71.999 283.816 0.00 0.00 195 LEU E CA 1
ATOM 11373 C C . LEU E 1 194 ? 79.281 72.454 283.435 0.00 0.00 195 LEU E C 1
ATOM 11374 O O . LEU E 1 194 ? 80.205 72.437 284.254 0.00 0.00 195 LEU E O 1
ATOM 11379 N N . ILE E 1 195 ? 79.434 72.826 282.175 0.00 0.00 196 ILE E N 1
ATOM 11380 C CA . ILE E 1 195 ? 80.713 73.273 281.663 0.00 0.00 196 ILE E CA 1
ATOM 11381 C C . ILE E 1 195 ? 80.978 74.685 282.167 0.00 0.00 196 ILE E C 1
ATOM 11382 O O . ILE E 1 195 ? 80.068 75.396 282.600 0.00 0.00 196 ILE E O 1
ATOM 11387 N N . GLU E 1 196 ? 82.236 75.093 282.135 0.00 0.00 197 GLU E N 1
ATOM 11388 C CA . GLU E 1 196 ? 82.584 76.468 282.446 0.00 0.00 197 GLU E CA 1
ATOM 11389 C C . GLU E 1 196 ? 82.742 77.332 281.197 0.00 0.00 197 GLU E C 1
ATOM 11390 O O . GLU E 1 196 ? 83.162 78.485 281.305 0.00 0.00 197 GLU E O 1
ATOM 11396 N N . PHE E 1 197 ? 82.438 76.815 280.015 0.00 0.00 198 PHE E N 1
ATOM 11397 C CA . PHE E 1 197 ? 82.998 77.459 278.840 0.00 0.00 198 PHE E CA 1
ATOM 11398 C C . PHE E 1 197 ? 82.275 78.719 278.300 0.00 0.00 198 PHE E C 1
ATOM 11399 O O . PHE E 1 197 ? 82.938 79.743 278.340 0.00 0.00 198 PHE E O 1
ATOM 11407 N N . VAL E 1 198 ? 81.020 78.777 277.811 0.00 0.00 199 VAL E N 1
ATOM 11408 C CA . VAL E 1 198 ? 79.979 77.758 277.642 0.00 0.00 199 VAL E CA 1
ATOM 11409 C C . VAL E 1 198 ? 79.685 76.977 278.900 0.00 0.00 199 VAL E C 1
ATOM 11410 O O . VAL E 1 198 ? 80.357 76.000 279.168 0.00 0.00 199 VAL E O 1
ATOM 11414 N N . LYS E 1 199 ? 78.767 77.447 279.747 0.00 0.00 200 LYS E N 1
ATOM 11415 C CA . LYS E 1 199 ? 77.812 78.545 279.518 0.00 0.00 200 LYS E CA 1
ATOM 11416 C C . LYS E 1 199 ? 76.895 78.590 280.723 0.00 0.00 200 LYS E C 1
ATOM 11417 O O . LYS E 1 199 ? 76.765 77.600 281.428 0.00 0.00 200 LYS E O 1
ATOM 11423 N N . ASP E 1 200 ? 76.238 79.715 280.951 0.00 0.00 201 ASP E N 1
ATOM 11424 C CA . ASP E 1 200 ? 75.002 79.702 281.713 0.00 0.00 201 ASP E CA 1
ATOM 11425 C C . ASP E 1 200 ? 73.932 80.545 281.050 0.00 0.00 201 ASP E C 1
ATOM 11426 O O . ASP E 1 200 ? 74.058 81.761 280.945 0.00 0.00 201 ASP E O 1
ATOM 11431 N N . SER E 1 201 ? 72.875 79.885 280.604 0.00 0.00 202 SER E N 1
ATOM 11432 C CA . SER E 1 201 ? 72.831 78.440 280.628 0.00 0.00 202 SER E CA 1
ATOM 11433 C C . SER E 1 201 ? 72.233 77.967 279.334 0.00 0.00 202 SER E C 1
ATOM 11434 O O . SER E 1 201 ? 71.317 78.587 278.813 0.00 0.00 202 SER E O 1
ATOM 11437 N N . GLN E 1 202 ? 72.762 76.872 278.801 0.00 0.00 203 GLN E N 1
ATOM 11438 C CA . GLN E 1 202 ? 72.197 76.276 277.597 0.00 0.00 203 GLN E CA 1
ATOM 11439 C C . GLN E 1 202 ? 71.937 74.796 277.819 0.00 0.00 203 GLN E C 1
ATOM 11440 O O . GLN E 1 202 ? 70.782 74.367 277.818 0.00 0.00 203 GLN E O 1
ATOM 11446 N N . SER E 1 203 ? 72.980 74.005 278.010 0.00 0.00 204 SER E N 1
ATOM 11447 C CA . SER E 1 203 ? 72.784 72.629 278.408 0.00 0.00 204 SER E CA 1
ATOM 11448 C C . SER E 1 203 ? 72.815 72.632 279.913 0.00 0.00 204 SER E C 1
ATOM 11449 O O . SER E 1 203 ? 73.566 73.399 280.509 0.00 0.00 204 SER E O 1
ATOM 11452 N N . GLY E 1 204 ? 71.993 71.802 280.540 0.00 0.00 205 GLY E N 1
ATOM 11453 C CA . GLY E 1 204 ? 71.107 70.872 279.867 0.00 0.00 205 GLY E CA 1
ATOM 11454 C C . GLY E 1 204 ? 70.561 70.011 280.981 0.00 0.00 205 GLY E C 1
ATOM 11455 O O . GLY E 1 204 ? 70.969 70.184 282.122 0.00 0.00 205 GLY E O 1
ATOM 11456 N N . ILE E 1 205 ? 69.643 69.096 280.700 0.00 0.00 206 ILE E N 1
ATOM 11457 C CA . ILE E 1 205 ? 69.134 68.279 281.791 0.00 0.00 206 ILE E CA 1
ATOM 11458 C C . ILE E 1 205 ? 69.306 66.791 281.512 0.00 0.00 206 ILE E C 1
ATOM 11459 O O . ILE E 1 205 ? 70.190 66.154 282.089 0.00 0.00 206 ILE E O 1
ATOM 11464 N N . ARG E 1 206 ? 68.518 66.237 280.613 0.00 0.00 207 ARG E N 1
ATOM 11465 C CA . ARG E 1 206 ? 68.573 64.814 280.317 0.00 0.00 207 ARG E CA 1
ATOM 11466 C C . ARG E 1 206 ? 69.667 64.550 279.296 0.00 0.00 207 ARG E C 1
ATOM 11467 O O . ARG E 1 206 ? 69.796 65.296 278.321 0.00 0.00 207 ARG E O 1
ATOM 11475 N N . PHE E 1 207 ? 70.461 63.488 279.510 0.00 0.00 208 PHE E N 1
ATOM 11476 C CA . PHE E 1 207 ? 71.653 63.272 278.691 0.00 0.00 208 PHE E CA 1
ATOM 11477 C C . PHE E 1 207 ? 71.885 61.795 278.397 0.00 0.00 208 PHE E C 1
ATOM 11478 O O . PHE E 1 207 ? 72.873 61.206 278.830 0.00 0.00 208 PHE E O 1
ATOM 11486 N N . PRO E 1 208 ? 70.987 61.154 277.655 0.00 0.00 209 PRO E N 1
ATOM 11487 C CA . PRO E 1 208 ? 71.515 59.931 277.045 0.00 0.00 209 PRO E CA 1
ATOM 11488 C C . PRO E 1 208 ? 72.325 60.308 275.825 0.00 0.00 209 PRO E C 1
ATOM 11489 O O . PRO E 1 208 ? 71.927 61.269 275.178 0.00 0.00 209 PRO E O 1
ATOM 11493 N N . THR E 1 209 ? 73.420 59.632 275.498 0.00 0.00 210 THR E N 1
ATOM 11494 C CA . THR E 1 209 ? 74.088 58.639 276.323 0.00 0.00 210 THR E CA 1
ATOM 11495 C C . THR E 1 209 ? 74.972 59.257 277.383 0.00 0.00 210 THR E C 1
ATOM 11496 O O . THR E 1 209 ? 75.011 60.470 277.523 0.00 0.00 210 THR E O 1
ATOM 11500 N N . TYR E 1 210 ? 75.727 58.428 278.101 0.00 0.00 211 TYR E N 1
ATOM 11501 C CA . TYR E 1 210 ? 76.632 58.955 279.118 0.00 0.00 211 TYR E CA 1
ATOM 11502 C C . TYR E 1 210 ? 78.043 59.018 278.555 0.00 0.00 211 TYR E C 1
ATOM 11503 O O . TYR E 1 210 ? 78.533 60.097 278.218 0.00 0.00 211 TYR E O 1
ATOM 11512 N N . MET E 1 211 ? 78.705 57.874 278.442 0.00 0.00 212 MET E N 1
ATOM 11513 C CA . MET E 1 211 ? 79.819 57.744 277.512 0.00 0.00 212 MET E CA 1
ATOM 11514 C C . MET E 1 211 ? 79.543 56.520 276.662 0.00 0.00 212 MET E C 1
ATOM 11515 O O . MET E 1 211 ? 79.714 55.393 277.129 0.00 0.00 212 MET E O 1
ATOM 11520 N N . ASN E 1 212 ? 79.161 56.748 275.414 0.00 0.00 213 ASN E N 1
ATOM 11521 C CA . ASN E 1 212 ? 78.954 55.678 274.451 0.00 0.00 213 ASN E CA 1
ATOM 11522 C C . ASN E 1 212 ? 78.162 54.523 275.049 0.00 0.00 213 ASN E C 1
ATOM 11523 O O . ASN E 1 212 ? 78.375 53.364 274.693 0.00 0.00 213 ASN E O 1
ATOM 11528 N N . LYS E 1 213 ? 77.250 54.822 275.967 0.00 0.00 214 LYS E N 1
ATOM 11529 C CA . LYS E 1 213 ? 76.544 53.781 276.699 0.00 0.00 214 LYS E CA 1
ATOM 11530 C C . LYS E 1 213 ? 75.114 54.200 276.982 0.00 0.00 214 LYS E C 1
ATOM 11531 O O . LYS E 1 213 ? 74.873 55.324 277.425 0.00 0.00 214 LYS E O 1
ATOM 11537 N N . ARG E 1 214 ? 74.173 53.290 276.768 0.00 0.00 215 ARG E N 1
ATOM 11538 C CA . ARG E 1 214 ? 72.783 53.609 277.039 0.00 0.00 215 ARG E CA 1
ATOM 11539 C C . ARG E 1 214 ? 72.578 53.902 278.517 0.00 0.00 215 ARG E C 1
ATOM 11540 O O . ARG E 1 214 ? 73.352 53.475 279.375 0.00 0.00 215 ARG E O 1
ATOM 11548 N N . VAL E 1 215 ? 71.517 54.638 278.811 0.00 0.00 216 VAL E N 1
ATOM 11549 C CA . VAL E 1 215 ? 71.155 54.951 280.184 0.00 0.00 216 VAL E CA 1
ATOM 11550 C C . VAL E 1 215 ? 69.657 54.764 280.344 0.00 0.00 216 VAL E C 1
ATOM 11551 O O . VAL E 1 215 ? 68.874 55.151 279.474 0.00 0.00 216 VAL E O 1
ATOM 11555 N N . ILE E 1 216 ? 69.262 54.148 281.449 0.00 0.00 217 ILE E N 1
ATOM 11556 C CA . ILE E 1 216 ? 67.866 53.874 281.740 0.00 0.00 217 ILE E CA 1
ATOM 11557 C C . ILE E 1 216 ? 67.560 54.436 283.112 0.00 0.00 217 ILE E C 1
ATOM 11558 O O . ILE E 1 216 ? 68.209 54.068 284.095 0.00 0.00 217 ILE E O 1
ATOM 11563 N N . VAL E 1 217 ? 66.573 55.307 283.184 0.00 0.00 218 VAL E N 1
ATOM 11564 C CA . VAL E 1 217 ? 66.246 56.000 284.417 0.00 0.00 218 VAL E CA 1
ATOM 11565 C C . VAL E 1 217 ? 65.052 55.317 285.049 0.00 0.00 218 VAL E C 1
ATOM 11566 O O . VAL E 1 217 ? 64.046 55.067 284.381 0.00 0.00 218 VAL E O 1
ATOM 11570 N N . ASP E 1 218 ? 65.152 55.024 286.338 0.00 0.00 219 ASP E N 1
ATOM 11571 C CA . ASP E 1 218 ? 64.024 54.495 287.081 0.00 0.00 219 ASP E CA 1
ATOM 11572 C C . ASP E 1 218 ? 64.073 54.976 288.518 0.00 0.00 219 ASP E C 1
ATOM 11573 O O . ASP E 1 218 ? 65.145 55.207 289.078 0.00 0.00 219 ASP E O 1
ATOM 11578 N N . ASP E 1 219 ? 62.896 55.117 289.112 0.00 0.00 220 ASP E N 1
ATOM 11579 C CA . ASP E 1 219 ? 62.804 55.561 290.488 0.00 0.00 220 ASP E CA 1
ATOM 11580 C C . ASP E 1 219 ? 63.026 54.445 291.494 0.00 0.00 220 ASP E C 1
ATOM 11581 O O . ASP E 1 219 ? 63.449 54.726 292.618 0.00 0.00 220 ASP E O 1
ATOM 11586 N N . SER E 1 220 ? 62.753 53.198 291.138 0.00 0.00 221 SER E N 1
ATOM 11587 C CA . SER E 1 220 ? 62.812 52.103 292.098 0.00 0.00 221 SER E CA 1
ATOM 11588 C C . SER E 1 220 ? 64.104 51.327 291.894 0.00 0.00 221 SER E C 1
ATOM 11589 O O . SER E 1 220 ? 64.246 50.577 290.926 0.00 0.00 221 SER E O 1
ATOM 11592 N N . MET E 1 221 ? 65.027 51.494 292.826 0.00 0.00 222 MET E N 1
ATOM 11593 C CA . MET E 1 221 ? 66.291 50.783 292.886 0.00 0.00 222 MET E CA 1
ATOM 11594 C C . MET E 1 221 ? 66.607 50.520 294.341 0.00 0.00 222 MET E C 1
ATOM 11595 O O . MET E 1 221 ? 66.166 51.270 295.218 0.00 0.00 222 MET E O 1
ATOM 11600 N N . PRO E 1 222 ? 67.360 49.475 294.635 0.00 0.00 223 PRO E N 1
ATOM 11601 C CA . PRO E 1 222 ? 67.706 49.209 296.028 0.00 0.00 223 PRO E CA 1
ATOM 11602 C C . PRO E 1 222 ? 68.386 50.422 296.626 0.00 0.00 223 PRO E C 1
ATOM 11603 O O . PRO E 1 222 ? 69.343 50.955 296.066 0.00 0.00 223 PRO E O 1
ATOM 11607 N N . VAL E 1 223 ? 67.863 50.878 297.755 0.00 0.00 224 VAL E N 1
ATOM 11608 C CA . VAL E 1 223 ? 68.446 51.984 298.493 0.00 0.00 224 VAL E CA 1
ATOM 11609 C C . VAL E 1 223 ? 68.426 51.628 299.968 0.00 0.00 224 VAL E C 1
ATOM 11610 O O . VAL E 1 223 ? 67.359 51.407 300.548 0.00 0.00 224 VAL E O 1
ATOM 11614 N N . GLU E 1 224 ? 69.598 51.550 300.570 0.00 0.00 225 GLU E N 1
ATOM 11615 C CA . GLU E 1 224 ? 69.680 51.218 301.977 0.00 0.00 225 GLU E CA 1
ATOM 11616 C C . GLU E 1 224 ? 69.765 52.496 302.789 0.00 0.00 225 GLU E C 1
ATOM 11617 O O . GLU E 1 224 ? 69.824 53.602 302.251 0.00 0.00 225 GLU E O 1
ATOM 11623 N N . THR E 1 225 ? 69.765 52.339 304.106 0.00 0.00 226 THR E N 1
ATOM 11624 C CA . THR E 1 225 ? 69.835 53.486 304.995 0.00 0.00 226 THR E CA 1
ATOM 11625 C C . THR E 1 225 ? 70.689 53.129 306.195 0.00 0.00 226 THR E C 1
ATOM 11626 O O . THR E 1 225 ? 70.456 52.108 306.843 0.00 0.00 226 THR E O 1
ATOM 11630 N N . LEU E 1 226 ? 71.665 53.970 306.493 0.00 0.00 227 LEU E N 1
ATOM 11631 C CA . LEU E 1 226 ? 72.382 53.859 307.747 0.00 0.00 227 LEU E CA 1
ATOM 11632 C C . LEU E 1 226 ? 71.876 54.928 308.702 0.00 0.00 227 LEU E C 1
ATOM 11633 O O . LEU E 1 226 ? 70.961 55.693 308.392 0.00 0.00 227 LEU E O 1
ATOM 11638 N N . GLU E 1 227 ? 72.488 54.992 309.877 0.00 0.00 228 GLU E N 1
ATOM 11639 C CA . GLU E 1 227 ? 72.236 56.121 310.750 0.00 0.00 228 GLU E CA 1
ATOM 11640 C C . GLU E 1 227 ? 72.883 57.365 310.152 0.00 0.00 228 GLU E C 1
ATOM 11641 O O . GLU E 1 227 ? 73.472 57.335 309.068 0.00 0.00 228 GLU E O 1
ATOM 11647 N N . ASP E 1 228 ? 72.759 58.476 310.866 0.00 0.00 229 ASP E N 1
ATOM 11648 C CA . ASP E 1 228 ? 73.323 59.754 310.448 0.00 0.00 229 ASP E CA 1
ATOM 11649 C C . ASP E 1 228 ? 72.749 60.228 309.120 0.00 0.00 229 ASP E C 1
ATOM 11650 O O . ASP E 1 228 ? 73.364 61.051 308.438 0.00 0.00 229 ASP E O 1
ATOM 11655 N N . GLY E 1 229 ? 71.573 59.727 308.750 0.00 0.00 230 GLY E N 1
ATOM 11656 C CA . GLY E 1 229 ? 70.919 60.112 307.515 0.00 0.00 230 GLY E CA 1
ATOM 11657 C C . GLY E 1 229 ? 71.802 60.047 306.286 0.00 0.00 230 GLY E C 1
ATOM 11658 O O . GLY E 1 229 ? 71.834 60.992 305.494 0.00 0.00 230 GLY E O 1
ATOM 11659 N N . THR E 1 230 ? 72.524 58.947 306.113 0.00 0.00 231 THR E N 1
ATOM 11660 C CA . THR E 1 230 ? 73.426 58.784 304.981 0.00 0.00 231 THR E CA 1
ATOM 11661 C C . THR E 1 230 ? 72.830 57.762 304.030 0.00 0.00 231 THR E C 1
ATOM 11662 O O . THR E 1 230 ? 72.779 56.572 304.349 0.00 0.00 231 THR E O 1
ATOM 11666 N N . LYS E 1 231 ? 72.383 58.222 302.871 0.00 0.00 232 LYS E N 1
ATOM 11667 C CA . LYS E 1 231 ? 71.826 57.311 301.890 0.00 0.00 232 LYS E CA 1
ATOM 11668 C C . LYS E 1 231 ? 72.932 56.599 301.121 0.00 0.00 232 LYS E C 1
ATOM 11669 O O . LYS E 1 231 ? 74.063 57.080 301.022 0.00 0.00 232 LYS E O 1
ATOM 11675 N N . VAL E 1 232 ? 72.595 55.430 300.583 0.00 0.00 233 VAL E N 1
ATOM 11676 C CA . VAL E 1 232 ? 73.506 54.624 299.779 0.00 0.00 233 VAL E CA 1
ATOM 11677 C C . VAL E 1 232 ? 72.746 54.100 298.572 0.00 0.00 233 VAL E C 1
ATOM 11678 O O . VAL E 1 232 ? 71.596 53.671 298.694 0.00 0.00 233 VAL E O 1
ATOM 11682 N N . PHE E 1 233 ? 73.389 54.119 297.411 0.00 0.00 234 PHE E N 1
ATOM 11683 C CA . PHE E 1 233 ? 72.755 53.733 296.163 0.00 0.00 234 PHE E CA 1
ATOM 11684 C C . PHE E 1 233 ? 73.506 52.575 295.518 0.00 0.00 234 PHE E C 1
ATOM 11685 O O . PHE E 1 233 ? 74.660 52.298 295.846 0.00 0.00 234 PHE E O 1
ATOM 11693 N N . THR E 1 234 ? 72.834 51.894 294.589 0.00 0.00 235 THR E N 1
ATOM 11694 C CA . THR E 1 234 ? 73.358 50.669 293.994 0.00 0.00 235 THR E CA 1
ATOM 11695 C C . THR E 1 234 ? 73.704 50.842 292.524 0.00 0.00 235 THR E C 1
ATOM 11696 O O . THR E 1 234 ? 74.882 50.823 292.169 0.00 0.00 235 THR E O 1
ATOM 11700 N N . SER E 1 235 ? 72.713 50.984 291.648 0.00 0.00 236 SER E N 1
ATOM 11701 C CA . SER E 1 235 ? 72.953 51.275 290.237 0.00 0.00 236 SER E CA 1
ATOM 11702 C C . SER E 1 235 ? 73.780 50.183 289.555 0.00 0.00 236 SER E C 1
ATOM 11703 O O . SER E 1 235 ? 74.968 50.352 289.287 0.00 0.00 236 SER E O 1
ATOM 11706 N N . TYR E 1 236 ? 73.132 49.049 289.304 0.00 0.00 237 TYR E N 1
ATOM 11707 C CA . TYR E 1 236 ? 73.745 47.997 288.507 0.00 0.00 237 TYR E CA 1
ATOM 11708 C C . TYR E 1 236 ? 74.225 48.521 287.166 0.00 0.00 237 TYR E C 1
ATOM 11709 O O . TYR E 1 236 ? 73.552 49.309 286.503 0.00 0.00 237 TYR E O 1
ATOM 11718 N N . LEU E 1 237 ? 75.408 48.072 286.775 0.00 0.00 238 LEU E N 1
ATOM 11719 C CA . LEU E 1 237 ? 75.956 48.307 285.447 0.00 0.00 238 LEU E CA 1
ATOM 11720 C C . LEU E 1 237 ? 76.048 46.967 284.746 0.00 0.00 238 LEU E C 1
ATOM 11721 O O . LEU E 1 237 ? 76.911 46.151 285.075 0.00 0.00 238 LEU E O 1
ATOM 11726 N N . PHE E 1 238 ? 75.180 46.744 283.766 0.00 0.00 239 PHE E N 1
ATOM 11727 C CA . PHE E 1 238 ? 75.096 45.438 283.133 0.00 0.00 239 PHE E CA 1
ATOM 11728 C C . PHE E 1 238 ? 75.593 45.483 281.697 0.00 0.00 239 PHE E C 1
ATOM 11729 O O . PHE E 1 238 ? 76.552 44.790 281.356 0.00 0.00 239 PHE E O 1
ATOM 11737 N N . GLY E 1 239 ? 74.945 46.261 280.845 0.00 0.00 240 GLY E N 1
ATOM 11738 C CA . GLY E 1 239 ? 75.236 46.254 279.434 0.00 0.00 240 GLY E CA 1
ATOM 11739 C C . GLY E 1 239 ? 75.270 44.867 278.844 0.00 0.00 240 GLY E C 1
ATOM 11740 O O . GLY E 1 239 ? 75.953 44.632 277.845 0.00 0.00 240 GLY E O 1
ATOM 11741 N N . ALA E 1 240 ? 74.543 43.938 279.448 0.00 0.00 241 ALA E N 1
ATOM 11742 C CA . ALA E 1 240 ? 74.709 42.543 279.078 0.00 0.00 241 ALA E CA 1
ATOM 11743 C C . ALA E 1 240 ? 74.021 42.245 277.758 0.00 0.00 241 ALA E C 1
ATOM 11744 O O . ALA E 1 240 ? 74.680 42.066 276.731 0.00 0.00 241 ALA E O 1
ATOM 11746 N N . GLY E 1 241 ? 72.700 42.221 277.769 0.00 0.00 242 GLY E N 1
ATOM 11747 C CA . GLY E 1 241 ? 71.998 41.659 276.645 0.00 0.00 242 GLY E CA 1
ATOM 11748 C C . GLY E 1 241 ? 72.470 40.231 276.424 0.00 0.00 242 GLY E C 1
ATOM 11749 O O . GLY E 1 241 ? 72.997 39.953 275.350 0.00 0.00 242 GLY E O 1
ATOM 11750 N N . ALA E 1 242 ? 72.312 39.318 277.389 0.00 0.00 243 ALA E N 1
ATOM 11751 C CA . ALA E 1 242 ? 71.511 39.487 278.602 0.00 0.00 243 ALA E CA 1
ATOM 11752 C C . ALA E 1 242 ? 71.752 38.338 279.576 0.00 0.00 243 ALA E C 1
ATOM 11753 O O . ALA E 1 242 ? 72.678 37.555 279.416 0.00 0.00 243 ALA E O 1
ATOM 11755 N N . LEU E 1 243 ? 70.922 38.283 280.611 0.00 0.00 244 LEU E N 1
ATOM 11756 C CA . LEU E 1 243 ? 70.598 37.032 281.284 0.00 0.00 244 LEU E CA 1
ATOM 11757 C C . LEU E 1 243 ? 69.503 36.343 280.479 0.00 0.00 244 LEU E C 1
ATOM 11758 O O . LEU E 1 243 ? 69.258 36.714 279.332 0.00 0.00 244 LEU E O 1
ATOM 11763 N N . GLY E 1 244 ? 68.832 35.340 281.035 0.00 0.00 245 GLY E N 1
ATOM 11764 C CA . GLY E 1 244 ? 67.842 34.621 280.249 0.00 0.00 245 GLY E CA 1
ATOM 11765 C C . GLY E 1 244 ? 66.669 34.115 281.055 0.00 0.00 245 GLY E C 1
ATOM 11766 O O . GLY E 1 244 ? 66.759 33.923 282.271 0.00 0.00 245 GLY E O 1
ATOM 11767 N N . TYR E 1 245 ? 65.548 33.914 280.361 0.00 0.00 246 TYR E N 1
ATOM 11768 C CA . TYR E 1 245 ? 64.358 33.339 280.971 0.00 0.00 246 TYR E CA 1
ATOM 11769 C C . TYR E 1 245 ? 63.474 32.786 279.869 0.00 0.00 246 TYR E C 1
ATOM 11770 O O . TYR E 1 245 ? 63.572 33.200 278.715 0.00 0.00 246 TYR E O 1
ATOM 11779 N N . ALA E 1 246 ? 62.568 31.888 280.246 0.00 0.00 247 ALA E N 1
ATOM 11780 C CA . ALA E 1 246 ? 61.640 31.275 279.310 0.00 0.00 247 ALA E CA 1
ATOM 11781 C C . ALA E 1 246 ? 60.230 31.325 279.874 0.00 0.00 247 ALA E C 1
ATOM 11782 O O . ALA E 1 246 ? 60.034 31.301 281.091 0.00 0.00 247 ALA E O 1
ATOM 11784 N N . GLU E 1 247 ? 59.248 31.387 278.975 0.00 0.00 248 GLU E N 1
ATOM 11785 C CA . GLU E 1 247 ? 57.873 31.617 279.402 0.00 0.00 248 GLU E CA 1
ATOM 11786 C C . GLU E 1 247 ? 57.299 30.432 280.171 0.00 0.00 248 GLU E C 1
ATOM 11787 O O . GLU E 1 247 ? 56.913 30.575 281.333 0.00 0.00 248 GLU E O 1
ATOM 11793 N N . GLY E 1 248 ? 57.245 29.254 279.562 0.00 0.00 249 GLY E N 1
ATOM 11794 C CA . GLY E 1 248 ? 56.582 28.128 280.195 0.00 0.00 249 GLY E CA 1
ATOM 11795 C C . GLY E 1 248 ? 55.073 28.276 280.187 0.00 0.00 249 GLY E C 1
ATOM 11796 O O . GLY E 1 248 ? 54.549 29.360 279.926 0.00 0.00 249 GLY E O 1
ATOM 11797 N N . GLN E 1 249 ? 54.358 27.186 280.468 0.00 0.00 250 GLN E N 1
ATOM 11798 C CA . GLN E 1 249 ? 52.906 27.238 280.506 0.00 0.00 250 GLN E CA 1
ATOM 11799 C C . GLN E 1 249 ? 52.321 26.335 281.582 0.00 0.00 250 GLN E C 1
ATOM 11800 O O . GLN E 1 249 ? 52.836 25.239 281.829 0.00 0.00 250 GLN E O 1
ATOM 11806 N N . PRO E 1 250 ? 51.267 26.769 282.226 0.00 0.00 251 PRO E N 1
ATOM 11807 C CA . PRO E 1 250 ? 50.502 25.876 283.094 0.00 0.00 251 PRO E CA 1
ATOM 11808 C C . PRO E 1 250 ? 49.428 25.181 282.300 0.00 0.00 251 PRO E C 1
ATOM 11809 O O . PRO E 1 250 ? 49.397 25.266 281.071 0.00 0.00 251 PRO E O 1
ATOM 11813 N N . GLU E 1 251 ? 48.542 24.482 282.980 0.00 0.00 252 GLU E N 1
ATOM 11814 C CA . GLU E 1 251 ? 47.212 24.292 282.441 0.00 0.00 252 GLU E CA 1
ATOM 11815 C C . GLU E 1 251 ? 46.221 25.000 283.343 0.00 0.00 252 GLU E C 1
ATOM 11816 O O . GLU E 1 251 ? 46.469 25.202 284.533 0.00 0.00 252 GLU E O 1
ATOM 11822 N N . VAL E 1 252 ? 45.100 25.373 282.747 0.00 0.00 253 VAL E N 1
ATOM 11823 C CA . VAL E 1 252 ? 44.143 26.319 283.312 0.00 0.00 253 VAL E CA 1
ATOM 11824 C C . VAL E 1 252 ? 44.853 27.647 283.549 0.00 0.00 253 VAL E C 1
ATOM 11825 O O . VAL E 1 252 ? 45.136 28.008 284.698 0.00 0.00 253 VAL E O 1
ATOM 11829 N N . PRO E 1 253 ? 45.211 28.376 282.494 0.00 0.00 254 PRO E N 1
ATOM 11830 C CA . PRO E 1 253 ? 45.851 29.680 282.694 0.00 0.00 254 PRO E CA 1
ATOM 11831 C C . PRO E 1 253 ? 44.910 30.739 283.217 0.00 0.00 254 PRO E C 1
ATOM 11832 O O . PRO E 1 253 ? 45.373 31.700 283.834 0.00 0.00 254 PRO E O 1
ATOM 11836 N N . THR E 1 254 ? 43.614 30.629 282.953 0.00 0.00 255 THR E N 1
ATOM 11837 C CA . THR E 1 254 ? 42.670 31.631 283.416 0.00 0.00 255 THR E CA 1
ATOM 11838 C C . THR E 1 254 ? 41.327 30.963 283.646 0.00 0.00 255 THR E C 1
ATOM 11839 O O . THR E 1 254 ? 40.921 30.091 282.878 0.00 0.00 255 THR E O 1
ATOM 11843 N N . GLU E 1 255 ? 40.635 31.382 284.700 0.00 0.00 256 GLU E N 1
ATOM 11844 C CA . GLU E 1 255 ? 39.396 30.721 285.065 0.00 0.00 256 GLU E CA 1
ATOM 11845 C C . GLU E 1 255 ? 38.555 31.694 285.867 0.00 0.00 256 GLU E C 1
ATOM 11846 O O . GLU E 1 255 ? 39.065 32.667 286.422 0.00 0.00 256 GLU E O 1
ATOM 11852 N N . THR E 1 256 ? 37.256 31.425 285.912 0.00 0.00 257 THR E N 1
ATOM 11853 C CA . THR E 1 256 ? 36.321 32.263 286.642 0.00 0.00 257 THR E CA 1
ATOM 11854 C C . THR E 1 256 ? 35.279 31.380 287.304 0.00 0.00 257 THR E C 1
ATOM 11855 O O . THR E 1 256 ? 34.713 30.494 286.663 0.00 0.00 257 THR E O 1
ATOM 11859 N N . ALA E 1 257 ? 35.027 31.623 288.583 0.00 0.00 258 ALA E N 1
ATOM 11860 C CA . ALA E 1 257 ? 34.016 30.872 289.304 0.00 0.00 258 ALA E CA 1
ATOM 11861 C C . ALA E 1 257 ? 33.195 31.834 290.140 0.00 0.00 258 ALA E C 1
ATOM 11862 O O . ALA E 1 257 ? 33.464 33.036 290.182 0.00 0.00 258 ALA E O 1
ATOM 11864 N N . ARG E 1 258 ? 32.193 31.292 290.819 0.00 0.00 259 ARG E N 1
ATOM 11865 C CA . ARG E 1 258 ? 31.362 32.122 291.669 0.00 0.00 259 ARG E CA 1
ATOM 11866 C C . ARG E 1 258 ? 30.744 31.279 292.768 0.00 0.00 259 ARG E C 1
ATOM 11867 O O . ARG E 1 258 ? 30.501 30.083 292.605 0.00 0.00 259 ARG E O 1
ATOM 11875 N N . ASN E 1 259 ? 30.486 31.934 293.889 0.00 0.00 260 ASN E N 1
ATOM 11876 C CA . ASN E 1 259 ? 29.683 31.385 294.969 0.00 0.00 260 ASN E CA 1
ATOM 11877 C C . ASN E 1 259 ? 28.228 31.617 294.604 0.00 0.00 260 ASN E C 1
ATOM 11878 O O . ASN E 1 259 ? 27.856 32.717 294.191 0.00 0.00 260 ASN E O 1
ATOM 11883 N N . ALA E 1 260 ? 27.429 30.558 294.575 0.00 0.00 261 ALA E N 1
ATOM 11884 C CA . ALA E 1 260 ? 26.091 30.726 294.017 0.00 0.00 261 ALA E CA 1
ATOM 11885 C C . ALA E 1 260 ? 25.127 31.317 295.031 0.00 0.00 261 ALA E C 1
ATOM 11886 O O . ALA E 1 260 ? 24.308 32.174 294.691 0.00 0.00 261 ALA E O 1
ATOM 11888 N N . LEU E 1 261 ? 25.198 30.856 296.274 0.00 0.00 262 LEU E N 1
ATOM 11889 C CA . LEU E 1 261 ? 24.240 31.313 297.266 0.00 0.00 262 LEU E CA 1
ATOM 11890 C C . LEU E 1 261 ? 24.628 32.664 297.845 0.00 0.00 262 LEU E C 1
ATOM 11891 O O . LEU E 1 261 ? 23.761 33.536 297.970 0.00 0.00 262 LEU E O 1
ATOM 11896 N N . GLY E 1 262 ? 25.907 32.891 298.192 0.00 0.00 263 GLY E N 1
ATOM 11897 C CA . GLY E 1 262 ? 26.359 34.249 298.371 0.00 0.00 263 GLY E CA 1
ATOM 11898 C C . GLY E 1 262 ? 26.535 34.882 297.009 0.00 0.00 263 GLY E C 1
ATOM 11899 O O . GLY E 1 262 ? 26.408 34.228 295.973 0.00 0.00 263 GLY E O 1
ATOM 11900 N N . SER E 1 263 ? 26.827 36.174 297.001 0.00 0.00 264 SER E N 1
ATOM 11901 C CA . SER E 1 263 ? 27.021 36.876 295.740 0.00 0.00 264 SER E CA 1
ATOM 11902 C C . SER E 1 263 ? 28.478 37.282 295.632 0.00 0.00 264 SER E C 1
ATOM 11903 O O . SER E 1 263 ? 28.910 38.241 296.276 0.00 0.00 264 SER E O 1
ATOM 11906 N N . GLN E 1 264 ? 29.218 36.573 294.789 0.00 0.00 265 GLN E N 1
ATOM 11907 C CA . GLN E 1 264 ? 30.625 36.851 294.555 0.00 0.00 265 GLN E CA 1
ATOM 11908 C C . GLN E 1 264 ? 30.989 36.354 293.170 0.00 0.00 265 GLN E C 1
ATOM 11909 O O . GLN E 1 264 ? 30.265 35.568 292.557 0.00 0.00 265 GLN E O 1
ATOM 11915 N N . ASP E 1 265 ? 32.120 36.840 292.681 0.00 0.00 266 ASP E N 1
ATOM 11916 C CA . ASP E 1 265 ? 32.749 36.306 291.487 0.00 0.00 266 ASP E CA 1
ATOM 11917 C C . ASP E 1 265 ? 34.227 36.636 291.572 0.00 0.00 266 ASP E C 1
ATOM 11918 O O . ASP E 1 265 ? 34.622 37.586 292.246 0.00 0.00 266 ASP E O 1
ATOM 11923 N N . ILE E 1 266 ? 35.043 35.833 290.900 0.00 0.00 267 ILE E N 1
ATOM 11924 C CA . ILE E 1 266 ? 36.474 35.813 291.153 0.00 0.00 267 ILE E CA 1
ATOM 11925 C C . ILE E 1 266 ? 37.235 35.745 289.835 0.00 0.00 267 ILE E C 1
ATOM 11926 O O . ILE E 1 266 ? 36.674 35.444 288.782 0.00 0.00 267 ILE E O 1
ATOM 11931 N N . LEU E 1 267 ? 38.530 36.039 289.907 0.00 0.00 268 LEU E N 1
ATOM 11932 C CA . LEU E 1 267 ? 39.459 35.798 288.814 0.00 0.00 268 LEU E CA 1
ATOM 11933 C C . LEU E 1 267 ? 40.738 35.202 289.370 0.00 0.00 268 LEU E C 1
ATOM 11934 O O . LEU E 1 267 ? 41.046 35.358 290.549 0.00 0.00 268 LEU E O 1
ATOM 11939 N N . ILE E 1 268 ? 41.489 34.525 288.500 0.00 0.00 269 ILE E N 1
ATOM 11940 C CA . ILE E 1 268 ? 42.732 33.860 288.866 0.00 0.00 269 ILE E CA 1
ATOM 11941 C C . ILE E 1 268 ? 43.682 33.916 287.678 0.00 0.00 269 ILE E C 1
ATOM 11942 O O . ILE E 1 268 ? 43.266 34.111 286.537 0.00 0.00 269 ILE E O 1
ATOM 11947 N N . ASN E 1 269 ? 44.976 33.740 287.949 0.00 0.00 270 ASN E N 1
ATOM 11948 C CA . ASN E 1 269 ? 45.952 33.792 286.865 0.00 0.00 270 ASN E CA 1
ATOM 11949 C C . ASN E 1 269 ? 46.958 32.644 286.842 0.00 0.00 270 ASN E C 1
ATOM 11950 O O . ASN E 1 269 ? 47.030 31.918 285.850 0.00 0.00 270 ASN E O 1
ATOM 11955 N N . ARG E 1 270 ? 47.788 32.515 287.877 0.00 0.00 271 ARG E N 1
ATOM 11956 C CA . ARG E 1 270 ? 48.660 31.352 288.059 0.00 0.00 271 ARG E CA 1
ATOM 11957 C C . ARG E 1 270 ? 49.542 31.031 286.848 0.00 0.00 271 ARG E C 1
ATOM 11958 O O . ARG E 1 270 ? 49.257 30.103 286.090 0.00 0.00 271 ARG E O 1
ATOM 11966 N N . LYS E 1 271 ? 50.607 31.799 286.632 0.00 0.00 272 LYS E N 1
ATOM 11967 C CA . LYS E 1 271 ? 51.507 31.553 285.512 0.00 0.00 272 LYS E CA 1
ATOM 11968 C C . LYS E 1 271 ? 52.876 31.066 285.980 0.00 0.00 272 LYS E C 1
ATOM 11969 O O . LYS E 1 271 ? 53.340 31.417 287.066 0.00 0.00 272 LYS E O 1
ATOM 11975 N N . HIS E 1 272 ? 53.522 30.254 285.137 0.00 0.00 273 HIS E N 1
ATOM 11976 C CA . HIS E 1 272 ? 54.865 29.736 285.372 0.00 0.00 273 HIS E CA 1
ATOM 11977 C C . HIS E 1 272 ? 55.878 30.529 284.561 0.00 0.00 273 HIS E C 1
ATOM 11978 O O . HIS E 1 272 ? 55.565 31.017 283.477 0.00 0.00 273 HIS E O 1
ATOM 11985 N N . PHE E 1 273 ? 57.095 30.662 285.090 0.00 0.00 274 PHE E N 1
ATOM 11986 C CA . PHE E 1 273 ? 58.213 31.079 284.252 0.00 0.00 274 PHE E CA 1
ATOM 11987 C C . PHE E 1 273 ? 59.525 30.685 284.910 0.00 0.00 274 PHE E C 1
ATOM 11988 O O . PHE E 1 273 ? 59.606 30.529 286.128 0.00 0.00 274 PHE E O 1
ATOM 11996 N N . VAL E 1 274 ? 60.564 30.580 284.084 0.00 0.00 275 VAL E N 1
ATOM 11997 C CA . VAL E 1 274 ? 61.885 30.122 284.503 0.00 0.00 275 VAL E CA 1
ATOM 11998 C C . VAL E 1 274 ? 62.908 31.185 284.155 0.00 0.00 275 VAL E C 1
ATOM 11999 O O . VAL E 1 274 ? 62.954 31.643 283.012 0.00 0.00 275 VAL E O 1
ATOM 12003 N N . LEU E 1 275 ? 63.744 31.556 285.124 0.00 0.00 276 LEU E N 1
ATOM 12004 C CA . LEU E 1 275 ? 64.678 32.658 284.946 0.00 0.00 276 LEU E CA 1
ATOM 12005 C C . LEU E 1 275 ? 65.947 32.414 285.743 0.00 0.00 276 LEU E C 1
ATOM 12006 O O . LEU E 1 275 ? 65.868 32.024 286.908 0.00 0.00 276 LEU E O 1
ATOM 12011 N N . HIS E 1 276 ? 67.110 32.714 285.141 0.00 0.00 277 HIS E N 1
ATOM 12012 C CA . HIS E 1 276 ? 68.369 32.704 285.885 0.00 0.00 277 HIS E CA 1
ATOM 12013 C C . HIS E 1 276 ? 69.529 33.130 284.997 0.00 0.00 277 HIS E C 1
ATOM 12014 O O . HIS E 1 276 ? 69.457 32.991 283.773 0.00 0.00 277 HIS E O 1
ATOM 12021 N N . PRO E 1 277 ? 70.605 33.646 285.575 0.00 0.00 278 PRO E N 1
ATOM 12022 C CA . PRO E 1 277 ? 71.811 33.927 284.797 0.00 0.00 278 PRO E CA 1
ATOM 12023 C C . PRO E 1 277 ? 72.624 32.671 284.576 0.00 0.00 278 PRO E C 1
ATOM 12024 O O . PRO E 1 277 ? 72.703 31.808 285.451 0.00 0.00 278 PRO E O 1
ATOM 12028 N N . ARG E 1 278 ? 73.280 32.585 283.424 0.00 0.00 279 ARG E N 1
ATOM 12029 C CA . ARG E 1 278 ? 74.335 31.591 283.341 0.00 0.00 279 ARG E CA 1
ATOM 12030 C C . ARG E 1 278 ? 75.635 32.175 282.831 0.00 0.00 279 ARG E C 1
ATOM 12031 O O . ARG E 1 278 ? 75.773 32.545 281.672 0.00 0.00 279 ARG E O 1
ATOM 12039 N N . GLY E 1 279 ? 76.577 32.308 283.748 0.00 0.00 280 GLY E N 1
ATOM 12040 C CA . GLY E 1 279 ? 76.209 32.428 285.139 0.00 0.00 280 GLY E CA 1
ATOM 12041 C C . GLY E 1 279 ? 76.454 31.364 286.176 0.00 0.00 280 GLY E C 1
ATOM 12042 O O . GLY E 1 279 ? 76.733 30.206 285.896 0.00 0.00 280 GLY E O 1
ATOM 12043 N N . VAL E 1 280 ? 76.330 31.834 287.413 0.00 0.00 281 VAL E N 1
ATOM 12044 C CA . VAL E 1 280 ? 76.518 31.025 288.602 0.00 0.00 281 VAL E CA 1
ATOM 12045 C C . VAL E 1 280 ? 75.622 29.796 288.583 0.00 0.00 281 VAL E C 1
ATOM 12046 O O . VAL E 1 280 ? 74.480 29.835 288.116 0.00 0.00 281 VAL E O 1
ATOM 12050 N N . LYS E 1 281 ? 76.155 28.691 289.090 0.00 0.00 282 LYS E N 1
ATOM 12051 C CA . LYS E 1 281 ? 75.378 27.478 289.285 0.00 0.00 282 LYS E CA 1
ATOM 12052 C C . LYS E 1 281 ? 74.495 27.609 290.512 0.00 0.00 282 LYS E C 1
ATOM 12053 O O . LYS E 1 281 ? 74.923 28.125 291.547 0.00 0.00 282 LYS E O 1
ATOM 12059 N N . PHE E 1 282 ? 73.264 27.134 290.400 0.00 0.00 283 PHE E N 1
ATOM 12060 C CA . PHE E 1 282 ? 72.361 27.133 291.538 0.00 0.00 283 PHE E CA 1
ATOM 12061 C C . PHE E 1 282 ? 72.681 25.955 292.444 0.00 0.00 283 PHE E C 1
ATOM 12062 O O . PHE E 1 282 ? 73.187 24.927 291.993 0.00 0.00 283 PHE E O 1
ATOM 12070 N N . THR E 1 283 ? 72.383 26.103 293.729 0.00 0.00 284 THR E N 1
ATOM 12071 C CA . THR E 1 283 ? 72.680 25.060 294.699 0.00 0.00 284 THR E CA 1
ATOM 12072 C C . THR E 1 283 ? 71.462 24.795 295.559 0.00 0.00 284 THR E C 1
ATOM 12073 O O . THR E 1 283 ? 70.580 25.640 295.705 0.00 0.00 284 THR E O 1
ATOM 12077 N N . GLU E 1 284 ? 71.449 23.624 296.173 0.00 0.00 285 GLU E N 1
ATOM 12078 C CA . GLU E 1 284 ? 70.351 23.215 297.031 0.00 0.00 285 GLU E CA 1
ATOM 12079 C C . GLU E 1 284 ? 70.838 23.226 298.469 0.00 0.00 285 GLU E C 1
ATOM 12080 O O . GLU E 1 284 ? 71.628 22.367 298.864 0.00 0.00 285 GLU E O 1
ATOM 12086 N N . ASN E 1 285 ? 70.371 24.200 299.241 0.00 0.00 286 ASN E N 1
ATOM 12087 C CA . ASN E 1 285 ? 70.589 24.256 300.677 0.00 0.00 286 ASN E CA 1
ATOM 12088 C C . ASN E 1 285 ? 69.536 25.154 301.293 0.00 0.00 286 ASN E C 1
ATOM 12089 O O . ASN E 1 285 ? 68.932 25.985 300.612 0.00 0.00 286 ASN E O 1
ATOM 12094 N N . ALA E 1 286 ? 69.332 24.969 302.594 0.00 0.00 287 ALA E N 1
ATOM 12095 C CA . ALA E 1 286 ? 68.624 25.923 303.439 0.00 0.00 287 ALA E CA 1
ATOM 12096 C C . ALA E 1 286 ? 67.279 26.329 302.856 0.00 0.00 287 ALA E C 1
ATOM 12097 O O . ALA E 1 286 ? 66.816 27.453 303.050 0.00 0.00 287 ALA E O 1
ATOM 12099 N N . MET E 1 287 ? 66.632 25.417 302.144 0.00 0.00 288 MET E N 1
ATOM 12100 C CA . MET E 1 287 ? 65.355 25.733 301.531 0.00 0.00 288 MET E CA 1
ATOM 12101 C C . MET E 1 287 ? 64.324 24.678 301.887 0.00 0.00 288 MET E C 1
ATOM 12102 O O . MET E 1 287 ? 64.600 23.477 301.836 0.00 0.00 288 MET E O 1
ATOM 12107 N N . ALA E 1 288 ? 63.143 25.138 302.273 0.00 0.00 289 ALA E N 1
ATOM 12108 C CA . ALA E 1 288 ? 61.968 24.285 302.283 0.00 0.00 289 ALA E CA 1
ATOM 12109 C C . ALA E 1 288 ? 61.491 24.168 300.843 0.00 0.00 289 ALA E C 1
ATOM 12110 O O . ALA E 1 288 ? 62.185 24.565 299.905 0.00 0.00 289 ALA E O 1
ATOM 12112 N N . GLY E 1 289 ? 60.314 23.604 300.636 0.00 0.00 290 GLY E N 1
ATOM 12113 C CA . GLY E 1 289 ? 59.825 23.487 299.283 0.00 0.00 290 GLY E CA 1
ATOM 12114 C C . GLY E 1 289 ? 58.910 22.305 299.112 0.00 0.00 290 GLY E C 1
ATOM 12115 O O . GLY E 1 289 ? 58.249 21.893 300.061 0.00 0.00 290 GLY E O 1
ATOM 12116 N N . THR E 1 290 ? 58.863 21.753 297.904 0.00 0.00 291 THR E N 1
ATOM 12117 C CA . THR E 1 290 ? 59.662 22.224 296.785 0.00 0.00 291 THR E CA 1
ATOM 12118 C C . THR E 1 290 ? 58.982 21.711 295.533 0.00 0.00 291 THR E C 1
ATOM 12119 O O . THR E 1 290 ? 58.232 20.743 295.608 0.00 0.00 291 THR E O 1
ATOM 12123 N N . THR E 1 291 ? 59.196 22.342 294.386 0.00 0.00 292 THR E N 1
ATOM 12124 C CA . THR E 1 291 ? 59.780 23.663 294.253 0.00 0.00 292 THR E CA 1
ATOM 12125 C C . THR E 1 291 ? 58.587 24.594 294.328 0.00 0.00 292 THR E C 1
ATOM 12126 O O . THR E 1 291 ? 57.496 24.129 294.643 0.00 0.00 292 THR E O 1
ATOM 12130 N N . PRO E 1 292 ? 58.748 25.903 294.080 0.00 0.00 293 PRO E N 1
ATOM 12131 C CA . PRO E 1 292 ? 59.819 26.865 293.803 0.00 0.00 293 PRO E CA 1
ATOM 12132 C C . PRO E 1 292 ? 60.620 27.104 295.031 0.00 0.00 293 PRO E C 1
ATOM 12133 O O . PRO E 1 292 ? 60.531 26.336 295.978 0.00 0.00 293 PRO E O 1
ATOM 12137 N N . THR E 1 293 ? 61.431 28.147 295.006 0.00 0.00 294 THR E N 1
ATOM 12138 C CA . THR E 1 293 ? 62.023 28.575 296.255 0.00 0.00 294 THR E CA 1
ATOM 12139 C C . THR E 1 293 ? 61.120 29.512 297.051 0.00 0.00 294 THR E C 1
ATOM 12140 O O . THR E 1 293 ? 60.386 29.046 297.922 0.00 0.00 294 THR E O 1
ATOM 12144 N N . ASP E 1 294 ? 61.121 30.801 296.720 0.00 0.00 295 ASP E N 1
ATOM 12145 C CA . ASP E 1 294 ? 60.474 31.883 297.461 0.00 0.00 295 ASP E CA 1
ATOM 12146 C C . ASP E 1 294 ? 60.940 33.211 296.907 0.00 0.00 295 ASP E C 1
ATOM 12147 O O . ASP E 1 294 ? 61.668 33.252 295.915 0.00 0.00 295 ASP E O 1
ATOM 12152 N N . GLU E 1 295 ? 60.502 34.300 297.513 0.00 0.00 296 GLU E N 1
ATOM 12153 C CA . GLU E 1 295 ? 61.201 35.560 297.310 0.00 0.00 296 GLU E CA 1
ATOM 12154 C C . GLU E 1 295 ? 62.396 35.608 298.250 0.00 0.00 296 GLU E C 1
ATOM 12155 O O . GLU E 1 295 ? 63.548 35.475 297.819 0.00 0.00 296 GLU E O 1
ATOM 12161 N N . GLU E 1 296 ? 62.118 35.758 299.545 0.00 0.00 297 GLU E N 1
ATOM 12162 C CA . GLU E 1 296 ? 63.181 35.832 300.538 0.00 0.00 297 GLU E CA 1
ATOM 12163 C C . GLU E 1 296 ? 64.172 34.695 300.370 0.00 0.00 297 GLU E C 1
ATOM 12164 O O . GLU E 1 296 ? 65.386 34.914 300.292 0.00 0.00 297 GLU E O 1
ATOM 12170 N N . LEU E 1 297 ? 63.666 33.472 300.291 0.00 0.00 298 LEU E N 1
ATOM 12171 C CA . LEU E 1 297 ? 64.562 32.336 300.172 0.00 0.00 298 LEU E CA 1
ATOM 12172 C C . LEU E 1 297 ? 65.353 32.390 298.875 0.00 0.00 298 LEU E C 1
ATOM 12173 O O . LEU E 1 297 ? 66.547 32.082 298.870 0.00 0.00 298 LEU E O 1
ATOM 12178 N N . ALA E 1 298 ? 64.724 32.808 297.775 0.00 0.00 299 ALA E N 1
ATOM 12179 C CA . ALA E 1 298 ? 65.488 32.996 296.548 0.00 0.00 299 ALA E CA 1
ATOM 12180 C C . ALA E 1 298 ? 66.581 34.021 296.725 0.00 0.00 299 ALA E C 1
ATOM 12181 O O . ALA E 1 298 ? 67.523 34.055 295.933 0.00 0.00 299 ALA E O 1
ATOM 12183 N N . ASN E 1 299 ? 66.465 34.882 297.726 0.00 0.00 300 ASN E N 1
ATOM 12184 C CA . ASN E 1 299 ? 67.524 35.842 297.979 0.00 0.00 300 ASN E CA 1
ATOM 12185 C C . ASN E 1 299 ? 68.469 35.414 299.085 0.00 0.00 300 ASN E C 1
ATOM 12186 O O . ASN E 1 299 ? 69.463 36.103 299.329 0.00 0.00 300 ASN E O 1
ATOM 12191 N N . GLY E 1 300 ? 68.198 34.303 299.753 0.00 0.00 301 GLY E N 1
ATOM 12192 C CA . GLY E 1 300 ? 68.824 34.106 301.043 0.00 0.00 301 GLY E CA 1
ATOM 12193 C C . GLY E 1 300 ? 70.329 33.967 301.045 0.00 0.00 301 GLY E C 1
ATOM 12194 O O . GLY E 1 300 ? 71.019 34.812 301.619 0.00 0.00 301 GLY E O 1
ATOM 12195 N N . ALA E 1 301 ? 70.858 32.946 300.386 0.00 0.00 302 ALA E N 1
ATOM 12196 C CA . ALA E 1 301 ? 72.294 32.708 300.399 0.00 0.00 302 ALA E CA 1
ATOM 12197 C C . ALA E 1 301 ? 72.614 31.572 299.447 0.00 0.00 302 ALA E C 1
ATOM 12198 O O . ALA E 1 301 ? 71.733 31.025 298.780 0.00 0.00 302 ALA E O 1
ATOM 12200 N N . ASN E 1 302 ? 73.888 31.208 299.409 0.00 0.00 303 ASN E N 1
ATOM 12201 C CA . ASN E 1 302 ? 74.321 29.946 298.831 0.00 0.00 303 ASN E CA 1
ATOM 12202 C C . ASN E 1 302 ? 73.985 29.842 297.342 0.00 0.00 303 ASN E C 1
ATOM 12203 O O . ASN E 1 302 ? 73.151 29.040 296.922 0.00 0.00 303 ASN E O 1
ATOM 12208 N N . TRP E 1 303 ? 74.666 30.668 296.554 0.00 0.00 304 TRP E N 1
ATOM 12209 C CA . TRP E 1 303 ? 74.907 30.386 295.146 0.00 0.00 304 TRP E CA 1
ATOM 12210 C C . TRP E 1 303 ? 76.406 30.283 294.919 0.00 0.00 304 TRP E C 1
ATOM 12211 O O . TRP E 1 303 ? 77.190 30.960 295.586 0.00 0.00 304 TRP E O 1
ATOM 12222 N N . GLN E 1 304 ? 76.799 29.430 293.982 0.00 0.00 305 GLN E N 1
ATOM 12223 C CA . GLN E 1 304 ? 78.201 29.111 293.751 0.00 0.00 305 GLN E CA 1
ATOM 12224 C C . GLN E 1 304 ? 78.486 29.186 292.263 0.00 0.00 305 GLN E C 1
ATOM 12225 O O . GLN E 1 304 ? 77.929 28.409 291.486 0.00 0.00 305 GLN E O 1
ATOM 12231 N N . ARG E 1 305 ? 79.336 30.118 291.867 0.00 0.00 306 ARG E N 1
ATOM 12232 C CA . ARG E 1 305 ? 79.638 30.312 290.460 0.00 0.00 306 ARG E CA 1
ATOM 12233 C C . ARG E 1 305 ? 80.662 29.301 289.979 0.00 0.00 306 ARG E C 1
ATOM 12234 O O . ARG E 1 305 ? 81.492 28.827 290.753 0.00 0.00 306 ARG E O 1
ATOM 12242 N N . VAL E 1 306 ? 80.587 28.945 288.698 0.00 0.00 307 VAL E N 1
ATOM 12243 C CA . VAL E 1 306 ? 81.751 28.396 288.020 0.00 0.00 307 VAL E CA 1
ATOM 12244 C C . VAL E 1 306 ? 81.812 28.909 286.586 0.00 0.00 307 VAL E C 1
ATOM 12245 O O . VAL E 1 306 ? 80.962 28.566 285.759 0.00 0.00 307 VAL E O 1
ATOM 12249 N N . TYR E 1 307 ? 82.802 29.743 286.299 0.00 0.00 308 TYR E N 1
ATOM 12250 C CA . TYR E 1 307 ? 83.403 29.868 284.976 0.00 0.00 308 TYR E CA 1
ATOM 12251 C C . TYR E 1 307 ? 84.918 29.935 285.129 0.00 0.00 308 TYR E C 1
ATOM 12252 O O . TYR E 1 307 ? 85.610 29.158 284.484 0.00 0.00 308 TYR E O 1
ATOM 12261 N N . ASP E 1 308 ? 85.472 30.840 285.941 0.00 0.00 309 ASP E N 1
ATOM 12262 C CA . ASP E 1 308 ? 84.946 32.127 286.414 0.00 0.00 309 ASP E CA 1
ATOM 12263 C C . ASP E 1 308 ? 85.037 33.350 285.520 0.00 0.00 309 ASP E C 1
ATOM 12264 O O . ASP E 1 308 ? 84.048 33.996 285.190 0.00 0.00 309 ASP E O 1
ATOM 12269 N N . PRO E 1 309 ? 86.269 33.641 285.114 0.00 0.00 310 PRO E N 1
ATOM 12270 C CA . PRO E 1 309 ? 86.868 34.973 285.170 0.00 0.00 310 PRO E CA 1
ATOM 12271 C C . PRO E 1 309 ? 86.021 36.089 284.632 0.00 0.00 310 PRO E C 1
ATOM 12272 O O . PRO E 1 309 ? 86.020 37.177 285.173 0.00 0.00 310 PRO E O 1
ATOM 12276 N N . LYS E 1 310 ? 85.310 35.819 283.554 0.00 0.00 311 LYS E N 1
ATOM 12277 C CA . LYS E 1 310 ? 84.694 36.878 282.787 0.00 0.00 311 LYS E CA 1
ATOM 12278 C C . LYS E 1 310 ? 83.374 36.351 282.271 0.00 0.00 311 LYS E C 1
ATOM 12279 O O . LYS E 1 310 ? 82.847 35.360 282.779 0.00 0.00 311 LYS E O 1
ATOM 12285 N N . LYS E 1 311 ? 82.825 37.052 281.291 0.00 0.00 312 LYS E N 1
ATOM 12286 C CA . LYS E 1 311 ? 81.645 36.627 280.551 0.00 0.00 312 LYS E CA 1
ATOM 12287 C C . LYS E 1 311 ? 80.525 36.212 281.498 0.00 0.00 312 LYS E C 1
ATOM 12288 O O . LYS E 1 311 ? 79.984 35.110 281.435 0.00 0.00 312 LYS E O 1
ATOM 12294 N N . ILE E 1 312 ? 80.183 37.123 282.395 0.00 0.00 313 ILE E N 1
ATOM 12295 C CA . ILE E 1 312 ? 79.063 36.883 283.271 0.00 0.00 313 ILE E CA 1
ATOM 12296 C C . ILE E 1 312 ? 77.724 37.368 282.691 0.00 0.00 313 ILE E C 1
ATOM 12297 O O . ILE E 1 312 ? 76.843 36.529 282.521 0.00 0.00 313 ILE E O 1
ATOM 12302 N N . ARG E 1 313 ? 77.504 38.650 282.372 0.00 0.00 314 ARG E N 1
ATOM 12303 C CA . ARG E 1 313 ? 78.428 39.765 282.447 0.00 0.00 314 ARG E CA 1
ATOM 12304 C C . ARG E 1 313 ? 77.721 40.897 283.151 0.00 0.00 314 ARG E C 1
ATOM 12305 O O . ARG E 1 313 ? 76.931 41.574 282.517 0.00 0.00 314 ARG E O 1
ATOM 12313 N N . ILE E 1 314 ? 78.040 41.182 284.409 0.00 0.00 315 ILE E N 1
ATOM 12314 C CA . ILE E 1 314 ? 77.389 42.266 285.134 0.00 0.00 315 ILE E CA 1
ATOM 12315 C C . ILE E 1 314 ? 78.321 42.721 286.238 0.00 0.00 315 ILE E C 1
ATOM 12316 O O . ILE E 1 314 ? 79.122 41.940 286.750 0.00 0.00 315 ILE E O 1
ATOM 12321 N N . VAL E 1 315 ? 78.201 43.986 286.623 0.00 0.00 316 VAL E N 1
ATOM 12322 C CA . VAL E 1 315 ? 78.970 44.549 287.723 0.00 0.00 316 VAL E CA 1
ATOM 12323 C C . VAL E 1 315 ? 78.105 45.559 288.453 0.00 0.00 316 VAL E C 1
ATOM 12324 O O . VAL E 1 315 ? 77.321 46.285 287.838 0.00 0.00 316 VAL E O 1
ATOM 12328 N N . GLN E 1 316 ? 78.248 45.611 289.771 0.00 0.00 317 GLN E N 1
ATOM 12329 C CA . GLN E 1 316 ? 77.567 46.617 290.566 0.00 0.00 317 GLN E CA 1
ATOM 12330 C C . GLN E 1 316 ? 78.594 47.375 291.383 0.00 0.00 317 GLN E C 1
ATOM 12331 O O . GLN E 1 316 ? 79.651 46.837 291.718 0.00 0.00 317 GLN E O 1
ATOM 12337 N N . PHE E 1 317 ? 78.294 48.632 291.695 0.00 0.00 318 PHE E N 1
ATOM 12338 C CA . PHE E 1 317 ? 79.128 49.361 292.635 0.00 0.00 318 PHE E CA 1
ATOM 12339 C C . PHE E 1 317 ? 78.263 50.298 293.456 0.00 0.00 318 PHE E C 1
ATOM 12340 O O . PHE E 1 317 ? 77.418 51.007 292.910 0.00 0.00 318 PHE E O 1
ATOM 12348 N N . LYS E 1 318 ? 78.497 50.311 294.761 0.00 0.00 319 LYS E N 1
ATOM 12349 C CA . LYS E 1 318 ? 77.754 51.151 295.682 0.00 0.00 319 LYS E CA 1
ATOM 12350 C C . LYS E 1 318 ? 78.490 52.465 295.890 0.00 0.00 319 LYS E C 1
ATOM 12351 O O . LYS E 1 318 ? 79.720 52.493 295.968 0.00 0.00 319 LYS E O 1
ATOM 12357 N N . HIS E 1 319 ? 77.738 53.557 295.986 0.00 0.00 320 HIS E N 1
ATOM 12358 C CA . HIS E 1 319 ? 78.364 54.861 296.137 0.00 0.00 320 HIS E CA 1
ATOM 12359 C C . HIS E 1 319 ? 77.442 55.814 296.873 0.00 0.00 320 HIS E C 1
ATOM 12360 O O . HIS E 1 319 ? 76.220 55.743 296.741 0.00 0.00 320 HIS E O 1
ATOM 12367 N N . ARG E 1 320 ? 78.049 56.722 297.631 0.00 0.00 321 ARG E N 1
ATOM 12368 C CA . ARG E 1 320 ? 77.321 57.835 298.215 0.00 0.00 321 ARG E CA 1
ATOM 12369 C C . ARG E 1 320 ? 77.076 58.905 297.166 0.00 0.00 321 ARG E C 1
ATOM 12370 O O . ARG E 1 320 ? 77.862 59.090 296.235 0.00 0.00 321 ARG E O 1
ATOM 12378 N N . LEU E 1 321 ? 75.981 59.626 297.337 0.00 0.00 322 LEU E N 1
ATOM 12379 C CA . LEU E 1 321 ? 75.621 60.690 296.424 0.00 0.00 322 LEU E CA 1
ATOM 12380 C C . LEU E 1 321 ? 76.442 61.929 296.744 0.00 0.00 322 LEU E C 1
ATOM 12381 O O . LEU E 1 321 ? 76.900 62.115 297.871 0.00 0.00 322 LEU E O 1
ATOM 12386 N N . GLN E 1 322 ? 76.642 62.771 295.735 0.00 0.00 323 GLN E N 1
ATOM 12387 C CA . GLN E 1 322 ? 77.367 64.019 295.936 0.00 0.00 323 GLN E CA 1
ATOM 12388 C C . GLN E 1 322 ? 76.756 64.842 297.053 0.00 0.00 323 GLN E C 1
ATOM 12389 O O . GLN E 1 322 ? 75.550 65.088 297.076 0.00 0.00 323 GLN E O 1
ATOM 12395 N N . ALA E 1 323 ? 77.616 65.314 297.943 0.00 0.00 324 ALA E N 1
ATOM 12396 C CA . ALA E 1 323 ? 77.263 66.368 298.866 0.00 0.00 324 ALA E CA 1
ATOM 12397 C C . ALA E 1 323 ? 76.693 67.544 298.087 0.00 0.00 324 ALA E C 1
ATOM 12398 O O . ALA E 1 323 ? 77.327 68.088 297.168 0.00 0.00 324 ALA E O 1
ATOM 12401 N N . ALA F 1 1 ? 57.423 155.711 282.353 0.00 0.00 2 ALA F N 1
ATOM 12402 C CA . ALA F 1 1 ? 57.983 154.367 282.394 0.00 0.00 2 ALA F CA 1
ATOM 12403 C C . ALA F 1 1 ? 58.052 153.736 280.998 0.00 0.00 2 ALA F C 1
ATOM 12404 O O . ALA F 1 1 ? 58.577 154.339 280.056 0.00 0.00 2 ALA F O 1
ATOM 12406 N N . TYR F 1 2 ? 57.501 152.529 280.872 0.00 0.00 3 TYR F N 1
ATOM 12407 C CA . TYR F 1 2 ? 57.655 151.690 279.689 0.00 0.00 3 TYR F CA 1
ATOM 12408 C C . TYR F 1 2 ? 56.310 151.083 279.329 0.00 0.00 3 TYR F C 1
ATOM 12409 O O . TYR F 1 2 ? 55.325 151.219 280.058 0.00 0.00 3 TYR F O 1
ATOM 12418 N N . THR F 1 3 ? 56.262 150.420 278.176 0.00 0.00 4 THR F N 1
ATOM 12419 C CA . THR F 1 3 ? 55.202 149.443 277.986 0.00 0.00 4 THR F CA 1
ATOM 12420 C C . THR F 1 3 ? 55.234 148.398 279.096 0.00 0.00 4 THR F C 1
ATOM 12421 O O . THR F 1 3 ? 54.188 147.867 279.473 0.00 0.00 4 THR F O 1
ATOM 12425 N N . LYS F 1 4 ? 56.425 148.086 279.620 0.00 0.00 5 LYS F N 1
ATOM 12426 C CA . LYS F 1 4 ? 56.579 147.534 280.965 0.00 0.00 5 LYS F CA 1
ATOM 12427 C C . LYS F 1 4 ? 55.842 146.224 281.221 0.00 0.00 5 LYS F C 1
ATOM 12428 O O . LYS F 1 4 ? 54.724 146.229 281.744 0.00 0.00 5 LYS F O 1
ATOM 12434 N N . ILE F 1 5 ? 56.444 145.102 280.838 0.00 0.00 6 ILE F N 1
ATOM 12435 C CA . ILE F 1 5 ? 55.861 143.776 281.026 0.00 0.00 6 ILE F CA 1
ATOM 12436 C C . ILE F 1 5 ? 55.370 143.600 282.455 0.00 0.00 6 ILE F C 1
ATOM 12437 O O . ILE F 1 5 ? 54.518 142.755 282.734 0.00 0.00 6 ILE F O 1
ATOM 12442 N N . SER F 1 6 ? 55.898 144.403 283.370 0.00 0.00 7 SER F N 1
ATOM 12443 C CA . SER F 1 6 ? 55.501 144.311 284.765 0.00 0.00 7 SER F CA 1
ATOM 12444 C C . SER F 1 6 ? 54.089 144.817 285.040 0.00 0.00 7 SER F C 1
ATOM 12445 O O . SER F 1 6 ? 53.650 144.747 286.191 0.00 0.00 7 SER F O 1
ATOM 12448 N N . ASP F 1 7 ? 53.372 145.336 284.048 0.00 0.00 8 ASP F N 1
ATOM 12449 C CA . ASP F 1 7 ? 52.045 145.892 284.292 0.00 0.00 8 ASP F CA 1
ATOM 12450 C C . ASP F 1 7 ? 50.931 145.024 283.738 0.00 0.00 8 ASP F C 1
ATOM 12451 O O . ASP F 1 7 ? 50.089 144.494 284.465 0.00 0.00 8 ASP F O 1
ATOM 12456 N N . VAL F 1 8 ? 50.947 144.927 282.418 0.00 0.00 9 VAL F N 1
ATOM 12457 C CA . VAL F 1 8 ? 49.980 144.196 281.613 0.00 0.00 9 VAL F CA 1
ATOM 12458 C C . VAL F 1 8 ? 49.736 142.819 282.208 0.00 0.00 9 VAL F C 1
ATOM 12459 O O . VAL F 1 8 ? 50.646 142.184 282.747 0.00 0.00 9 VAL F O 1
ATOM 12463 N N . ILE F 1 9 ? 48.483 142.390 282.238 0.00 0.00 10 ILE F N 1
ATOM 12464 C CA . ILE F 1 9 ? 48.194 141.212 283.039 0.00 0.00 10 ILE F CA 1
ATOM 12465 C C . ILE F 1 9 ? 48.290 139.956 282.186 0.00 0.00 10 ILE F C 1
ATOM 12466 O O . ILE F 1 9 ? 47.760 139.891 281.067 0.00 0.00 10 ILE F O 1
ATOM 12471 N N . VAL F 1 10 ? 48.986 138.955 282.720 0.00 0.00 11 VAL F N 1
ATOM 12472 C CA . VAL F 1 10 ? 49.361 137.706 282.069 0.00 0.00 11 VAL F CA 1
ATOM 12473 C C . VAL F 1 10 ? 48.254 136.680 282.262 0.00 0.00 11 VAL F C 1
ATOM 12474 O O . VAL F 1 10 ? 47.787 136.484 283.390 0.00 0.00 11 VAL F O 1
ATOM 12478 N N . PRO F 1 11 ? 47.800 136.040 281.217 0.00 0.00 12 PRO F N 1
ATOM 12479 C CA . PRO F 1 11 ? 46.803 134.981 281.375 0.00 0.00 12 PRO F CA 1
ATOM 12480 C C . PRO F 1 11 ? 47.413 133.712 281.936 0.00 0.00 12 PRO F C 1
ATOM 12481 O O . PRO F 1 11 ? 48.568 133.709 282.366 0.00 0.00 12 PRO F O 1
ATOM 12485 N N . GLU F 1 12 ? 46.635 132.635 281.950 0.00 0.00 13 GLU F N 1
ATOM 12486 C CA . GLU F 1 12 ? 47.123 131.293 282.224 0.00 0.00 13 GLU F CA 1
ATOM 12487 C C . GLU F 1 12 ? 46.510 130.354 281.200 0.00 0.00 13 GLU F C 1
ATOM 12488 O O . GLU F 1 12 ? 45.719 130.770 280.352 0.00 0.00 13 GLU F O 1
ATOM 12494 N N . LEU F 1 13 ? 46.868 129.077 281.265 0.00 0.00 14 LEU F N 1
ATOM 12495 C CA . LEU F 1 13 ? 46.465 128.159 280.214 0.00 0.00 14 LEU F CA 1
ATOM 12496 C C . LEU F 1 13 ? 46.090 126.805 280.786 0.00 0.00 14 LEU F C 1
ATOM 12497 O O . LEU F 1 13 ? 46.453 126.461 281.909 0.00 0.00 14 LEU F O 1
ATOM 12502 N N . PHE F 1 14 ? 45.354 126.039 279.985 0.00 0.00 15 PHE F N 1
ATOM 12503 C CA . PHE F 1 14 ? 44.958 124.681 280.321 0.00 0.00 15 PHE F CA 1
ATOM 12504 C C . PHE F 1 14 ? 44.749 123.898 279.038 0.00 0.00 15 PHE F C 1
ATOM 12505 O O . PHE F 1 14 ? 44.599 124.469 277.957 0.00 0.00 15 PHE F O 1
ATOM 12513 N N . ASN F 1 15 ? 44.753 122.581 279.173 0.00 0.00 16 ASN F N 1
ATOM 12514 C CA . ASN F 1 15 ? 44.440 121.652 278.102 0.00 0.00 16 ASN F CA 1
ATOM 12515 C C . ASN F 1 15 ? 43.621 120.517 278.688 0.00 0.00 16 ASN F C 1
ATOM 12516 O O . ASN F 1 15 ? 43.572 120.357 279.911 0.00 0.00 16 ASN F O 1
ATOM 12521 N N . PRO F 1 16 ? 42.969 119.718 277.857 0.00 0.00 17 PRO F N 1
ATOM 12522 C CA . PRO F 1 16 ? 42.065 118.697 278.396 0.00 0.00 17 PRO F CA 1
ATOM 12523 C C . PRO F 1 16 ? 42.770 117.645 279.232 0.00 0.00 17 PRO F C 1
ATOM 12524 O O . PRO F 1 16 ? 43.995 117.638 279.357 0.00 0.00 17 PRO F O 1
ATOM 12528 N N . TYR F 1 17 ? 41.980 116.741 279.795 0.00 0.00 18 TYR F N 1
ATOM 12529 C CA . TYR F 1 17 ? 42.502 115.682 280.636 0.00 0.00 18 TYR F CA 1
ATOM 12530 C C . TYR F 1 17 ? 43.124 114.568 279.805 0.00 0.00 18 TYR F C 1
ATOM 12531 O O . TYR F 1 17 ? 42.812 114.383 278.629 0.00 0.00 18 TYR F O 1
ATOM 12540 N N . VAL F 1 18 ? 44.016 113.818 280.445 0.00 0.00 19 VAL F N 1
ATOM 12541 C CA . VAL F 1 18 ? 44.633 112.637 279.860 0.00 0.00 19 VAL F CA 1
ATOM 12542 C C . VAL F 1 18 ? 44.648 111.547 280.917 0.00 0.00 19 VAL F C 1
ATOM 12543 O O . VAL F 1 18 ? 44.957 111.803 282.083 0.00 0.00 19 VAL F O 1
ATOM 12547 N N . ILE F 1 19 ? 44.319 110.327 280.513 0.00 0.00 20 ILE F N 1
ATOM 12548 C CA . ILE F 1 19 ? 44.144 109.230 281.455 0.00 0.00 20 ILE F CA 1
ATOM 12549 C C . ILE F 1 19 ? 45.503 108.644 281.800 0.00 0.00 20 ILE F C 1
ATOM 12550 O O . ILE F 1 19 ? 46.220 108.158 280.923 0.00 0.00 20 ILE F O 1
ATOM 12555 N N . ASN F 1 20 ? 45.852 108.680 283.078 0.00 0.00 21 ASN F N 1
ATOM 12556 C CA . ASN F 1 20 ? 47.022 107.964 283.554 0.00 0.00 21 ASN F CA 1
ATOM 12557 C C . ASN F 1 20 ? 46.744 106.470 283.613 0.00 0.00 21 ASN F C 1
ATOM 12558 O O . ASN F 1 20 ? 45.596 106.030 283.667 0.00 0.00 21 ASN F O 1
ATOM 12563 N N . THR F 1 21 ? 47.811 105.681 283.597 0.00 0.00 22 THR F N 1
ATOM 12564 C CA . THR F 1 21 ? 47.696 104.237 283.732 0.00 0.00 22 THR F CA 1
ATOM 12565 C C . THR F 1 21 ? 48.643 103.756 284.811 0.00 0.00 22 THR F C 1
ATOM 12566 O O . THR F 1 21 ? 49.862 103.849 284.652 0.00 0.00 22 THR F O 1
ATOM 12570 N N . THR F 1 22 ? 48.092 103.229 285.896 0.00 0.00 23 THR F N 1
ATOM 12571 C CA . THR F 1 22 ? 48.927 102.599 286.904 0.00 0.00 23 THR F CA 1
ATOM 12572 C C . THR F 1 22 ? 49.521 101.334 286.325 0.00 0.00 23 THR F C 1
ATOM 12573 O O . THR F 1 22 ? 48.822 100.548 285.682 0.00 0.00 23 THR F O 1
ATOM 12577 N N . THR F 1 23 ? 50.812 101.144 286.526 0.00 0.00 24 THR F N 1
ATOM 12578 C CA . THR F 1 23 ? 51.493 99.998 285.950 0.00 0.00 24 THR F CA 1
ATOM 12579 C C . THR F 1 23 ? 52.112 99.166 287.054 0.00 0.00 24 THR F C 1
ATOM 12580 O O . THR F 1 23 ? 53.106 99.569 287.661 0.00 0.00 24 THR F O 1
ATOM 12584 N N . GLN F 1 24 ? 51.522 98.009 287.303 0.00 0.00 25 GLN F N 1
ATOM 12585 C CA . GLN F 1 24 ? 52.274 96.809 287.626 0.00 0.00 25 GLN F CA 1
ATOM 12586 C C . GLN F 1 24 ? 51.688 95.748 286.712 0.00 0.00 25 GLN F C 1
ATOM 12587 O O . GLN F 1 24 ? 50.509 95.404 286.822 0.00 0.00 25 GLN F O 1
ATOM 12593 N N . LEU F 1 25 ? 52.484 95.291 285.760 0.00 0.00 26 LEU F N 1
ATOM 12594 C CA . LEU F 1 25 ? 51.949 94.410 284.741 0.00 0.00 26 LEU F CA 1
ATOM 12595 C C . LEU F 1 25 ? 51.460 93.132 285.386 0.00 0.00 26 LEU F C 1
ATOM 12596 O O . LEU F 1 25 ? 52.207 92.457 286.093 0.00 0.00 26 LEU F O 1
ATOM 12601 N N . SER F 1 26 ? 50.208 92.804 285.153 0.00 0.00 27 SER F N 1
ATOM 12602 C CA . SER F 1 26 ? 49.632 91.591 285.704 0.00 0.00 27 SER F CA 1
ATOM 12603 C C . SER F 1 26 ? 49.535 90.583 284.581 0.00 0.00 27 SER F C 1
ATOM 12604 O O . SER F 1 26 ? 48.695 90.718 283.688 0.00 0.00 27 SER F O 1
ATOM 12607 N N . ALA F 1 27 ? 50.400 89.582 284.616 0.00 0.00 28 ALA F N 1
ATOM 12608 C CA . ALA F 1 27 ? 50.194 88.456 283.731 0.00 0.00 28 ALA F CA 1
ATOM 12609 C C . ALA F 1 27 ? 50.152 87.167 284.523 0.00 0.00 28 ALA F C 1
ATOM 12610 O O . ALA F 1 27 ? 49.079 86.632 284.820 0.00 0.00 28 ALA F O 1
ATOM 12612 N N . PHE F 1 28 ? 51.333 86.681 284.873 0.00 0.00 29 PHE F N 1
ATOM 12613 C CA . PHE F 1 28 ? 51.512 85.349 285.421 0.00 0.00 29 PHE F CA 1
ATOM 12614 C C . PHE F 1 28 ? 50.659 84.374 284.624 0.00 0.00 29 PHE F C 1
ATOM 12615 O O . PHE F 1 28 ? 50.187 83.366 285.148 0.00 0.00 29 PHE F O 1
ATOM 12623 N N . PHE F 1 29 ? 50.473 84.682 283.347 0.00 0.00 30 PHE F N 1
ATOM 12624 C CA . PHE F 1 29 ? 49.678 83.905 282.416 0.00 0.00 30 PHE F CA 1
ATOM 12625 C C . PHE F 1 29 ? 50.560 83.724 281.192 0.00 0.00 30 PHE F C 1
ATOM 12626 O O . PHE F 1 29 ? 51.377 84.591 280.900 0.00 0.00 30 PHE F O 1
ATOM 12634 N N . GLN F 1 30 ? 50.428 82.613 280.478 0.00 0.00 31 GLN F N 1
ATOM 12635 C CA . GLN F 1 30 ? 49.436 81.604 280.770 0.00 0.00 31 GLN F CA 1
ATOM 12636 C C . GLN F 1 30 ? 50.088 80.440 281.467 0.00 0.00 31 GLN F C 1
ATOM 12637 O O . GLN F 1 30 ? 51.256 80.133 281.249 0.00 0.00 31 GLN F O 1
ATOM 12643 N N . SER F 1 31 ? 49.307 79.806 282.322 0.00 0.00 32 SER F N 1
ATOM 12644 C CA . SER F 1 31 ? 49.781 78.805 283.258 0.00 0.00 32 SER F CA 1
ATOM 12645 C C . SER F 1 31 ? 48.568 78.082 283.800 0.00 0.00 32 SER F C 1
ATOM 12646 O O . SER F 1 31 ? 47.451 78.255 283.307 0.00 0.00 32 SER F O 1
ATOM 12649 N N . GLY F 1 32 ? 48.792 77.246 284.795 0.00 0.00 33 GLY F N 1
ATOM 12650 C CA . GLY F 1 32 ? 47.752 77.036 285.763 0.00 0.00 33 GLY F CA 1
ATOM 12651 C C . GLY F 1 32 ? 47.708 78.436 286.317 0.00 0.00 33 GLY F C 1
ATOM 12652 O O . GLY F 1 32 ? 48.727 78.941 286.780 0.00 0.00 33 GLY F O 1
ATOM 12653 N N . ILE F 1 33 ? 46.549 79.074 286.278 0.00 0.00 34 ILE F N 1
ATOM 12654 C CA . ILE F 1 33 ? 45.291 78.414 285.986 0.00 0.00 34 ILE F CA 1
ATOM 12655 C C . ILE F 1 33 ? 44.951 78.552 284.510 0.00 0.00 34 ILE F C 1
ATOM 12656 O O . ILE F 1 33 ? 45.193 79.594 283.912 0.00 0.00 34 ILE F O 1
ATOM 12661 N N . ALA F 1 34 ? 44.397 77.505 283.925 0.00 0.00 35 ALA F N 1
ATOM 12662 C CA . ALA F 1 34 ? 43.844 77.571 282.577 0.00 0.00 35 ALA F CA 1
ATOM 12663 C C . ALA F 1 34 ? 42.933 76.366 282.404 0.00 0.00 35 ALA F C 1
ATOM 12664 O O . ALA F 1 34 ? 42.592 75.684 283.375 0.00 0.00 35 ALA F O 1
ATOM 12666 N N . ALA F 1 35 ? 42.503 76.126 281.167 0.00 0.00 36 ALA F N 1
ATOM 12667 C CA . ALA F 1 35 ? 41.952 74.835 280.753 0.00 0.00 36 ALA F CA 1
ATOM 12668 C C . ALA F 1 35 ? 40.713 74.457 281.572 0.00 0.00 36 ALA F C 1
ATOM 12669 O O . ALA F 1 35 ? 40.724 73.554 282.411 0.00 0.00 36 ALA F O 1
ATOM 12671 N N . THR F 1 36 ? 39.638 75.188 281.300 0.00 0.00 37 THR F N 1
ATOM 12672 C CA . THR F 1 36 ? 38.332 74.835 281.836 0.00 0.00 37 THR F CA 1
ATOM 12673 C C . THR F 1 36 ? 37.919 73.441 281.375 0.00 0.00 37 THR F C 1
ATOM 12674 O O . THR F 1 36 ? 38.090 73.080 280.208 0.00 0.00 37 THR F O 1
ATOM 12678 N N . ASP F 1 37 ? 37.372 72.649 282.297 0.00 0.00 38 ASP F N 1
ATOM 12679 C CA . ASP F 1 37 ? 36.808 71.359 281.934 0.00 0.00 38 ASP F CA 1
ATOM 12680 C C . ASP F 1 37 ? 35.316 71.512 281.666 0.00 0.00 38 ASP F C 1
ATOM 12681 O O . ASP F 1 37 ? 34.744 72.598 281.776 0.00 0.00 38 ASP F O 1
ATOM 12686 N N . ASP F 1 38 ? 34.673 70.400 281.322 0.00 0.00 39 ASP F N 1
ATOM 12687 C CA . ASP F 1 38 ? 33.219 70.392 281.295 0.00 0.00 39 ASP F CA 1
ATOM 12688 C C . ASP F 1 38 ? 32.648 70.244 282.698 0.00 0.00 39 ASP F C 1
ATOM 12689 O O . ASP F 1 38 ? 31.508 70.652 282.956 0.00 0.00 39 ASP F O 1
ATOM 12694 N N . GLU F 1 39 ? 33.416 69.665 283.615 0.00 0.00 40 GLU F N 1
ATOM 12695 C CA . GLU F 1 39 ? 32.859 69.378 284.926 0.00 0.00 40 GLU F CA 1
ATOM 12696 C C . GLU F 1 39 ? 32.669 70.650 285.733 0.00 0.00 40 GLU F C 1
ATOM 12697 O O . GLU F 1 39 ? 31.560 70.964 286.191 0.00 0.00 40 GLU F O 1
ATOM 12703 N N . LEU F 1 40 ? 33.737 71.414 285.902 0.00 0.00 41 LEU F N 1
ATOM 12704 C CA . LEU F 1 40 ? 33.572 72.687 286.576 0.00 0.00 41 LEU F CA 1
ATOM 12705 C C . LEU F 1 40 ? 32.544 73.547 285.860 0.00 0.00 41 LEU F C 1
ATOM 12706 O O . LEU F 1 40 ? 31.970 74.455 286.473 0.00 0.00 41 LEU F O 1
ATOM 12711 N N . ASN F 1 41 ? 32.269 73.258 284.586 0.00 0.00 42 ASN F N 1
ATOM 12712 C CA . ASN F 1 41 ? 31.089 73.832 283.957 0.00 0.00 42 ASN F CA 1
ATOM 12713 C C . ASN F 1 41 ? 29.825 73.299 284.610 0.00 0.00 42 ASN F C 1
ATOM 12714 O O . ASN F 1 41 ? 28.876 74.053 284.844 0.00 0.00 42 ASN F O 1
ATOM 12719 N N . ALA F 1 42 ? 29.795 72.004 284.931 0.00 0.00 43 ALA F N 1
ATOM 12720 C CA . ALA F 1 42 ? 28.636 71.484 285.645 0.00 0.00 43 ALA F CA 1
ATOM 12721 C C . ALA F 1 42 ? 28.456 72.176 286.983 0.00 0.00 43 ALA F C 1
ATOM 12722 O O . ALA F 1 42 ? 27.343 72.212 287.510 0.00 0.00 43 ALA F O 1
ATOM 12724 N N . LEU F 1 43 ? 29.524 72.733 287.544 0.00 0.00 44 LEU F N 1
ATOM 12725 C CA . LEU F 1 43 ? 29.330 73.701 288.617 0.00 0.00 44 LEU F CA 1
ATOM 12726 C C . LEU F 1 43 ? 28.834 75.030 288.098 0.00 0.00 44 LEU F C 1
ATOM 12727 O O . LEU F 1 43 ? 28.095 75.730 288.791 0.00 0.00 44 LEU F O 1
ATOM 12732 N N . ALA F 1 44 ? 29.243 75.403 286.893 0.00 0.00 45 ALA F N 1
ATOM 12733 C CA . ALA F 1 44 ? 29.094 76.784 286.471 0.00 0.00 45 ALA F CA 1
ATOM 12734 C C . ALA F 1 44 ? 27.642 77.114 286.196 0.00 0.00 45 ALA F C 1
ATOM 12735 O O . ALA F 1 44 ? 27.014 77.861 286.950 0.00 0.00 45 ALA F O 1
ATOM 12737 N N . LYS F 1 45 ? 27.094 76.544 285.135 0.00 0.00 46 LYS F N 1
ATOM 12738 C CA . LYS F 1 45 ? 25.753 76.901 284.717 0.00 0.00 46 LYS F CA 1
ATOM 12739 C C . LYS F 1 45 ? 24.719 76.378 285.704 0.00 0.00 46 LYS F C 1
ATOM 12740 O O . LYS F 1 45 ? 24.854 75.281 286.250 0.00 0.00 46 LYS F O 1
ATOM 12746 N N . LYS F 1 46 ? 23.691 77.181 285.933 0.00 0.00 47 LYS F N 1
ATOM 12747 C CA . LYS F 1 46 ? 22.481 76.719 286.590 0.00 0.00 47 LYS F CA 1
ATOM 12748 C C . LYS F 1 46 ? 21.832 75.716 285.641 0.00 0.00 47 LYS F C 1
ATOM 12749 O O . LYS F 1 46 ? 22.112 75.759 284.445 0.00 0.00 47 LYS F O 1
ATOM 12755 N N . ALA F 1 47 ? 20.972 74.819 286.121 0.00 0.00 48 ALA F N 1
ATOM 12756 C CA . ALA F 1 47 ? 20.523 74.724 287.505 0.00 0.00 48 ALA F CA 1
ATOM 12757 C C . ALA F 1 47 ? 21.374 73.769 288.317 0.00 0.00 48 ALA F C 1
ATOM 12758 O O . ALA F 1 47 ? 22.460 73.381 287.904 0.00 0.00 48 ALA F O 1
ATOM 12760 N N . GLY F 1 48 ? 20.867 73.397 289.487 0.00 0.00 49 GLY F N 1
ATOM 12761 C CA . GLY F 1 48 ? 21.623 72.545 290.375 0.00 0.00 49 GLY F CA 1
ATOM 12762 C C . GLY F 1 48 ? 22.804 73.298 290.933 0.00 0.00 49 GLY F C 1
ATOM 12763 O O . GLY F 1 48 ? 23.953 72.885 290.767 0.00 0.00 49 GLY F O 1
ATOM 12764 N N . GLY F 1 49 ? 22.531 74.414 291.589 0.00 0.00 50 GLY F N 1
ATOM 12765 C CA . GLY F 1 49 ? 23.572 75.317 292.010 0.00 0.00 50 GLY F CA 1
ATOM 12766 C C . GLY F 1 49 ? 24.421 74.761 293.134 0.00 0.00 50 GLY F C 1
ATOM 12767 O O . GLY F 1 49 ? 24.342 73.589 293.505 0.00 0.00 50 GLY F O 1
ATOM 12768 N N . GLY F 1 50 ? 25.248 75.639 293.688 0.00 0.00 51 GLY F N 1
ATOM 12769 C CA . GLY F 1 50 ? 26.209 75.268 294.705 0.00 0.00 51 GLY F CA 1
ATOM 12770 C C . GLY F 1 50 ? 25.554 74.805 295.984 0.00 0.00 51 GLY F C 1
ATOM 12771 O O . GLY F 1 50 ? 24.332 74.793 296.081 0.00 0.00 51 GLY F O 1
ATOM 12772 N N . SER F 1 51 ? 26.354 74.421 296.971 0.00 0.00 52 SER F N 1
ATOM 12773 C CA . SER F 1 51 ? 27.796 74.536 296.902 0.00 0.00 52 SER F CA 1
ATOM 12774 C C . SER F 1 51 ? 28.393 73.407 296.103 0.00 0.00 52 SER F C 1
ATOM 12775 O O . SER F 1 51 ? 27.702 72.669 295.414 0.00 0.00 52 SER F O 1
ATOM 12778 N N . THR F 1 52 ? 29.700 73.282 296.217 0.00 0.00 53 THR F N 1
ATOM 12779 C CA . THR F 1 52 ? 30.481 72.669 295.167 0.00 0.00 53 THR F CA 1
ATOM 12780 C C . THR F 1 52 ? 30.386 71.147 295.198 0.00 0.00 53 THR F C 1
ATOM 12781 O O . THR F 1 52 ? 30.126 70.530 296.231 0.00 0.00 53 THR F O 1
ATOM 12785 N N . LEU F 1 53 ? 30.613 70.551 294.028 0.00 0.00 54 LEU F N 1
ATOM 12786 C CA . LEU F 1 53 ? 30.427 69.132 293.787 0.00 0.00 54 LEU F CA 1
ATOM 12787 C C . LEU F 1 53 ? 31.596 68.319 294.324 0.00 0.00 54 LEU F C 1
ATOM 12788 O O . LEU F 1 53 ? 32.531 68.835 294.937 0.00 0.00 54 LEU F O 1
ATOM 12793 N N . ASN F 1 54 ? 31.548 67.023 294.035 0.00 0.00 55 ASN F N 1
ATOM 12794 C CA . ASN F 1 54 ? 32.604 66.095 294.390 0.00 0.00 55 ASN F CA 1
ATOM 12795 C C . ASN F 1 54 ? 32.636 64.964 293.373 0.00 0.00 55 ASN F C 1
ATOM 12796 O O . ASN F 1 54 ? 31.610 64.616 292.787 0.00 0.00 55 ASN F O 1
ATOM 12801 N N . MET F 1 55 ? 33.823 64.388 293.167 0.00 0.00 56 MET F N 1
ATOM 12802 C CA . MET F 1 55 ? 34.007 63.392 292.122 0.00 0.00 56 MET F CA 1
ATOM 12803 C C . MET F 1 55 ? 34.796 62.194 292.623 0.00 0.00 56 MET F C 1
ATOM 12804 O O . MET F 1 55 ? 35.727 62.346 293.426 0.00 0.00 56 MET F O 1
ATOM 12809 N N . PRO F 1 56 ? 34.430 60.994 292.200 0.00 0.00 57 PRO F N 1
ATOM 12810 C CA . PRO F 1 56 ? 35.073 59.785 292.708 0.00 0.00 57 PRO F CA 1
ATOM 12811 C C . PRO F 1 56 ? 36.207 59.296 291.820 0.00 0.00 57 PRO F C 1
ATOM 12812 O O . PRO F 1 56 ? 36.467 59.847 290.751 0.00 0.00 57 PRO F O 1
ATOM 12816 N N . TYR F 1 57 ? 36.853 58.220 292.263 0.00 0.00 58 TYR F N 1
ATOM 12817 C CA . TYR F 1 57 ? 37.848 57.529 291.456 0.00 0.00 58 TYR F CA 1
ATOM 12818 C C . TYR F 1 57 ? 38.063 56.125 291.999 0.00 0.00 58 TYR F C 1
ATOM 12819 O O . TYR F 1 57 ? 37.729 55.829 293.148 0.00 0.00 58 TYR F O 1
ATOM 12828 N N . TRP F 1 58 ? 38.649 55.272 291.161 0.00 0.00 59 TRP F N 1
ATOM 12829 C CA . TRP F 1 58 ? 39.013 53.903 291.520 0.00 0.00 59 TRP F CA 1
ATOM 12830 C C . TRP F 1 58 ? 40.517 53.703 291.438 0.00 0.00 59 TRP F C 1
ATOM 12831 O O . TRP F 1 58 ? 41.092 53.709 290.347 0.00 0.00 59 TRP F O 1
ATOM 12842 N N . ASN F 1 59 ? 41.139 53.503 292.592 0.00 0.00 60 ASN F N 1
ATOM 12843 C CA . ASN F 1 59 ? 42.565 53.250 292.654 0.00 0.00 60 ASN F CA 1
ATOM 12844 C C . ASN F 1 59 ? 42.878 51.867 292.107 0.00 0.00 60 ASN F C 1
ATOM 12845 O O . ASN F 1 59 ? 42.088 50.933 292.227 0.00 0.00 60 ASN F O 1
ATOM 12850 N N . ASP F 1 60 ? 44.041 51.755 291.485 0.00 0.00 61 ASP F N 1
ATOM 12851 C CA . ASP F 1 60 ? 44.433 50.552 290.775 0.00 0.00 61 ASP F CA 1
ATOM 12852 C C . ASP F 1 60 ? 44.911 49.472 291.735 0.00 0.00 61 ASP F C 1
ATOM 12853 O O . ASP F 1 60 ? 45.300 49.741 292.871 0.00 0.00 61 ASP F O 1
ATOM 12858 N N . LEU F 1 61 ? 44.878 48.238 291.248 0.00 0.00 62 LEU F N 1
ATOM 12859 C CA . LEU F 1 61 ? 45.193 47.072 292.051 0.00 0.00 62 LEU F CA 1
ATOM 12860 C C . LEU F 1 61 ? 46.694 46.899 292.221 0.00 0.00 62 LEU F C 1
ATOM 12861 O O . LEU F 1 61 ? 47.490 47.356 291.401 0.00 0.00 62 LEU F O 1
ATOM 12866 N N . ASP F 1 62 ? 47.071 46.219 293.298 0.00 0.00 63 ASP F N 1
ATOM 12867 C CA . ASP F 1 62 ? 48.459 45.858 293.542 0.00 0.00 63 ASP F CA 1
ATOM 12868 C C . ASP F 1 62 ? 48.499 44.693 294.518 0.00 0.00 63 ASP F C 1
ATOM 12869 O O . ASP F 1 62 ? 47.550 44.458 295.267 0.00 0.00 63 ASP F O 1
ATOM 12874 N N . GLY F 1 63 ? 49.607 43.973 294.509 0.00 0.00 64 GLY F N 1
ATOM 12875 C CA . GLY F 1 63 ? 49.807 42.922 295.486 0.00 0.00 64 GLY F CA 1
ATOM 12876 C C . GLY F 1 63 ? 50.731 41.846 294.965 0.00 0.00 64 GLY F C 1
ATOM 12877 O O . GLY F 1 63 ? 51.127 41.832 293.803 0.00 0.00 64 GLY F O 1
ATOM 12878 N N . ASP F 1 64 ? 51.056 40.922 295.861 0.00 0.00 65 ASP F N 1
ATOM 12879 C CA . ASP F 1 64 ? 51.937 39.811 295.548 0.00 0.00 65 ASP F CA 1
ATOM 12880 C C . ASP F 1 64 ? 51.253 38.821 294.617 0.00 0.00 65 ASP F C 1
ATOM 12881 O O . ASP F 1 64 ? 50.037 38.846 294.422 0.00 0.00 65 ASP F O 1
ATOM 12886 N N . SER F 1 65 ? 52.056 37.945 294.025 0.00 0.00 66 SER F N 1
ATOM 12887 C CA . SER F 1 65 ? 51.505 36.899 293.184 0.00 0.00 66 SER F CA 1
ATOM 12888 C C . SER F 1 65 ? 50.981 35.764 294.058 0.00 0.00 66 SER F C 1
ATOM 12889 O O . SER F 1 65 ? 50.276 36.009 295.030 0.00 0.00 66 SER F O 1
ATOM 12892 N N . GLN F 1 66 ? 51.724 34.676 294.161 0.00 0.00 67 GLN F N 1
ATOM 12893 C CA . GLN F 1 66 ? 51.801 33.866 295.392 0.00 0.00 67 GLN F CA 1
ATOM 12894 C C . GLN F 1 66 ? 52.647 32.652 295.121 0.00 0.00 67 GLN F C 1
ATOM 12895 O O . GLN F 1 66 ? 52.988 32.351 293.982 0.00 0.00 67 GLN F O 1
ATOM 12901 N N . VAL F 1 67 ? 52.830 31.862 296.165 0.00 0.00 68 VAL F N 1
ATOM 12902 C CA . VAL F 1 67 ? 53.528 30.603 296.026 0.00 0.00 68 VAL F CA 1
ATOM 12903 C C . VAL F 1 67 ? 52.467 29.595 295.632 0.00 0.00 68 VAL F C 1
ATOM 12904 O O . VAL F 1 67 ? 51.687 29.134 296.466 0.00 0.00 68 VAL F O 1
ATOM 12908 N N . LEU F 1 68 ? 52.456 29.232 294.363 0.00 0.00 69 LEU F N 1
ATOM 12909 C CA . LEU F 1 68 ? 51.409 28.363 293.878 0.00 0.00 69 LEU F CA 1
ATOM 12910 C C . LEU F 1 68 ? 51.734 26.973 294.361 0.00 0.00 69 LEU F C 1
ATOM 12911 O O . LEU F 1 68 ? 52.784 26.423 294.028 0.00 0.00 69 LEU F O 1
ATOM 12916 N N . ASN F 1 69 ? 50.851 26.411 295.163 0.00 0.00 70 ASN F N 1
ATOM 12917 C CA . ASN F 1 69 ? 51.275 25.295 295.978 0.00 0.00 70 ASN F CA 1
ATOM 12918 C C . ASN F 1 69 ? 50.074 24.454 296.345 0.00 0.00 70 ASN F C 1
ATOM 12919 O O . ASN F 1 69 ? 48.934 24.914 296.312 0.00 0.00 70 ASN F O 1
ATOM 12924 N N . ASP F 1 70 ? 50.347 23.214 296.697 0.00 0.00 71 ASP F N 1
ATOM 12925 C CA . ASP F 1 70 ? 49.297 22.305 297.105 0.00 0.00 71 ASP F CA 1
ATOM 12926 C C . ASP F 1 70 ? 49.051 22.466 298.596 0.00 0.00 71 ASP F C 1
ATOM 12927 O O . ASP F 1 70 ? 49.573 23.378 299.238 0.00 0.00 71 ASP F O 1
ATOM 12932 N N . THR F 1 71 ? 48.257 21.559 299.160 0.00 0.00 72 THR F N 1
ATOM 12933 C CA . THR F 1 71 ? 48.019 21.489 300.599 0.00 0.00 72 THR F CA 1
ATOM 12934 C C . THR F 1 71 ? 47.507 22.810 301.138 0.00 0.00 72 THR F C 1
ATOM 12935 O O . THR F 1 71 ? 47.687 23.124 302.313 0.00 0.00 72 THR F O 1
ATOM 12939 N N . ASP F 1 72 ? 46.856 23.578 300.276 0.00 0.00 73 ASP F N 1
ATOM 12940 C CA . ASP F 1 72 ? 46.484 24.952 300.561 0.00 0.00 73 ASP F CA 1
ATOM 12941 C C . ASP F 1 72 ? 45.752 25.472 299.336 0.00 0.00 73 ASP F C 1
ATOM 12942 O O . ASP F 1 72 ? 45.802 24.870 298.261 0.00 0.00 73 ASP F O 1
ATOM 12947 N N . ASP F 1 73 ? 45.069 26.595 299.507 0.00 0.00 74 ASP F N 1
ATOM 12948 C CA . ASP F 1 73 ? 44.324 27.194 298.419 0.00 0.00 74 ASP F CA 1
ATOM 12949 C C . ASP F 1 73 ? 44.767 28.644 298.293 0.00 0.00 74 ASP F C 1
ATOM 12950 O O . ASP F 1 73 ? 45.623 29.115 299.043 0.00 0.00 74 ASP F O 1
ATOM 12955 N N . LEU F 1 74 ? 44.191 29.357 297.333 0.00 0.00 75 LEU F N 1
ATOM 12956 C CA . LEU F 1 74 ? 44.501 30.757 297.138 0.00 0.00 75 LEU F CA 1
ATOM 12957 C C . LEU F 1 74 ? 43.519 31.627 297.901 0.00 0.00 75 LEU F C 1
ATOM 12958 O O . LEU F 1 74 ? 42.518 31.162 298.441 0.00 0.00 75 LEU F O 1
ATOM 12963 N N . VAL F 1 75 ? 43.807 32.918 297.939 0.00 0.00 76 VAL F N 1
ATOM 12964 C CA . VAL F 1 75 ? 42.796 33.903 298.291 0.00 0.00 76 VAL F CA 1
ATOM 12965 C C . VAL F 1 75 ? 42.684 34.973 297.212 0.00 0.00 76 VAL F C 1
ATOM 12966 O O . VAL F 1 75 ? 43.684 35.618 296.874 0.00 0.00 76 VAL F O 1
ATOM 12970 N N . PRO F 1 76 ? 41.502 35.193 296.665 0.00 0.00 77 PRO F N 1
ATOM 12971 C CA . PRO F 1 76 ? 41.165 36.455 295.996 0.00 0.00 77 PRO F CA 1
ATOM 12972 C C . PRO F 1 76 ? 41.537 37.704 296.799 0.00 0.00 77 PRO F C 1
ATOM 12973 O O . PRO F 1 76 ? 42.027 37.635 297.923 0.00 0.00 77 PRO F O 1
ATOM 12977 N N . GLN F 1 77 ? 41.268 38.869 296.197 0.00 0.00 78 GLN F N 1
ATOM 12978 C CA . GLN F 1 77 ? 41.622 40.182 296.735 0.00 0.00 78 GLN F CA 1
ATOM 12979 C C . GLN F 1 77 ? 40.553 41.194 296.326 0.00 0.00 78 GLN F C 1
ATOM 12980 O O . GLN F 1 77 ? 39.494 40.827 295.811 0.00 0.00 78 GLN F O 1
ATOM 12986 N N . LYS F 1 78 ? 40.832 42.483 296.546 0.00 0.00 79 LYS F N 1
ATOM 12987 C CA . LYS F 1 78 ? 39.782 43.496 296.468 0.00 0.00 79 LYS F CA 1
ATOM 12988 C C . LYS F 1 78 ? 40.180 44.745 295.690 0.00 0.00 79 LYS F C 1
ATOM 12989 O O . LYS F 1 78 ? 41.245 44.801 295.073 0.00 0.00 79 LYS F O 1
ATOM 12995 N N . ILE F 1 79 ? 39.302 45.748 295.714 0.00 0.00 80 ILE F N 1
ATOM 12996 C CA . ILE F 1 79 ? 39.514 47.046 295.082 0.00 0.00 80 ILE F CA 1
ATOM 12997 C C . ILE F 1 79 ? 38.986 48.105 296.043 0.00 0.00 80 ILE F C 1
ATOM 12998 O O . ILE F 1 79 ? 38.157 47.812 296.906 0.00 0.00 80 ILE F O 1
ATOM 13003 N N . ASN F 1 80 ? 39.466 49.337 295.906 0.00 0.00 81 ASN F N 1
ATOM 13004 C CA . ASN F 1 80 ? 39.023 50.435 296.753 0.00 0.00 81 ASN F CA 1
ATOM 13005 C C . ASN F 1 80 ? 38.408 51.541 295.912 0.00 0.00 81 ASN F C 1
ATOM 13006 O O . ASN F 1 80 ? 38.281 51.424 294.696 0.00 0.00 81 ASN F O 1
ATOM 13011 N N . ALA F 1 81 ? 38.030 52.632 296.572 0.00 0.00 82 ALA F N 1
ATOM 13012 C CA . ALA F 1 81 ? 37.517 53.815 295.899 0.00 0.00 82 ALA F CA 1
ATOM 13013 C C . ALA F 1 81 ? 38.033 55.050 296.623 0.00 0.00 82 ALA F C 1
ATOM 13014 O O . ALA F 1 81 ? 38.697 54.952 297.657 0.00 0.00 82 ALA F O 1
ATOM 13016 N N . GLY F 1 82 ? 37.708 56.224 296.089 0.00 0.00 83 GLY F N 1
ATOM 13017 C CA . GLY F 1 82 ? 38.222 57.453 296.656 0.00 0.00 83 GLY F CA 1
ATOM 13018 C C . GLY F 1 82 ? 37.404 58.662 296.257 0.00 0.00 83 GLY F C 1
ATOM 13019 O O . GLY F 1 82 ? 36.572 58.609 295.350 0.00 0.00 83 GLY F O 1
ATOM 13020 N N . GLN F 1 83 ? 37.687 59.772 296.930 0.00 0.00 84 GLN F N 1
ATOM 13021 C CA . GLN F 1 83 ? 36.848 60.959 296.900 0.00 0.00 84 GLN F CA 1
ATOM 13022 C C . GLN F 1 83 ? 37.651 62.143 296.380 0.00 0.00 84 GLN F C 1
ATOM 13023 O O . GLN F 1 83 ? 38.879 62.156 296.447 0.00 0.00 84 GLN F O 1
ATOM 13029 N N . ASP F 1 84 ? 36.946 63.145 295.860 0.00 0.00 85 ASP F N 1
ATOM 13030 C CA . ASP F 1 84 ? 37.568 64.416 295.512 0.00 0.00 85 ASP F CA 1
ATOM 13031 C C . ASP F 1 84 ? 36.525 65.519 295.611 0.00 0.00 85 ASP F C 1
ATOM 13032 O O . ASP F 1 84 ? 35.343 65.285 295.377 0.00 0.00 85 ASP F O 1
ATOM 13037 N N . LYS F 1 85 ? 36.978 66.734 295.935 0.00 0.00 86 LYS F N 1
ATOM 13038 C CA . LYS F 1 85 ? 36.084 67.871 296.147 0.00 0.00 86 LYS F CA 1
ATOM 13039 C C . LYS F 1 85 ? 36.516 69.038 295.269 0.00 0.00 86 LYS F C 1
ATOM 13040 O O . LYS F 1 85 ? 37.438 68.928 294.459 0.00 0.00 86 LYS F O 1
ATOM 13046 N N . ALA F 1 86 ? 35.839 70.167 295.449 0.00 0.00 87 ALA F N 1
ATOM 13047 C CA . ALA F 1 86 ? 36.192 71.437 294.826 0.00 0.00 87 ALA F CA 1
ATOM 13048 C C . ALA F 1 86 ? 35.461 72.535 295.592 0.00 0.00 87 ALA F C 1
ATOM 13049 O O . ALA F 1 86 ? 34.791 72.264 296.591 0.00 0.00 87 ALA F O 1
ATOM 13051 N N . VAL F 1 87 ? 35.574 73.777 295.123 0.00 0.00 88 VAL F N 1
ATOM 13052 C CA . VAL F 1 87 ? 34.915 74.909 295.772 0.00 0.00 88 VAL F CA 1
ATOM 13053 C C . VAL F 1 87 ? 34.382 75.865 294.721 0.00 0.00 88 VAL F C 1
ATOM 13054 O O . VAL F 1 87 ? 34.997 76.063 293.672 0.00 0.00 88 VAL F O 1
ATOM 13058 N N . LEU F 1 88 ? 33.225 76.453 295.007 0.00 0.00 89 LEU F N 1
ATOM 13059 C CA . LEU F 1 88 ? 32.708 77.588 294.260 0.00 0.00 89 LEU F CA 1
ATOM 13060 C C . LEU F 1 88 ? 32.949 78.856 295.061 0.00 0.00 89 LEU F C 1
ATOM 13061 O O . LEU F 1 88 ? 32.778 78.865 296.281 0.00 0.00 89 LEU F O 1
ATOM 13066 N N . ILE F 1 89 ? 33.335 79.928 294.378 0.00 0.00 90 ILE F N 1
ATOM 13067 C CA . ILE F 1 89 ? 33.544 81.220 295.018 0.00 0.00 90 ILE F CA 1
ATOM 13068 C C . ILE F 1 89 ? 32.951 82.298 294.129 0.00 0.00 90 ILE F C 1
ATOM 13069 O O . ILE F 1 89 ? 32.786 82.105 292.922 0.00 0.00 90 ILE F O 1
ATOM 13074 N N . LEU F 1 90 ? 32.633 83.443 294.726 0.00 0.00 91 LEU F N 1
ATOM 13075 C CA . LEU F 1 90 ? 32.020 84.524 293.969 0.00 0.00 91 LEU F CA 1
ATOM 13076 C C . LEU F 1 90 ? 32.316 85.877 294.605 0.00 0.00 91 LEU F C 1
ATOM 13077 O O . LEU F 1 90 ? 32.438 85.982 295.827 0.00 0.00 91 LEU F O 1
ATOM 13082 N N . ARG F 1 91 ? 32.425 86.907 293.763 0.00 0.00 92 ARG F N 1
ATOM 13083 C CA . ARG F 1 91 ? 32.943 88.210 294.162 0.00 0.00 92 ARG F CA 1
ATOM 13084 C C . ARG F 1 91 ? 32.324 89.304 293.305 0.00 0.00 92 ARG F C 1
ATOM 13085 O O . ARG F 1 91 ? 31.731 89.041 292.256 0.00 0.00 92 ARG F O 1
ATOM 13093 N N . GLY F 1 92 ? 32.485 90.543 293.757 0.00 0.00 93 GLY F N 1
ATOM 13094 C CA . GLY F 1 92 ? 32.089 91.706 292.977 0.00 0.00 93 GLY F CA 1
ATOM 13095 C C . GLY F 1 92 ? 32.296 92.966 293.790 0.00 0.00 93 GLY F C 1
ATOM 13096 O O . GLY F 1 92 ? 32.501 92.917 295.004 0.00 0.00 93 GLY F O 1
ATOM 13097 N N . ASN F 1 93 ? 32.242 94.105 293.100 0.00 0.00 94 ASN F N 1
ATOM 13098 C CA . ASN F 1 93 ? 32.331 95.403 293.766 0.00 0.00 94 ASN F CA 1
ATOM 13099 C C . ASN F 1 93 ? 31.615 96.447 292.921 0.00 0.00 94 ASN F C 1
ATOM 13100 O O . ASN F 1 93 ? 30.888 96.117 291.981 0.00 0.00 94 ASN F O 1
ATOM 13105 N N . ALA F 1 94 ? 31.817 97.714 293.271 0.00 0.00 95 ALA F N 1
ATOM 13106 C CA . ALA F 1 94 ? 31.052 98.803 292.680 0.00 0.00 95 ALA F CA 1
ATOM 13107 C C . ALA F 1 94 ? 31.820 100.105 292.838 0.00 0.00 95 ALA F C 1
ATOM 13108 O O . ALA F 1 94 ? 32.771 100.190 293.616 0.00 0.00 95 ALA F O 1
ATOM 13110 N N . TRP F 1 95 ? 31.400 101.119 292.087 0.00 0.00 96 TRP F N 1
ATOM 13111 C CA . TRP F 1 95 ? 31.851 102.482 292.337 0.00 0.00 96 TRP F CA 1
ATOM 13112 C C . TRP F 1 95 ? 30.904 103.485 291.695 0.00 0.00 96 TRP F C 1
ATOM 13113 O O . TRP F 1 95 ? 29.984 103.121 290.959 0.00 0.00 96 TRP F O 1
ATOM 13124 N N . SER F 1 96 ? 31.164 104.763 291.970 0.00 0.00 97 SER F N 1
ATOM 13125 C CA . SER F 1 96 ? 30.203 105.829 291.720 0.00 0.00 97 SER F CA 1
ATOM 13126 C C . SER F 1 96 ? 30.913 107.166 291.604 0.00 0.00 97 SER F C 1
ATOM 13127 O O . SER F 1 96 ? 32.140 107.235 291.527 0.00 0.00 97 SER F O 1
ATOM 13130 N N . SER F 1 97 ? 30.125 108.233 291.610 0.00 0.00 98 SER F N 1
ATOM 13131 C CA . SER F 1 97 ? 30.636 109.588 291.488 0.00 0.00 98 SER F CA 1
ATOM 13132 C C . SER F 1 97 ? 29.589 110.592 291.949 0.00 0.00 98 SER F C 1
ATOM 13133 O O . SER F 1 97 ? 28.454 110.236 292.274 0.00 0.00 98 SER F O 1
ATOM 13136 N N . HIS F 1 98 ? 29.963 111.868 291.964 0.00 0.00 99 HIS F N 1
ATOM 13137 C CA . HIS F 1 98 ? 28.998 112.953 292.041 0.00 0.00 99 HIS F CA 1
ATOM 13138 C C . HIS F 1 98 ? 28.667 113.427 290.641 0.00 0.00 99 HIS F C 1
ATOM 13139 O O . HIS F 1 98 ? 29.020 112.785 289.651 0.00 0.00 99 HIS F O 1
ATOM 13146 N N . ASP F 1 99 ? 27.990 114.562 290.571 0.00 0.00 100 ASP F N 1
ATOM 13147 C CA . ASP F 1 99 ? 27.466 115.046 289.310 0.00 0.00 100 ASP F CA 1
ATOM 13148 C C . ASP F 1 99 ? 27.963 116.454 289.042 0.00 0.00 100 ASP F C 1
ATOM 13149 O O . ASP F 1 99 ? 28.636 116.721 288.036 0.00 0.00 100 ASP F O 1
ATOM 13154 N N . LEU F 1 100 ? 27.611 117.332 289.978 0.00 0.00 101 LEU F N 1
ATOM 13155 C CA . LEU F 1 100 ? 28.061 118.714 289.990 0.00 0.00 101 LEU F CA 1
ATOM 13156 C C . LEU F 1 100 ? 29.529 118.803 289.637 0.00 0.00 101 LEU F C 1
ATOM 13157 O O . LEU F 1 100 ? 29.954 119.620 288.808 0.00 0.00 101 LEU F O 1
ATOM 13162 N N . ALA F 1 101 ? 30.304 117.915 290.222 0.00 0.00 102 ALA F N 1
ATOM 13163 C CA . ALA F 1 101 ? 31.726 117.827 289.927 0.00 0.00 102 ALA F CA 1
ATOM 13164 C C . ALA F 1 101 ? 31.950 117.515 288.458 0.00 0.00 102 ALA F C 1
ATOM 13165 O O . ALA F 1 101 ? 32.809 118.119 287.807 0.00 0.00 102 ALA F O 1
ATOM 13167 N N . ALA F 1 102 ? 31.173 116.584 287.914 0.00 0.00 103 ALA F N 1
ATOM 13168 C CA . ALA F 1 102 ? 31.349 116.227 286.516 0.00 0.00 103 ALA F CA 1
ATOM 13169 C C . ALA F 1 102 ? 31.151 117.437 285.622 0.00 0.00 103 ALA F C 1
ATOM 13170 O O . ALA F 1 102 ? 31.992 117.733 284.769 0.00 0.00 103 ALA F O 1
ATOM 13172 N N . THR F 1 103 ? 30.057 118.170 285.815 0.00 0.00 104 THR F N 1
ATOM 13173 C CA . THR F 1 103 ? 29.833 119.299 284.922 0.00 0.00 104 THR F CA 1
ATOM 13174 C C . THR F 1 103 ? 30.807 120.432 285.167 0.00 0.00 104 THR F C 1
ATOM 13175 O O . THR F 1 103 ? 31.047 121.235 284.263 0.00 0.00 104 THR F O 1
ATOM 13179 N N . LEU F 1 104 ? 31.351 120.535 286.365 0.00 0.00 105 LEU F N 1
ATOM 13180 C CA . LEU F 1 104 ? 32.227 121.647 286.661 0.00 0.00 105 LEU F CA 1
ATOM 13181 C C . LEU F 1 104 ? 33.670 121.367 286.274 0.00 0.00 105 LEU F C 1
ATOM 13182 O O . LEU F 1 104 ? 34.459 122.308 286.155 0.00 0.00 105 LEU F O 1
ATOM 13187 N N . SER F 1 105 ? 34.028 120.105 286.054 0.00 0.00 106 SER F N 1
ATOM 13188 C CA . SER F 1 105 ? 35.414 119.714 285.847 0.00 0.00 106 SER F CA 1
ATOM 13189 C C . SER F 1 105 ? 35.857 119.728 284.393 0.00 0.00 106 SER F C 1
ATOM 13190 O O . SER F 1 105 ? 37.059 119.676 284.135 0.00 0.00 106 SER F O 1
ATOM 13193 N N . GLY F 1 106 ? 34.939 119.779 283.442 0.00 0.00 107 GLY F N 1
ATOM 13194 C CA . GLY F 1 106 ? 35.322 119.834 282.052 0.00 0.00 107 GLY F CA 1
ATOM 13195 C C . GLY F 1 106 ? 35.330 118.511 281.320 0.00 0.00 107 GLY F C 1
ATOM 13196 O O . GLY F 1 106 ? 35.516 118.504 280.100 0.00 0.00 107 GLY F O 1
ATOM 13197 N N . SER F 1 107 ? 35.139 117.396 282.010 0.00 0.00 108 SER F N 1
ATOM 13198 C CA . SER F 1 107 ? 35.018 116.103 281.350 0.00 0.00 108 SER F CA 1
ATOM 13199 C C . SER F 1 107 ? 34.296 115.152 282.295 0.00 0.00 108 SER F C 1
ATOM 13200 O O . SER F 1 107 ? 33.965 115.510 283.427 0.00 0.00 108 SER F O 1
ATOM 13203 N N . ASP F 1 108 ? 34.061 113.928 281.834 0.00 0.00 109 ASP F N 1
ATOM 13204 C CA . ASP F 1 108 ? 33.139 113.034 282.523 0.00 0.00 109 ASP F CA 1
ATOM 13205 C C . ASP F 1 108 ? 33.880 111.921 283.239 0.00 0.00 109 ASP F C 1
ATOM 13206 O O . ASP F 1 108 ? 34.477 111.058 282.581 0.00 0.00 109 ASP F O 1
ATOM 13211 N N . PRO F 1 109 ? 33.857 111.884 284.566 0.00 0.00 110 PRO F N 1
ATOM 13212 C CA . PRO F 1 109 ? 34.532 110.790 285.270 0.00 0.00 110 PRO F CA 1
ATOM 13213 C C . PRO F 1 109 ? 33.979 109.431 284.917 0.00 0.00 110 PRO F C 1
ATOM 13214 O O . PRO F 1 109 ? 34.743 108.496 284.626 0.00 0.00 110 PRO F O 1
ATOM 13218 N N . MET F 1 110 ? 32.655 109.303 284.925 0.00 0.00 111 MET F N 1
ATOM 13219 C CA . MET F 1 110 ? 32.042 108.005 284.710 0.00 0.00 111 MET F CA 1
ATOM 13220 C C . MET F 1 110 ? 32.510 107.391 283.403 0.00 0.00 111 MET F C 1
ATOM 13221 O O . MET F 1 110 ? 32.777 106.187 283.336 0.00 0.00 111 MET F O 1
ATOM 13226 N N . GLN F 1 111 ? 32.650 108.209 282.363 0.00 0.00 112 GLN F N 1
ATOM 13227 C CA . GLN F 1 111 ? 33.145 107.699 281.093 0.00 0.00 112 GLN F CA 1
ATOM 13228 C C . GLN F 1 111 ? 34.510 107.059 281.259 0.00 0.00 112 GLN F C 1
ATOM 13229 O O . GLN F 1 111 ? 34.724 105.909 280.863 0.00 0.00 112 GLN F O 1
ATOM 13235 N N . ALA F 1 112 ? 35.446 107.789 281.853 0.00 0.00 113 ALA F N 1
ATOM 13236 C CA . ALA F 1 112 ? 36.800 107.278 281.985 0.00 0.00 113 ALA F CA 1
ATOM 13237 C C . ALA F 1 112 ? 36.814 105.981 282.772 0.00 0.00 113 ALA F C 1
ATOM 13238 O O . ALA F 1 112 ? 37.296 104.948 282.293 0.00 0.00 113 ALA F O 1
ATOM 13240 N N . ILE F 1 113 ? 36.270 106.016 283.986 0.00 0.00 114 ILE F N 1
ATOM 13241 C CA . ILE F 1 113 ? 36.351 104.835 284.834 0.00 0.00 114 ILE F CA 1
ATOM 13242 C C . ILE F 1 113 ? 35.690 103.647 284.159 0.00 0.00 114 ILE F C 1
ATOM 13243 O O . ILE F 1 113 ? 36.215 102.525 284.186 0.00 0.00 114 ILE F O 1
ATOM 13248 N N . GLY F 1 114 ? 34.551 103.875 283.514 0.00 0.00 115 GLY F N 1
ATOM 13249 C CA . GLY F 1 114 ? 33.954 102.813 282.736 0.00 0.00 115 GLY F CA 1
ATOM 13250 C C . GLY F 1 114 ? 34.898 102.290 281.680 0.00 0.00 115 GLY F C 1
ATOM 13251 O O . GLY F 1 114 ? 34.934 101.091 281.409 0.00 0.00 115 GLY F O 1
ATOM 13252 N N . SER F 1 115 ? 35.689 103.176 281.085 0.00 0.00 116 SER F N 1
ATOM 13253 C CA . SER F 1 115 ? 36.620 102.731 280.061 0.00 0.00 116 SER F CA 1
ATOM 13254 C C . SER F 1 115 ? 37.696 101.843 280.651 0.00 0.00 116 SER F C 1
ATOM 13255 O O . SER F 1 115 ? 38.132 100.877 280.019 0.00 0.00 116 SER F O 1
ATOM 13258 N N . ARG F 1 116 ? 38.137 102.146 281.860 0.00 0.00 117 ARG F N 1
ATOM 13259 C CA . ARG F 1 116 ? 39.222 101.375 282.435 0.00 0.00 117 ARG F CA 1
ATOM 13260 C C . ARG F 1 116 ? 38.762 100.079 283.086 0.00 0.00 117 ARG F C 1
ATOM 13261 O O . ARG F 1 116 ? 39.583 99.175 283.261 0.00 0.00 117 ARG F O 1
ATOM 13269 N N . VAL F 1 117 ? 37.470 99.936 283.394 0.00 0.00 118 VAL F N 1
ATOM 13270 C CA . VAL F 1 117 ? 37.031 98.844 284.268 0.00 0.00 118 VAL F CA 1
ATOM 13271 C C . VAL F 1 117 ? 37.547 97.489 283.799 0.00 0.00 118 VAL F C 1
ATOM 13272 O O . VAL F 1 117 ? 37.833 96.611 284.618 0.00 0.00 118 VAL F O 1
ATOM 13276 N N . ALA F 1 118 ? 37.687 97.298 282.490 0.00 0.00 119 ALA F N 1
ATOM 13277 C CA . ALA F 1 118 ? 37.886 95.952 281.962 0.00 0.00 119 ALA F CA 1
ATOM 13278 C C . ALA F 1 118 ? 39.139 95.296 282.524 0.00 0.00 119 ALA F C 1
ATOM 13279 O O . ALA F 1 118 ? 39.060 94.252 283.177 0.00 0.00 119 ALA F O 1
ATOM 13281 N N . ALA F 1 119 ? 40.299 95.899 282.305 0.00 0.00 120 ALA F N 1
ATOM 13282 C CA . ALA F 1 119 ? 41.542 95.262 282.705 0.00 0.00 120 ALA F CA 1
ATOM 13283 C C . ALA F 1 119 ? 41.681 95.141 284.208 0.00 0.00 120 ALA F C 1
ATOM 13284 O O . ALA F 1 119 ? 42.591 94.454 284.676 0.00 0.00 120 ALA F O 1
ATOM 13286 N N . TYR F 1 120 ? 40.807 95.786 284.970 0.00 0.00 121 TYR F N 1
ATOM 13287 C CA . TYR F 1 120 ? 40.908 95.735 286.419 0.00 0.00 121 TYR F CA 1
ATOM 13288 C C . TYR F 1 120 ? 40.866 94.307 286.941 0.00 0.00 121 TYR F C 1
ATOM 13289 O O . TYR F 1 120 ? 41.711 93.915 287.752 0.00 0.00 121 TYR F O 1
ATOM 13298 N N . TRP F 1 121 ? 39.895 93.512 286.492 0.00 0.00 122 TRP F N 1
ATOM 13299 C CA . TRP F 1 121 ? 39.684 92.212 287.120 0.00 0.00 122 TRP F CA 1
ATOM 13300 C C . TRP F 1 121 ? 40.914 91.324 287.055 0.00 0.00 122 TRP F C 1
ATOM 13301 O O . TRP F 1 121 ? 41.093 90.463 287.924 0.00 0.00 122 TRP F O 1
ATOM 13312 N N . ALA F 1 122 ? 41.758 91.510 286.046 0.00 0.00 123 ALA F N 1
ATOM 13313 C CA . ALA F 1 122 ? 42.934 90.670 285.897 0.00 0.00 123 ALA F CA 1
ATOM 13314 C C . ALA F 1 122 ? 43.695 90.568 287.208 0.00 0.00 123 ALA F C 1
ATOM 13315 O O . ALA F 1 122 ? 43.771 89.494 287.819 0.00 0.00 123 ALA F O 1
ATOM 13317 N N . ARG F 1 123 ? 44.234 91.692 287.670 0.00 0.00 124 ARG F N 1
ATOM 13318 C CA . ARG F 1 123 ? 45.065 91.658 288.862 0.00 0.00 124 ARG F CA 1
ATOM 13319 C C . ARG F 1 123 ? 44.327 91.067 290.053 0.00 0.00 124 ARG F C 1
ATOM 13320 O O . ARG F 1 123 ? 44.962 90.468 290.928 0.00 0.00 124 ARG F O 1
ATOM 13328 N N . GLU F 1 124 ? 43.003 91.180 290.091 0.00 0.00 125 GLU F N 1
ATOM 13329 C CA . GLU F 1 124 ? 42.259 90.499 291.140 0.00 0.00 125 GLU F CA 1
ATOM 13330 C C . GLU F 1 124 ? 42.397 88.993 291.008 0.00 0.00 125 GLU F C 1
ATOM 13331 O O . GLU F 1 124 ? 42.775 88.306 291.965 0.00 0.00 125 GLU F O 1
ATOM 13337 N N . MET F 1 125 ? 42.096 88.463 289.824 0.00 0.00 126 MET F N 1
ATOM 13338 C CA . MET F 1 125 ? 42.243 87.032 289.603 0.00 0.00 126 MET F CA 1
ATOM 13339 C C . MET F 1 125 ? 43.622 86.567 290.039 0.00 0.00 126 MET F C 1
ATOM 13340 O O . MET F 1 125 ? 43.757 85.604 290.804 0.00 0.00 126 MET F O 1
ATOM 13345 N N . GLN F 1 126 ? 44.659 87.269 289.585 0.00 0.00 127 GLN F N 1
ATOM 13346 C CA . GLN F 1 126 ? 46.015 86.915 289.988 0.00 0.00 127 GLN F CA 1
ATOM 13347 C C . GLN F 1 126 ? 46.139 86.867 291.501 0.00 0.00 127 GLN F C 1
ATOM 13348 O O . GLN F 1 126 ? 46.631 85.881 292.072 0.00 0.00 127 GLN F O 1
ATOM 13354 N N . LYS F 1 127 ? 45.667 87.921 292.166 0.00 0.00 128 LYS F N 1
ATOM 13355 C CA . LYS F 1 127 ? 45.712 87.968 293.618 0.00 0.00 128 LYS F CA 1
ATOM 13356 C C . LYS F 1 127 ? 45.119 86.709 294.223 0.00 0.00 128 LYS F C 1
ATOM 13357 O O . LYS F 1 127 ? 45.707 86.117 295.138 0.00 0.00 128 LYS F O 1
ATOM 13363 N N . ILE F 1 128 ? 43.979 86.263 293.702 0.00 0.00 129 ILE F N 1
ATOM 13364 C CA . ILE F 1 128 ? 43.400 85.009 294.162 0.00 0.00 129 ILE F CA 1
ATOM 13365 C C . ILE F 1 128 ? 44.375 83.865 293.961 0.00 0.00 129 ILE F C 1
ATOM 13366 O O . ILE F 1 128 ? 44.613 83.064 294.871 0.00 0.00 129 ILE F O 1
ATOM 13371 N N . VAL F 1 129 ? 44.952 83.765 292.766 0.00 0.00 130 VAL F N 1
ATOM 13372 C CA . VAL F 1 129 ? 45.758 82.595 292.440 0.00 0.00 130 VAL F CA 1
ATOM 13373 C C . VAL F 1 129 ? 46.910 82.453 293.419 0.00 0.00 130 VAL F C 1
ATOM 13374 O O . VAL F 1 129 ? 47.068 81.411 294.070 0.00 0.00 130 VAL F O 1
ATOM 13378 N N . PHE F 1 130 ? 47.735 83.495 293.540 0.00 0.00 131 PHE F N 1
ATOM 13379 C CA . PHE F 1 130 ? 48.859 83.402 294.465 0.00 0.00 131 PHE F CA 1
ATOM 13380 C C . PHE F 1 130 ? 48.392 83.032 295.858 0.00 0.00 131 PHE F C 1
ATOM 13381 O O . PHE F 1 130 ? 49.005 82.192 296.528 0.00 0.00 131 PHE F O 1
ATOM 13389 N N . ALA F 1 131 ? 47.296 83.637 296.301 0.00 0.00 132 ALA F N 1
ATOM 13390 C CA . ALA F 1 131 ? 46.735 83.252 297.584 0.00 0.00 132 ALA F CA 1
ATOM 13391 C C . ALA F 1 131 ? 46.558 81.743 297.658 0.00 0.00 132 ALA F C 1
ATOM 13392 O O . ALA F 1 131 ? 47.095 81.081 298.554 0.00 0.00 132 ALA F O 1
ATOM 13394 N N . GLU F 1 132 ? 45.861 81.175 296.681 0.00 0.00 133 GLU F N 1
ATOM 13395 C CA . GLU F 1 132 ? 45.460 79.784 296.807 0.00 0.00 133 GLU F CA 1
ATOM 13396 C C . GLU F 1 132 ? 46.656 78.851 296.752 0.00 0.00 133 GLU F C 1
ATOM 13397 O O . GLU F 1 132 ? 46.738 77.905 297.538 0.00 0.00 133 GLU F O 1
ATOM 13403 N N . LEU F 1 133 ? 47.594 79.086 295.835 0.00 0.00 134 LEU F N 1
ATOM 13404 C CA . LEU F 1 133 ? 48.802 78.270 295.859 0.00 0.00 134 LEU F CA 1
ATOM 13405 C C . LEU F 1 133 ? 49.462 78.338 297.222 0.00 0.00 134 LEU F C 1
ATOM 13406 O O . LEU F 1 133 ? 49.780 77.302 297.830 0.00 0.00 134 LEU F O 1
ATOM 13411 N N . ALA F 1 134 ? 49.649 79.559 297.726 0.00 0.00 135 ALA F N 1
ATOM 13412 C CA . ALA F 1 134 ? 50.228 79.727 299.049 0.00 0.00 135 ALA F CA 1
ATOM 13413 C C . ALA F 1 134 ? 49.522 78.846 300.056 0.00 0.00 135 ALA F C 1
ATOM 13414 O O . ALA F 1 134 ? 50.167 78.241 300.917 0.00 0.00 135 ALA F O 1
ATOM 13416 N N . GLY F 1 135 ? 48.205 78.728 299.942 0.00 0.00 136 GLY F N 1
ATOM 13417 C CA . GLY F 1 135 ? 47.491 77.810 300.807 0.00 0.00 136 GLY F CA 1
ATOM 13418 C C . GLY F 1 135 ? 47.877 76.365 300.563 0.00 0.00 136 GLY F C 1
ATOM 13419 O O . GLY F 1 135 ? 48.197 75.633 301.501 0.00 0.00 136 GLY F O 1
ATOM 13420 N N . VAL F 1 136 ? 47.851 75.940 299.300 0.00 0.00 137 VAL F N 1
ATOM 13421 C CA . VAL F 1 136 ? 48.081 74.536 298.980 0.00 0.00 137 VAL F CA 1
ATOM 13422 C C . VAL F 1 136 ? 49.369 74.058 299.609 0.00 0.00 137 VAL F C 1
ATOM 13423 O O . VAL F 1 136 ? 49.402 73.043 300.309 0.00 0.00 137 VAL F O 1
ATOM 13427 N N . PHE F 1 137 ? 50.448 74.786 299.389 0.00 0.00 138 PHE F N 1
ATOM 13428 C CA . PHE F 1 137 ? 51.690 74.279 299.940 0.00 0.00 138 PHE F CA 1
ATOM 13429 C C . PHE F 1 137 ? 51.887 74.661 301.388 0.00 0.00 138 PHE F C 1
ATOM 13430 O O . PHE F 1 137 ? 52.916 74.311 301.968 0.00 0.00 138 PHE F O 1
ATOM 13438 N N . SER F 1 138 ? 50.938 75.361 301.987 0.00 0.00 139 SER F N 1
ATOM 13439 C CA . SER F 1 138 ? 51.154 75.861 303.331 0.00 0.00 139 SER F CA 1
ATOM 13440 C C . SER F 1 138 ? 51.289 74.703 304.300 0.00 0.00 139 SER F C 1
ATOM 13441 O O . SER F 1 138 ? 50.415 73.837 304.368 0.00 0.00 139 SER F O 1
ATOM 13444 N N . ASN F 1 139 ? 52.418 74.666 304.998 0.00 0.00 140 ASN F N 1
ATOM 13445 C CA . ASN F 1 139 ? 52.542 74.033 306.303 0.00 0.00 140 ASN F CA 1
ATOM 13446 C C . ASN F 1 139 ? 51.876 72.668 306.373 0.00 0.00 140 ASN F C 1
ATOM 13447 O O . ASN F 1 139 ? 51.356 72.277 307.420 0.00 0.00 140 ASN F O 1
ATOM 13452 N N . ASP F 1 140 ? 51.871 71.931 305.274 0.00 0.00 141 ASP F N 1
ATOM 13453 C CA . ASP F 1 140 ? 51.277 70.603 305.267 0.00 0.00 141 ASP F CA 1
ATOM 13454 C C . ASP F 1 140 ? 52.340 69.602 304.867 0.00 0.00 141 ASP F C 1
ATOM 13455 O O . ASP F 1 140 ? 52.770 69.570 303.711 0.00 0.00 141 ASP F O 1
ATOM 13460 N N . ASP F 1 141 ? 52.744 68.776 305.825 0.00 0.00 142 ASP F N 1
ATOM 13461 C CA . ASP F 1 141 ? 53.797 67.812 305.572 0.00 0.00 142 ASP F CA 1
ATOM 13462 C C . ASP F 1 141 ? 53.444 66.873 304.439 0.00 0.00 142 ASP F C 1
ATOM 13463 O O . ASP F 1 141 ? 54.347 66.323 303.802 0.00 0.00 142 ASP F O 1
ATOM 13468 N N . MET F 1 142 ? 52.156 66.701 304.157 0.00 0.00 143 MET F N 1
ATOM 13469 C CA . MET F 1 142 ? 51.738 65.847 303.058 0.00 0.00 143 MET F CA 1
ATOM 13470 C C . MET F 1 142 ? 52.342 66.277 301.735 0.00 0.00 143 MET F C 1
ATOM 13471 O O . MET F 1 142 ? 52.424 65.465 300.812 0.00 0.00 143 MET F O 1
ATOM 13476 N N . LYS F 1 143 ? 52.760 67.528 301.610 0.00 0.00 144 LYS F N 1
ATOM 13477 C CA . LYS F 1 143 ? 53.301 68.013 300.355 0.00 0.00 144 LYS F CA 1
ATOM 13478 C C . LYS F 1 143 ? 54.817 68.020 300.299 0.00 0.00 144 LYS F C 1
ATOM 13479 O O . LYS F 1 143 ? 55.370 68.407 299.267 0.00 0.00 144 LYS F O 1
ATOM 13485 N N . ASP F 1 144 ? 55.504 67.598 301.362 0.00 0.00 145 ASP F N 1
ATOM 13486 C CA . ASP F 1 144 ? 56.934 67.870 301.463 0.00 0.00 145 ASP F CA 1
ATOM 13487 C C . ASP F 1 144 ? 57.700 67.445 300.224 0.00 0.00 145 ASP F C 1
ATOM 13488 O O . ASP F 1 144 ? 58.696 68.081 299.872 0.00 0.00 145 ASP F O 1
ATOM 13493 N N . ASN F 1 145 ? 57.243 66.405 299.539 0.00 0.00 146 ASN F N 1
ATOM 13494 C CA . ASN F 1 145 ? 57.995 65.883 298.414 0.00 0.00 146 ASN F CA 1
ATOM 13495 C C . ASN F 1 145 ? 58.050 66.840 297.240 0.00 0.00 146 ASN F C 1
ATOM 13496 O O . ASN F 1 145 ? 58.924 66.694 296.384 0.00 0.00 146 ASN F O 1
ATOM 13501 N N . LYS F 1 146 ? 57.140 67.800 297.161 0.00 0.00 147 LYS F N 1
ATOM 13502 C CA . LYS F 1 146 ? 57.133 68.715 296.035 0.00 0.00 147 LYS F CA 1
ATOM 13503 C C . LYS F 1 146 ? 57.788 70.054 296.327 0.00 0.00 147 LYS F C 1
ATOM 13504 O O . LYS F 1 146 ? 57.748 70.938 295.470 0.00 0.00 147 LYS F O 1
ATOM 13510 N N . LEU F 1 147 ? 58.373 70.246 297.501 0.00 0.00 148 LEU F N 1
ATOM 13511 C CA . LEU F 1 147 ? 58.968 71.527 297.840 0.00 0.00 148 LEU F CA 1
ATOM 13512 C C . LEU F 1 147 ? 60.437 71.359 298.195 0.00 0.00 148 LEU F C 1
ATOM 13513 O O . LEU F 1 147 ? 60.926 70.250 298.410 0.00 0.00 148 LEU F O 1
ATOM 13518 N N . ASP F 1 148 ? 61.139 72.484 298.235 0.00 0.00 149 ASP F N 1
ATOM 13519 C CA . ASP F 1 148 ? 62.558 72.527 298.546 0.00 0.00 149 ASP F CA 1
ATOM 13520 C C . ASP F 1 148 ? 62.843 73.842 299.249 0.00 0.00 149 ASP F C 1
ATOM 13521 O O . ASP F 1 148 ? 62.210 74.853 298.945 0.00 0.00 149 ASP F O 1
ATOM 13526 N N . ILE F 1 149 ? 63.783 73.839 300.190 0.00 0.00 150 ILE F N 1
ATOM 13527 C CA . ILE F 1 149 ? 64.108 75.041 300.951 0.00 0.00 150 ILE F CA 1
ATOM 13528 C C . ILE F 1 149 ? 65.617 75.214 300.996 0.00 0.00 150 ILE F C 1
ATOM 13529 O O . ILE F 1 149 ? 66.351 74.297 301.380 0.00 0.00 150 ILE F O 1
ATOM 13534 N N . SER F 1 150 ? 66.081 76.367 300.540 0.00 0.00 151 SER F N 1
ATOM 13535 C CA . SER F 1 150 ? 67.486 76.719 300.582 0.00 0.00 151 SER F CA 1
ATOM 13536 C C . SER F 1 150 ? 67.837 77.650 301.733 0.00 0.00 151 SER F C 1
ATOM 13537 O O . SER F 1 150 ? 68.970 78.131 301.785 0.00 0.00 151 SER F O 1
ATOM 13540 N N . GLY F 1 151 ? 66.903 77.941 302.635 0.00 0.00 152 GLY F N 1
ATOM 13541 C CA . GLY F 1 151 ? 67.163 78.915 303.683 0.00 0.00 152 GLY F CA 1
ATOM 13542 C C . GLY F 1 151 ? 68.303 78.478 304.584 0.00 0.00 152 GLY F C 1
ATOM 13543 O O . GLY F 1 151 ? 68.893 77.417 304.375 0.00 0.00 152 GLY F O 1
ATOM 13544 N N . THR F 1 152 ? 68.621 79.307 305.593 0.00 0.00 153 THR F N 1
ATOM 13545 C CA . THR F 1 152 ? 69.748 79.155 306.529 0.00 0.00 153 THR F CA 1
ATOM 13546 C C . THR F 1 152 ? 71.053 79.790 306.051 0.00 0.00 153 THR F C 1
ATOM 13547 O O . THR F 1 152 ? 72.106 79.520 306.635 0.00 0.00 153 THR F O 1
ATOM 13551 N N . ALA F 1 153 ? 71.019 80.546 304.955 0.00 0.00 154 ALA F N 1
ATOM 13552 C CA . ALA F 1 153 ? 72.058 81.492 304.500 0.00 0.00 154 ALA F CA 1
ATOM 13553 C C . ALA F 1 153 ? 73.124 80.907 303.587 0.00 0.00 154 ALA F C 1
ATOM 13554 O O . ALA F 1 153 ? 74.017 81.647 303.176 0.00 0.00 154 ALA F O 1
ATOM 13556 N N . ASP F 1 154 ? 73.086 79.625 303.276 0.00 0.00 155 ASP F N 1
ATOM 13557 C CA . ASP F 1 154 ? 73.941 79.076 302.236 0.00 0.00 155 ASP F CA 1
ATOM 13558 C C . ASP F 1 154 ? 73.094 78.634 301.048 0.00 0.00 155 ASP F C 1
ATOM 13559 O O . ASP F 1 154 ? 71.990 78.111 301.215 0.00 0.00 155 ASP F O 1
ATOM 13564 N N . GLY F 1 155 ? 73.621 78.857 299.852 0.00 0.00 156 GLY F N 1
ATOM 13565 C CA . GLY F 1 155 ? 72.999 78.534 298.582 0.00 0.00 156 GLY F CA 1
ATOM 13566 C C . GLY F 1 155 ? 72.364 79.736 297.916 0.00 0.00 156 GLY F C 1
ATOM 13567 O O . GLY F 1 155 ? 71.623 80.504 298.531 0.00 0.00 156 GLY F O 1
ATOM 13568 N N . ILE F 1 156 ? 72.646 79.872 296.624 0.00 0.00 157 ILE F N 1
ATOM 13569 C CA . ILE F 1 156 ? 72.485 81.132 295.917 0.00 0.00 157 ILE F CA 1
ATOM 13570 C C . ILE F 1 156 ? 71.389 81.122 294.872 0.00 0.00 157 ILE F C 1
ATOM 13571 O O . ILE F 1 156 ? 71.164 82.162 294.242 0.00 0.00 157 ILE F O 1
ATOM 13576 N N . TYR F 1 157 ? 70.717 79.999 294.638 0.00 0.00 158 TYR F N 1
ATOM 13577 C CA . TYR F 1 157 ? 69.968 79.838 293.394 0.00 0.00 158 TYR F CA 1
ATOM 13578 C C . TYR F 1 157 ? 70.888 79.975 292.188 0.00 0.00 158 TYR F C 1
ATOM 13579 O O . TYR F 1 157 ? 70.980 81.037 291.574 0.00 0.00 158 TYR F O 1
ATOM 13588 N N . SER F 1 158 ? 71.661 78.940 291.909 0.00 0.00 159 SER F N 1
ATOM 13589 C CA . SER F 1 158 ? 72.370 78.892 290.643 0.00 0.00 159 SER F CA 1
ATOM 13590 C C . SER F 1 158 ? 72.411 77.466 290.143 0.00 0.00 159 SER F C 1
ATOM 13591 O O . SER F 1 158 ? 72.700 76.553 290.916 0.00 0.00 159 SER F O 1
ATOM 13594 N N . ALA F 1 159 ? 72.014 77.262 288.895 0.00 0.00 160 ALA F N 1
ATOM 13595 C CA . ALA F 1 159 ? 72.664 76.299 288.017 0.00 0.00 160 ALA F CA 1
ATOM 13596 C C . ALA F 1 159 ? 72.674 74.870 288.540 0.00 0.00 160 ALA F C 1
ATOM 13597 O O . ALA F 1 159 ? 72.969 73.939 287.789 0.00 0.00 160 ALA F O 1
ATOM 13599 N N . GLU F 1 160 ? 72.362 74.680 289.812 0.00 0.00 161 GLU F N 1
ATOM 13600 C CA . GLU F 1 160 ? 72.370 73.351 290.401 0.00 0.00 161 GLU F CA 1
ATOM 13601 C C . GLU F 1 160 ? 71.072 73.119 291.137 0.00 0.00 161 GLU F C 1
ATOM 13602 O O . GLU F 1 160 ? 70.284 72.238 290.777 0.00 0.00 161 GLU F O 1
ATOM 13608 N N . THR F 1 161 ? 70.859 73.909 292.183 0.00 0.00 162 THR F N 1
ATOM 13609 C CA . THR F 1 161 ? 69.601 73.852 292.900 0.00 0.00 162 THR F CA 1
ATOM 13610 C C . THR F 1 161 ? 68.445 73.839 291.925 0.00 0.00 162 THR F C 1
ATOM 13611 O O . THR F 1 161 ? 67.480 73.088 292.103 0.00 0.00 162 THR F O 1
ATOM 13615 N N . PHE F 1 162 ? 68.552 74.631 290.864 0.00 0.00 163 PHE F N 1
ATOM 13616 C CA . PHE F 1 162 ? 67.556 74.576 289.811 0.00 0.00 163 PHE F CA 1
ATOM 13617 C C . PHE F 1 162 ? 67.404 73.162 289.282 0.00 0.00 163 PHE F C 1
ATOM 13618 O O . PHE F 1 162 ? 66.288 72.697 289.033 0.00 0.00 163 PHE F O 1
ATOM 13626 N N . VAL F 1 163 ? 68.516 72.454 289.112 0.00 0.00 164 VAL F N 1
ATOM 13627 C CA . VAL F 1 163 ? 68.417 71.089 288.624 0.00 0.00 164 VAL F CA 1
ATOM 13628 C C . VAL F 1 163 ? 67.697 70.224 289.641 0.00 0.00 164 VAL F C 1
ATOM 13629 O O . VAL F 1 163 ? 66.820 69.429 289.289 0.00 0.00 164 VAL F O 1
ATOM 13633 N N . ASP F 1 164 ? 68.041 70.375 290.919 0.00 0.00 165 ASP F N 1
ATOM 13634 C CA . ASP F 1 164 ? 67.341 69.614 291.946 0.00 0.00 165 ASP F CA 1
ATOM 13635 C C . ASP F 1 164 ? 65.842 69.820 291.846 0.00 0.00 165 ASP F C 1
ATOM 13636 O O . ASP F 1 164 ? 65.075 68.856 291.753 0.00 0.00 165 ASP F O 1
ATOM 13641 N N . ALA F 1 165 ? 65.408 71.076 291.850 0.00 0.00 166 ALA F N 1
ATOM 13642 C CA . ALA F 1 165 ? 63.989 71.351 291.695 0.00 0.00 166 ALA F CA 1
ATOM 13643 C C . ALA F 1 165 ? 63.442 70.673 290.454 0.00 0.00 166 ALA F C 1
ATOM 13644 O O . ALA F 1 165 ? 62.336 70.127 290.474 0.00 0.00 166 ALA F O 1
ATOM 13646 N N . SER F 1 166 ? 64.212 70.674 289.374 0.00 0.00 167 SER F N 1
ATOM 13647 C CA . SER F 1 166 ? 63.728 70.067 288.146 0.00 0.00 167 SER F CA 1
ATOM 13648 C C . SER F 1 166 ? 63.463 68.584 288.338 0.00 0.00 167 SER F C 1
ATOM 13649 O O . SER F 1 166 ? 62.406 68.080 287.949 0.00 0.00 167 SER F O 1
ATOM 13652 N N . TYR F 1 167 ? 64.391 67.873 288.958 0.00 0.00 168 TYR F N 1
ATOM 13653 C CA . TYR F 1 167 ? 64.245 66.438 289.130 0.00 0.00 168 TYR F CA 1
ATOM 13654 C C . TYR F 1 167 ? 63.493 66.054 290.382 0.00 0.00 168 TYR F C 1
ATOM 13655 O O . TYR F 1 167 ? 63.425 64.864 290.697 0.00 0.00 168 TYR F O 1
ATOM 13664 N N . LYS F 1 168 ? 62.933 67.012 291.111 0.00 0.00 169 LYS F N 1
ATOM 13665 C CA . LYS F 1 168 ? 62.229 66.640 292.324 0.00 0.00 169 LYS F CA 1
ATOM 13666 C C . LYS F 1 168 ? 61.065 65.708 292.027 0.00 0.00 169 LYS F C 1
ATOM 13667 O O . LYS F 1 168 ? 60.554 65.058 292.939 0.00 0.00 169 LYS F O 1
ATOM 13673 N N . LEU F 1 169 ? 60.643 65.624 290.774 0.00 0.00 170 LEU F N 1
ATOM 13674 C CA . LEU F 1 169 ? 59.815 64.523 290.307 0.00 0.00 170 LEU F CA 1
ATOM 13675 C C . LEU F 1 169 ? 60.750 63.487 289.709 0.00 0.00 170 LEU F C 1
ATOM 13676 O O . LEU F 1 169 ? 61.331 63.715 288.645 0.00 0.00 170 LEU F O 1
ATOM 13681 N N . GLY F 1 170 ? 60.883 62.343 290.370 0.00 0.00 171 GLY F N 1
ATOM 13682 C CA . GLY F 1 170 ? 61.988 61.457 290.062 0.00 0.00 171 GLY F CA 1
ATOM 13683 C C . GLY F 1 170 ? 61.980 60.848 288.676 0.00 0.00 171 GLY F C 1
ATOM 13684 O O . GLY F 1 170 ? 62.903 61.076 287.892 0.00 0.00 171 GLY F O 1
ATOM 13685 N N . ASP F 1 171 ? 60.944 60.093 288.340 0.00 0.00 172 ASP F N 1
ATOM 13686 C CA . ASP F 1 171 ? 60.937 59.439 287.038 0.00 0.00 172 ASP F CA 1
ATOM 13687 C C . ASP F 1 171 ? 60.317 60.343 285.990 0.00 0.00 172 ASP F C 1
ATOM 13688 O O . ASP F 1 171 ? 60.998 60.811 285.076 0.00 0.00 172 ASP F O 1
ATOM 13693 N N . HIS F 1 172 ? 59.017 60.573 286.104 0.00 0.00 173 HIS F N 1
ATOM 13694 C CA . HIS F 1 172 ? 58.370 61.556 285.261 0.00 0.00 173 HIS F CA 1
ATOM 13695 C C . HIS F 1 172 ? 59.126 62.865 285.342 0.00 0.00 173 HIS F C 1
ATOM 13696 O O . HIS F 1 172 ? 59.466 63.340 286.428 0.00 0.00 173 HIS F O 1
ATOM 13703 N N . GLU F 1 173 ? 59.417 63.421 284.181 0.00 0.00 174 GLU F N 1
ATOM 13704 C CA . GLU F 1 173 ? 60.045 64.721 284.063 0.00 0.00 174 GLU F CA 1
ATOM 13705 C C . GLU F 1 173 ? 59.596 65.271 282.726 0.00 0.00 174 GLU F C 1
ATOM 13706 O O . GLU F 1 173 ? 58.857 64.616 281.989 0.00 0.00 174 GLU F O 1
ATOM 13712 N N . SER F 1 174 ? 60.028 66.482 282.416 0.00 0.00 175 SER F N 1
ATOM 13713 C CA . SER F 1 174 ? 59.597 67.172 281.211 0.00 0.00 175 SER F CA 1
ATOM 13714 C C . SER F 1 174 ? 58.092 67.306 281.162 0.00 0.00 175 SER F C 1
ATOM 13715 O O . SER F 1 174 ? 57.512 67.513 280.095 0.00 0.00 175 SER F O 1
ATOM 13718 N N . LEU F 1 175 ? 57.447 67.179 282.304 0.00 0.00 176 LEU F N 1
ATOM 13719 C CA . LEU F 1 175 ? 56.115 67.704 282.478 0.00 0.00 176 LEU F CA 1
ATOM 13720 C C . LEU F 1 175 ? 56.184 69.102 283.041 0.00 0.00 176 LEU F C 1
ATOM 13721 O O . LEU F 1 175 ? 55.153 69.703 283.342 0.00 0.00 176 LEU F O 1
ATOM 13726 N N . LEU F 1 176 ? 57.394 69.614 283.195 0.00 0.00 177 LEU F N 1
ATOM 13727 C CA . LEU F 1 176 ? 57.642 70.978 283.604 0.00 0.00 177 LEU F CA 1
ATOM 13728 C C . LEU F 1 176 ? 58.074 71.753 282.371 0.00 0.00 177 LEU F C 1
ATOM 13729 O O . LEU F 1 176 ? 58.823 71.245 281.536 0.00 0.00 177 LEU F O 1
ATOM 13734 N N . THR F 1 177 ? 57.580 72.975 282.248 0.00 0.00 178 THR F N 1
ATOM 13735 C CA . THR F 1 177 ? 57.792 73.776 281.055 0.00 0.00 178 THR F CA 1
ATOM 13736 C C . THR F 1 177 ? 58.247 75.191 281.381 0.00 0.00 178 THR F C 1
ATOM 13737 O O . THR F 1 177 ? 59.321 75.611 280.957 0.00 0.00 178 THR F O 1
ATOM 13741 N N . ALA F 1 178 ? 57.430 75.957 282.090 0.00 0.00 179 ALA F N 1
ATOM 13742 C CA . ALA F 1 178 ? 57.711 77.364 282.325 0.00 0.00 179 ALA F CA 1
ATOM 13743 C C . ALA F 1 178 ? 58.029 77.620 283.790 0.00 0.00 179 ALA F C 1
ATOM 13744 O O . ALA F 1 178 ? 57.565 76.909 284.683 0.00 0.00 179 ALA F O 1
ATOM 13746 N N . ILE F 1 179 ? 58.815 78.665 284.027 0.00 0.00 180 ILE F N 1
ATOM 13747 C CA . ILE F 1 179 ? 59.352 78.976 285.342 0.00 0.00 180 ILE F CA 1
ATOM 13748 C C . ILE F 1 179 ? 58.829 80.333 285.775 0.00 0.00 180 ILE F C 1
ATOM 13749 O O . ILE F 1 179 ? 58.853 81.290 284.996 0.00 0.00 180 ILE F O 1
ATOM 13754 N N . GLY F 1 180 ? 58.367 80.423 287.013 0.00 0.00 181 GLY F N 1
ATOM 13755 C CA . GLY F 1 180 ? 58.069 81.714 287.592 0.00 0.00 181 GLY F CA 1
ATOM 13756 C C . GLY F 1 180 ? 59.342 82.419 288.010 0.00 0.00 181 GLY F C 1
ATOM 13757 O O . GLY F 1 180 ? 60.382 81.801 288.200 0.00 0.00 181 GLY F O 1
ATOM 13758 N N . MET F 1 181 ? 59.265 83.736 288.146 0.00 0.00 182 MET F N 1
ATOM 13759 C CA . MET F 1 181 ? 60.495 84.471 288.381 0.00 0.00 182 MET F CA 1
ATOM 13760 C C . MET F 1 181 ? 60.161 85.815 289.002 0.00 0.00 182 MET F C 1
ATOM 13761 O O . MET F 1 181 ? 59.027 86.287 288.927 0.00 0.00 182 MET F O 1
ATOM 13766 N N . HIS F 1 182 ? 61.165 86.425 289.619 0.00 0.00 183 HIS F N 1
ATOM 13767 C CA . HIS F 1 182 ? 61.113 87.827 289.989 0.00 0.00 183 HIS F CA 1
ATOM 13768 C C . HIS F 1 182 ? 62.311 88.543 289.388 0.00 0.00 183 HIS F C 1
ATOM 13769 O O . HIS F 1 182 ? 63.337 87.928 289.088 0.00 0.00 183 HIS F O 1
ATOM 13776 N N . SER F 1 183 ? 62.167 89.853 289.222 0.00 0.00 184 SER F N 1
ATOM 13777 C CA . SER F 1 183 ? 63.184 90.675 288.589 0.00 0.00 184 SER F CA 1
ATOM 13778 C C . SER F 1 183 ? 64.572 90.383 289.128 0.00 0.00 184 SER F C 1
ATOM 13779 O O . SER F 1 183 ? 65.404 89.791 288.433 0.00 0.00 184 SER F O 1
ATOM 13782 N N . ALA F 1 184 ? 64.812 90.776 290.379 0.00 0.00 185 ALA F N 1
ATOM 13783 C CA . ALA F 1 184 ? 66.152 90.681 290.941 0.00 0.00 185 ALA F CA 1
ATOM 13784 C C . ALA F 1 184 ? 66.730 89.292 290.758 0.00 0.00 185 ALA F C 1
ATOM 13785 O O . ALA F 1 184 ? 67.932 89.135 290.515 0.00 0.00 185 ALA F O 1
ATOM 13787 N N . THR F 1 185 ? 65.886 88.271 290.848 0.00 0.00 186 THR F N 1
ATOM 13788 C CA . THR F 1 185 ? 66.356 86.922 290.596 0.00 0.00 186 THR F CA 1
ATOM 13789 C C . THR F 1 185 ? 66.968 86.829 289.213 0.00 0.00 186 THR F C 1
ATOM 13790 O O . THR F 1 185 ? 68.151 86.507 289.060 0.00 0.00 186 THR F O 1
ATOM 13794 N N . MET F 1 186 ? 66.179 87.151 288.190 0.00 0.00 187 MET F N 1
ATOM 13795 C CA . MET F 1 186 ? 66.691 87.093 286.832 0.00 0.00 187 MET F CA 1
ATOM 13796 C C . MET F 1 186 ? 67.959 87.912 286.696 0.00 0.00 187 MET F C 1
ATOM 13797 O O . MET F 1 186 ? 68.889 87.516 285.988 0.00 0.00 187 MET F O 1
ATOM 13802 N N . ALA F 1 187 ? 68.023 89.044 287.390 0.00 0.00 188 ALA F N 1
ATOM 13803 C CA . ALA F 1 187 ? 69.252 89.821 287.398 0.00 0.00 188 ALA F CA 1
ATOM 13804 C C . ALA F 1 187 ? 70.428 88.960 287.828 0.00 0.00 188 ALA F C 1
ATOM 13805 O O . ALA F 1 187 ? 71.356 88.719 287.045 0.00 0.00 188 ALA F O 1
ATOM 13807 N N . SER F 1 188 ? 70.397 88.475 289.068 0.00 0.00 189 SER F N 1
ATOM 13808 C CA . SER F 1 188 ? 71.505 87.671 289.564 0.00 0.00 189 SER F CA 1
ATOM 13809 C C . SER F 1 188 ? 71.840 86.550 288.603 0.00 0.00 189 SER F C 1
ATOM 13810 O O . SER F 1 188 ? 73.018 86.262 288.351 0.00 0.00 189 SER F O 1
ATOM 13813 N N . ALA F 1 189 ? 70.816 85.919 288.037 0.00 0.00 190 ALA F N 1
ATOM 13814 C CA . ALA F 1 189 ? 71.064 84.932 287.000 0.00 0.00 190 ALA F CA 1
ATOM 13815 C C . ALA F 1 189 ? 71.975 85.506 285.934 0.00 0.00 190 ALA F C 1
ATOM 13816 O O . ALA F 1 189 ? 73.030 84.941 285.636 0.00 0.00 190 ALA F O 1
ATOM 13818 N N . VAL F 1 190 ? 71.611 86.666 285.394 0.00 0.00 191 VAL F N 1
ATOM 13819 C CA . VAL F 1 190 ? 72.416 87.266 284.340 0.00 0.00 191 VAL F CA 1
ATOM 13820 C C . VAL F 1 190 ? 73.841 87.475 284.814 0.00 0.00 191 VAL F C 1
ATOM 13821 O O . VAL F 1 190 ? 74.796 87.088 284.136 0.00 0.00 191 VAL F O 1
ATOM 13825 N N . LYS F 1 191 ? 74.015 88.082 285.985 0.00 0.00 192 LYS F N 1
ATOM 13826 C CA . LYS F 1 191 ? 75.384 88.398 286.361 0.00 0.00 192 LYS F CA 1
ATOM 13827 C C . LYS F 1 191 ? 76.216 87.152 286.602 0.00 0.00 192 LYS F C 1
ATOM 13828 O O . LYS F 1 191 ? 77.444 87.227 286.526 0.00 0.00 192 LYS F O 1
ATOM 13834 N N . GLN F 1 192 ? 75.600 86.007 286.874 0.00 0.00 193 GLN F N 1
ATOM 13835 C CA . GLN F 1 192 ? 76.386 84.786 286.802 0.00 0.00 193 GLN F CA 1
ATOM 13836 C C . GLN F 1 192 ? 76.464 84.230 285.398 0.00 0.00 193 GLN F C 1
ATOM 13837 O O . GLN F 1 192 ? 77.312 83.379 285.129 0.00 0.00 193 GLN F O 1
ATOM 13843 N N . ASP F 1 193 ? 75.615 84.694 284.496 0.00 0.00 194 ASP F N 1
ATOM 13844 C CA . ASP F 1 193 ? 75.620 84.157 283.148 0.00 0.00 194 ASP F CA 1
ATOM 13845 C C . ASP F 1 193 ? 76.833 84.588 282.348 0.00 0.00 194 ASP F C 1
ATOM 13846 O O . ASP F 1 193 ? 77.053 84.051 281.261 0.00 0.00 194 ASP F O 1
ATOM 13851 N N . LEU F 1 194 ? 77.617 85.541 282.834 0.00 0.00 195 LEU F N 1
ATOM 13852 C CA . LEU F 1 194 ? 78.654 86.123 281.996 0.00 0.00 195 LEU F CA 1
ATOM 13853 C C . LEU F 1 194 ? 79.754 85.094 281.783 0.00 0.00 195 LEU F C 1
ATOM 13854 O O . LEU F 1 194 ? 80.334 84.571 282.739 0.00 0.00 195 LEU F O 1
ATOM 13859 N N . ILE F 1 195 ? 80.009 84.788 280.522 0.00 0.00 196 ILE F N 1
ATOM 13860 C CA . ILE F 1 195 ? 81.022 83.817 280.164 0.00 0.00 196 ILE F CA 1
ATOM 13861 C C . ILE F 1 195 ? 82.395 84.453 280.341 0.00 0.00 196 ILE F C 1
ATOM 13862 O O . ILE F 1 195 ? 82.536 85.675 280.405 0.00 0.00 196 ILE F O 1
ATOM 13867 N N . GLU F 1 196 ? 83.417 83.619 280.445 0.00 0.00 197 GLU F N 1
ATOM 13868 C CA . GLU F 1 196 ? 84.783 84.112 280.464 0.00 0.00 197 GLU F CA 1
ATOM 13869 C C . GLU F 1 196 ? 85.450 84.048 279.092 0.00 0.00 197 GLU F C 1
ATOM 13870 O O . GLU F 1 196 ? 86.649 84.312 278.985 0.00 0.00 197 GLU F O 1
ATOM 13876 N N . PHE F 1 197 ? 84.725 83.693 278.040 0.00 0.00 198 PHE F N 1
ATOM 13877 C CA . PHE F 1 197 ? 85.436 83.215 276.868 0.00 0.00 198 PHE F CA 1
ATOM 13878 C C . PHE F 1 197 ? 86.028 84.275 275.905 0.00 0.00 198 PHE F C 1
ATOM 13879 O O . PHE F 1 197 ? 87.246 84.257 275.812 0.00 0.00 198 PHE F O 1
ATOM 13887 N N . VAL F 1 198 ? 85.338 85.185 275.191 0.00 0.00 199 VAL F N 1
ATOM 13888 C CA . VAL F 1 198 ? 83.904 85.478 275.088 0.00 0.00 199 VAL F CA 1
ATOM 13889 C C . VAL F 1 198 ? 83.233 85.696 276.424 0.00 0.00 199 VAL F C 1
ATOM 13890 O O . VAL F 1 198 ? 82.818 84.739 277.047 0.00 0.00 199 VAL F O 1
ATOM 13894 N N . LYS F 1 199 ? 83.214 86.928 276.940 0.00 0.00 200 LYS F N 1
ATOM 13895 C CA . LYS F 1 199 ? 83.579 88.186 276.269 0.00 0.00 200 LYS F CA 1
ATOM 13896 C C . LYS F 1 199 ? 83.248 89.309 277.230 0.00 0.00 200 LYS F C 1
ATOM 13897 O O . LYS F 1 199 ? 82.431 89.129 278.122 0.00 0.00 200 LYS F O 1
ATOM 13903 N N . ASP F 1 200 ? 83.848 90.474 277.044 0.00 0.00 201 ASP F N 1
ATOM 13904 C CA . ASP F 1 200 ? 83.245 91.698 277.539 0.00 0.00 201 ASP F CA 1
ATOM 13905 C C . ASP F 1 200 ? 83.288 92.798 276.498 0.00 0.00 201 ASP F C 1
ATOM 13906 O O . ASP F 1 200 ? 84.355 93.270 276.120 0.00 0.00 201 ASP F O 1
ATOM 13911 N N . SER F 1 201 ? 82.113 93.201 276.041 0.00 0.00 202 SER F N 1
ATOM 13912 C CA . SER F 1 201 ? 80.893 92.524 276.416 0.00 0.00 202 SER F CA 1
ATOM 13913 C C . SER F 1 201 ? 80.031 92.399 275.190 0.00 0.00 202 SER F C 1
ATOM 13914 O O . SER F 1 201 ? 79.988 93.303 274.370 0.00 0.00 202 SER F O 1
ATOM 13917 N N . GLN F 1 202 ? 79.352 91.265 275.056 0.00 0.00 203 GLN F N 1
ATOM 13918 C CA . GLN F 1 202 ? 78.417 91.079 273.955 0.00 0.00 203 GLN F CA 1
ATOM 13919 C C . GLN F 1 202 ? 77.071 90.618 274.486 0.00 0.00 203 GLN F C 1
ATOM 13920 O O . GLN F 1 202 ? 76.082 91.346 274.375 0.00 0.00 203 GLN F O 1
ATOM 13926 N N . SER F 1 203 ? 77.004 89.428 275.060 0.00 0.00 204 SER F N 1
ATOM 13927 C CA . SER F 1 203 ? 75.798 89.018 275.745 0.00 0.00 204 SER F CA 1
ATOM 13928 C C . SER F 1 203 ? 75.983 89.434 277.180 0.00 0.00 204 SER F C 1
ATOM 13929 O O . SER F 1 203 ? 77.096 89.376 277.696 0.00 0.00 204 SER F O 1
ATOM 13932 N N . GLY F 1 204 ? 74.914 89.874 277.827 0.00 0.00 205 GLY F N 1
ATOM 13933 C CA . GLY F 1 204 ? 73.583 89.937 277.254 0.00 0.00 205 GLY F CA 1
ATOM 13934 C C . GLY F 1 204 ? 72.692 90.278 278.424 0.00 0.00 205 GLY F C 1
ATOM 13935 O O . GLY F 1 204 ? 73.185 90.365 279.542 0.00 0.00 205 GLY F O 1
ATOM 13936 N N . ILE F 1 205 ? 71.400 90.490 278.213 0.00 0.00 206 ILE F N 1
ATOM 13937 C CA . ILE F 1 205 ? 70.563 90.816 279.358 0.00 0.00 206 ILE F CA 1
ATOM 13938 C C . ILE F 1 205 ? 69.392 89.853 279.495 0.00 0.00 206 ILE F C 1
ATOM 13939 O O . ILE F 1 205 ? 69.408 88.982 280.369 0.00 0.00 206 ILE F O 1
ATOM 13944 N N . ARG F 1 206 ? 68.376 89.978 278.646 0.00 0.00 207 ARG F N 1
ATOM 13945 C CA . ARG F 1 206 ? 67.207 89.110 278.719 0.00 0.00 207 ARG F CA 1
ATOM 13946 C C . ARG F 1 206 ? 67.517 87.792 278.044 0.00 0.00 207 ARG F C 1
ATOM 13947 O O . ARG F 1 206 ? 68.175 87.777 276.998 0.00 0.00 207 ARG F O 1
ATOM 13955 N N . PHE F 1 207 ? 67.060 86.680 278.632 0.00 0.00 208 PHE F N 1
ATOM 13956 C CA . PHE F 1 207 ? 67.441 85.360 278.132 0.00 0.00 208 PHE F CA 1
ATOM 13957 C C . PHE F 1 207 ? 66.310 84.348 278.264 0.00 0.00 208 PHE F C 1
ATOM 13958 O O . PHE F 1 207 ? 66.408 83.373 279.007 0.00 0.00 208 PHE F O 1
ATOM 13966 N N . PRO F 1 208 ? 65.205 84.544 277.550 0.00 0.00 209 PRO F N 1
ATOM 13967 C CA . PRO F 1 208 ? 64.411 83.326 277.375 0.00 0.00 209 PRO F CA 1
ATOM 13968 C C . PRO F 1 208 ? 65.034 82.497 276.273 0.00 0.00 209 PRO F C 1
ATOM 13969 O O . PRO F 1 208 ? 65.542 83.112 275.344 0.00 0.00 209 PRO F O 1
ATOM 13973 N N . THR F 1 209 ? 65.034 81.170 276.337 0.00 0.00 210 THR F N 1
ATOM 13974 C CA . THR F 1 209 ? 64.666 80.370 277.494 0.00 0.00 210 THR F CA 1
ATOM 13975 C C . THR F 1 209 ? 65.778 80.266 278.513 0.00 0.00 210 THR F C 1
ATOM 13976 O O . THR F 1 209 ? 66.822 80.881 278.350 0.00 0.00 210 THR F O 1
ATOM 13980 N N . TYR F 1 210 ? 65.581 79.446 279.543 0.00 0.00 211 TYR F N 1
ATOM 13981 C CA . TYR F 1 210 ? 66.626 79.267 280.548 0.00 0.00 211 TYR F CA 1
ATOM 13982 C C . TYR F 1 210 ? 67.385 77.983 280.261 0.00 0.00 211 TYR F C 1
ATOM 13983 O O . TYR F 1 210 ? 68.513 78.023 279.764 0.00 0.00 211 TYR F O 1
ATOM 13992 N N . MET F 1 211 ? 66.785 76.839 280.563 0.00 0.00 212 MET F N 1
ATOM 13993 C CA . MET F 1 211 ? 67.184 75.594 279.921 0.00 0.00 212 MET F CA 1
ATOM 13994 C C . MET F 1 211 ? 65.923 74.961 279.368 0.00 0.00 212 MET F C 1
ATOM 13995 O O . MET F 1 211 ? 65.132 74.396 280.123 0.00 0.00 212 MET F O 1
ATOM 14000 N N . ASN F 1 212 ? 65.766 75.021 278.052 0.00 0.00 213 ASN F N 1
ATOM 14001 C CA . ASN F 1 212 ? 64.659 74.377 277.365 0.00 0.00 213 ASN F CA 1
ATOM 14002 C C . ASN F 1 212 ? 63.333 74.621 278.073 0.00 0.00 213 ASN F C 1
ATOM 14003 O O . ASN F 1 212 ? 62.449 73.766 278.063 0.00 0.00 213 ASN F O 1
ATOM 14008 N N . LYS F 1 213 ? 63.184 75.783 278.699 0.00 0.00 214 LYS F N 1
ATOM 14009 C CA . LYS F 1 213 ? 62.015 76.053 279.523 0.00 0.00 214 LYS F CA 1
ATOM 14010 C C . LYS F 1 213 ? 61.613 77.513 279.417 0.00 0.00 214 LYS F C 1
ATOM 14011 O O . LYS F 1 213 ? 62.463 78.399 279.513 0.00 0.00 214 LYS F O 1
ATOM 14017 N N . ARG F 1 214 ? 60.320 77.765 279.264 0.00 0.00 215 ARG F N 1
ATOM 14018 C CA . ARG F 1 214 ? 59.855 79.138 279.182 0.00 0.00 215 ARG F CA 1
ATOM 14019 C C . ARG F 1 214 ? 60.148 79.882 280.475 0.00 0.00 215 ARG F C 1
ATOM 14020 O O . ARG F 1 214 ? 60.310 79.288 281.541 0.00 0.00 215 ARG F O 1
ATOM 14028 N N . VAL F 1 215 ? 60.212 81.202 280.372 0.00 0.00 216 VAL F N 1
ATOM 14029 C CA . VAL F 1 215 ? 60.424 82.055 281.529 0.00 0.00 216 VAL F CA 1
ATOM 14030 C C . VAL F 1 215 ? 59.468 83.229 281.447 0.00 0.00 216 VAL F C 1
ATOM 14031 O O . VAL F 1 215 ? 59.266 83.809 280.378 0.00 0.00 216 VAL F O 1
ATOM 14035 N N . ILE F 1 216 ? 58.863 83.568 282.576 0.00 0.00 217 ILE F N 1
ATOM 14036 C CA . ILE F 1 216 ? 57.904 84.656 282.659 0.00 0.00 217 ILE F CA 1
ATOM 14037 C C . ILE F 1 216 ? 58.354 85.587 283.766 0.00 0.00 217 ILE F C 1
ATOM 14038 O O . ILE F 1 216 ? 58.510 85.160 284.913 0.00 0.00 217 ILE F O 1
ATOM 14043 N N . VAL F 1 217 ? 58.547 86.848 283.432 0.00 0.00 218 VAL F N 1
ATOM 14044 C CA . VAL F 1 217 ? 59.079 87.820 284.369 0.00 0.00 218 VAL F CA 1
ATOM 14045 C C . VAL F 1 217 ? 57.928 88.638 284.916 0.00 0.00 218 VAL F C 1
ATOM 14046 O O . VAL F 1 217 ? 57.097 89.139 284.155 0.00 0.00 218 VAL F O 1
ATOM 14050 N N . ASP F 1 218 ? 57.881 88.786 286.232 0.00 0.00 219 ASP F N 1
ATOM 14051 C CA . ASP F 1 218 ? 56.907 89.660 286.859 0.00 0.00 219 ASP F CA 1
ATOM 14052 C C . ASP F 1 218 ? 57.491 90.279 288.113 0.00 0.00 219 ASP F C 1
ATOM 14053 O O . ASP F 1 218 ? 58.331 89.683 288.789 0.00 0.00 219 ASP F O 1
ATOM 14058 N N . ASP F 1 219 ? 57.030 91.484 288.422 0.00 0.00 220 ASP F N 1
ATOM 14059 C CA . ASP F 1 219 ? 57.499 92.182 289.602 0.00 0.00 220 ASP F CA 1
ATOM 14060 C C . ASP F 1 219 ? 56.806 91.739 290.877 0.00 0.00 220 ASP F C 1
ATOM 14061 O O . ASP F 1 219 ? 57.393 91.861 291.953 0.00 0.00 220 ASP F O 1
ATOM 14066 N N . SER F 1 220 ? 55.581 91.235 290.797 0.00 0.00 221 SER F N 1
ATOM 14067 C CA . SER F 1 220 ? 54.809 90.922 291.993 0.00 0.00 221 SER F CA 1
ATOM 14068 C C . SER F 1 220 ? 54.850 89.420 292.235 0.00 0.00 221 SER F C 1
ATOM 14069 O O . SER F 1 220 ? 54.198 88.649 291.529 0.00 0.00 221 SER F O 1
ATOM 14072 N N . MET F 1 221 ? 55.594 89.022 293.253 0.00 0.00 222 MET F N 1
ATOM 14073 C CA . MET F 1 221 ? 55.701 87.654 293.723 0.00 0.00 222 MET F CA 1
ATOM 14074 C C . MET F 1 221 ? 55.815 87.691 295.231 0.00 0.00 222 MET F C 1
ATOM 14075 O O . MET F 1 221 ? 56.292 88.680 295.796 0.00 0.00 222 MET F O 1
ATOM 14080 N N . PRO F 1 222 ? 55.390 86.639 295.912 0.00 0.00 223 PRO F N 1
ATOM 14081 C CA . PRO F 1 222 ? 55.512 86.631 297.367 0.00 0.00 223 PRO F CA 1
ATOM 14082 C C . PRO F 1 222 ? 56.957 86.855 297.761 0.00 0.00 223 PRO F C 1
ATOM 14083 O O . PRO F 1 222 ? 57.860 86.176 297.275 0.00 0.00 223 PRO F O 1
ATOM 14087 N N . VAL F 1 223 ? 57.172 87.839 298.621 0.00 0.00 224 VAL F N 1
ATOM 14088 C CA . VAL F 1 223 ? 58.491 88.130 299.156 0.00 0.00 224 VAL F CA 1
ATOM 14089 C C . VAL F 1 223 ? 58.347 88.400 300.643 0.00 0.00 224 VAL F C 1
ATOM 14090 O O . VAL F 1 223 ? 57.644 89.330 301.050 0.00 0.00 224 VAL F O 1
ATOM 14094 N N . GLU F 1 224 ? 58.988 87.579 301.455 0.00 0.00 225 GLU F N 1
ATOM 14095 C CA . GLU F 1 224 ? 58.912 87.758 302.889 0.00 0.00 225 GLU F CA 1
ATOM 14096 C C . GLU F 1 224 ? 60.108 88.564 303.358 0.00 0.00 225 GLU F C 1
ATOM 14097 O O . GLU F 1 224 ? 61.000 88.909 302.582 0.00 0.00 225 GLU F O 1
ATOM 14103 N N . THR F 1 225 ? 60.123 88.869 304.648 0.00 0.00 226 THR F N 1
ATOM 14104 C CA . THR F 1 225 ? 61.212 89.644 305.220 0.00 0.00 226 THR F CA 1
ATOM 14105 C C . THR F 1 225 ? 61.513 89.118 306.610 0.00 0.00 226 THR F C 1
ATOM 14106 O O . THR F 1 225 ? 60.608 88.989 307.437 0.00 0.00 226 THR F O 1
ATOM 14110 N N . LEU F 1 226 ? 62.777 88.828 306.867 0.00 0.00 227 LEU F N 1
ATOM 14111 C CA . LEU F 1 226 ? 63.215 88.554 308.220 0.00 0.00 227 LEU F CA 1
ATOM 14112 C C . LEU F 1 226 ? 63.930 89.778 308.767 0.00 0.00 227 LEU F C 1
ATOM 14113 O O . LEU F 1 226 ? 64.031 90.816 308.111 0.00 0.00 227 LEU F O 1
ATOM 14118 N N . GLU F 1 227 ? 64.447 89.654 309.982 0.00 0.00 228 GLU F N 1
ATOM 14119 C CA . GLU F 1 227 ? 65.343 90.677 310.483 0.00 0.00 228 GLU F CA 1
ATOM 14120 C C . GLU F 1 227 ? 66.663 90.594 309.726 0.00 0.00 228 GLU F C 1
ATOM 14121 O O . GLU F 1 227 ? 66.841 89.782 308.814 0.00 0.00 228 GLU F O 1
ATOM 14127 N N . ASP F 1 228 ? 67.596 91.458 310.104 0.00 0.00 229 ASP F N 1
ATOM 14128 C CA . ASP F 1 228 ? 68.920 91.513 309.495 0.00 0.00 229 ASP F CA 1
ATOM 14129 C C . ASP F 1 228 ? 68.854 91.829 308.008 0.00 0.00 229 ASP F C 1
ATOM 14130 O O . ASP F 1 228 ? 69.799 91.538 307.269 0.00 0.00 229 ASP F O 1
ATOM 14135 N N . GLY F 1 229 ? 67.755 92.432 307.559 0.00 0.00 230 GLY F N 1
ATOM 14136 C CA . GLY F 1 229 ? 67.581 92.797 306.167 0.00 0.00 230 GLY F CA 1
ATOM 14137 C C . GLY F 1 229 ? 67.876 91.686 305.182 0.00 0.00 230 GLY F C 1
ATOM 14138 O O . GLY F 1 229 ? 68.591 91.898 304.201 0.00 0.00 230 GLY F O 1
ATOM 14139 N N . THR F 1 230 ? 67.338 90.497 305.427 0.00 0.00 231 THR F N 1
ATOM 14140 C CA . THR F 1 230 ? 67.571 89.349 304.562 0.00 0.00 231 THR F CA 1
ATOM 14141 C C . THR F 1 230 ? 66.293 89.048 303.801 0.00 0.00 231 THR F C 1
ATOM 14142 O O . THR F 1 230 ? 65.311 88.590 304.391 0.00 0.00 231 THR F O 1
ATOM 14146 N N . LYS F 1 231 ? 66.302 89.305 302.502 0.00 0.00 232 LYS F N 1
ATOM 14147 C CA . LYS F 1 231 ? 65.134 89.018 301.691 0.00 0.00 232 LYS F CA 1
ATOM 14148 C C . LYS F 1 231 ? 65.063 87.536 301.345 0.00 0.00 232 LYS F C 1
ATOM 14149 O O . LYS F 1 231 ? 66.069 86.824 301.344 0.00 0.00 232 LYS F O 1
ATOM 14155 N N . VAL F 1 232 ? 63.849 87.072 301.063 0.00 0.00 233 VAL F N 1
ATOM 14156 C CA . VAL F 1 232 ? 63.589 85.691 300.670 0.00 0.00 233 VAL F CA 1
ATOM 14157 C C . VAL F 1 232 ? 62.607 85.698 299.511 0.00 0.00 233 VAL F C 1
ATOM 14158 O O . VAL F 1 232 ? 61.635 86.460 299.519 0.00 0.00 233 VAL F O 1
ATOM 14162 N N . PHE F 1 233 ? 62.846 84.844 298.524 0.00 0.00 234 PHE F N 1
ATOM 14163 C CA . PHE F 1 233 ? 62.042 84.804 297.315 0.00 0.00 234 PHE F CA 1
ATOM 14164 C C . PHE F 1 233 ? 61.420 83.426 297.133 0.00 0.00 234 PHE F C 1
ATOM 14165 O O . PHE F 1 233 ? 61.856 82.441 297.730 0.00 0.00 234 PHE F O 1
ATOM 14173 N N . THR F 1 234 ? 60.386 83.364 296.292 0.00 0.00 235 THR F N 1
ATOM 14174 C CA . THR F 1 234 ? 59.588 82.152 296.132 0.00 0.00 235 THR F CA 1
ATOM 14175 C C . THR F 1 234 ? 59.760 81.527 294.756 0.00 0.00 235 THR F C 1
ATOM 14176 O O . THR F 1 234 ? 60.350 80.452 294.644 0.00 0.00 235 THR F O 1
ATOM 14180 N N . SER F 1 235 ? 59.241 82.150 293.702 0.00 0.00 236 SER F N 1
ATOM 14181 C CA . SER F 1 235 ? 59.459 81.688 292.334 0.00 0.00 236 SER F CA 1
ATOM 14182 C C . SER F 1 235 ? 58.929 80.270 292.114 0.00 0.00 236 SER F C 1
ATOM 14183 O O . SER F 1 235 ? 59.689 79.306 292.040 0.00 0.00 236 SER F O 1
ATOM 14186 N N . TYR F 1 236 ? 57.605 80.160 292.037 0.00 0.00 237 TYR F N 1
ATOM 14187 C CA . TYR F 1 236 ? 56.979 78.902 291.657 0.00 0.00 237 TYR F CA 1
ATOM 14188 C C . TYR F 1 236 ? 57.530 78.380 290.342 0.00 0.00 237 TYR F C 1
ATOM 14189 O O . TYR F 1 236 ? 57.742 79.129 289.388 0.00 0.00 237 TYR F O 1
ATOM 14198 N N . LEU F 1 237 ? 57.759 77.077 290.303 0.00 0.00 238 LEU F N 1
ATOM 14199 C CA . LEU F 1 237 ? 58.109 76.359 289.086 0.00 0.00 238 LEU F CA 1
ATOM 14200 C C . LEU F 1 237 ? 56.969 75.411 288.770 0.00 0.00 238 LEU F C 1
ATOM 14201 O O . LEU F 1 237 ? 56.799 74.395 289.449 0.00 0.00 238 LEU F O 1
ATOM 14206 N N . PHE F 1 238 ? 56.202 75.724 287.733 0.00 0.00 239 PHE F N 1
ATOM 14207 C CA . PHE F 1 238 ? 55.002 74.955 287.441 0.00 0.00 239 PHE F CA 1
ATOM 14208 C C . PHE F 1 238 ? 55.154 74.153 286.159 0.00 0.00 239 PHE F C 1
ATOM 14209 O O . PHE F 1 238 ? 55.064 72.925 286.187 0.00 0.00 239 PHE F O 1
ATOM 14217 N N . GLY F 1 239 ? 55.353 74.821 285.033 0.00 0.00 240 GLY F N 1
ATOM 14218 C CA . GLY F 1 239 ? 55.350 74.168 283.750 0.00 0.00 240 GLY F CA 1
ATOM 14219 C C . GLY F 1 239 ? 54.154 73.276 283.541 0.00 0.00 240 GLY F C 1
ATOM 14220 O O . GLY F 1 239 ? 54.221 72.310 282.779 0.00 0.00 240 GLY F O 1
ATOM 14221 N N . ALA F 1 240 ? 53.050 73.583 284.210 0.00 0.00 241 ALA F N 1
ATOM 14222 C CA . ALA F 1 240 ? 51.942 72.645 284.237 0.00 0.00 241 ALA F CA 1
ATOM 14223 C C . ALA F 1 240 ? 51.175 72.673 282.928 0.00 0.00 241 ALA F C 1
ATOM 14224 O O . ALA F 1 240 ? 51.272 71.745 282.121 0.00 0.00 241 ALA F O 1
ATOM 14226 N N . GLY F 1 241 ? 50.433 73.741 282.697 0.00 0.00 242 GLY F N 1
ATOM 14227 C CA . GLY F 1 241 ? 49.460 73.706 281.638 0.00 0.00 242 GLY F CA 1
ATOM 14228 C C . GLY F 1 241 ? 48.509 72.545 281.871 0.00 0.00 242 GLY F C 1
ATOM 14229 O O . GLY F 1 241 ? 48.447 71.662 281.018 0.00 0.00 242 GLY F O 1
ATOM 14230 N N . ALA F 1 242 ? 47.769 72.501 282.986 0.00 0.00 243 ALA F N 1
ATOM 14231 C CA . ALA F 1 242 ? 47.605 73.593 283.946 0.00 0.00 243 ALA F CA 1
ATOM 14232 C C . ALA F 1 242 ? 46.890 73.108 285.203 0.00 0.00 243 ALA F C 1
ATOM 14233 O O . ALA F 1 242 ? 46.728 71.914 285.419 0.00 0.00 243 ALA F O 1
ATOM 14235 N N . LEU F 1 243 ? 46.504 74.060 286.044 0.00 0.00 244 LEU F N 1
ATOM 14236 C CA . LEU F 1 243 ? 45.363 73.897 286.934 0.00 0.00 244 LEU F CA 1
ATOM 14237 C C . LEU F 1 243 ? 44.103 74.212 286.137 0.00 0.00 244 LEU F C 1
ATOM 14238 O O . LEU F 1 243 ? 44.152 74.262 284.907 0.00 0.00 244 LEU F O 1
ATOM 14243 N N . GLY F 1 244 ? 42.965 74.421 286.788 0.00 0.00 245 GLY F N 1
ATOM 14244 C CA . GLY F 1 244 ? 41.741 74.642 286.035 0.00 0.00 245 GLY F CA 1
ATOM 14245 C C . GLY F 1 244 ? 40.769 75.582 286.707 0.00 0.00 245 GLY F C 1
ATOM 14246 O O . GLY F 1 244 ? 40.792 75.768 287.927 0.00 0.00 245 GLY F O 1
ATOM 14247 N N . TYR F 1 245 ? 39.913 76.196 285.886 0.00 0.00 246 TYR F N 1
ATOM 14248 C CA . TYR F 1 245 ? 38.853 77.058 286.387 0.00 0.00 246 TYR F CA 1
ATOM 14249 C C . TYR F 1 245 ? 37.789 77.182 285.310 0.00 0.00 246 TYR F C 1
ATOM 14250 O O . TYR F 1 245 ? 38.060 76.972 284.130 0.00 0.00 246 TYR F O 1
ATOM 14259 N N . ALA F 1 246 ? 36.591 77.584 285.722 0.00 0.00 247 ALA F N 1
ATOM 14260 C CA . ALA F 1 246 ? 35.470 77.763 284.811 0.00 0.00 247 ALA F CA 1
ATOM 14261 C C . ALA F 1 246 ? 34.804 79.103 285.071 0.00 0.00 247 ALA F C 1
ATOM 14262 O O . ALA F 1 246 ? 34.811 79.606 286.195 0.00 0.00 247 ALA F O 1
ATOM 14264 N N . GLU F 1 247 ? 34.220 79.673 284.017 0.00 0.00 248 GLU F N 1
ATOM 14265 C CA . GLU F 1 247 ? 33.707 81.034 284.107 0.00 0.00 248 GLU F CA 1
ATOM 14266 C C . GLU F 1 247 ? 32.494 81.138 285.026 0.00 0.00 248 GLU F C 1
ATOM 14267 O O . GLU F 1 247 ? 32.529 81.863 286.021 0.00 0.00 248 GLU F O 1
ATOM 14273 N N . GLY F 1 248 ? 31.420 80.416 284.731 0.00 0.00 249 GLY F N 1
ATOM 14274 C CA . GLY F 1 248 ? 30.192 80.581 285.488 0.00 0.00 249 GLY F CA 1
ATOM 14275 C C . GLY F 1 248 ? 29.490 81.884 285.159 0.00 0.00 249 GLY F C 1
ATOM 14276 O O . GLY F 1 248 ? 30.074 82.776 284.544 0.00 0.00 249 GLY F O 1
ATOM 14277 N N . GLN F 1 249 ? 28.225 82.006 285.564 0.00 0.00 250 GLN F N 1
ATOM 14278 C CA . GLN F 1 249 ? 27.478 83.229 285.315 0.00 0.00 250 GLN F CA 1
ATOM 14279 C C . GLN F 1 249 ? 26.528 83.571 286.453 0.00 0.00 250 GLN F C 1
ATOM 14280 O O . GLN F 1 249 ? 25.926 82.675 287.057 0.00 0.00 250 GLN F O 1
ATOM 14286 N N . PRO F 1 250 ? 26.383 84.835 286.758 0.00 0.00 251 PRO F N 1
ATOM 14287 C CA . PRO F 1 250 ? 25.318 85.267 287.661 0.00 0.00 251 PRO F CA 1
ATOM 14288 C C . PRO F 1 250 ? 24.067 85.565 286.880 0.00 0.00 251 PRO F C 1
ATOM 14289 O O . PRO F 1 250 ? 23.985 85.274 285.684 0.00 0.00 251 PRO F O 1
ATOM 14293 N N . GLU F 1 251 ? 23.061 86.112 287.516 0.00 0.00 252 GLU F N 1
ATOM 14294 C CA . GLU F 1 251 ? 22.139 86.949 286.781 0.00 0.00 252 GLU F CA 1
ATOM 14295 C C . GLU F 1 251 ? 22.541 88.374 287.104 0.00 0.00 252 GLU F C 1
ATOM 14296 O O . GLU F 1 251 ? 23.382 88.601 287.975 0.00 0.00 252 GLU F O 1
ATOM 14302 N N . VAL F 1 252 ? 21.912 89.325 286.443 0.00 0.00 253 VAL F N 1
ATOM 14303 C CA . VAL F 1 252 ? 22.235 90.742 286.566 0.00 0.00 253 VAL F CA 1
ATOM 14304 C C . VAL F 1 252 ? 23.753 90.894 286.593 0.00 0.00 253 VAL F C 1
ATOM 14305 O O . VAL F 1 252 ? 24.333 91.179 287.649 0.00 0.00 253 VAL F O 1
ATOM 14309 N N . PRO F 1 253 ? 24.439 90.658 285.476 0.00 0.00 254 PRO F N 1
ATOM 14310 C CA . PRO F 1 253 ? 25.892 90.843 285.463 0.00 0.00 254 PRO F CA 1
ATOM 14311 C C . PRO F 1 253 ? 26.314 92.291 285.518 0.00 0.00 254 PRO F C 1
ATOM 14312 O O . PRO F 1 253 ? 27.434 92.574 285.953 0.00 0.00 254 PRO F O 1
ATOM 14316 N N . THR F 1 254 ? 25.487 93.217 285.052 0.00 0.00 255 THR F N 1
ATOM 14317 C CA . THR F 1 254 ? 25.853 94.624 285.066 0.00 0.00 255 THR F CA 1
ATOM 14318 C C . THR F 1 254 ? 24.590 95.454 285.198 0.00 0.00 255 THR F C 1
ATOM 14319 O O . THR F 1 254 ? 23.559 95.126 284.609 0.00 0.00 255 THR F O 1
ATOM 14323 N N . GLU F 1 255 ? 24.675 96.535 285.965 0.00 0.00 256 GLU F N 1
ATOM 14324 C CA . GLU F 1 255 ? 23.489 97.323 286.244 0.00 0.00 256 GLU F CA 1
ATOM 14325 C C . GLU F 1 255 ? 23.926 98.729 286.605 0.00 0.00 256 GLU F C 1
ATOM 14326 O O . GLU F 1 255 ? 25.074 98.959 286.986 0.00 0.00 256 GLU F O 1
ATOM 14332 N N . THR F 1 256 ? 22.999 99.669 286.471 0.00 0.00 257 THR F N 1
ATOM 14333 C CA . THR F 1 256 ? 23.263 101.062 286.781 0.00 0.00 257 THR F CA 1
ATOM 14334 C C . THR F 1 256 ? 22.034 101.665 287.435 0.00 0.00 257 THR F C 1
ATOM 14335 O O . THR F 1 256 ? 20.918 101.500 286.940 0.00 0.00 257 THR F O 1
ATOM 14339 N N . ALA F 1 257 ? 22.238 102.366 288.543 0.00 0.00 258 ALA F N 1
ATOM 14340 C CA . ALA F 1 257 ? 21.141 103.028 289.225 0.00 0.00 258 ALA F CA 1
ATOM 14341 C C . ALA F 1 257 ? 21.584 104.420 289.625 0.00 0.00 258 ALA F C 1
ATOM 14342 O O . ALA F 1 257 ? 22.733 104.813 289.416 0.00 0.00 258 ALA F O 1
ATOM 14344 N N . ARG F 1 258 ? 20.660 105.167 290.218 0.00 0.00 259 ARG F N 1
ATOM 14345 C CA . ARG F 1 258 ? 20.989 106.508 290.663 0.00 0.00 259 ARG F CA 1
ATOM 14346 C C . ARG F 1 258 ? 20.072 106.913 291.801 0.00 0.00 259 ARG F C 1
ATOM 14347 O O . ARG F 1 258 ? 18.929 106.466 291.898 0.00 0.00 259 ARG F O 1
ATOM 14355 N N . ASN F 1 259 ? 20.598 107.777 292.654 0.00 0.00 260 ASN F N 1
ATOM 14356 C CA . ASN F 1 259 ? 19.823 108.473 293.666 0.00 0.00 260 ASN F CA 1
ATOM 14357 C C . ASN F 1 259 ? 19.180 109.671 292.989 0.00 0.00 260 ASN F C 1
ATOM 14358 O O . ASN F 1 259 ? 19.844 110.401 292.252 0.00 0.00 260 ASN F O 1
ATOM 14363 N N . ALA F 1 260 ? 17.938 109.938 293.361 0.00 0.00 261 ALA F N 1
ATOM 14364 C CA . ALA F 1 260 ? 17.171 111.051 292.801 0.00 0.00 261 ALA F CA 1
ATOM 14365 C C . ALA F 1 260 ? 17.394 112.351 293.566 0.00 0.00 261 ALA F C 1
ATOM 14366 O O . ALA F 1 260 ? 17.927 113.319 293.018 0.00 0.00 261 ALA F O 1
ATOM 14368 N N . LEU F 1 261 ? 16.958 112.396 294.828 0.00 0.00 262 LEU F N 1
ATOM 14369 C CA . LEU F 1 261 ? 16.987 113.646 295.586 0.00 0.00 262 LEU F CA 1
ATOM 14370 C C . LEU F 1 261 ? 18.412 114.164 295.713 0.00 0.00 262 LEU F C 1
ATOM 14371 O O . LEU F 1 261 ? 18.652 115.364 295.870 0.00 0.00 262 LEU F O 1
ATOM 14376 N N . GLY F 1 262 ? 19.363 113.248 295.644 0.00 0.00 263 GLY F N 1
ATOM 14377 C CA . GLY F 1 262 ? 20.758 113.608 295.562 0.00 0.00 263 GLY F CA 1
ATOM 14378 C C . GLY F 1 262 ? 21.231 113.382 294.143 0.00 0.00 263 GLY F C 1
ATOM 14379 O O . GLY F 1 262 ? 20.503 112.858 293.297 0.00 0.00 263 GLY F O 1
ATOM 14380 N N . SER F 1 263 ? 22.462 113.786 293.868 0.00 0.00 264 SER F N 1
ATOM 14381 C CA . SER F 1 263 ? 23.012 113.609 292.531 0.00 0.00 264 SER F CA 1
ATOM 14382 C C . SER F 1 263 ? 24.132 112.591 292.600 0.00 0.00 264 SER F C 1
ATOM 14383 O O . SER F 1 263 ? 25.235 112.903 293.054 0.00 0.00 264 SER F O 1
ATOM 14386 N N . GLN F 1 264 ? 23.856 111.387 292.116 0.00 0.00 265 GLN F N 1
ATOM 14387 C CA . GLN F 1 264 ? 24.830 110.309 292.089 0.00 0.00 265 GLN F CA 1
ATOM 14388 C C . GLN F 1 264 ? 24.464 109.359 290.964 0.00 0.00 265 GLN F C 1
ATOM 14389 O O . GLN F 1 264 ? 23.348 109.380 290.441 0.00 0.00 265 GLN F O 1
ATOM 14395 N N . ASP F 1 265 ? 25.431 108.536 290.590 0.00 0.00 266 ASP F N 1
ATOM 14396 C CA . ASP F 1 265 ? 25.201 107.408 289.707 0.00 0.00 266 ASP F CA 1
ATOM 14397 C C . ASP F 1 265 ? 26.291 106.390 289.983 0.00 0.00 266 ASP F C 1
ATOM 14398 O O . ASP F 1 265 ? 27.370 106.738 290.460 0.00 0.00 266 ASP F O 1
ATOM 14403 N N . ILE F 1 266 ? 25.997 105.128 289.697 0.00 0.00 267 ILE F N 1
ATOM 14404 C CA . ILE F 1 266 ? 26.790 104.024 290.211 0.00 0.00 267 ILE F CA 1
ATOM 14405 C C . ILE F 1 266 ? 27.004 102.985 289.119 0.00 0.00 267 ILE F C 1
ATOM 14406 O O . ILE F 1 266 ? 26.333 102.984 288.088 0.00 0.00 267 ILE F O 1
ATOM 14411 N N . LEU F 1 267 ? 27.965 102.095 289.358 0.00 0.00 268 LEU F N 1
ATOM 14412 C CA . LEU F 1 267 ? 28.151 100.898 288.554 0.00 0.00 268 LEU F CA 1
ATOM 14413 C C . LEU F 1 267 ? 28.416 99.718 289.470 0.00 0.00 268 LEU F C 1
ATOM 14414 O O . LEU F 1 267 ? 28.843 99.889 290.609 0.00 0.00 268 LEU F O 1
ATOM 14419 N N . ILE F 1 268 ? 28.170 98.514 288.953 0.00 0.00 269 ILE F N 1
ATOM 14420 C CA . ILE F 1 268 ? 28.336 97.275 289.700 0.00 0.00 269 ILE F CA 1
ATOM 14421 C C . ILE F 1 268 ? 28.771 96.180 288.736 0.00 0.00 269 ILE F C 1
ATOM 14422 O O . ILE F 1 268 ? 28.581 96.284 287.525 0.00 0.00 269 ILE F O 1
ATOM 14427 N N . ASN F 1 269 ? 29.361 95.115 289.279 0.00 0.00 270 ASN F N 1
ATOM 14428 C CA . ASN F 1 269 ? 29.819 94.028 288.419 0.00 0.00 270 ASN F CA 1
ATOM 14429 C C . ASN F 1 269 ? 29.413 92.629 288.872 0.00 0.00 270 ASN F C 1
ATOM 14430 O O . ASN F 1 269 ? 28.740 91.918 288.124 0.00 0.00 270 ASN F O 1
ATOM 14435 N N . ARG F 1 270 ? 29.873 92.188 290.043 0.00 0.00 271 ARG F N 1
ATOM 14436 C CA . ARG F 1 270 ? 29.405 90.951 290.670 0.00 0.00 271 ARG F CA 1
ATOM 14437 C C . ARG F 1 270 ? 29.486 89.717 289.765 0.00 0.00 271 ARG F C 1
ATOM 14438 O O . ARG F 1 270 ? 28.477 89.266 289.222 0.00 0.00 271 ARG F O 1
ATOM 14446 N N . LYS F 1 271 ? 30.682 89.167 289.568 0.00 0.00 272 LYS F N 1
ATOM 14447 C CA . LYS F 1 271 ? 30.847 87.983 288.735 0.00 0.00 272 LYS F CA 1
ATOM 14448 C C . LYS F 1 271 ? 31.242 86.759 289.557 0.00 0.00 272 LYS F C 1
ATOM 14449 O O . LYS F 1 271 ? 31.907 86.872 290.588 0.00 0.00 272 LYS F O 1
ATOM 14455 N N . HIS F 1 272 ? 30.828 85.582 289.079 0.00 0.00 273 HIS F N 1
ATOM 14456 C CA . HIS F 1 272 ? 31.157 84.295 289.685 0.00 0.00 273 HIS F CA 1
ATOM 14457 C C . HIS F 1 272 ? 32.280 83.626 288.906 0.00 0.00 273 HIS F C 1
ATOM 14458 O O . HIS F 1 272 ? 32.395 83.809 287.695 0.00 0.00 273 HIS F O 1
ATOM 14465 N N . PHE F 1 273 ? 33.114 82.854 289.604 0.00 0.00 274 PHE F N 1
ATOM 14466 C CA . PHE F 1 273 ? 33.979 81.905 288.914 0.00 0.00 274 PHE F CA 1
ATOM 14467 C C . PHE F 1 273 ? 34.440 80.830 289.883 0.00 0.00 274 PHE F C 1
ATOM 14468 O O . PHE F 1 273 ? 34.489 81.041 291.094 0.00 0.00 274 PHE F O 1
ATOM 14476 N N . VAL F 1 274 ? 34.830 79.687 289.319 0.00 0.00 275 VAL F N 1
ATOM 14477 C CA . VAL F 1 274 ? 35.217 78.504 290.079 0.00 0.00 275 VAL F CA 1
ATOM 14478 C C . VAL F 1 274 ? 36.621 78.097 289.676 0.00 0.00 275 VAL F C 1
ATOM 14479 O O . VAL F 1 274 ? 36.901 77.954 288.485 0.00 0.00 275 VAL F O 1
ATOM 14483 N N . LEU F 1 275 ? 37.492 77.883 290.661 0.00 0.00 276 LEU F N 1
ATOM 14484 C CA . LEU F 1 275 ? 38.898 77.618 290.393 0.00 0.00 276 LEU F CA 1
ATOM 14485 C C . LEU F 1 275 ? 39.476 76.692 291.448 0.00 0.00 276 LEU F C 1
ATOM 14486 O O . LEU F 1 275 ? 39.237 76.903 292.638 0.00 0.00 276 LEU F O 1
ATOM 14491 N N . HIS F 1 276 ? 40.294 75.717 291.020 0.00 0.00 277 HIS F N 1
ATOM 14492 C CA . HIS F 1 276 ? 41.056 74.902 291.966 0.00 0.00 277 HIS F CA 1
ATOM 14493 C C . HIS F 1 276 ? 41.945 73.909 291.234 0.00 0.00 277 HIS F C 1
ATOM 14494 O O . HIS F 1 276 ? 41.657 73.540 290.092 0.00 0.00 277 HIS F O 1
ATOM 14501 N N . PRO F 1 277 ? 43.026 73.456 291.857 0.00 0.00 278 PRO F N 1
ATOM 14502 C CA . PRO F 1 277 ? 43.832 72.384 291.273 0.00 0.00 278 PRO F CA 1
ATOM 14503 C C . PRO F 1 277 ? 43.211 71.030 291.528 0.00 0.00 278 PRO F C 1
ATOM 14504 O O . PRO F 1 277 ? 42.633 70.791 292.589 0.00 0.00 278 PRO F O 1
ATOM 14508 N N . ARG F 1 278 ? 43.371 70.115 290.578 0.00 0.00 279 ARG F N 1
ATOM 14509 C CA . ARG F 1 278 ? 43.112 68.735 290.945 0.00 0.00 279 ARG F CA 1
ATOM 14510 C C . ARG F 1 278 ? 44.251 67.815 290.560 0.00 0.00 279 ARG F C 1
ATOM 14511 O O . ARG F 1 278 ? 44.507 67.548 289.392 0.00 0.00 279 ARG F O 1
ATOM 14519 N N . GLY F 1 279 ? 44.977 67.381 291.573 0.00 0.00 280 GLY F N 1
ATOM 14520 C CA . GLY F 1 279 ? 45.029 68.147 292.797 0.00 0.00 280 GLY F CA 1
ATOM 14521 C C . GLY F 1 279 ? 44.392 67.718 294.094 0.00 0.00 280 GLY F C 1
ATOM 14522 O O . GLY F 1 279 ? 43.553 66.832 294.168 0.00 0.00 280 GLY F O 1
ATOM 14523 N N . VAL F 1 280 ? 44.851 68.417 295.128 0.00 0.00 281 VAL F N 1
ATOM 14524 C CA . VAL F 1 280 ? 44.412 68.206 296.494 0.00 0.00 281 VAL F CA 1
ATOM 14525 C C . VAL F 1 280 ? 42.901 68.319 296.614 0.00 0.00 281 VAL F C 1
ATOM 14526 O O . VAL F 1 280 ? 42.258 69.135 295.947 0.00 0.00 281 VAL F O 1
ATOM 14530 N N . LYS F 1 281 ? 42.329 67.482 297.471 0.00 0.00 282 LYS F N 1
ATOM 14531 C CA . LYS F 1 281 ? 40.920 67.568 297.813 0.00 0.00 282 LYS F CA 1
ATOM 14532 C C . LYS F 1 281 ? 40.680 68.712 298.781 0.00 0.00 282 LYS F C 1
ATOM 14533 O O . LYS F 1 281 ? 41.456 68.921 299.715 0.00 0.00 282 LYS F O 1
ATOM 14539 N N . PHE F 1 282 ? 39.601 69.447 298.562 0.00 0.00 283 PHE F N 1
ATOM 14540 C CA . PHE F 1 282 ? 39.232 70.515 299.473 0.00 0.00 283 PHE F CA 1
ATOM 14541 C C . PHE F 1 282 ? 38.528 69.933 300.687 0.00 0.00 283 PHE F C 1
ATOM 14542 O O . PHE F 1 282 ? 37.901 68.875 300.611 0.00 0.00 283 PHE F O 1
ATOM 14550 N N . THR F 1 283 ? 38.629 70.624 301.817 0.00 0.00 284 THR F N 1
ATOM 14551 C CA . THR F 1 283 ? 38.033 70.145 303.052 0.00 0.00 284 THR F CA 1
ATOM 14552 C C . THR F 1 283 ? 37.241 71.258 303.708 0.00 0.00 284 THR F C 1
ATOM 14553 O O . THR F 1 283 ? 37.476 72.442 303.470 0.00 0.00 284 THR F O 1
ATOM 14557 N N . GLU F 1 284 ? 36.328 70.864 304.580 0.00 0.00 285 GLU F N 1
ATOM 14558 C CA . GLU F 1 284 ? 35.483 71.807 305.292 0.00 0.00 285 GLU F CA 1
ATOM 14559 C C . GLU F 1 284 ? 35.917 71.834 306.746 0.00 0.00 285 GLU F C 1
ATOM 14560 O O . GLU F 1 284 ? 35.678 70.877 307.485 0.00 0.00 285 GLU F O 1
ATOM 14566 N N . ASN F 1 285 ? 36.555 72.927 307.149 0.00 0.00 286 ASN F N 1
ATOM 14567 C CA . ASN F 1 285 ? 36.878 73.196 308.541 0.00 0.00 286 ASN F CA 1
ATOM 14568 C C . ASN F 1 285 ? 37.117 74.683 308.705 0.00 0.00 286 ASN F C 1
ATOM 14569 O O . ASN F 1 285 ? 37.401 75.392 307.738 0.00 0.00 286 ASN F O 1
ATOM 14574 N N . ALA F 1 286 ? 36.994 75.137 309.949 0.00 0.00 287 ALA F N 1
ATOM 14575 C CA . ALA F 1 286 ? 37.493 76.437 310.381 0.00 0.00 287 ALA F CA 1
ATOM 14576 C C . ALA F 1 286 ? 37.030 77.568 309.473 0.00 0.00 287 ALA F C 1
ATOM 14577 O O . ALA F 1 286 ? 37.732 78.562 309.292 0.00 0.00 287 ALA F O 1
ATOM 14579 N N . MET F 1 287 ? 35.841 77.432 308.903 0.00 0.00 288 MET F N 1
ATOM 14580 C CA . MET F 1 287 ? 35.340 78.453 308.003 0.00 0.00 288 MET F CA 1
ATOM 14581 C C . MET F 1 287 ? 33.939 78.874 308.409 0.00 0.00 288 MET F C 1
ATOM 14582 O O . MET F 1 287 ? 33.088 78.034 308.712 0.00 0.00 288 MET F O 1
ATOM 14587 N N . ALA F 1 288 ? 33.718 80.180 308.441 0.00 0.00 289 ALA F N 1
ATOM 14588 C CA . ALA F 1 288 ? 32.369 80.717 308.442 0.00 0.00 289 ALA F CA 1
ATOM 14589 C C . ALA F 1 288 ? 31.853 80.627 307.013 0.00 0.00 289 ALA F C 1
ATOM 14590 O O . ALA F 1 288 ? 32.458 79.984 306.153 0.00 0.00 289 ALA F O 1
ATOM 14592 N N . GLY F 1 289 ? 30.719 81.245 306.737 0.00 0.00 290 GLY F N 1
ATOM 14593 C CA . GLY F 1 289 ? 30.206 81.192 305.389 0.00 0.00 290 GLY F CA 1
ATOM 14594 C C . GLY F 1 289 ? 28.705 81.300 305.349 0.00 0.00 290 GLY F C 1
ATOM 14595 O O . GLY F 1 289 ? 28.107 81.910 306.229 0.00 0.00 290 GLY F O 1
ATOM 14596 N N . THR F 1 290 ? 28.089 80.711 304.330 0.00 0.00 291 THR F N 1
ATOM 14597 C CA . THR F 1 290 ? 28.793 79.966 303.299 0.00 0.00 291 THR F CA 1
ATOM 14598 C C . THR F 1 290 ? 27.859 79.901 302.110 0.00 0.00 291 THR F C 1
ATOM 14599 O O . THR F 1 290 ? 26.654 80.052 302.281 0.00 0.00 291 THR F O 1
ATOM 14603 N N . THR F 1 291 ? 28.373 79.705 300.903 0.00 0.00 292 THR F N 1
ATOM 14604 C CA . THR F 1 291 ? 29.775 79.849 300.557 0.00 0.00 292 THR F CA 1
ATOM 14605 C C . THR F 1 291 ? 29.903 81.308 300.173 0.00 0.00 292 THR F C 1
ATOM 14606 O O . THR F 1 291 ? 28.957 82.058 300.382 0.00 0.00 292 THR F O 1
ATOM 14610 N N . PRO F 1 292 ? 31.053 81.757 299.640 0.00 0.00 293 PRO F N 1
ATOM 14611 C CA . PRO F 1 292 ? 32.406 81.282 299.339 0.00 0.00 293 PRO F CA 1
ATOM 14612 C C . PRO F 1 292 ? 33.177 81.105 300.597 0.00 0.00 293 PRO F C 1
ATOM 14613 O O . PRO F 1 292 ? 32.595 81.071 301.671 0.00 0.00 293 PRO F O 1
ATOM 14617 N N . THR F 1 293 ? 34.483 80.956 300.466 0.00 0.00 294 THR F N 1
ATOM 14618 C CA . THR F 1 293 ? 35.298 81.050 301.656 0.00 0.00 294 THR F CA 1
ATOM 14619 C C . THR F 1 293 ? 35.671 82.487 302.011 0.00 0.00 294 THR F C 1
ATOM 14620 O O . THR F 1 293 ? 34.978 83.108 302.816 0.00 0.00 294 THR F O 1
ATOM 14624 N N . ASP F 1 294 ? 36.705 83.032 301.374 0.00 0.00 295 ASP F N 1
ATOM 14625 C CA . ASP F 1 294 ? 37.333 84.316 301.688 0.00 0.00 295 ASP F CA 1
ATOM 14626 C C . ASP F 1 294 ? 38.628 84.435 300.917 0.00 0.00 295 ASP F C 1
ATOM 14627 O O . ASP F 1 294 ? 38.952 83.573 300.101 0.00 0.00 295 ASP F O 1
ATOM 14632 N N . GLU F 1 295 ? 39.360 85.513 301.140 0.00 0.00 296 GLU F N 1
ATOM 14633 C CA . GLU F 1 295 ? 40.766 85.512 300.764 0.00 0.00 296 GLU F CA 1
ATOM 14634 C C . GLU F 1 295 ? 41.562 84.835 301.870 0.00 0.00 296 GLU F C 1
ATOM 14635 O O . GLU F 1 295 ? 42.034 83.701 301.709 0.00 0.00 296 GLU F O 1
ATOM 14641 N N . GLU F 1 296 ? 41.677 85.514 303.011 0.00 0.00 297 GLU F N 1
ATOM 14642 C CA . GLU F 1 296 ? 42.427 84.973 304.135 0.00 0.00 297 GLU F CA 1
ATOM 14643 C C . GLU F 1 296 ? 42.007 83.548 304.444 0.00 0.00 297 GLU F C 1
ATOM 14644 O O . GLU F 1 296 ? 42.843 82.643 304.545 0.00 0.00 297 GLU F O 1
ATOM 14650 N N . LEU F 1 297 ? 40.706 83.328 304.580 0.00 0.00 298 LEU F N 1
ATOM 14651 C CA . LEU F 1 297 ? 40.239 81.996 304.918 0.00 0.00 298 LEU F CA 1
ATOM 14652 C C . LEU F 1 297 ? 40.574 80.999 303.821 0.00 0.00 298 LEU F C 1
ATOM 14653 O O . LEU F 1 297 ? 40.970 79.868 304.116 0.00 0.00 298 LEU F O 1
ATOM 14658 N N . ALA F 1 298 ? 40.456 81.399 302.553 0.00 0.00 299 ALA F N 1
ATOM 14659 C CA . ALA F 1 298 ? 40.895 80.511 301.484 0.00 0.00 299 ALA F CA 1
ATOM 14660 C C . ALA F 1 298 ? 42.363 80.182 301.602 0.00 0.00 299 ALA F C 1
ATOM 14661 O O . ALA F 1 298 ? 42.818 79.199 301.017 0.00 0.00 299 ALA F O 1
ATOM 14663 N N . ASN F 1 299 ? 43.124 80.997 302.316 0.00 0.00 300 ASN F N 1
ATOM 14664 C CA . ASN F 1 299 ? 44.528 80.686 302.517 0.00 0.00 300 ASN F CA 1
ATOM 14665 C C . ASN F 1 299 ? 44.810 80.025 303.852 0.00 0.00 300 ASN F C 1
ATOM 14666 O O . ASN F 1 299 ? 45.952 79.628 304.098 0.00 0.00 300 ASN F O 1
ATOM 14671 N N . GLY F 1 300 ? 43.812 79.886 304.712 0.00 0.00 301 GLY F N 1
ATOM 14672 C CA . GLY F 1 300 ? 44.133 79.653 306.103 0.00 0.00 301 GLY F CA 1
ATOM 14673 C C . GLY F 1 300 ? 44.840 78.357 306.422 0.00 0.00 301 GLY F C 1
ATOM 14674 O O . GLY F 1 300 ? 45.981 78.383 306.886 0.00 0.00 301 GLY F O 1
ATOM 14675 N N . ALA F 1 301 ? 44.208 77.223 306.150 0.00 0.00 302 ALA F N 1
ATOM 14676 C CA . ALA F 1 301 ? 44.798 75.937 306.492 0.00 0.00 302 ALA F CA 1
ATOM 14677 C C . ALA F 1 301 ? 43.924 74.832 305.930 0.00 0.00 302 ALA F C 1
ATOM 14678 O O . ALA F 1 301 ? 42.915 75.083 305.266 0.00 0.00 302 ALA F O 1
ATOM 14680 N N . ASN F 1 302 ? 44.313 73.598 306.224 0.00 0.00 303 ASN F N 1
ATOM 14681 C CA . ASN F 1 302 ? 43.440 72.447 306.070 0.00 0.00 303 ASN F CA 1
ATOM 14682 C C . ASN F 1 302 ? 43.006 72.235 304.617 0.00 0.00 303 ASN F C 1
ATOM 14683 O O . ASN F 1 302 ? 41.838 72.394 304.261 0.00 0.00 303 ASN F O 1
ATOM 14688 N N . TRP F 1 303 ? 43.978 71.862 303.791 0.00 0.00 304 TRP F N 1
ATOM 14689 C CA . TRP F 1 303 ? 43.719 71.113 302.569 0.00 0.00 304 TRP F CA 1
ATOM 14690 C C . TRP F 1 303 ? 44.429 69.771 302.661 0.00 0.00 304 TRP F C 1
ATOM 14691 O O . TRP F 1 303 ? 45.492 69.664 303.273 0.00 0.00 304 TRP F O 1
ATOM 14702 N N . GLN F 1 304 ? 43.832 68.751 302.057 0.00 0.00 305 GLN F N 1
ATOM 14703 C CA . GLN F 1 304 ? 44.309 67.382 302.180 0.00 0.00 305 GLN F CA 1
ATOM 14704 C C . GLN F 1 304 ? 44.362 66.751 300.800 0.00 0.00 305 GLN F C 1
ATOM 14705 O O . GLN F 1 304 ? 43.327 66.591 300.151 0.00 0.00 305 GLN F O 1
ATOM 14711 N N . ARG F 1 305 ? 45.558 66.406 300.351 0.00 0.00 306 ARG F N 1
ATOM 14712 C CA . ARG F 1 305 ? 45.729 65.846 299.024 0.00 0.00 306 ARG F CA 1
ATOM 14713 C C . ARG F 1 305 ? 45.396 64.366 299.010 0.00 0.00 306 ARG F C 1
ATOM 14714 O O . ARG F 1 305 ? 45.540 63.677 300.019 0.00 0.00 306 ARG F O 1
ATOM 14722 N N . VAL F 1 306 ? 44.920 63.876 297.868 0.00 0.00 307 VAL F N 1
ATOM 14723 C CA . VAL F 1 306 ? 45.024 62.454 297.578 0.00 0.00 307 VAL F CA 1
ATOM 14724 C C . VAL F 1 306 ? 45.327 62.242 296.099 0.00 0.00 307 VAL F C 1
ATOM 14725 O O . VAL F 1 306 ? 44.487 62.523 295.240 0.00 0.00 307 VAL F O 1
ATOM 14729 N N . TYR F 1 307 ? 46.528 61.765 295.804 0.00 0.00 308 TYR F N 1
ATOM 14730 C CA . TYR F 1 307 ? 46.815 60.951 294.629 0.00 0.00 308 TYR F CA 1
ATOM 14731 C C . TYR F 1 307 ? 47.716 59.792 295.042 0.00 0.00 308 TYR F C 1
ATOM 14732 O O . TYR F 1 307 ? 47.378 58.652 294.753 0.00 0.00 308 TYR F O 1
ATOM 14741 N N . ASP F 1 308 ? 48.859 60.028 295.692 0.00 0.00 309 ASP F N 1
ATOM 14742 C CA . ASP F 1 308 ? 49.692 61.238 295.722 0.00 0.00 309 ASP F CA 1
ATOM 14743 C C . ASP F 1 308 ? 50.659 61.512 294.584 0.00 0.00 309 ASP F C 1
ATOM 14744 O O . ASP F 1 308 ? 50.619 62.545 293.926 0.00 0.00 309 ASP F O 1
ATOM 14749 N N . PRO F 1 309 ? 51.529 60.532 294.359 0.00 0.00 310 PRO F N 1
ATOM 14750 C CA . PRO F 1 309 ? 52.967 60.723 294.192 0.00 0.00 310 PRO F CA 1
ATOM 14751 C C . PRO F 1 309 ? 53.373 61.814 293.244 0.00 0.00 310 PRO F C 1
ATOM 14752 O O . PRO F 1 309 ? 54.335 62.516 293.487 0.00 0.00 310 PRO F O 1
ATOM 14756 N N . LYS F 1 310 ? 52.642 61.946 292.154 0.00 0.00 311 LYS F N 1
ATOM 14757 C CA . LYS F 1 310 ? 53.101 62.753 291.045 0.00 0.00 311 LYS F CA 1
ATOM 14758 C C . LYS F 1 310 ? 51.885 63.417 290.439 0.00 0.00 311 LYS F C 1
ATOM 14759 O O . LYS F 1 310 ? 50.829 63.501 291.070 0.00 0.00 311 LYS F O 1
ATOM 14765 N N . LYS F 1 311 ? 52.061 63.927 289.229 0.00 0.00 312 LYS F N 1
ATOM 14766 C CA . LYS F 1 311 ? 50.981 64.464 288.412 0.00 0.00 312 LYS F CA 1
ATOM 14767 C C . LYS F 1 311 ? 50.129 65.448 289.205 0.00 0.00 312 LYS F C 1
ATOM 14768 O O . LYS F 1 311 ? 48.912 65.321 289.317 0.00 0.00 312 LYS F O 1
ATOM 14774 N N . ILE F 1 312 ? 50.797 66.442 289.767 0.00 0.00 313 ILE F N 1
ATOM 14775 C CA . ILE F 1 312 ? 50.082 67.493 290.448 0.00 0.00 313 ILE F CA 1
ATOM 14776 C C . ILE F 1 312 ? 49.689 68.658 289.525 0.00 0.00 313 ILE F C 1
ATOM 14777 O O . ILE F 1 312 ? 48.493 68.909 289.406 0.00 0.00 313 ILE F O 1
ATOM 14782 N N . ARG F 1 313 ? 50.598 69.383 288.861 0.00 0.00 314 ARG F N 1
ATOM 14783 C CA . ARG F 1 313 ? 52.037 69.208 288.828 0.00 0.00 314 ARG F CA 1
ATOM 14784 C C . ARG F 1 313 ? 52.669 70.554 289.083 0.00 0.00 314 ARG F C 1
ATOM 14785 O O . ARG F 1 313 ? 52.729 71.352 288.162 0.00 0.00 314 ARG F O 1
ATOM 14793 N N . ILE F 1 314 ? 53.217 70.802 290.267 0.00 0.00 315 ILE F N 1
ATOM 14794 C CA . ILE F 1 314 ? 53.841 72.087 290.562 0.00 0.00 315 ILE F CA 1
ATOM 14795 C C . ILE F 1 314 ? 54.850 71.875 291.673 0.00 0.00 315 ILE F C 1
ATOM 14796 O O . ILE F 1 314 ? 54.695 70.981 292.504 0.00 0.00 315 ILE F O 1
ATOM 14801 N N . VAL F 1 315 ? 55.877 72.716 291.701 0.00 0.00 316 VAL F N 1
ATOM 14802 C CA . VAL F 1 315 ? 56.885 72.690 292.751 0.00 0.00 316 VAL F CA 1
ATOM 14803 C C . VAL F 1 315 ? 57.332 74.112 293.031 0.00 0.00 316 VAL F C 1
ATOM 14804 O O . VAL F 1 315 ? 57.438 74.934 292.118 0.00 0.00 316 VAL F O 1
ATOM 14808 N N . GLN F 1 316 ? 57.597 74.407 294.297 0.00 0.00 317 GLN F N 1
ATOM 14809 C CA . GLN F 1 316 ? 58.148 75.696 294.674 0.00 0.00 317 GLN F CA 1
ATOM 14810 C C . GLN F 1 316 ? 59.428 75.474 295.455 0.00 0.00 317 GLN F C 1
ATOM 14811 O O . GLN F 1 316 ? 59.595 74.440 296.104 0.00 0.00 317 GLN F O 1
ATOM 14817 N N . PHE F 1 317 ? 60.341 76.437 295.380 0.00 0.00 318 PHE F N 1
ATOM 14818 C CA . PHE F 1 317 ? 61.506 76.392 296.248 0.00 0.00 318 PHE F CA 1
ATOM 14819 C C . PHE F 1 317 ? 61.902 77.806 296.633 0.00 0.00 318 PHE F C 1
ATOM 14820 O O . PHE F 1 317 ? 61.968 78.689 295.778 0.00 0.00 318 PHE F O 1
ATOM 14828 N N . LYS F 1 318 ? 62.184 78.002 297.914 0.00 0.00 319 LYS F N 1
ATOM 14829 C CA . LYS F 1 318 ? 62.577 79.297 298.439 0.00 0.00 319 LYS F CA 1
ATOM 14830 C C . LYS F 1 318 ? 64.093 79.411 298.448 0.00 0.00 319 LYS F C 1
ATOM 14831 O O . LYS F 1 318 ? 64.796 78.445 298.747 0.00 0.00 319 LYS F O 1
ATOM 14837 N N . HIS F 1 319 ? 64.599 80.597 298.127 0.00 0.00 320 HIS F N 1
ATOM 14838 C CA . HIS F 1 319 ? 66.039 80.781 298.063 0.00 0.00 320 HIS F CA 1
ATOM 14839 C C . HIS F 1 319 ? 66.409 82.223 298.352 0.00 0.00 320 HIS F C 1
ATOM 14840 O O . HIS F 1 319 ? 65.667 83.147 298.014 0.00 0.00 320 HIS F O 1
ATOM 14847 N N . ARG F 1 320 ? 67.577 82.402 298.959 0.00 0.00 321 ARG F N 1
ATOM 14848 C CA . ARG F 1 320 ? 68.168 83.720 299.100 0.00 0.00 321 ARG F CA 1
ATOM 14849 C C . ARG F 1 320 ? 68.807 84.148 297.790 0.00 0.00 321 ARG F C 1
ATOM 14850 O O . ARG F 1 320 ? 69.287 83.327 297.007 0.00 0.00 321 ARG F O 1
ATOM 14858 N N . LEU F 1 321 ? 68.826 85.452 297.569 0.00 0.00 322 LEU F N 1
ATOM 14859 C CA . LEU F 1 321 ? 69.413 86.010 296.369 0.00 0.00 322 LEU F CA 1
ATOM 14860 C C . LEU F 1 321 ? 70.926 86.051 296.517 0.00 0.00 322 LEU F C 1
ATOM 14861 O O . LEU F 1 321 ? 71.454 86.099 297.629 0.00 0.00 322 LEU F O 1
ATOM 14866 N N . GLN F 1 322 ? 71.624 86.012 295.387 0.00 0.00 323 GLN F N 1
ATOM 14867 C CA . GLN F 1 322 ? 73.077 86.101 295.403 0.00 0.00 323 GLN F CA 1
ATOM 14868 C C . GLN F 1 322 ? 73.549 87.336 296.145 0.00 0.00 323 GLN F C 1
ATOM 14869 O O . GLN F 1 322 ? 73.097 88.451 295.879 0.00 0.00 323 GLN F O 1
ATOM 14875 N N . ALA F 1 323 ? 74.498 87.128 297.045 0.00 0.00 324 ALA F N 1
ATOM 14876 C CA . ALA F 1 323 ? 75.211 88.201 297.702 0.00 0.00 324 ALA F CA 1
ATOM 14877 C C . ALA F 1 323 ? 75.721 89.202 296.678 0.00 0.00 324 ALA F C 1
ATOM 14878 O O . ALA F 1 323 ? 76.112 88.841 295.556 0.00 0.00 324 ALA F O 1
ATOM 14881 N N . ALA G 1 1 ? -52.211 118.341 290.787 0.00 0.00 2 ALA G N 1
ATOM 14882 C CA . ALA G 1 1 ? -51.783 119.697 291.091 0.00 0.00 2 ALA G CA 1
ATOM 14883 C C . ALA G 1 1 ? -50.614 120.104 290.215 0.00 0.00 2 ALA G C 1
ATOM 14884 O O . ALA G 1 1 ? -50.800 120.555 289.093 0.00 0.00 2 ALA G O 1
ATOM 14886 N N . TYR G 1 2 ? -49.402 119.927 290.726 0.00 0.00 3 TYR G N 1
ATOM 14887 C CA . TYR G 1 2 ? -48.208 120.345 290.017 0.00 0.00 3 TYR G CA 1
ATOM 14888 C C . TYR G 1 2 ? -47.139 119.274 290.124 0.00 0.00 3 TYR G C 1
ATOM 14889 O O . TYR G 1 2 ? -47.201 118.378 290.964 0.00 0.00 3 TYR G O 1
ATOM 14898 N N . THR G 1 3 ? -46.139 119.391 289.262 0.00 0.00 4 THR G N 1
ATOM 14899 C CA . THR G 1 3 ? -44.941 118.602 289.465 0.00 0.00 4 THR G CA 1
ATOM 14900 C C . THR G 1 3 ? -44.142 119.122 290.647 0.00 0.00 4 THR G C 1
ATOM 14901 O O . THR G 1 3 ? -43.427 118.350 291.291 0.00 0.00 4 THR G O 1
ATOM 14905 N N . LYS G 1 4 ? -44.249 120.418 290.948 0.00 0.00 5 LYS G N 1
ATOM 14906 C CA . LYS G 1 4 ? -43.878 120.939 292.259 0.00 0.00 5 LYS G CA 1
ATOM 14907 C C . LYS G 1 4 ? -42.417 120.732 292.651 0.00 0.00 5 LYS G C 1
ATOM 14908 O O . LYS G 1 4 ? -42.080 119.730 293.289 0.00 0.00 5 LYS G O 1
ATOM 14914 N N . ILE G 1 5 ? -41.548 121.667 292.269 0.00 0.00 6 ILE G N 1
ATOM 14915 C CA . ILE G 1 5 ? -40.100 121.599 292.451 0.00 0.00 6 ILE G CA 1
ATOM 14916 C C . ILE G 1 5 ? -39.712 121.079 293.829 0.00 0.00 6 ILE G C 1
ATOM 14917 O O . ILE G 1 5 ? -38.610 120.559 294.022 0.00 0.00 6 ILE G O 1
ATOM 14922 N N . SER G 1 6 ? -40.608 121.200 294.795 0.00 0.00 7 SER G N 1
ATOM 14923 C CA . SER G 1 6 ? -40.376 120.620 296.107 0.00 0.00 7 SER G CA 1
ATOM 14924 C C . SER G 1 6 ? -40.251 119.105 296.071 0.00 0.00 7 SER G C 1
ATOM 14925 O O . SER G 1 6 ? -39.994 118.487 297.106 0.00 0.00 7 SER G O 1
ATOM 14928 N N . ASP G 1 7 ? -40.465 118.483 294.915 0.00 0.00 8 ASP G N 1
ATOM 14929 C CA . ASP G 1 7 ? -40.440 117.030 294.823 0.00 0.00 8 ASP G CA 1
ATOM 14930 C C . ASP G 1 7 ? -39.216 116.487 294.102 0.00 0.00 8 ASP G C 1
ATOM 14931 O O . ASP G 1 7 ? -38.447 115.731 294.697 0.00 0.00 8 ASP G O 1
ATOM 14936 N N . VAL G 1 8 ? -39.031 116.814 292.824 0.00 0.00 9 VAL G N 1
ATOM 14937 C CA . VAL G 1 8 ? -37.986 116.166 292.046 0.00 0.00 9 VAL G CA 1
ATOM 14938 C C . VAL G 1 8 ? -36.623 116.387 292.687 0.00 0.00 9 VAL G C 1
ATOM 14939 O O . VAL G 1 8 ? -36.345 117.444 293.264 0.00 0.00 9 VAL G O 1
ATOM 14943 N N . ILE G 1 9 ? -35.768 115.371 292.609 0.00 0.00 10 ILE G N 1
ATOM 14944 C CA . ILE G 1 9 ? -34.447 115.459 293.208 0.00 0.00 10 ILE G CA 1
ATOM 14945 C C . ILE G 1 9 ? -33.545 116.312 292.336 0.00 0.00 10 ILE G C 1
ATOM 14946 O O . ILE G 1 9 ? -33.404 116.061 291.135 0.00 0.00 10 ILE G O 1
ATOM 14951 N N . VAL G 1 10 ? -32.913 117.312 292.942 0.00 0.00 11 VAL G N 1
ATOM 14952 C CA . VAL G 1 10 ? -32.029 118.224 292.223 0.00 0.00 11 VAL G CA 1
ATOM 14953 C C . VAL G 1 10 ? -30.588 117.752 292.348 0.00 0.00 11 VAL G C 1
ATOM 14954 O O . VAL G 1 10 ? -30.142 117.406 293.449 0.00 0.00 11 VAL G O 1
ATOM 14958 N N . PRO G 1 11 ? -29.842 117.704 291.274 0.00 0.00 12 PRO G N 1
ATOM 14959 C CA . PRO G 1 11 ? -28.433 117.326 291.384 0.00 0.00 12 PRO G CA 1
ATOM 14960 C C . PRO G 1 11 ? -27.566 118.498 291.799 0.00 0.00 12 PRO G C 1
ATOM 14961 O O . PRO G 1 11 ? -28.083 119.558 292.158 0.00 0.00 12 PRO G O 1
ATOM 14965 N N . GLU G 1 12 ? -26.249 118.311 291.756 0.00 0.00 13 GLU G N 1
ATOM 14966 C CA . GLU G 1 12 ? -25.275 119.375 291.961 0.00 0.00 13 GLU G CA 1
ATOM 14967 C C . GLU G 1 12 ? -24.338 119.411 290.761 0.00 0.00 13 GLU G C 1
ATOM 14968 O O . GLU G 1 12 ? -24.440 118.586 289.852 0.00 0.00 13 GLU G O 1
ATOM 14974 N N . LEU G 1 13 ? -23.410 120.366 290.752 0.00 0.00 14 LEU G N 1
ATOM 14975 C CA . LEU G 1 13 ? -22.520 120.528 289.610 0.00 0.00 14 LEU G CA 1
ATOM 14976 C C . LEU G 1 13 ? -21.138 120.986 290.051 0.00 0.00 14 LEU G C 1
ATOM 14977 O O . LEU G 1 13 ? -21.012 121.887 290.883 0.00 0.00 14 LEU G O 1
ATOM 14982 N N . PHE G 1 14 ? -20.109 120.390 289.451 0.00 0.00 15 PHE G N 1
ATOM 14983 C CA . PHE G 1 14 ? -18.723 120.808 289.614 0.00 0.00 15 PHE G CA 1
ATOM 14984 C C . PHE G 1 14 ? -18.123 121.017 288.234 0.00 0.00 15 PHE G C 1
ATOM 14985 O O . PHE G 1 14 ? -18.274 120.154 287.369 0.00 0.00 15 PHE G O 1
ATOM 14993 N N . ASN G 1 15 ? -17.439 122.138 288.017 0.00 0.00 16 ASN G N 1
ATOM 14994 C CA . ASN G 1 15 ? -16.725 122.294 286.752 0.00 0.00 16 ASN G CA 1
ATOM 14995 C C . ASN G 1 15 ? -15.228 122.333 286.992 0.00 0.00 16 ASN G C 1
ATOM 14996 O O . ASN G 1 15 ? -14.699 123.355 287.449 0.00 0.00 16 ASN G O 1
ATOM 15001 N N . PRO G 1 16 ? -14.505 121.267 286.685 0.00 0.00 17 PRO G N 1
ATOM 15002 C CA . PRO G 1 16 ? -13.070 121.260 286.931 0.00 0.00 17 PRO G CA 1
ATOM 15003 C C . PRO G 1 16 ? -12.385 122.172 285.962 0.00 0.00 17 PRO G C 1
ATOM 15004 O O . PRO G 1 16 ? -13.004 122.458 284.945 0.00 0.00 17 PRO G O 1
ATOM 15008 N N . TYR G 1 17 ? -11.164 122.629 286.232 0.00 0.00 18 TYR G N 1
ATOM 15009 C CA . TYR G 1 17 ? -10.513 122.690 287.540 0.00 0.00 18 TYR G CA 1
ATOM 15010 C C . TYR G 1 17 ? -9.539 123.838 287.304 0.00 0.00 18 TYR G C 1
ATOM 15011 O O . TYR G 1 17 ? -8.955 123.892 286.231 0.00 0.00 18 TYR G O 1
ATOM 15020 N N . VAL G 1 18 ? -9.324 124.756 288.240 0.00 0.00 19 VAL G N 1
ATOM 15021 C CA . VAL G 1 18 ? -8.722 126.037 287.881 0.00 0.00 19 VAL G CA 1
ATOM 15022 C C . VAL G 1 18 ? -7.572 126.384 288.807 0.00 0.00 19 VAL G C 1
ATOM 15023 O O . VAL G 1 18 ? -7.659 126.193 290.024 0.00 0.00 19 VAL G O 1
ATOM 15027 N N . ILE G 1 19 ? -6.506 126.924 288.223 0.00 0.00 20 ILE G N 1
ATOM 15028 C CA . ILE G 1 19 ? -5.355 127.398 288.977 0.00 0.00 20 ILE G CA 1
ATOM 15029 C C . ILE G 1 19 ? -5.639 128.793 289.502 0.00 0.00 20 ILE G C 1
ATOM 15030 O O . ILE G 1 19 ? -6.321 129.591 288.853 0.00 0.00 20 ILE G O 1
ATOM 15035 N N . ASN G 1 20 ? -5.108 129.092 290.679 0.00 0.00 21 ASN G N 1
ATOM 15036 C CA . ASN G 1 20 ? -5.251 130.398 291.302 0.00 0.00 21 ASN G CA 1
ATOM 15037 C C . ASN G 1 20 ? -3.940 131.154 291.173 0.00 0.00 21 ASN G C 1
ATOM 15038 O O . ASN G 1 20 ? -2.916 130.720 291.706 0.00 0.00 21 ASN G O 1
ATOM 15043 N N . THR G 1 21 ? -3.981 132.294 290.497 0.00 0.00 22 THR G N 1
ATOM 15044 C CA . THR G 1 21 ? -2.792 133.118 290.368 0.00 0.00 22 THR G CA 1
ATOM 15045 C C . THR G 1 21 ? -2.315 133.560 291.744 0.00 0.00 22 THR G C 1
ATOM 15046 O O . THR G 1 21 ? -3.098 133.710 292.682 0.00 0.00 22 THR G O 1
ATOM 15050 N N . THR G 1 22 ? -1.011 133.756 291.860 0.00 0.00 23 THR G N 1
ATOM 15051 C CA . THR G 1 22 ? -0.352 133.932 293.140 0.00 0.00 23 THR G CA 1
ATOM 15052 C C . THR G 1 22 ? 0.094 135.374 293.315 0.00 0.00 23 THR G C 1
ATOM 15053 O O . THR G 1 22 ? 0.765 135.929 292.442 0.00 0.00 23 THR G O 1
ATOM 15057 N N . THR G 1 23 ? -0.272 135.974 294.437 0.00 0.00 24 THR G N 1
ATOM 15058 C CA . THR G 1 23 ? 0.382 137.198 294.851 0.00 0.00 24 THR G CA 1
ATOM 15059 C C . THR G 1 23 ? 1.372 136.742 295.914 0.00 0.00 24 THR G C 1
ATOM 15060 O O . THR G 1 23 ? 1.296 135.593 296.324 0.00 0.00 24 THR G O 1
ATOM 15064 N N . GLN G 1 24 ? 2.272 137.593 296.403 0.00 0.00 25 GLN G N 1
ATOM 15065 C CA . GLN G 1 24 ? 2.459 138.964 295.967 0.00 0.00 25 GLN G CA 1
ATOM 15066 C C . GLN G 1 24 ? 3.079 139.039 294.595 0.00 0.00 25 GLN G C 1
ATOM 15067 O O . GLN G 1 24 ? 3.439 138.028 294.005 0.00 0.00 25 GLN G O 1
ATOM 15073 N N . LEU G 1 25 ? 3.205 140.259 294.100 0.00 0.00 26 LEU G N 1
ATOM 15074 C CA . LEU G 1 25 ? 3.811 140.497 292.807 0.00 0.00 26 LEU G CA 1
ATOM 15075 C C . LEU G 1 25 ? 5.321 140.466 292.928 0.00 0.00 26 LEU G C 1
ATOM 15076 O O . LEU G 1 25 ? 5.883 140.730 293.991 0.00 0.00 26 LEU G O 1
ATOM 15081 N N . SER G 1 26 ? 5.978 140.105 291.837 0.00 0.00 27 SER G N 1
ATOM 15082 C CA . SER G 1 26 ? 7.412 140.295 291.726 0.00 0.00 27 SER G CA 1
ATOM 15083 C C . SER G 1 26 ? 7.713 140.817 290.337 0.00 0.00 27 SER G C 1
ATOM 15084 O O . SER G 1 26 ? 7.476 140.113 289.353 0.00 0.00 27 SER G O 1
ATOM 15087 N N . ALA G 1 27 ? 8.215 142.042 290.244 0.00 0.00 28 ALA G N 1
ATOM 15088 C CA . ALA G 1 27 ? 8.718 142.477 288.954 0.00 0.00 28 ALA G CA 1
ATOM 15089 C C . ALA G 1 27 ? 10.141 142.998 289.035 0.00 0.00 28 ALA G C 1
ATOM 15090 O O . ALA G 1 27 ? 11.097 142.266 288.761 0.00 0.00 28 ALA G O 1
ATOM 15092 N N . PHE G 1 28 ? 10.285 144.260 289.427 0.00 0.00 29 PHE G N 1
ATOM 15093 C CA . PHE G 1 28 ? 11.583 144.907 289.539 0.00 0.00 29 PHE G CA 1
ATOM 15094 C C . PHE G 1 28 ? 12.391 144.726 288.256 0.00 0.00 29 PHE G C 1
ATOM 15095 O O . PHE G 1 28 ? 13.616 144.849 288.257 0.00 0.00 29 PHE G O 1
ATOM 15103 N N . PHE G 1 29 ? 11.718 144.493 287.137 0.00 0.00 30 PHE G N 1
ATOM 15104 C CA . PHE G 1 29 ? 12.393 144.267 285.862 0.00 0.00 30 PHE G CA 1
ATOM 15105 C C . PHE G 1 29 ? 11.839 145.233 284.829 0.00 0.00 30 PHE G C 1
ATOM 15106 O O . PHE G 1 29 ? 10.724 145.712 284.990 0.00 0.00 30 PHE G O 1
ATOM 15114 N N . GLN G 1 30 ? 12.591 145.545 283.777 0.00 0.00 31 GLN G N 1
ATOM 15115 C CA . GLN G 1 30 ? 14.007 145.237 283.646 0.00 0.00 31 GLN G CA 1
ATOM 15116 C C . GLN G 1 30 ? 14.831 146.289 284.346 0.00 0.00 31 GLN G C 1
ATOM 15117 O O . GLN G 1 30 ? 14.387 147.419 284.517 0.00 0.00 31 GLN G O 1
ATOM 15123 N N . SER G 1 31 ? 16.032 145.911 284.737 0.00 0.00 32 SER G N 1
ATOM 15124 C CA . SER G 1 31 ? 16.924 146.757 285.519 0.00 0.00 32 SER G CA 1
ATOM 15125 C C . SER G 1 31 ? 18.289 146.107 285.514 0.00 0.00 32 SER G C 1
ATOM 15126 O O . SER G 1 31 ? 18.536 145.157 284.768 0.00 0.00 32 SER G O 1
ATOM 15129 N N . GLY G 1 32 ? 19.194 146.639 286.316 0.00 0.00 33 GLY G N 1
ATOM 15130 C CA . GLY G 1 32 ? 20.188 145.764 286.879 0.00 0.00 33 GLY G CA 1
ATOM 15131 C C . GLY G 1 32 ? 19.311 144.948 287.798 0.00 0.00 33 GLY G C 1
ATOM 15132 O O . GLY G 1 32 ? 18.663 145.516 288.672 0.00 0.00 33 GLY G O 1
ATOM 15133 N N . ILE G 1 33 ? 19.274 143.634 287.607 0.00 0.00 34 ILE G N 1
ATOM 15134 C CA . ILE G 1 33 ? 20.046 142.977 286.567 0.00 0.00 34 ILE G CA 1
ATOM 15135 C C . ILE G 1 33 ? 19.128 142.549 285.413 0.00 0.00 34 ILE G C 1
ATOM 15136 O O . ILE G 1 33 ? 18.069 141.961 285.627 0.00 0.00 34 ILE G O 1
ATOM 15141 N N . ALA G 1 34 ? 19.548 142.862 284.191 0.00 0.00 35 ALA G N 1
ATOM 15142 C CA . ALA G 1 34 ? 18.881 142.438 282.968 0.00 0.00 35 ALA G CA 1
ATOM 15143 C C . ALA G 1 34 ? 19.978 142.176 281.952 0.00 0.00 35 ALA G C 1
ATOM 15144 O O . ALA G 1 34 ? 21.133 141.970 282.320 0.00 0.00 35 ALA G O 1
ATOM 15146 N N . ALA G 1 35 ? 19.613 142.081 280.677 0.00 0.00 36 ALA G N 1
ATOM 15147 C CA . ALA G 1 35 ? 20.599 142.272 279.618 0.00 0.00 36 ALA G CA 1
ATOM 15148 C C . ALA G 1 35 ? 21.774 141.302 279.670 0.00 0.00 36 ALA G C 1
ATOM 15149 O O . ALA G 1 35 ? 22.865 141.670 280.113 0.00 0.00 36 ALA G O 1
ATOM 15151 N N . THR G 1 36 ? 21.552 140.060 279.259 0.00 0.00 37 THR G N 1
ATOM 15152 C CA . THR G 1 36 ? 22.627 139.083 279.165 0.00 0.00 37 THR G CA 1
ATOM 15153 C C . THR G 1 36 ? 23.797 139.624 278.355 0.00 0.00 37 THR G C 1
ATOM 15154 O O . THR G 1 36 ? 23.610 140.353 277.379 0.00 0.00 37 THR G O 1
ATOM 15158 N N . ASP G 1 37 ? 25.013 139.280 278.773 0.00 0.00 38 ASP G N 1
ATOM 15159 C CA . ASP G 1 37 ? 26.211 139.583 278.004 0.00 0.00 38 ASP G CA 1
ATOM 15160 C C . ASP G 1 37 ? 26.955 138.300 277.649 0.00 0.00 38 ASP G C 1
ATOM 15161 O O . ASP G 1 37 ? 26.591 137.202 278.072 0.00 0.00 38 ASP G O 1
ATOM 15166 N N . ASP G 1 38 ? 28.020 138.453 276.866 0.00 0.00 39 ASP G N 1
ATOM 15167 C CA . ASP G 1 38 ? 28.725 137.285 276.351 0.00 0.00 39 ASP G CA 1
ATOM 15168 C C . ASP G 1 38 ? 29.754 136.735 277.331 0.00 0.00 39 ASP G C 1
ATOM 15169 O O . ASP G 1 38 ? 29.848 135.515 277.510 0.00 0.00 39 ASP G O 1
ATOM 15174 N N . GLU G 1 39 ? 30.552 137.605 277.952 0.00 0.00 40 GLU G N 1
ATOM 15175 C CA . GLU G 1 39 ? 31.604 137.106 278.828 0.00 0.00 40 GLU G CA 1
ATOM 15176 C C . GLU G 1 39 ? 31.030 136.101 279.807 0.00 0.00 40 GLU G C 1
ATOM 15177 O O . GLU G 1 39 ? 31.627 135.048 280.069 0.00 0.00 40 GLU G O 1
ATOM 15183 N N . LEU G 1 40 ? 29.832 136.375 280.303 0.00 0.00 41 LEU G N 1
ATOM 15184 C CA . LEU G 1 40 ? 29.151 135.373 281.095 0.00 0.00 41 LEU G CA 1
ATOM 15185 C C . LEU G 1 40 ? 28.866 134.120 280.278 0.00 0.00 41 LEU G C 1
ATOM 15186 O O . LEU G 1 40 ? 28.932 133.007 280.813 0.00 0.00 41 LEU G O 1
ATOM 15191 N N . ASN G 1 41 ? 28.569 134.263 278.984 0.00 0.00 42 ASN G N 1
ATOM 15192 C CA . ASN G 1 41 ? 28.375 133.062 278.181 0.00 0.00 42 ASN G CA 1
ATOM 15193 C C . ASN G 1 41 ? 29.614 132.192 278.210 0.00 0.00 42 ASN G C 1
ATOM 15194 O O . ASN G 1 41 ? 29.512 130.963 278.218 0.00 0.00 42 ASN G O 1
ATOM 15199 N N . ALA G 1 42 ? 30.793 132.805 278.255 0.00 0.00 43 ALA G N 1
ATOM 15200 C CA . ALA G 1 42 ? 31.990 132.011 278.485 0.00 0.00 43 ALA G CA 1
ATOM 15201 C C . ALA G 1 42 ? 31.992 131.429 279.888 0.00 0.00 43 ALA G C 1
ATOM 15202 O O . ALA G 1 42 ? 32.478 130.315 280.103 0.00 0.00 43 ALA G O 1
ATOM 15204 N N . LEU G 1 43 ? 31.462 132.170 280.856 0.00 0.00 44 LEU G N 1
ATOM 15205 C CA . LEU G 1 43 ? 31.405 131.675 282.226 0.00 0.00 44 LEU G CA 1
ATOM 15206 C C . LEU G 1 43 ? 30.660 130.365 282.371 0.00 0.00 44 LEU G C 1
ATOM 15207 O O . LEU G 1 43 ? 31.245 129.347 282.741 0.00 0.00 44 LEU G O 1
ATOM 15212 N N . ALA G 1 44 ? 29.362 130.392 282.094 0.00 0.00 45 ALA G N 1
ATOM 15213 C CA . ALA G 1 44 ? 28.471 129.389 282.662 0.00 0.00 45 ALA G CA 1
ATOM 15214 C C . ALA G 1 44 ? 28.624 128.041 281.977 0.00 0.00 45 ALA G C 1
ATOM 15215 O O . ALA G 1 44 ? 29.054 127.065 282.598 0.00 0.00 45 ALA G O 1
ATOM 15217 N N . LYS G 1 45 ? 28.253 127.964 280.705 0.00 0.00 46 LYS G N 1
ATOM 15218 C CA . LYS G 1 45 ? 28.189 126.689 280.006 0.00 0.00 46 LYS G CA 1
ATOM 15219 C C . LYS G 1 45 ? 29.513 125.945 280.072 0.00 0.00 46 LYS G C 1
ATOM 15220 O O . LYS G 1 45 ? 30.580 126.528 279.870 0.00 0.00 46 LYS G O 1
ATOM 15226 N N . LYS G 1 46 ? 29.440 124.653 280.361 0.00 0.00 47 LYS G N 1
ATOM 15227 C CA . LYS G 1 46 ? 30.603 123.782 280.306 0.00 0.00 47 LYS G CA 1
ATOM 15228 C C . LYS G 1 46 ? 31.052 123.709 278.854 0.00 0.00 47 LYS G C 1
ATOM 15229 O O . LYS G 1 46 ? 30.240 123.958 277.971 0.00 0.00 47 LYS G O 1
ATOM 15235 N N . ALA G 1 47 ? 32.308 123.370 278.567 0.00 0.00 48 ALA G N 1
ATOM 15236 C CA . ALA G 1 47 ? 33.283 122.844 279.512 0.00 0.00 48 ALA G CA 1
ATOM 15237 C C . ALA G 1 47 ? 34.286 123.883 279.958 0.00 0.00 48 ALA G C 1
ATOM 15238 O O . ALA G 1 47 ? 34.164 125.056 279.641 0.00 0.00 48 ALA G O 1
ATOM 15240 N N . GLY G 1 48 ? 35.286 123.433 280.705 0.00 0.00 49 GLY G N 1
ATOM 15241 C CA . GLY G 1 48 ? 36.204 124.351 281.331 0.00 0.00 49 GLY G CA 1
ATOM 15242 C C . GLY G 1 48 ? 35.454 125.131 282.379 0.00 0.00 49 GLY G C 1
ATOM 15243 O O . GLY G 1 48 ? 35.429 126.363 282.355 0.00 0.00 49 GLY G O 1
ATOM 15244 N N . GLY G 1 49 ? 34.822 124.417 283.298 0.00 0.00 50 GLY G N 1
ATOM 15245 C CA . GLY G 1 49 ? 33.914 125.025 284.239 0.00 0.00 50 GLY G CA 1
ATOM 15246 C C . GLY G 1 49 ? 34.615 125.922 285.242 0.00 0.00 50 GLY G C 1
ATOM 15247 O O . GLY G 1 49 ? 35.827 126.132 285.222 0.00 0.00 50 GLY G O 1
ATOM 15248 N N . GLY G 1 50 ? 33.809 126.444 286.156 0.00 0.00 51 GLY G N 1
ATOM 15249 C CA . GLY G 1 50 ? 34.250 127.415 287.133 0.00 0.00 51 GLY G CA 1
ATOM 15250 C C . GLY G 1 50 ? 35.091 126.823 288.239 0.00 0.00 51 GLY G C 1
ATOM 15251 O O . GLY G 1 50 ? 35.657 125.750 288.060 0.00 0.00 51 GLY G O 1
ATOM 15252 N N . SER G 1 51 ? 35.186 127.503 289.378 0.00 0.00 52 SER G N 1
ATOM 15253 C CA . SER G 1 51 ? 34.414 128.701 289.658 0.00 0.00 52 SER G CA 1
ATOM 15254 C C . SER G 1 51 ? 34.944 129.909 288.917 0.00 0.00 52 SER G C 1
ATOM 15255 O O . SER G 1 51 ? 35.904 129.819 288.167 0.00 0.00 52 SER G O 1
ATOM 15258 N N . THR G 1 52 ? 34.333 131.051 289.186 0.00 0.00 53 THR G N 1
ATOM 15259 C CA . THR G 1 52 ? 34.240 132.119 288.207 0.00 0.00 53 THR G CA 1
ATOM 15260 C C . THR G 1 52 ? 35.604 132.681 287.832 0.00 0.00 53 THR G C 1
ATOM 15261 O O . THR G 1 52 ? 36.552 132.674 288.619 0.00 0.00 53 THR G O 1
ATOM 15265 N N . LEU G 1 53 ? 35.681 133.180 286.598 0.00 0.00 54 LEU G N 1
ATOM 15266 C CA . LEU G 1 53 ? 36.910 133.637 285.979 0.00 0.00 54 LEU G CA 1
ATOM 15267 C C . LEU G 1 53 ? 37.236 135.067 286.368 0.00 0.00 54 LEU G C 1
ATOM 15268 O O . LEU G 1 53 ? 36.512 135.731 287.111 0.00 0.00 54 LEU G O 1
ATOM 15273 N N . ASN G 1 54 ? 38.329 135.550 285.796 0.00 0.00 55 ASN G N 1
ATOM 15274 C CA . ASN G 1 54 ? 38.783 136.922 285.917 0.00 0.00 55 ASN G CA 1
ATOM 15275 C C . ASN G 1 54 ? 38.721 137.587 284.548 0.00 0.00 55 ASN G C 1
ATOM 15276 O O . ASN G 1 54 ? 38.944 136.933 283.527 0.00 0.00 55 ASN G O 1
ATOM 15281 N N . MET G 1 55 ? 38.407 138.881 284.507 0.00 0.00 56 MET G N 1
ATOM 15282 C CA . MET G 1 55 ? 38.458 139.509 283.200 0.00 0.00 56 MET G CA 1
ATOM 15283 C C . MET G 1 55 ? 39.344 140.745 283.235 0.00 0.00 56 MET G C 1
ATOM 15284 O O . MET G 1 55 ? 39.286 141.531 284.186 0.00 0.00 56 MET G O 1
ATOM 15289 N N . PRO G 1 56 ? 40.194 140.919 282.236 0.00 0.00 57 PRO G N 1
ATOM 15290 C CA . PRO G 1 56 ? 41.069 142.090 282.199 0.00 0.00 57 PRO G CA 1
ATOM 15291 C C . PRO G 1 56 ? 40.518 143.200 281.332 0.00 0.00 57 PRO G C 1
ATOM 15292 O O . PRO G 1 56 ? 39.471 143.038 280.704 0.00 0.00 57 PRO G O 1
ATOM 15296 N N . TYR G 1 57 ? 41.243 144.312 281.261 0.00 0.00 58 TYR G N 1
ATOM 15297 C CA . TYR G 1 57 ? 40.917 145.399 280.352 0.00 0.00 58 TYR G CA 1
ATOM 15298 C C . TYR G 1 57 ? 42.154 146.264 280.162 0.00 0.00 58 TYR G C 1
ATOM 15299 O O . TYR G 1 57 ? 43.076 146.237 280.977 0.00 0.00 58 TYR G O 1
ATOM 15308 N N . TRP G 1 58 ? 42.154 147.049 279.088 0.00 0.00 59 TRP G N 1
ATOM 15309 C CA . TRP G 1 58 ? 43.162 148.081 278.866 0.00 0.00 59 TRP G CA 1
ATOM 15310 C C . TRP G 1 58 ? 42.496 149.436 279.043 0.00 0.00 59 TRP G C 1
ATOM 15311 O O . TRP G 1 58 ? 41.661 149.830 278.226 0.00 0.00 59 TRP G O 1
ATOM 15322 N N . ASN G 1 59 ? 42.863 150.150 280.102 0.00 0.00 60 ASN G N 1
ATOM 15323 C CA . ASN G 1 59 ? 42.225 151.427 280.369 0.00 0.00 60 ASN G CA 1
ATOM 15324 C C . ASN G 1 59 ? 42.642 152.451 279.329 0.00 0.00 60 ASN G C 1
ATOM 15325 O O . ASN G 1 59 ? 43.727 152.378 278.753 0.00 0.00 60 ASN G O 1
ATOM 15330 N N . ASP G 1 60 ? 41.770 153.424 279.103 0.00 0.00 61 ASP G N 1
ATOM 15331 C CA . ASP G 1 60 ? 41.974 154.365 278.019 0.00 0.00 61 ASP G CA 1
ATOM 15332 C C . ASP G 1 60 ? 43.111 155.315 278.374 0.00 0.00 61 ASP G C 1
ATOM 15333 O O . ASP G 1 60 ? 43.682 155.266 279.464 0.00 0.00 61 ASP G O 1
ATOM 15338 N N . LEU G 1 61 ? 43.438 156.198 277.441 0.00 0.00 62 LEU G N 1
ATOM 15339 C CA . LEU G 1 61 ? 44.607 157.050 277.523 0.00 0.00 62 LEU G CA 1
ATOM 15340 C C . LEU G 1 61 ? 44.195 158.497 277.705 0.00 0.00 62 LEU G C 1
ATOM 15341 O O . LEU G 1 61 ? 43.116 158.905 277.277 0.00 0.00 62 LEU G O 1
ATOM 15346 N N . ASP G 1 62 ? 45.057 159.270 278.360 0.00 0.00 63 ASP G N 1
ATOM 15347 C CA . ASP G 1 62 ? 44.946 160.721 278.329 0.00 0.00 63 ASP G CA 1
ATOM 15348 C C . ASP G 1 62 ? 46.324 161.337 278.168 0.00 0.00 63 ASP G C 1
ATOM 15349 O O . ASP G 1 62 ? 47.214 161.119 278.993 0.00 0.00 63 ASP G O 1
ATOM 15354 N N . GLY G 1 63 ? 46.502 162.078 277.078 0.00 0.00 64 GLY G N 1
ATOM 15355 C CA . GLY G 1 63 ? 47.641 162.928 276.889 0.00 0.00 64 GLY G CA 1
ATOM 15356 C C . GLY G 1 63 ? 47.262 164.389 276.945 0.00 0.00 64 GLY G C 1
ATOM 15357 O O . GLY G 1 63 ? 46.218 164.771 277.490 0.00 0.00 64 GLY G O 1
ATOM 15358 N N . ASP G 1 64 ? 48.132 165.227 276.394 0.00 0.00 65 ASP G N 1
ATOM 15359 C CA . ASP G 1 64 ? 47.692 166.567 276.050 0.00 0.00 65 ASP G CA 1
ATOM 15360 C C . ASP G 1 64 ? 47.984 166.867 274.588 0.00 0.00 65 ASP G C 1
ATOM 15361 O O . ASP G 1 64 ? 47.082 166.807 273.753 0.00 0.00 65 ASP G O 1
ATOM 15366 N N . SER G 1 65 ? 49.241 167.160 274.273 0.00 0.00 66 SER G N 1
ATOM 15367 C CA . SER G 1 65 ? 49.699 167.556 272.950 0.00 0.00 66 SER G CA 1
ATOM 15368 C C . SER G 1 65 ? 51.142 167.976 273.123 0.00 0.00 66 SER G C 1
ATOM 15369 O O . SER G 1 65 ? 51.638 167.958 274.250 0.00 0.00 66 SER G O 1
ATOM 15372 N N . GLN G 1 66 ? 51.843 168.356 272.062 0.00 0.00 67 GLN G N 1
ATOM 15373 C CA . GLN G 1 66 ? 52.837 169.361 272.392 0.00 0.00 67 GLN G CA 1
ATOM 15374 C C . GLN G 1 66 ? 52.677 170.618 271.560 0.00 0.00 67 GLN G C 1
ATOM 15375 O O . GLN G 1 66 ? 51.856 171.477 271.884 0.00 0.00 67 GLN G O 1
ATOM 15381 N N . VAL G 1 67 ? 53.427 170.724 270.472 0.00 0.00 68 VAL G N 1
ATOM 15382 C CA . VAL G 1 67 ? 53.331 171.833 269.533 0.00 0.00 68 VAL G CA 1
ATOM 15383 C C . VAL G 1 67 ? 53.637 171.270 268.154 0.00 0.00 68 VAL G C 1
ATOM 15384 O O . VAL G 1 67 ? 52.881 171.433 267.193 0.00 0.00 68 VAL G O 1
ATOM 15388 N N . LEU G 1 68 ? 54.782 170.598 268.109 0.00 0.00 69 LEU G N 1
ATOM 15389 C CA . LEU G 1 68 ? 55.838 170.427 267.116 0.00 0.00 69 LEU G CA 1
ATOM 15390 C C . LEU G 1 68 ? 56.370 171.758 266.619 0.00 0.00 69 LEU G C 1
ATOM 15391 O O . LEU G 1 68 ? 55.853 172.805 267.001 0.00 0.00 69 LEU G O 1
ATOM 15396 N N . ASN G 1 69 ? 57.232 171.722 265.613 0.00 0.00 70 ASN G N 1
ATOM 15397 C CA . ASN G 1 69 ? 58.230 172.782 265.477 0.00 0.00 70 ASN G CA 1
ATOM 15398 C C . ASN G 1 69 ? 59.315 172.419 264.483 0.00 0.00 70 ASN G C 1
ATOM 15399 O O . ASN G 1 69 ? 59.344 171.309 263.948 0.00 0.00 70 ASN G O 1
ATOM 15404 N N . ASP G 1 70 ? 60.220 173.351 264.241 0.00 0.00 71 ASP G N 1
ATOM 15405 C CA . ASP G 1 70 ? 61.598 172.964 264.014 0.00 0.00 71 ASP G CA 1
ATOM 15406 C C . ASP G 1 70 ? 62.315 172.809 265.351 0.00 0.00 71 ASP G C 1
ATOM 15407 O O . ASP G 1 70 ? 61.919 173.393 266.362 0.00 0.00 71 ASP G O 1
ATOM 15412 N N . THR G 1 71 ? 63.366 171.997 265.352 0.00 0.00 72 THR G N 1
ATOM 15413 C CA . THR G 1 71 ? 64.314 171.871 266.458 0.00 0.00 72 THR G CA 1
ATOM 15414 C C . THR G 1 71 ? 63.674 171.448 267.772 0.00 0.00 72 THR G C 1
ATOM 15415 O O . THR G 1 71 ? 64.229 171.717 268.838 0.00 0.00 72 THR G O 1
ATOM 15419 N N . ASP G 1 72 ? 62.524 170.790 267.728 0.00 0.00 73 ASP G N 1
ATOM 15420 C CA . ASP G 1 72 ? 61.939 170.161 268.899 0.00 0.00 73 ASP G CA 1
ATOM 15421 C C . ASP G 1 72 ? 61.558 168.736 268.537 0.00 0.00 73 ASP G C 1
ATOM 15422 O O . ASP G 1 72 ? 61.315 168.419 267.373 0.00 0.00 73 ASP G O 1
ATOM 15427 N N . ASP G 1 73 ? 61.494 167.874 269.543 0.00 0.00 74 ASP G N 1
ATOM 15428 C CA . ASP G 1 73 ? 61.151 166.490 269.259 0.00 0.00 74 ASP G CA 1
ATOM 15429 C C . ASP G 1 73 ? 59.979 166.013 270.097 0.00 0.00 74 ASP G C 1
ATOM 15430 O O . ASP G 1 73 ? 59.363 166.799 270.817 0.00 0.00 74 ASP G O 1
ATOM 15435 N N . LEU G 1 74 ? 59.663 164.730 270.003 0.00 0.00 75 LEU G N 1
ATOM 15436 C CA . LEU G 1 74 ? 58.512 164.153 270.673 0.00 0.00 75 LEU G CA 1
ATOM 15437 C C . LEU G 1 74 ? 58.954 163.011 271.569 0.00 0.00 75 LEU G C 1
ATOM 15438 O O . LEU G 1 74 ? 59.923 162.312 271.266 0.00 0.00 75 LEU G O 1
ATOM 15443 N N . VAL G 1 75 ? 58.237 162.813 272.668 0.00 0.00 76 VAL G N 1
ATOM 15444 C CA . VAL G 1 75 ? 58.553 161.716 273.573 0.00 0.00 76 VAL G CA 1
ATOM 15445 C C . VAL G 1 75 ? 57.306 160.866 273.769 0.00 0.00 76 VAL G C 1
ATOM 15446 O O . VAL G 1 75 ? 56.197 161.404 273.889 0.00 0.00 76 VAL G O 1
ATOM 15450 N N . PRO G 1 76 ? 57.434 159.567 273.817 0.00 0.00 77 PRO G N 1
ATOM 15451 C CA . PRO G 1 76 ? 56.248 158.708 273.829 0.00 0.00 77 PRO G CA 1
ATOM 15452 C C . PRO G 1 76 ? 55.529 158.668 275.167 0.00 0.00 77 PRO G C 1
ATOM 15453 O O . PRO G 1 76 ? 55.894 159.391 276.096 0.00 0.00 77 PRO G O 1
ATOM 15457 N N . GLN G 1 77 ? 54.505 157.818 275.269 0.00 0.00 78 GLN G N 1
ATOM 15458 C CA . GLN G 1 77 ? 53.701 157.660 276.476 0.00 0.00 78 GLN G CA 1
ATOM 15459 C C . GLN G 1 77 ? 53.213 156.218 276.554 0.00 0.00 78 GLN G C 1
ATOM 15460 O O . GLN G 1 77 ? 53.290 155.470 275.579 0.00 0.00 78 GLN G O 1
ATOM 15466 N N . LYS G 1 78 ? 52.701 155.830 277.721 0.00 0.00 79 LYS G N 1
ATOM 15467 C CA . LYS G 1 78 ? 52.503 154.427 278.073 0.00 0.00 79 LYS G CA 1
ATOM 15468 C C . LYS G 1 78 ? 51.045 154.137 278.414 0.00 0.00 79 LYS G C 1
ATOM 15469 O O . LYS G 1 78 ? 50.240 155.041 278.626 0.00 0.00 79 LYS G O 1
ATOM 15475 N N . ILE G 1 79 ? 50.713 152.846 278.475 0.00 0.00 80 ILE G N 1
ATOM 15476 C CA . ILE G 1 79 ? 49.351 152.372 278.698 0.00 0.00 80 ILE G CA 1
ATOM 15477 C C . ILE G 1 79 ? 49.345 151.351 279.830 0.00 0.00 80 ILE G C 1
ATOM 15478 O O . ILE G 1 79 ? 50.299 150.582 279.979 0.00 0.00 80 ILE G O 1
ATOM 15483 N N . ASN G 1 80 ? 48.263 151.324 280.614 0.00 0.00 81 ASN G N 1
ATOM 15484 C CA . ASN G 1 80 ? 48.125 150.450 281.776 0.00 0.00 81 ASN G CA 1
ATOM 15485 C C . ASN G 1 80 ? 47.015 149.425 281.580 0.00 0.00 81 ASN G C 1
ATOM 15486 O O . ASN G 1 80 ? 46.409 149.323 280.513 0.00 0.00 81 ASN G O 1
ATOM 15491 N N . ALA G 1 81 ? 46.748 148.659 282.639 0.00 0.00 82 ALA G N 1
ATOM 15492 C CA . ALA G 1 81 ? 45.739 147.608 282.600 0.00 0.00 82 ALA G CA 1
ATOM 15493 C C . ALA G 1 81 ? 45.207 147.336 284.002 0.00 0.00 82 ALA G C 1
ATOM 15494 O O . ALA G 1 81 ? 45.822 147.712 285.001 0.00 0.00 82 ALA G O 1
ATOM 15496 N N . GLY G 1 82 ? 44.053 146.668 284.064 0.00 0.00 83 GLY G N 1
ATOM 15497 C CA . GLY G 1 82 ? 43.398 146.344 285.316 0.00 0.00 83 GLY G CA 1
ATOM 15498 C C . GLY G 1 82 ? 42.558 145.092 285.169 0.00 0.00 83 GLY G C 1
ATOM 15499 O O . GLY G 1 82 ? 42.405 144.556 284.072 0.00 0.00 83 GLY G O 1
ATOM 15500 N N . GLN G 1 83 ? 41.965 144.651 286.280 0.00 0.00 84 GLN G N 1
ATOM 15501 C CA . GLN G 1 83 ? 41.439 143.295 286.363 0.00 0.00 84 GLN G CA 1
ATOM 15502 C C . GLN G 1 83 ? 40.160 143.228 287.183 0.00 0.00 84 GLN G C 1
ATOM 15503 O O . GLN G 1 83 ? 40.061 143.874 288.227 0.00 0.00 84 GLN G O 1
ATOM 15509 N N . ASP G 1 84 ? 39.203 142.413 286.731 0.00 0.00 85 ASP G N 1
ATOM 15510 C CA . ASP G 1 84 ? 37.951 142.189 287.448 0.00 0.00 85 ASP G CA 1
ATOM 15511 C C . ASP G 1 84 ? 37.658 140.698 287.564 0.00 0.00 85 ASP G C 1
ATOM 15512 O O . ASP G 1 84 ? 38.340 139.864 286.968 0.00 0.00 85 ASP G O 1
ATOM 15517 N N . LYS G 1 85 ? 36.597 140.371 288.302 0.00 0.00 86 LYS G N 1
ATOM 15518 C CA . LYS G 1 85 ? 36.225 138.987 288.605 0.00 0.00 86 LYS G CA 1
ATOM 15519 C C . LYS G 1 85 ? 34.716 138.916 288.804 0.00 0.00 86 LYS G C 1
ATOM 15520 O O . LYS G 1 85 ? 34.004 139.903 288.606 0.00 0.00 86 LYS G O 1
ATOM 15526 N N . ALA G 1 86 ? 34.221 137.746 289.204 0.00 0.00 87 ALA G N 1
ATOM 15527 C CA . ALA G 1 86 ? 32.783 137.536 289.349 0.00 0.00 87 ALA G CA 1
ATOM 15528 C C . ALA G 1 86 ? 32.530 136.280 290.182 0.00 0.00 87 ALA G C 1
ATOM 15529 O O . ALA G 1 86 ? 33.452 135.711 290.772 0.00 0.00 87 ALA G O 1
ATOM 15531 N N . VAL G 1 87 ? 31.270 135.854 290.241 0.00 0.00 88 VAL G N 1
ATOM 15532 C CA . VAL G 1 87 ? 30.844 134.738 291.074 0.00 0.00 88 VAL G CA 1
ATOM 15533 C C . VAL G 1 87 ? 29.968 133.814 290.252 0.00 0.00 88 VAL G C 1
ATOM 15534 O O . VAL G 1 87 ? 29.247 134.254 289.354 0.00 0.00 88 VAL G O 1
ATOM 15538 N N . LEU G 1 88 ? 30.042 132.521 290.550 0.00 0.00 89 LEU G N 1
ATOM 15539 C CA . LEU G 1 88 ? 29.085 131.544 290.053 0.00 0.00 89 LEU G CA 1
ATOM 15540 C C . LEU G 1 88 ? 28.337 130.956 291.232 0.00 0.00 89 LEU G C 1
ATOM 15541 O O . LEU G 1 88 ? 28.952 130.587 292.235 0.00 0.00 89 LEU G O 1
ATOM 15546 N N . ILE G 1 89 ? 27.021 130.850 291.108 0.00 0.00 90 ILE G N 1
ATOM 15547 C CA . ILE G 1 89 ? 26.189 130.323 292.177 0.00 0.00 90 ILE G CA 1
ATOM 15548 C C . ILE G 1 89 ? 25.368 129.171 291.623 0.00 0.00 90 ILE G C 1
ATOM 15549 O O . ILE G 1 89 ? 25.253 128.988 290.411 0.00 0.00 90 ILE G O 1
ATOM 15554 N N . LEU G 1 90 ? 24.791 128.387 292.527 0.00 0.00 91 LEU G N 1
ATOM 15555 C CA . LEU G 1 90 ? 23.888 127.327 292.107 0.00 0.00 91 LEU G CA 1
ATOM 15556 C C . LEU G 1 90 ? 22.799 127.142 293.148 0.00 0.00 91 LEU G C 1
ATOM 15557 O O . LEU G 1 90 ? 23.057 127.223 294.348 0.00 0.00 91 LEU G O 1
ATOM 15562 N N . ARG G 1 91 ? 21.578 126.905 292.674 0.00 0.00 92 ARG G N 1
ATOM 15563 C CA . ARG G 1 91 ? 20.415 126.759 293.531 0.00 0.00 92 ARG G CA 1
ATOM 15564 C C . ARG G 1 91 ? 19.508 125.682 292.970 0.00 0.00 92 ARG G C 1
ATOM 15565 O O . ARG G 1 91 ? 19.680 125.213 291.843 0.00 0.00 92 ARG G O 1
ATOM 15573 N N . GLY G 1 92 ? 18.532 125.296 293.771 0.00 0.00 93 GLY G N 1
ATOM 15574 C CA . GLY G 1 92 ? 17.517 124.366 293.324 0.00 0.00 93 GLY G CA 1
ATOM 15575 C C . GLY G 1 92 ? 16.696 123.874 294.488 0.00 0.00 93 GLY G C 1
ATOM 15576 O O . GLY G 1 92 ? 17.040 124.063 295.654 0.00 0.00 93 GLY G O 1
ATOM 15577 N N . ASN G 1 93 ? 15.584 123.238 294.150 0.00 0.00 94 ASN G N 1
ATOM 15578 C CA . ASN G 1 93 ? 14.762 122.576 295.147 0.00 0.00 94 ASN G CA 1
ATOM 15579 C C . ASN G 1 93 ? 13.830 121.620 294.429 0.00 0.00 94 ASN G C 1
ATOM 15580 O O . ASN G 1 93 ? 13.815 121.538 293.200 0.00 0.00 94 ASN G O 1
ATOM 15585 N N . ALA G 1 94 ? 13.038 120.906 295.214 0.00 0.00 95 ALA G N 1
ATOM 15586 C CA . ALA G 1 94 ? 12.209 119.841 294.684 0.00 0.00 95 ALA G CA 1
ATOM 15587 C C . ALA G 1 94 ? 11.050 119.621 295.632 0.00 0.00 95 ALA G C 1
ATOM 15588 O O . ALA G 1 94 ? 11.157 119.887 296.828 0.00 0.00 95 ALA G O 1
ATOM 15590 N N . TRP G 1 95 ? 9.946 119.125 295.098 0.00 0.00 96 TRP G N 1
ATOM 15591 C CA . TRP G 1 95 ? 8.824 118.780 295.950 0.00 0.00 96 TRP G CA 1
ATOM 15592 C C . TRP G 1 95 ? 8.041 117.668 295.286 0.00 0.00 96 TRP G C 1
ATOM 15593 O O . TRP G 1 95 ? 7.902 117.644 294.063 0.00 0.00 96 TRP G O 1
ATOM 15604 N N . SER G 1 96 ? 7.523 116.761 296.098 0.00 0.00 97 SER G N 1
ATOM 15605 C CA . SER G 1 96 ? 6.878 115.561 295.600 0.00 0.00 97 SER G CA 1
ATOM 15606 C C . SER G 1 96 ? 5.379 115.782 295.473 0.00 0.00 97 SER G C 1
ATOM 15607 O O . SER G 1 96 ? 4.875 116.902 295.558 0.00 0.00 97 SER G O 1
ATOM 15610 N N . SER G 1 97 ? 4.657 114.693 295.262 0.00 0.00 98 SER G N 1
ATOM 15611 C CA . SER G 1 97 ? 3.211 114.682 295.300 0.00 0.00 98 SER G CA 1
ATOM 15612 C C . SER G 1 97 ? 2.781 113.359 295.905 0.00 0.00 98 SER G C 1
ATOM 15613 O O . SER G 1 97 ? 3.602 112.606 296.434 0.00 0.00 98 SER G O 1
ATOM 15616 N N . HIS G 1 98 ? 1.491 113.072 295.832 0.00 0.00 99 HIS G N 1
ATOM 15617 C CA . HIS G 1 98 ? 1.000 111.812 296.366 0.00 0.00 99 HIS G CA 1
ATOM 15618 C C . HIS G 1 98 ? 0.219 111.116 295.261 0.00 0.00 99 HIS G C 1
ATOM 15619 O O . HIS G 1 98 ? 0.226 111.592 294.123 0.00 0.00 99 HIS G O 1
ATOM 15626 N N . ASP G 1 99 ? -0.433 109.994 295.543 0.00 0.00 100 ASP G N 1
ATOM 15627 C CA . ASP G 1 99 ? -0.945 109.217 294.424 0.00 0.00 100 ASP G CA 1
ATOM 15628 C C . ASP G 1 99 ? -2.433 108.942 294.518 0.00 0.00 100 ASP G C 1
ATOM 15629 O O . ASP G 1 99 ? -3.224 109.431 293.700 0.00 0.00 100 ASP G O 1
ATOM 15634 N N . LEU G 1 100 ? -2.814 108.115 295.487 0.00 0.00 101 LEU G N 1
ATOM 15635 C CA . LEU G 1 100 ? -4.217 107.762 295.630 0.00 0.00 101 LEU G CA 1
ATOM 15636 C C . LEU G 1 100 ? -5.077 109.009 295.575 0.00 0.00 101 LEU G C 1
ATOM 15637 O O . LEU G 1 100 ? -6.119 109.030 294.913 0.00 0.00 101 LEU G O 1
ATOM 15642 N N . ALA G 1 101 ? -4.622 110.079 296.217 0.00 0.00 102 ALA G N 1
ATOM 15643 C CA . ALA G 1 101 ? -5.310 111.354 296.096 0.00 0.00 102 ALA G CA 1
ATOM 15644 C C . ALA G 1 101 ? -5.260 111.877 294.674 0.00 0.00 102 ALA G C 1
ATOM 15645 O O . ALA G 1 101 ? -6.162 112.607 294.255 0.00 0.00 102 ALA G O 1
ATOM 15647 N N . ALA G 1 102 ? -4.228 111.527 293.916 0.00 0.00 103 ALA G N 1
ATOM 15648 C CA . ALA G 1 102 ? -4.192 112.003 292.542 0.00 0.00 103 ALA G CA 1
ATOM 15649 C C . ALA G 1 102 ? -5.296 111.361 291.720 0.00 0.00 103 ALA G C 1
ATOM 15650 O O . ALA G 1 102 ? -5.914 112.024 290.882 0.00 0.00 103 ALA G O 1
ATOM 15652 N N . THR G 1 103 ? -5.576 110.080 291.942 0.00 0.00 104 THR G N 1
ATOM 15653 C CA . THR G 1 103 ? -6.663 109.512 291.154 0.00 0.00 104 THR G CA 1
ATOM 15654 C C . THR G 1 103 ? -8.020 109.886 291.721 0.00 0.00 104 THR G C 1
ATOM 15655 O O . THR G 1 103 ? -8.945 110.194 290.970 0.00 0.00 104 THR G O 1
ATOM 15659 N N . LEU G 1 104 ? -8.159 109.881 293.037 0.00 0.00 105 LEU G N 1
ATOM 15660 C CA . LEU G 1 104 ? -9.440 110.214 293.628 0.00 0.00 105 LEU G CA 1
ATOM 15661 C C . LEU G 1 104 ? -9.785 111.679 293.428 0.00 0.00 105 LEU G C 1
ATOM 15662 O O . LEU G 1 104 ? -10.947 112.060 293.585 0.00 0.00 105 LEU G O 1
ATOM 15667 N N . SER G 1 105 ? -8.807 112.501 293.053 0.00 0.00 106 SER G N 1
ATOM 15668 C CA . SER G 1 105 ? -9.003 113.945 293.030 0.00 0.00 106 SER G CA 1
ATOM 15669 C C . SER G 1 105 ? -9.742 114.407 291.785 0.00 0.00 106 SER G C 1
ATOM 15670 O O . SER G 1 105 ? -10.606 115.280 291.867 0.00 0.00 106 SER G O 1
ATOM 15673 N N . GLY G 1 106 ? -9.417 113.846 290.633 0.00 0.00 107 GLY G N 1
ATOM 15674 C CA . GLY G 1 106 ? -10.015 114.266 289.386 0.00 0.00 107 GLY G CA 1
ATOM 15675 C C . GLY G 1 106 ? -9.089 114.979 288.430 0.00 0.00 107 GLY G C 1
ATOM 15676 O O . GLY G 1 106 ? -9.461 115.153 287.266 0.00 0.00 107 GLY G O 1
ATOM 15677 N N . SER G 1 107 ? -7.906 115.399 288.861 0.00 0.00 108 SER G N 1
ATOM 15678 C CA . SER G 1 107 ? -6.909 115.891 287.921 0.00 0.00 108 SER G CA 1
ATOM 15679 C C . SER G 1 107 ? -5.539 115.770 288.564 0.00 0.00 108 SER G C 1
ATOM 15680 O O . SER G 1 107 ? -5.413 115.702 289.788 0.00 0.00 108 SER G O 1
ATOM 15683 N N . ASP G 1 108 ? -4.511 115.761 287.727 0.00 0.00 109 ASP G N 1
ATOM 15684 C CA . ASP G 1 108 ? -3.176 115.433 288.198 0.00 0.00 109 ASP G CA 1
ATOM 15685 C C . ASP G 1 108 ? -2.477 116.678 288.709 0.00 0.00 109 ASP G C 1
ATOM 15686 O O . ASP G 1 108 ? -2.205 117.587 287.917 0.00 0.00 109 ASP G O 1
ATOM 15691 N N . PRO G 1 109 ? -2.152 116.758 289.998 0.00 0.00 110 PRO G N 1
ATOM 15692 C CA . PRO G 1 109 ? -1.449 117.944 290.492 0.00 0.00 110 PRO G CA 1
ATOM 15693 C C . PRO G 1 109 ? -0.131 118.162 289.791 0.00 0.00 110 PRO G C 1
ATOM 15694 O O . PRO G 1 109 ? 0.232 119.306 289.482 0.00 0.00 110 PRO G O 1
ATOM 15698 N N . MET G 1 110 ? 0.592 117.078 289.526 0.00 0.00 111 MET G N 1
ATOM 15699 C CA . MET G 1 110 ? 1.894 117.193 288.893 0.00 0.00 111 MET G CA 1
ATOM 15700 C C . MET G 1 110 ? 1.811 118.036 287.631 0.00 0.00 111 MET G C 1
ATOM 15701 O O . MET G 1 110 ? 2.632 118.934 287.416 0.00 0.00 111 MET G O 1
ATOM 15706 N N . GLN G 1 111 ? 0.797 117.783 286.802 0.00 0.00 112 GLN G N 1
ATOM 15707 C CA . GLN G 1 111 ? 0.612 118.540 285.568 0.00 0.00 112 GLN G CA 1
ATOM 15708 C C . GLN G 1 111 ? 0.586 120.033 285.835 0.00 0.00 112 GLN G C 1
ATOM 15709 O O . GLN G 1 111 ? 1.426 120.791 285.337 0.00 0.00 112 GLN G O 1
ATOM 15715 N N . ALA G 1 112 ? -0.399 120.473 286.603 0.00 0.00 113 ALA G N 1
ATOM 15716 C CA . ALA G 1 112 ? -0.544 121.879 286.930 0.00 0.00 113 ALA G CA 1
ATOM 15717 C C . ALA G 1 112 ? 0.761 122.447 287.456 0.00 0.00 113 ALA G C 1
ATOM 15718 O O . ALA G 1 112 ? 1.360 123.326 286.830 0.00 0.00 113 ALA G O 1
ATOM 15720 N N . ILE G 1 113 ? 1.213 121.938 288.599 0.00 0.00 114 ILE G N 1
ATOM 15721 C CA . ILE G 1 113 ? 2.329 122.581 289.277 0.00 0.00 114 ILE G CA 1
ATOM 15722 C C . ILE G 1 113 ? 3.528 122.667 288.348 0.00 0.00 114 ILE G C 1
ATOM 15723 O O . ILE G 1 113 ? 4.211 123.699 288.272 0.00 0.00 114 ILE G O 1
ATOM 15728 N N . GLY G 1 114 ? 3.748 121.620 287.561 0.00 0.00 115 GLY G N 1
ATOM 15729 C CA . GLY G 1 114 ? 4.746 121.705 286.517 0.00 0.00 115 GLY G CA 1
ATOM 15730 C C . GLY G 1 114 ? 4.465 122.838 285.553 0.00 0.00 115 GLY G C 1
ATOM 15731 O O . GLY G 1 114 ? 5.385 123.460 285.026 0.00 0.00 115 GLY G O 1
ATOM 15732 N N . SER G 1 115 ? 3.191 123.126 285.308 0.00 0.00 116 SER G N 1
ATOM 15733 C CA . SER G 1 115 ? 2.902 124.242 284.422 0.00 0.00 116 SER G CA 1
ATOM 15734 C C . SER G 1 115 ? 3.220 125.568 285.083 0.00 0.00 116 SER G C 1
ATOM 15735 O O . SER G 1 115 ? 3.542 126.539 284.396 0.00 0.00 116 SER G O 1
ATOM 15738 N N . ARG G 1 116 ? 3.123 125.638 286.402 0.00 0.00 117 ARG G N 1
ATOM 15739 C CA . ARG G 1 116 ? 3.373 126.905 287.070 0.00 0.00 117 ARG G CA 1
ATOM 15740 C C . ARG G 1 116 ? 4.850 127.165 287.330 0.00 0.00 117 ARG G C 1
ATOM 15741 O O . ARG G 1 116 ? 5.228 128.325 287.519 0.00 0.00 117 ARG G O 1
ATOM 15749 N N . VAL G 1 117 ? 5.697 126.130 287.315 0.00 0.00 118 VAL G N 1
ATOM 15750 C CA . VAL G 1 117 ? 7.083 126.291 287.765 0.00 0.00 118 VAL G CA 1
ATOM 15751 C C . VAL G 1 117 ? 7.782 127.473 287.110 0.00 0.00 118 VAL G C 1
ATOM 15752 O O . VAL G 1 117 ? 8.600 128.146 287.746 0.00 0.00 118 VAL G O 1
ATOM 15756 N N . ALA G 1 118 ? 7.471 127.757 285.847 0.00 0.00 119 ALA G N 1
ATOM 15757 C CA . ALA G 1 118 ? 8.278 128.694 285.075 0.00 0.00 119 ALA G CA 1
ATOM 15758 C C . ALA G 1 118 ? 8.368 130.047 285.760 0.00 0.00 119 ALA G C 1
ATOM 15759 O O . ALA G 1 118 ? 9.453 130.621 285.891 0.00 0.00 119 ALA G O 1
ATOM 15761 N N . ALA G 1 119 ? 7.245 130.560 286.231 0.00 0.00 120 ALA G N 1
ATOM 15762 C CA . ALA G 1 119 ? 7.250 131.874 286.846 0.00 0.00 120 ALA G CA 1
ATOM 15763 C C . ALA G 1 119 ? 7.719 131.840 288.286 0.00 0.00 120 ALA G C 1
ATOM 15764 O O . ALA G 1 119 ? 7.761 132.890 288.929 0.00 0.00 120 ALA G O 1
ATOM 15766 N N . TYR G 1 120 ? 8.054 130.668 288.815 0.00 0.00 121 TYR G N 1
ATOM 15767 C CA . TYR G 1 120 ? 8.524 130.605 290.191 0.00 0.00 121 TYR G CA 1
ATOM 15768 C C . TYR G 1 120 ? 9.891 131.251 290.328 0.00 0.00 121 TYR G C 1
ATOM 15769 O O . TYR G 1 120 ? 10.095 132.131 291.172 0.00 0.00 121 TYR G O 1
ATOM 15778 N N . TRP G 1 121 ? 10.836 130.844 289.486 0.00 0.00 122 TRP G N 1
ATOM 15779 C CA . TRP G 1 121 ? 12.222 131.238 289.680 0.00 0.00 122 TRP G CA 1
ATOM 15780 C C . TRP G 1 121 ? 12.429 132.738 289.587 0.00 0.00 122 TRP G C 1
ATOM 15781 O O . TRP G 1 121 ? 13.451 133.242 290.064 0.00 0.00 122 TRP G O 1
ATOM 15792 N N . ALA G 1 122 ? 11.489 133.460 288.991 0.00 0.00 123 ALA G N 1
ATOM 15793 C CA . ALA G 1 122 ? 11.605 134.904 288.889 0.00 0.00 123 ALA G CA 1
ATOM 15794 C C . ALA G 1 122 ? 11.885 135.520 290.249 0.00 0.00 123 ALA G C 1
ATOM 15795 O O . ALA G 1 122 ? 12.967 136.075 290.490 0.00 0.00 123 ALA G O 1
ATOM 15797 N N . ARG G 1 123 ? 10.915 135.410 291.151 0.00 0.00 124 ARG G N 1
ATOM 15798 C CA . ARG G 1 123 ? 11.074 136.034 292.454 0.00 0.00 124 ARG G CA 1
ATOM 15799 C C . ARG G 1 123 ? 12.319 135.532 293.163 0.00 0.00 124 ARG G C 1
ATOM 15800 O O . ARG G 1 123 ? 12.904 136.258 293.970 0.00 0.00 124 ARG G O 1
ATOM 15808 N N . GLU G 1 124 ? 12.754 134.310 292.865 0.00 0.00 125 GLU G N 1
ATOM 15809 C CA . GLU G 1 124 ? 14.022 133.845 293.407 0.00 0.00 125 GLU G CA 1
ATOM 15810 C C . GLU G 1 124 ? 15.159 134.737 292.943 0.00 0.00 125 GLU G C 1
ATOM 15811 O O . GLU G 1 124 ? 15.927 135.264 293.760 0.00 0.00 125 GLU G O 1
ATOM 15817 N N . MET G 1 125 ? 15.274 134.922 291.627 0.00 0.00 126 MET G N 1
ATOM 15818 C CA . MET G 1 125 ? 16.263 135.847 291.092 0.00 0.00 126 MET G CA 1
ATOM 15819 C C . MET G 1 125 ? 16.197 137.172 291.828 0.00 0.00 126 MET G C 1
ATOM 15820 O O . MET G 1 125 ? 17.222 137.711 292.261 0.00 0.00 126 MET G O 1
ATOM 15825 N N . GLN G 1 126 ? 14.987 137.696 292.011 0.00 0.00 127 GLN G N 1
ATOM 15826 C CA . GLN G 1 126 ? 14.838 138.968 292.711 0.00 0.00 127 GLN G CA 1
ATOM 15827 C C . GLN G 1 126 ? 15.464 138.907 294.096 0.00 0.00 127 GLN G C 1
ATOM 15828 O O . GLN G 1 126 ? 16.327 139.728 294.450 0.00 0.00 127 GLN G O 1
ATOM 15834 N N . LYS G 1 127 ? 15.044 137.921 294.887 0.00 0.00 128 LYS G N 1
ATOM 15835 C CA . LYS G 1 127 ? 15.570 137.745 296.228 0.00 0.00 128 LYS G CA 1
ATOM 15836 C C . LYS G 1 127 ? 17.085 137.732 296.229 0.00 0.00 128 LYS G C 1
ATOM 15837 O O . LYS G 1 127 ? 17.709 138.276 297.142 0.00 0.00 128 LYS G O 1
ATOM 15843 N N . ILE G 1 128 ? 17.695 137.136 295.209 0.00 0.00 129 ILE G N 1
ATOM 15844 C CA . ILE G 1 128 ? 19.141 137.239 295.080 0.00 0.00 129 ILE G CA 1
ATOM 15845 C C . ILE G 1 128 ? 19.548 138.691 294.898 0.00 0.00 129 ILE G C 1
ATOM 15846 O O . ILE G 1 128 ? 20.445 139.197 295.582 0.00 0.00 129 ILE G O 1
ATOM 15851 N N . VAL G 1 129 ? 18.879 139.389 293.984 0.00 0.00 130 VAL G N 1
ATOM 15852 C CA . VAL G 1 129 ? 19.353 140.702 293.561 0.00 0.00 130 VAL G CA 1
ATOM 15853 C C . VAL G 1 129 ? 19.398 141.662 294.738 0.00 0.00 130 VAL G C 1
ATOM 15854 O O . VAL G 1 129 ? 20.446 142.245 295.045 0.00 0.00 130 VAL G O 1
ATOM 15858 N N . PHE G 1 130 ? 18.260 141.845 295.413 0.00 0.00 131 PHE G N 1
ATOM 15859 C CA . PHE G 1 130 ? 18.219 142.818 296.505 0.00 0.00 131 PHE G CA 1
ATOM 15860 C C . PHE G 1 130 ? 19.328 142.556 297.506 0.00 0.00 131 PHE G C 1
ATOM 15861 O O . PHE G 1 130 ? 20.073 143.468 297.888 0.00 0.00 131 PHE G O 1
ATOM 15869 N N . ALA G 1 131 ? 19.450 141.304 297.935 0.00 0.00 132 ALA G N 1
ATOM 15870 C CA . ALA G 1 131 ? 20.521 140.927 298.840 0.00 0.00 132 ALA G CA 1
ATOM 15871 C C . ALA G 1 131 ? 21.860 141.396 298.307 0.00 0.00 132 ALA G C 1
ATOM 15872 O O . ALA G 1 131 ? 22.596 142.112 298.991 0.00 0.00 132 ALA G O 1
ATOM 15874 N N . GLU G 1 132 ? 22.173 141.037 297.064 0.00 0.00 133 GLU G N 1
ATOM 15875 C CA . GLU G 1 132 ? 23.485 141.360 296.522 0.00 0.00 133 GLU G CA 1
ATOM 15876 C C . GLU G 1 132 ? 23.761 142.853 296.583 0.00 0.00 133 GLU G C 1
ATOM 15877 O O . GLU G 1 132 ? 24.774 143.280 297.144 0.00 0.00 133 GLU G O 1
ATOM 15883 N N . LEU G 1 133 ? 22.873 143.664 296.006 0.00 0.00 134 LEU G N 1
ATOM 15884 C CA . LEU G 1 133 ? 23.077 145.106 296.057 0.00 0.00 134 LEU G CA 1
ATOM 15885 C C . LEU G 1 133 ? 23.336 145.558 297.482 0.00 0.00 134 LEU G C 1
ATOM 15886 O O . LEU G 1 133 ? 24.300 146.290 297.759 0.00 0.00 134 LEU G O 1
ATOM 15891 N N . ALA G 1 134 ? 22.495 145.092 298.409 0.00 0.00 135 ALA G N 1
ATOM 15892 C CA . ALA G 1 134 ? 22.735 145.368 299.817 0.00 0.00 135 ALA G CA 1
ATOM 15893 C C . ALA G 1 134 ? 24.137 144.957 300.213 0.00 0.00 135 ALA G C 1
ATOM 15894 O O . ALA G 1 134 ? 24.710 145.521 301.147 0.00 0.00 135 ALA G O 1
ATOM 15896 N N . GLY G 1 135 ? 24.704 143.986 299.517 0.00 0.00 136 GLY G N 1
ATOM 15897 C CA . GLY G 1 135 ? 26.090 143.650 299.715 0.00 0.00 136 GLY G CA 1
ATOM 15898 C C . GLY G 1 135 ? 27.004 144.751 299.232 0.00 0.00 136 GLY G C 1
ATOM 15899 O O . GLY G 1 135 ? 27.831 145.248 299.999 0.00 0.00 136 GLY G O 1
ATOM 15900 N N . VAL G 1 136 ? 26.856 145.143 297.966 0.00 0.00 137 VAL G N 1
ATOM 15901 C CA . VAL G 1 136 ? 27.761 146.135 297.394 0.00 0.00 137 VAL G CA 1
ATOM 15902 C C . VAL G 1 136 ? 27.850 147.338 298.302 0.00 0.00 137 VAL G C 1
ATOM 15903 O O . VAL G 1 136 ? 28.932 147.732 298.743 0.00 0.00 137 VAL G O 1
ATOM 15907 N N . PHE G 1 137 ? 26.707 147.927 298.619 0.00 0.00 138 PHE G N 1
ATOM 15908 C CA . PHE G 1 137 ? 26.806 149.212 299.287 0.00 0.00 138 PHE G CA 1
ATOM 15909 C C . PHE G 1 137 ? 27.145 149.095 300.753 0.00 0.00 138 PHE G C 1
ATOM 15910 O O . PHE G 1 137 ? 27.528 150.099 301.358 0.00 0.00 138 PHE G O 1
ATOM 15918 N N . SER G 1 138 ? 27.020 147.917 301.338 0.00 0.00 139 SER G N 1
ATOM 15919 C CA . SER G 1 138 ? 27.142 147.835 302.779 0.00 0.00 139 SER G CA 1
ATOM 15920 C C . SER G 1 138 ? 28.533 148.253 303.211 0.00 0.00 139 SER G C 1
ATOM 15921 O O . SER G 1 138 ? 29.532 147.699 302.748 0.00 0.00 139 SER G O 1
ATOM 15924 N N . ASN G 1 139 ? 28.575 149.266 304.065 0.00 0.00 140 ASN G N 1
ATOM 15925 C CA . ASN G 1 139 ? 29.706 149.529 304.944 0.00 0.00 140 ASN G CA 1
ATOM 15926 C C . ASN G 1 139 ? 31.045 149.430 304.226 0.00 0.00 140 ASN G C 1
ATOM 15927 O O . ASN G 1 139 ? 32.012 148.882 304.754 0.00 0.00 140 ASN G O 1
ATOM 15932 N N . ASP G 1 140 ? 31.115 149.949 303.010 0.00 0.00 141 ASP G N 1
ATOM 15933 C CA . ASP G 1 140 ? 32.401 150.119 302.349 0.00 0.00 141 ASP G CA 1
ATOM 15934 C C . ASP G 1 140 ? 32.588 151.598 302.072 0.00 0.00 141 ASP G C 1
ATOM 15935 O O . ASP G 1 140 ? 31.939 152.155 301.182 0.00 0.00 141 ASP G O 1
ATOM 15940 N N . ASP G 1 141 ? 33.498 152.222 302.816 0.00 0.00 142 ASP G N 1
ATOM 15941 C CA . ASP G 1 141 ? 33.704 153.653 302.678 0.00 0.00 142 ASP G CA 1
ATOM 15942 C C . ASP G 1 141 ? 34.024 154.038 301.253 0.00 0.00 142 ASP G C 1
ATOM 15943 O O . ASP G 1 141 ? 33.774 155.178 300.856 0.00 0.00 142 ASP G O 1
ATOM 15948 N N . MET G 1 142 ? 34.556 153.109 300.470 0.00 0.00 143 MET G N 1
ATOM 15949 C CA . MET G 1 142 ? 34.910 153.436 299.106 0.00 0.00 143 MET G CA 1
ATOM 15950 C C . MET G 1 142 ? 33.701 153.788 298.254 0.00 0.00 143 MET G C 1
ATOM 15951 O O . MET G 1 142 ? 33.872 154.433 297.222 0.00 0.00 143 MET G O 1
ATOM 15956 N N . LYS G 1 143 ? 32.495 153.422 298.666 0.00 0.00 144 LYS G N 1
ATOM 15957 C CA . LYS G 1 143 ? 31.297 153.732 297.901 0.00 0.00 144 LYS G CA 1
ATOM 15958 C C . LYS G 1 143 ? 30.759 155.129 298.150 0.00 0.00 144 LYS G C 1
ATOM 15959 O O . LYS G 1 143 ? 29.772 155.507 297.516 0.00 0.00 144 LYS G O 1
ATOM 15965 N N . ASP G 1 144 ? 31.383 155.899 299.043 0.00 0.00 145 ASP G N 1
ATOM 15966 C CA . ASP G 1 144 ? 30.688 156.994 299.715 0.00 0.00 145 ASP G CA 1
ATOM 15967 C C . ASP G 1 144 ? 29.990 157.937 298.752 0.00 0.00 145 ASP G C 1
ATOM 15968 O O . ASP G 1 144 ? 28.983 158.553 299.109 0.00 0.00 145 ASP G O 1
ATOM 15973 N N . ASN G 1 145 ? 30.496 158.066 297.533 0.00 0.00 146 ASN G N 1
ATOM 15974 C CA . ASN G 1 145 ? 29.924 159.068 296.654 0.00 0.00 146 ASN G CA 1
ATOM 15975 C C . ASN G 1 145 ? 28.655 158.611 295.965 0.00 0.00 146 ASN G C 1
ATOM 15976 O O . ASN G 1 145 ? 28.068 159.399 295.223 0.00 0.00 146 ASN G O 1
ATOM 15981 N N . LYS G 1 146 ? 28.242 157.366 296.124 0.00 0.00 147 LYS G N 1
ATOM 15982 C CA . LYS G 1 146 ? 27.020 156.928 295.477 0.00 0.00 147 LYS G CA 1
ATOM 15983 C C . LYS G 1 146 ? 25.816 156.843 296.400 0.00 0.00 147 LYS G C 1
ATOM 15984 O O . LYS G 1 146 ? 24.724 156.522 295.928 0.00 0.00 147 LYS G O 1
ATOM 15990 N N . LEU G 1 147 ? 25.966 157.122 297.689 0.00 0.00 148 LEU G N 1
ATOM 15991 C CA . LEU G 1 147 ? 24.843 156.998 298.603 0.00 0.00 148 LEU G CA 1
ATOM 15992 C C . LEU G 1 147 ? 24.574 158.321 299.303 0.00 0.00 148 LEU G C 1
ATOM 15993 O O . LEU G 1 147 ? 25.448 159.178 299.425 0.00 0.00 148 LEU G O 1
ATOM 15998 N N . ASP G 1 148 ? 23.336 158.479 299.751 0.00 0.00 149 ASP G N 1
ATOM 15999 C CA . ASP G 1 148 ? 22.901 159.694 300.414 0.00 0.00 149 ASP G CA 1
ATOM 16000 C C . ASP G 1 148 ? 21.952 159.312 301.535 0.00 0.00 149 ASP G C 1
ATOM 16001 O O . ASP G 1 148 ? 20.995 158.576 301.299 0.00 0.00 149 ASP G O 1
ATOM 16006 N N . ILE G 1 149 ? 22.200 159.804 302.745 0.00 0.00 150 ILE G N 1
ATOM 16007 C CA . ILE G 1 149 ? 21.387 159.440 303.903 0.00 0.00 150 ILE G CA 1
ATOM 16008 C C . ILE G 1 149 ? 20.750 160.701 304.469 0.00 0.00 150 ILE G C 1
ATOM 16009 O O . ILE G 1 149 ? 21.442 161.667 304.806 0.00 0.00 150 ILE G O 1
ATOM 16014 N N . SER G 1 150 ? 19.427 160.721 304.498 0.00 0.00 151 SER G N 1
ATOM 16015 C CA . SER G 1 150 ? 18.675 161.838 305.038 0.00 0.00 151 SER G CA 1
ATOM 16016 C C . SER G 1 150 ? 18.150 161.596 306.449 0.00 0.00 151 SER G C 1
ATOM 16017 O O . SER G 1 150 ? 17.374 162.419 306.942 0.00 0.00 151 SER G O 1
ATOM 16020 N N . GLY G 1 151 ? 18.526 160.490 307.101 0.00 0.00 152 GLY G N 1
ATOM 16021 C CA . GLY G 1 151 ? 17.930 160.111 308.378 0.00 0.00 152 GLY G CA 1
ATOM 16022 C C . GLY G 1 151 ? 18.158 161.128 309.480 0.00 0.00 152 GLY G C 1
ATOM 16023 O O . GLY G 1 151 ? 18.789 162.153 309.218 0.00 0.00 152 GLY G O 1
ATOM 16024 N N . THR G 1 152 ? 17.642 160.875 310.696 0.00 0.00 153 THR G N 1
ATOM 16025 C CA . THR G 1 152 ? 17.734 161.766 311.863 0.00 0.00 153 THR G CA 1
ATOM 16026 C C . THR G 1 152 ? 16.624 162.813 311.919 0.00 0.00 153 THR G C 1
ATOM 16027 O O . THR G 1 152 ? 16.785 163.835 312.592 0.00 0.00 153 THR G O 1
ATOM 16031 N N . ALA G 1 153 ? 15.575 162.628 311.110 0.00 0.00 154 ALA G N 1
ATOM 16032 C CA . ALA G 1 153 ? 14.265 163.272 311.282 0.00 0.00 154 ALA G CA 1
ATOM 16033 C C . ALA G 1 153 ? 14.020 164.565 310.515 0.00 0.00 154 ALA G C 1
ATOM 16034 O O . ALA G 1 153 ? 12.944 165.154 310.647 0.00 0.00 154 ALA G O 1
ATOM 16036 N N . ASP G 1 154 ? 14.974 165.037 309.729 0.00 0.00 155 ASP G N 1
ATOM 16037 C CA . ASP G 1 154 ? 14.663 166.046 308.728 0.00 0.00 155 ASP G CA 1
ATOM 16038 C C . ASP G 1 154 ? 14.565 165.401 307.351 0.00 0.00 155 ASP G C 1
ATOM 16039 O O . ASP G 1 154 ? 15.248 164.417 307.059 0.00 0.00 155 ASP G O 1
ATOM 16044 N N . GLY G 1 155 ? 13.672 165.931 306.535 0.00 0.00 156 GLY G N 1
ATOM 16045 C CA . GLY G 1 155 ? 13.560 165.607 305.126 0.00 0.00 156 GLY G CA 1
ATOM 16046 C C . GLY G 1 155 ? 12.521 164.556 304.805 0.00 0.00 156 GLY G C 1
ATOM 16047 O O . GLY G 1 155 ? 12.437 163.501 305.437 0.00 0.00 156 GLY G O 1
ATOM 16048 N N . ILE G 1 156 ? 11.742 164.854 303.772 0.00 0.00 157 ILE G N 1
ATOM 16049 C CA . ILE G 1 156 ? 10.498 164.161 303.498 0.00 0.00 157 ILE G CA 1
ATOM 16050 C C . ILE G 1 156 ? 10.532 163.316 302.241 0.00 0.00 157 ILE G C 1
ATOM 16051 O O . ILE G 1 156 ? 9.524 162.671 301.930 0.00 0.00 157 ILE G O 1
ATOM 16056 N N . TYR G 1 157 ? 11.631 163.310 301.490 0.00 0.00 158 TYR G N 1
ATOM 16057 C CA . TYR G 1 157 ? 11.594 162.908 300.084 0.00 0.00 158 TYR G CA 1
ATOM 16058 C C . TYR G 1 157 ? 10.641 163.814 299.302 0.00 0.00 158 TYR G C 1
ATOM 16059 O O . TYR G 1 157 ? 9.504 163.463 299.008 0.00 0.00 158 TYR G O 1
ATOM 16068 N N . SER G 1 158 ? 11.102 165.035 299.055 0.00 0.00 159 SER G N 1
ATOM 16069 C CA . SER G 1 158 ? 10.442 165.869 298.060 0.00 0.00 159 SER G CA 1
ATOM 16070 C C . SER G 1 158 ? 11.447 166.828 297.467 0.00 0.00 159 SER G C 1
ATOM 16071 O O . SER G 1 158 ? 12.371 167.259 298.154 0.00 0.00 159 SER G O 1
ATOM 16074 N N . ALA G 1 159 ? 11.317 167.084 296.173 0.00 0.00 160 ALA G N 1
ATOM 16075 C CA . ALA G 1 159 ? 11.604 168.396 295.609 0.00 0.00 160 ALA G CA 1
ATOM 16076 C C . ALA G 1 159 ? 13.027 168.890 295.830 0.00 0.00 160 ALA G C 1
ATOM 16077 O O . ALA G 1 159 ? 13.454 169.847 295.182 0.00 0.00 160 ALA G O 1
ATOM 16079 N N . GLU G 1 160 ? 13.766 168.268 296.741 0.00 0.00 161 GLU G N 1
ATOM 16080 C CA . GLU G 1 160 ? 15.154 168.639 296.973 0.00 0.00 161 GLU G CA 1
ATOM 16081 C C . GLU G 1 160 ? 16.003 167.389 297.026 0.00 0.00 161 GLU G C 1
ATOM 16082 O O . GLU G 1 160 ? 16.874 167.168 296.178 0.00 0.00 161 GLU G O 1
ATOM 16088 N N . THR G 1 161 ? 15.750 166.581 298.048 0.00 0.00 162 THR G N 1
ATOM 16089 C CA . THR G 1 161 ? 16.462 165.326 298.203 0.00 0.00 162 THR G CA 1
ATOM 16090 C C . THR G 1 161 ? 16.494 164.549 296.898 0.00 0.00 162 THR G C 1
ATOM 16091 O O . THR G 1 161 ? 17.539 164.023 296.502 0.00 0.00 162 THR G O 1
ATOM 16095 N N . PHE G 1 162 ? 15.362 164.494 296.199 0.00 0.00 163 PHE G N 1
ATOM 16096 C CA . PHE G 1 162 ? 15.334 163.807 294.919 0.00 0.00 163 PHE G CA 1
ATOM 16097 C C . PHE G 1 162 ? 16.349 164.404 293.964 0.00 0.00 163 PHE G C 1
ATOM 16098 O O . PHE G 1 162 ? 17.082 163.675 293.287 0.00 0.00 163 PHE G O 1
ATOM 16106 N N . VAL G 1 163 ? 16.411 165.728 293.902 0.00 0.00 164 VAL G N 1
ATOM 16107 C CA . VAL G 1 163 ? 17.383 166.371 293.034 0.00 0.00 164 VAL G CA 1
ATOM 16108 C C . VAL G 1 163 ? 18.787 165.934 293.410 0.00 0.00 164 VAL G C 1
ATOM 16109 O O . VAL G 1 163 ? 19.505 165.331 292.606 0.00 0.00 164 VAL G O 1
ATOM 16113 N N . ASP G 1 164 ? 19.179 166.190 294.658 0.00 0.00 165 ASP G N 1
ATOM 16114 C CA . ASP G 1 164 ? 20.540 165.889 295.084 0.00 0.00 165 ASP G CA 1
ATOM 16115 C C . ASP G 1 164 ? 20.914 164.457 294.742 0.00 0.00 165 ASP G C 1
ATOM 16116 O O . ASP G 1 164 ? 21.943 164.199 294.102 0.00 0.00 165 ASP G O 1
ATOM 16121 N N . ALA G 1 165 ? 20.067 163.514 295.140 0.00 0.00 166 ALA G N 1
ATOM 16122 C CA . ALA G 1 165 ? 20.323 162.119 294.823 0.00 0.00 166 ALA G CA 1
ATOM 16123 C C . ALA G 1 165 ? 20.550 161.939 293.333 0.00 0.00 166 ALA G C 1
ATOM 16124 O O . ALA G 1 165 ? 21.550 161.354 292.911 0.00 0.00 166 ALA G O 1
ATOM 16126 N N . SER G 1 166 ? 19.645 162.473 292.520 0.00 0.00 167 SER G N 1
ATOM 16127 C CA . SER G 1 166 ? 19.710 162.199 291.092 0.00 0.00 167 SER G CA 1
ATOM 16128 C C . SER G 1 166 ? 20.978 162.761 290.475 0.00 0.00 167 SER G C 1
ATOM 16129 O O . SER G 1 166 ? 21.557 162.151 289.572 0.00 0.00 167 SER G O 1
ATOM 16132 N N . TYR G 1 167 ? 21.433 163.912 290.945 0.00 0.00 168 TYR G N 1
ATOM 16133 C CA . TYR G 1 167 ? 22.602 164.546 290.359 0.00 0.00 168 TYR G CA 1
ATOM 16134 C C . TYR G 1 167 ? 23.883 164.162 291.058 0.00 0.00 168 TYR G C 1
ATOM 16135 O O . TYR G 1 167 ? 24.938 164.707 290.727 0.00 0.00 168 TYR G O 1
ATOM 16144 N N . LYS G 1 168 ? 23.825 163.244 292.015 0.00 0.00 169 LYS G N 1
ATOM 16145 C CA . LYS G 1 168 ? 25.053 162.854 292.686 0.00 0.00 169 LYS G CA 1
ATOM 16146 C C . LYS G 1 168 ? 26.097 162.315 291.717 0.00 0.00 169 LYS G C 1
ATOM 16147 O O . LYS G 1 168 ? 27.269 162.214 292.084 0.00 0.00 169 LYS G O 1
ATOM 16153 N N . LEU G 1 169 ? 25.717 161.996 290.492 0.00 0.00 170 LEU G N 1
ATOM 16154 C CA . LEU G 1 169 ? 26.671 161.779 289.417 0.00 0.00 170 LEU G CA 1
ATOM 16155 C C . LEU G 1 169 ? 26.702 163.050 288.587 0.00 0.00 170 LEU G C 1
ATOM 16156 O O . LEU G 1 169 ? 25.766 163.327 287.834 0.00 0.00 170 LEU G O 1
ATOM 16161 N N . GLY G 1 170 ? 27.794 163.796 288.696 0.00 0.00 171 GLY G N 1
ATOM 16162 C CA . GLY G 1 170 ? 27.797 165.182 288.276 0.00 0.00 171 GLY G CA 1
ATOM 16163 C C . GLY G 1 170 ? 27.551 165.436 286.807 0.00 0.00 171 GLY G C 1
ATOM 16164 O O . GLY G 1 170 ? 26.598 166.129 286.446 0.00 0.00 171 GLY G O 1
ATOM 16165 N N . ASP G 1 171 ? 28.392 164.889 285.942 0.00 0.00 172 ASP G N 1
ATOM 16166 C CA . ASP G 1 171 ? 28.176 165.129 284.529 0.00 0.00 172 ASP G CA 1
ATOM 16167 C C . ASP G 1 171 ? 27.116 164.213 283.962 0.00 0.00 172 ASP G C 1
ATOM 16168 O O . ASP G 1 171 ? 26.421 164.589 283.016 0.00 0.00 172 ASP G O 1
ATOM 16173 N N . HIS G 1 172 ? 26.972 163.023 284.513 0.00 0.00 173 HIS G N 1
ATOM 16174 C CA . HIS G 1 172 ? 26.069 162.042 283.941 0.00 0.00 173 HIS G CA 1
ATOM 16175 C C . HIS G 1 172 ? 24.723 162.136 284.629 0.00 0.00 173 HIS G C 1
ATOM 16176 O O . HIS G 1 172 ? 24.574 161.766 285.795 0.00 0.00 173 HIS G O 1
ATOM 16183 N N . GLU G 1 173 ? 23.754 162.640 283.897 0.00 0.00 174 GLU G N 1
ATOM 16184 C CA . GLU G 1 173 ? 22.349 162.439 284.155 0.00 0.00 174 GLU G CA 1
ATOM 16185 C C . GLU G 1 173 ? 21.788 161.938 282.844 0.00 0.00 174 GLU G C 1
ATOM 16186 O O . GLU G 1 173 ? 22.449 162.006 281.809 0.00 0.00 174 GLU G O 1
ATOM 16192 N N . SER G 1 174 ? 20.581 161.412 282.890 0.00 0.00 175 SER G N 1
ATOM 16193 C CA . SER G 1 174 ? 19.970 160.804 281.723 0.00 0.00 175 SER G CA 1
ATOM 16194 C C . SER G 1 174 ? 20.824 159.669 281.195 0.00 0.00 175 SER G C 1
ATOM 16195 O O . SER G 1 174 ? 20.694 159.269 280.038 0.00 0.00 175 SER G O 1
ATOM 16198 N N . LEU G 1 175 ? 21.715 159.162 282.030 0.00 0.00 176 LEU G N 1
ATOM 16199 C CA . LEU G 1 175 ? 22.087 157.766 281.996 0.00 0.00 176 LEU G CA 1
ATOM 16200 C C . LEU G 1 175 ? 21.297 156.999 283.027 0.00 0.00 176 LEU G C 1
ATOM 16201 O O . LEU G 1 175 ? 21.435 155.780 283.128 0.00 0.00 176 LEU G O 1
ATOM 16206 N N . LEU G 1 176 ? 20.475 157.703 283.793 0.00 0.00 177 LEU G N 1
ATOM 16207 C CA . LEU G 1 176 ? 19.532 157.123 284.726 0.00 0.00 177 LEU G CA 1
ATOM 16208 C C . LEU G 1 176 ? 18.144 157.221 284.118 0.00 0.00 177 LEU G C 1
ATOM 16209 O O . LEU G 1 176 ? 17.829 158.192 283.428 0.00 0.00 177 LEU G O 1
ATOM 16214 N N . THR G 1 177 ? 17.321 156.213 284.361 0.00 0.00 178 THR G N 1
ATOM 16215 C CA . THR G 1 177 ? 16.017 156.121 283.726 0.00 0.00 178 THR G CA 1
ATOM 16216 C C . THR G 1 177 ? 14.901 155.841 284.725 0.00 0.00 178 THR G C 1
ATOM 16217 O O . THR G 1 177 ? 13.955 156.619 284.842 0.00 0.00 178 THR G O 1
ATOM 16221 N N . ALA G 1 178 ? 14.978 154.716 285.418 0.00 0.00 179 ALA G N 1
ATOM 16222 C CA . ALA G 1 178 ? 13.893 154.231 286.255 0.00 0.00 179 ALA G CA 1
ATOM 16223 C C . ALA G 1 178 ? 14.179 154.449 287.736 0.00 0.00 179 ALA G C 1
ATOM 16224 O O . ALA G 1 178 ? 15.331 154.463 288.174 0.00 0.00 179 ALA G O 1
ATOM 16226 N N . ILE G 1 179 ? 13.109 154.622 288.504 0.00 0.00 180 ILE G N 1
ATOM 16227 C CA . ILE G 1 179 ? 13.176 154.852 289.941 0.00 0.00 180 ILE G CA 1
ATOM 16228 C C . ILE G 1 179 ? 12.589 153.639 290.641 0.00 0.00 180 ILE G C 1
ATOM 16229 O O . ILE G 1 179 ? 11.398 153.348 290.495 0.00 0.00 180 ILE G O 1
ATOM 16234 N N . GLY G 1 180 ? 13.408 152.935 291.415 0.00 0.00 181 GLY G N 1
ATOM 16235 C CA . GLY G 1 180 ? 12.870 151.926 292.309 0.00 0.00 181 GLY G CA 1
ATOM 16236 C C . GLY G 1 180 ? 12.176 152.585 293.486 0.00 0.00 181 GLY G C 1
ATOM 16237 O O . GLY G 1 180 ? 12.673 153.552 294.062 0.00 0.00 181 GLY G O 1
ATOM 16238 N N . MET G 1 181 ? 11.010 152.059 293.845 0.00 0.00 182 MET G N 1
ATOM 16239 C CA . MET G 1 181 ? 10.150 152.760 294.784 0.00 0.00 182 MET G CA 1
ATOM 16240 C C . MET G 1 181 ? 9.266 151.770 295.521 0.00 0.00 182 MET G C 1
ATOM 16241 O O . MET G 1 181 ? 8.981 150.684 295.018 0.00 0.00 182 MET G O 1
ATOM 16246 N N . HIS G 1 182 ? 8.823 152.161 296.710 0.00 0.00 183 HIS G N 1
ATOM 16247 C CA . HIS G 1 182 ? 7.867 151.387 297.484 0.00 0.00 183 HIS G CA 1
ATOM 16248 C C . HIS G 1 182 ? 6.529 152.105 297.538 0.00 0.00 183 HIS G C 1
ATOM 16249 O O . HIS G 1 182 ? 6.459 153.332 297.440 0.00 0.00 183 HIS G O 1
ATOM 16256 N N . SER G 1 183 ? 5.467 151.322 297.695 0.00 0.00 184 SER G N 1
ATOM 16257 C CA . SER G 1 183 ? 4.100 151.817 297.639 0.00 0.00 184 SER G CA 1
ATOM 16258 C C . SER G 1 183 ? 3.881 153.052 298.496 0.00 0.00 184 SER G C 1
ATOM 16259 O O . SER G 1 183 ? 3.681 154.155 297.971 0.00 0.00 184 SER G O 1
ATOM 16262 N N . ALA G 1 184 ? 3.916 152.876 299.816 0.00 0.00 185 ALA G N 1
ATOM 16263 C CA . ALA G 1 184 ? 3.553 153.971 300.705 0.00 0.00 185 ALA G CA 1
ATOM 16264 C C . ALA G 1 184 ? 4.307 155.243 300.357 0.00 0.00 185 ALA G C 1
ATOM 16265 O O . ALA G 1 184 ? 3.746 156.344 300.442 0.00 0.00 185 ALA G O 1
ATOM 16267 N N . THR G 1 185 ? 5.557 155.113 299.924 0.00 0.00 186 THR G N 1
ATOM 16268 C CA . THR G 1 185 ? 6.308 156.283 299.505 0.00 0.00 186 THR G CA 1
ATOM 16269 C C . THR G 1 185 ? 5.554 157.014 298.410 0.00 0.00 186 THR G C 1
ATOM 16270 O O . THR G 1 185 ? 5.081 158.130 298.631 0.00 0.00 186 THR G O 1
ATOM 16274 N N . MET G 1 186 ? 5.409 156.387 297.241 0.00 0.00 187 MET G N 1
ATOM 16275 C CA . MET G 1 186 ? 4.752 157.078 296.137 0.00 0.00 187 MET G CA 1
ATOM 16276 C C . MET G 1 186 ? 3.370 157.558 296.519 0.00 0.00 187 MET G C 1
ATOM 16277 O O . MET G 1 186 ? 2.870 158.508 295.913 0.00 0.00 187 MET G O 1
ATOM 16282 N N . ALA G 1 187 ? 2.734 156.928 297.501 0.00 0.00 188 ALA G N 1
ATOM 16283 C CA . ALA G 1 187 ? 1.540 157.533 298.067 0.00 0.00 188 ALA G CA 1
ATOM 16284 C C . ALA G 1 187 ? 1.857 158.928 298.575 0.00 0.00 188 ALA G C 1
ATOM 16285 O O . ALA G 1 187 ? 1.245 159.920 298.156 0.00 0.00 188 ALA G O 1
ATOM 16287 N N . SER G 1 188 ? 2.851 159.029 299.454 0.00 0.00 189 SER G N 1
ATOM 16288 C CA . SER G 1 188 ? 3.236 160.351 299.922 0.00 0.00 189 SER G CA 1
ATOM 16289 C C . SER G 1 188 ? 3.712 161.242 298.790 0.00 0.00 189 SER G C 1
ATOM 16290 O O . SER G 1 188 ? 3.669 162.467 298.920 0.00 0.00 189 SER G O 1
ATOM 16293 N N . ALA G 1 189 ? 4.159 160.663 297.681 0.00 0.00 190 ALA G N 1
ATOM 16294 C CA . ALA G 1 189 ? 4.544 161.486 296.547 0.00 0.00 190 ALA G CA 1
ATOM 16295 C C . ALA G 1 189 ? 3.323 162.138 295.927 0.00 0.00 190 ALA G C 1
ATOM 16296 O O . ALA G 1 189 ? 3.254 163.363 295.795 0.00 0.00 190 ALA G O 1
ATOM 16298 N N . VAL G 1 190 ? 2.331 161.328 295.566 0.00 0.00 191 VAL G N 1
ATOM 16299 C CA . VAL G 1 190 ? 1.149 161.869 294.914 0.00 0.00 191 VAL G CA 1
ATOM 16300 C C . VAL G 1 190 ? 0.442 162.852 295.824 0.00 0.00 191 VAL G C 1
ATOM 16301 O O . VAL G 1 190 ? -0.162 163.822 295.352 0.00 0.00 191 VAL G O 1
ATOM 16305 N N . LYS G 1 191 ? 0.515 162.643 297.138 0.00 0.00 192 LYS G N 1
ATOM 16306 C CA . LYS G 1 191 ? -0.122 163.609 298.020 0.00 0.00 192 LYS G CA 1
ATOM 16307 C C . LYS G 1 191 ? 0.437 165.015 297.840 0.00 0.00 192 LYS G C 1
ATOM 16308 O O . LYS G 1 191 ? -0.286 165.986 298.076 0.00 0.00 192 LYS G O 1
ATOM 16314 N N . GLN G 1 192 ? 1.681 165.150 297.399 0.00 0.00 193 GLN G N 1
ATOM 16315 C CA . GLN G 1 192 ? 2.265 166.457 297.130 0.00 0.00 193 GLN G CA 1
ATOM 16316 C C . GLN G 1 192 ? 2.560 166.645 295.653 0.00 0.00 193 GLN G C 1
ATOM 16317 O O . GLN G 1 192 ? 1.993 167.531 295.010 0.00 0.00 193 GLN G O 1
ATOM 16323 N N . ASP G 1 193 ? 3.437 165.817 295.108 0.00 0.00 194 ASP G N 1
ATOM 16324 C CA . ASP G 1 193 ? 4.124 166.075 293.860 0.00 0.00 194 ASP G CA 1
ATOM 16325 C C . ASP G 1 193 ? 3.160 166.057 292.680 0.00 0.00 194 ASP G C 1
ATOM 16326 O O . ASP G 1 193 ? 2.002 165.648 292.777 0.00 0.00 194 ASP G O 1
ATOM 16331 N N . LEU G 1 194 ? 3.663 166.555 291.561 0.00 0.00 195 LEU G N 1
ATOM 16332 C CA . LEU G 1 194 ? 2.936 166.774 290.327 0.00 0.00 195 LEU G CA 1
ATOM 16333 C C . LEU G 1 194 ? 2.897 165.556 289.409 0.00 0.00 195 LEU G C 1
ATOM 16334 O O . LEU G 1 194 ? 2.509 165.715 288.248 0.00 0.00 195 LEU G O 1
ATOM 16339 N N . ILE G 1 195 ? 3.251 164.359 289.894 0.00 0.00 196 ILE G N 1
ATOM 16340 C CA . ILE G 1 195 ? 3.777 163.281 289.056 0.00 0.00 196 ILE G CA 1
ATOM 16341 C C . ILE G 1 195 ? 3.020 163.198 287.745 0.00 0.00 196 ILE G C 1
ATOM 16342 O O . ILE G 1 195 ? 1.799 163.028 287.721 0.00 0.00 196 ILE G O 1
ATOM 16347 N N . GLU G 1 196 ? 3.752 163.281 286.647 0.00 0.00 197 GLU G N 1
ATOM 16348 C CA . GLU G 1 196 ? 3.181 163.591 285.351 0.00 0.00 197 GLU G CA 1
ATOM 16349 C C . GLU G 1 196 ? 3.110 162.332 284.511 0.00 0.00 197 GLU G C 1
ATOM 16350 O O . GLU G 1 196 ? 3.944 161.434 284.641 0.00 0.00 197 GLU G O 1
ATOM 16356 N N . PHE G 1 197 ? 2.103 162.276 283.650 0.00 0.00 198 PHE G N 1
ATOM 16357 C CA . PHE G 1 197 ? 1.730 161.055 282.956 0.00 0.00 198 PHE G CA 1
ATOM 16358 C C . PHE G 1 197 ? 1.871 161.244 281.453 0.00 0.00 198 PHE G C 1
ATOM 16359 O O . PHE G 1 197 ? 1.354 162.212 280.891 0.00 0.00 198 PHE G O 1
ATOM 16367 N N . VAL G 1 198 ? 2.577 160.314 280.812 0.00 0.00 199 VAL G N 1
ATOM 16368 C CA . VAL G 1 198 ? 3.106 160.487 279.470 0.00 0.00 199 VAL G CA 1
ATOM 16369 C C . VAL G 1 198 ? 2.783 159.233 278.665 0.00 0.00 199 VAL G C 1
ATOM 16370 O O . VAL G 1 198 ? 2.468 158.182 279.219 0.00 0.00 199 VAL G O 1
ATOM 16374 N N . LYS G 1 199 ? 2.842 159.362 277.342 0.00 0.00 200 LYS G N 1
ATOM 16375 C CA . LYS G 1 199 ? 2.686 158.241 276.427 0.00 0.00 200 LYS G CA 1
ATOM 16376 C C . LYS G 1 199 ? 3.870 158.216 275.478 0.00 0.00 200 LYS G C 1
ATOM 16377 O O . LYS G 1 199 ? 4.377 159.276 275.104 0.00 0.00 200 LYS G O 1
ATOM 16383 N N . ASP G 1 200 ? 4.343 157.021 275.117 0.00 0.00 201 ASP G N 1
ATOM 16384 C CA . ASP G 1 200 ? 5.360 156.948 274.073 0.00 0.00 201 ASP G CA 1
ATOM 16385 C C . ASP G 1 200 ? 5.028 155.998 272.929 0.00 0.00 201 ASP G C 1
ATOM 16386 O O . ASP G 1 200 ? 4.650 156.431 271.838 0.00 0.00 201 ASP G O 1
ATOM 16391 N N . SER G 1 201 ? 5.191 154.700 273.167 0.00 0.00 202 SER G N 1
ATOM 16392 C CA . SER G 1 201 ? 4.869 153.697 272.168 0.00 0.00 202 SER G CA 1
ATOM 16393 C C . SER G 1 201 ? 3.364 153.634 271.954 0.00 0.00 202 SER G C 1
ATOM 16394 O O . SER G 1 201 ? 2.575 154.170 272.735 0.00 0.00 202 SER G O 1
ATOM 16397 N N . GLN G 1 202 ? 2.968 152.997 270.864 0.00 0.00 203 GLN G N 1
ATOM 16398 C CA . GLN G 1 202 ? 1.554 152.773 270.640 0.00 0.00 203 GLN G CA 1
ATOM 16399 C C . GLN G 1 202 ? 1.183 151.358 271.053 0.00 0.00 203 GLN G C 1
ATOM 16400 O O . GLN G 1 202 ? 1.564 150.394 270.392 0.00 0.00 203 GLN G O 1
ATOM 16406 N N . SER G 1 203 ? 0.452 151.233 272.154 0.00 0.00 204 SER G N 1
ATOM 16407 C CA . SER G 1 203 ? 0.168 152.357 273.040 0.00 0.00 204 SER G CA 1
ATOM 16408 C C . SER G 1 203 ? 0.206 151.890 274.476 0.00 0.00 204 SER G C 1
ATOM 16409 O O . SER G 1 203 ? 0.171 150.692 274.740 0.00 0.00 204 SER G O 1
ATOM 16412 N N . GLY G 1 204 ? 0.282 152.821 275.410 0.00 0.00 205 GLY G N 1
ATOM 16413 C CA . GLY G 1 204 ? 0.003 152.484 276.791 0.00 0.00 205 GLY G CA 1
ATOM 16414 C C . GLY G 1 204 ? -0.450 153.690 277.569 0.00 0.00 205 GLY G C 1
ATOM 16415 O O . GLY G 1 204 ? -0.011 154.817 277.329 0.00 0.00 205 GLY G O 1
ATOM 16416 N N . ILE G 1 205 ? -1.314 153.433 278.538 0.00 0.00 206 ILE G N 1
ATOM 16417 C CA . ILE G 1 205 ? -1.799 154.427 279.471 0.00 0.00 206 ILE G CA 1
ATOM 16418 C C . ILE G 1 205 ? -1.994 153.709 280.796 0.00 0.00 206 ILE G C 1
ATOM 16419 O O . ILE G 1 205 ? -2.648 152.667 280.839 0.00 0.00 206 ILE G O 1
ATOM 16424 N N . ARG G 1 206 ? -1.439 154.244 281.875 0.00 0.00 207 ARG G N 1
ATOM 16425 C CA . ARG G 1 206 ? -0.514 155.364 281.830 0.00 0.00 207 ARG G CA 1
ATOM 16426 C C . ARG G 1 206 ? 0.669 154.980 282.723 0.00 0.00 207 ARG G C 1
ATOM 16427 O O . ARG G 1 206 ? 0.485 154.707 283.909 0.00 0.00 207 ARG G O 1
ATOM 16435 N N . PHE G 1 207 ? 1.876 154.874 282.171 0.00 0.00 208 PHE G N 1
ATOM 16436 C CA . PHE G 1 207 ? 3.022 154.605 283.022 0.00 0.00 208 PHE G CA 1
ATOM 16437 C C . PHE G 1 207 ? 3.470 155.931 283.610 0.00 0.00 208 PHE G C 1
ATOM 16438 O O . PHE G 1 207 ? 3.697 156.885 282.854 0.00 0.00 208 PHE G O 1
ATOM 16446 N N . PRO G 1 208 ? 3.524 156.070 284.924 0.00 0.00 209 PRO G N 1
ATOM 16447 C CA . PRO G 1 208 ? 3.832 157.366 285.516 0.00 0.00 209 PRO G CA 1
ATOM 16448 C C . PRO G 1 208 ? 5.295 157.730 285.363 0.00 0.00 209 PRO G C 1
ATOM 16449 O O . PRO G 1 208 ? 6.167 156.885 285.163 0.00 0.00 209 PRO G O 1
ATOM 16453 N N . THR G 1 209 ? 5.549 159.027 285.482 0.00 0.00 210 THR G N 1
ATOM 16454 C CA . THR G 1 209 ? 6.843 159.629 285.219 0.00 0.00 210 THR G CA 1
ATOM 16455 C C . THR G 1 209 ? 7.039 160.784 286.178 0.00 0.00 210 THR G C 1
ATOM 16456 O O . THR G 1 209 ? 6.102 161.546 286.419 0.00 0.00 210 THR G O 1
ATOM 16460 N N . TYR G 1 210 ? 8.244 160.929 286.723 0.00 0.00 211 TYR G N 1
ATOM 16461 C CA . TYR G 1 210 ? 8.460 162.148 287.485 0.00 0.00 211 TYR G CA 1
ATOM 16462 C C . TYR G 1 210 ? 9.121 163.211 286.631 0.00 0.00 211 TYR G C 1
ATOM 16463 O O . TYR G 1 210 ? 8.460 164.148 286.180 0.00 0.00 211 TYR G O 1
ATOM 16472 N N . MET G 1 211 ? 10.421 163.087 286.402 0.00 0.00 212 MET G N 1
ATOM 16473 C CA . MET G 1 211 ? 11.121 164.006 285.520 0.00 0.00 212 MET G CA 1
ATOM 16474 C C . MET G 1 211 ? 11.971 163.188 284.571 0.00 0.00 212 MET G C 1
ATOM 16475 O O . MET G 1 211 ? 13.045 162.724 284.953 0.00 0.00 212 MET G O 1
ATOM 16480 N N . ASN G 1 212 ? 11.534 163.079 283.321 0.00 0.00 213 ASN G N 1
ATOM 16481 C CA . ASN G 1 212 ? 12.269 162.340 282.301 0.00 0.00 213 ASN G CA 1
ATOM 16482 C C . ASN G 1 212 ? 12.718 160.977 282.809 0.00 0.00 213 ASN G C 1
ATOM 16483 O O . ASN G 1 212 ? 13.743 160.449 282.383 0.00 0.00 213 ASN G O 1
ATOM 16488 N N . LYS G 1 213 ? 11.953 160.396 283.724 0.00 0.00 214 LYS G N 1
ATOM 16489 C CA . LYS G 1 213 ? 12.288 159.126 284.345 0.00 0.00 214 LYS G CA 1
ATOM 16490 C C . LYS G 1 213 ? 11.062 158.229 284.314 0.00 0.00 214 LYS G C 1
ATOM 16491 O O . LYS G 1 213 ? 9.965 158.661 283.971 0.00 0.00 214 LYS G O 1
ATOM 16497 N N . ARG G 1 214 ? 11.243 156.965 284.662 0.00 0.00 215 ARG G N 1
ATOM 16498 C CA . ARG G 1 214 ? 10.100 156.090 284.855 0.00 0.00 215 ARG G CA 1
ATOM 16499 C C . ARG G 1 214 ? 10.087 155.569 286.279 0.00 0.00 215 ARG G C 1
ATOM 16500 O O . ARG G 1 214 ? 11.111 155.541 286.963 0.00 0.00 215 ARG G O 1
ATOM 16508 N N . VAL G 1 215 ? 8.907 155.165 286.726 0.00 0.00 216 VAL G N 1
ATOM 16509 C CA . VAL G 1 215 ? 8.711 154.729 288.097 0.00 0.00 216 VAL G CA 1
ATOM 16510 C C . VAL G 1 215 ? 8.174 153.310 288.081 0.00 0.00 216 VAL G C 1
ATOM 16511 O O . VAL G 1 215 ? 7.356 152.952 287.230 0.00 0.00 216 VAL G O 1
ATOM 16515 N N . ILE G 1 216 ? 8.658 152.495 289.010 0.00 0.00 217 ILE G N 1
ATOM 16516 C CA . ILE G 1 216 ? 8.288 151.092 289.099 0.00 0.00 217 ILE G CA 1
ATOM 16517 C C . ILE G 1 216 ? 7.891 150.805 290.532 0.00 0.00 217 ILE G C 1
ATOM 16518 O O . ILE G 1 216 ? 8.565 151.249 291.464 0.00 0.00 217 ILE G O 1
ATOM 16523 N N . VAL G 1 217 ? 6.816 150.056 290.716 0.00 0.00 218 VAL G N 1
ATOM 16524 C CA . VAL G 1 217 ? 6.191 149.917 292.021 0.00 0.00 218 VAL G CA 1
ATOM 16525 C C . VAL G 1 217 ? 6.223 148.458 292.431 0.00 0.00 218 VAL G C 1
ATOM 16526 O O . VAL G 1 217 ? 5.620 147.608 291.770 0.00 0.00 218 VAL G O 1
ATOM 16530 N N . ASP G 1 218 ? 6.914 148.169 293.525 0.00 0.00 219 ASP G N 1
ATOM 16531 C CA . ASP G 1 218 ? 6.872 146.851 294.132 0.00 0.00 219 ASP G CA 1
ATOM 16532 C C . ASP G 1 218 ? 6.721 146.980 295.634 0.00 0.00 219 ASP G C 1
ATOM 16533 O O . ASP G 1 218 ? 7.245 147.906 296.252 0.00 0.00 219 ASP G O 1
ATOM 16538 N N . ASP G 1 219 ? 6.011 146.030 296.217 0.00 0.00 220 ASP G N 1
ATOM 16539 C CA . ASP G 1 219 ? 5.753 146.057 297.642 0.00 0.00 220 ASP G CA 1
ATOM 16540 C C . ASP G 1 219 ? 6.906 145.518 298.470 0.00 0.00 220 ASP G C 1
ATOM 16541 O O . ASP G 1 219 ? 6.972 145.803 299.668 0.00 0.00 220 ASP G O 1
ATOM 16546 N N . SER G 1 220 ? 7.820 144.767 297.876 0.00 0.00 221 SER G N 1
ATOM 16547 C CA . SER G 1 220 ? 8.895 144.136 298.629 0.00 0.00 221 SER G CA 1
ATOM 16548 C C . SER G 1 220 ? 10.186 144.901 298.388 0.00 0.00 221 SER G C 1
ATOM 16549 O O . SER G 1 220 ? 10.769 144.829 297.305 0.00 0.00 221 SER G O 1
ATOM 16552 N N . MET G 1 221 ? 10.629 145.621 299.402 0.00 0.00 222 MET G N 1
ATOM 16553 C CA . MET G 1 221 ? 11.921 146.280 299.431 0.00 0.00 222 MET G CA 1
ATOM 16554 C C . MET G 1 221 ? 12.437 146.171 300.851 0.00 0.00 222 MET G C 1
ATOM 16555 O O . MET G 1 221 ? 11.655 145.973 301.785 0.00 0.00 222 MET G O 1
ATOM 16560 N N . PRO G 1 222 ? 13.740 146.286 301.048 0.00 0.00 223 PRO G N 1
ATOM 16561 C CA . PRO G 1 222 ? 14.255 146.332 302.415 0.00 0.00 223 PRO G CA 1
ATOM 16562 C C . PRO G 1 222 ? 13.651 147.514 303.148 0.00 0.00 223 PRO G C 1
ATOM 16563 O O . PRO G 1 222 ? 13.623 148.633 302.635 0.00 0.00 223 PRO G O 1
ATOM 16567 N N . VAL G 1 223 ? 13.134 147.253 304.340 0.00 0.00 224 VAL G N 1
ATOM 16568 C CA . VAL G 1 223 ? 12.639 148.310 305.210 0.00 0.00 224 VAL G CA 1
ATOM 16569 C C . VAL G 1 223 ? 13.045 147.973 306.634 0.00 0.00 224 VAL G C 1
ATOM 16570 O O . VAL G 1 223 ? 12.803 146.857 307.104 0.00 0.00 224 VAL G O 1
ATOM 16574 N N . GLU G 1 224 ? 13.687 148.914 307.309 0.00 0.00 225 GLU G N 1
ATOM 16575 C CA . GLU G 1 224 ? 14.170 148.678 308.655 0.00 0.00 225 GLU G CA 1
ATOM 16576 C C . GLU G 1 224 ? 13.282 149.385 309.663 0.00 0.00 225 GLU G C 1
ATOM 16577 O O . GLU G 1 224 ? 12.338 150.094 309.315 0.00 0.00 225 GLU G O 1
ATOM 16583 N N . THR G 1 225 ? 13.600 149.188 310.937 0.00 0.00 226 THR G N 1
ATOM 16584 C CA . THR G 1 225 ? 12.845 149.804 312.014 0.00 0.00 226 THR G CA 1
ATOM 16585 C C . THR G 1 225 ? 13.788 150.132 313.158 0.00 0.00 226 THR G C 1
ATOM 16586 O O . THR G 1 225 ? 14.613 149.299 313.539 0.00 0.00 226 THR G O 1
ATOM 16590 N N . LEU G 1 226 ? 13.666 151.333 313.699 0.00 0.00 227 LEU G N 1
ATOM 16591 C CA . LEU G 1 226 ? 14.338 151.703 314.929 0.00 0.00 227 LEU G CA 1
ATOM 16592 C C . LEU G 1 226 ? 13.315 151.684 316.055 0.00 0.00 227 LEU G C 1
ATOM 16593 O O . LEU G 1 226 ? 12.162 151.295 315.862 0.00 0.00 227 LEU G O 1
ATOM 16598 N N . GLU G 1 227 ? 13.718 152.112 317.246 0.00 0.00 228 GLU G N 1
ATOM 16599 C CA . GLU G 1 227 ? 12.749 152.164 318.324 0.00 0.00 228 GLU G CA 1
ATOM 16600 C C . GLU G 1 227 ? 11.761 153.295 318.065 0.00 0.00 228 GLU G C 1
ATOM 16601 O O . GLU G 1 227 ? 11.899 154.077 317.121 0.00 0.00 228 GLU G O 1
ATOM 16607 N N . ASP G 1 228 ? 10.757 153.391 318.934 0.00 0.00 229 ASP G N 1
ATOM 16608 C CA . ASP G 1 228 ? 9.694 154.384 318.803 0.00 0.00 229 ASP G CA 1
ATOM 16609 C C . ASP G 1 228 ? 8.976 154.289 317.459 0.00 0.00 229 ASP G C 1
ATOM 16610 O O . ASP G 1 228 ? 8.514 155.298 316.921 0.00 0.00 229 ASP G O 1
ATOM 16615 N N . GLY G 1 229 ? 8.885 153.085 316.902 0.00 0.00 230 GLY G N 1
ATOM 16616 C CA . GLY G 1 229 ? 8.092 152.843 315.711 0.00 0.00 230 GLY G CA 1
ATOM 16617 C C . GLY G 1 229 ? 8.399 153.720 314.515 0.00 0.00 230 GLY G C 1
ATOM 16618 O O . GLY G 1 229 ? 7.508 154.023 313.719 0.00 0.00 230 GLY G O 1
ATOM 16619 N N . THR G 1 230 ? 9.649 154.137 314.370 0.00 0.00 231 THR G N 1
ATOM 16620 C CA . THR G 1 230 ? 10.050 154.926 313.217 0.00 0.00 231 THR G CA 1
ATOM 16621 C C . THR G 1 230 ? 10.591 154.011 312.133 0.00 0.00 231 THR G C 1
ATOM 16622 O O . THR G 1 230 ? 11.234 152.997 312.414 0.00 0.00 231 THR G O 1
ATOM 16626 N N . LYS G 1 231 ? 10.325 154.373 310.887 0.00 0.00 232 LYS G N 1
ATOM 16627 C CA . LYS G 1 231 ? 10.646 153.514 309.762 0.00 0.00 232 LYS G CA 1
ATOM 16628 C C . LYS G 1 231 ? 11.675 154.174 308.857 0.00 0.00 232 LYS G C 1
ATOM 16629 O O . LYS G 1 231 ? 11.834 155.395 308.849 0.00 0.00 232 LYS G O 1
ATOM 16635 N N . VAL G 1 232 ? 12.385 153.343 308.096 0.00 0.00 233 VAL G N 1
ATOM 16636 C CA . VAL G 1 232 ? 13.399 153.793 307.151 0.00 0.00 233 VAL G CA 1
ATOM 16637 C C . VAL G 1 232 ? 13.212 153.037 305.847 0.00 0.00 233 VAL G C 1
ATOM 16638 O O . VAL G 1 232 ? 13.193 151.804 305.840 0.00 0.00 233 VAL G O 1
ATOM 16642 N N . PHE G 1 233 ? 13.091 153.770 304.749 0.00 0.00 234 PHE G N 1
ATOM 16643 C CA . PHE G 1 233 ? 12.844 153.184 303.441 0.00 0.00 234 PHE G CA 1
ATOM 16644 C C . PHE G 1 233 ? 14.082 153.338 302.568 0.00 0.00 234 PHE G C 1
ATOM 16645 O O . PHE G 1 233 ? 14.829 154.310 302.706 0.00 0.00 234 PHE G O 1
ATOM 16653 N N . THR G 1 234 ? 14.294 152.379 301.666 0.00 0.00 235 THR G N 1
ATOM 16654 C CA . THR G 1 234 ? 15.538 152.322 300.888 0.00 0.00 235 THR G CA 1
ATOM 16655 C C . THR G 1 234 ? 15.373 152.961 299.515 0.00 0.00 235 THR G C 1
ATOM 16656 O O . THR G 1 234 ? 15.954 154.012 299.239 0.00 0.00 235 THR G O 1
ATOM 16660 N N . SER G 1 235 ? 14.603 152.324 298.639 0.00 0.00 236 SER G N 1
ATOM 16661 C CA . SER G 1 235 ? 14.281 152.883 297.329 0.00 0.00 236 SER G CA 1
ATOM 16662 C C . SER G 1 235 ? 15.539 153.118 296.489 0.00 0.00 236 SER G C 1
ATOM 16663 O O . SER G 1 235 ? 15.987 154.246 296.292 0.00 0.00 236 SER G O 1
ATOM 16666 N N . TYR G 1 236 ? 16.108 152.011 296.013 0.00 0.00 237 TYR G N 1
ATOM 16667 C CA . TYR G 1 236 ? 17.185 152.080 295.033 0.00 0.00 237 TYR G CA 1
ATOM 16668 C C . TYR G 1 236 ? 16.772 152.930 293.850 0.00 0.00 237 TYR G C 1
ATOM 16669 O O . TYR G 1 236 ? 15.660 152.804 293.337 0.00 0.00 237 TYR G O 1
ATOM 16678 N N . LEU G 1 237 ? 17.678 153.790 293.415 0.00 0.00 238 LEU G N 1
ATOM 16679 C CA . LEU G 1 237 ? 17.523 154.533 292.173 0.00 0.00 238 LEU G CA 1
ATOM 16680 C C . LEU G 1 237 ? 18.599 154.047 291.220 0.00 0.00 238 LEU G C 1
ATOM 16681 O O . LEU G 1 237 ? 19.767 154.426 291.356 0.00 0.00 238 LEU G O 1
ATOM 16686 N N . PHE G 1 238 ? 18.208 153.243 290.238 0.00 0.00 239 PHE G N 1
ATOM 16687 C CA . PHE G 1 238 ? 19.171 152.598 289.358 0.00 0.00 239 PHE G CA 1
ATOM 16688 C C . PHE G 1 238 ? 19.166 153.237 287.981 0.00 0.00 239 PHE G C 1
ATOM 16689 O O . PHE G 1 238 ? 20.201 153.712 287.519 0.00 0.00 239 PHE G O 1
ATOM 16697 N N . GLY G 1 239 ? 18.039 153.196 287.294 0.00 0.00 240 GLY G N 1
ATOM 16698 C CA . GLY G 1 239 ? 17.908 153.802 285.998 0.00 0.00 240 GLY G CA 1
ATOM 16699 C C . GLY G 1 239 ? 18.967 153.362 285.021 0.00 0.00 240 GLY G C 1
ATOM 16700 O O . GLY G 1 239 ? 19.183 154.014 283.997 0.00 0.00 240 GLY G O 1
ATOM 16701 N N . ALA G 1 240 ? 19.627 152.247 285.316 0.00 0.00 241 ALA G N 1
ATOM 16702 C CA . ALA G 1 240 ? 20.825 151.899 284.572 0.00 0.00 241 ALA G CA 1
ATOM 16703 C C . ALA G 1 240 ? 20.470 151.365 283.197 0.00 0.00 241 ALA G C 1
ATOM 16704 O O . ALA G 1 240 ? 20.663 152.054 282.193 0.00 0.00 241 ALA G O 1
ATOM 16706 N N . GLY G 1 241 ? 19.926 150.162 283.133 0.00 0.00 242 GLY G N 1
ATOM 16707 C CA . GLY G 1 241 ? 19.662 149.585 281.841 0.00 0.00 242 GLY G CA 1
ATOM 16708 C C . GLY G 1 241 ? 20.941 149.354 281.060 0.00 0.00 242 GLY G C 1
ATOM 16709 O O . GLY G 1 241 ? 21.098 149.951 279.999 0.00 0.00 242 GLY G O 1
ATOM 16710 N N . ALA G 1 242 ? 21.868 148.526 281.543 0.00 0.00 243 ALA G N 1
ATOM 16711 C CA . ALA G 1 242 ? 21.682 147.611 282.663 0.00 0.00 243 ALA G CA 1
ATOM 16712 C C . ALA G 1 242 ? 23.011 146.995 283.071 0.00 0.00 243 ALA G C 1
ATOM 16713 O O . ALA G 1 242 ? 24.064 147.376 282.577 0.00 0.00 243 ALA G O 1
ATOM 16715 N N . LEU G 1 243 ? 22.932 146.057 284.007 0.00 0.00 244 LEU G N 1
ATOM 16716 C CA . LEU G 1 243 ? 23.929 145.046 284.328 0.00 0.00 244 LEU G CA 1
ATOM 16717 C C . LEU G 1 243 ? 23.595 143.777 283.527 0.00 0.00 244 LEU G C 1
ATOM 16718 O O . LEU G 1 243 ? 22.824 143.841 282.565 0.00 0.00 244 LEU G O 1
ATOM 16723 N N . GLY G 1 244 ? 24.181 142.625 283.883 0.00 0.00 245 GLY G N 1
ATOM 16724 C CA . GLY G 1 244 ? 23.962 141.427 283.080 0.00 0.00 245 GLY G CA 1
ATOM 16725 C C . GLY G 1 244 ? 23.976 140.105 283.825 0.00 0.00 245 GLY G C 1
ATOM 16726 O O . GLY G 1 244 ? 24.542 139.986 284.915 0.00 0.00 245 GLY G O 1
ATOM 16727 N N . TYR G 1 245 ? 23.337 139.102 283.209 0.00 0.00 246 TYR G N 1
ATOM 16728 C CA . TYR G 1 245 ? 23.314 137.728 283.708 0.00 0.00 246 TYR G CA 1
ATOM 16729 C C . TYR G 1 245 ? 23.009 136.782 282.561 0.00 0.00 246 TYR G C 1
ATOM 16730 O O . TYR G 1 245 ? 22.427 137.178 281.555 0.00 0.00 246 TYR G O 1
ATOM 16739 N N . ALA G 1 246 ? 23.354 135.512 282.753 0.00 0.00 247 ALA G N 1
ATOM 16740 C CA . ALA G 1 246 ? 23.147 134.492 281.735 0.00 0.00 247 ALA G CA 1
ATOM 16741 C C . ALA G 1 246 ? 22.641 133.215 282.384 0.00 0.00 247 ALA G C 1
ATOM 16742 O O . ALA G 1 246 ? 22.865 132.966 283.569 0.00 0.00 247 ALA G O 1
ATOM 16744 N N . GLU G 1 247 ? 21.951 132.399 281.589 0.00 0.00 248 GLU G N 1
ATOM 16745 C CA . GLU G 1 247 ? 21.270 131.238 282.147 0.00 0.00 248 GLU G CA 1
ATOM 16746 C C . GLU G 1 247 ? 22.230 130.102 282.485 0.00 0.00 248 GLU G C 1
ATOM 16747 O O . GLU G 1 247 ? 22.230 129.607 283.611 0.00 0.00 248 GLU G O 1
ATOM 16753 N N . GLY G 1 248 ? 23.055 129.671 281.538 0.00 0.00 249 GLY G N 1
ATOM 16754 C CA . GLY G 1 248 ? 23.912 128.517 281.765 0.00 0.00 249 GLY G CA 1
ATOM 16755 C C . GLY G 1 248 ? 23.118 127.224 281.892 0.00 0.00 249 GLY G C 1
ATOM 16756 O O . GLY G 1 248 ? 21.891 127.207 281.841 0.00 0.00 249 GLY G O 1
ATOM 16757 N N . GLN G 1 249 ? 23.851 126.114 282.060 0.00 0.00 250 GLN G N 1
ATOM 16758 C CA . GLN G 1 249 ? 23.224 124.803 282.190 0.00 0.00 250 GLN G CA 1
ATOM 16759 C C . GLN G 1 249 ? 23.939 123.869 283.159 0.00 0.00 250 GLN G C 1
ATOM 16760 O O . GLN G 1 249 ? 25.177 123.856 283.222 0.00 0.00 250 GLN G O 1
ATOM 16766 N N . PRO G 1 250 ? 23.183 123.095 283.931 0.00 0.00 251 PRO G N 1
ATOM 16767 C CA . PRO G 1 250 ? 23.719 121.884 284.542 0.00 0.00 251 PRO G CA 1
ATOM 16768 C C . PRO G 1 250 ? 23.595 120.755 283.550 0.00 0.00 251 PRO G C 1
ATOM 16769 O O . PRO G 1 250 ? 23.340 120.991 282.368 0.00 0.00 251 PRO G O 1
ATOM 16773 N N . GLU G 1 251 ? 23.785 119.532 284.021 0.00 0.00 252 GLU G N 1
ATOM 16774 C CA . GLU G 1 251 ? 23.304 118.336 283.352 0.00 0.00 252 GLU G CA 1
ATOM 16775 C C . GLU G 1 251 ? 22.252 117.693 284.235 0.00 0.00 252 GLU G C 1
ATOM 16776 O O . GLU G 1 251 ? 22.227 117.904 285.451 0.00 0.00 252 GLU G O 1
ATOM 16782 N N . VAL G 1 252 ? 21.386 116.914 283.605 0.00 0.00 253 VAL G N 1
ATOM 16783 C CA . VAL G 1 252 ? 20.155 116.467 284.234 0.00 0.00 253 VAL G CA 1
ATOM 16784 C C . VAL G 1 252 ? 19.472 117.712 284.783 0.00 0.00 253 VAL G C 1
ATOM 16785 O O . VAL G 1 252 ? 19.461 117.926 286.001 0.00 0.00 253 VAL G O 1
ATOM 16789 N N . PRO G 1 253 ? 18.963 118.598 283.929 0.00 0.00 254 PRO G N 1
ATOM 16790 C CA . PRO G 1 253 ? 18.195 119.732 284.441 0.00 0.00 254 PRO G CA 1
ATOM 16791 C C . PRO G 1 253 ? 16.843 119.346 284.976 0.00 0.00 254 PRO G C 1
ATOM 16792 O O . PRO G 1 253 ? 16.241 120.140 285.702 0.00 0.00 254 PRO G O 1
ATOM 16796 N N . THR G 1 254 ? 16.314 118.182 284.619 0.00 0.00 255 THR G N 1
ATOM 16797 C CA . THR G 1 254 ? 15.007 117.799 285.125 0.00 0.00 255 THR G CA 1
ATOM 16798 C C . THR G 1 254 ? 14.908 116.284 285.169 0.00 0.00 255 THR G C 1
ATOM 16799 O O . THR G 1 254 ? 15.451 115.590 284.307 0.00 0.00 255 THR G O 1
ATOM 16803 N N . GLU G 1 255 ? 14.195 115.777 286.169 0.00 0.00 256 GLU G N 1
ATOM 16804 C CA . GLU G 1 255 ? 14.201 114.353 286.460 0.00 0.00 256 GLU G CA 1
ATOM 16805 C C . GLU G 1 255 ? 12.913 114.012 287.187 0.00 0.00 256 GLU G C 1
ATOM 16806 O O . GLU G 1 255 ? 12.211 114.890 287.688 0.00 0.00 256 GLU G O 1
ATOM 16812 N N . THR G 1 256 ? 12.599 112.723 287.223 0.00 0.00 257 THR G N 1
ATOM 16813 C CA . THR G 1 256 ? 11.450 112.226 287.957 0.00 0.00 257 THR G CA 1
ATOM 16814 C C . THR G 1 256 ? 11.794 110.872 288.551 0.00 0.00 257 THR G C 1
ATOM 16815 O O . THR G 1 256 ? 12.450 110.055 287.901 0.00 0.00 257 THR G O 1
ATOM 16819 N N . ALA G 1 257 ? 11.359 110.639 289.784 0.00 0.00 258 ALA G N 1
ATOM 16820 C CA . ALA G 1 257 ? 11.574 109.362 290.445 0.00 0.00 258 ALA G CA 1
ATOM 16821 C C . ALA G 1 257 ? 10.341 109.012 291.252 0.00 0.00 258 ALA G C 1
ATOM 16822 O O . ALA G 1 257 ? 9.444 109.833 291.437 0.00 0.00 258 ALA G O 1
ATOM 16824 N N . ARG G 1 258 ? 10.301 107.777 291.736 0.00 0.00 259 ARG G N 1
ATOM 16825 C CA . ARG G 1 258 ? 9.156 107.348 292.517 0.00 0.00 259 ARG G CA 1
ATOM 16826 C C . ARG G 1 258 ? 9.581 106.254 293.477 0.00 0.00 259 ARG G C 1
ATOM 16827 O O . ARG G 1 258 ? 10.645 105.652 293.334 0.00 0.00 259 ARG G O 1
ATOM 16835 N N . ASN G 1 259 ? 8.731 106.022 294.473 0.00 0.00 260 ASN G N 1
ATOM 16836 C CA . ASN G 1 259 ? 8.973 105.062 295.542 0.00 0.00 260 ASN G CA 1
ATOM 16837 C C . ASN G 1 259 ? 7.922 103.967 295.427 0.00 0.00 260 ASN G C 1
ATOM 16838 O O . ASN G 1 259 ? 6.752 104.185 295.750 0.00 0.00 260 ASN G O 1
ATOM 16843 N N . ALA G 1 260 ? 8.346 102.778 295.012 0.00 0.00 261 ALA G N 1
ATOM 16844 C CA . ALA G 1 260 ? 7.393 101.769 294.569 0.00 0.00 261 ALA G CA 1
ATOM 16845 C C . ALA G 1 260 ? 6.649 101.140 295.740 0.00 0.00 261 ALA G C 1
ATOM 16846 O O . ALA G 1 260 ? 5.435 100.934 295.671 0.00 0.00 261 ALA G O 1
ATOM 16848 N N . LEU G 1 261 ? 7.359 100.790 296.807 0.00 0.00 262 LEU G N 1
ATOM 16849 C CA . LEU G 1 261 ? 6.675 100.177 297.936 0.00 0.00 262 LEU G CA 1
ATOM 16850 C C . LEU G 1 261 ? 5.707 101.138 298.593 0.00 0.00 262 LEU G C 1
ATOM 16851 O O . LEU G 1 261 ? 4.746 100.697 299.229 0.00 0.00 262 LEU G O 1
ATOM 16856 N N . GLY G 1 262 ? 5.948 102.435 298.471 0.00 0.00 263 GLY G N 1
ATOM 16857 C CA . GLY G 1 262 ? 4.950 103.438 298.734 0.00 0.00 263 GLY G CA 1
ATOM 16858 C C . GLY G 1 262 ? 4.295 103.872 297.445 0.00 0.00 263 GLY G C 1
ATOM 16859 O O . GLY G 1 262 ? 4.358 103.186 296.422 0.00 0.00 263 GLY G O 1
ATOM 16860 N N . SER G 1 263 ? 3.641 105.020 297.488 0.00 0.00 264 SER G N 1
ATOM 16861 C CA . SER G 1 263 ? 3.160 105.642 296.264 0.00 0.00 264 SER G CA 1
ATOM 16862 C C . SER G 1 263 ? 3.513 107.115 296.319 0.00 0.00 264 SER G C 1
ATOM 16863 O O . SER G 1 263 ? 2.958 107.858 297.132 0.00 0.00 264 SER G O 1
ATOM 16866 N N . GLN G 1 264 ? 4.427 107.536 295.452 0.00 0.00 265 GLN G N 1
ATOM 16867 C CA . GLN G 1 264 ? 4.920 108.905 295.443 0.00 0.00 265 GLN G CA 1
ATOM 16868 C C . GLN G 1 264 ? 5.451 109.218 294.055 0.00 0.00 265 GLN G C 1
ATOM 16869 O O . GLN G 1 264 ? 5.713 108.319 293.254 0.00 0.00 265 GLN G O 1
ATOM 16875 N N . ASP G 1 265 ? 5.607 110.508 293.782 0.00 0.00 266 ASP G N 1
ATOM 16876 C CA . ASP G 1 265 ? 6.337 110.957 292.610 0.00 0.00 266 ASP G CA 1
ATOM 16877 C C . ASP G 1 265 ? 6.856 112.358 292.888 0.00 0.00 266 ASP G C 1
ATOM 16878 O O . ASP G 1 265 ? 6.349 113.065 293.759 0.00 0.00 266 ASP G O 1
ATOM 16883 N N . ILE G 1 266 ? 7.888 112.751 292.147 0.00 0.00 267 ILE G N 1
ATOM 16884 C CA . ILE G 1 266 ? 8.675 113.921 292.502 0.00 0.00 267 ILE G CA 1
ATOM 16885 C C . ILE G 1 266 ? 9.028 114.723 291.258 0.00 0.00 267 ILE G C 1
ATOM 16886 O O . ILE G 1 266 ? 8.880 114.264 290.126 0.00 0.00 267 ILE G O 1
ATOM 16891 N N . LEU G 1 267 ? 9.505 115.940 291.490 0.00 0.00 268 LEU G N 1
ATOM 16892 C CA . LEU G 1 267 ? 10.101 116.782 290.468 0.00 0.00 268 LEU G CA 1
ATOM 16893 C C . LEU G 1 267 ? 11.342 117.436 291.042 0.00 0.00 268 LEU G C 1
ATOM 16894 O O . LEU G 1 267 ? 11.462 117.607 292.251 0.00 0.00 268 LEU G O 1
ATOM 16899 N N . ILE G 1 268 ? 12.266 117.813 290.161 0.00 0.00 269 ILE G N 1
ATOM 16900 C CA . ILE G 1 268 ? 13.486 118.501 290.562 0.00 0.00 269 ILE G CA 1
ATOM 16901 C C . ILE G 1 268 ? 13.806 119.545 289.501 0.00 0.00 269 ILE G C 1
ATOM 16902 O O . ILE G 1 268 ? 13.339 119.462 288.366 0.00 0.00 269 ILE G O 1
ATOM 16907 N N . ASN G 1 269 ? 14.605 120.543 289.872 0.00 0.00 270 ASN G N 1
ATOM 16908 C CA . ASN G 1 269 ? 14.921 121.597 288.914 0.00 0.00 270 ASN G CA 1
ATOM 16909 C C . ASN G 1 269 ? 16.403 121.931 288.815 0.00 0.00 270 ASN G C 1
ATOM 16910 O O . ASN G 1 269 ? 17.001 121.758 287.752 0.00 0.00 270 ASN G O 1
ATOM 16915 N N . ARG G 1 270 ? 16.985 122.465 289.887 0.00 0.00 271 ARG G N 1
ATOM 16916 C CA . ARG G 1 270 ? 18.433 122.628 290.037 0.00 0.00 271 ARG G CA 1
ATOM 16917 C C . ARG G 1 270 ? 19.068 123.340 288.834 0.00 0.00 271 ARG G C 1
ATOM 16918 O O . ARG G 1 270 ? 19.721 122.742 287.985 0.00 0.00 271 ARG G O 1
ATOM 16926 N N . LYS G 1 271 ? 18.861 124.649 288.769 0.00 0.00 272 LYS G N 1
ATOM 16927 C CA . LYS G 1 271 ? 19.407 125.449 287.679 0.00 0.00 272 LYS G CA 1
ATOM 16928 C C . LYS G 1 271 ? 20.548 126.340 288.156 0.00 0.00 272 LYS G C 1
ATOM 16929 O O . LYS G 1 271 ? 20.420 127.033 289.165 0.00 0.00 272 LYS G O 1
ATOM 16935 N N . HIS G 1 272 ? 21.662 126.307 287.428 0.00 0.00 273 HIS G N 1
ATOM 16936 C CA . HIS G 1 272 ? 22.756 127.240 287.643 0.00 0.00 273 HIS G CA 1
ATOM 16937 C C . HIS G 1 272 ? 22.451 128.574 286.981 0.00 0.00 273 HIS G C 1
ATOM 16938 O O . HIS G 1 272 ? 21.725 128.634 285.990 0.00 0.00 273 HIS G O 1
ATOM 16945 N N . PHE G 1 273 ? 23.006 129.649 287.536 0.00 0.00 274 PHE G N 1
ATOM 16946 C CA . PHE G 1 273 ? 23.057 130.915 286.816 0.00 0.00 274 PHE G CA 1
ATOM 16947 C C . PHE G 1 273 ? 24.109 131.818 287.438 0.00 0.00 274 PHE G C 1
ATOM 16948 O O . PHE G 1 273 ? 24.510 131.631 288.587 0.00 0.00 274 PHE G O 1
ATOM 16956 N N . VAL G 1 274 ? 24.524 132.826 286.671 0.00 0.00 275 VAL G N 1
ATOM 16957 C CA . VAL G 1 274 ? 25.611 133.722 287.046 0.00 0.00 275 VAL G CA 1
ATOM 16958 C C . VAL G 1 274 ? 25.132 135.159 286.949 0.00 0.00 275 VAL G C 1
ATOM 16959 O O . VAL G 1 274 ? 24.525 135.542 285.946 0.00 0.00 275 VAL G O 1
ATOM 16963 N N . LEU G 1 275 ? 25.413 135.958 287.976 0.00 0.00 276 LEU G N 1
ATOM 16964 C CA . LEU G 1 275 ? 24.916 137.323 288.011 0.00 0.00 276 LEU G CA 1
ATOM 16965 C C . LEU G 1 275 ? 25.820 138.198 288.862 0.00 0.00 276 LEU G C 1
ATOM 16966 O O . LEU G 1 275 ? 26.328 137.742 289.887 0.00 0.00 276 LEU G O 1
ATOM 16971 N N . HIS G 1 276 ? 25.971 139.473 288.461 0.00 0.00 277 HIS G N 1
ATOM 16972 C CA . HIS G 1 276 ? 26.746 140.470 289.206 0.00 0.00 277 HIS G CA 1
ATOM 16973 C C . HIS G 1 276 ? 26.859 141.783 288.449 0.00 0.00 277 HIS G C 1
ATOM 16974 O O . HIS G 1 276 ? 26.958 141.782 287.217 0.00 0.00 277 HIS G O 1
ATOM 16981 N N . PRO G 1 277 ? 26.907 142.910 289.144 0.00 0.00 278 PRO G N 1
ATOM 16982 C CA . PRO G 1 277 ? 27.186 144.175 288.474 0.00 0.00 278 PRO G CA 1
ATOM 16983 C C . PRO G 1 277 ? 28.604 144.201 287.952 0.00 0.00 278 PRO G C 1
ATOM 16984 O O . PRO G 1 277 ? 29.499 143.548 288.490 0.00 0.00 278 PRO G O 1
ATOM 16988 N N . ARG G 1 278 ? 28.802 144.948 286.875 0.00 0.00 279 ARG G N 1
ATOM 16989 C CA . ARG G 1 278 ? 30.159 145.284 286.503 0.00 0.00 279 ARG G CA 1
ATOM 16990 C C . ARG G 1 278 ? 30.334 146.771 286.259 0.00 0.00 279 ARG G C 1
ATOM 16991 O O . ARG G 1 278 ? 29.905 147.310 285.246 0.00 0.00 279 ARG G O 1
ATOM 16999 N N . GLY G 1 279 ? 30.933 147.447 287.227 0.00 0.00 280 GLY G N 1
ATOM 17000 C CA . GLY G 1 279 ? 30.859 146.982 288.595 0.00 0.00 280 GLY G CA 1
ATOM 17001 C C . GLY G 1 279 ? 32.015 146.436 289.392 0.00 0.00 280 GLY G C 1
ATOM 17002 O O . GLY G 1 279 ? 33.087 146.115 288.899 0.00 0.00 280 GLY G O 1
ATOM 17003 N N . VAL G 1 280 ? 31.722 146.338 290.685 0.00 0.00 281 VAL G N 1
ATOM 17004 C CA . VAL G 1 280 ? 32.699 145.966 291.688 0.00 0.00 281 VAL G CA 1
ATOM 17005 C C . VAL G 1 280 ? 33.325 144.622 291.360 0.00 0.00 281 VAL G C 1
ATOM 17006 O O . VAL G 1 280 ? 32.691 143.746 290.762 0.00 0.00 281 VAL G O 1
ATOM 17010 N N . LYS G 1 281 ? 34.592 144.468 291.719 0.00 0.00 282 LYS G N 1
ATOM 17011 C CA . LYS G 1 281 ? 35.252 143.176 291.654 0.00 0.00 282 LYS G CA 1
ATOM 17012 C C . LYS G 1 281 ? 34.861 142.338 292.858 0.00 0.00 282 LYS G C 1
ATOM 17013 O O . LYS G 1 281 ? 34.528 142.862 293.921 0.00 0.00 282 LYS G O 1
ATOM 17019 N N . PHE G 1 282 ? 34.904 141.027 292.688 0.00 0.00 283 PHE G N 1
ATOM 17020 C CA . PHE G 1 282 ? 34.608 140.101 293.766 0.00 0.00 283 PHE G CA 1
ATOM 17021 C C . PHE G 1 282 ? 35.878 139.380 294.186 0.00 0.00 283 PHE G C 1
ATOM 17022 O O . PHE G 1 282 ? 36.779 139.158 293.375 0.00 0.00 283 PHE G O 1
ATOM 17030 N N . THR G 1 283 ? 35.948 139.021 295.461 0.00 0.00 284 THR G N 1
ATOM 17031 C CA . THR G 1 283 ? 37.083 138.288 295.989 0.00 0.00 284 THR G CA 1
ATOM 17032 C C . THR G 1 283 ? 36.589 137.053 296.714 0.00 0.00 284 THR G C 1
ATOM 17033 O O . THR G 1 283 ? 35.463 137.006 297.207 0.00 0.00 284 THR G O 1
ATOM 17037 N N . GLU G 1 284 ? 37.460 136.062 296.805 0.00 0.00 285 GLU G N 1
ATOM 17038 C CA . GLU G 1 284 ? 37.201 134.898 297.633 0.00 0.00 285 GLU G CA 1
ATOM 17039 C C . GLU G 1 284 ? 37.819 135.182 298.992 0.00 0.00 285 GLU G C 1
ATOM 17040 O O . GLU G 1 284 ? 39.036 135.097 299.154 0.00 0.00 285 GLU G O 1
ATOM 17046 N N . ASN G 1 285 ? 36.978 135.464 299.977 0.00 0.00 286 ASN G N 1
ATOM 17047 C CA . ASN G 1 285 ? 37.440 135.835 301.304 0.00 0.00 286 ASN G CA 1
ATOM 17048 C C . ASN G 1 285 ? 36.350 135.489 302.297 0.00 0.00 286 ASN G C 1
ATOM 17049 O O . ASN G 1 285 ? 35.179 135.361 301.937 0.00 0.00 286 ASN G O 1
ATOM 17054 N N . ALA G 1 286 ? 36.760 135.338 303.553 0.00 0.00 287 ALA G N 1
ATOM 17055 C CA . ALA G 1 286 ? 35.842 135.308 304.684 0.00 0.00 287 ALA G CA 1
ATOM 17056 C C . ALA G 1 286 ? 34.637 134.418 304.432 0.00 0.00 287 ALA G C 1
ATOM 17057 O O . ALA G 1 286 ? 33.509 134.795 304.754 0.00 0.00 287 ALA G O 1
ATOM 17059 N N . MET G 1 287 ? 34.854 133.248 303.849 0.00 0.00 288 MET G N 1
ATOM 17060 C CA . MET G 1 287 ? 33.737 132.423 303.428 0.00 0.00 288 MET G CA 1
ATOM 17061 C C . MET G 1 287 ? 34.020 130.958 303.694 0.00 0.00 288 MET G C 1
ATOM 17062 O O . MET G 1 287 ? 35.142 130.483 303.512 0.00 0.00 288 MET G O 1
ATOM 17067 N N . ALA G 1 288 ? 32.990 130.250 304.136 0.00 0.00 289 ALA G N 1
ATOM 17068 C CA . ALA G 1 288 ? 32.979 128.802 304.033 0.00 0.00 289 ALA G CA 1
ATOM 17069 C C . ALA G 1 288 ? 32.709 128.468 302.572 0.00 0.00 289 ALA G C 1
ATOM 17070 O O . ALA G 1 288 ? 32.616 129.355 301.722 0.00 0.00 289 ALA G O 1
ATOM 17072 N N . GLY G 1 289 ? 32.569 127.193 302.248 0.00 0.00 290 GLY G N 1
ATOM 17073 C CA . GLY G 1 289 ? 32.447 126.850 300.849 0.00 0.00 290 GLY G CA 1
ATOM 17074 C C . GLY G 1 289 ? 32.919 125.452 300.552 0.00 0.00 290 GLY G C 1
ATOM 17075 O O . GLY G 1 289 ? 32.830 124.576 301.406 0.00 0.00 290 GLY G O 1
ATOM 17076 N N . THR G 1 290 ? 33.428 125.235 299.343 0.00 0.00 291 THR G N 1
ATOM 17077 C CA . THR G 1 290 ? 33.604 126.289 298.351 0.00 0.00 291 THR G CA 1
ATOM 17078 C C . THR G 1 290 ? 33.659 125.700 296.959 0.00 0.00 291 THR G C 1
ATOM 17079 O O . THR G 1 290 ? 34.079 124.562 296.790 0.00 0.00 291 THR G O 1
ATOM 17083 N N . THR G 1 291 ? 33.206 126.428 295.952 0.00 0.00 292 THR G N 1
ATOM 17084 C CA . THR G 1 291 ? 32.238 127.503 296.055 0.00 0.00 292 THR G CA 1
ATOM 17085 C C . THR G 1 291 ? 30.935 126.748 295.850 0.00 0.00 292 THR G C 1
ATOM 17086 O O . THR G 1 291 ? 30.951 125.521 295.915 0.00 0.00 292 THR G O 1
ATOM 17090 N N . PRO G 1 292 ? 29.794 127.427 295.627 0.00 0.00 293 PRO G N 1
ATOM 17091 C CA . PRO G 1 292 ? 29.249 128.785 295.491 0.00 0.00 293 PRO G CA 1
ATOM 17092 C C . PRO G 1 292 ? 29.185 129.483 296.806 0.00 0.00 293 PRO G C 1
ATOM 17093 O O . PRO G 1 292 ? 29.798 128.998 297.747 0.00 0.00 293 PRO G O 1
ATOM 17097 N N . THR G 1 293 ? 28.477 130.598 296.903 0.00 0.00 294 THR G N 1
ATOM 17098 C CA . THR G 1 293 ? 28.570 131.259 298.185 0.00 0.00 294 THR G CA 1
ATOM 17099 C C . THR G 1 293 ? 27.391 130.943 299.107 0.00 0.00 294 THR G C 1
ATOM 17100 O O . THR G 1 293 ? 27.453 129.951 299.833 0.00 0.00 294 THR G O 1
ATOM 17104 N N . ASP G 1 294 ? 26.277 131.649 299.001 0.00 0.00 295 ASP G N 1
ATOM 17105 C CA . ASP G 1 294 ? 25.268 131.691 300.056 0.00 0.00 295 ASP G CA 1
ATOM 17106 C C . ASP G 1 294 ? 24.208 132.689 299.675 0.00 0.00 295 ASP G C 1
ATOM 17107 O O . ASP G 1 294 ? 24.276 133.281 298.599 0.00 0.00 295 ASP G O 1
ATOM 17112 N N . GLU G 1 295 ? 23.213 132.871 300.534 0.00 0.00 296 GLU G N 1
ATOM 17113 C CA . GLU G 1 295 ? 22.553 134.172 300.577 0.00 0.00 296 GLU G CA 1
ATOM 17114 C C . GLU G 1 295 ? 23.338 135.094 301.498 0.00 0.00 296 GLU G C 1
ATOM 17115 O O . GLU G 1 295 ? 23.922 136.099 301.068 0.00 0.00 296 GLU G O 1
ATOM 17121 N N . GLU G 1 296 ? 23.366 134.736 302.778 0.00 0.00 297 GLU G N 1
ATOM 17122 C CA . GLU G 1 296 ? 23.993 135.579 303.778 0.00 0.00 297 GLU G CA 1
ATOM 17123 C C . GLU G 1 296 ? 25.398 135.961 303.355 0.00 0.00 297 GLU G C 1
ATOM 17124 O O . GLU G 1 296 ? 25.722 137.140 303.225 0.00 0.00 297 GLU G O 1
ATOM 17130 N N . LEU G 1 297 ? 26.235 134.966 303.082 0.00 0.00 298 LEU G N 1
ATOM 17131 C CA . LEU G 1 297 ? 27.612 135.256 302.708 0.00 0.00 298 LEU G CA 1
ATOM 17132 C C . LEU G 1 297 ? 27.678 136.051 301.412 0.00 0.00 298 LEU G C 1
ATOM 17133 O O . LEU G 1 297 ? 28.557 136.901 301.244 0.00 0.00 298 LEU G O 1
ATOM 17138 N N . ALA G 1 298 ? 26.743 135.813 300.491 0.00 0.00 299 ALA G N 1
ATOM 17139 C CA . ALA G 1 298 ? 26.653 136.686 299.331 0.00 0.00 299 ALA G CA 1
ATOM 17140 C C . ALA G 1 298 ? 26.329 138.108 299.730 0.00 0.00 299 ALA G C 1
ATOM 17141 O O . ALA G 1 298 ? 26.386 139.001 298.884 0.00 0.00 299 ALA G O 1
ATOM 17143 N N . ASN G 1 299 ? 25.975 138.332 300.991 0.00 0.00 300 ASN G N 1
ATOM 17144 C CA . ASN G 1 299 ? 25.778 139.678 301.513 0.00 0.00 300 ASN G CA 1
ATOM 17145 C C . ASN G 1 299 ? 26.958 140.180 302.337 0.00 0.00 300 ASN G C 1
ATOM 17146 O O . ASN G 1 299 ? 27.528 141.228 302.030 0.00 0.00 300 ASN G O 1
ATOM 17151 N N . GLY G 1 300 ? 27.331 139.451 303.381 0.00 0.00 301 GLY G N 1
ATOM 17152 C CA . GLY G 1 300 ? 27.858 140.018 304.602 0.00 0.00 301 GLY G CA 1
ATOM 17153 C C . GLY G 1 300 ? 28.865 141.136 304.501 0.00 0.00 301 GLY G C 1
ATOM 17154 O O . GLY G 1 300 ? 28.655 142.176 305.126 0.00 0.00 301 GLY G O 1
ATOM 17155 N N . ALA G 1 301 ? 29.921 140.988 303.717 0.00 0.00 302 ALA G N 1
ATOM 17156 C CA . ALA G 1 301 ? 30.894 142.070 303.639 0.00 0.00 302 ALA G CA 1
ATOM 17157 C C . ALA G 1 301 ? 31.889 141.789 302.530 0.00 0.00 302 ALA G C 1
ATOM 17158 O O . ALA G 1 301 ? 31.829 140.767 301.842 0.00 0.00 302 ALA G O 1
ATOM 17160 N N . ASN G 1 302 ? 32.831 142.715 302.392 0.00 0.00 303 ASN G N 1
ATOM 17161 C CA . ASN G 1 302 ? 34.084 142.500 301.687 0.00 0.00 303 ASN G CA 1
ATOM 17162 C C . ASN G 1 302 ? 33.875 142.207 300.198 0.00 0.00 303 ASN G C 1
ATOM 17163 O O . ASN G 1 302 ? 34.064 141.091 299.714 0.00 0.00 303 ASN G O 1
ATOM 17168 N N . TRP G 1 303 ? 33.475 143.263 299.495 0.00 0.00 304 TRP G N 1
ATOM 17169 C CA . TRP G 1 303 ? 33.675 143.414 298.063 0.00 0.00 304 TRP G CA 1
ATOM 17170 C C . TRP G 1 303 ? 34.482 144.678 297.807 0.00 0.00 304 TRP G C 1
ATOM 17171 O O . TRP G 1 303 ? 34.525 145.587 298.636 0.00 0.00 304 TRP G O 1
ATOM 17182 N N . GLN G 1 304 ? 35.121 144.742 296.644 0.00 0.00 305 GLN G N 1
ATOM 17183 C CA . GLN G 1 304 ? 36.038 145.834 296.353 0.00 0.00 305 GLN G CA 1
ATOM 17184 C C . GLN G 1 304 ? 36.005 146.148 294.871 0.00 0.00 305 GLN G C 1
ATOM 17185 O O . GLN G 1 304 ? 35.940 145.237 294.045 0.00 0.00 305 GLN G O 1
ATOM 17191 N N . ARG G 1 305 ? 36.096 147.424 294.537 0.00 0.00 306 ARG G N 1
ATOM 17192 C CA . ARG G 1 305 ? 35.720 147.910 293.224 0.00 0.00 306 ARG G CA 1
ATOM 17193 C C . ARG G 1 305 ? 36.811 148.780 292.614 0.00 0.00 306 ARG G C 1
ATOM 17194 O O . ARG G 1 305 ? 37.517 149.500 293.320 0.00 0.00 306 ARG G O 1
ATOM 17202 N N . VAL G 1 306 ? 36.991 148.667 291.301 0.00 0.00 307 VAL G N 1
ATOM 17203 C CA . VAL G 1 306 ? 37.910 149.538 290.583 0.00 0.00 307 VAL G CA 1
ATOM 17204 C C . VAL G 1 306 ? 37.279 149.998 289.273 0.00 0.00 307 VAL G C 1
ATOM 17205 O O . VAL G 1 306 ? 37.041 149.186 288.374 0.00 0.00 307 VAL G O 1
ATOM 17209 N N . TYR G 1 307 ? 36.981 151.289 289.179 0.00 0.00 308 TYR G N 1
ATOM 17210 C CA . TYR G 1 307 ? 36.873 152.001 287.899 0.00 0.00 308 TYR G CA 1
ATOM 17211 C C . TYR G 1 307 ? 37.580 153.376 288.014 0.00 0.00 308 TYR G C 1
ATOM 17212 O O . TYR G 1 307 ? 38.446 153.680 287.192 0.00 0.00 308 TYR G O 1
ATOM 17221 N N . ASP G 1 308 ? 37.222 154.208 289.002 0.00 0.00 309 ASP G N 1
ATOM 17222 C CA . ASP G 1 308 ? 35.912 154.238 289.662 0.00 0.00 309 ASP G CA 1
ATOM 17223 C C . ASP G 1 308 ? 34.756 155.093 289.163 0.00 0.00 309 ASP G C 1
ATOM 17224 O O . ASP G 1 308 ? 33.721 154.568 288.783 0.00 0.00 309 ASP G O 1
ATOM 17229 N N . PRO G 1 309 ? 34.932 156.414 289.191 0.00 0.00 310 PRO G N 1
ATOM 17230 C CA . PRO G 1 309 ? 33.869 157.245 289.792 0.00 0.00 310 PRO G CA 1
ATOM 17231 C C . PRO G 1 309 ? 32.532 157.137 289.109 0.00 0.00 310 PRO G C 1
ATOM 17232 O O . PRO G 1 309 ? 31.5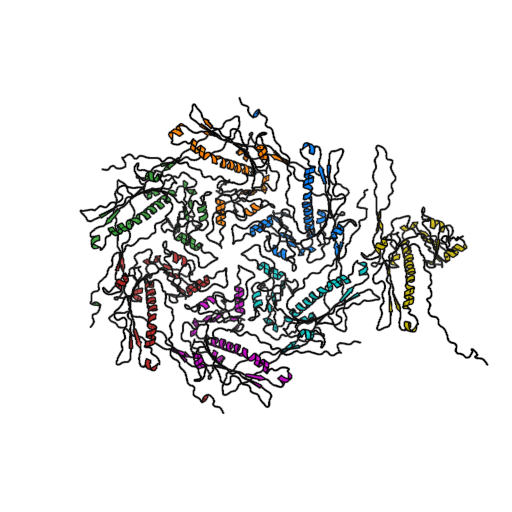16 156.902 289.763 0.00 0.00 310 PRO G O 1
ATOM 17236 N N . LYS G 1 310 ? 32.508 157.263 287.809 0.00 0.00 311 LYS G N 1
ATOM 17237 C CA . LYS G 1 310 ? 31.260 157.263 287.089 0.00 0.00 311 LYS G CA 1
ATOM 17238 C C . LYS G 1 310 ? 31.004 155.877 286.534 0.00 0.00 311 LYS G C 1
ATOM 17239 O O . LYS G 1 310 ? 31.751 154.930 286.774 0.00 0.00 311 LYS G O 1
ATOM 17245 N N . LYS G 1 311 ? 29.927 155.779 285.772 0.00 0.00 312 LYS G N 1
ATOM 17246 C CA . LYS G 1 311 ? 29.464 154.544 285.165 0.00 0.00 312 LYS G CA 1
ATOM 17247 C C . LYS G 1 311 ? 29.557 153.366 286.123 0.00 0.00 312 LYS G C 1
ATOM 17248 O O . LYS G 1 311 ? 30.421 152.499 285.978 0.00 0.00 312 LYS G O 1
ATOM 17254 N N . ILE G 1 312 ? 28.689 153.340 287.122 0.00 0.00 313 ILE G N 1
ATOM 17255 C CA . ILE G 1 312 ? 28.522 152.123 287.877 0.00 0.00 313 ILE G CA 1
ATOM 17256 C C . ILE G 1 312 ? 27.377 151.274 287.300 0.00 0.00 313 ILE G C 1
ATOM 17257 O O . ILE G 1 312 ? 27.658 150.146 286.905 0.00 0.00 313 ILE G O 1
ATOM 17262 N N . ARG G 1 313 ? 26.113 151.716 287.229 0.00 0.00 314 ARG G N 1
ATOM 17263 C CA . ARG G 1 313 ? 25.559 152.974 287.710 0.00 0.00 314 ARG G CA 1
ATOM 17264 C C . ARG G 1 313 ? 24.334 152.720 288.543 0.00 0.00 314 ARG G C 1
ATOM 17265 O O . ARG G 1 313 ? 23.293 152.422 287.985 0.00 0.00 314 ARG G O 1
ATOM 17273 N N . ILE G 1 314 ? 24.410 152.920 289.854 0.00 0.00 315 ILE G N 1
ATOM 17274 C CA . ILE G 1 314 ? 23.235 152.855 290.713 0.00 0.00 315 ILE G CA 1
ATOM 17275 C C . ILE G 1 314 ? 23.507 153.747 291.906 0.00 0.00 315 ILE G C 1
ATOM 17276 O O . ILE G 1 314 ? 24.654 154.039 292.228 0.00 0.00 315 ILE G O 1
ATOM 17281 N N . VAL G 1 315 ? 22.444 154.207 292.551 0.00 0.00 316 VAL G N 1
ATOM 17282 C CA . VAL G 1 315 ? 22.553 154.926 293.810 0.00 0.00 316 VAL G CA 1
ATOM 17283 C C . VAL G 1 315 ? 21.418 154.474 294.706 0.00 0.00 316 VAL G C 1
ATOM 17284 O O . VAL G 1 315 ? 20.389 153.985 294.236 0.00 0.00 316 VAL G O 1
ATOM 17288 N N . GLN G 1 316 ? 21.612 154.634 296.005 0.00 0.00 317 GLN G N 1
ATOM 17289 C CA . GLN G 1 316 ? 20.561 154.408 296.978 0.00 0.00 317 GLN G CA 1
ATOM 17290 C C . GLN G 1 316 ? 20.505 155.593 297.924 0.00 0.00 317 GLN G C 1
ATOM 17291 O O . GLN G 1 316 ? 21.537 156.181 298.259 0.00 0.00 317 GLN G O 1
ATOM 17297 N N . PHE G 1 317 ? 19.300 155.961 298.343 0.00 0.00 318 PHE G N 1
ATOM 17298 C CA . PHE G 1 317 ? 19.188 156.948 299.403 0.00 0.00 318 PHE G CA 1
ATOM 17299 C C . PHE G 1 317 ? 18.064 156.574 300.345 0.00 0.00 318 PHE G C 1
ATOM 17300 O O . PHE G 1 317 ? 16.928 156.367 299.918 0.00 0.00 318 PHE G O 1
ATOM 17308 N N . LYS G 1 318 ? 18.390 156.503 301.626 0.00 0.00 319 LYS G N 1
ATOM 17309 C CA . LYS G 1 318 ? 17.436 156.159 302.661 0.00 0.00 319 LYS G CA 1
ATOM 17310 C C . LYS G 1 318 ? 16.829 157.427 303.233 0.00 0.00 319 LYS G C 1
ATOM 17311 O O . LYS G 1 318 ? 17.532 158.413 303.459 0.00 0.00 319 LYS G O 1
ATOM 17317 N N . HIS G 1 319 ? 15.523 157.408 303.470 0.00 0.00 320 HIS G N 1
ATOM 17318 C CA . HIS G 1 319 ? 14.856 158.628 303.893 0.00 0.00 320 HIS G CA 1
ATOM 17319 C C . HIS G 1 319 ? 13.629 158.305 304.722 0.00 0.00 320 HIS G C 1
ATOM 17320 O O . HIS G 1 319 ? 12.958 157.299 304.493 0.00 0.00 320 HIS G O 1
ATOM 17327 N N . ARG G 1 320 ? 13.325 159.192 305.660 0.00 0.00 321 ARG G N 1
ATOM 17328 C CA . ARG G 1 320 ? 12.066 159.096 306.373 0.00 0.00 321 ARG G CA 1
ATOM 17329 C C . ARG G 1 320 ? 10.917 159.519 305.477 0.00 0.00 321 ARG G C 1
ATOM 17330 O O . ARG G 1 320 ? 11.092 160.202 304.466 0.00 0.00 321 ARG G O 1
ATOM 17338 N N . LEU G 1 321 ? 9.726 159.117 305.881 0.00 0.00 322 LEU G N 1
ATOM 17339 C CA . LEU G 1 321 ? 8.507 159.337 305.131 0.00 0.00 322 LEU G CA 1
ATOM 17340 C C . LEU G 1 321 ? 7.755 160.527 305.704 0.00 0.00 322 LEU G C 1
ATOM 17341 O O . LEU G 1 321 ? 7.784 160.774 306.910 0.00 0.00 322 LEU G O 1
ATOM 17346 N N . GLN G 1 322 ? 7.080 161.260 304.824 0.00 0.00 323 GLN G N 1
ATOM 17347 C CA . GLN G 1 322 ? 6.314 162.429 305.235 0.00 0.00 323 GLN G CA 1
ATOM 17348 C C . GLN G 1 322 ? 5.394 162.108 306.396 0.00 0.00 323 GLN G C 1
ATOM 17349 O O . GLN G 1 322 ? 4.630 161.143 306.356 0.00 0.00 323 GLN G O 1
ATOM 17355 N N . ALA G 1 323 ? 5.459 162.933 307.422 0.00 0.00 324 ALA G N 1
ATOM 17356 C CA . ALA G 1 323 ? 4.544 162.798 308.530 0.00 0.00 324 ALA G CA 1
ATOM 17357 C C . ALA G 1 323 ? 3.729 164.070 308.641 0.00 0.00 324 ALA G C 1
ATOM 17358 O O . ALA G 1 323 ? 4.041 165.056 307.974 0.00 0.00 324 ALA G O 1
#

Organism: Bacillus phage SPP1 (NCBI:txid10724)

Secondary structure (DSSP, 8-state):
----GGGSPP--------B----------SBSB----SHHHHHHSSSS--S--B--EEPPP--------SS----------B--B---EEE--EEEE-SHHHHHHTS-HHHHHHHHHHHHHHHHHHHHHHHHHHHHTTT-GGGGGGEEE--SS-----TTHHHHHHHTSSS--S---EE--BHHHHHHHHHHH--SSS-SSS--S----SSSSEE--BS---EEE-STT-EEE---B---S--EEE----SS-SB----TTTT-EEEE--EEEEEE-SSSBP---S---SS---SHHHHHS--B--S-SS-S--BEEEBPPP-/----TTSS----------B----------SBSB----SHHHHHHSSSS-SS--EEEEBPPP--------SSS---------EEEE--EEEE--EEE--HHHHHHHSS-HHHHHHHHGGGHHHHHHHHHHHHHHHHHTSS-GGGGGGEEE--SS---S-TTHHHHHHHSSSS--SS---B---HHHHHHHHHTT--STT-SS---S----SSSS-B---S-S-EEE-STT-EEE--EE---S--EEE----S-S-EEEEETTTTEEEEE--EEEEEE-SSSEE---S---SSS--SHHHHHS-EE--S-SSSS--EEEEBPPP-/----TTSSPP--------B----------SBSB----SHHHHHHSSSS--S--B--BBPPP-----B--SSS---------B--B---EEE--EEEE-SHHHHHHTS-HHHHHHHHHHHHHHHHHHHHHHHHHHHHTTT-GGGGGGEEE--SS-----TTHHHHHHHTSSS--S---EE--BHHHHHHHHHHH--SSS-SSS--S--S-SSSSEE--BS---EEE-STT-EEE---B---S--EEE----SS-SB----TTTT-EEEE--EEEEEE-SSSBP---S---SS---SHHHHHS--B--S-SS-S--BEEEBPPP-/----GGGSPP--------B----------SBSB----SHHHHHHSSSS--S--B--BBPPP-----B--SSS---------B--B---EEE--EEEE-SHHHHHHTS-HHHHHHHHHHHHHHHHHHHHHHHHHHHHTTT-GGGGGGEEE--SS-----TTHHHHHHHTSSS--S---EE--BHHHHHHHHHHH--SSS-SSS--S--S-SSSSEE--BS---EEE-STT-EEE---B---S--EEE----SS-SB----TTTT-EEEE--EEEEEE-SSSBP---S---SS---SHHHHHS--B--S-SS-S--BEEEBPPP-/----TTSSPP--------B----------SBSB----SHHHHHHSSSS--S--B--BBPPP-----B--SSS---------B--B---EEE--EEEE-SHHHHHHTS-HHHHHHHHHHHHHHHHHHHHHHHHHHHHTTT-GGGGGGEEE--SS-----TTHHHHHHHTSSS--S---EE--BHHHHHHHHHHH--SSS-SSS--S----SSSSEE--BS---EEE-STT-EEE---B---S--EEE----SS-SB----TTTT-EEEE--EEEEEE-SSSBP---S---SS---SHHHHHS--B--S-SS-S--BEEEBPPP-/--S-TTTSPP-------EE----------SBSB----SHHHHHHSSSS--S--B--BBPPP-----B--SSS---------B--B---EEE--EEEE-SHHHHHHTS-HHHHHHHHHHHHHHHHHHHHHHHHHHHHTTT-GGGGGGEEE--SS-----TTHHHHHHHTSSS--S---EE--BHHHHHHHHHHH--SSS-SSS--S----SSSSEE--BS---EEE-STT-EEE---B---S--EEE----SS-SB----TTTT-EEEE--EEEEEE-SSSBP---S---SS---SHHHHHS--B--S-SS-S--BEEEBPPP-/----TTSSPP-------------S-----SSSS----HHHHHHSSSSS--S--EEEE------------SS----------EEEE---EE---EEEE-SHHHHHHSS-HHHHHHHHGGGHHHHHHHHHHHHHHHHHHTT-GGGGGGEEE--SS---SSTTHHHHHHHTSSS--SS--EEEE-HHHHHHHHHHS--EEE--STT-S-EEESSS-EEEE-S---EEE-STT-EEE--EE------EEE----SS-------SSS--EEEE---EEEEE-SSSB----S--SSSS--SHHHHSS--B--S-SSS---EEEEBPPP-

GO terms:
  GO:0019028 viral capsid (C, IDA)

Radius of gyration: 60.03 Å; Cα contacts (8 Å, |Δi|>4): 3931; chains: 7; bounding box: 217×178×90 Å

InterPro domains:
  IPR045404 Major capsid protein 13-like [PF20036] (74-312)

Solvent-accessible surface area: 124606 Å² total; per-residue (Å²): 148,179,130,105,98,95,110,91,149,81,74,129,47,142,36,111,66,102,102,30,54,63,49,77,111,32,32,11,91,111,7,7,13,31,76,65,48,125,33,7,48,57,4,18,133,164,95,41,39,30,42,15,2,11,15,20,38,58,53,38,54,126,55,130,56,66,54,31,78,65,114,114,104,45,103,111,128,164,78,84,69,20,76,9,58,4,20,25,20,38,17,6,9,8,20,27,26,121,65,124,56,19,105,138,42,71,39,63,24,72,126,22,18,27,96,79,36,78,55,12,30,41,72,28,40,10,134,28,3,24,19,17,10,45,13,7,9,34,154,37,129,72,11,77,86,7,50,45,114,22,33,119,73,101,36,62,14,19,12,74,40,2,16,70,4,1,29,82,8,26,27,55,19,57,76,8,65,1,4,1,2,36,7,31,0,11,6,10,7,13,42,68,28,83,36,132,56,64,81,45,16,106,78,21,27,113,39,90,64,10,6,130,12,93,18,41,50,5,53,49,19,48,82,100,103,97,125,128,74,32,138,26,13,14,7,9,1,16,2,14,64,23,11,13,78,0,129,19,93,27,125,71,83,94,95,77,54,158,83,86,173,33,53,58,42,45,34,23,26,117,76,49,14,3,14,13,4,131,4,12,49,23,24,108,94,99,52,86,60,72,48,15,17,42,48,147,46,26,46,48,81,51,36,88,52,54,68,29,66,53,65,15,53,7,3,25,7,74,3,58,52,63,136,145,170,128,115,96,92,107,103,154,76,76,147,52,132,39,113,81,98,81,29,59,66,40,108,98,31,31,6,88,109,5,7,11,28,79,65,26,122,20,4,61,53,5,16,134,166,92,24,32,30,39,26,6,14,25,21,42,27,58,28,35,120,48,112,29,55,88,71,92,60,111,116,110,61,108,47,103,162,56,89,68,24,75,16,76,8,22,30,24,31,16,0,10,14,23,27,13,124,65,129,39,25,107,136,71,73,37,58,21,70,124,21,18,30,85,82,32,87,55,9,31,41,66,22,44,9,117,29,3,30,20,17,8,44,4,6,14,38,154,36,128,70,8,66,86,9,48,50,115,37,30,126,73,108,35,68,12,21,24,73,47,1,7,66,3,3,25,78,6,21,28,47,14,63,66,6,65,7,4,2,3,37,6,34,3,6,7,6,11,8,48,62,33,64,27,134,49,63,70,44,16,98,90,34,24,117,38,94,59,23,17,104,4,104,19,31,49,3,64,32,20,49,81,114,94,102,136,130,70,44,133,27,17,16,7,9,1,10,6,11,68,33,11,12,84,3,139,18,108,28,132,71,77,96,92,78,51,179,80,88,179,29,60,78,41,54,38,17,28,78,78,51,16,3,18,16,7,122,3,18,47,28,24,98,87,102,46,81,59,106,70,12,13,47,62,146,36,17,54,52,68,39,30,99,46,62,76,26,70,40,67,19,60,8,6,31,12,72,7,50,56,58,142,138,177,134,74,99,94,115,90,144,86,86,146,53,153,30,113,69,95,101,27,53,61,49,79,111,30,30,9,91,112,7,7,13,32,75,65,48,124,24,6,49,44,10,18,133,160,94,30,44,27,62,20,5,23,20,53,43,47,54,28,38,117,31,103,16,41,67,31,76,56,99,111,114,34,98,75,98,155,64,85,73,20,80,9,58,4,21,24,20,32,14,1,5,12,13,21,30,94,65,117,51,19,113,142,42,71,38,62,22,71,125,24,18,27,93,74,35,79,57,7,29,42,66,31,38,12,142,27,2,25,19,18,10,44,12,7,10,33,153,39,128,74,10,77,84,7,49,45,115,22,32,120,73,103,36,65,14,20,15,55,39,3,3,48,4,1,18,83,7,14,32,63,13,74,73,8,63,1,5,1,1,38,9,34,1,5,16,11,8,11,68,67,35,84,33,131,55,66,60,49,10,93,80,23,23,113,41,102,61,12,13,138,14,95,17,41,51,4,62,49,19,46,83,101,104,99,125,125,74,32,136,27,14,14,6,8,0,16,3,13,64,23,11,13,76,0,128,18,94,30,139,71,82,94,95,76,54,170,66,94,190,30,46,83,42,40,34,23,26,83,76,44,14,3,14,12,4,142,3,12,48,24,24,107,95,97,51,85,57,80,38,6,15,51,63,149,45,24,46,48,80,51,36,87,52,54,70,31,59,42,67,15,53,7,3,25,8,70,3,57,47,70,142,144,184,124,110,104,89,113,103,152,88,84,148,58,156,36,111,68,94,97,25,54,66,46,76,108,31,30,11,92,110,6,8,13,33,78,66,49,124,44,7,47,55,7,19,132,163,95,40,44,33,49,17,5,12,21,26,43,27,49,22,28,119,37,124,23,44,51,29,59,56,94,117,118,40,92,72,83,161,55,84,64,18,79,10,57,5,19,24,20,32,13,0,0,4,9,28,28,92,64,113,54,20,107,140,43,72,36,62,22,70,126,18,10,28,96,72,36,79,56,2,26,42,61,35,39,11,142,28,3,24,19,17,10,43,13,6,10,33,153,39,128,74,11,77,84,8,49,46,114,23,33,119,72,102,36,64,14,21,20,72,41,2,8,69,4,2,26,82,8,24,33,62,17,55,73,8,64,2,4,1,2,38,5,32,0,5,11,10,8,14,53,76,27,89,34,137,59,69,74,58,14,96,73,21,32,116,40,101,53,12,11,110,12,94,19,42,51,4,54,49,18,45,81,101,104,99,127,128,74,33,137,26,14,15,6,8,0,16,2,14,64,23,11,14,75,0,130,19,92,29,139,71,81,95,95,78,54,167,79,89,186,27,43,70,43,38,34,20,25,81,76,44,15,3,13,12,4,142,4,12,48,22,24,108,96,98,51,88,61,85,45,8,15,46,65,145,48,26,46,48,80,52,38,88,51,56,68,31,63,54,73,14,51,6,4,24,8,72,2,56,51,64,142,151,169,128,122,131,81,79,124,155,76,71,142,57,139,52,112,71,104,101,25,53,64,31,77,100,30,32,12,92,110,8,7,12,32,77,65,48,124,46,6,48,52,7,18,133,154,93,35,43,29,54,20,4,13,22,26,42,22,49,20,19,117,31,118,9,47,70,33,71,57,101,118,120,37,98,47,67,151,39,82,62,19,78,9,57,5,20,25,20,31,12,0,0,2,8,28,26,121,65,127,56,19,106,141,39,71,39,64,20,74,127,26,13,27,95,72,34,79,56,1,26,42,59,30,39,11,140,28,3,24,19,16,10,46,12,7,10,34,152,39,129,73,10,77,86,7,51,47,114,22,33,121,71,102,36,66,14,21,34,72,40,2,9,72,4,5,25,82,6,20,29,65,20,51,75,8,63,1,5,2,1,38,5,33,1,4,7,10,8,9,47,78,34,70,34,135,46,63,58,36,9,105,74,23,21,118,36,100,50,17,21,93,13,94,18,40,46,4,52,48,18,48,81,100,105,97,123,126,74,33,136,27,13,14,6,8,1,15,2,14,64,24,12,13,76,0,128,19,93,29,137,72,82,94,95,77,54,160,83,86,178,30,53,60,43,37,35,19,26,71,75,41,14,4,14,12,4,140,4,12,50,23,23,107,95,98,50,87,64,94,49,6,14,51,69,148,47,26,46,49,81,49,39,86,51,53,66,32,60,48,72,15,52,7,4,26,8,70,2,57,58,50,136,93,143,120,79,93,85,42,65,56,92,79,136,33,137,20,107,78,83,108,28,56,59,48,77,108,30,30,11,92,111,6,7,13,32,78,64,48,125,29,7,49,38,12,17,132,164,88,10,35,26,70,20,12,30,24,35,42,30,49,24,17,111,26,103,5,50,64,34,86,55,94,115,120,31,104,46,63,158,48,85,70,20,80,9,58,4,19,25,19,32,23,4,24,36,36,49,31,118,22,89,49,17,13,65,39,28,41,59,26,74,128,25,34,26,93,91,39,79,57,24,34,42,70,39,39,10,141,28,3,23,20,18,10,44,13,6,11,33,154,39,128,73,10,77,85,8,51,45,115,24,33,121,72,102,37,64,14,20,17,50,40,1,2,52,4,1,14,82,8,10,29,66,20,62,74,7,63,2,5,0,1,37,9,34,0,7,22,9,8,9,93,67,22,81,29,147,51,58,43,50,6,96,74,24,16,119,37,99,60,11,9,120,12,92,18,41,55,3,61,50,19,46,82,101,106,98,125,128,73,32,136,24,14,16,7,8,1,15,3,13,63,23,11,14,76,0,129,19,91,29,139,69,82,95,95,78,54,108,81,18,135,24,20,59,41,54,34,23,25,80,74,44,12,3,14,12,4,142,4,12,49,24,23,107,96,98,52,86,60,94,41,6,16,52,50,147,45,26,46,48,82,51,38,87,52,53,66,31,51,37,67,15,51,7,4,27,9,71,3,58,57,52,135,149,192,133,122,149,84,97,104,156,104,118,145,172,182,137,111,162,128,85,127,108,83,119,103,117,31,35,8,89,126,0,4,4,15,64,83,34,109,73,2,66,68,10,17,96,88,71,64,25,28,60,24,55,77,29,89,76,196,65,129,132,137,49,127,82,103,120,134,78,116,136,84,135,114,112,130,132,97,89,65,32,12,61,12,60,4,21,21,22,53,62,43,65,44,74,60,23,129,61,134,59,20,110,142,71,67,40,68,60,67,124,31,75,30,92,107,40,83,60,72,21,41,71,58,31,8,138,26,2,21,21,15,6,38,5,7,8,45,154,39,133,106,7,85,82,8,54,50,119,26,27,122,77,100,33,60,34,26,67,108,32,14,65,92,4,3,97,83,4,59,126,55,54,93,63,5,66,11,6,2,5,38,43,42,1,58,60,21,14,91,169,98,48,132,30,101,88,67,139,115,73,167,88,32,146,148,65,39,14,52,98,139,11,104,25,50,65,4,98,46,24,51,81,104,92,102,130,135,65,41,124,27,20,12,3,9,2,10,1,12,62,40,14,6,73,3,131,15,73,16,38,46,73,91,26,78,31,173,83,88,189,28,57,67,39,21,28,5,23,60,76,34,11,1,14,14,5,144,3,16,56,22,26,81,73,92,49,86,62,110,46,33,23,69,88,140,45,18,45,53,72,66,30,94,30,62,88,41,78,68,134,19,51,5,4,22,10,64,3,60,59,60,140

Sequence (2261 aa):
AYTKISDVIVPELFNPYVINTTTQLSAFFQSGIAATDDELNALAKKAGGGSTLNMPYWNDLDGDSQVLNDTDDLVPQKINAGQDKAVLILRGNAWSSHDLAATLSGSDPMQAIGSRVAAYWAREMQKIVFAELAGVFSNDDMKDNKLDISGTADGIYSAETFVDASYKLGDHESLLTAIGMHSATMASAVKQDLIEFVKDSQSGIRFPTYMNKRVIVDDSMPVETLEDGTKVFTSYLFGAGALGYAEGQPEVPTETARNALGSQDILINRKHFVLHPRGVKFTENAMAGTTPTDEELANGANWQRVYDPKKIRIVQFKHRLQAAYTKISDVIVPELFNPYVINTTTQLSAFFQSGIAATDDELNALAKKAGGGSTLNMPYWNDLDGDSQVLNDTDDLVPQKINAGQDKAVLILRGNAWSSHDLAATLSGSDPMQAIGSRVAAYWAREMQKIVFAELAGVFSNDDMKDNKLDISGTADGIYSAETFVDASYKLGDHESLLTAIGMHSATMASAVKQDLIEFVKDSQSGIRFPTYMNKRVIVDDSMPVETLEDGTKVFTSYLFGAGALGYAEGQPEVPTETARNALGSQDILINRKHFVLHPRGVKFTENAMAGTTPTDEELANGANWQRVYDPKKIRIVQFKHRLQAAYTKISDVIVPELFNPYVINTTTQLSAFFQSGIAATDDELNALAKKAGGGSTLNMPYWNDLDGDSQVLNDTDDLVPQKINAGQDKAVLILRGNAWSSHDLAATLSGSDPMQAIGSRVAAYWAREMQKIVFAELAGVFSNDDMKDNKLDISGTADGIYSAETFVDASYKLGDHESLLTAIGMHSATMASAVKQDLIEFVKDSQSGIRFPTYMNKRVIVDDSMPVETLEDGTKVFTSYLFGAGALGYAEGQPEVPTETARNALGSQDILINRKHFVLHPRGVKFTENAMAGTTPTDEELANGANWQRVYDPKKIRIVQFKHRLQAAYTKISDVIVPELFNPYVINTTTQLSAFFQSGIAATDDELNALAKKAGGGSTLNMPYWNDLDGDSQVLNDTDDLVPQKINAGQDKAVLILRGNAWSSHDLAATLSGSDPMQAIGSRVAAYWAREMQKIVFAELAGVFSNDDMKDNKLDISGTADGIYSAETFVDASYKLGDHESLLTAIGMHSATMASAVKQDLIEFVKDSQSGIRFPTYMNKRVIVDDSMPVETLEDGTKVFTSYLFGAGALGYAEGQPEVPTETARNALGSQDILINRKHFVLHPRGVKFTENAMAGTTPTDEELANGANWQRVYDPKKIRIVQFKHRLQAAYTKISDVIVPELFNPYVINTTTQLSAFFQSGIAATDDELNALAKKAGGGSTLNMPYWNDLDGDSQVLNDTDDLVPQKINAGQDKAVLILRGNAWSSHDLAATLSGSDPMQAIGSRVAAYWAREMQKIVFAELAGVFSNDDMKDNKLDISGTADGIYSAETFVDASYKLGDHESLLTAIGMHSATMASAVKQDLIEFVKDSQSGIRFPTYMNKRVIVDDSMPVETLEDGTKVFTSYLFGAGALGYAEGQPEVPTETARNALGSQDILINRKHFVLHPRGVKFTENAMAGTTPTDEELANGANWQRVYDPKKIRIVQFKHRLQAAYTKISDVIVPELFNPYVINTTTQLSAFFQSGIAATDDELNALAKKAGGGSTLNMPYWNDLDGDSQVLNDTDDLVPQKINAGQDKAVLILRGNAWSSHDLAATLSGSDPMQAIGSRVAAYWAREMQKIVFAELAGVFSNDDMKDNKLDISGTADGIYSAETFVDASYKLGDHESLLTAIGMHSATMASAVKQDLIEFVKDSQSGIRFPTYMNKRVIVDDSMPVETLEDGTKVFTSYLFGAGALGYAEGQPEVPTETARNALGSQDILINRKHFVLHPRGVKFTENAMAGTTPTDEELANGANWQRVYDPKKIRIVQFKHRLQAAYTKISDVIVPELFNPYVINTTTQLSAFFQSGIAATDDELNALAKKAGGGSTLNMPYWNDLDGDSQVLNDTDDLVPQKINAGQDKAVLILRGNAWSSHDLAATLSGSDPMQAIGSRVAAYWAREMQKIVFAELAGVFSNDDMKDNKLDISGTADGIYSAETFVDASYKLGDHESLLTAIGMHSATMASAVKQDLIEFVKDSQSGIRFPTYMNKRVIVDDSMPVETLEDGTKVFTSYLFGAGALGYAEGQPEVPTETARNALGSQDILINRKHFVLHPRGVKFTENAMAGTTPTDEELANGANWQRVYDPKKIRIVQFKHRLQA

Nearest PDB structures (foldseek):
  6r3b-assembly1_E  TM=7.077E-01  e=3.388E-46  Bacillus phage SPP1
  7eel-assembly1_A  TM=5.925E-01  e=1.570E-07  unidentified
  8eci-assembly1_C  TM=5.860E-01  e=1.478E-07  Arthrobacter phage Bridgette
  8edu-assembly1_A  TM=5.336E-01  e=1.855E-05  Mycobacterium phage Muddy
  8edu-assembly1_G  TM=4.625E-01  e=5.887E-06  Mycobacterium phage Muddy